Protein AF-0000000081167376 (afdb_homodimer)

Secondary structure (DSSP, 8-state):
-HHHHHHHHHHHHHHHHHHHHHHHT-SEE--EETTEE-HHHHHHHHHHHHTS---TTTHHHHHHHHHHHHH--EES----HHHHHHHHHHHHHHHHHHHHHHHHTT----TTTTTS-EEEEEEEEEETTEEEEEEEEE-TT--EEEEEEEEES--SHHHHHHHHHHHHHHHHHHH-SS-HHHHHHHHHHTEEEEEE---THHHHHHHHHHHHHHHHHHHH-TTGGGS-HHHHHHHH--EEEE-THHHHHHHHHHHHHHHHHHHHHHEE---TT-S--SS-HHHHHHHHHHHHHSTTS-TTT--HHHHHHHHHHTT---------S--THHHHHHHHHHHHTHHHHHHHHHT-SS--HHHHHHHHHHT-HHHHHHHHHHHHHIIIIIHHHHHHHHH-SSGGGGHHHHHHHHHHHHHHHH--HHHHTT--SSTT------HHHHHHHS--S-HHHHHHHHHHHHHHHHHHHHHHHHHTGGGSTTSTTTS--HHHHHHHTT--S--HHHHHHHHHHHHHHHH-TT--HHHHHHHHHHHHHTHHHHHHHS-HHHHHHHHHHHHHTHHHHHHHHHHHHHHHHHHHHHHHHHHHHHHHHHHHHHHHHHHHHHHHHHHTTS---SHHHHHHHHHHS-HHHHHHHHHHHHHHHHHTS---S-GGGG-SEETTEEPPHHHHHHHHHHHHHHHHHTTS---SS-EEPPHHHHHHHHHHHHHHHHHHHHHHHHHHHHHHHGGGHHHHHH-GGGGTT-EEEEEEE-TT---EEEEEEEEEEEEE--GGG-EEEEEETTEEEEEEEE-HHHHHHHT-EEE--/-HHHHHHHHHHHHHHHHHHHHHHHT-SEE--EETTEE-HHHHHHHHHHHHTS---TTTHHHHHHHHHHHHH--EES-PPPHHHHHHHHHHHHHHHHHHHHHHHHTT----TTTTTS-EEEEEEEEEETTEEEEEEEEE-TT--EEEEEEEEES--SHHHHHHHHHHHHHHHHHHH-SS-HHHHHHHHHHTEEEEEE---THHHHHHHHHHHHHHHHHHHH-TTGGGS-HHHHHHHH--EEEE-TTHHHHHHHHHHHHHHHHHHHHHEE---TT-S--SS-HHHHHHHHHHHHHSTTS-TTT--HHHHHHHHHHTT--------SS--THHHHHHHHHHHHTHHHHHHHHHT-SS--HHHHHHHHHHT-HHHHHHHHHHHHHIIIIIHHHHHHHHH-SSGGGGHHHHHHHHHHHHHHHH--HHHHTT--SSTT------HHHHHHHSPPS-HHHHHHHHHHHHHHHHHHHHHHHHHTGGGSTTSTTTS--HHHHHHHTT--S--HHHHHHHHHHHHHHHH-TT--HHHHHHHHHHHHHTHHHHHHHS-HHHHHHHHHHHHHTHHHHHHHHHHHHHHHHHHHHHHHHHHHHHHHHHHHHHHHHHHHHHHHHHHTTS---SHHHHHHHHHHS-HHHHHHHHHHHHHHHHHTS---S-GGGG-SEETTEEPPHHHHHHHHHHHHHHHHHTTS---SS-EEPPHHHHHHHHHHHHHHHHHHHHHHHHHHHHHHHGGGHHHHHH-GGGGTT-EEEEEEE-TT---EEEEEEEEEEEEE--GGG-EEEEEESS-TT-EEEE-HHHHHHHT-EEE--

Organism: Pinctada imbricata (NCBI:txid66713)

InterPro domains:
  IPR022894 Oligoribonuclease [PTHR11046] (51-700)
  IPR042567 Spindlin/spermiogenesis-specific domain superfamily [G3DSA:2.80.10.70] (687-809)

Solvent-accessible surface area (backbone atoms only — not comparable to full-atom values): 84792 Å² total; per-residue (Å²): 118,69,66,58,49,52,37,50,50,40,50,49,49,36,49,48,39,46,46,49,33,45,60,72,55,43,52,56,48,84,34,60,55,95,93,36,68,39,69,46,54,53,51,42,53,44,43,37,44,28,68,50,59,36,48,80,88,36,46,66,56,53,52,49,48,51,41,31,54,74,68,68,28,44,72,64,62,76,81,51,74,70,53,52,55,49,45,38,56,23,42,31,43,48,38,31,28,51,50,44,52,56,61,49,57,86,65,51,72,47,76,85,59,44,48,57,33,25,25,39,32,47,47,71,50,72,57,71,64,39,36,36,40,37,37,31,37,23,27,72,87,63,47,65,33,53,69,46,50,44,79,43,79,59,84,46,35,66,54,49,51,53,51,49,52,52,51,43,49,52,25,19,50,50,73,33,84,83,57,40,69,61,42,36,33,50,59,52,56,33,44,24,26,34,35,24,60,85,51,83,39,44,63,55,32,52,51,50,50,33,53,51,29,51,70,33,44,60,78,63,27,88,65,50,87,75,48,52,72,68,54,52,50,60,64,38,46,55,51,78,47,60,29,55,63,57,54,51,42,53,28,46,59,40,29,40,53,35,47,35,52,45,44,61,41,38,32,45,62,43,68,75,52,56,89,67,82,86,56,20,65,31,57,44,38,35,49,48,39,16,31,30,44,9,58,72,26,42,67,87,76,27,48,12,42,61,46,41,53,57,32,48,75,72,73,40,81,79,70,52,48,50,77,67,72,85,56,43,71,43,55,27,48,36,14,21,30,46,52,53,39,41,68,56,52,49,56,53,54,74,44,48,59,85,64,53,58,66,51,48,28,34,50,54,40,70,71,31,65,67,27,45,24,40,19,39,33,33,20,47,40,22,63,42,43,56,48,52,50,50,53,50,52,69,66,42,75,22,45,69,69,41,29,64,58,53,47,51,49,51,55,48,26,58,48,23,36,76,53,27,60,53,57,69,72,64,52,70,71,53,86,86,58,84,71,79,81,47,73,44,48,52,52,68,62,46,86,80,92,42,68,67,55,53,49,50,20,38,54,41,36,14,42,31,26,42,37,37,41,44,44,46,54,67,73,42,39,43,39,28,91,80,22,80,53,45,75,57,51,72,67,52,50,49,36,36,57,40,29,58,38,56,50,57,68,51,53,49,51,50,53,52,47,55,52,45,49,70,76,39,68,86,59,55,64,65,54,51,31,22,30,51,26,31,44,61,49,40,38,66,61,54,49,66,71,45,55,72,65,58,39,53,50,51,54,48,50,24,60,72,44,37,64,60,50,52,52,52,52,52,50,51,52,52,49,45,53,52,48,44,52,50,52,51,52,51,42,35,50,49,31,53,50,49,52,48,49,49,48,50,48,48,52,52,44,50,52,53,32,55,75,65,76,46,86,73,85,48,72,65,48,50,53,54,44,56,72,70,37,56,70,68,57,37,41,52,46,46,48,48,53,31,43,36,34,50,72,69,65,56,56,64,64,67,70,74,54,49,47,62,42,64,96,85,36,62,58,52,63,66,53,44,51,49,30,48,52,50,38,53,47,45,58,64,44,64,77,60,80,79,51,64,61,75,48,72,52,57,67,70,57,21,50,52,47,46,51,51,52,46,51,54,50,51,51,51,40,51,54,48,49,50,54,49,48,27,61,55,48,52,76,50,51,64,59,41,39,75,41,57,70,71,54,42,71,24,34,30,37,38,56,42,65,47,96,91,37,86,56,68,44,76,38,53,28,35,26,73,34,77,74,41,90,49,58,52,62,21,30,27,35,32,31,32,71,92,42,72,89,49,76,42,77,44,41,53,52,47,32,37,74,72,54,36,34,40,83,74,90,117,70,65,56,50,51,35,48,51,40,49,48,48,33,46,49,39,46,45,50,33,44,60,70,56,44,51,57,50,85,34,61,56,96,93,36,69,38,69,46,55,52,52,43,52,42,44,37,44,30,67,50,58,36,48,82,89,38,46,66,57,53,52,50,47,51,41,30,54,74,69,68,29,44,70,63,63,76,80,52,73,70,53,50,55,51,44,38,54,24,42,31,42,48,37,32,27,50,48,44,50,56,62,50,58,85,65,51,71,46,75,85,58,44,48,58,31,26,25,39,31,48,49,72,51,72,57,73,63,38,37,34,40,38,35,31,37,23,26,72,86,62,47,64,33,52,68,47,50,44,79,43,79,58,84,45,36,66,55,49,51,53,51,51,53,51,52,44,48,52,24,20,51,49,73,34,85,83,57,39,69,62,42,36,36,50,58,53,57,34,43,24,25,36,35,25,61,87,51,82,39,45,62,54,32,52,51,52,50,33,51,50,31,52,70,34,43,60,79,63,28,88,64,51,88,74,49,51,70,68,54,54,51,60,65,40,48,54,52,78,47,61,29,57,64,56,53,49,42,54,30,44,59,41,29,40,54,33,46,36,52,45,45,59,42,39,31,47,62,45,69,74,51,56,89,67,81,87,56,20,64,29,58,44,39,35,47,49,38,15,30,30,45,8,59,72,24,43,67,86,75,26,48,12,42,61,47,43,52,56,32,48,75,72,72,42,82,80,70,52,49,51,68,63,88,58,53,46,71,46,54,27,49,38,14,22,32,47,51,54,40,41,68,57,52,48,56,52,54,72,44,46,57,83,65,52,56,66,51,48,28,33,50,54,40,69,72,32,66,67,30,46,25,40,18,39,33,34,20,47,40,21,60,39,44,56,48,53,50,50,54,48,52,70,67,43,76,21,45,69,70,44,29,64,58,51,46,50,50,51,56,49,26,57,50,22,36,76,52,25,61,53,58,68,72,64,52,68,72,53,88,86,58,84,71,80,79,47,72,46,50,51,53,68,62,46,87,70,97,44,68,68,55,54,50,49,20,37,54,41,37,13,42,30,25,41,36,38,40,45,44,46,55,66,75,40,40,44,38,28,92,80,22,79,52,44,74,55,50,72,68,52,49,47,34,37,56,38,30,60,36,56,51,58,70,50,54,49,52,50,53,52,47,53,53,44,49,69,76,38,68,85,59,54,66,64,53,51,31,20,30,50,26,31,43,63,49,39,40,68,61,55,50,69,71,44,55,73,64,58,39,52,49,51,54,48,50,24,60,72,44,38,65,61,50,53,51,51,52,52,48,51,52,52,51,45,50,52,48,44,53,51,51,53,53,51,41,35,49,49,30,53,51,49,51,49,49,49,48,49,49,48,52,51,44,50,52,52,32,55,76,66,76,45,86,74,84,50,74,66,49,51,53,54,43,56,72,70,36,56,71,67,57,36,40,53,45,46,48,48,52,32,42,36,33,49,73,70,65,56,57,61,63,66,70,75,54,48,48,60,44,64,97,86,36,62,59,52,61,65,54,44,48,48,30,47,52,48,39,54,48,45,59,64,46,64,78,62,82,78,51,65,58,74,48,71,53,56,67,70,58,22,52,53,46,45,50,51,50,46,50,53,48,49,50,51,40,50,52,48,48,50,54,49,48,28,62,56,48,53,76,50,50,64,60,40,38,76,41,58,71,71,53,43,69,25,33,30,38,38,55,42,65,47,95,92,36,87,56,68,44,77,38,55,31,34,27,73,34,77,75,42,90,49,59,52,61,21,31,28,35,33,32,33,72,91,42,73,88,50,75,42,78,44,42,52,50,48,31,37,73,71,53,34,36,41,82,72,92

Foldseek 3Di:
DVVVVVVVVVVVVVVVVVVVVCVVVVLEDEQDDPHDGDLVLLLQLLCCVFAVVDDLVCSVVVVQCCCCVPVVHGYDDDDDSVVSLLSLLLLQLLLLLVVLCQQCVVCDLDLVPLLFFKEKEKDWDDDPNWIKIWIWIQGSVLAIFTQWMDTFQDDALVRVLVVVLVSLLSSLCSNDVPPSLLSSLSNLLRAAEYEYAPDPRVVVNQVVSLVVNLVSSCSSHVCLVVDDPVSSCLSSHYYYDYAPLVLLLQLLVLLQVLLQLLQVLWWDFDAPLDPDDPTHLLLSLLQLCLQAQDPPHDPVQHDNVVLQVLQVVVVHGQQAHHPPDSPSLNSLQSLLSCLLCLVVLLVVLVPDPPHDSSSSSNNQSSPDLSNSLLSLLSPLCSQAPVVQLVVCQVPDQWQLSCLVVLQLLLVVLVVLLVWVVCSLQNPHSDPPDDGDCDSSNCSSNPDPVDPLSSLSNSLSNNSSSLSSSLSSCVRCVQCYPLHDSVDDDPSVCSHGSSHHNRSCLVVVLVVQVVVCCVVPVPDDSSSSGSSSRCNSVVSSVVLVPDDPVVSVVSSVSSVVCSVVSVVVVVVVVVVSVVVNVVVVVVVVVVVVVVVVVLVVVLVVLQVLQVVQPHADQDPVSLVVSVVVDDQVSSLVNLLSNLCCCVRPVVQDDDPVLSDQADPPQGDHSVSSVVSNNVSSVCRVCVVDDSDNHMGTDDSVSSVVSSVVVSVVSVVVSVVSVLQSQLVSCLVCLQVCLVPVQVQAQFKKWFFDQDPPHSDTDTFIKHFHDFPANDRQQTWTWIATPVHRPDTDIGSVSVCSNVSRMGTDD/DVVVVVVVVVVVVVVVVVVVVCVVVVLEDEQDDPHGGDLVLLLQLLCCVFAVVDDLVCSVVVVQCCCCVPVVHGYDDDDDSVVSLLSLLLLQLLLLLVVLCQQCVVCDLDLVPLLFFKEKEKDWDDDPNWIKIWIWIQGSVLAIFTQWMDTFQDDALVRVLVVVLVSLLSSLCSNDVPPSLLSSLSNLLRAAEYEYAPDPRVVVNQVVSLVVNLVSSCSSHVCLVVDDPVSSCLSSHYYYDYAPLVLLVQLLVLLQVLLQLLQVLWWDFDAPLDPDDPTHLLLSLLQLCLQAQDPPHDPVQHDNVVLQVLQVVVVHHQQAHHCPVNPSLVSLVSLLSCLLCLVVLLVVLVPDPPHDSSSSSNNQSSPDLSNSLLSLLSPLCCQAPSVVLVVCQVPDQWQLSCLVVLQLLLVVLVVLLVWVVCSLQNPHSDPPDDGDCDSSNCSSNPDDPDVLSSLSNSLSNNSSSLSSSLSSCVRCVQCYPLHDSVDDDPSVCSSGNSHHNRSCLVVVLVVQVVVCCVVPVPDDSSSSGSSSRCNSVVSSVVLVPDDPVVSVVSSVSSVVCSVVSVVVVVVVVVVSVVVNVVVVVVVVVVVVVVVVVLVVVLVVLQVLQVVQPHADQDPVSLVVSCVVDDQVSSLVNLLSNLCCCVRPVVQDDDPVLSDQDDPPQGDHSVSSVVSNNVSSVCSVPVPDDSDNHMGTDDSVSSVVSSVVVSVVSVVVSVVSVLQSQLVSCLVCLQVCLVPVQVQAQFKKWFFDQDPPHSDTDTWIKHFHDFDARDRQQTWTWIATPVHRPDTDIGSVSVCSNVSRMGTDD

Sequence (1618 aa):
MHLKKEIDEKQQRIRELEHVNAMLEDPIIQTYYDGKYTNEIRHTIMALVSECGVSQSKVNKVLEIVVKNLTGKSLDRLPSTGVKCRLVAEAKRIAQNQVAQEMLLGYETDPTKIIAGNCLHQDGTTKFHRHFQSFQITTPSQQTLSLGLAEVSSGDAETLLQEFKSQVSDLAESISNNDKDEKIAKLVTSITSTMSDQGSTNPVFNKQLSELKQTLMPEVIESWDELSDETRVQVSTISSYFCKMHIFVNMASEVDKCLSLFENNIACGRNPFAFNLSESGATRLTRTTCKGLSLGGCEKSGVGGHFSTFLQEKGKKNYLLTFRGHRFNHLFYAAGAVYHHASDVSSFLSNWVNPNDLLKSVHFDISEKSFLSGIRALGIIDKLITGPLWRHIESANNILDLNPILLTLKTKLEEFSKNAHPLLSGTPVFSEMIIHKDDIYESLFKDTAEPSFDAYTQMALELISGGMLLILERQAKDQLPGGKFFEPSFDETVRASNVPTTNTCSERDFAQLDVLMRCKPSAGTTAFESIIMWTNNKTSNWLSSLSEQEREDILDDARKNAPSMQMSIREKKENLFLEKVKLLKLRGEKKEAQEQKLYTQKVTLTRKLNEIGGLWMNDGDILAQKTHLPSQAFKEALITQLQFRKSVLHCTGPREKFQQSLKGRPFTVEELEDNLKSIILLNLEAEMEDEPHIVYHDISDAKDKVETSKLSLIKKINEGRNKITVQQQARLLPSFIQDPSKLVGKQIKHRCREENSPEVSWYHAIVQGLVKEKGKRSIYRVVYEENEDDAWEFPLLVDFGKGDLIILDMHLKKEIDEKQQRIRELEHVNAMLEDPIIQTYYDGKYTNEIRHTIMALVSECGVSQSKVNKVLEIVVKNLTGKSLDRLPSTGVKCRLVAEAKRIAQNQVAQEMLLGYETDPTKIIAGNCLHQDGTTKFHRHFQSFQITTPSQQTLSLGLAEVSSGDAETLLQEFKSQVSDLAESISNNDKDEKIAKLVTSITSTMSDQGSTNPVFNKQLSELKQTLMPEVIESWDELSDETRVQVSTISSYFCKMHIFVNMASEVDKCLSLFENNIACGRNPFAFNLSESGATRLTRTTCKGLSLGGCEKSGVGGHFSTFLQEKGKKNYLLTFRGHRFNHLFYAAGAVYHHASDVSSFLSNWVNPNDLLKSVHFDISEKSFLSGIRALGIIDKLITGPLWRHIESANNILDLNPILLTLKTKLEEFSKNAHPLLSGTPVFSEMIIHKDDIYESLFKDTAEPSFDAYTQMALELISGGMLLILERQAKDQLPGGKFFEPSFDETVRASNVPTTNTCSERDFAQLDVLMRCKPSAGTTAFESIIMWTNNKTSNWLSSLSEQEREDILDDARKNAPSMQMSIREKKENLFLEKVKLLKLRGEKKEAQEQKLYTQKVTLTRKLNEIGGLWMNDGDILAQKTHLPSQAFKEALITQLQFRKSVLHCTGPREKFQQSLKGRPFTVEELEDNLKSIILLNLEAEMEDEPHIVYHDISDAKDKVETSKLSLIKKINEGRNKITVQQQARLLPSFIQDPSKLVGKQIKHRCREENSPEVSWYHAIVQGLVKEKGKRSIYRVVYEENEDDAWEFPLLVDFGKGDLIILD

Nearest PDB structures (foldseek):
  8bns-assembly1_B  TM=6.374E-01  e=5.858E+00  Sulfurihydrogenibium sp. YO3AOP1
  5ux0-assembly2_D  TM=5.020E-01  e=1.952E+00  Marinitoga piezophila
  5i4a-assembly2_C  TM=4.898E-01  e=1.580E+00  Marinitoga piezophila KA3
  8k20-assembly1_E  TM=2.747E-01  e=4.084E-01  Arabidopsis thaliana
  5ux0-assembly2_D  TM=5.016E-01  e=1.517E+00  Marinitoga piezophila

Structure (mmCIF, N/CA/C/O backbone):
data_AF-0000000081167376-model_v1
#
loop_
_entity.id
_entity.type
_entity.pdbx_description
1 polymer 'Uncharacterized protein'
#
loop_
_atom_site.group_PDB
_atom_site.id
_atom_site.type_symbol
_atom_site.label_atom_id
_atom_site.label_alt_id
_atom_site.label_comp_id
_atom_site.label_asym_id
_atom_site.label_entity_id
_atom_site.label_seq_id
_atom_site.pdbx_PDB_ins_code
_atom_site.Cartn_x
_atom_site.Cartn_y
_atom_site.Cartn_z
_atom_site.occupancy
_atom_site.B_iso_or_equiv
_atom_site.auth_seq_id
_atom_site.auth_comp_id
_atom_site.auth_asym_id
_atom_site.auth_atom_id
_atom_site.pdbx_PDB_model_num
ATOM 1 N N . MET A 1 1 ? 75.812 13.945 -37.312 1 59.28 1 MET A N 1
ATOM 2 C CA . MET A 1 1 ? 74.625 13.539 -38 1 59.28 1 MET A CA 1
ATOM 3 C C . MET A 1 1 ? 73.812 12.555 -37.188 1 59.28 1 MET A C 1
ATOM 5 O O . MET A 1 1 ? 72.562 12.625 -37.156 1 59.28 1 MET A O 1
ATOM 9 N N . HIS A 1 2 ? 74.375 11.719 -36.375 1 70.31 2 HIS A N 1
ATOM 10 C CA . HIS A 1 2 ? 73.75 10.68 -35.594 1 70.31 2 HIS A CA 1
ATOM 11 C C . HIS A 1 2 ? 73.062 11.281 -34.344 1 70.31 2 HIS A C 1
ATOM 13 O O . HIS A 1 2 ? 71.938 10.891 -34 1 70.31 2 HIS A O 1
ATOM 19 N N . LEU A 1 3 ? 73.562 12.203 -33.719 1 70.44 3 LEU A N 1
ATOM 20 C CA . LEU A 1 3 ? 73 12.797 -32.5 1 70.44 3 LEU A CA 1
ATOM 21 C C . LEU A 1 3 ? 71.812 13.648 -32.844 1 70.44 3 LEU A C 1
ATOM 23 O O . LEU A 1 3 ? 70.812 13.688 -32.062 1 70.44 3 LEU A O 1
ATOM 27 N N . LYS A 1 4 ? 71.625 14.273 -33.875 1 70.12 4 LYS A N 1
ATOM 28 C CA . LYS A 1 4 ? 70.5 15.055 -34.312 1 70.12 4 LYS A CA 1
ATOM 29 C C . LYS A 1 4 ? 69.312 14.148 -34.656 1 70.12 4 LYS A C 1
ATOM 31 O O . LYS A 1 4 ? 68.125 14.484 -34.375 1 70.12 4 LYS A O 1
ATOM 36 N N . LYS A 1 5 ? 69.625 13.117 -35.25 1 67.38 5 LYS A N 1
ATOM 37 C CA . LYS A 1 5 ? 68.562 12.156 -35.531 1 67.38 5 LYS A CA 1
ATOM 38 C C . LYS A 1 5 ? 67.938 11.594 -34.25 1 67.38 5 LYS A C 1
ATOM 40 O O . LYS A 1 5 ? 66.75 11.414 -34.125 1 67.38 5 LYS A O 1
ATOM 45 N N . GLU A 1 6 ? 68.812 11.352 -33.344 1 71.69 6 GLU A N 1
ATOM 46 C CA . GLU A 1 6 ? 68.312 10.875 -32.031 1 71.69 6 GLU A CA 1
ATOM 47 C C . GLU A 1 6 ? 67.5 11.938 -31.328 1 71.69 6 GLU A C 1
ATOM 49 O O . GLU A 1 6 ? 66.5 11.625 -30.688 1 71.69 6 GLU A O 1
ATOM 54 N N . ILE A 1 7 ? 67.875 13.148 -31.5 1 72.06 7 ILE A N 1
ATOM 55 C CA . ILE A 1 7 ? 67.125 14.258 -30.938 1 72.06 7 ILE A CA 1
ATOM 56 C C . ILE A 1 7 ? 65.75 14.352 -31.656 1 72.06 7 ILE A C 1
ATOM 58 O O . ILE A 1 7 ? 64.688 14.539 -31 1 72.06 7 ILE A O 1
ATOM 62 N N . ASP A 1 8 ? 65.812 14.156 -32.906 1 71.69 8 ASP A N 1
ATOM 63 C CA . ASP A 1 8 ? 64.625 14.227 -33.656 1 71.69 8 ASP A CA 1
ATOM 64 C C . ASP A 1 8 ? 63.688 13.055 -33.312 1 71.69 8 ASP A C 1
ATOM 66 O O . ASP A 1 8 ? 62.469 13.227 -33.219 1 71.69 8 ASP A O 1
ATOM 70 N N . GLU A 1 9 ? 64.188 11.891 -33.156 1 71.25 9 GLU A N 1
ATOM 71 C CA . GLU A 1 9 ? 63.406 10.727 -32.75 1 71.25 9 GLU A CA 1
ATOM 72 C C . GLU A 1 9 ? 62.844 10.914 -31.328 1 71.25 9 GLU A C 1
ATOM 74 O O . GLU A 1 9 ? 61.688 10.578 -31.078 1 71.25 9 GLU A O 1
ATOM 79 N N . LYS A 1 10 ? 63.594 11.438 -30.469 1 71.94 10 LYS A N 1
ATOM 80 C CA . LYS A 1 10 ? 63.094 11.664 -29.109 1 71.94 10 LYS A CA 1
ATOM 81 C C . LYS A 1 10 ? 62.062 12.805 -29.078 1 71.94 10 LYS A C 1
ATOM 83 O O . LYS A 1 10 ? 61.094 12.75 -28.344 1 71.94 10 LYS A O 1
ATOM 88 N N . GLN A 1 11 ? 62.25 13.734 -29.969 1 72.5 11 GLN A N 1
ATOM 89 C CA . GLN A 1 11 ? 61.281 14.797 -30.094 1 72.5 11 GLN A CA 1
ATOM 90 C C . GLN A 1 11 ? 59.969 14.266 -30.672 1 72.5 11 GLN A C 1
ATOM 92 O O . GLN A 1 11 ? 58.875 14.648 -30.25 1 72.5 11 GLN A O 1
ATOM 97 N N . GLN A 1 12 ? 60.125 13.406 -31.609 1 69.38 12 GLN A N 1
ATOM 98 C CA . GLN A 1 12 ? 58.938 12.766 -32.125 1 69.38 12 GLN A CA 1
ATOM 99 C C . GLN A 1 12 ? 58.281 11.891 -31.078 1 69.38 12 GLN A C 1
ATOM 101 O O . GLN A 1 12 ? 57.031 11.875 -30.953 1 69.38 12 GLN A O 1
ATOM 106 N N . ARG A 1 13 ? 59 11.188 -30.328 1 69.94 13 ARG A N 1
ATOM 107 C CA . ARG A 1 13 ? 58.469 10.383 -29.25 1 69.94 13 ARG A CA 1
ATOM 108 C C . ARG A 1 13 ? 57.844 11.266 -28.172 1 69.94 13 ARG A C 1
ATOM 110 O O . ARG A 1 13 ? 56.781 10.922 -27.609 1 69.94 13 ARG A O 1
ATOM 117 N N . ILE A 1 14 ? 58.438 12.367 -27.906 1 66.19 14 ILE A N 1
ATOM 118 C CA . ILE A 1 14 ? 57.844 13.32 -26.969 1 66.19 14 ILE A CA 1
ATOM 119 C C . ILE A 1 14 ? 56.531 13.852 -27.531 1 66.19 14 ILE A C 1
ATOM 121 O O . ILE A 1 14 ? 55.531 13.953 -26.812 1 66.19 14 ILE A O 1
ATOM 125 N N . ARG A 1 15 ? 56.469 14.109 -28.781 1 64.5 15 ARG A N 1
ATOM 126 C CA . ARG A 1 15 ? 55.219 14.562 -29.406 1 64.5 15 ARG A CA 1
ATOM 127 C C . ARG A 1 15 ? 54.156 13.469 -29.344 1 64.5 15 ARG A C 1
ATOM 129 O O . ARG A 1 15 ? 53 13.758 -29.078 1 64.5 15 ARG A O 1
ATOM 136 N N . GLU A 1 16 ? 54.625 12.336 -29.656 1 61.06 16 GLU A N 1
ATOM 137 C CA . GLU A 1 16 ? 53.688 11.219 -29.578 1 61.06 16 GLU A CA 1
ATOM 138 C C . GLU A 1 16 ? 53.219 11.008 -28.141 1 61.06 16 GLU A C 1
ATOM 140 O O . GLU A 1 16 ? 52.031 10.781 -27.922 1 61.06 16 GLU A O 1
ATOM 145 N N . LEU A 1 17 ? 54.125 11.031 -27.297 1 62.44 17 LEU A N 1
ATOM 146 C CA . LEU A 1 17 ? 53.75 10.852 -25.906 1 62.44 17 LEU A CA 1
ATOM 147 C C . LEU A 1 17 ? 52.938 12.039 -25.406 1 62.44 17 LEU A C 1
ATOM 149 O O . LEU A 1 17 ? 52 11.867 -24.625 1 62.44 17 LEU A O 1
ATOM 153 N N . GLU A 1 18 ? 53.281 13.188 -25.844 1 60.09 18 GLU A N 1
ATOM 154 C CA . GLU A 1 18 ? 52.469 14.359 -25.531 1 60.09 18 GLU A CA 1
ATOM 155 C C . GLU A 1 18 ? 51.094 14.266 -26.156 1 60.09 18 GLU A C 1
ATOM 157 O O . GLU A 1 18 ? 50.094 14.641 -25.547 1 60.09 18 GLU A O 1
ATOM 162 N N . HIS A 1 19 ? 51.094 13.781 -27.391 1 55.53 19 HIS A N 1
ATOM 163 C CA . HIS A 1 19 ? 49.812 13.539 -28.031 1 55.53 19 HIS A CA 1
ATOM 164 C C . HIS A 1 19 ? 49 12.484 -27.266 1 55.53 19 HIS A C 1
ATOM 166 O O . HIS A 1 19 ? 47.812 12.641 -27.062 1 55.53 19 HIS A O 1
ATOM 172 N N . VAL A 1 20 ? 49.719 11.414 -27.047 1 53.97 20 VAL A N 1
ATOM 173 C CA . VAL A 1 20 ? 49.062 10.383 -26.234 1 53.97 20 VAL A CA 1
ATOM 174 C C . VAL A 1 20 ? 48.688 10.953 -24.875 1 53.97 20 VAL A C 1
ATOM 176 O O . VAL A 1 20 ? 47.594 10.68 -24.359 1 53.97 20 VAL A O 1
ATOM 179 N N . ASN A 1 21 ? 49.594 11.688 -24.312 1 53.03 21 ASN A N 1
ATOM 180 C CA . ASN A 1 21 ? 49.281 12.375 -23.062 1 53.03 21 ASN A CA 1
ATOM 181 C C . ASN A 1 21 ? 48.156 13.367 -23.234 1 53.03 21 ASN A C 1
ATOM 183 O O . ASN A 1 21 ? 47.281 13.492 -22.359 1 53.03 21 ASN A O 1
ATOM 187 N N . ALA A 1 22 ? 48.188 14.062 -24.25 1 54.06 22 ALA A N 1
ATOM 188 C CA . ALA A 1 22 ? 47.125 15.008 -24.562 1 54.06 22 ALA A CA 1
ATOM 189 C C . ALA A 1 22 ? 45.781 14.281 -24.75 1 54.06 22 ALA A C 1
ATOM 191 O O . ALA A 1 22 ? 44.75 14.758 -24.297 1 54.06 22 ALA A O 1
ATOM 192 N N . MET A 1 23 ? 45.844 13.258 -25.516 1 50.94 23 MET A N 1
ATOM 193 C CA . MET A 1 23 ? 44.656 12.422 -25.703 1 50.94 23 MET A CA 1
ATOM 194 C C . MET A 1 23 ? 44.219 11.805 -24.391 1 50.94 23 MET A C 1
ATOM 196 O O . MET A 1 23 ? 43 11.703 -24.125 1 50.94 23 MET A O 1
ATOM 200 N N . LEU A 1 24 ? 45.219 11.258 -23.781 1 53.84 24 LEU A N 1
ATOM 201 C CA . LEU A 1 24 ? 44.906 10.695 -22.469 1 53.84 24 LEU A CA 1
ATOM 202 C C . LEU A 1 24 ? 44.5 11.789 -21.5 1 53.84 24 LEU A C 1
ATOM 204 O O . LEU A 1 24 ? 43.719 11.531 -20.562 1 53.84 24 LEU A O 1
ATOM 208 N N . GLU A 1 25 ? 45 12.938 -21.734 1 57.09 25 GLU A N 1
ATOM 209 C CA . GLU A 1 25 ? 44.688 14.117 -20.938 1 57.09 25 GLU A CA 1
ATOM 210 C C . GLU A 1 25 ? 43.438 14.805 -21.406 1 57.09 25 GLU A C 1
ATOM 212 O O . GLU A 1 25 ? 43 15.82 -20.844 1 57.09 25 GLU A O 1
ATOM 217 N N . ASP A 1 26 ? 42.906 14.289 -22.516 1 62.25 26 ASP A N 1
ATOM 218 C CA . ASP A 1 26 ? 41.719 14.969 -23.016 1 62.25 26 ASP A CA 1
ATOM 219 C C . ASP A 1 26 ? 40.656 15.055 -21.938 1 62.25 26 ASP A C 1
ATOM 221 O O . ASP A 1 26 ? 40.188 14.031 -21.406 1 62.25 26 ASP A O 1
ATOM 225 N N . PRO A 1 27 ? 40.375 16.172 -21.516 1 79.19 27 PRO A N 1
ATOM 226 C CA . PRO A 1 27 ? 39.469 16.422 -20.391 1 79.19 27 PRO A CA 1
ATOM 227 C C . PRO A 1 27 ? 38.031 16 -20.672 1 79.19 27 PRO A C 1
ATOM 229 O O . PRO A 1 27 ? 37.219 15.883 -19.75 1 79.19 27 PRO A O 1
ATOM 232 N N . ILE A 1 28 ? 37.812 15.594 -22.062 1 86.19 28 ILE A N 1
ATOM 233 C CA . ILE A 1 28 ? 36.438 15.297 -22.391 1 86.19 28 ILE A CA 1
ATOM 234 C C . ILE A 1 28 ? 36.312 13.891 -22.953 1 86.19 28 ILE A C 1
ATOM 236 O O . ILE A 1 28 ? 37.062 13.531 -23.891 1 86.19 28 ILE A O 1
ATOM 240 N N . ILE A 1 29 ? 35.656 12.977 -22.453 1 87.88 29 ILE A N 1
ATOM 241 C CA . ILE A 1 29 ? 35.344 11.641 -22.953 1 87.88 29 ILE A CA 1
ATOM 242 C C . ILE A 1 29 ? 34.312 11.727 -24.062 1 87.88 29 ILE A C 1
ATOM 244 O O . ILE A 1 29 ? 33.219 12.273 -23.844 1 87.88 29 ILE A O 1
ATOM 248 N N . GLN A 1 30 ? 34.656 11.164 -25.188 1 88.06 30 GLN A N 1
ATOM 249 C CA . GLN A 1 30 ? 33.719 11.211 -26.328 1 88.06 30 GLN A CA 1
ATOM 250 C C . GLN A 1 30 ? 32.656 10.141 -26.188 1 88.06 30 GLN A C 1
ATOM 252 O O . GLN A 1 30 ? 32.938 8.945 -26.188 1 88.06 30 GLN A O 1
ATOM 257 N N . THR A 1 31 ? 31.422 10.57 -26.062 1 90.69 31 THR A N 1
ATOM 258 C CA . THR A 1 31 ? 30.312 9.648 -25.891 1 90.69 31 THR A CA 1
ATOM 259 C C . THR A 1 31 ? 29.469 9.578 -27.172 1 90.69 31 THR A C 1
ATOM 261 O O . THR A 1 31 ? 28.656 8.672 -27.328 1 90.69 31 THR A O 1
ATOM 264 N N . TYR A 1 32 ? 29.594 10.508 -28.094 1 90.38 32 TYR A N 1
ATOM 265 C CA . TYR A 1 32 ? 28.859 10.602 -29.344 1 90.38 32 TYR A CA 1
ATOM 266 C C . TYR A 1 32 ? 29.797 10.805 -30.516 1 90.38 32 TYR A C 1
ATOM 268 O O . TYR A 1 32 ? 30.641 11.719 -30.516 1 90.38 32 TYR A O 1
ATOM 276 N N . TYR A 1 33 ? 29.75 9.805 -31.438 1 86.38 33 TYR A N 1
ATOM 277 C CA . TYR A 1 33 ? 30.641 9.867 -32.594 1 86.38 33 TYR A CA 1
ATOM 278 C C . TYR A 1 33 ? 29.938 9.359 -33.844 1 86.38 33 TYR A C 1
ATOM 280 O O . TYR A 1 33 ? 29.234 8.352 -33.812 1 86.38 33 TYR A O 1
ATOM 288 N N . ASP A 1 34 ? 30.031 10.023 -34.938 1 84.81 34 ASP A N 1
ATOM 289 C CA . ASP A 1 34 ? 29.5 9.633 -36.25 1 84.81 34 ASP A CA 1
ATOM 290 C C . ASP A 1 34 ? 27.984 9.469 -36.219 1 84.81 34 ASP A C 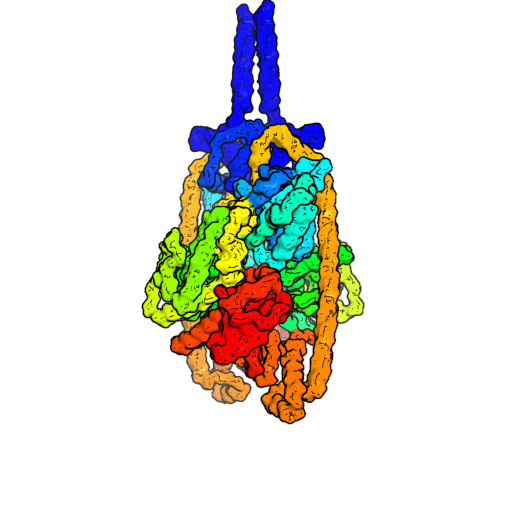1
ATOM 292 O O . ASP A 1 34 ? 27.453 8.469 -36.688 1 84.81 34 ASP A O 1
ATOM 296 N N . GLY A 1 35 ? 27.266 10.266 -35.438 1 85 35 GLY A N 1
ATOM 297 C CA . GLY A 1 35 ? 25.812 10.328 -35.406 1 85 35 GLY A CA 1
ATOM 298 C C . GLY A 1 35 ? 25.188 9.328 -34.469 1 85 35 GLY A C 1
ATOM 299 O O . GLY A 1 35 ? 23.969 9.141 -34.438 1 85 35 GLY A O 1
ATOM 300 N N . LYS A 1 36 ? 26.047 8.664 -33.844 1 90.12 36 LYS A N 1
ATOM 301 C CA . LYS A 1 36 ? 25.516 7.688 -32.906 1 90.12 36 LYS A CA 1
ATOM 302 C C . LYS A 1 36 ? 26.281 7.711 -31.594 1 90.12 36 LYS A C 1
ATOM 304 O O . LYS A 1 36 ? 27.453 8.125 -31.562 1 90.12 36 LYS A O 1
ATOM 309 N N . TYR A 1 37 ? 25.609 7.32 -30.547 1 93.69 37 TYR A N 1
ATOM 310 C CA . TYR A 1 37 ? 26.281 7.152 -29.266 1 93.69 37 TYR A CA 1
ATOM 311 C C . TYR A 1 37 ? 27.156 5.906 -29.281 1 93.69 37 TYR A C 1
ATOM 313 O O . TYR A 1 37 ? 26.812 4.895 -29.891 1 93.69 37 TYR A O 1
ATOM 321 N N . THR A 1 38 ? 28.281 5.961 -28.625 1 92.06 38 THR A N 1
ATOM 322 C CA . THR A 1 38 ? 29.219 4.844 -28.609 1 92.06 38 THR A CA 1
ATOM 323 C C . THR A 1 38 ? 28.625 3.654 -27.859 1 92.06 38 THR A C 1
ATOM 325 O O . THR A 1 38 ? 27.719 3.822 -27.031 1 92.06 38 THR A O 1
ATOM 328 N N . ASN A 1 39 ? 29.047 2.414 -28.172 1 93 39 ASN A N 1
ATOM 329 C CA . ASN A 1 39 ? 28.547 1.199 -27.547 1 93 39 ASN A CA 1
ATOM 330 C C . ASN A 1 39 ? 28.875 1.16 -26.062 1 93 39 ASN A C 1
ATOM 332 O O . ASN A 1 39 ? 28.141 0.553 -25.266 1 93 39 ASN A O 1
ATOM 336 N N . GLU A 1 40 ? 29.938 1.919 -25.672 1 91.75 40 GLU A N 1
ATOM 337 C CA . GLU A 1 40 ? 30.312 1.966 -24.25 1 91.75 40 GLU A CA 1
ATOM 338 C C . GLU A 1 40 ? 29.266 2.695 -23.422 1 91.75 40 GLU A C 1
ATOM 340 O O . GLU A 1 40 ? 28.859 2.223 -22.359 1 91.75 40 GLU A O 1
ATOM 345 N N . ILE A 1 41 ? 28.812 3.795 -23.969 1 93.69 41 ILE A N 1
ATOM 346 C CA . ILE A 1 41 ? 27.812 4.574 -23.266 1 93.69 41 ILE A CA 1
ATOM 347 C C . ILE A 1 41 ? 26.469 3.836 -23.281 1 93.69 41 ILE A C 1
ATOM 349 O O . ILE A 1 41 ? 25.734 3.852 -22.297 1 93.69 41 ILE A O 1
ATOM 353 N N . ARG A 1 42 ? 26.156 3.193 -24.406 1 94.38 42 ARG A N 1
ATOM 354 C CA . ARG A 1 42 ? 24.906 2.449 -24.531 1 94.38 42 ARG A CA 1
ATOM 355 C C . ARG A 1 42 ? 24.844 1.303 -23.516 1 94.38 42 ARG A C 1
ATOM 357 O O . ARG A 1 42 ? 23.875 1.171 -22.766 1 94.38 42 ARG A O 1
ATOM 364 N N . HIS A 1 43 ? 25.922 0.581 -23.5 1 94.44 43 HIS A N 1
ATOM 365 C CA . HIS A 1 43 ? 26.016 -0.542 -22.578 1 94.44 43 HIS A CA 1
ATOM 366 C C . HIS A 1 43 ? 25.969 -0.07 -21.125 1 94.44 43 HIS A C 1
ATOM 368 O O . HIS A 1 43 ? 25.312 -0.702 -20.297 1 94.44 43 HIS A O 1
ATOM 374 N N . THR A 1 44 ? 26.625 1.041 -20.828 1 95.19 44 THR A N 1
ATOM 375 C CA . THR A 1 44 ? 26.656 1.574 -19.469 1 95.19 44 THR A CA 1
ATOM 376 C C . THR A 1 44 ? 25.266 1.973 -19.016 1 95.19 44 THR A C 1
ATOM 378 O O . THR A 1 44 ? 24.859 1.636 -17.906 1 95.19 44 THR A O 1
ATOM 381 N N . ILE A 1 45 ? 24.547 2.645 -19.859 1 95.75 45 ILE A N 1
ATOM 382 C CA . ILE A 1 45 ? 23.203 3.127 -19.5 1 95.75 45 ILE A CA 1
ATOM 383 C C . ILE A 1 45 ? 22.266 1.941 -19.312 1 95.75 45 ILE A C 1
ATOM 385 O O . ILE A 1 45 ? 21.469 1.919 -18.375 1 95.75 45 ILE A O 1
ATOM 389 N N . MET A 1 46 ? 22.375 0.909 -20.141 1 95 46 MET A N 1
ATOM 390 C CA . MET A 1 46 ? 21.531 -0.283 -20.016 1 95 46 MET A CA 1
ATOM 391 C C . MET A 1 46 ? 21.781 -0.983 -18.688 1 95 46 MET A C 1
ATOM 393 O O . MET A 1 46 ? 20.828 -1.396 -18.016 1 95 46 MET A O 1
ATOM 397 N N . ALA A 1 47 ? 23 -1.048 -18.312 1 94.94 47 ALA A N 1
ATOM 398 C CA . ALA A 1 47 ? 23.375 -1.721 -17.078 1 94.94 47 ALA A CA 1
ATOM 399 C C . ALA A 1 47 ? 22.906 -0.92 -15.859 1 94.94 47 ALA A C 1
ATOM 401 O O . ALA A 1 47 ? 22.438 -1.493 -14.867 1 94.94 47 ALA A O 1
ATOM 402 N N . LEU A 1 48 ? 23.031 0.411 -15.906 1 95.38 48 LEU A N 1
ATOM 403 C CA . LEU A 1 48 ? 22.656 1.27 -14.789 1 95.38 48 LEU A CA 1
ATOM 404 C C . LEU A 1 48 ? 21.156 1.22 -14.547 1 95.38 48 LEU A C 1
ATOM 406 O O . LEU A 1 48 ? 20.703 1.131 -13.406 1 95.38 48 LEU A O 1
ATOM 410 N N . VAL A 1 49 ? 20.375 1.23 -15.602 1 92.62 49 VAL A N 1
ATOM 411 C CA . VAL A 1 49 ? 18.922 1.288 -15.492 1 92.62 49 VAL A CA 1
ATOM 412 C C . VAL A 1 49 ? 18.375 -0.078 -15.078 1 92.62 49 VAL A C 1
ATOM 414 O O . VAL A 1 49 ? 17.422 -0.164 -14.305 1 92.62 49 VAL A O 1
ATOM 417 N N . SER A 1 50 ? 18.938 -1.14 -15.484 1 91.25 50 SER A N 1
ATOM 418 C CA . SER A 1 50 ? 18.391 -2.475 -15.266 1 91.25 50 SER A CA 1
ATOM 419 C C . SER A 1 50 ? 18.984 -3.121 -14.016 1 91.25 50 SER A C 1
ATOM 421 O O . SER A 1 50 ? 18.297 -3.264 -13 1 91.25 50 SER A O 1
ATOM 423 N N . GLU A 1 51 ? 20.266 -3.328 -13.984 1 89.56 51 GLU A N 1
ATOM 424 C CA . GLU A 1 51 ? 20.922 -4.094 -12.93 1 89.56 51 GLU A CA 1
ATOM 425 C C . GLU A 1 51 ? 21.125 -3.24 -11.68 1 89.56 51 GLU A C 1
ATOM 427 O O . GLU A 1 51 ? 21.094 -3.758 -10.555 1 89.56 51 GLU A O 1
ATOM 432 N N . CYS A 1 52 ? 21.391 -1.962 -11.914 1 92 52 CYS A N 1
ATOM 433 C CA . CYS A 1 52 ? 21.688 -1.121 -10.766 1 92 52 CYS A CA 1
ATOM 434 C C . CYS A 1 52 ? 20.453 -0.392 -10.273 1 92 52 CYS A C 1
ATOM 436 O O . CYS A 1 52 ? 20.453 0.209 -9.195 1 92 52 CYS A O 1
ATOM 438 N N . GLY A 1 53 ? 19.422 -0.363 -11.023 1 88.5 53 GLY A N 1
ATOM 439 C CA . GLY A 1 53 ? 18.156 0.214 -10.594 1 88.5 53 GLY A CA 1
ATOM 440 C C . GLY A 1 53 ? 18.156 1.731 -10.586 1 88.5 53 GLY A C 1
ATOM 441 O O . GLY A 1 53 ? 17.422 2.359 -9.836 1 88.5 53 GLY A O 1
ATOM 442 N N . VAL A 1 54 ? 19.031 2.383 -11.375 1 92.25 54 VAL A N 1
ATOM 443 C CA . VAL A 1 54 ? 19.094 3.838 -11.461 1 92.25 54 VAL A CA 1
ATOM 444 C C . VAL A 1 54 ? 17.938 4.348 -12.328 1 92.25 54 VAL A C 1
ATOM 446 O O . VAL A 1 54 ? 17.656 3.795 -13.391 1 92.25 54 VAL A O 1
ATOM 449 N N . SER A 1 55 ? 17.25 5.344 -11.82 1 89.62 55 SER A N 1
ATOM 450 C CA . SER A 1 55 ? 16.156 5.922 -12.586 1 89.62 55 SER A CA 1
ATOM 451 C C . SER A 1 55 ? 16.656 6.578 -13.867 1 89.62 55 SER A C 1
ATOM 453 O O . SER A 1 55 ? 17.734 7.168 -13.883 1 89.62 55 SER A O 1
ATOM 455 N N . GLN A 1 56 ? 15.852 6.555 -14.914 1 90.25 56 GLN A N 1
ATOM 456 C CA . GLN A 1 56 ? 16.234 7.117 -16.203 1 90.25 56 GLN A CA 1
ATOM 457 C C . GLN A 1 56 ? 16.516 8.609 -16.094 1 90.25 56 GLN A C 1
ATOM 459 O O . GLN A 1 56 ? 17.391 9.133 -16.781 1 90.25 56 GLN A O 1
ATOM 464 N N . SER A 1 57 ? 15.797 9.242 -15.227 1 89.25 57 SER A N 1
ATOM 465 C CA . SER A 1 57 ? 15.945 10.68 -15.086 1 89.25 57 SER A CA 1
ATOM 466 C C . SER A 1 57 ? 17.25 11.039 -14.383 1 89.25 57 SER A C 1
ATOM 468 O O . SER A 1 57 ? 17.75 12.148 -14.523 1 89.25 57 SER A O 1
ATOM 470 N N . LYS A 1 58 ? 17.875 10.086 -13.672 1 92.75 58 LYS A N 1
ATOM 471 C CA . LYS A 1 58 ? 19.062 10.383 -12.859 1 92.75 58 LYS A CA 1
ATOM 472 C C . LYS A 1 58 ? 20.312 9.789 -13.477 1 92.75 58 LYS A C 1
ATOM 474 O O . LYS A 1 58 ? 21.422 10.039 -13.008 1 92.75 58 LYS A O 1
ATOM 479 N N . VAL A 1 59 ? 20.172 9.031 -14.539 1 95.31 59 VAL A N 1
ATOM 480 C CA . VAL A 1 59 ? 21.297 8.312 -15.133 1 95.31 59 VAL A CA 1
ATOM 481 C C . VAL A 1 59 ? 22.359 9.305 -15.57 1 95.31 59 VAL A C 1
ATOM 483 O O . VAL A 1 59 ? 23.562 9.094 -15.32 1 95.31 59 VAL A O 1
ATOM 486 N N . ASN A 1 60 ? 21.984 10.414 -16.266 1 94.81 60 ASN A N 1
ATOM 487 C CA . ASN A 1 60 ? 22.953 11.406 -16.734 1 94.81 60 ASN A CA 1
ATOM 488 C C . ASN A 1 60 ? 23.703 12.031 -15.562 1 94.81 60 ASN A C 1
ATOM 490 O O . ASN A 1 60 ? 24.922 12.234 -15.641 1 94.81 60 ASN A O 1
ATOM 494 N N . LYS A 1 61 ? 23.016 12.273 -14.516 1 93.88 61 LYS A N 1
ATOM 495 C CA . LYS A 1 61 ? 23.641 12.867 -13.336 1 93.88 61 LYS A CA 1
ATOM 496 C C . LYS A 1 61 ? 24.625 11.906 -12.695 1 93.88 61 LYS A C 1
ATOM 498 O O . LYS A 1 61 ? 25.703 12.32 -12.258 1 93.88 61 LYS A O 1
ATOM 503 N N . VAL A 1 62 ? 24.266 10.625 -12.625 1 95.88 62 VAL A N 1
ATOM 504 C CA . VAL A 1 62 ? 25.156 9.602 -12.078 1 95.88 62 VAL A CA 1
ATOM 505 C C . VAL A 1 62 ? 26.453 9.547 -12.891 1 95.88 62 VAL A C 1
ATOM 507 O O . VAL A 1 62 ? 27.547 9.539 -12.32 1 95.88 62 VAL A O 1
ATOM 510 N N . LEU A 1 63 ? 26.297 9.586 -14.211 1 95.94 63 LEU A N 1
ATOM 511 C CA . LEU A 1 63 ? 27.453 9.508 -15.094 1 95.94 63 LEU A CA 1
ATOM 512 C C . LEU A 1 63 ? 28.359 10.727 -14.914 1 95.94 63 LEU A C 1
ATOM 514 O O . LEU A 1 63 ? 29.578 10.594 -14.812 1 95.94 63 LEU A O 1
ATOM 518 N N . GLU A 1 64 ? 27.797 11.883 -14.812 1 93.5 64 GLU A N 1
ATOM 519 C CA . GLU A 1 64 ? 28.547 13.117 -14.672 1 93.5 64 GLU A CA 1
ATOM 520 C C . GLU A 1 64 ? 29.297 13.164 -13.344 1 93.5 64 GLU A C 1
ATOM 522 O O . GLU A 1 64 ? 30.484 13.516 -13.297 1 93.5 64 GLU A O 1
ATOM 527 N N . ILE A 1 65 ? 28.625 12.781 -12.258 1 93.44 65 ILE A N 1
ATOM 528 C CA . ILE A 1 65 ? 29.203 12.859 -10.914 1 93.44 65 ILE A CA 1
ATOM 529 C C . ILE A 1 65 ? 30.375 11.883 -10.797 1 93.44 65 ILE A C 1
ATOM 531 O O . ILE A 1 65 ? 31.438 12.242 -10.297 1 93.44 65 ILE A O 1
ATOM 535 N N . VAL A 1 66 ? 30.172 10.648 -11.297 1 94.44 66 VAL A N 1
ATOM 536 C CA . VAL A 1 66 ? 31.188 9.609 -11.141 1 94.44 66 VAL A CA 1
ATOM 537 C C . VAL A 1 66 ? 32.406 9.961 -11.977 1 94.44 66 VAL A C 1
ATOM 539 O O . VAL A 1 66 ? 33.531 9.906 -11.492 1 94.44 66 VAL A O 1
ATOM 542 N N . VAL A 1 67 ? 32.219 10.367 -13.25 1 93.25 67 VAL A N 1
ATOM 543 C CA . VAL A 1 67 ? 33.344 10.641 -14.156 1 93.25 67 VAL A CA 1
ATOM 544 C C . VAL A 1 67 ? 34.062 11.906 -13.719 1 93.25 67 VAL A C 1
ATOM 546 O O . VAL A 1 67 ? 35.281 11.938 -13.664 1 93.25 67 VAL A O 1
ATOM 549 N N . LYS A 1 68 ? 33.281 12.898 -13.305 1 89.69 68 LYS A N 1
ATOM 550 C CA . LYS A 1 68 ? 33.906 14.164 -12.898 1 89.69 68 LYS A CA 1
ATOM 551 C C . LYS A 1 68 ? 34.688 14 -11.602 1 89.69 68 LYS A C 1
ATOM 553 O O . LYS A 1 68 ? 35.844 14.422 -11.516 1 89.69 68 LYS A O 1
ATOM 558 N N . ASN A 1 69 ? 34.125 13.406 -10.609 1 89.5 69 ASN A N 1
ATOM 559 C CA . ASN A 1 69 ? 34.75 13.32 -9.289 1 89.5 69 ASN A CA 1
ATOM 560 C C . ASN A 1 69 ? 35.938 12.367 -9.289 1 89.5 69 ASN A C 1
ATOM 562 O O . ASN A 1 69 ? 36.938 12.617 -8.609 1 89.5 69 ASN A O 1
ATOM 566 N N . LEU A 1 70 ? 35.844 11.258 -10.055 1 89.88 70 LEU A N 1
ATOM 567 C CA . LEU A 1 70 ? 36.875 10.234 -9.914 1 89.88 70 LEU A CA 1
ATOM 568 C C . LEU A 1 70 ? 37.969 10.398 -10.977 1 89.88 70 LEU A C 1
ATOM 570 O O . LEU A 1 70 ? 39.094 9.961 -10.781 1 89.88 70 LEU A O 1
ATOM 574 N N . THR A 1 71 ? 37.656 11.047 -12.156 1 87.56 71 THR A N 1
ATOM 575 C CA . THR A 1 71 ? 38.625 11.133 -13.227 1 87.56 71 THR A CA 1
ATOM 576 C C . THR A 1 71 ? 38.938 12.594 -13.555 1 87.56 71 THR A C 1
ATOM 578 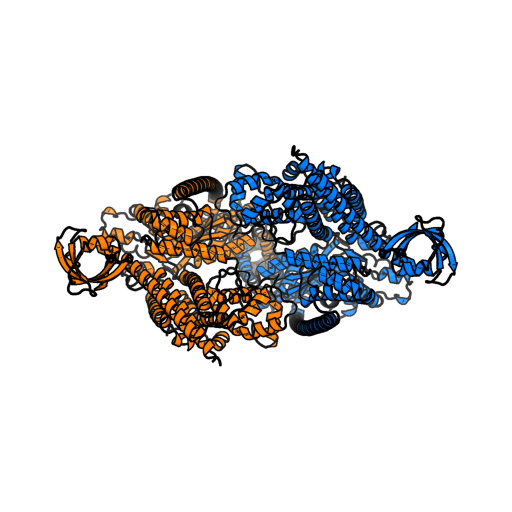O O . THR A 1 71 ? 39.938 12.891 -14.203 1 87.56 71 THR A O 1
ATOM 581 N N . GLY A 1 72 ? 38.094 13.57 -13.031 1 85.25 72 GLY A N 1
ATOM 582 C CA . GLY A 1 72 ? 38.281 14.977 -13.359 1 85.25 72 GLY A CA 1
ATOM 583 C C . GLY A 1 72 ? 37.875 15.312 -14.781 1 85.25 72 GLY A C 1
ATOM 584 O O . GLY A 1 72 ? 38.031 16.453 -15.219 1 85.25 72 GLY A O 1
ATOM 585 N N . LYS A 1 73 ? 37.375 14.25 -15.508 1 88.62 73 LYS A N 1
ATOM 586 C CA . LYS A 1 73 ? 37 14.453 -16.906 1 88.62 73 LYS A CA 1
ATOM 587 C C . LYS A 1 73 ? 35.531 14.789 -17.031 1 88.62 73 LYS A C 1
ATOM 589 O O . LYS A 1 73 ? 34.781 14.688 -16.062 1 88.62 73 LYS A O 1
ATOM 594 N N . SER A 1 74 ? 35.188 15.328 -18.141 1 89.94 74 SER A N 1
ATOM 595 C CA . SER A 1 74 ? 33.781 15.641 -18.422 1 89.94 74 SER A CA 1
ATOM 596 C C . SER A 1 74 ? 33.281 14.852 -19.625 1 89.94 74 SER A C 1
ATOM 598 O O . SER A 1 74 ? 34.062 14.336 -20.406 1 89.94 74 SER A O 1
ATOM 600 N N . LEU A 1 75 ? 32 14.703 -19.688 1 91.44 75 LEU A N 1
ATOM 601 C CA . LEU A 1 75 ? 31.359 13.984 -20.797 1 91.44 75 LEU A CA 1
ATOM 602 C C . LEU A 1 75 ? 30.828 14.953 -21.844 1 91.44 75 LEU A C 1
ATOM 604 O O . LEU A 1 75 ? 30.375 16.047 -21.5 1 91.44 75 LEU A O 1
ATOM 608 N N . ASP A 1 76 ? 30.984 14.57 -22.969 1 88.31 76 ASP A N 1
ATOM 609 C CA . ASP A 1 76 ? 30.578 15.461 -24.062 1 88.31 76 ASP A CA 1
ATOM 610 C C . ASP A 1 76 ? 29.062 15.578 -24.141 1 88.31 76 ASP A C 1
ATOM 612 O O . ASP A 1 76 ? 28.438 16.281 -23.344 1 88.31 76 ASP A O 1
ATOM 616 N N . ARG A 1 77 ? 28.422 14.648 -24.875 1 91.38 77 ARG A N 1
ATOM 617 C CA . ARG A 1 77 ? 26.969 14.664 -25.062 1 91.38 77 ARG A CA 1
ATOM 618 C C . ARG A 1 77 ? 26.312 13.445 -24.422 1 91.38 77 ARG A C 1
ATOM 620 O O . ARG A 1 77 ? 26.781 12.32 -24.609 1 91.38 77 ARG A O 1
ATOM 627 N N . LEU A 1 78 ? 25.344 13.781 -23.578 1 93.88 78 LEU A N 1
ATOM 628 C CA . LEU A 1 78 ? 24.609 12.703 -22.938 1 93.88 78 LEU A CA 1
ATOM 629 C C . LEU A 1 78 ? 23.219 12.531 -23.562 1 93.88 78 LEU A C 1
ATOM 631 O O . LEU A 1 78 ? 22.656 13.484 -24.078 1 93.88 78 LEU A O 1
ATOM 635 N N . PRO A 1 79 ? 22.688 11.312 -23.578 1 93.69 79 PRO A N 1
ATOM 636 C CA . PRO A 1 79 ? 21.422 11.016 -24.266 1 93.69 79 PRO A CA 1
ATOM 637 C C . PRO A 1 79 ? 20.219 11.688 -23.609 1 93.69 79 PRO A C 1
ATOM 639 O O . PRO A 1 79 ? 20.203 11.867 -22.391 1 93.69 79 PRO A O 1
ATOM 642 N N . SER A 1 80 ? 19.234 12.031 -24.422 1 92.81 80 SER A N 1
ATOM 643 C CA . SER A 1 80 ? 17.969 12.586 -23.953 1 92.81 80 SER A CA 1
ATOM 644 C C . SER A 1 80 ? 17.047 11.508 -23.391 1 92.81 80 SER A C 1
ATOM 646 O O . SER A 1 80 ? 17.375 10.32 -23.469 1 92.81 80 SER A O 1
ATOM 648 N N . THR A 1 81 ? 15.992 11.906 -22.797 1 90.69 81 THR A N 1
ATOM 649 C CA . THR A 1 81 ? 15.031 10.977 -22.219 1 90.69 81 THR A CA 1
ATOM 650 C C . THR A 1 81 ? 14.477 10.039 -23.297 1 90.69 81 THR A C 1
ATOM 652 O O . THR A 1 81 ? 14.281 8.852 -23.047 1 90.69 81 THR A O 1
ATOM 655 N N . GLY A 1 82 ? 14.227 10.555 -24.484 1 88.19 82 GLY A N 1
ATOM 656 C CA . GLY A 1 82 ? 13.727 9.742 -25.578 1 88.19 82 GLY A CA 1
ATOM 657 C C . GLY A 1 82 ? 14.695 8.664 -26 1 88.19 82 GLY A C 1
ATOM 658 O O . GLY A 1 82 ? 14.297 7.527 -26.266 1 88.19 82 GLY A O 1
ATOM 659 N N . VAL A 1 83 ? 15.938 9.055 -26.094 1 90.94 83 VAL A N 1
ATOM 660 C CA . VAL A 1 83 ? 16.969 8.102 -26.5 1 90.94 83 VAL A CA 1
ATOM 661 C C . VAL A 1 83 ? 17.125 7.035 -25.422 1 90.94 83 VAL A C 1
ATOM 663 O O . VAL A 1 83 ? 17.344 5.859 -25.719 1 90.94 83 VAL A O 1
ATOM 666 N N . LYS A 1 84 ? 17.125 7.387 -24.188 1 92.12 84 LYS A N 1
ATOM 667 C CA . LYS A 1 84 ? 17.25 6.422 -23.094 1 92.12 84 LYS A CA 1
ATOM 668 C C . LYS A 1 84 ? 16.109 5.402 -23.125 1 92.12 84 LYS A C 1
ATOM 670 O O . LYS A 1 84 ? 16.312 4.23 -22.797 1 92.12 84 LYS A O 1
ATOM 675 N N . CYS A 1 85 ? 14.906 5.828 -23.516 1 89.81 85 CYS A N 1
ATOM 676 C CA . CYS A 1 85 ? 13.789 4.906 -23.672 1 89.81 85 CYS A CA 1
ATOM 677 C C . CYS A 1 85 ? 14.078 3.887 -24.766 1 89.81 85 CYS A C 1
ATOM 679 O O . CYS A 1 85 ? 13.75 2.707 -24.625 1 89.81 85 CYS A O 1
ATOM 681 N N . ARG A 1 86 ? 14.656 4.387 -25.797 1 90.94 86 ARG A N 1
ATOM 682 C CA . ARG A 1 86 ? 15.031 3.496 -26.891 1 90.94 86 ARG A CA 1
ATOM 683 C C . ARG A 1 86 ? 16.109 2.508 -26.453 1 90.94 86 ARG A C 1
ATOM 685 O O . ARG A 1 86 ? 16.125 1.357 -26.891 1 90.94 86 ARG A O 1
ATOM 692 N N . LEU A 1 87 ? 17 2.969 -25.625 1 93.81 87 LEU A N 1
ATOM 693 C CA . LEU A 1 87 ? 18.062 2.105 -25.141 1 93.81 87 LEU A CA 1
ATOM 694 C C . LEU A 1 87 ? 17.5 0.964 -24.297 1 93.81 87 LEU A C 1
ATOM 696 O O . LEU A 1 87 ? 18.047 -0.142 -24.312 1 93.81 87 LEU A O 1
ATOM 700 N N . VAL A 1 88 ? 16.438 1.191 -23.641 1 91.25 88 VAL A N 1
ATOM 701 C CA . VAL A 1 88 ? 15.797 0.15 -22.859 1 91.25 88 VAL A CA 1
ATOM 702 C C . VAL A 1 88 ? 15.203 -0.909 -23.781 1 91.25 88 VAL A C 1
ATOM 704 O O . VAL A 1 88 ? 15.242 -2.104 -23.469 1 91.25 88 VAL A O 1
ATOM 707 N N . ALA A 1 89 ? 14.648 -0.48 -24.875 1 91.31 89 ALA A N 1
ATOM 708 C CA . ALA A 1 89 ? 14.141 -1.422 -25.859 1 91.31 89 ALA A CA 1
ATOM 709 C C . ALA A 1 89 ? 15.273 -2.248 -26.469 1 91.31 89 ALA A C 1
ATOM 711 O O . ALA A 1 89 ? 15.109 -3.441 -26.734 1 91.31 89 ALA A O 1
ATOM 712 N N . GLU A 1 90 ? 16.391 -1.57 -26.703 1 95.06 90 GLU A N 1
ATOM 713 C CA . GLU A 1 90 ? 17.562 -2.285 -27.188 1 95.06 90 GLU A CA 1
ATOM 714 C C . GLU A 1 90 ? 18.016 -3.334 -26.172 1 95.06 90 GLU A C 1
ATOM 716 O O . GLU A 1 90 ? 18.422 -4.438 -26.562 1 95.06 90 GLU A O 1
ATOM 721 N N . ALA A 1 91 ? 17.953 -2.926 -24.938 1 95.88 91 ALA A N 1
ATOM 722 C CA . ALA A 1 91 ? 18.359 -3.84 -23.875 1 95.88 91 ALA A CA 1
ATOM 723 C C . ALA A 1 91 ? 17.484 -5.098 -23.875 1 95.88 91 ALA A C 1
ATOM 725 O O . ALA A 1 91 ? 17.969 -6.191 -23.578 1 95.88 91 ALA A O 1
ATOM 726 N N . LYS A 1 92 ? 16.25 -4.969 -24.172 1 94.88 92 LYS A N 1
ATOM 727 C CA . LYS A 1 92 ? 15.352 -6.117 -24.266 1 94.88 92 LYS A CA 1
ATOM 728 C C . LYS A 1 92 ? 15.812 -7.098 -25.344 1 94.88 92 LYS A C 1
ATOM 730 O O . LYS A 1 92 ? 15.859 -8.305 -25.109 1 94.88 92 LYS A O 1
ATOM 735 N N . ARG A 1 93 ? 16.141 -6.57 -26.469 1 95.31 93 ARG A N 1
ATOM 736 C CA . ARG A 1 93 ? 16.578 -7.414 -27.578 1 95.31 93 ARG A CA 1
ATOM 737 C C . ARG A 1 93 ? 17.859 -8.164 -27.219 1 95.31 93 ARG A C 1
ATOM 739 O O . ARG A 1 93 ? 18.016 -9.32 -27.594 1 95.31 93 ARG A O 1
ATOM 746 N N . ILE A 1 94 ? 18.719 -7.461 -26.547 1 96.81 94 ILE A N 1
ATOM 747 C CA . ILE A 1 94 ? 19.969 -8.086 -26.141 1 96.81 94 ILE A CA 1
ATOM 748 C C . ILE A 1 94 ? 19.672 -9.234 -25.172 1 96.81 94 ILE A C 1
ATOM 750 O O . ILE A 1 94 ? 20.25 -10.32 -25.297 1 96.81 94 ILE A O 1
ATOM 754 N N . ALA A 1 95 ? 18.844 -9.008 -24.203 1 97.12 95 ALA A N 1
ATOM 755 C CA . ALA A 1 95 ? 18.469 -10.047 -23.25 1 97.12 95 ALA A CA 1
ATOM 756 C C . ALA A 1 95 ? 17.797 -11.227 -23.969 1 97.12 95 ALA A C 1
ATOM 758 O O . ALA A 1 95 ? 18 -12.383 -23.594 1 97.12 95 ALA A O 1
ATOM 759 N N . GLN A 1 96 ? 16.984 -10.922 -24.938 1 96.69 96 GLN A N 1
ATOM 760 C CA . GLN A 1 96 ? 16.328 -11.969 -25.719 1 96.69 96 GLN A CA 1
ATOM 761 C C . GLN A 1 96 ? 17.344 -12.805 -26.469 1 96.69 96 GLN A C 1
ATOM 763 O O . GLN A 1 96 ? 17.203 -14.023 -26.578 1 96.69 96 GLN A O 1
ATOM 768 N N . ASN A 1 97 ? 18.312 -12.125 -27.047 1 97 97 ASN A N 1
ATOM 769 C CA . ASN A 1 97 ? 19.391 -12.844 -27.719 1 97 97 ASN A CA 1
ATOM 770 C C . ASN A 1 97 ? 20.094 -13.812 -26.781 1 97 97 ASN A C 1
ATOM 772 O O . ASN A 1 97 ? 20.391 -14.945 -27.156 1 97 97 ASN A O 1
ATOM 776 N N . GLN A 1 98 ? 20.359 -13.352 -25.594 1 97.06 98 GLN A N 1
ATOM 777 C CA . GLN A 1 98 ? 20.984 -14.203 -24.578 1 97.06 98 GLN A CA 1
ATOM 778 C C . GLN A 1 98 ? 20.141 -15.453 -24.328 1 97.06 98 GLN A C 1
ATOM 780 O O . GLN A 1 98 ? 20.656 -16.562 -24.312 1 97.06 98 GLN A O 1
ATOM 785 N N . VAL A 1 99 ? 18.844 -15.32 -24.109 1 97.75 99 VAL A N 1
ATOM 786 C CA . VAL A 1 99 ? 17.938 -16.422 -23.797 1 97.75 99 VAL A CA 1
ATOM 787 C C . VAL A 1 99 ? 17.906 -17.422 -24.953 1 97.75 99 VAL A C 1
ATOM 789 O O . VAL A 1 99 ? 18 -18.641 -24.734 1 97.75 99 VAL A O 1
ATOM 792 N N . ALA A 1 100 ? 17.812 -16.906 -26.156 1 96.88 100 ALA A N 1
ATOM 793 C CA . ALA A 1 100 ? 17.75 -17.766 -27.328 1 96.88 100 ALA A CA 1
ATOM 794 C C . ALA A 1 100 ? 19.031 -18.594 -27.453 1 96.88 100 ALA A C 1
ATOM 796 O O . ALA A 1 100 ? 18.984 -19.797 -27.734 1 96.88 100 ALA A O 1
ATOM 797 N N . GLN A 1 101 ? 20.141 -17.953 -27.25 1 95.25 101 GLN A N 1
ATOM 798 C CA . GLN A 1 101 ? 21.406 -18.641 -27.359 1 95.25 101 GLN A CA 1
ATOM 799 C C . GLN A 1 101 ? 21.547 -19.703 -26.266 1 95.25 101 GLN A C 1
ATOM 801 O O . GLN A 1 101 ? 22.016 -20.812 -26.531 1 95.25 101 GLN A O 1
ATOM 806 N N . GLU A 1 102 ? 21.141 -19.359 -25.094 1 95.38 102 GLU A N 1
ATOM 807 C CA . GLU A 1 102 ? 21.25 -20.297 -23.984 1 95.38 102 GLU A CA 1
ATOM 808 C C . GLU A 1 102 ? 20.297 -21.484 -24.156 1 95.38 102 GLU A C 1
ATOM 810 O O . GLU A 1 102 ? 20.625 -22.609 -23.766 1 95.38 102 GLU A O 1
ATOM 815 N N . MET A 1 103 ? 19.156 -21.297 -24.703 1 95.38 103 MET A N 1
ATOM 816 C CA . MET A 1 103 ? 18.188 -22.359 -24.953 1 95.38 103 MET A CA 1
ATOM 817 C C . MET A 1 103 ? 18.734 -23.359 -25.969 1 95.38 103 MET A C 1
ATOM 819 O O . MET A 1 103 ? 18.453 -24.547 -25.891 1 95.38 103 MET A O 1
ATOM 823 N N . LEU A 1 104 ? 19.484 -22.828 -26.906 1 93.88 104 LEU A N 1
ATOM 824 C CA . LEU A 1 104 ? 19.922 -23.672 -28 1 93.88 104 LEU A CA 1
ATOM 825 C C . LEU A 1 104 ? 21.312 -24.234 -27.734 1 93.88 104 LEU A C 1
ATOM 827 O O . LEU A 1 104 ? 21.828 -25.031 -28.516 1 93.88 104 LEU A O 1
ATOM 831 N N . LEU A 1 105 ? 21.797 -23.766 -26.594 1 90.19 105 LEU A N 1
ATOM 832 C CA . LEU A 1 105 ? 23.125 -24.297 -26.25 1 90.19 105 LEU A CA 1
ATOM 833 C C . LEU A 1 105 ? 23.062 -25.812 -26.031 1 90.19 105 LEU A C 1
ATOM 835 O O . LEU A 1 105 ? 22.312 -26.281 -25.172 1 90.19 105 LEU A O 1
ATOM 839 N N . GLY A 1 106 ? 23.734 -26.609 -26.828 1 78.81 106 GLY A N 1
ATOM 840 C CA . GLY A 1 106 ? 23.812 -28.062 -26.688 1 78.81 106 GLY A CA 1
ATOM 841 C C . GLY A 1 106 ? 22.641 -28.797 -27.297 1 78.81 106 GLY A C 1
ATOM 842 O O . GLY A 1 106 ? 22.453 -29.984 -27.078 1 78.81 106 GLY A O 1
ATOM 843 N N . TYR A 1 107 ? 21.766 -27.953 -27.922 1 85.69 107 TYR A N 1
ATOM 844 C CA . TYR A 1 107 ? 20.609 -28.578 -28.562 1 85.69 107 TYR A CA 1
ATOM 845 C C . TYR A 1 107 ? 21.047 -29.391 -29.781 1 85.69 107 TYR A C 1
ATOM 847 O O . TYR A 1 107 ? 21.734 -28.859 -30.656 1 85.69 107 TYR A O 1
ATOM 855 N N . GLU A 1 108 ? 20.859 -30.719 -29.594 1 78.56 108 GLU A N 1
ATOM 856 C CA . GLU A 1 108 ? 21.188 -31.625 -30.688 1 78.56 108 GLU A CA 1
ATOM 857 C C . GLU A 1 108 ? 19.938 -32.188 -31.344 1 78.56 108 GLU A C 1
ATOM 859 O O . GLU A 1 108 ? 18.922 -32.406 -30.672 1 78.56 108 GLU A O 1
ATOM 864 N N . THR A 1 109 ? 20.062 -32.344 -32.625 1 77.69 109 THR A N 1
ATOM 865 C CA . THR A 1 109 ? 18.906 -32.812 -33.375 1 77.69 109 THR A CA 1
ATOM 866 C C . THR A 1 109 ? 18.844 -34.312 -33.438 1 77.69 109 THR A C 1
ATOM 868 O O . THR A 1 109 ? 17.953 -34.906 -34.031 1 77.69 109 THR A O 1
ATOM 871 N N . ASP A 1 110 ? 19.734 -34.906 -32.656 1 78.06 110 ASP A N 1
ATOM 872 C CA . ASP A 1 110 ? 19.703 -36.375 -32.531 1 78.06 110 ASP A CA 1
ATOM 873 C C . ASP A 1 110 ? 18.562 -36.812 -31.609 1 78.06 110 ASP A C 1
ATOM 875 O O . ASP A 1 110 ? 18.453 -36.375 -30.469 1 78.06 110 ASP A O 1
ATOM 879 N N . PRO A 1 111 ? 17.734 -37.688 -32.188 1 77.25 111 PRO A N 1
ATOM 880 C CA . PRO A 1 111 ? 16.547 -38.125 -31.438 1 77.25 111 PRO A CA 1
ATOM 881 C C . PRO A 1 111 ? 16.906 -38.75 -30.078 1 77.25 111 PRO A C 1
ATOM 883 O O . PRO A 1 111 ? 16.094 -38.688 -29.156 1 77.25 111 PRO A O 1
ATOM 886 N N . THR A 1 112 ? 18.094 -39.312 -29.891 1 70.38 112 THR A N 1
ATOM 887 C CA . THR A 1 112 ? 18.469 -39.969 -28.641 1 70.38 112 THR A CA 1
ATOM 888 C C . THR A 1 112 ? 18.906 -38.938 -27.609 1 70.38 112 THR A C 1
ATOM 890 O O . THR A 1 112 ? 18.875 -39.219 -26.406 1 70.38 112 THR A O 1
ATOM 893 N N . LYS A 1 113 ? 19.281 -37.812 -27.984 1 73.75 113 LYS A N 1
ATOM 894 C CA . LYS A 1 113 ? 19.828 -36.812 -27.078 1 73.75 113 LYS A CA 1
ATOM 895 C C . LYS A 1 113 ? 18.797 -35.719 -26.812 1 73.75 113 LYS A C 1
ATOM 897 O O . LYS A 1 113 ? 18.969 -34.906 -25.891 1 73.75 113 LYS A O 1
ATOM 902 N N . ILE A 1 114 ? 17.75 -35.75 -27.516 1 74.69 114 ILE A N 1
ATOM 903 C CA . ILE A 1 114 ? 16.766 -34.656 -27.469 1 74.69 114 ILE A CA 1
ATOM 904 C C . ILE A 1 114 ? 15.906 -34.812 -26.219 1 74.69 114 ILE A C 1
ATOM 906 O O . ILE A 1 114 ? 15.211 -33.875 -25.828 1 74.69 114 ILE A O 1
ATOM 910 N N . ILE A 1 115 ? 16.141 -35.844 -25.469 1 78.19 115 ILE A N 1
ATOM 911 C CA . ILE A 1 115 ? 15.289 -36.125 -24.312 1 78.19 115 ILE A CA 1
ATOM 912 C C . ILE A 1 115 ? 15.594 -35.125 -23.203 1 78.19 115 ILE A C 1
ATOM 914 O O . ILE A 1 115 ? 14.688 -34.688 -22.5 1 78.19 115 ILE A O 1
ATOM 918 N N . ALA A 1 116 ? 16.906 -34.719 -23.125 1 84.19 116 ALA A N 1
ATOM 919 C CA . ALA A 1 116 ? 17.266 -33.688 -22.141 1 84.19 116 ALA A CA 1
ATOM 920 C C . ALA A 1 116 ? 17.125 -32.312 -22.734 1 84.19 116 ALA A C 1
ATOM 922 O O . ALA A 1 116 ? 17.703 -32 -23.797 1 84.19 116 ALA A O 1
ATOM 923 N N . GLY A 1 117 ? 16.188 -31.516 -22.266 1 91.81 117 GLY A N 1
ATOM 924 C CA . GLY A 1 117 ? 15.969 -30.188 -22.828 1 91.81 117 GLY A CA 1
ATOM 925 C C . GLY A 1 117 ? 15.578 -29.156 -21.781 1 91.81 117 GLY A C 1
ATOM 926 O O . GLY A 1 117 ? 15.969 -29.266 -20.625 1 91.81 117 GLY A O 1
ATOM 927 N N . ASN A 1 118 ? 14.969 -28.094 -22.266 1 95.81 118 ASN A N 1
ATOM 928 C CA . ASN A 1 118 ? 14.633 -26.969 -21.422 1 95.81 118 ASN A CA 1
ATOM 929 C C . ASN A 1 118 ? 13.297 -27.172 -20.703 1 95.81 118 ASN A C 1
ATOM 931 O O . ASN A 1 118 ? 12.438 -27.891 -21.203 1 95.81 118 ASN A O 1
ATOM 935 N N . CYS A 1 119 ? 13.148 -26.609 -19.562 1 97.19 119 CYS A N 1
ATOM 936 C CA . CYS A 1 119 ? 11.891 -26.594 -18.828 1 97.19 119 CYS A CA 1
ATOM 937 C C . CYS A 1 119 ? 11.219 -25.234 -18.906 1 97.19 119 CYS A C 1
ATOM 939 O O . CYS A 1 119 ? 11.797 -24.219 -18.5 1 97.19 119 CYS A O 1
ATOM 941 N N . LEU A 1 120 ? 10.031 -25.188 -19.391 1 97.75 120 LEU A N 1
ATOM 942 C CA . LEU A 1 120 ? 9.289 -23.938 -19.547 1 97.75 120 LEU A CA 1
ATOM 943 C C . LEU A 1 120 ? 8.453 -23.656 -18.312 1 97.75 120 LEU A C 1
ATOM 945 O O . LEU A 1 120 ? 7.707 -24.516 -17.844 1 97.75 120 LEU A O 1
ATOM 949 N N . HIS A 1 121 ? 8.648 -22.484 -17.797 1 97.56 121 HIS A N 1
ATOM 950 C CA . HIS A 1 121 ? 7.844 -22 -16.688 1 97.56 121 HIS A CA 1
ATOM 951 C C . HIS A 1 121 ? 6.844 -20.938 -17.141 1 97.56 121 HIS A C 1
ATOM 953 O O . HIS A 1 121 ? 7.133 -20.172 -18.062 1 97.56 121 HIS A O 1
ATOM 959 N N . GLN A 1 122 ? 5.703 -20.906 -16.531 1 94.75 122 GLN A N 1
ATOM 960 C CA . GLN A 1 122 ? 4.766 -19.828 -16.844 1 94.75 122 GLN A CA 1
ATOM 961 C C . GLN A 1 122 ? 3.848 -19.547 -15.656 1 94.75 122 GLN A C 1
ATOM 963 O O . GLN A 1 122 ? 3.617 -20.406 -14.82 1 94.75 122 GLN A O 1
ATOM 968 N N . ASP A 1 123 ? 3.451 -18.359 -15.539 1 94.12 123 ASP A N 1
ATOM 969 C CA . ASP A 1 123 ? 2.484 -17.906 -14.539 1 94.12 123 ASP A CA 1
ATOM 970 C C . ASP A 1 123 ? 1.873 -16.562 -14.922 1 94.12 123 ASP A C 1
ATOM 972 O O . ASP A 1 123 ? 2.371 -15.883 -15.82 1 94.12 123 ASP A O 1
ATOM 976 N N . GLY A 1 124 ? 0.672 -16.312 -14.406 1 92.75 124 GLY A N 1
ATOM 977 C CA . GLY A 1 124 ? -0.012 -15.055 -14.664 1 92.75 124 GLY A CA 1
ATOM 978 C C . GLY A 1 124 ? -0.457 -14.352 -13.398 1 92.75 124 GLY A C 1
ATOM 979 O O . GLY A 1 124 ? -0.604 -14.984 -12.344 1 92.75 124 GLY A O 1
ATOM 980 N N . THR A 1 125 ? -0.512 -13.07 -13.469 1 90.62 125 THR A N 1
ATOM 981 C CA . THR A 1 125 ? -0.993 -12.289 -12.336 1 90.62 125 THR A CA 1
ATOM 982 C C . THR A 1 125 ? -1.712 -11.023 -12.812 1 90.62 125 THR A C 1
ATOM 984 O O . THR A 1 125 ? -1.616 -10.656 -13.984 1 90.62 125 THR A O 1
ATOM 987 N N . THR A 1 126 ? -2.52 -10.555 -12.039 1 88.56 126 THR A N 1
ATOM 988 C CA . THR A 1 126 ? -3.188 -9.289 -12.305 1 88.56 126 THR A CA 1
ATOM 989 C C . THR A 1 126 ? -2.752 -8.227 -11.305 1 88.56 126 THR A C 1
ATOM 991 O O . THR A 1 126 ? -2.859 -8.43 -10.094 1 88.56 126 THR A O 1
ATOM 994 N N . LYS A 1 127 ? -2.152 -7.18 -11.805 1 88.19 127 LYS A N 1
ATOM 995 C CA . LYS A 1 127 ? -1.708 -6.059 -10.977 1 88.19 127 LYS A CA 1
ATOM 996 C C . LYS A 1 127 ? -2.23 -4.73 -11.523 1 88.19 127 LYS A C 1
ATOM 998 O O . LYS A 1 127 ? -2.166 -4.484 -12.727 1 88.19 127 LYS A O 1
ATOM 1003 N N . PHE A 1 128 ? -2.797 -3.854 -10.719 1 83.25 128 PHE A N 1
ATOM 1004 C CA . PHE A 1 128 ? -3.297 -2.535 -11.086 1 83.25 128 PHE A CA 1
ATOM 1005 C C . PHE A 1 128 ? -4.262 -2.633 -12.266 1 83.25 128 PHE A C 1
ATOM 1007 O O . PHE A 1 128 ? -4.141 -1.884 -13.234 1 83.25 128 PHE A O 1
ATOM 1014 N N . HIS A 1 129 ? -5.09 -3.727 -12.305 1 85.44 129 HIS A N 1
ATOM 1015 C CA . HIS A 1 129 ? -6.176 -3.949 -13.25 1 85.44 129 HIS A CA 1
ATOM 1016 C C . HIS A 1 129 ? -5.641 -4.371 -14.609 1 85.44 129 HIS A C 1
ATOM 1018 O O . HIS A 1 129 ? -6.352 -4.289 -15.617 1 85.44 129 HIS A O 1
ATOM 1024 N N . ARG A 1 130 ? -4.363 -4.742 -14.688 1 87.5 130 ARG A N 1
ATOM 1025 C CA . ARG A 1 130 ? -3.73 -5.277 -15.891 1 87.5 130 ARG A CA 1
ATOM 1026 C C . ARG A 1 130 ? -3.277 -6.719 -15.672 1 87.5 130 ARG A C 1
ATOM 1028 O O . ARG A 1 130 ? -2.729 -7.051 -14.625 1 87.5 130 ARG A O 1
ATOM 1035 N N . HIS A 1 131 ? -3.582 -7.477 -16.578 1 92.19 131 HIS A N 1
ATOM 1036 C CA . HIS A 1 131 ? -3.197 -8.883 -16.484 1 92.19 131 HIS A CA 1
ATOM 1037 C C . HIS A 1 131 ? -1.857 -9.133 -17.172 1 92.19 131 HIS A C 1
ATOM 1039 O O . HIS A 1 131 ? -1.649 -8.703 -18.312 1 92.19 131 HIS A O 1
ATOM 1045 N N . PHE A 1 132 ? -0.951 -9.766 -16.406 1 95.38 132 PHE A N 1
ATOM 1046 C CA . PHE A 1 132 ? 0.385 -10.008 -16.938 1 95.38 132 PHE A CA 1
ATOM 1047 C C . PHE A 1 132 ? 0.67 -11.5 -17.016 1 95.38 132 PHE A C 1
ATOM 1049 O O . PHE A 1 132 ? 0.219 -12.273 -16.172 1 95.38 132 PHE A O 1
ATOM 1056 N N . GLN A 1 133 ? 1.332 -11.891 -18.062 1 95.94 133 GLN A N 1
ATOM 1057 C CA . GLN A 1 133 ? 1.829 -13.25 -18.25 1 95.94 133 GLN A CA 1
ATOM 1058 C C . GLN A 1 133 ? 3.352 -13.273 -18.359 1 95.94 133 GLN A C 1
ATOM 1060 O O . GLN A 1 133 ? 3.941 -12.43 -19.047 1 95.94 133 GLN A O 1
ATOM 1065 N N . SER A 1 134 ? 3.957 -14.117 -17.609 1 96 134 SER A N 1
ATOM 1066 C CA . SER A 1 134 ? 5.41 -14.242 -17.641 1 96 134 SER A CA 1
ATOM 1067 C C . SER A 1 134 ? 5.836 -15.656 -18 1 96 134 SER A C 1
ATOM 1069 O O . SER A 1 134 ? 5.145 -16.625 -17.688 1 96 134 SER A O 1
ATOM 1071 N N . PHE A 1 135 ? 6.938 -15.797 -18.734 1 97.81 135 PHE A N 1
ATOM 1072 C CA . PHE A 1 135 ? 7.559 -17.062 -19.094 1 97.81 135 PHE A CA 1
ATOM 1073 C C . PHE A 1 135 ? 9.023 -17.094 -18.672 1 97.81 135 PHE A C 1
ATOM 1075 O O . PHE A 1 135 ? 9.711 -16.062 -18.75 1 97.81 135 PHE A O 1
ATOM 1082 N N . GLN A 1 136 ? 9.484 -18.188 -18.188 1 97.88 136 GLN A N 1
ATOM 1083 C CA . GLN A 1 136 ? 10.883 -18.438 -17.875 1 97.88 136 GLN A CA 1
ATOM 1084 C C . GLN A 1 136 ? 11.336 -19.797 -18.406 1 97.88 136 GLN A C 1
ATOM 1086 O O . GLN A 1 136 ? 10.5 -20.641 -18.75 1 97.88 136 GLN A O 1
ATOM 1091 N N . ILE A 1 137 ? 12.609 -19.969 -18.5 1 97.38 137 ILE A N 1
ATOM 1092 C CA . ILE A 1 137 ? 13.18 -21.234 -18.953 1 97.38 137 ILE A CA 1
ATOM 1093 C C . ILE A 1 137 ? 14.305 -21.656 -18.016 1 97.38 137 ILE A C 1
ATOM 1095 O O . ILE A 1 137 ? 15.055 -20.828 -17.516 1 97.38 137 ILE A O 1
ATOM 1099 N N . THR A 1 138 ? 14.266 -22.844 -17.641 1 96.94 138 THR A N 1
ATOM 1100 C CA . THR A 1 138 ? 15.406 -23.469 -16.969 1 96.94 138 THR A CA 1
ATOM 1101 C C . THR A 1 138 ? 16.156 -24.391 -17.938 1 96.94 138 THR A C 1
ATOM 1103 O O . THR A 1 138 ? 15.578 -25.312 -18.484 1 96.94 138 THR A O 1
ATOM 1106 N N . THR A 1 139 ? 17.438 -24.141 -18.125 1 95.12 139 THR A N 1
ATOM 1107 C CA . THR A 1 139 ? 18.25 -24.859 -19.094 1 95.12 139 THR A CA 1
ATOM 1108 C C . THR A 1 139 ? 18.844 -26.125 -18.484 1 95.12 139 THR A C 1
ATOM 1110 O O . THR A 1 139 ? 18.75 -26.328 -17.266 1 95.12 139 THR A O 1
ATOM 1113 N N . PRO A 1 140 ? 19.391 -27.016 -19.312 1 91.81 140 PRO A N 1
ATOM 1114 C CA . PRO A 1 140 ? 20 -28.234 -18.797 1 91.81 140 PRO A CA 1
ATOM 1115 C C . PRO A 1 140 ? 21.156 -27.969 -17.844 1 91.81 140 PRO A C 1
ATOM 1117 O O . PRO A 1 140 ? 21.5 -28.812 -17.016 1 91.81 140 PRO A O 1
ATOM 1120 N N . SER A 1 141 ? 21.75 -26.75 -17.906 1 89.25 141 SER A N 1
ATOM 1121 C CA . SER A 1 141 ? 22.797 -26.359 -16.984 1 89.25 141 SER A CA 1
ATOM 1122 C C . SER A 1 141 ? 22.219 -25.812 -15.68 1 89.25 141 SER A C 1
ATOM 1124 O O . SER A 1 141 ? 22.953 -25.281 -14.844 1 89.25 141 SER A O 1
ATOM 1126 N N . GLN A 1 142 ? 20.906 -25.844 -15.531 1 90.25 142 GLN A N 1
ATOM 1127 C CA . GLN A 1 142 ? 20.172 -25.484 -14.32 1 90.25 142 GLN A CA 1
ATOM 1128 C C . GLN A 1 142 ? 20.188 -23.984 -14.102 1 90.25 142 GLN A C 1
ATOM 1130 O O . GLN A 1 142 ? 20.172 -23.516 -12.953 1 90.25 142 GLN A O 1
ATOM 1135 N N . GLN A 1 143 ? 20.281 -23.25 -15.18 1 92.81 143 GLN A N 1
ATOM 1136 C CA . GLN A 1 143 ? 20.141 -21.812 -15.133 1 92.81 143 GLN A CA 1
ATOM 1137 C C . GLN A 1 143 ? 18.734 -21.375 -15.516 1 92.81 143 GLN A C 1
ATOM 1139 O O . GLN A 1 143 ? 18.203 -21.812 -16.547 1 92.81 143 GLN A O 1
ATOM 1144 N N . THR A 1 144 ? 18.172 -20.641 -14.625 1 96.5 144 THR A N 1
ATOM 1145 C CA . THR A 1 144 ? 16.828 -20.172 -14.914 1 96.5 144 THR A CA 1
ATOM 1146 C C . THR A 1 144 ? 16.859 -18.75 -15.461 1 96.5 144 THR A C 1
ATOM 1148 O O . THR A 1 144 ? 17.438 -17.844 -14.844 1 96.5 144 THR A O 1
ATOM 1151 N N . LEU A 1 145 ? 16.281 -18.531 -16.609 1 97.75 145 LEU A N 1
ATOM 1152 C CA . LEU A 1 145 ? 16.25 -17.234 -17.281 1 97.75 145 LEU A CA 1
ATOM 1153 C C . LEU A 1 145 ? 14.828 -16.75 -17.484 1 97.75 145 LEU A C 1
ATOM 1155 O O . LEU A 1 145 ? 13.93 -17.562 -17.734 1 97.75 145 LEU A O 1
ATOM 1159 N N . SER A 1 146 ? 14.656 -15.461 -17.344 1 97.5 146 SER A N 1
ATOM 1160 C CA . SER A 1 146 ? 13.375 -14.875 -17.719 1 97.5 146 SER A CA 1
ATOM 1161 C C . SER A 1 146 ? 13.258 -14.734 -19.234 1 97.5 146 SER A C 1
ATOM 1163 O O . SER A 1 146 ? 14.133 -14.156 -19.875 1 97.5 146 SER A O 1
ATOM 1165 N N . LEU A 1 147 ? 12.211 -15.281 -19.75 1 96.5 147 LEU A N 1
ATOM 1166 C CA . LEU A 1 147 ? 11.977 -15.289 -21.203 1 96.5 147 LEU A CA 1
ATOM 1167 C C . LEU A 1 147 ? 11.25 -14.023 -21.641 1 96.5 147 LEU A C 1
ATOM 1169 O O . LEU A 1 147 ? 11.555 -13.469 -22.703 1 96.5 147 LEU A O 1
ATOM 1173 N N . GLY A 1 148 ? 10.266 -13.664 -20.766 1 94.19 148 GLY A N 1
ATOM 1174 C CA . GLY A 1 148 ? 9.508 -12.477 -21.109 1 94.19 148 GLY A CA 1
ATOM 1175 C C . GLY A 1 148 ? 8.344 -12.219 -20.172 1 94.19 148 GLY A C 1
ATOM 1176 O O . GLY A 1 148 ? 7.926 -13.109 -19.438 1 94.19 148 GLY A O 1
ATOM 1177 N N . LEU A 1 149 ? 7.891 -11.008 -20.172 1 95.62 149 LEU A N 1
ATOM 1178 C CA . LEU A 1 149 ? 6.73 -10.539 -19.422 1 95.62 149 LEU A CA 1
ATOM 1179 C C . LEU A 1 149 ? 5.852 -9.633 -20.281 1 95.62 149 LEU A C 1
ATOM 1181 O O . LEU A 1 149 ? 6.336 -8.656 -20.859 1 95.62 149 LEU A O 1
ATOM 1185 N N . ALA A 1 150 ? 4.621 -10.016 -20.438 1 94.81 150 ALA A N 1
ATOM 1186 C CA . ALA A 1 150 ? 3.742 -9.234 -21.312 1 94.81 150 ALA A CA 1
ATOM 1187 C C . ALA A 1 150 ? 2.387 -9 -20.656 1 94.81 150 ALA A C 1
ATOM 1189 O O . ALA A 1 150 ? 1.944 -9.797 -19.812 1 94.81 150 ALA A O 1
ATOM 1190 N N . GLU A 1 151 ? 1.839 -7.891 -20.969 1 94.56 151 GLU A N 1
ATOM 1191 C CA . GLU A 1 151 ? 0.446 -7.645 -20.609 1 94.56 151 GLU A CA 1
ATOM 1192 C C . GLU A 1 151 ? -0.506 -8.352 -21.578 1 94.56 151 GLU A C 1
ATOM 1194 O O . GLU A 1 151 ? -0.316 -8.297 -22.797 1 94.56 151 GLU A O 1
ATOM 1199 N N . VAL A 1 152 ? -1.407 -9.078 -21.031 1 95.12 152 VAL A N 1
ATOM 1200 C CA . VAL A 1 152 ? -2.326 -9.844 -21.859 1 95.12 152 VAL A CA 1
ATOM 1201 C C . VAL A 1 152 ? -3.766 -9.453 -21.531 1 95.12 152 VAL A C 1
ATOM 1203 O O . VAL A 1 152 ? -4.023 -8.789 -20.531 1 95.12 152 VAL A O 1
ATOM 1206 N N . SER A 1 153 ? -4.668 -9.828 -22.438 1 90.12 153 SER A N 1
ATOM 1207 C CA . SER A 1 153 ? -6.07 -9.461 -22.297 1 90.12 153 SER A CA 1
ATOM 1208 C C . SER A 1 153 ? -6.789 -10.383 -21.312 1 90.12 153 SER A C 1
ATOM 1210 O O . SER A 1 153 ? -7.738 -9.969 -20.641 1 90.12 153 SER A O 1
ATOM 1212 N N . SER A 1 154 ? -6.359 -11.648 -21.359 1 88.75 154 SER A N 1
ATOM 1213 C CA . SER A 1 154 ? -7.02 -12.617 -20.5 1 88.75 154 SER A CA 1
ATOM 1214 C C . SER A 1 154 ? -6.055 -13.719 -20.062 1 88.75 154 SER A C 1
ATOM 1216 O O . SER A 1 154 ? -4.953 -13.828 -20.594 1 88.75 154 SER A O 1
ATOM 1218 N N . GLY A 1 155 ? -6.551 -14.547 -19.078 1 88.25 155 GLY A N 1
ATOM 1219 C CA . GLY A 1 155 ? -5.73 -15.633 -18.562 1 88.25 155 GLY A CA 1
ATOM 1220 C C . GLY A 1 155 ? -6.117 -16.984 -19.125 1 88.25 155 GLY A C 1
ATOM 1221 O O . GLY A 1 155 ? -5.863 -18.016 -18.484 1 88.25 155 GLY A O 1
ATOM 1222 N N . ASP A 1 156 ? -6.719 -17.031 -20.312 1 90.38 156 ASP A N 1
ATOM 1223 C CA . ASP A 1 156 ? -7.133 -18.312 -20.875 1 90.38 156 ASP A CA 1
ATOM 1224 C C . ASP A 1 156 ? -5.984 -18.969 -21.641 1 90.38 156 ASP A C 1
ATOM 1226 O O . ASP A 1 156 ? -5 -18.312 -21.984 1 90.38 156 ASP A O 1
ATOM 1230 N N . ALA A 1 157 ? -6.152 -20.234 -21.906 1 94 157 ALA A N 1
ATOM 1231 C CA . ALA A 1 157 ? -5.086 -21.047 -22.484 1 94 157 ALA A CA 1
ATOM 1232 C C . ALA A 1 157 ? -4.754 -20.562 -23.906 1 94 157 ALA A C 1
ATOM 1234 O O . ALA A 1 157 ? -3.59 -20.578 -24.312 1 94 157 ALA A O 1
ATOM 1235 N N . GLU A 1 158 ? -5.75 -20.125 -24.641 1 92.62 158 GLU A N 1
ATOM 1236 C CA . GLU A 1 158 ? -5.52 -19.672 -26 1 92.62 158 GLU A CA 1
ATOM 1237 C C . GLU A 1 158 ? -4.668 -18.406 -26.031 1 92.62 158 GLU A C 1
ATOM 1239 O O . GLU A 1 158 ? -3.746 -18.281 -26.844 1 92.62 158 GLU A O 1
ATOM 1244 N N . THR A 1 159 ? -5.012 -17.469 -25.156 1 93.62 159 THR A N 1
ATOM 1245 C CA . THR A 1 159 ? -4.238 -16.234 -25.047 1 93.62 159 THR A CA 1
ATOM 1246 C C . THR A 1 159 ? -2.805 -16.531 -24.625 1 93.62 159 THR A C 1
ATOM 1248 O O . THR A 1 159 ? -1.863 -15.898 -25.109 1 93.62 159 THR A O 1
ATOM 1251 N N . LEU A 1 160 ? -2.678 -17.516 -23.766 1 95.38 160 LEU A N 1
ATOM 1252 C CA . LEU A 1 160 ? -1.351 -17.906 -23.297 1 95.38 160 LEU A CA 1
ATOM 1253 C C . LEU A 1 160 ? -0.508 -18.469 -24.438 1 95.38 160 LEU A C 1
ATOM 1255 O O . LEU A 1 160 ? 0.674 -18.141 -24.562 1 95.38 160 LEU A O 1
ATOM 1259 N N . LEU A 1 161 ? -1.099 -19.312 -25.219 1 96.69 161 LEU A N 1
ATOM 1260 C CA . LEU A 1 161 ? -0.367 -19.922 -26.328 1 96.69 161 LEU A CA 1
ATOM 1261 C C . LEU A 1 161 ? 0.024 -18.859 -27.359 1 96.69 161 LEU A C 1
ATOM 1263 O O . LEU A 1 161 ? 1.136 -18.891 -27.891 1 96.69 161 LEU A O 1
ATOM 1267 N N . GLN A 1 162 ? -0.847 -17.953 -27.641 1 94.81 162 GLN A N 1
ATOM 1268 C CA . GLN A 1 162 ? -0.552 -16.891 -28.594 1 94.81 162 GLN A CA 1
ATOM 1269 C C . GLN A 1 162 ? 0.607 -16.031 -28.109 1 94.81 162 GLN A C 1
ATOM 1271 O O . GLN A 1 162 ? 1.469 -15.641 -28.906 1 94.81 162 GLN A O 1
ATOM 1276 N N . GLU A 1 163 ? 0.553 -15.711 -26.875 1 94.94 163 GLU A N 1
ATOM 1277 C CA . GLU A 1 163 ? 1.635 -14.898 -26.312 1 94.94 163 GLU A CA 1
ATOM 1278 C C . GLU A 1 163 ? 2.957 -15.664 -26.328 1 94.94 163 GLU A C 1
ATOM 1280 O O . GLU A 1 163 ? 4.016 -15.078 -26.578 1 94.94 163 GLU A O 1
ATOM 1285 N N . PHE A 1 164 ? 2.936 -16.969 -26 1 97.06 164 PHE A N 1
ATOM 1286 C CA . PHE A 1 164 ? 4.137 -17.797 -26.062 1 97.06 164 PHE A CA 1
ATOM 1287 C C . PHE A 1 164 ? 4.73 -17.781 -27.469 1 97.06 164 PHE A C 1
ATOM 1289 O O . PHE A 1 164 ? 5.938 -17.594 -27.641 1 97.06 164 PHE A O 1
ATOM 1296 N N . LYS A 1 165 ? 3.893 -17.938 -28.438 1 96.62 165 LYS A N 1
ATOM 1297 C CA . LYS A 1 165 ? 4.344 -17.922 -29.828 1 96.62 165 LYS A CA 1
ATOM 1298 C C . LYS A 1 165 ? 4.973 -16.578 -30.188 1 96.62 165 LYS A C 1
ATOM 1300 O O . LYS A 1 165 ? 5.984 -16.531 -30.891 1 96.62 165 LYS A O 1
ATOM 1305 N N . SER A 1 166 ? 4.348 -15.562 -29.688 1 94.5 166 SER A N 1
ATOM 1306 C CA . SER A 1 166 ? 4.855 -14.219 -29.953 1 94.5 166 SER A CA 1
ATOM 1307 C C . SER A 1 166 ? 6.246 -14.023 -29.359 1 94.5 166 SER A C 1
ATOM 1309 O O . SER A 1 166 ? 7.141 -13.484 -30 1 94.5 166 SER A O 1
ATOM 1311 N N . GLN A 1 167 ? 6.473 -14.5 -28.156 1 95.31 167 GLN A N 1
ATOM 1312 C CA . GLN A 1 167 ? 7.758 -14.352 -27.469 1 95.31 167 GLN A CA 1
ATOM 1313 C C . GLN A 1 167 ? 8.836 -15.203 -28.141 1 95.31 167 GLN A C 1
ATOM 1315 O O . GLN A 1 167 ? 9.984 -14.773 -28.266 1 95.31 167 GLN A O 1
ATOM 1320 N N . VAL A 1 168 ? 8.422 -16.359 -28.531 1 97 168 VAL A N 1
ATOM 1321 C CA . VAL A 1 168 ? 9.375 -17.234 -29.219 1 97 168 VAL A CA 1
ATOM 1322 C C . VAL A 1 168 ? 9.766 -16.625 -30.562 1 97 168 VAL A C 1
ATOM 1324 O O . VAL A 1 168 ? 10.922 -16.734 -30.969 1 97 168 VAL A O 1
ATOM 1327 N N . SER A 1 169 ? 8.82 -16.031 -31.219 1 94.5 169 SER A N 1
ATOM 1328 C CA . SER A 1 169 ? 9.125 -15.352 -32.469 1 94.5 169 SER A CA 1
ATOM 1329 C C . SER A 1 169 ? 10.117 -14.219 -32.25 1 94.5 169 SER A C 1
ATOM 1331 O O . SER A 1 169 ? 11.039 -14.039 -33.062 1 94.5 169 SER A O 1
ATOM 1333 N N . ASP A 1 170 ? 9.93 -13.453 -31.188 1 93.19 170 ASP A N 1
ATOM 1334 C CA . ASP A 1 170 ? 10.859 -12.383 -30.859 1 93.19 170 ASP A CA 1
ATOM 1335 C C . ASP A 1 170 ? 12.258 -12.938 -30.578 1 93.19 170 ASP A C 1
ATOM 1337 O O . ASP A 1 170 ? 13.258 -12.336 -30.984 1 93.19 170 ASP A O 1
ATOM 1341 N N . LEU A 1 171 ? 12.312 -14.07 -29.875 1 96.12 171 LEU A N 1
ATOM 1342 C CA . LEU A 1 171 ? 13.594 -14.711 -29.578 1 96.12 171 LEU A CA 1
ATOM 1343 C C . LEU A 1 171 ? 14.297 -15.133 -30.875 1 96.12 171 LEU A C 1
ATOM 1345 O O . LEU A 1 171 ? 15.5 -14.914 -31.031 1 96.12 171 LEU A O 1
ATOM 1349 N N . ALA A 1 172 ? 13.5 -15.719 -31.75 1 95.56 172 ALA A N 1
ATOM 1350 C CA . ALA A 1 172 ? 14.055 -16.188 -33 1 95.56 172 ALA A CA 1
ATOM 1351 C C . ALA A 1 172 ? 14.617 -15.039 -33.844 1 95.56 172 ALA A C 1
ATOM 1353 O O . ALA A 1 172 ? 15.68 -15.156 -34.438 1 95.56 172 ALA A O 1
ATOM 1354 N N . GLU A 1 173 ? 13.969 -13.914 -33.812 1 92.19 173 GLU A N 1
ATOM 1355 C CA . GLU A 1 173 ? 14.383 -12.734 -34.562 1 92.19 173 GLU A CA 1
ATOM 1356 C C . GLU A 1 173 ? 15.664 -12.133 -34 1 92.19 173 GLU A C 1
ATOM 1358 O O . GLU A 1 173 ? 16.438 -11.492 -34.719 1 92.19 173 GLU A O 1
ATOM 1363 N N . SER A 1 174 ? 15.898 -12.312 -32.75 1 93.12 174 SER A N 1
ATOM 1364 C CA . SER A 1 174 ? 17.062 -11.727 -32.094 1 93.12 174 SER A CA 1
ATOM 1365 C C . SER A 1 174 ? 18.344 -12.469 -32.5 1 93.12 174 SER A C 1
ATOM 1367 O O . SER A 1 174 ? 19.438 -11.906 -32.406 1 93.12 174 SER A O 1
ATOM 1369 N N . ILE A 1 175 ? 18.297 -13.695 -32.875 1 90.69 175 ILE A N 1
ATOM 1370 C CA . ILE A 1 175 ? 19.453 -14.484 -33.25 1 90.69 175 ILE A CA 1
ATOM 1371 C C . ILE A 1 175 ? 19.703 -14.359 -34.75 1 90.69 175 ILE A C 1
ATOM 1373 O O . ILE A 1 175 ? 20.844 -14.258 -35.219 1 90.69 175 ILE A O 1
ATOM 1377 N N . SER A 1 176 ? 18.672 -14.578 -35.5 1 84.06 176 SER A N 1
ATOM 1378 C CA . SER A 1 176 ? 18.859 -14.508 -36.969 1 84.06 176 SER A CA 1
ATOM 1379 C C . SER A 1 176 ? 17.656 -13.867 -37.656 1 84.06 176 SER A C 1
ATOM 1381 O O . SER A 1 176 ? 16.516 -14.203 -37.344 1 84.06 176 SER A O 1
ATOM 1383 N N . ASN A 1 177 ? 18.047 -12.992 -38.531 1 75.81 177 ASN A N 1
ATOM 1384 C CA . ASN A 1 177 ? 17 -12.336 -39.312 1 75.81 177 ASN A CA 1
ATOM 1385 C C . ASN A 1 177 ? 16.594 -13.164 -40.531 1 75.81 177 ASN A C 1
ATOM 1387 O O . ASN A 1 177 ? 15.516 -12.953 -41.094 1 75.81 177 ASN A O 1
ATOM 1391 N N . ASN A 1 178 ? 17.297 -14.203 -41 1 77 178 ASN A N 1
ATOM 1392 C CA . ASN A 1 178 ? 17.062 -14.898 -42.25 1 77 178 ASN A CA 1
ATOM 1393 C C . ASN A 1 178 ? 16.328 -16.219 -42.031 1 77 178 ASN A C 1
ATOM 1395 O O . ASN A 1 178 ? 15.477 -16.594 -42.844 1 77 178 ASN A O 1
ATOM 1399 N N . ASP A 1 179 ? 16.625 -17.062 -41.062 1 84.25 179 ASP A N 1
ATOM 1400 C CA . ASP A 1 179 ? 16.047 -18.375 -40.812 1 84.25 179 ASP A CA 1
ATOM 1401 C C . ASP A 1 179 ? 15.18 -18.359 -39.562 1 84.25 179 ASP A C 1
ATOM 1403 O O . ASP A 1 179 ? 15.359 -19.172 -38.656 1 84.25 179 ASP A O 1
ATOM 1407 N N . LYS A 1 180 ? 14.102 -17.578 -39.688 1 89.62 180 LYS A N 1
ATOM 1408 C CA . LYS A 1 180 ? 13.258 -17.359 -38.5 1 89.62 180 LYS A CA 1
ATOM 1409 C C . LYS A 1 180 ? 12.453 -18.609 -38.156 1 89.62 180 LYS A C 1
ATOM 1411 O O . LYS A 1 180 ? 12.391 -19.016 -37 1 89.62 180 LYS A O 1
ATOM 1416 N N . ASP A 1 181 ? 11.906 -19.328 -39.156 1 90.19 181 ASP A N 1
ATOM 1417 C CA . ASP A 1 181 ? 11.008 -20.469 -38.938 1 90.19 181 ASP A CA 1
ATOM 1418 C C . ASP A 1 181 ? 11.781 -21.672 -38.375 1 90.19 181 ASP A C 1
ATOM 1420 O O . ASP A 1 181 ? 11.273 -22.391 -37.5 1 90.19 181 ASP A O 1
ATOM 1424 N N . GLU A 1 182 ? 12.914 -21.828 -38.875 1 91.56 182 GLU A N 1
ATOM 1425 C CA . GLU A 1 182 ? 13.742 -22.906 -38.375 1 91.56 182 GLU A CA 1
ATOM 1426 C C . GLU A 1 182 ? 14.133 -22.672 -36.906 1 91.56 182 GLU A C 1
ATOM 1428 O O . GLU A 1 182 ? 14.133 -23.609 -36.094 1 91.56 182 GLU A O 1
ATOM 1433 N N . LYS A 1 183 ? 14.492 -21.406 -36.594 1 93.88 183 LYS A N 1
ATOM 1434 C CA . LYS A 1 183 ? 14.875 -21.094 -35.219 1 93.88 183 LYS A CA 1
ATOM 1435 C C . LYS A 1 183 ? 13.695 -21.219 -34.281 1 93.88 183 LYS A C 1
ATOM 1437 O O . LYS A 1 183 ? 13.859 -21.625 -33.125 1 93.88 183 LYS A O 1
ATOM 1442 N N . ILE A 1 184 ? 12.516 -20.859 -34.781 1 95.88 184 ILE A N 1
ATOM 1443 C CA . ILE A 1 184 ? 11.305 -21 -33.969 1 95.88 184 ILE A CA 1
ATOM 1444 C C . ILE A 1 184 ? 11.086 -22.484 -33.625 1 95.88 184 ILE A C 1
ATOM 1446 O O . ILE A 1 184 ? 10.812 -22.828 -32.5 1 95.88 184 ILE A O 1
ATOM 1450 N N . ALA A 1 185 ? 11.234 -23.344 -34.656 1 94.75 185 ALA A N 1
ATOM 1451 C CA . ALA A 1 185 ? 11.039 -24.766 -34.469 1 94.75 185 ALA A CA 1
ATOM 1452 C C . ALA A 1 185 ? 12.055 -25.328 -33.469 1 94.75 185 ALA A C 1
ATOM 1454 O O . ALA A 1 185 ? 11.703 -26.125 -32.594 1 94.75 185 ALA A O 1
ATOM 1455 N N . LYS A 1 186 ? 13.273 -24.891 -33.562 1 93.94 186 LYS A N 1
ATOM 1456 C CA . LYS A 1 186 ? 14.32 -25.375 -32.656 1 93.94 186 LYS A CA 1
ATOM 1457 C C . LYS A 1 186 ? 14.055 -24.938 -31.234 1 93.94 186 LYS A C 1
ATOM 1459 O O . LYS A 1 186 ? 14.266 -25.703 -30.297 1 93.94 186 LYS A O 1
ATOM 1464 N N . LEU A 1 187 ? 13.609 -23.703 -31.078 1 96.12 187 LEU A N 1
ATOM 1465 C CA . LEU A 1 187 ? 13.344 -23.172 -29.75 1 96.12 187 LEU A CA 1
ATOM 1466 C C . LEU A 1 187 ? 12.195 -23.922 -29.078 1 96.12 187 LEU A C 1
ATOM 1468 O O . LEU A 1 187 ? 12.289 -24.312 -27.922 1 96.12 187 LEU A O 1
ATOM 1472 N N . VAL A 1 188 ? 11.133 -24.188 -29.828 1 96.44 188 VAL A N 1
ATOM 1473 C CA . VAL A 1 188 ? 9.953 -24.844 -29.281 1 96.44 188 VAL A CA 1
ATOM 1474 C C . VAL A 1 188 ? 10.266 -26.312 -28.984 1 96.44 188 VAL A C 1
ATOM 1476 O O . VAL A 1 188 ? 9.898 -26.844 -27.922 1 96.44 188 VAL A O 1
ATOM 1479 N N . THR A 1 189 ? 10.992 -26.984 -29.875 1 94.38 189 THR A N 1
ATOM 1480 C CA . THR A 1 189 ? 11.258 -28.406 -29.734 1 94.38 189 THR A CA 1
ATOM 1481 C C . THR A 1 189 ? 12.32 -28.641 -28.656 1 94.38 189 THR A C 1
ATOM 1483 O O . THR A 1 189 ? 12.453 -29.766 -28.156 1 94.38 189 THR A O 1
ATOM 1486 N N . SER A 1 190 ? 13.023 -27.625 -28.266 1 94.31 190 SER A N 1
ATOM 1487 C CA . SER A 1 190 ? 14.008 -27.75 -27.188 1 94.31 190 SER A CA 1
ATOM 1488 C C . SER A 1 190 ? 13.336 -27.875 -25.828 1 94.31 190 SER A C 1
ATOM 1490 O O . SER A 1 190 ? 13.969 -28.266 -24.859 1 94.31 190 SER A O 1
ATOM 1492 N N . ILE A 1 191 ? 12.055 -27.594 -25.75 1 95.69 191 ILE A N 1
ATOM 1493 C CA . ILE A 1 191 ? 11.312 -27.672 -24.5 1 95.69 191 ILE A CA 1
ATOM 1494 C C . ILE A 1 191 ? 10.844 -29.109 -24.266 1 95.69 191 ILE A C 1
ATOM 1496 O O . ILE A 1 191 ? 10.141 -29.688 -25.109 1 95.69 191 ILE A O 1
ATOM 1500 N N . THR A 1 192 ? 11.211 -29.656 -23.141 1 94.81 192 THR A N 1
ATOM 1501 C CA . THR A 1 192 ? 10.883 -31.062 -22.891 1 94.81 192 THR A CA 1
ATOM 1502 C C . THR A 1 192 ? 10.016 -31.203 -21.641 1 94.81 192 THR A C 1
ATOM 1504 O O . THR A 1 192 ? 9.438 -32.25 -21.391 1 94.81 192 THR A O 1
ATOM 1507 N N . SER A 1 193 ? 9.93 -30.188 -20.875 1 96.12 193 SER A N 1
ATOM 1508 C CA . SER A 1 193 ? 9.125 -30.219 -19.672 1 96.12 193 SER A CA 1
ATOM 1509 C C . SER A 1 193 ? 8.531 -28.844 -19.359 1 96.12 193 SER A C 1
ATOM 1511 O O . SER A 1 193 ? 8.984 -27.828 -19.891 1 96.12 193 SER A O 1
ATOM 1513 N N . THR A 1 194 ? 7.492 -28.812 -18.547 1 96.56 194 THR A N 1
ATOM 1514 C CA . THR A 1 194 ? 6.875 -27.562 -18.109 1 96.56 194 THR A CA 1
ATOM 1515 C C . THR A 1 194 ? 6.688 -27.547 -16.594 1 96.56 194 THR A C 1
ATOM 1517 O O . THR A 1 194 ? 6.629 -28.609 -15.961 1 96.56 194 THR A O 1
ATOM 1520 N N . MET A 1 195 ? 6.746 -26.422 -15.992 1 96.12 195 MET A N 1
ATOM 1521 C CA . MET A 1 195 ? 6.516 -26.219 -14.57 1 96.12 195 MET A CA 1
ATOM 1522 C C . MET A 1 195 ? 5.598 -25.016 -14.344 1 96.12 195 MET A C 1
ATOM 1524 O O . MET A 1 195 ? 5.895 -23.906 -14.789 1 96.12 195 MET A O 1
ATOM 1528 N N . SER A 1 196 ? 4.41 -25.188 -13.789 1 94.19 196 SER A N 1
ATOM 1529 C CA . SER A 1 196 ? 3.447 -24.125 -13.492 1 94.19 196 SER A CA 1
ATOM 1530 C C . SER A 1 196 ? 2.572 -24.5 -12.297 1 94.19 196 SER A C 1
ATOM 1532 O O . SER A 1 196 ? 2.857 -25.469 -11.586 1 94.19 196 SER A O 1
ATOM 1534 N N . ASP A 1 197 ? 1.656 -23.766 -12.031 1 90.31 197 ASP A N 1
ATOM 1535 C CA . ASP A 1 197 ? 0.683 -24.125 -11.008 1 90.31 197 ASP A CA 1
ATOM 1536 C C . ASP A 1 197 ? -0.401 -25.031 -11.586 1 90.31 197 ASP A C 1
ATOM 1538 O O . ASP A 1 197 ? -0.431 -25.297 -12.789 1 90.31 197 ASP A O 1
ATOM 1542 N N . GLN A 1 198 ? -1.231 -25.562 -10.766 1 88.31 198 GLN A N 1
ATOM 1543 C CA . GLN A 1 198 ? -2.238 -26.531 -11.203 1 88.31 198 GLN A CA 1
ATOM 1544 C C . GLN A 1 198 ? -3.557 -25.828 -11.531 1 88.31 198 GLN A C 1
ATOM 1546 O O . GLN A 1 198 ? -4.625 -26.438 -11.422 1 88.31 198 GLN A O 1
ATOM 1551 N N . GLY A 1 199 ? -3.439 -24.609 -11.883 1 85.81 199 GLY A N 1
ATOM 1552 C CA . GLY A 1 199 ? -4.648 -23.922 -12.305 1 85.81 199 GLY A CA 1
ATOM 1553 C C . GLY A 1 199 ? -5.289 -24.547 -13.531 1 85.81 199 GLY A C 1
ATOM 1554 O O . GLY A 1 199 ? -4.617 -25.219 -14.32 1 85.81 199 GLY A O 1
ATOM 1555 N N . SER A 1 200 ? -6.523 -24.406 -13.781 1 87.06 200 SER A N 1
ATOM 1556 C CA . SER A 1 200 ? -7.297 -25.047 -14.828 1 87.06 200 SER A CA 1
ATOM 1557 C C . SER A 1 200 ? -6.762 -24.688 -16.219 1 87.06 200 SER A C 1
ATOM 1559 O O . SER A 1 200 ? -6.887 -25.484 -17.156 1 87.06 200 SER A O 1
ATOM 1561 N N . THR A 1 201 ? -6.094 -23.578 -16.328 1 91.81 201 THR A N 1
ATOM 1562 C CA . THR A 1 201 ? -5.605 -23.094 -17.609 1 91.81 201 THR A CA 1
ATOM 1563 C C . THR A 1 201 ? -4.324 -23.812 -18.016 1 91.81 201 THR A C 1
ATOM 1565 O O . THR A 1 201 ? -4.07 -24.031 -19.203 1 91.81 201 THR A O 1
ATOM 1568 N N . ASN A 1 202 ? -3.549 -24.234 -17.094 1 93.19 202 ASN A N 1
ATOM 1569 C CA . ASN A 1 202 ? -2.197 -24.703 -17.344 1 93.19 202 ASN A CA 1
ATOM 1570 C C . ASN A 1 202 ? -2.213 -26.094 -18 1 93.19 202 ASN A C 1
ATOM 1572 O O . ASN A 1 202 ? -1.47 -26.344 -18.953 1 93.19 202 ASN A O 1
ATOM 1576 N N . PRO A 1 203 ? -3.117 -27.016 -17.578 1 91.25 203 PRO A N 1
ATOM 1577 C CA . PRO A 1 203 ? -3.17 -28.312 -18.266 1 91.25 203 PRO A CA 1
ATOM 1578 C C . PRO A 1 203 ? -3.598 -28.188 -19.719 1 91.25 203 PRO A C 1
ATOM 1580 O O . PRO A 1 203 ? -3.088 -28.906 -20.578 1 91.25 203 PRO A O 1
ATOM 1583 N N . VAL A 1 204 ? -4.461 -27.281 -20 1 93.75 204 VAL A N 1
ATOM 1584 C CA . VAL A 1 204 ? -4.91 -27.062 -21.375 1 93.75 204 VAL A CA 1
ATOM 1585 C C . VAL A 1 204 ? -3.77 -26.469 -22.203 1 93.75 204 VAL A C 1
ATOM 1587 O O . VAL A 1 204 ? -3.525 -26.891 -23.328 1 93.75 204 VAL A O 1
ATOM 1590 N N . PHE A 1 205 ? -3.104 -25.578 -21.656 1 95.81 205 PHE A N 1
ATOM 1591 C CA . PHE A 1 205 ? -1.952 -24.969 -22.312 1 95.81 205 PHE A CA 1
ATOM 1592 C C . PHE A 1 205 ? -0.884 -26.016 -22.609 1 95.81 205 PHE A C 1
ATOM 1594 O O . PHE A 1 205 ? -0.308 -26.016 -23.703 1 95.81 205 PHE A O 1
ATOM 1601 N N . ASN A 1 206 ? -0.59 -26.859 -21.625 1 95.06 206 ASN A N 1
ATOM 1602 C CA . ASN A 1 206 ? 0.427 -27.891 -21.797 1 95.06 206 ASN A CA 1
ATOM 1603 C C . ASN A 1 206 ? 0.07 -28.844 -22.938 1 95.06 206 ASN A C 1
ATOM 1605 O O . ASN A 1 206 ? 0.947 -29.281 -23.688 1 95.06 206 ASN A O 1
ATOM 1609 N N . LYS A 1 207 ? -1.212 -29.109 -23.047 1 93.56 207 LYS A N 1
ATOM 1610 C CA . LYS A 1 207 ? -1.657 -29.953 -24.141 1 93.56 207 LYS A CA 1
ATOM 1611 C C . LYS A 1 207 ? -1.457 -29.266 -25.484 1 93.56 207 LYS A C 1
ATOM 1613 O O . LYS A 1 207 ? -0.975 -29.891 -26.438 1 93.56 207 LYS A O 1
ATOM 1618 N N . GLN A 1 208 ? -1.754 -28.047 -25.516 1 95.75 208 GLN A N 1
ATOM 1619 C CA . GLN A 1 208 ? -1.587 -27.266 -26.734 1 95.75 208 GLN A CA 1
ATOM 1620 C C . GLN A 1 208 ? -0.112 -27.125 -27.094 1 95.75 208 GLN A C 1
ATOM 1622 O O . GLN A 1 208 ? 0.251 -27.172 -28.281 1 95.75 208 GLN A O 1
ATOM 1627 N N . LEU A 1 209 ? 0.677 -26.891 -26.125 1 96.31 209 LEU A N 1
ATOM 1628 C CA . LEU A 1 209 ? 2.115 -26.781 -26.344 1 96.31 209 LEU A CA 1
ATOM 1629 C C . LEU A 1 209 ? 2.695 -28.078 -26.875 1 96.31 209 LEU A C 1
ATOM 1631 O O . LEU A 1 209 ? 3.555 -28.062 -27.766 1 96.31 209 LEU A O 1
ATOM 1635 N N . SER A 1 210 ? 2.213 -29.203 -26.312 1 94.81 210 SER A N 1
ATOM 1636 C CA . SER A 1 210 ? 2.652 -30.516 -26.797 1 94.81 210 SER A CA 1
ATOM 1637 C C . SER A 1 210 ? 2.248 -30.734 -28.25 1 94.81 210 SER A C 1
ATOM 1639 O O . SER A 1 210 ? 3.014 -31.297 -29.031 1 94.81 210 SER A O 1
ATOM 1641 N N . GLU A 1 211 ? 1.064 -30.328 -28.625 1 94.81 211 GLU A N 1
ATOM 1642 C CA . GLU A 1 211 ? 0.602 -30.422 -30 1 94.81 211 GLU A CA 1
ATOM 1643 C C . GLU A 1 211 ? 1.443 -29.547 -30.922 1 94.81 211 GLU A C 1
ATOM 1645 O O . GLU A 1 211 ? 1.773 -29.953 -32.031 1 94.81 211 GLU A O 1
ATOM 1650 N N . LEU A 1 212 ? 1.766 -28.422 -30.438 1 95.62 212 LEU A N 1
ATOM 1651 C CA . LEU A 1 212 ? 2.602 -27.516 -31.219 1 95.62 212 LEU A CA 1
ATOM 1652 C C . LEU A 1 212 ? 3.98 -28.125 -31.453 1 95.62 212 LEU A C 1
ATOM 1654 O O . LEU A 1 212 ? 4.508 -28.047 -32.562 1 95.62 212 LEU A O 1
ATOM 1658 N N . LYS A 1 213 ? 4.562 -28.656 -30.438 1 95.12 213 LYS A N 1
ATOM 1659 C CA . LYS A 1 213 ? 5.867 -29.297 -30.578 1 95.12 213 LYS A CA 1
ATOM 1660 C C . LYS A 1 213 ? 5.816 -30.438 -31.594 1 95.12 213 LYS A C 1
ATOM 1662 O O . LYS A 1 213 ? 6.715 -30.578 -32.438 1 95.12 213 LYS A O 1
ATOM 1667 N N . GLN A 1 214 ? 4.793 -31.266 -31.578 1 92.25 214 GLN A N 1
ATOM 1668 C CA . GLN A 1 214 ? 4.637 -32.375 -32.5 1 92.25 214 GLN A CA 1
ATOM 1669 C C . GLN A 1 214 ? 4.562 -31.922 -33.938 1 92.25 214 GLN A C 1
ATOM 1671 O O . GLN A 1 214 ? 5.117 -32.562 -34.844 1 92.25 214 GLN A O 1
ATOM 1676 N N . THR A 1 215 ? 3.943 -30.812 -34.125 1 93.56 215 THR A N 1
ATOM 1677 C CA . THR A 1 215 ? 3.773 -30.266 -35.469 1 93.56 215 THR A CA 1
ATOM 1678 C C . THR A 1 215 ? 5.094 -29.734 -36 1 93.56 215 THR A C 1
ATOM 1680 O O . THR A 1 215 ? 5.328 -29.734 -37.219 1 93.56 215 THR A O 1
ATOM 1683 N N . LEU A 1 216 ? 6.004 -29.344 -35.094 1 94.06 216 LEU A N 1
ATOM 1684 C CA . LEU A 1 216 ? 7.227 -28.672 -35.531 1 94.06 216 LEU A CA 1
ATOM 1685 C C . LEU A 1 216 ? 8.398 -29.656 -35.562 1 94.06 216 LEU A C 1
ATOM 1687 O O . LEU A 1 216 ? 9.453 -29.344 -36.125 1 94.06 216 LEU A O 1
ATOM 1691 N N . MET A 1 217 ? 8.242 -30.875 -35.125 1 91.88 217 MET A N 1
ATOM 1692 C CA . MET A 1 217 ? 9.328 -31.844 -34.969 1 91.88 217 MET A CA 1
ATOM 1693 C C . MET A 1 217 ? 9.883 -32.219 -36.344 1 91.88 217 MET A C 1
ATOM 1695 O O . MET A 1 217 ? 11.102 -32.375 -36.5 1 91.88 217 MET A O 1
ATOM 1699 N N . PRO A 1 218 ? 9.023 -32.312 -37.375 1 90.19 218 PRO A N 1
ATOM 1700 C CA . PRO A 1 218 ? 9.547 -32.719 -38.688 1 90.19 218 PRO A CA 1
ATOM 1701 C C . PRO A 1 218 ? 10.453 -31.656 -39.312 1 90.19 218 PRO A C 1
ATOM 1703 O O . PRO A 1 218 ? 11.273 -31.953 -40.188 1 90.19 218 PRO A O 1
ATOM 1706 N N . GLU A 1 219 ? 10.352 -30.469 -38.812 1 89.62 219 GLU A N 1
ATOM 1707 C CA . GLU A 1 219 ? 11.172 -29.391 -39.344 1 89.62 219 GLU A CA 1
ATOM 1708 C C . GLU A 1 219 ? 12.586 -29.438 -38.781 1 89.62 219 GLU A C 1
ATOM 1710 O O . GLU A 1 219 ? 13.523 -28.922 -39.406 1 89.62 219 GLU A O 1
ATOM 1715 N N . VAL A 1 220 ? 12.773 -30.062 -37.688 1 89.19 220 VAL A N 1
ATOM 1716 C CA . VAL A 1 220 ? 14.062 -30.047 -37 1 89.19 220 VAL A CA 1
ATOM 1717 C C . VAL A 1 220 ? 14.797 -31.359 -37.25 1 89.19 220 VAL A C 1
ATOM 1719 O O . VAL A 1 220 ? 16.016 -31.375 -37.375 1 89.19 220 VAL A O 1
ATOM 1722 N N . ILE A 1 221 ? 13.977 -32.438 -37.281 1 87.62 221 ILE A N 1
ATOM 1723 C CA . ILE A 1 221 ? 14.578 -33.75 -37.469 1 87.62 221 ILE A CA 1
ATOM 1724 C C . ILE A 1 221 ? 14.422 -34.188 -38.938 1 87.62 221 ILE A C 1
ATOM 1726 O O . ILE A 1 221 ? 13.305 -34.375 -39.438 1 87.62 221 ILE A O 1
ATOM 1730 N N . GLU A 1 222 ? 15.477 -34.375 -39.656 1 80.81 222 GLU A N 1
ATOM 1731 C CA . GLU A 1 222 ? 15.484 -34.688 -41.094 1 80.81 222 GLU A CA 1
ATOM 1732 C C . GLU A 1 222 ? 14.852 -36.062 -41.344 1 80.81 222 GLU A C 1
ATOM 1734 O O . GLU A 1 222 ? 14.078 -36.219 -42.281 1 80.81 222 GLU A O 1
ATOM 1739 N N . SER A 1 223 ? 15.117 -37.156 -40.594 1 83.5 223 SER A N 1
ATOM 1740 C CA . SER A 1 223 ? 14.602 -38.531 -40.781 1 83.5 223 SER A CA 1
ATOM 1741 C C . SER A 1 223 ? 13.414 -38.781 -39.875 1 83.5 223 SER A C 1
ATOM 1743 O O . SER A 1 223 ? 13.312 -39.875 -39.281 1 83.5 223 SER A O 1
ATOM 1745 N N . TRP A 1 224 ? 12.484 -37.812 -39.844 1 87.25 224 TRP A N 1
ATOM 1746 C CA . TRP A 1 224 ? 11.359 -37.906 -38.906 1 87.25 224 TRP A CA 1
ATOM 1747 C C . TRP A 1 224 ? 10.445 -39.062 -39.312 1 87.25 224 TRP A C 1
ATOM 1749 O O . TRP A 1 224 ? 10 -39.844 -38.469 1 87.25 224 TRP A O 1
ATOM 1759 N N . ASP A 1 225 ? 10.258 -39.312 -40.656 1 85.06 225 ASP A N 1
ATOM 1760 C CA . ASP A 1 225 ? 9.312 -40.312 -41.156 1 85.06 225 ASP A CA 1
ATOM 1761 C C . ASP A 1 225 ? 9.875 -41.719 -41.031 1 85.06 225 ASP A C 1
ATOM 1763 O O . ASP A 1 225 ? 9.133 -42.688 -41.062 1 85.06 225 ASP A O 1
ATOM 1767 N N . GLU A 1 226 ? 11.203 -41.781 -40.781 1 87.69 226 GLU A N 1
ATOM 1768 C CA . GLU A 1 226 ? 11.844 -43.094 -40.688 1 87.69 226 GLU A CA 1
ATOM 1769 C C . GLU A 1 226 ? 11.898 -43.562 -39.25 1 87.69 226 GLU A C 1
ATOM 1771 O O . GLU A 1 226 ? 12.18 -44.75 -39 1 87.69 226 GLU A O 1
ATOM 1776 N N . LEU A 1 227 ? 11.555 -42.719 -38.344 1 88.12 227 LEU A N 1
ATOM 1777 C CA . LEU A 1 227 ? 11.633 -43.094 -36.938 1 88.12 227 LEU A CA 1
ATOM 1778 C C . LEU A 1 227 ? 10.461 -43.969 -36.562 1 88.12 227 LEU A C 1
ATOM 1780 O O . LEU A 1 227 ? 9.391 -43.906 -37.156 1 88.12 227 LEU A O 1
ATOM 1784 N N . SER A 1 228 ? 10.68 -44.875 -35.625 1 87.69 228 SER A N 1
ATOM 1785 C CA . SER A 1 228 ? 9.617 -45.719 -35.094 1 87.69 228 SER A CA 1
ATOM 1786 C C . SER A 1 228 ? 8.562 -44.906 -34.375 1 87.69 228 SER A C 1
ATOM 1788 O O . SER A 1 228 ? 8.836 -43.781 -33.906 1 87.69 228 SER A O 1
ATOM 1790 N N . ASP A 1 229 ? 7.371 -45.375 -34.281 1 85.69 229 ASP A N 1
ATOM 1791 C CA . ASP A 1 229 ? 6.273 -44.688 -33.594 1 85.69 229 ASP A CA 1
ATOM 1792 C C . ASP A 1 229 ? 6.598 -44.438 -32.125 1 85.69 229 ASP A C 1
ATOM 1794 O O . ASP A 1 229 ? 6.25 -43.406 -31.578 1 85.69 229 ASP A O 1
ATOM 1798 N N . GLU A 1 230 ? 7.242 -45.344 -31.594 1 83.75 230 GLU A N 1
ATOM 1799 C CA . GLU A 1 230 ? 7.605 -45.25 -30.172 1 83.75 230 GLU A CA 1
ATOM 1800 C C . GLU A 1 230 ? 8.609 -44.125 -29.953 1 83.75 230 GLU A C 1
ATOM 1802 O O . GLU A 1 230 ? 8.492 -43.344 -29 1 83.75 230 GLU A O 1
ATOM 1807 N N . THR A 1 231 ? 9.461 -44.031 -30.859 1 85.56 231 THR A N 1
ATOM 1808 C CA . THR A 1 231 ? 10.484 -43 -30.75 1 85.56 231 THR A CA 1
ATOM 1809 C C . THR A 1 231 ? 9.906 -41.625 -31.016 1 85.56 231 THR A C 1
ATOM 1811 O O . THR A 1 231 ? 10.289 -40.656 -30.375 1 85.56 231 THR A O 1
ATOM 1814 N N . ARG A 1 232 ? 9 -41.562 -31.953 1 87.81 232 ARG A N 1
ATOM 1815 C CA . ARG A 1 232 ? 8.359 -40.281 -32.281 1 87.81 232 ARG A CA 1
ATOM 1816 C C . ARG A 1 232 ? 7.582 -39.75 -31.078 1 87.81 232 ARG A C 1
ATOM 1818 O O . ARG A 1 232 ? 7.621 -38.562 -30.781 1 87.81 232 ARG A O 1
ATOM 1825 N N . VAL A 1 233 ? 6.93 -40.656 -30.391 1 85.5 233 VAL A N 1
ATOM 1826 C CA . VAL A 1 233 ? 6.148 -40.281 -29.219 1 85.5 233 VAL A CA 1
ATOM 1827 C C . VAL A 1 233 ? 7.086 -39.812 -28.094 1 85.5 233 VAL A C 1
ATOM 1829 O O . VAL A 1 233 ? 6.828 -38.812 -27.422 1 85.5 233 VAL A O 1
ATOM 1832 N N . GLN A 1 234 ? 8.102 -40.469 -27.969 1 84.38 234 GLN A N 1
ATOM 1833 C CA . GLN A 1 234 ? 9.047 -40.188 -26.906 1 84.38 234 GLN A CA 1
ATOM 1834 C C . GLN A 1 234 ? 9.688 -38.812 -27.094 1 84.38 234 GLN A C 1
ATOM 1836 O O . GLN A 1 234 ? 9.812 -38.031 -26.141 1 84.38 234 GLN A O 1
ATOM 1841 N N . VAL A 1 235 ? 9.992 -38.562 -28.281 1 85.19 235 VAL A N 1
ATOM 1842 C CA . VAL A 1 235 ? 10.703 -37.312 -28.562 1 85.19 235 VAL A CA 1
ATOM 1843 C C . VAL A 1 235 ? 9.727 -36.156 -28.547 1 85.19 235 VAL A C 1
ATOM 1845 O O . VAL A 1 235 ? 10.109 -35 -28.25 1 85.19 235 VAL A O 1
ATOM 1848 N N . SER A 1 236 ? 8.5 -36.375 -28.766 1 87.56 236 SER A N 1
ATOM 1849 C CA . SER A 1 236 ? 7.508 -35.312 -28.859 1 87.56 236 SER A CA 1
ATOM 1850 C C . SER A 1 236 ? 6.828 -35.062 -27.516 1 87.56 236 SER A C 1
ATOM 1852 O O . SER A 1 236 ? 6.125 -34.062 -27.359 1 87.56 236 SER A O 1
ATOM 1854 N N . THR A 1 237 ? 7.129 -35.875 -26.578 1 89.38 237 THR A N 1
ATOM 1855 C CA . THR A 1 237 ? 6.441 -35.781 -25.297 1 89.38 237 THR A CA 1
ATOM 1856 C C . THR A 1 237 ? 6.992 -34.656 -24.453 1 89.38 237 THR A C 1
ATOM 1858 O O . THR A 1 237 ? 8.203 -34.406 -24.422 1 89.38 237 THR A O 1
ATOM 1861 N N . ILE A 1 238 ? 6.098 -33.844 -23.875 1 94 238 ILE A N 1
ATOM 1862 C CA . ILE A 1 238 ? 6.441 -32.812 -22.891 1 94 238 ILE A CA 1
ATOM 1863 C C . ILE A 1 238 ? 5.891 -33.219 -21.531 1 94 238 ILE A C 1
ATOM 1865 O O . ILE A 1 238 ? 4.684 -33.406 -21.359 1 94 238 ILE A O 1
ATOM 1869 N N . SER A 1 239 ? 6.738 -33.438 -20.578 1 94.31 239 SER A N 1
ATOM 1870 C CA . SER A 1 239 ? 6.297 -33.781 -19.234 1 94.31 239 SER A CA 1
ATOM 1871 C C . SER A 1 239 ? 5.898 -32.531 -18.453 1 94.31 239 SER A C 1
ATOM 1873 O O . SER A 1 239 ? 6.68 -31.594 -18.328 1 94.31 239 SER A O 1
ATOM 1875 N N . SER A 1 240 ? 4.695 -32.531 -17.969 1 94.75 240 SER A N 1
ATOM 1876 C CA . SER A 1 240 ? 4.18 -31.391 -17.25 1 94.75 240 SER A CA 1
ATOM 1877 C C . SER A 1 240 ? 4.246 -31.594 -15.75 1 94.75 240 SER A C 1
ATOM 1879 O O . SER A 1 240 ? 3.609 -32.5 -15.211 1 94.75 240 SER A O 1
ATOM 1881 N N . TYR A 1 241 ? 5.016 -30.797 -15.07 1 95.31 241 TYR A N 1
ATOM 1882 C CA . TYR A 1 241 ? 5.129 -30.828 -13.617 1 95.31 241 TYR A CA 1
ATOM 1883 C C . TYR A 1 241 ? 4.477 -29.609 -12.992 1 95.31 241 TYR A C 1
ATOM 1885 O O . TYR A 1 241 ? 4.23 -28.609 -13.68 1 95.31 241 TYR A O 1
ATOM 1893 N N . PHE A 1 242 ? 4.168 -29.734 -11.734 1 93.88 242 PHE A N 1
ATOM 1894 C CA . PHE A 1 242 ? 3.498 -28.625 -11.055 1 93.88 242 PHE A CA 1
ATOM 1895 C C . PHE A 1 242 ? 4.242 -28.25 -9.781 1 93.88 242 PHE A C 1
ATOM 1897 O O . PHE A 1 242 ? 4.777 -29.109 -9.086 1 93.88 242 PHE A O 1
ATOM 1904 N N . CYS A 1 243 ? 4.199 -27 -9.5 1 93.81 243 CYS A N 1
ATOM 1905 C CA . CYS A 1 243 ? 4.938 -26.391 -8.406 1 93.81 243 CYS A CA 1
ATOM 1906 C C . CYS A 1 243 ? 4.496 -26.969 -7.062 1 93.81 243 CYS A C 1
ATOM 1908 O O . CYS A 1 243 ? 3.301 -27.031 -6.77 1 93.81 243 CYS A O 1
ATOM 1910 N N . LYS A 1 244 ? 5.422 -27.297 -6.285 1 92.88 244 LYS A N 1
ATOM 1911 C CA . LYS A 1 244 ? 5.113 -27.938 -5.012 1 92.88 244 LYS A CA 1
ATOM 1912 C C . LYS A 1 244 ? 4.898 -26.906 -3.91 1 92.88 244 LYS A C 1
ATOM 1914 O O . LYS A 1 244 ? 4.375 -27.219 -2.84 1 92.88 244 LYS A O 1
ATOM 1919 N N . MET A 1 245 ? 5.18 -25.672 -4.199 1 88.62 245 MET A N 1
ATOM 1920 C CA . MET A 1 245 ? 4.891 -24.625 -3.227 1 88.62 245 MET A CA 1
ATOM 1921 C C . MET A 1 245 ? 3.389 -24.375 -3.121 1 88.62 245 MET A C 1
ATOM 1923 O O . MET A 1 245 ? 2.896 -23.953 -2.074 1 88.62 245 MET A O 1
ATOM 1927 N N . HIS A 1 246 ? 2.656 -24.641 -4.129 1 89.06 246 HIS A N 1
ATOM 1928 C CA . HIS A 1 246 ? 1.222 -24.391 -4.16 1 89.06 246 HIS A CA 1
ATOM 1929 C C . HIS A 1 246 ? 0.465 -25.375 -3.281 1 89.06 246 HIS A C 1
ATOM 1931 O O . HIS A 1 246 ? -0.686 -25.125 -2.912 1 89.06 246 HIS A O 1
ATOM 1937 N N . ILE A 1 247 ? 1.132 -26.438 -2.938 1 90.62 247 ILE A N 1
ATOM 1938 C CA . ILE A 1 247 ? 0.527 -27.375 -2.006 1 90.62 247 ILE A CA 1
ATOM 1939 C C . ILE A 1 247 ? 0.289 -26.703 -0.661 1 90.62 247 ILE A C 1
ATOM 1941 O O . ILE A 1 247 ? -0.746 -26.906 -0.025 1 90.62 247 ILE A O 1
ATOM 1945 N N . PHE A 1 248 ? 1.195 -25.844 -0.286 1 88.12 248 PHE A N 1
ATOM 1946 C CA . PHE A 1 248 ? 1.089 -25.141 0.987 1 88.12 248 PHE A CA 1
ATOM 1947 C C . PHE A 1 248 ? -0.113 -24.203 0.99 1 88.12 248 PHE A C 1
ATOM 1949 O O . PHE A 1 248 ? -0.851 -24.125 1.976 1 88.12 248 PHE A O 1
ATOM 1956 N N . VAL A 1 249 ? -0.299 -23.547 -0.078 1 87 249 VAL A N 1
ATOM 1957 C CA . VAL A 1 249 ? -1.376 -22.562 -0.186 1 87 249 VAL A CA 1
ATOM 1958 C C . VAL A 1 249 ? -2.727 -23.266 -0.081 1 87 249 VAL A C 1
ATOM 1960 O O . VAL A 1 249 ? -3.613 -22.812 0.648 1 87 249 VAL A O 1
ATOM 1963 N N . ASN A 1 250 ? -2.822 -24.328 -0.772 1 88.62 250 ASN A N 1
ATOM 1964 C CA . ASN A 1 250 ? -4.082 -25.062 -0.765 1 88.62 250 ASN A CA 1
ATOM 1965 C C . ASN A 1 250 ? -4.316 -25.766 0.57 1 88.62 250 ASN A C 1
ATOM 1967 O O . ASN A 1 250 ? -5.457 -25.891 1.016 1 88.62 250 ASN A O 1
ATOM 1971 N N . MET A 1 251 ? -3.25 -26.172 1.133 1 92.56 251 MET A N 1
ATOM 1972 C CA . MET A 1 251 ? -3.367 -26.75 2.465 1 92.56 251 MET A CA 1
ATOM 1973 C C . MET A 1 251 ? -3.891 -25.734 3.467 1 92.56 251 MET A C 1
ATOM 1975 O O . MET A 1 251 ? -4.738 -26.047 4.301 1 92.56 251 MET A O 1
ATOM 1979 N N . ALA A 1 252 ? -3.393 -24.562 3.393 1 91.12 252 ALA A N 1
ATOM 1980 C CA . ALA A 1 252 ? -3.807 -23.516 4.332 1 91.12 252 ALA A CA 1
ATOM 1981 C C . ALA A 1 252 ? -5.305 -23.25 4.23 1 91.12 252 ALA A C 1
ATOM 1983 O O . ALA A 1 252 ? -5.98 -23.078 5.246 1 91.12 252 ALA A O 1
ATOM 1984 N N . SER A 1 253 ? -5.812 -23.219 3.037 1 89.81 253 SER A N 1
ATOM 1985 C CA . SER A 1 253 ? -7.238 -22.984 2.832 1 89.81 253 SER A CA 1
ATOM 1986 C C . SER A 1 253 ? -8.07 -24.125 3.41 1 89.81 253 SER A C 1
ATOM 1988 O O . SER A 1 253 ? -9.125 -23.891 4.012 1 89.81 253 SER A O 1
ATOM 1990 N N . GLU A 1 254 ? -7.652 -25.328 3.168 1 92.38 254 GLU A N 1
ATOM 1991 C CA . GLU A 1 254 ? -8.375 -26.484 3.684 1 92.38 254 GLU A CA 1
ATOM 1992 C C . GLU A 1 254 ? -8.266 -26.578 5.203 1 92.38 254 GLU A C 1
ATOM 1994 O O . GLU A 1 254 ? -9.227 -26.969 5.879 1 92.38 254 GLU A O 1
ATOM 1999 N N . VAL A 1 255 ? -7.172 -26.234 5.688 1 94.69 255 VAL A N 1
ATOM 2000 C CA . VAL A 1 255 ? -6.945 -26.25 7.129 1 94.69 255 VAL A CA 1
ATOM 2001 C C . VAL A 1 255 ? -7.879 -25.266 7.812 1 94.69 255 VAL A C 1
ATOM 2003 O O . VAL A 1 255 ? -8.398 -25.531 8.898 1 94.69 255 VAL A O 1
ATOM 2006 N N . ASP A 1 256 ? -8.047 -24.156 7.23 1 93.12 256 ASP A N 1
ATOM 2007 C CA . ASP A 1 256 ? -8.969 -23.156 7.793 1 93.12 256 ASP A CA 1
ATOM 2008 C C . ASP A 1 256 ? -10.383 -23.719 7.906 1 93.12 256 ASP A C 1
ATOM 2010 O O . ASP A 1 256 ? -11.07 -23.484 8.898 1 93.12 256 ASP A O 1
ATOM 2014 N N . LYS A 1 257 ? -10.797 -24.484 6.926 1 91.62 257 LYS A N 1
ATOM 2015 C CA . LYS A 1 257 ? -12.102 -25.141 6.973 1 91.62 257 LYS A CA 1
ATOM 2016 C C . LYS A 1 257 ? -12.164 -26.172 8.102 1 91.62 257 LYS A C 1
ATOM 2018 O O . LYS A 1 257 ? -13.172 -26.25 8.812 1 91.62 257 LYS A O 1
ATOM 2023 N N . CYS A 1 258 ? -11.109 -26.906 8.219 1 95 258 CYS A N 1
ATOM 2024 C CA . CYS A 1 258 ? -11.039 -27.922 9.266 1 95 258 CYS A CA 1
ATOM 2025 C C . CYS A 1 258 ? -11.078 -27.281 10.641 1 95 258 CYS A C 1
ATOM 2027 O O . CYS A 1 258 ? -11.711 -27.812 11.562 1 95 258 CYS A O 1
ATOM 2029 N N . LEU A 1 259 ? -10.445 -26.172 10.773 1 95.56 259 LEU A N 1
ATOM 2030 C CA . LEU A 1 259 ? -10.438 -25.453 12.047 1 95.56 259 LEU A CA 1
ATOM 2031 C C . LEU A 1 259 ? -11.828 -24.922 12.375 1 95.56 259 LEU A C 1
ATOM 2033 O O . LEU A 1 259 ? -12.234 -24.922 13.539 1 95.56 259 LEU A O 1
ATOM 2037 N N . SER A 1 260 ? -12.492 -24.438 11.344 1 92.25 260 SER A N 1
ATOM 2038 C CA . SER A 1 260 ? -13.859 -23.984 11.555 1 92.25 260 SER A CA 1
ATOM 2039 C C . SER A 1 260 ? -14.75 -25.125 12.055 1 92.25 260 SER A C 1
ATOM 2041 O O . SER A 1 260 ? -15.562 -24.938 12.961 1 92.25 260 SER A O 1
ATOM 2043 N N . LEU A 1 261 ? -14.539 -26.25 11.422 1 90.31 261 LEU A N 1
ATOM 2044 C CA . LEU A 1 261 ? -15.281 -27.438 11.844 1 90.31 261 LEU A CA 1
ATOM 2045 C C . LEU A 1 261 ? -14.938 -27.812 13.281 1 90.31 261 LEU A C 1
ATOM 2047 O O . LEU A 1 261 ? -15.828 -28.125 14.078 1 90.31 261 LEU A O 1
ATOM 2051 N N . PHE A 1 262 ? -13.781 -27.797 13.688 1 95.06 262 PHE A N 1
ATOM 2052 C CA . PHE A 1 262 ? -13.305 -28.062 15.039 1 95.06 262 PHE A CA 1
ATOM 2053 C C . PHE A 1 262 ? -13.93 -27.109 16.047 1 95.06 262 PHE A C 1
ATOM 2055 O O . PHE A 1 262 ? -14.477 -27.531 17.062 1 95.06 262 PHE A O 1
ATOM 2062 N N . GLU A 1 263 ? -13.812 -25.859 15.703 1 93.12 263 GLU A N 1
ATOM 2063 C CA . GLU A 1 263 ? -14.32 -24.828 16.594 1 93.12 263 GLU A CA 1
ATOM 2064 C C . GLU A 1 263 ? -15.828 -24.984 16.812 1 93.12 263 GLU A C 1
ATOM 2066 O O . GLU A 1 263 ? -16.328 -24.812 17.938 1 93.12 263 GLU A O 1
ATOM 2071 N N . ASN A 1 264 ? -16.531 -25.328 15.766 1 87 264 ASN A N 1
ATOM 2072 C CA . ASN A 1 264 ? -17.984 -25.5 15.852 1 87 264 ASN A CA 1
ATOM 2073 C C . ASN A 1 264 ? -18.344 -26.734 16.672 1 87 264 ASN A C 1
ATOM 2075 O O . ASN A 1 264 ? -19.438 -26.797 17.25 1 87 264 ASN A O 1
ATOM 2079 N N . ASN A 1 265 ? -17.453 -27.703 16.703 1 88.19 265 ASN A N 1
ATOM 2080 C CA . ASN A 1 265 ? -17.703 -28.953 17.422 1 88.19 265 ASN A CA 1
ATOM 2081 C C . ASN A 1 265 ? -17.438 -28.812 18.906 1 88.19 265 ASN A C 1
ATOM 2083 O O . ASN A 1 265 ? -17.984 -29.562 19.719 1 88.19 265 ASN A O 1
ATOM 2087 N N . ILE A 1 266 ? -16.609 -27.875 19.281 1 90.75 266 ILE A N 1
ATOM 2088 C CA . ILE A 1 266 ? -16.203 -27.812 20.688 1 90.75 266 ILE A CA 1
ATOM 2089 C C . ILE A 1 266 ? -16.984 -26.703 21.391 1 90.75 266 ILE A C 1
ATOM 2091 O O . ILE A 1 266 ? -17.125 -26.734 22.625 1 90.75 266 ILE A O 1
ATOM 2095 N N . ALA A 1 267 ? -17.359 -25.672 20.625 1 87.06 267 ALA A N 1
ATOM 2096 C CA . ALA A 1 267 ? -18.016 -24.531 21.281 1 87.06 267 ALA A CA 1
ATOM 2097 C C . ALA A 1 267 ? -19.047 -23.891 20.344 1 87.06 267 ALA A C 1
ATOM 2099 O O . ALA A 1 267 ? -19.047 -24.172 19.141 1 87.06 267 ALA A O 1
ATOM 2100 N N . CYS A 1 268 ? -19.984 -23.141 21 1 82 268 CYS A N 1
ATOM 2101 C CA . CYS A 1 268 ? -20.953 -22.328 20.281 1 82 268 CYS A CA 1
ATOM 2102 C C . CYS A 1 268 ? -20.797 -20.859 20.609 1 82 268 CYS A C 1
ATOM 2104 O O . CYS A 1 268 ? -20.203 -20.516 21.641 1 82 268 CYS A O 1
ATOM 2106 N N . GLY A 1 269 ? -21.031 -20 19.625 1 77.5 269 GLY A N 1
ATOM 2107 C CA . GLY A 1 269 ? -20.906 -18.578 19.844 1 77.5 269 GLY A CA 1
ATOM 2108 C C . GLY A 1 269 ? -19.922 -17.922 18.891 1 77.5 269 GLY A C 1
ATOM 2109 O O . GLY A 1 269 ? -19.266 -18.594 18.094 1 77.5 269 GLY A O 1
ATOM 2110 N N . ARG A 1 270 ? -19.969 -16.578 18.938 1 81.56 270 ARG A N 1
ATOM 2111 C CA . ARG A 1 270 ? -19.078 -15.844 18.047 1 81.56 270 ARG A CA 1
ATOM 2112 C C . ARG A 1 270 ? -18.5 -14.617 18.734 1 81.56 270 ARG A C 1
ATOM 2114 O O . ARG A 1 270 ? -19.031 -14.148 19.734 1 81.56 270 ARG A O 1
ATOM 2121 N N . ASN A 1 271 ? -17.297 -14.211 18.312 1 86.69 271 ASN A N 1
ATOM 2122 C CA . ASN A 1 271 ? -16.719 -12.945 18.719 1 86.69 271 ASN A CA 1
ATOM 2123 C C . ASN A 1 271 ? -17.562 -11.758 18.25 1 86.69 271 ASN A C 1
ATOM 2125 O O . ASN A 1 271 ? -17.703 -11.523 17.047 1 86.69 271 ASN A O 1
ATOM 2129 N N . PRO A 1 272 ? -18.188 -11.047 19.172 1 82.38 272 PRO A N 1
ATOM 2130 C CA . PRO A 1 272 ? -19.062 -9.945 18.797 1 82.38 272 PRO A CA 1
ATOM 2131 C C . PRO A 1 272 ? -18.312 -8.805 18.094 1 82.38 272 PRO A C 1
ATOM 2133 O O . PRO A 1 272 ? -18.938 -7.996 17.406 1 82.38 272 PRO A O 1
ATOM 2136 N N . PHE A 1 273 ? -16.984 -8.789 18.25 1 85.19 273 PHE A N 1
ATOM 2137 C CA . PHE A 1 273 ? -16.219 -7.695 17.688 1 85.19 273 PHE A CA 1
ATOM 2138 C C . PHE A 1 273 ? -15.594 -8.102 16.359 1 85.19 273 PHE A C 1
ATOM 2140 O O . PHE A 1 273 ? -14.859 -7.316 15.742 1 85.19 273 PHE A O 1
ATOM 2147 N N . ALA A 1 274 ? -15.867 -9.297 15.867 1 85.25 274 ALA A N 1
ATOM 2148 C CA . ALA A 1 274 ? -15.219 -9.805 14.656 1 85.25 274 ALA A CA 1
ATOM 2149 C C . ALA A 1 274 ? -15.773 -9.117 13.414 1 85.25 274 ALA A C 1
ATOM 2151 O O . ALA A 1 274 ? -16.984 -8.914 13.289 1 85.25 274 ALA A O 1
ATOM 2152 N N . PHE A 1 275 ? -14.836 -8.711 12.492 1 76.38 275 PHE A N 1
ATOM 2153 C CA . PHE A 1 275 ? -15.227 -8.055 11.25 1 76.38 275 PHE A CA 1
ATOM 2154 C C . PHE A 1 275 ? -15.547 -9.086 10.172 1 76.38 275 PHE A C 1
ATOM 2156 O O . PHE A 1 275 ? -16.328 -8.812 9.258 1 76.38 275 PHE A O 1
ATOM 2163 N N . ASN A 1 276 ? -14.727 -10.164 10.141 1 71.38 276 ASN A N 1
ATOM 2164 C CA . ASN A 1 276 ? -14.891 -11.219 9.148 1 71.38 276 ASN A CA 1
ATOM 2165 C C . ASN A 1 276 ? -15.336 -12.531 9.789 1 71.38 276 ASN A C 1
ATOM 2167 O O . ASN A 1 276 ? -14.703 -13.008 10.734 1 71.38 276 ASN A O 1
ATOM 2171 N N . LEU A 1 277 ? -16.422 -13.008 9.195 1 70 277 LEU A N 1
ATOM 2172 C CA . LEU A 1 277 ? -16.953 -14.227 9.797 1 70 277 LEU A CA 1
ATOM 2173 C C . LEU A 1 277 ? -16.719 -15.43 8.891 1 70 277 LEU A C 1
ATOM 2175 O O . LEU A 1 277 ? -17.062 -16.562 9.242 1 70 277 LEU A O 1
ATOM 2179 N N . SER A 1 278 ? -15.961 -15.227 7.844 1 79.5 278 SER A N 1
ATOM 2180 C CA . SER A 1 278 ? -15.789 -16.312 6.891 1 79.5 278 SER A CA 1
ATOM 2181 C C . SER A 1 278 ? -14.594 -17.188 7.254 1 79.5 278 SER A C 1
ATOM 2183 O O . SER A 1 278 ? -14.5 -18.344 6.824 1 79.5 278 SER A O 1
ATOM 2185 N N . GLU A 1 279 ? -13.742 -16.75 8.078 1 88.88 279 GLU A N 1
ATOM 2186 C CA . GLU A 1 279 ? -12.555 -17.5 8.477 1 88.88 279 GLU A CA 1
ATOM 2187 C C . GLU A 1 279 ? -12.727 -18.109 9.867 1 88.88 279 GLU A C 1
ATOM 2189 O O . GLU A 1 279 ? -13.602 -17.688 10.633 1 88.88 279 GLU A O 1
ATOM 2194 N N . SER A 1 280 ? -12.016 -19.125 10.172 1 92.56 280 SER A N 1
ATOM 2195 C CA . SER A 1 280 ? -12.031 -19.703 11.516 1 92.56 280 SER A CA 1
ATOM 2196 C C . SER A 1 280 ? -11.547 -18.703 12.555 1 92.56 280 SER A C 1
ATOM 2198 O O . SER A 1 280 ? -10.867 -17.734 12.219 1 92.56 280 SER A O 1
ATOM 2200 N N . GLY A 1 281 ? -11.992 -18.922 13.758 1 93.5 281 GLY A N 1
ATOM 2201 C CA . GLY A 1 281 ? -11.555 -18.062 14.844 1 93.5 281 GLY A CA 1
ATOM 2202 C C . GLY A 1 281 ? -10.047 -18.047 15.023 1 93.5 281 GLY A C 1
ATOM 2203 O O . GLY A 1 281 ? -9.461 -17.016 15.336 1 93.5 281 GLY A O 1
ATOM 2204 N N . ALA A 1 282 ? -9.406 -19.219 14.812 1 95.44 282 ALA A N 1
ATOM 2205 C CA . ALA A 1 282 ? -7.953 -19.328 14.938 1 95.44 282 ALA A CA 1
ATOM 2206 C C . ALA A 1 282 ? -7.242 -18.516 13.859 1 95.44 282 ALA A C 1
ATOM 2208 O O . ALA A 1 282 ? -6.273 -17.812 14.148 1 95.44 282 ALA A O 1
ATOM 2209 N N . THR A 1 283 ? -7.715 -18.656 12.648 1 93.5 283 THR A N 1
ATOM 2210 C CA . THR A 1 283 ? -7.125 -17.906 11.547 1 93.5 283 THR A CA 1
ATOM 2211 C C . THR A 1 283 ? -7.367 -16.406 11.719 1 93.5 283 THR A C 1
ATOM 2213 O O . THR A 1 283 ? -6.477 -15.594 11.453 1 93.5 283 THR A O 1
ATOM 2216 N N . ARG A 1 284 ? -8.547 -16.094 12.148 1 93.31 284 ARG A N 1
ATOM 2217 C CA . ARG A 1 284 ? -8.875 -14.695 12.406 1 93.31 284 ARG A CA 1
ATOM 2218 C C . ARG A 1 284 ? -7.98 -14.109 13.492 1 93.31 284 ARG A C 1
ATOM 2220 O O . ARG A 1 284 ? -7.469 -13 13.344 1 93.31 284 ARG A O 1
ATOM 2227 N N . LEU A 1 285 ? -7.867 -14.898 14.586 1 95.5 285 LEU A N 1
ATOM 2228 C CA . LEU A 1 285 ? -7.004 -14.461 15.68 1 95.5 285 LEU A CA 1
ATOM 2229 C C . LEU A 1 285 ? -5.594 -14.18 15.172 1 95.5 285 LEU A C 1
ATOM 2231 O O . LEU A 1 285 ? -4.996 -13.164 15.531 1 95.5 285 LEU A O 1
ATOM 2235 N N . THR A 1 286 ? -5.082 -15.039 14.336 1 94.38 286 THR A N 1
ATOM 2236 C CA . THR A 1 286 ? -3.736 -14.891 13.797 1 94.38 286 THR A CA 1
ATOM 2237 C C . THR A 1 286 ? -3.637 -13.641 12.922 1 94.38 286 THR A C 1
ATOM 2239 O O . THR A 1 286 ? -2.736 -12.82 13.102 1 94.38 286 THR A O 1
ATOM 2242 N N . ARG A 1 287 ? -4.512 -13.508 12.023 1 91.69 287 ARG A N 1
ATOM 2243 C CA . ARG A 1 287 ? -4.492 -12.414 11.062 1 91.69 287 ARG A CA 1
ATOM 2244 C C . ARG A 1 287 ? -4.672 -11.07 11.766 1 91.69 287 ARG A C 1
ATOM 2246 O O . ARG A 1 287 ? -3.939 -10.117 11.484 1 91.69 287 ARG A O 1
ATOM 2253 N N . THR A 1 288 ? -5.688 -10.977 12.688 1 93.62 288 THR A N 1
ATOM 2254 C CA . THR A 1 288 ? -6.008 -9.711 13.336 1 93.62 288 THR A CA 1
ATOM 2255 C C . THR A 1 288 ? -4.91 -9.312 14.312 1 93.62 288 THR A C 1
ATOM 2257 O O . THR A 1 288 ? -4.633 -8.125 14.492 1 93.62 288 THR A O 1
ATOM 2260 N N . THR A 1 289 ? -4.359 -10.312 14.961 1 95.62 289 THR A N 1
ATOM 2261 C CA . THR A 1 289 ? -3.256 -10.008 15.867 1 95.62 289 THR A CA 1
ATOM 2262 C C . THR A 1 289 ? -2.07 -9.43 15.102 1 95.62 289 THR A C 1
ATOM 2264 O O . THR A 1 289 ? -1.473 -8.438 15.523 1 95.62 289 THR A O 1
ATOM 2267 N N . CYS A 1 290 ? -1.771 -10.07 14.031 1 93.06 290 CYS A N 1
ATOM 2268 C CA . CYS A 1 290 ? -0.665 -9.594 13.211 1 93.06 290 CYS A CA 1
ATOM 2269 C C . CYS A 1 290 ? -0.974 -8.219 12.633 1 93.06 290 CYS A C 1
ATOM 2271 O O . CYS A 1 290 ? -0.083 -7.371 12.508 1 93.06 290 CYS A O 1
ATOM 2273 N N . LYS A 1 291 ? -2.197 -7.992 12.266 1 91.44 291 LYS A N 1
ATOM 2274 C CA . LYS A 1 291 ? -2.629 -6.699 11.742 1 91.44 291 LYS A CA 1
ATOM 2275 C C . LYS A 1 291 ? -2.533 -5.613 12.812 1 91.44 291 LYS A C 1
ATOM 2277 O O . LYS A 1 291 ? -2.164 -4.477 12.523 1 91.44 291 LYS A O 1
ATOM 2282 N N . GLY A 1 292 ? -2.805 -5.938 14.062 1 93.69 292 GLY A N 1
ATOM 2283 C CA . GLY A 1 292 ? -2.902 -4.949 15.125 1 93.69 292 GLY A CA 1
ATOM 2284 C C . GLY A 1 292 ? -1.594 -4.73 15.859 1 93.69 292 GLY A C 1
ATOM 2285 O O . GLY A 1 292 ? -1.354 -3.648 16.406 1 93.69 292 GLY A O 1
ATOM 2286 N N . LEU A 1 293 ? -0.734 -5.793 15.867 1 95.44 293 LEU A N 1
ATOM 2287 C CA . LEU A 1 293 ? 0.341 -5.707 16.844 1 95.44 293 LEU A CA 1
ATOM 2288 C C . LEU A 1 293 ? 1.701 -5.887 16.188 1 95.44 293 LEU A C 1
ATOM 2290 O O . LEU A 1 293 ? 2.736 -5.832 16.859 1 95.44 293 LEU A O 1
ATOM 2294 N N . SER A 1 294 ? 1.713 -6.082 14.891 1 92 294 SER A N 1
ATOM 2295 C CA . SER A 1 294 ? 2.996 -6.152 14.203 1 92 294 SER A CA 1
ATOM 2296 C C . SER A 1 294 ? 3.469 -4.766 13.773 1 92 294 SER A C 1
ATOM 2298 O O . SER A 1 294 ? 2.67 -3.832 13.68 1 92 294 SER A O 1
ATOM 2300 N N . LEU A 1 295 ? 4.73 -4.559 13.477 1 85.25 295 LEU A N 1
ATOM 2301 C CA . LEU A 1 295 ? 5.309 -3.271 13.109 1 85.25 295 LEU A CA 1
ATOM 2302 C C . LEU A 1 295 ? 4.867 -2.865 11.703 1 85.25 295 LEU A C 1
ATOM 2304 O O . LEU A 1 295 ? 4.828 -1.675 11.383 1 85.25 295 LEU A O 1
ATOM 2308 N N . GLY A 1 296 ? 4.555 -3.744 10.906 1 80.44 296 GLY A N 1
ATOM 2309 C CA . GLY A 1 296 ? 4.074 -3.441 9.57 1 80.44 296 GLY A CA 1
ATOM 2310 C C . GLY A 1 296 ? 2.57 -3.561 9.438 1 80.44 296 GLY A C 1
ATOM 2311 O O . GLY A 1 296 ? 2.039 -3.553 8.32 1 80.44 296 GLY A O 1
ATOM 2312 N N . GLY A 1 297 ? 1.935 -3.623 10.602 1 80.75 297 GLY A N 1
ATOM 2313 C CA . GLY A 1 297 ? 0.492 -3.807 10.594 1 80.75 297 GLY A CA 1
ATOM 2314 C C . GLY A 1 297 ? -0.269 -2.533 10.273 1 80.75 297 GLY A C 1
ATOM 2315 O O . GLY A 1 297 ? 0.305 -1.574 9.75 1 80.75 297 GLY A O 1
ATOM 2316 N N . CYS A 1 298 ? -1.521 -2.494 10.523 1 84.69 298 CYS A N 1
ATOM 2317 C CA . CYS A 1 298 ? -2.414 -1.388 10.195 1 84.69 298 CYS A CA 1
ATOM 2318 C C . CYS A 1 298 ? -2.045 -0.14 10.992 1 84.69 298 CYS A C 1
ATOM 2320 O O . CYS A 1 298 ? -2.035 -0.162 12.219 1 84.69 298 CYS A O 1
ATOM 2322 N N . GLU A 1 299 ? -1.81 0.902 10.312 1 80.88 299 GLU A N 1
ATOM 2323 C CA . GLU A 1 299 ? -1.389 2.139 10.969 1 80.88 299 GLU A CA 1
ATOM 2324 C C . GLU A 1 299 ? -2.562 2.824 11.664 1 80.88 299 GLU A C 1
ATOM 2326 O O . GLU A 1 299 ? -2.383 3.496 12.68 1 80.88 299 GLU A O 1
ATOM 2331 N N . LYS A 1 300 ? -3.705 2.605 11.133 1 81.62 300 LYS A N 1
ATOM 2332 C CA . LYS A 1 300 ? -4.871 3.322 11.641 1 81.62 300 LYS A CA 1
ATOM 2333 C C . LYS A 1 300 ? -5.387 2.693 12.938 1 81.62 300 LYS A C 1
ATOM 2335 O O . LYS A 1 300 ? -5.691 3.4 13.898 1 81.62 300 LYS A O 1
ATOM 2340 N N . SER A 1 301 ? -5.371 1.369 12.93 1 87.62 301 SER A N 1
ATOM 2341 C CA . SER A 1 301 ? -6.02 0.693 14.047 1 87.62 301 SER A CA 1
ATOM 2342 C C . SER A 1 301 ? -5.016 -0.109 14.867 1 87.62 301 SER A C 1
ATOM 2344 O O . SER A 1 301 ? -5.332 -0.577 15.961 1 87.62 301 SER A O 1
ATOM 2346 N N . GLY A 1 302 ? -3.828 -0.22 14.336 1 90.75 302 GLY A N 1
ATOM 2347 C CA . GLY A 1 302 ? -2.85 -1.053 15.023 1 90.75 302 GLY A CA 1
ATOM 2348 C C . GLY A 1 302 ? -1.99 -0.281 16 1 90.75 302 GLY A C 1
ATOM 2349 O O . GLY A 1 302 ? -1.967 0.952 15.984 1 90.75 302 GLY A O 1
ATOM 2350 N N . VAL A 1 303 ? -1.396 -1.034 16.938 1 93.06 303 VAL A N 1
ATOM 2351 C CA . VAL A 1 303 ? -0.528 -0.457 17.953 1 93.06 303 VAL A CA 1
ATOM 2352 C C . VAL A 1 303 ? 0.771 -1.254 18.031 1 93.06 303 VAL A C 1
ATOM 2354 O O . VAL A 1 303 ? 1.285 -1.5 19.125 1 93.06 303 VAL A O 1
ATOM 2357 N N . GLY A 1 304 ? 1.278 -1.676 16.906 1 91.5 304 GLY A N 1
ATOM 2358 C CA . GLY A 1 304 ? 2.449 -2.535 16.828 1 91.5 304 GLY A CA 1
ATOM 2359 C C . GLY A 1 304 ? 3.682 -1.915 17.469 1 91.5 304 GLY A C 1
ATOM 2360 O O . GLY A 1 304 ? 4.488 -2.613 18.078 1 91.5 304 GLY A O 1
ATOM 2361 N N . GLY A 1 305 ? 3.863 -0.657 17.328 1 89.25 305 GLY A N 1
ATOM 2362 C CA . GLY A 1 305 ? 4.996 0.023 17.938 1 89.25 305 GLY A CA 1
ATOM 2363 C C . GLY A 1 305 ? 4.988 -0.039 19.453 1 89.25 305 GLY A C 1
ATOM 2364 O O . GLY A 1 305 ? 6.027 -0.287 20.078 1 89.25 305 GLY A O 1
ATOM 2365 N N . HIS A 1 306 ? 3.852 0.182 20.047 1 90.12 306 HIS A N 1
ATOM 2366 C CA . HIS A 1 306 ? 3.703 0.117 21.5 1 90.12 306 HIS A CA 1
ATOM 2367 C C . HIS A 1 306 ? 3.902 -1.306 22.016 1 90.12 306 HIS A C 1
ATOM 2369 O O . HIS A 1 306 ? 4.508 -1.513 23.062 1 90.12 306 HIS A O 1
ATOM 2375 N N . PHE A 1 307 ? 3.402 -2.256 21.281 1 94.75 307 PHE A N 1
ATOM 2376 C CA . PHE A 1 307 ? 3.529 -3.654 21.672 1 94.75 307 PHE A CA 1
ATOM 2377 C C . PHE A 1 307 ? 4.988 -4.098 21.625 1 94.75 307 PHE A C 1
ATOM 2379 O O . PHE A 1 307 ? 5.449 -4.82 22.516 1 94.75 307 PHE A O 1
ATOM 2386 N N . SER A 1 308 ? 5.691 -3.645 20.609 1 93 308 SER A N 1
ATOM 2387 C CA . SER A 1 308 ? 7.109 -3.971 20.516 1 93 308 SER A CA 1
ATOM 2388 C C . SER A 1 308 ? 7.898 -3.381 21.672 1 93 308 SER A C 1
ATOM 2390 O O . SER A 1 308 ? 8.82 -4.02 22.188 1 93 308 SER A O 1
ATOM 2392 N N . THR A 1 309 ? 7.602 -2.18 22.016 1 91.5 309 THR A N 1
ATOM 2393 C CA . THR A 1 309 ? 8.242 -1.55 23.172 1 91.5 309 THR A CA 1
ATOM 2394 C C . THR A 1 309 ? 7.945 -2.326 24.438 1 91.5 309 THR A C 1
ATOM 2396 O O . THR A 1 309 ? 8.828 -2.523 25.281 1 91.5 309 THR A O 1
ATOM 2399 N N . PHE A 1 310 ? 6.73 -2.805 24.641 1 93.94 310 PHE A N 1
ATOM 2400 C CA . PHE A 1 310 ? 6.285 -3.604 25.766 1 93.94 310 PHE A CA 1
ATOM 2401 C C . PHE A 1 310 ? 7.078 -4.898 25.859 1 93.94 310 PHE A C 1
ATOM 2403 O O . PHE A 1 310 ? 7.527 -5.281 26.953 1 93.94 310 PHE A O 1
ATOM 2410 N N . LEU A 1 311 ? 7.246 -5.512 24.719 1 96 311 LEU A N 1
ATOM 2411 C CA . LEU A 1 311 ? 7.984 -6.77 24.688 1 96 311 LEU A CA 1
ATOM 2412 C C . LEU A 1 311 ? 9.461 -6.543 25 1 96 311 LEU A C 1
ATOM 2414 O O . LEU A 1 311 ? 10.07 -7.328 25.734 1 96 311 LEU A O 1
ATOM 2418 N N . GLN A 1 312 ? 10.039 -5.504 24.438 1 92.06 312 GLN A N 1
ATOM 2419 C CA . GLN A 1 312 ? 11.453 -5.199 24.656 1 92.06 312 GLN A CA 1
ATOM 2420 C C . GLN A 1 312 ? 11.75 -4.945 26.125 1 92.06 312 GLN A C 1
ATOM 2422 O O . GLN A 1 312 ? 12.82 -5.297 26.625 1 92.06 312 GLN A O 1
ATOM 2427 N N . GLU A 1 313 ? 10.836 -4.289 26.797 1 91.31 313 GLU A N 1
ATOM 2428 C CA . GLU A 1 313 ? 10.977 -4.062 28.234 1 91.31 313 GLU A CA 1
ATOM 2429 C C . GLU A 1 313 ? 11.07 -5.383 28.984 1 91.31 313 GLU A C 1
ATOM 2431 O O . GLU A 1 313 ? 11.789 -5.477 29.984 1 91.31 313 GLU A O 1
ATOM 2436 N N . LYS A 1 314 ? 10.383 -6.414 28.516 1 92.56 314 LYS A N 1
ATOM 2437 C CA . LYS A 1 314 ? 10.383 -7.734 29.141 1 92.56 314 LYS A CA 1
ATOM 2438 C C . LYS A 1 314 ? 11.523 -8.594 28.609 1 92.56 314 LYS A C 1
ATOM 2440 O O . LYS A 1 314 ? 11.648 -9.766 28.984 1 92.56 314 LYS A O 1
ATOM 2445 N N . GLY A 1 315 ? 12.289 -8.062 27.719 1 91.62 315 GLY A N 1
ATOM 2446 C CA . GLY A 1 315 ? 13.406 -8.789 27.156 1 91.62 315 GLY A CA 1
ATOM 2447 C C . GLY A 1 315 ? 12.992 -9.789 26.094 1 91.62 315 GLY A C 1
ATOM 2448 O O . GLY A 1 315 ? 13.688 -10.773 25.844 1 91.62 315 GLY A O 1
ATOM 2449 N N . LYS A 1 316 ? 11.844 -9.609 25.5 1 94.5 316 LYS A N 1
ATOM 2450 C CA . LYS A 1 316 ? 11.344 -10.516 24.469 1 94.5 316 LYS A CA 1
ATOM 2451 C C . LYS A 1 316 ? 11.359 -9.844 23.094 1 94.5 316 LYS A C 1
ATOM 2453 O O . LYS A 1 316 ? 11.195 -8.625 22.984 1 94.5 316 LYS A O 1
ATOM 2458 N N . LYS A 1 317 ? 11.547 -10.57 22.109 1 93.81 317 LYS A N 1
ATOM 2459 C CA . LYS A 1 317 ? 11.5 -10.086 20.734 1 93.81 317 LYS A CA 1
ATOM 2460 C C . LYS A 1 317 ? 10.102 -10.258 20.141 1 93.81 317 LYS A C 1
ATOM 2462 O O . LYS A 1 317 ? 9.391 -11.203 20.484 1 93.81 317 LYS A O 1
ATOM 2467 N N . ASN A 1 318 ? 9.672 -9.289 19.297 1 93.81 318 ASN A N 1
ATOM 2468 C CA . ASN A 1 318 ? 8.391 -9.391 18.594 1 93.81 318 ASN A CA 1
ATOM 2469 C C . ASN A 1 318 ? 8.5 -10.297 17.375 1 93.81 318 ASN A C 1
ATOM 2471 O O . ASN A 1 318 ? 9.086 -9.906 16.359 1 93.81 318 ASN A O 1
ATOM 2475 N N . TYR A 1 319 ? 7.887 -11.461 17.422 1 93.81 319 TYR A N 1
ATOM 2476 C CA . TYR A 1 319 ? 8 -12.438 16.344 1 93.81 319 TYR A CA 1
ATOM 2477 C C . TYR A 1 319 ? 6.828 -12.32 15.375 1 93.81 319 TYR A C 1
ATOM 2479 O O . TYR A 1 319 ? 6.723 -13.086 14.422 1 93.81 319 TYR A O 1
ATOM 2487 N N . LEU A 1 320 ? 5.898 -11.352 15.586 1 93.38 320 LEU A N 1
ATOM 2488 C CA . LEU A 1 320 ? 4.711 -11.219 14.742 1 93.38 320 LEU A CA 1
ATOM 2489 C C . LEU A 1 320 ? 5.074 -10.664 13.375 1 93.38 320 LEU A C 1
ATOM 2491 O O . LEU A 1 320 ? 5.914 -9.766 13.266 1 93.38 320 LEU A O 1
ATOM 2495 N N . LEU A 1 321 ? 4.508 -11.242 12.352 1 87.31 321 LEU A N 1
ATOM 2496 C CA . LEU A 1 321 ? 4.773 -10.812 10.984 1 87.31 321 LEU A CA 1
ATOM 2497 C C . LEU A 1 321 ? 3.537 -10.164 10.367 1 87.31 321 LEU A C 1
ATOM 2499 O O . LEU A 1 321 ? 2.408 -10.531 10.703 1 87.31 321 LEU A O 1
ATOM 2503 N N . THR A 1 322 ? 3.773 -9.219 9.508 1 82.31 322 THR A N 1
ATOM 2504 C CA . THR A 1 322 ? 2.66 -8.586 8.805 1 82.31 322 THR A CA 1
ATOM 2505 C C . THR A 1 322 ? 2.027 -9.547 7.812 1 82.31 322 THR A C 1
ATOM 2507 O O . THR A 1 322 ? 2.732 -10.266 7.094 1 82.31 322 THR A O 1
ATOM 2510 N N . PHE A 1 323 ? 0.724 -9.641 7.941 1 72.75 323 PHE A N 1
ATOM 2511 C CA . PHE A 1 323 ? -0.019 -10.539 7.066 1 72.75 323 PHE A CA 1
ATOM 2512 C C . PHE A 1 323 ? -0.25 -9.898 5.703 1 72.75 323 PHE A C 1
ATOM 2514 O O . PHE A 1 323 ? -1.315 -9.336 5.449 1 72.75 323 PHE A O 1
ATOM 2521 N N . ARG A 1 324 ? 0.755 -9.32 5.148 1 64.19 324 ARG A N 1
ATOM 2522 C CA . ARG A 1 324 ? 0.617 -8.711 3.83 1 64.19 324 ARG A CA 1
ATOM 2523 C C . ARG A 1 324 ? 1 -9.695 2.73 1 64.19 324 ARG A C 1
ATOM 2525 O O . ARG A 1 324 ? 1.998 -10.414 2.848 1 64.19 324 ARG A O 1
ATOM 2532 N N . GLY A 1 325 ? 0.149 -9.836 1.693 1 55.62 325 GLY A N 1
ATOM 2533 C CA . GLY A 1 325 ? 0.399 -10.711 0.56 1 55.62 325 GLY A CA 1
ATOM 2534 C C . GLY A 1 325 ? 0.149 -12.172 0.869 1 55.62 325 GLY A C 1
ATOM 2535 O O . GLY A 1 325 ? -0.146 -12.531 2.012 1 55.62 325 GLY A O 1
ATOM 2536 N N . HIS A 1 326 ? -0.307 -12.977 0.148 1 51.25 326 HIS A N 1
ATOM 2537 C CA . HIS A 1 326 ? -0.739 -14.367 0.236 1 51.25 326 HIS A CA 1
ATOM 2538 C C . HIS A 1 326 ? 0.405 -15.273 0.682 1 51.25 326 HIS A C 1
ATOM 2540 O O . HIS A 1 326 ? 0.618 -16.344 0.104 1 51.25 326 HIS A O 1
ATOM 2546 N N . ARG A 1 327 ? 1.216 -14.656 1.604 1 54.62 327 ARG A N 1
ATOM 2547 C CA . ARG A 1 327 ? 2.191 -15.719 1.828 1 54.62 327 ARG A CA 1
ATOM 2548 C C . ARG A 1 327 ? 1.628 -16.797 2.75 1 54.62 327 ARG A C 1
ATOM 2550 O O . ARG A 1 327 ? 1.308 -16.516 3.908 1 54.62 327 ARG A O 1
ATOM 2557 N N . PHE A 1 328 ? 0.874 -17.891 2.174 1 57.47 328 PHE A N 1
ATOM 2558 C CA . PHE A 1 328 ? 0.299 -19.094 2.744 1 57.47 328 PHE A CA 1
ATOM 2559 C C . PHE A 1 328 ? 1.124 -19.578 3.93 1 57.47 328 PHE A C 1
ATOM 2561 O O . PHE A 1 328 ? 0.572 -20.078 4.918 1 57.47 328 PHE A O 1
ATOM 2568 N N . ASN A 1 329 ? 2.434 -19.438 3.746 1 60.34 329 ASN A N 1
ATOM 2569 C CA . ASN A 1 329 ? 3.307 -19.984 4.777 1 60.34 329 ASN A CA 1
ATOM 2570 C C . ASN A 1 329 ? 3.314 -19.109 6.031 1 60.34 329 ASN A C 1
ATOM 2572 O O . ASN A 1 329 ? 3.625 -19.594 7.121 1 60.34 329 ASN A O 1
ATOM 2576 N N . HIS A 1 330 ? 2.545 -18.062 5.816 1 75.94 330 HIS A N 1
ATOM 2577 C CA . HIS A 1 330 ? 2.652 -17.141 6.945 1 75.94 330 HIS A CA 1
ATOM 2578 C C . HIS A 1 330 ? 1.614 -17.453 8.016 1 75.94 330 HIS A C 1
ATOM 2580 O O . HIS A 1 330 ? 1.819 -17.156 9.195 1 75.94 330 HIS A O 1
ATOM 2586 N N . LEU A 1 331 ? 0.666 -18.25 7.531 1 89.31 331 LEU A N 1
ATOM 2587 C CA . LEU A 1 331 ? -0.375 -18.516 8.523 1 89.31 331 LEU A CA 1
ATOM 2588 C C . LEU A 1 331 ? 0.151 -19.406 9.641 1 89.31 331 LEU A C 1
ATOM 2590 O O . LEU A 1 331 ? -0.044 -19.109 10.82 1 89.31 331 LEU A O 1
ATOM 2594 N N . PHE A 1 332 ? 0.915 -20.5 9.281 1 94.12 332 PHE A N 1
ATOM 2595 C CA . PHE A 1 332 ? 1.385 -21.469 10.266 1 94.12 332 PHE A CA 1
ATOM 2596 C C . PHE A 1 332 ? 2.432 -20.844 11.18 1 94.12 332 PHE A C 1
ATOM 2598 O O . PHE A 1 332 ? 2.34 -20.969 12.406 1 94.12 332 PHE A O 1
ATOM 2605 N N . TYR A 1 333 ? 3.293 -20.172 10.57 1 92.94 333 TYR A N 1
ATOM 2606 C CA . TYR A 1 333 ? 4.312 -19.516 11.375 1 92.94 333 TYR A CA 1
ATOM 2607 C C . TYR A 1 333 ? 3.695 -18.422 12.25 1 92.94 333 TYR A C 1
ATOM 2609 O O . TYR A 1 333 ? 4.008 -18.328 13.438 1 92.94 333 TYR A O 1
ATOM 2617 N N . ALA A 1 334 ? 2.904 -17.609 11.609 1 94 334 ALA A N 1
ATOM 2618 C CA . ALA A 1 334 ? 2.293 -16.5 12.336 1 94 334 ALA A CA 1
ATOM 2619 C C . ALA A 1 334 ? 1.48 -17 13.523 1 94 334 ALA A C 1
ATOM 2621 O O . ALA A 1 334 ? 1.473 -16.375 14.586 1 94 334 ALA A O 1
ATOM 2622 N N . ALA A 1 335 ? 0.824 -18.078 13.289 1 96.25 335 ALA A N 1
ATOM 2623 C CA . ALA A 1 335 ? 0.037 -18.656 14.375 1 96.25 335 ALA A CA 1
ATOM 2624 C C . ALA A 1 335 ? 0.935 -19.094 15.531 1 96.25 335 ALA A C 1
ATOM 2626 O O . ALA A 1 335 ? 0.597 -18.891 16.703 1 96.25 335 ALA A O 1
ATOM 2627 N N . GLY A 1 336 ? 2.053 -19.734 15.203 1 96.25 336 GLY A N 1
ATOM 2628 C CA . GLY A 1 336 ? 3.01 -20.094 16.234 1 96.25 336 GLY A CA 1
ATOM 2629 C C . GLY A 1 336 ? 3.541 -18.891 17 1 96.25 336 GLY A C 1
ATOM 2630 O O . GLY A 1 336 ? 3.695 -18.953 18.219 1 96.25 336 GLY A O 1
ATOM 2631 N N . ALA A 1 337 ? 3.781 -17.828 16.281 1 96.31 337 ALA A N 1
ATOM 2632 C CA . ALA A 1 337 ? 4.27 -16.609 16.906 1 96.31 337 ALA A CA 1
ATOM 2633 C C . ALA A 1 337 ? 3.217 -16.016 17.844 1 96.31 337 ALA A C 1
ATOM 2635 O O . ALA A 1 337 ? 3.537 -15.531 18.938 1 96.31 337 ALA A O 1
ATOM 2636 N N . VAL A 1 338 ? 1.975 -16.016 17.359 1 97.5 338 VAL A N 1
ATOM 2637 C CA . VAL A 1 338 ? 0.888 -15.477 18.172 1 97.5 338 VAL A CA 1
ATOM 2638 C C . VAL A 1 338 ? 0.745 -16.297 19.453 1 97.5 338 VAL A C 1
ATOM 2640 O O . VAL A 1 338 ? 0.54 -15.75 20.531 1 97.5 338 VAL A O 1
ATOM 2643 N N . TYR A 1 339 ? 0.855 -17.609 19.344 1 98 339 TYR A N 1
ATOM 2644 C CA . TYR A 1 339 ? 0.757 -18.484 20.516 1 98 339 TYR A CA 1
ATOM 2645 C C . TYR A 1 339 ? 1.868 -18.172 21.5 1 98 339 TYR A C 1
ATOM 2647 O O . TYR A 1 339 ? 1.627 -18.109 22.719 1 98 339 TYR A O 1
ATOM 2655 N N . HIS A 1 340 ? 3.047 -18.016 20.984 1 97.5 340 HIS A N 1
ATOM 2656 C CA . HIS A 1 340 ? 4.188 -17.688 21.828 1 97.5 340 HIS A CA 1
ATOM 2657 C C . HIS A 1 340 ? 3.939 -16.406 22.625 1 97.5 340 HIS A C 1
ATOM 2659 O O . HIS A 1 340 ? 4.312 -16.297 23.797 1 97.5 340 HIS A O 1
ATOM 2665 N N . HIS A 1 341 ? 3.293 -15.43 21.984 1 97.75 341 HIS A N 1
ATOM 2666 C CA . HIS A 1 341 ? 3.078 -14.125 22.609 1 97.75 341 HIS A CA 1
ATOM 2667 C C . HIS A 1 341 ? 1.688 -14.031 23.219 1 97.75 341 HIS A C 1
ATOM 2669 O O . HIS A 1 341 ? 1.235 -12.945 23.578 1 97.75 341 HIS A O 1
ATOM 2675 N N . ALA A 1 342 ? 0.953 -15.078 23.344 1 97.31 342 ALA A N 1
ATOM 2676 C CA . ALA A 1 342 ? -0.446 -15.039 23.766 1 97.31 342 ALA A CA 1
ATOM 2677 C C . ALA A 1 342 ? -0.594 -14.352 25.125 1 97.31 342 ALA A C 1
ATOM 2679 O O . ALA A 1 342 ? -1.44 -13.469 25.297 1 97.31 342 ALA A O 1
ATOM 2680 N N . SER A 1 343 ? 0.214 -14.734 26.062 1 95 343 SER A N 1
ATOM 2681 C CA . SER A 1 343 ? 0.139 -14.141 27.406 1 95 343 SER A CA 1
ATOM 2682 C C . SER A 1 343 ? 0.526 -12.664 27.375 1 95 343 SER A C 1
ATOM 2684 O O . SER A 1 343 ? -0.072 -11.852 28.078 1 95 343 SER A O 1
ATOM 2686 N N . ASP A 1 344 ? 1.499 -12.367 26.562 1 96.88 344 ASP A N 1
ATOM 2687 C CA . ASP A 1 344 ? 1.947 -10.984 26.438 1 96.88 344 ASP A CA 1
ATOM 2688 C C . ASP A 1 344 ? 0.86 -10.109 25.812 1 96.88 344 ASP A C 1
ATOM 2690 O O . ASP A 1 344 ? 0.647 -8.977 26.25 1 96.88 344 ASP A O 1
ATOM 2694 N N . VAL A 1 345 ? 0.206 -10.648 24.734 1 97.69 345 VAL A N 1
ATOM 2695 C CA . VAL A 1 345 ? -0.848 -9.922 24.047 1 97.69 345 VAL A CA 1
ATOM 2696 C C . VAL A 1 345 ? -2.008 -9.656 25 1 97.69 345 VAL A C 1
ATOM 2698 O O . VAL A 1 345 ? -2.537 -8.539 25.062 1 97.69 345 VAL A O 1
ATOM 2701 N N . SER A 1 346 ? -2.393 -10.656 25.781 1 95.06 346 SER A N 1
ATOM 2702 C CA . SER A 1 346 ? -3.482 -10.516 26.734 1 95.06 346 SER A CA 1
ATOM 2703 C C . SER A 1 346 ? -3.154 -9.469 27.797 1 95.06 346 SER A C 1
ATOM 2705 O O . SER A 1 346 ? -3.98 -8.602 28.094 1 95.06 346 SER A O 1
ATOM 2707 N N . SER A 1 347 ? -1.934 -9.531 28.266 1 92.88 347 SER A N 1
ATOM 2708 C CA . SER A 1 347 ? -1.502 -8.578 29.297 1 92.88 347 SER A CA 1
ATOM 2709 C C . SER A 1 347 ? -1.441 -7.16 28.734 1 92.88 347 SER A C 1
ATOM 2711 O O . SER A 1 347 ? -1.873 -6.207 29.391 1 92.88 347 SER A O 1
ATOM 2713 N N . PHE A 1 348 ? -0.94 -7 27.531 1 93.94 348 PHE A N 1
ATOM 2714 C CA . PHE A 1 348 ? -0.792 -5.695 26.906 1 93.94 348 PHE A CA 1
ATOM 2715 C C . PHE A 1 348 ? -2.154 -5.066 26.625 1 93.94 348 PHE A C 1
ATOM 2717 O O . PHE A 1 348 ? -2.375 -3.896 26.953 1 93.94 348 PHE A O 1
ATOM 2724 N N . LEU A 1 349 ? -3.117 -5.871 26.156 1 93.62 349 LEU A N 1
ATOM 2725 C CA . LEU A 1 349 ? -4.41 -5.344 25.734 1 93.62 349 LEU A CA 1
ATOM 2726 C C . LEU A 1 349 ? -5.312 -5.098 26.938 1 93.62 349 LEU A C 1
ATOM 2728 O O . LEU A 1 349 ? -6.215 -4.254 26.875 1 93.62 349 LEU A O 1
ATOM 2732 N N . SER A 1 350 ? -5.074 -5.82 28.016 1 86.81 350 SER A N 1
ATOM 2733 C CA . SER A 1 350 ? -5.832 -5.578 29.234 1 86.81 350 SER A CA 1
ATOM 2734 C C . SER A 1 350 ? -5.512 -4.207 29.828 1 86.81 350 SER A C 1
ATOM 2736 O O . SER A 1 350 ? -6.359 -3.594 30.484 1 86.81 350 SER A O 1
ATOM 2738 N N . ASN A 1 351 ? -4.328 -3.723 29.484 1 85.19 351 ASN A N 1
ATOM 2739 C CA . ASN A 1 351 ? -3.889 -2.445 30.031 1 85.19 351 ASN A CA 1
ATOM 2740 C C . ASN A 1 351 ? -4.035 -1.318 29.016 1 85.19 351 ASN A C 1
ATOM 2742 O O . ASN A 1 351 ? -3.68 -0.172 29.281 1 85.19 351 ASN A O 1
ATOM 2746 N N . TRP A 1 352 ? -4.598 -1.663 27.844 1 88.31 352 TRP A N 1
ATOM 2747 C CA . TRP A 1 352 ? -4.723 -0.655 26.797 1 88.31 352 TRP A CA 1
ATOM 2748 C C . TRP A 1 352 ? -6 0.162 26.969 1 88.31 352 TRP A C 1
ATOM 2750 O O . TRP A 1 352 ? -7.086 -0.398 27.125 1 88.31 352 TRP A O 1
ATOM 2760 N N . VAL A 1 353 ? -5.801 1.506 26.922 1 83.88 353 VAL A N 1
ATOM 2761 C CA . VAL A 1 353 ? -6.906 2.42 27.188 1 83.88 353 VAL A CA 1
ATOM 2762 C C . VAL A 1 353 ? -7.762 2.572 25.938 1 83.88 353 VAL A C 1
ATOM 2764 O O . VAL A 1 353 ? -7.238 2.807 24.844 1 83.88 353 VAL A O 1
ATOM 2767 N N . ASN A 1 354 ? -9.039 2.41 26.031 1 80.88 354 ASN A N 1
ATOM 2768 C CA . ASN A 1 354 ? -10.031 2.635 24.984 1 80.88 354 ASN A CA 1
ATOM 2769 C C . ASN A 1 354 ? -9.656 1.924 23.688 1 80.88 354 ASN A C 1
ATOM 2771 O O . ASN A 1 354 ? -9.461 2.568 22.656 1 80.88 354 ASN A O 1
ATOM 2775 N N . PRO A 1 355 ? -9.562 0.625 23.734 1 88.25 355 PRO A N 1
ATOM 2776 C CA . PRO A 1 355 ? -9.195 -0.121 22.531 1 88.25 355 PRO A CA 1
ATOM 2777 C C . PRO A 1 355 ? -10.227 0.009 21.422 1 88.25 355 PRO A C 1
ATOM 2779 O O . PRO A 1 355 ? -11.422 0.135 21.688 1 88.25 355 PRO A O 1
ATOM 2782 N N . ASN A 1 356 ? -9.719 0.076 20.188 1 90.06 356 ASN A N 1
ATOM 2783 C CA . ASN A 1 356 ? -10.625 0.06 19.047 1 90.06 356 ASN A CA 1
ATOM 2784 C C . ASN A 1 356 ? -11.203 -1.334 18.797 1 90.06 356 ASN A C 1
ATOM 2786 O O . ASN A 1 356 ? -10.898 -2.271 19.547 1 90.06 356 ASN A O 1
ATOM 2790 N N . ASP A 1 357 ? -12.016 -1.5 17.875 1 89.19 357 ASP A N 1
ATOM 2791 C CA . ASP A 1 357 ? -12.727 -2.754 17.656 1 89.19 357 ASP A CA 1
ATOM 2792 C C . ASP A 1 357 ? -11.766 -3.869 17.25 1 89.19 357 ASP A C 1
ATOM 2794 O O . ASP A 1 357 ? -11.977 -5.035 17.594 1 89.19 357 ASP A O 1
ATOM 2798 N N . LEU A 1 358 ? -10.727 -3.523 16.516 1 93.25 358 LEU A N 1
ATOM 2799 C CA . LEU A 1 358 ? -9.727 -4.516 16.141 1 93.25 358 LEU A CA 1
ATOM 2800 C C . LEU A 1 358 ? -9.055 -5.105 17.375 1 93.25 358 LEU A C 1
ATOM 2802 O O . LEU A 1 358 ? -8.938 -6.324 17.5 1 93.25 358 LEU A O 1
ATOM 2806 N N . LEU A 1 359 ? -8.68 -4.219 18.297 1 95.25 359 LEU A N 1
ATOM 2807 C CA . LEU A 1 359 ? -7.977 -4.652 19.5 1 95.25 359 LEU A CA 1
ATOM 2808 C C . LEU A 1 359 ? -8.914 -5.41 20.438 1 95.25 359 LEU A C 1
ATOM 2810 O O . LEU A 1 359 ? -8.508 -6.367 21.094 1 95.25 359 LEU A O 1
ATOM 2814 N N . LYS A 1 360 ? -10.164 -4.969 20.453 1 93.06 360 LYS A N 1
ATOM 2815 C CA . LYS A 1 360 ? -11.148 -5.703 21.234 1 93.06 360 LYS A CA 1
ATOM 2816 C C . LYS A 1 360 ? -11.336 -7.121 20.703 1 93.06 360 LYS A C 1
ATOM 2818 O O . LYS A 1 360 ? -11.445 -8.07 21.484 1 93.06 360 LYS A O 1
ATOM 2823 N N . SER A 1 361 ? -11.383 -7.184 19.375 1 93.69 361 SER A N 1
ATOM 2824 C CA . SER A 1 361 ? -11.547 -8.484 18.734 1 93.69 361 SER A CA 1
ATOM 2825 C C . SER A 1 361 ? -10.375 -9.406 19.062 1 93.69 361 SER A C 1
ATOM 2827 O O . SER A 1 361 ? -10.57 -10.586 19.359 1 93.69 361 SER A O 1
ATOM 2829 N N . VAL A 1 362 ? -9.188 -8.891 19.016 1 96.38 362 VAL A N 1
ATOM 2830 C CA . VAL A 1 362 ? -7.992 -9.68 19.312 1 96.38 362 VAL A CA 1
ATOM 2831 C C . VAL A 1 362 ? -8.023 -10.125 20.766 1 96.38 362 VAL A C 1
ATOM 2833 O O . VAL A 1 362 ? -7.73 -11.289 21.062 1 96.38 362 VAL A O 1
ATOM 2836 N N . HIS A 1 363 ? -8.359 -9.195 21.656 1 94.94 363 HIS A N 1
ATOM 2837 C CA . HIS A 1 363 ? -8.383 -9.508 23.078 1 94.94 363 HIS A CA 1
ATOM 2838 C C . HIS A 1 363 ? -9.406 -10.594 23.391 1 94.94 363 HIS A C 1
ATOM 2840 O O . HIS A 1 363 ? -9.156 -11.477 24.219 1 94.94 363 HIS A O 1
ATOM 2846 N N . PHE A 1 364 ? -10.531 -10.523 22.734 1 93.75 364 PHE A N 1
ATOM 2847 C CA . PHE A 1 364 ? -11.555 -11.539 22.906 1 93.75 364 PHE A CA 1
ATOM 2848 C C . PHE A 1 364 ? -11.07 -12.898 22.422 1 93.75 364 PHE A C 1
ATOM 2850 O O . PHE A 1 364 ? -11.164 -13.898 23.141 1 93.75 364 PHE A O 1
ATOM 2857 N N . ASP A 1 365 ? -10.562 -12.938 21.266 1 95.31 365 ASP A N 1
ATOM 2858 C CA . ASP A 1 365 ? -10.164 -14.195 20.641 1 95.31 365 ASP A CA 1
ATOM 2859 C C . ASP A 1 365 ? -9.016 -14.852 21.391 1 95.31 365 ASP A C 1
ATOM 2861 O O . ASP A 1 365 ? -8.969 -16.078 21.516 1 95.31 365 ASP A O 1
ATOM 2865 N N . ILE A 1 366 ? -8.086 -14.062 21.844 1 96.06 366 ILE A N 1
ATOM 2866 C CA . ILE A 1 366 ? -6.883 -14.609 22.469 1 96.06 366 ILE A CA 1
ATOM 2867 C C . ILE A 1 366 ? -7.242 -15.211 23.828 1 96.06 366 ILE A C 1
ATOM 2869 O O . ILE A 1 366 ? -6.492 -16.031 24.359 1 96.06 366 ILE A O 1
ATOM 2873 N N . SER A 1 367 ? -8.359 -14.828 24.391 1 92.62 367 SER A N 1
ATOM 2874 C CA . SER A 1 367 ? -8.797 -15.312 25.703 1 92.62 367 SER A CA 1
ATOM 2875 C C . SER A 1 367 ? -9.617 -16.594 25.562 1 92.62 367 SER A C 1
ATOM 2877 O O . SER A 1 367 ? -9.977 -17.219 26.578 1 92.62 367 SER A O 1
ATOM 2879 N N . GLU A 1 368 ? -9.852 -17.047 24.375 1 92.94 368 GLU A N 1
ATOM 2880 C CA . GLU A 1 368 ? -10.688 -18.219 24.141 1 92.94 368 GLU A CA 1
ATOM 2881 C C . GLU A 1 368 ? -9.828 -19.469 23.906 1 92.94 368 GLU A C 1
ATOM 2883 O O . GLU A 1 368 ? -8.977 -19.484 23.016 1 92.94 368 GLU A O 1
ATOM 2888 N N . LYS A 1 369 ? -10.133 -20.531 24.625 1 91.56 369 LYS A N 1
ATOM 2889 C CA . LYS A 1 369 ? -9.352 -21.766 24.594 1 91.56 369 LYS A CA 1
ATOM 2890 C C . LYS A 1 369 ? -9.453 -22.438 23.219 1 91.56 369 LYS A C 1
ATOM 2892 O O . LYS A 1 369 ? -8.484 -23.031 22.75 1 91.56 369 LYS A O 1
ATOM 2897 N N . SER A 1 370 ? -10.641 -22.359 22.641 1 93.31 370 SER A N 1
ATOM 2898 C CA . SER A 1 370 ? -10.852 -22.984 21.344 1 93.31 370 SER A CA 1
ATOM 2899 C C . SER A 1 370 ? -9.922 -22.406 20.281 1 93.31 370 SER A C 1
ATOM 2901 O O . SER A 1 370 ? -9.32 -23.156 19.5 1 93.31 370 SER A O 1
ATOM 2903 N N . PHE A 1 371 ? -9.75 -21.094 20.312 1 96.25 371 PHE A N 1
ATOM 2904 C CA . PHE A 1 371 ? -8.914 -20.438 19.328 1 96.25 371 PHE A CA 1
ATOM 2905 C C . PHE A 1 371 ? -7.438 -20.609 19.656 1 96.25 371 PHE A C 1
ATOM 2907 O O . PHE A 1 371 ? -6.613 -20.797 18.75 1 96.25 371 PHE A O 1
ATOM 2914 N N . LEU A 1 372 ? -7.148 -20.641 20.906 1 96.81 372 LEU A N 1
ATOM 2915 C CA . LEU A 1 372 ? -5.766 -20.828 21.328 1 96.81 372 LEU A CA 1
ATOM 2916 C C . LEU A 1 372 ? -5.273 -22.234 20.969 1 96.81 372 LEU A C 1
ATOM 2918 O O . LEU A 1 372 ? -4.113 -22.406 20.578 1 96.81 372 LEU A O 1
ATOM 2922 N N . SER A 1 373 ? -6.133 -23.203 21.156 1 96.88 373 SER A N 1
ATOM 2923 C CA . SER A 1 373 ? -5.762 -24.562 20.781 1 96.88 373 SER A CA 1
ATOM 2924 C C . SER A 1 373 ? -5.547 -24.688 19.281 1 96.88 373 SER A C 1
ATOM 2926 O O . SER A 1 373 ? -4.656 -25.406 18.828 1 96.88 373 SER A O 1
ATOM 2928 N N . GLY A 1 374 ? -6.379 -23.938 18.578 1 97.44 374 GLY A N 1
ATOM 2929 C CA . GLY A 1 374 ? -6.234 -23.938 17.141 1 97.44 374 GLY A CA 1
ATOM 2930 C C . GLY A 1 374 ? -4.914 -23.359 16.672 1 97.44 374 GLY A C 1
ATOM 2931 O O . GLY A 1 374 ? -4.254 -23.906 15.789 1 97.44 374 GLY A O 1
ATOM 2932 N N . ILE A 1 375 ? -4.5 -22.234 17.25 1 97.94 375 ILE A N 1
ATOM 2933 C CA . ILE A 1 375 ? -3.262 -21.609 16.812 1 97.94 375 ILE A CA 1
ATOM 2934 C C . ILE A 1 375 ? -2.066 -22.422 17.312 1 97.94 375 ILE A C 1
ATOM 2936 O O . ILE A 1 375 ? -1.023 -22.469 16.656 1 97.94 375 ILE A O 1
ATOM 2940 N N . ARG A 1 376 ? -2.207 -23.047 18.469 1 98.12 376 ARG A N 1
ATOM 2941 C CA . ARG A 1 376 ? -1.148 -23.953 18.891 1 98.12 376 ARG A CA 1
ATOM 2942 C C . ARG A 1 376 ? -0.945 -25.078 17.891 1 98.12 376 ARG A C 1
ATOM 2944 O O . ARG A 1 376 ? 0.19 -25.406 17.547 1 98.12 376 ARG A O 1
ATOM 2951 N N . ALA A 1 377 ? -2.061 -25.625 17.438 1 98.12 377 ALA A N 1
ATOM 2952 C CA . ALA A 1 377 ? -1.998 -26.688 16.438 1 98.12 377 ALA A CA 1
ATOM 2953 C C . ALA A 1 377 ? -1.29 -26.203 15.172 1 98.12 377 ALA A C 1
ATOM 2955 O O . ALA A 1 377 ? -0.432 -26.906 14.625 1 98.12 377 ALA A O 1
ATOM 2956 N N . LEU A 1 378 ? -1.634 -25.031 14.727 1 97.25 378 LEU A N 1
ATOM 2957 C CA . LEU A 1 378 ? -1.015 -24.469 13.531 1 97.25 378 LEU A CA 1
ATOM 2958 C C . LEU A 1 378 ? 0.484 -24.266 13.734 1 97.25 378 LEU A C 1
ATOM 2960 O O . LEU A 1 378 ? 1.277 -24.531 12.828 1 97.25 378 LEU A O 1
ATOM 2964 N N . GLY A 1 379 ? 0.835 -23.797 14.898 1 96.69 379 GLY A N 1
ATOM 2965 C CA . GLY A 1 379 ? 2.246 -23.641 15.211 1 96.69 379 GLY A CA 1
ATOM 2966 C C . GLY A 1 379 ? 3.021 -24.938 15.188 1 96.69 379 GLY A C 1
ATOM 2967 O O . GLY A 1 379 ? 4.148 -24.984 14.695 1 96.69 379 GLY A O 1
ATOM 2968 N N . ILE A 1 380 ? 2.414 -25.938 15.734 1 97.31 380 ILE A N 1
ATOM 2969 C CA . ILE A 1 380 ? 3.037 -27.25 15.758 1 97.31 380 ILE A CA 1
ATOM 2970 C C . ILE A 1 380 ? 3.24 -27.75 14.328 1 97.31 380 ILE A C 1
ATOM 2972 O O . ILE A 1 380 ? 4.301 -28.281 14 1 97.31 380 ILE A O 1
ATOM 2976 N N . ILE A 1 381 ? 2.223 -27.531 13.531 1 96.19 381 ILE A N 1
ATOM 2977 C CA . ILE A 1 381 ? 2.295 -27.953 12.133 1 96.19 381 ILE A CA 1
ATOM 2978 C C . ILE A 1 381 ? 3.428 -27.203 11.438 1 96.19 381 ILE A C 1
ATOM 2980 O O . ILE A 1 381 ? 4.117 -27.766 10.586 1 96.19 381 ILE A O 1
ATOM 2984 N N . ASP A 1 382 ? 3.645 -25.969 11.734 1 94.12 382 ASP A N 1
ATOM 2985 C CA . ASP A 1 382 ? 4.73 -25.188 11.141 1 94.12 382 ASP A CA 1
ATOM 2986 C C . ASP A 1 382 ? 6.086 -25.812 11.461 1 94.12 382 ASP A C 1
ATOM 2988 O O . ASP A 1 382 ? 6.926 -25.969 10.57 1 94.12 382 ASP A O 1
ATOM 2992 N N . LYS A 1 383 ? 6.266 -26.203 12.68 1 95 383 LYS A N 1
ATOM 2993 C CA . LYS A 1 383 ? 7.57 -26.672 13.141 1 95 383 LYS A CA 1
ATOM 2994 C C . LYS A 1 383 ? 7.844 -28.094 12.672 1 95 383 LYS A C 1
ATOM 2996 O O . LYS A 1 383 ? 8.992 -28.453 12.406 1 95 383 LYS A O 1
ATOM 3001 N N . LEU A 1 384 ? 6.781 -28.859 12.508 1 95.5 384 LEU A N 1
ATOM 3002 C CA . LEU A 1 384 ? 7.023 -30.281 12.312 1 95.5 384 LEU A CA 1
ATOM 3003 C C . LEU A 1 384 ? 6.703 -30.688 10.875 1 95.5 384 LEU A C 1
ATOM 3005 O O . LEU A 1 384 ? 7.184 -31.719 10.406 1 95.5 384 LEU A O 1
ATOM 3009 N N . ILE A 1 385 ? 5.891 -29.969 10.18 1 94.56 385 ILE A N 1
ATOM 3010 C CA . ILE A 1 385 ? 5.461 -30.438 8.867 1 94.56 385 ILE A CA 1
ATOM 3011 C C . ILE A 1 385 ? 5.812 -29.406 7.801 1 94.56 385 ILE A C 1
ATOM 3013 O O . ILE A 1 385 ? 6.734 -29.609 7.008 1 94.56 385 ILE A O 1
ATOM 3017 N N . THR A 1 386 ? 5.184 -28.188 7.859 1 92.69 386 THR A N 1
ATOM 3018 C CA . THR A 1 386 ? 5.309 -27.234 6.762 1 92.69 386 THR A CA 1
ATOM 3019 C C . THR A 1 386 ? 6.719 -26.656 6.707 1 92.69 386 THR A C 1
ATOM 3021 O O . THR A 1 386 ? 7.281 -26.469 5.625 1 92.69 386 THR A O 1
ATOM 3024 N N . GLY A 1 387 ? 7.332 -26.328 7.863 1 91.19 387 GLY A N 1
ATOM 3025 C CA . GLY A 1 387 ? 8.703 -25.828 7.879 1 91.19 387 GLY A CA 1
ATOM 3026 C C . GLY A 1 387 ? 9.695 -26.797 7.27 1 91.19 387 GLY A C 1
ATOM 3027 O O . GLY A 1 387 ? 10.375 -26.469 6.297 1 91.19 387 GLY A O 1
ATOM 3028 N N . PRO A 1 388 ? 9.734 -27.969 7.812 1 92.75 388 PRO A N 1
ATOM 3029 C CA . PRO A 1 388 ? 10.641 -29 7.281 1 92.75 388 PRO A CA 1
ATOM 3030 C C . PRO A 1 388 ? 10.359 -29.328 5.816 1 92.75 388 PRO A C 1
ATOM 3032 O O . PRO A 1 388 ? 11.297 -29.516 5.031 1 92.75 388 PRO A O 1
ATOM 3035 N N . LEU A 1 389 ? 9.094 -29.484 5.453 1 92.44 389 LEU A N 1
ATOM 3036 C CA . LEU A 1 389 ? 8.75 -29.781 4.066 1 92.44 389 LEU A CA 1
ATOM 3037 C C . LEU A 1 389 ? 9.258 -28.672 3.135 1 92.44 389 LEU A C 1
ATOM 3039 O O . LEU A 1 389 ? 9.75 -28.969 2.041 1 92.44 389 LEU A O 1
ATOM 3043 N N . TRP A 1 390 ? 9.148 -27.5 3.551 1 91.38 390 TRP A N 1
ATOM 3044 C CA . TRP A 1 390 ? 9.648 -26.375 2.779 1 91.38 390 TRP A CA 1
ATOM 3045 C C . TRP A 1 390 ? 11.148 -26.484 2.549 1 91.38 390 TRP A C 1
ATOM 3047 O O . TRP A 1 390 ? 11.633 -26.25 1.442 1 91.38 390 TRP A O 1
ATOM 3057 N N . ARG A 1 391 ? 11.977 -26.906 3.463 1 90.56 391 ARG A N 1
ATOM 3058 C CA . ARG A 1 391 ? 13.422 -27.078 3.357 1 90.56 391 ARG A CA 1
ATOM 3059 C C . ARG A 1 391 ? 13.773 -28.203 2.402 1 90.56 391 ARG A C 1
ATOM 3061 O O . ARG A 1 391 ? 14.773 -28.141 1.686 1 90.56 391 ARG A O 1
ATOM 3068 N N . HIS A 1 392 ? 12.898 -29.188 2.479 1 93.38 392 HIS A N 1
ATOM 3069 C CA . HIS A 1 392 ? 13.109 -30.281 1.544 1 93.38 392 HIS A CA 1
ATOM 3070 C C . HIS A 1 392 ? 12.875 -29.844 0.105 1 93.38 392 HIS A C 1
ATOM 3072 O O . HIS A 1 392 ? 13.633 -30.203 -0.796 1 93.38 392 HIS A O 1
ATOM 3078 N N . ILE A 1 393 ? 11.883 -29.109 -0.101 1 93.06 393 ILE A N 1
ATOM 3079 C CA . ILE A 1 393 ? 11.539 -28.625 -1.437 1 93.06 393 ILE A CA 1
ATOM 3080 C C . ILE A 1 393 ? 12.648 -27.719 -1.96 1 93.06 393 ILE A C 1
ATOM 3082 O O . ILE A 1 393 ? 13.016 -27.781 -3.137 1 93.06 393 ILE A O 1
ATOM 3086 N N . GLU A 1 394 ? 13.211 -26.906 -1.094 1 90.25 394 GLU A N 1
ATOM 3087 C CA . GLU A 1 394 ? 14.242 -25.969 -1.501 1 90.25 394 GLU A CA 1
ATOM 3088 C C . GLU A 1 394 ? 15.578 -26.672 -1.713 1 90.25 394 GLU A C 1
ATOM 3090 O O . GLU A 1 394 ? 16.391 -26.234 -2.527 1 90.25 394 GLU A O 1
ATOM 3095 N N . SER A 1 395 ? 15.82 -27.719 -1.021 1 90.31 395 SER A N 1
ATOM 3096 C CA . SER A 1 395 ? 17.125 -28.375 -1.05 1 90.31 395 SER A CA 1
ATOM 3097 C C . SER A 1 395 ? 17.172 -29.453 -2.131 1 90.31 395 SER A C 1
ATOM 3099 O O . SER A 1 395 ? 18.266 -29.859 -2.553 1 90.31 395 SER A O 1
ATOM 3101 N N . ALA A 1 396 ? 16.031 -29.859 -2.611 1 92.69 396 ALA A N 1
ATOM 3102 C CA . ALA A 1 396 ? 15.992 -30.922 -3.615 1 92.69 396 ALA A CA 1
ATOM 3103 C C . ALA A 1 396 ? 16.562 -30.422 -4.945 1 92.69 396 ALA A C 1
ATOM 3105 O O . ALA A 1 396 ? 16.375 -29.266 -5.316 1 92.69 396 ALA A O 1
ATOM 3106 N N . ASN A 1 397 ? 17.234 -31.312 -5.629 1 90.19 397 ASN A N 1
ATOM 3107 C CA . ASN A 1 397 ? 17.891 -30.969 -6.887 1 90.19 397 ASN A CA 1
ATOM 3108 C C . ASN A 1 397 ? 16.891 -30.906 -8.039 1 90.19 397 ASN A C 1
ATOM 3110 O O . ASN A 1 397 ? 17.047 -30.094 -8.953 1 90.19 397 ASN A O 1
ATOM 3114 N N . ASN A 1 398 ? 16.031 -31.906 -8.055 1 93.31 398 ASN A N 1
ATOM 3115 C CA . ASN A 1 398 ? 15.008 -31.922 -9.086 1 93.31 398 ASN A CA 1
ATOM 3116 C C . ASN A 1 398 ? 13.648 -32.312 -8.523 1 93.31 398 ASN A C 1
ATOM 3118 O O . ASN A 1 398 ? 13.555 -32.719 -7.359 1 93.31 398 ASN A O 1
ATOM 3122 N N . ILE A 1 399 ? 12.641 -32.281 -9.25 1 95.88 399 ILE A N 1
ATOM 3123 C CA . ILE A 1 399 ? 11.258 -32.406 -8.812 1 95.88 399 ILE A CA 1
ATOM 3124 C C . ILE A 1 399 ? 10.992 -33.875 -8.414 1 95.88 399 ILE A C 1
ATOM 3126 O O . ILE A 1 399 ? 10.18 -34.125 -7.523 1 95.88 399 ILE A O 1
ATOM 3130 N N . LEU A 1 400 ? 11.648 -34.812 -9.055 1 96 400 LEU A N 1
ATOM 3131 C CA . LEU A 1 400 ? 11.383 -36.219 -8.805 1 96 400 LEU A CA 1
ATOM 3132 C C . LEU A 1 400 ? 12.07 -36.688 -7.531 1 96 400 LEU A C 1
ATOM 3134 O O . LEU A 1 400 ? 11.711 -37.719 -6.969 1 96 400 LEU A O 1
ATOM 3138 N N . ASP A 1 401 ? 13.008 -35.906 -7.047 1 94.69 401 ASP A N 1
ATOM 3139 C CA . ASP A 1 401 ? 13.688 -36.219 -5.789 1 94.69 401 ASP A CA 1
ATOM 3140 C C . ASP A 1 401 ? 12.742 -36.094 -4.605 1 94.69 401 ASP A C 1
ATOM 3142 O O . ASP A 1 401 ? 13.031 -36.562 -3.508 1 94.69 401 ASP A O 1
ATOM 3146 N N . LEU A 1 402 ? 11.609 -35.5 -4.805 1 95.94 402 LEU A N 1
ATOM 3147 C CA . LEU A 1 402 ? 10.672 -35.25 -3.721 1 95.94 402 LEU A CA 1
ATOM 3148 C C . LEU A 1 402 ? 9.734 -36.438 -3.52 1 95.94 402 LEU A C 1
ATOM 3150 O O . LEU A 1 402 ? 8.992 -36.5 -2.537 1 95.94 402 LEU A O 1
ATOM 3154 N N . ASN A 1 403 ? 9.742 -37.375 -4.434 1 96.12 403 ASN A N 1
ATOM 3155 C CA . ASN A 1 403 ? 8.781 -38.469 -4.398 1 96.12 403 ASN A CA 1
ATOM 3156 C C . ASN A 1 403 ? 8.828 -39.219 -3.062 1 96.12 403 ASN A C 1
ATOM 3158 O O . ASN A 1 403 ? 7.793 -39.406 -2.42 1 96.12 403 ASN A O 1
ATOM 3162 N N . PRO A 1 404 ? 10.008 -39.5 -2.562 1 94.81 404 PRO A N 1
ATOM 3163 C CA . PRO A 1 404 ? 10.039 -40.188 -1.269 1 94.81 404 PRO A CA 1
ATOM 3164 C C . PRO A 1 404 ? 9.555 -39.312 -0.12 1 94.81 404 PRO A C 1
ATOM 3166 O O . PRO A 1 404 ? 8.945 -39.812 0.833 1 94.81 404 PRO A O 1
ATOM 3169 N N . ILE A 1 405 ? 9.836 -38.094 -0.184 1 95.56 405 ILE A N 1
ATOM 3170 C CA . ILE A 1 405 ? 9.43 -37.156 0.857 1 95.56 405 ILE A CA 1
ATOM 3171 C C . ILE A 1 405 ? 7.91 -37.031 0.876 1 95.56 405 ILE A C 1
ATOM 3173 O O . ILE A 1 405 ? 7.293 -37.031 1.944 1 95.56 405 ILE A O 1
ATOM 3177 N N . LEU A 1 406 ? 7.352 -37 -0.331 1 97.12 406 LEU A N 1
ATOM 3178 C CA . LEU A 1 406 ? 5.902 -36.875 -0.449 1 97.12 406 LEU A CA 1
ATOM 3179 C C . LEU A 1 406 ? 5.223 -38.156 0.056 1 97.12 406 LEU A C 1
ATOM 3181 O O . LEU A 1 406 ? 4.168 -38.094 0.689 1 97.12 406 LEU A O 1
ATOM 3185 N N . LEU A 1 407 ? 5.805 -39.219 -0.204 1 96.81 407 LEU A N 1
ATOM 3186 C CA . LEU A 1 407 ? 5.27 -40.5 0.272 1 96.81 407 LEU A CA 1
ATOM 3187 C C . LEU A 1 407 ? 5.332 -40.562 1.793 1 96.81 407 LEU A C 1
ATOM 3189 O O . LEU A 1 407 ? 4.383 -41.031 2.436 1 96.81 407 LEU A O 1
ATOM 3193 N N . THR A 1 408 ? 6.422 -40.156 2.338 1 96.38 408 THR A N 1
ATOM 3194 C CA . THR A 1 408 ? 6.555 -40.125 3.791 1 96.38 408 THR A CA 1
ATOM 3195 C C . THR A 1 408 ? 5.488 -39.25 4.414 1 96.38 408 THR A C 1
ATOM 3197 O O . THR A 1 408 ? 4.871 -39.594 5.418 1 96.38 408 THR A O 1
ATOM 3200 N N . LEU A 1 409 ? 5.328 -38.062 3.848 1 97.12 409 LEU A N 1
ATOM 3201 C CA . LEU A 1 409 ? 4.324 -37.156 4.352 1 97.12 409 LEU A CA 1
ATOM 3202 C C . LEU A 1 409 ? 2.93 -37.75 4.277 1 97.12 409 LEU A C 1
ATOM 3204 O O . LEU A 1 409 ? 2.135 -37.625 5.211 1 97.12 409 LEU A O 1
ATOM 3208 N N . LYS A 1 410 ? 2.619 -38.438 3.141 1 96.81 410 LYS A N 1
ATOM 3209 C CA . LYS A 1 410 ? 1.321 -39.062 2.979 1 96.81 410 LYS A CA 1
ATOM 3210 C C . LYS A 1 410 ? 1.082 -40.094 4.078 1 96.81 410 LYS A C 1
ATOM 3212 O O . LYS A 1 410 ? 0.028 -40.094 4.719 1 96.81 410 LYS A O 1
ATOM 3217 N N . THR A 1 411 ? 2.049 -40.906 4.375 1 96.88 411 THR A N 1
ATOM 3218 C CA . THR A 1 411 ? 1.932 -41.969 5.367 1 96.88 411 THR A CA 1
ATOM 3219 C C . THR A 1 411 ? 1.776 -41.375 6.77 1 96.88 411 THR A C 1
ATOM 3221 O O . THR A 1 411 ? 0.939 -41.844 7.551 1 96.88 411 THR A O 1
ATOM 3224 N N . LYS A 1 412 ? 2.492 -40.438 7.043 1 96.81 412 LYS A N 1
ATOM 3225 C CA . LYS A 1 412 ? 2.447 -39.812 8.367 1 96.81 412 LYS A CA 1
ATOM 3226 C C . LYS A 1 412 ? 1.14 -39.062 8.586 1 96.81 412 LYS A C 1
ATOM 3228 O O . LYS A 1 412 ? 0.559 -39.125 9.672 1 96.81 412 LYS A O 1
ATOM 3233 N N . LEU A 1 413 ? 0.718 -38.312 7.562 1 97.5 413 LEU A N 1
ATOM 3234 C CA . LEU A 1 413 ? -0.545 -37.594 7.684 1 97.5 413 LEU A CA 1
ATOM 3235 C C . LEU A 1 413 ? -1.706 -38.562 7.887 1 97.5 413 LEU A C 1
ATOM 3237 O O . LEU A 1 413 ? -2.668 -38.25 8.594 1 97.5 413 LEU A O 1
ATOM 3241 N N . GLU A 1 414 ? -1.623 -39.719 7.258 1 95.81 414 GLU A N 1
ATOM 3242 C CA . GLU A 1 414 ? -2.637 -40.75 7.461 1 95.81 414 GLU A CA 1
ATOM 3243 C C . GLU A 1 414 ? -2.635 -41.25 8.906 1 95.81 414 GLU A C 1
ATOM 3245 O O . GLU A 1 414 ? -3.695 -41.438 9.5 1 95.81 414 GLU A O 1
ATOM 3250 N N . GLU A 1 415 ? -1.504 -41.406 9.43 1 96 415 GLU A N 1
ATOM 3251 C CA . GLU A 1 415 ? -1.374 -41.812 10.828 1 96 415 GLU A CA 1
ATOM 3252 C C . GLU A 1 415 ? -1.896 -40.75 11.766 1 96 415 GLU A C 1
ATOM 3254 O O . GLU A 1 415 ? -2.637 -41.031 12.711 1 96 415 GLU A O 1
ATOM 3259 N N . PHE A 1 416 ? -1.548 -39.5 11.492 1 96.75 416 PHE A N 1
ATOM 3260 C CA . PHE A 1 416 ? -1.89 -38.375 12.359 1 96.75 416 PHE A CA 1
ATOM 3261 C C . PHE A 1 416 ? -3.383 -38.094 12.297 1 96.75 416 PHE A C 1
ATOM 3263 O O . PHE A 1 416 ? -3.959 -37.562 13.258 1 96.75 416 PHE A O 1
ATOM 3270 N N . SER A 1 417 ? -4.004 -38.344 11.133 1 95.44 417 SER A N 1
ATOM 3271 C CA . SER A 1 417 ? -5.441 -38.094 11 1 95.44 417 SER A CA 1
ATOM 3272 C C . SER A 1 417 ? -6.23 -39 11.945 1 95.44 417 SER A C 1
ATOM 3274 O O . SER A 1 417 ? -7.348 -38.656 12.344 1 95.44 417 SER A O 1
ATOM 3276 N N . LYS A 1 418 ? -5.637 -40.125 12.359 1 92.94 418 LYS A N 1
ATOM 3277 C CA . LYS A 1 418 ? -6.266 -41.031 13.297 1 92.94 418 LYS A CA 1
ATOM 3278 C C . LYS A 1 418 ? -5.859 -40.719 14.734 1 92.94 418 LYS A C 1
ATOM 3280 O O . LYS A 1 418 ? -6.707 -40.688 15.625 1 92.94 418 LYS A O 1
ATOM 3285 N N . ASN A 1 419 ? -4.586 -40.562 14.93 1 94.81 419 ASN A N 1
ATOM 3286 C CA . ASN A 1 419 ? -4.035 -40.219 16.234 1 94.81 419 ASN A CA 1
ATOM 3287 C C . ASN A 1 419 ? -2.871 -39.219 16.109 1 94.81 419 ASN A C 1
ATOM 3289 O O . ASN A 1 419 ? -1.778 -39.594 15.688 1 94.81 419 ASN A O 1
ATOM 3293 N N . ALA A 1 420 ? -3.115 -38.031 16.656 1 95.94 420 ALA A N 1
ATOM 3294 C CA . ALA A 1 420 ? -2.121 -37 16.453 1 95.94 420 ALA A CA 1
ATOM 3295 C C . ALA A 1 420 ? -1.256 -36.812 17.703 1 95.94 420 ALA A C 1
ATOM 3297 O O . ALA A 1 420 ? -0.534 -35.812 17.812 1 95.94 420 ALA A O 1
ATOM 3298 N N . HIS A 1 421 ? -1.253 -37.688 18.609 1 95 421 HIS A N 1
ATOM 3299 C CA . HIS A 1 421 ? -0.488 -37.562 19.844 1 95 421 HIS A CA 1
ATOM 3300 C C . HIS A 1 421 ? 1.001 -37.406 19.562 1 95 421 HIS A C 1
ATOM 3302 O O . HIS A 1 421 ? 1.687 -36.625 20.234 1 95 421 HIS A O 1
ATOM 3308 N N . PRO A 1 422 ? 1.502 -38.062 18.594 1 95.56 422 PRO A N 1
ATOM 3309 C CA . PRO A 1 422 ? 2.926 -37.906 18.297 1 95.56 422 PRO A CA 1
ATOM 3310 C C . PRO A 1 422 ? 3.277 -36.469 17.891 1 95.56 422 PRO A C 1
ATOM 3312 O O . PRO A 1 422 ? 4.375 -36 18.203 1 95.56 422 PRO A O 1
ATOM 3315 N N . LEU A 1 423 ? 2.404 -35.781 17.234 1 96.25 423 LEU A N 1
ATOM 3316 C CA . LEU A 1 423 ? 2.635 -34.375 16.891 1 96.25 423 LEU A CA 1
ATOM 3317 C C . LEU A 1 423 ? 2.662 -33.5 18.125 1 96.25 423 LEU A C 1
ATOM 3319 O O . LEU A 1 423 ? 3.498 -32.594 18.25 1 96.25 423 LEU A O 1
ATOM 3323 N N . LEU A 1 424 ? 1.727 -33.781 18.984 1 94.62 424 LEU A N 1
ATOM 3324 C CA . LEU A 1 424 ? 1.61 -33 20.219 1 94.62 424 LEU A CA 1
ATOM 3325 C C . LEU A 1 424 ? 2.855 -33.188 21.094 1 94.62 424 LEU A C 1
ATOM 3327 O O . LEU A 1 424 ? 3.246 -32.25 21.797 1 94.62 424 LEU A O 1
ATOM 3331 N N . SER A 1 425 ? 3.496 -34.344 20.938 1 92.56 425 SER A N 1
ATOM 3332 C CA . SER A 1 425 ? 4.676 -34.656 21.734 1 92.56 425 SER A CA 1
ATOM 3333 C C . SER A 1 425 ? 5.945 -34.125 21.062 1 92.56 425 SER A C 1
ATOM 3335 O O . SER A 1 425 ? 7.031 -34.219 21.641 1 92.56 425 SER A O 1
ATOM 3337 N N . GLY A 1 426 ? 5.895 -33.688 19.844 1 92.19 426 GLY A N 1
ATOM 3338 C CA . GLY A 1 426 ? 7.035 -33.094 19.156 1 92.19 426 GLY A CA 1
ATOM 3339 C C . GLY A 1 426 ? 7.848 -34.094 18.359 1 92.19 426 GLY A C 1
ATOM 3340 O O . GLY A 1 426 ? 9.016 -33.844 18.047 1 92.19 426 GLY A O 1
ATOM 3341 N N . THR A 1 427 ? 7.25 -35.156 17.984 1 91.62 427 THR A N 1
ATOM 3342 C CA . THR A 1 427 ? 7.938 -36.156 17.188 1 91.62 427 THR A CA 1
ATOM 3343 C C . THR A 1 427 ? 8.125 -35.656 15.75 1 91.62 427 THR A C 1
ATOM 3345 O O . THR A 1 427 ? 7.16 -35.25 15.102 1 91.62 427 THR A O 1
ATOM 3348 N N . PRO A 1 428 ? 9.336 -35.688 15.297 1 92.75 428 PRO A N 1
ATOM 3349 C CA . PRO A 1 428 ? 9.578 -35.188 13.945 1 92.75 428 PRO A CA 1
ATOM 3350 C C . PRO A 1 428 ? 8.906 -36.062 12.875 1 92.75 428 PRO A C 1
ATOM 3352 O O . PRO A 1 428 ? 8.859 -37.281 13 1 92.75 428 PRO A O 1
ATOM 3355 N N . VAL A 1 429 ? 8.469 -35.469 11.891 1 94.31 429 VAL A N 1
ATOM 3356 C CA . VAL A 1 429 ? 7.789 -36.125 10.789 1 94.31 429 VAL A CA 1
ATOM 3357 C C . VAL A 1 429 ? 8.82 -36.688 9.797 1 94.31 429 VAL A C 1
ATOM 3359 O O . VAL A 1 429 ? 8.688 -37.812 9.305 1 94.31 429 VAL A O 1
ATOM 3362 N N . PHE A 1 430 ? 9.797 -35.781 9.508 1 93.56 430 PHE A N 1
ATOM 3363 C CA . PHE A 1 430 ? 10.875 -36.188 8.602 1 93.56 430 PHE A CA 1
ATOM 3364 C C . PHE A 1 430 ? 12.141 -36.5 9.383 1 93.56 430 PHE A C 1
ATOM 3366 O O . PHE A 1 430 ? 12.734 -35.656 10.016 1 93.56 430 PHE A O 1
ATOM 3373 N N . SER A 1 431 ? 12.625 -37.688 9.406 1 83.25 431 SER A N 1
ATOM 3374 C CA . SER A 1 431 ? 13.719 -38.156 10.234 1 83.25 431 SER A CA 1
ATOM 3375 C C . SER A 1 431 ? 15.023 -37.438 9.914 1 83.25 431 SER A C 1
ATOM 3377 O O . SER A 1 431 ? 15.867 -37.25 10.797 1 83.25 431 SER A O 1
ATOM 3379 N N . GLU A 1 432 ? 15.164 -36.969 8.797 1 80.12 432 GLU A N 1
ATOM 3380 C CA . GLU A 1 432 ? 16.453 -36.438 8.359 1 80.12 432 GLU A CA 1
ATOM 3381 C C . GLU A 1 432 ? 16.547 -34.938 8.672 1 80.12 432 GLU A C 1
ATOM 3383 O O . GLU A 1 432 ? 17.641 -34.344 8.578 1 80.12 432 GLU A O 1
ATOM 3388 N N . MET A 1 433 ? 15.508 -34.375 9.102 1 77.38 433 MET A N 1
ATOM 3389 C CA . MET A 1 433 ? 15.578 -32.938 9.203 1 77.38 433 MET A CA 1
ATOM 3390 C C . MET A 1 433 ? 15.703 -32.5 10.656 1 77.38 433 MET A C 1
ATOM 3392 O O . MET A 1 433 ? 15.031 -33.031 11.539 1 77.38 433 MET A O 1
ATOM 3396 N N . ILE A 1 434 ? 16.625 -31.562 10.828 1 80.62 434 ILE A N 1
ATOM 3397 C CA . ILE A 1 434 ? 16.875 -30.984 12.148 1 80.62 434 ILE A CA 1
ATOM 3398 C C . ILE A 1 434 ? 15.844 -29.891 12.422 1 80.62 434 ILE A C 1
ATOM 3400 O O . ILE A 1 434 ? 15.656 -28.984 11.609 1 80.62 434 ILE A O 1
ATOM 3404 N N . ILE A 1 435 ? 15.125 -30.109 13.492 1 85.31 435 ILE A N 1
ATOM 3405 C CA . ILE A 1 435 ? 14.125 -29.125 13.906 1 85.31 435 ILE A CA 1
ATOM 3406 C C . ILE A 1 435 ? 14.789 -28.016 14.711 1 85.31 435 ILE A C 1
ATOM 3408 O O . ILE A 1 435 ? 15.547 -28.281 15.648 1 85.31 435 ILE A O 1
ATOM 3412 N N . HIS A 1 436 ? 14.648 -26.812 14.297 1 83.38 436 HIS A N 1
ATOM 3413 C CA . HIS A 1 436 ? 15.156 -25.656 15.023 1 83.38 436 HIS A CA 1
ATOM 3414 C C . HIS A 1 436 ? 14.32 -25.375 16.266 1 83.38 436 HIS A C 1
ATOM 3416 O O . HIS A 1 436 ? 13.141 -25.047 16.172 1 83.38 436 HIS A O 1
ATOM 3422 N N . LYS A 1 437 ? 14.883 -25.516 17.391 1 90.56 437 LYS A N 1
ATOM 3423 C CA . LYS A 1 437 ? 14.18 -25.297 18.641 1 90.56 437 LYS A CA 1
ATOM 3424 C C . LYS A 1 437 ? 14.367 -23.859 19.141 1 90.56 437 LYS A C 1
ATOM 3426 O O . LYS A 1 437 ? 15.195 -23.609 20.016 1 90.56 437 LYS A O 1
ATOM 3431 N N . ASP A 1 438 ? 13.609 -23.016 18.641 1 93.25 438 ASP A N 1
ATOM 3432 C CA . ASP A 1 438 ? 13.641 -21.609 19.031 1 93.25 438 ASP A CA 1
ATOM 3433 C C . ASP A 1 438 ? 12.633 -21.312 20.141 1 93.25 438 ASP A C 1
ATOM 3435 O O . ASP A 1 438 ? 12.062 -22.25 20.719 1 93.25 438 ASP A O 1
ATOM 3439 N N . ASP A 1 439 ? 12.383 -20.109 20.453 1 94.31 439 ASP A N 1
ATOM 3440 C CA . ASP A 1 439 ? 11.484 -19.703 21.531 1 94.31 439 ASP A CA 1
ATOM 3441 C C . ASP A 1 439 ? 10.055 -20.125 21.234 1 94.31 439 ASP A C 1
ATOM 3443 O O . ASP A 1 439 ? 9.312 -20.516 22.156 1 94.31 439 ASP A O 1
ATOM 3447 N N . ILE A 1 440 ? 9.703 -20.078 20.016 1 95.62 440 ILE A N 1
ATOM 3448 C CA . ILE A 1 440 ? 8.352 -20.438 19.609 1 95.62 440 ILE A CA 1
ATOM 3449 C C . ILE A 1 440 ? 8.141 -21.938 19.812 1 95.62 440 ILE A C 1
ATOM 3451 O O . ILE A 1 440 ? 7.102 -22.375 20.328 1 95.62 440 ILE A O 1
ATOM 3455 N N . TYR A 1 441 ? 9.172 -22.719 19.438 1 96.25 441 TYR A N 1
ATOM 3456 C CA . TYR A 1 441 ? 9.109 -24.172 19.609 1 96.25 441 TYR A CA 1
ATOM 3457 C C . TYR A 1 441 ? 8.93 -24.531 21.078 1 96.25 441 TYR A C 1
ATOM 3459 O O . TYR A 1 441 ? 8.094 -25.375 21.422 1 96.25 441 TYR A O 1
ATOM 3467 N N . GLU A 1 442 ? 9.664 -23.859 21.938 1 95.62 442 GLU A N 1
ATOM 3468 C CA . GLU A 1 442 ? 9.594 -24.141 23.375 1 95.62 442 GLU A CA 1
ATOM 3469 C C . GLU A 1 442 ? 8.211 -23.844 23.938 1 95.62 442 GLU A C 1
ATOM 3471 O O . GLU A 1 442 ? 7.699 -24.578 24.781 1 95.62 442 GLU A O 1
ATOM 3476 N N . SER A 1 443 ? 7.637 -22.812 23.406 1 95.94 443 SER A N 1
ATOM 3477 C CA . SER A 1 443 ? 6.312 -22.422 23.875 1 95.94 443 SER A CA 1
ATOM 3478 C C . SER A 1 443 ? 5.246 -23.406 23.406 1 95.94 443 SER A C 1
ATOM 3480 O O . SER A 1 443 ? 4.293 -23.688 24.141 1 95.94 443 SER A O 1
ATOM 3482 N N . LEU A 1 444 ? 5.363 -23.938 22.25 1 97.06 444 LEU A N 1
ATOM 3483 C CA . LEU A 1 444 ? 4.367 -24.828 21.656 1 97.06 444 LEU A CA 1
ATOM 3484 C C . LEU A 1 444 ? 4.34 -26.172 22.359 1 97.06 444 LEU A C 1
ATOM 3486 O O . LEU A 1 444 ? 3.281 -26.797 22.469 1 97.06 444 LEU A O 1
ATOM 3490 N N . PHE A 1 445 ? 5.488 -26.609 22.891 1 95.81 445 PHE A N 1
ATOM 3491 C CA . PHE A 1 445 ? 5.578 -27.969 23.391 1 95.81 445 PHE A CA 1
ATOM 3492 C C . PHE A 1 445 ? 5.754 -27.969 24.906 1 95.81 445 PHE A C 1
ATOM 3494 O O . PHE A 1 445 ? 5.949 -29.031 25.516 1 95.81 445 PHE A O 1
ATOM 3501 N N . LYS A 1 446 ? 5.629 -26.781 25.422 1 92.56 446 LYS A N 1
ATOM 3502 C CA . LYS A 1 446 ? 5.668 -26.688 26.891 1 92.56 446 LYS A CA 1
ATOM 3503 C C . LYS A 1 446 ? 4.445 -27.344 27.516 1 92.56 446 LYS A C 1
ATOM 3505 O O . LYS A 1 446 ? 3.346 -27.281 26.953 1 92.56 446 LYS A O 1
ATOM 3510 N N . ASP A 1 447 ? 4.617 -27.859 28.641 1 88.06 447 ASP A N 1
ATOM 3511 C CA . ASP A 1 447 ? 3.527 -28.516 29.344 1 88.06 447 ASP A CA 1
ATOM 3512 C C . ASP A 1 447 ? 2.484 -27.516 29.812 1 88.06 447 ASP A C 1
ATOM 3514 O O . ASP A 1 447 ? 2.822 -26.516 30.453 1 88.06 447 ASP A O 1
ATOM 3518 N N . THR A 1 448 ? 1.146 -27.562 29.453 1 83.69 448 THR A N 1
ATOM 3519 C CA . THR A 1 448 ? 0.107 -26.578 29.734 1 83.69 448 THR A CA 1
ATOM 3520 C C . THR A 1 448 ? -0.609 -26.906 31.047 1 83.69 448 THR A C 1
ATOM 3522 O O . THR A 1 448 ? -1.271 -26.031 31.625 1 83.69 448 THR A O 1
ATOM 3525 N N . ALA A 1 449 ? -0.412 -27.938 31.719 1 82.62 449 ALA A N 1
ATOM 3526 C CA . ALA A 1 449 ? -1.03 -28.359 32.969 1 82.62 449 ALA A CA 1
ATOM 3527 C C . ALA A 1 449 ? -2.549 -28.438 32.844 1 82.62 449 ALA A C 1
ATOM 3529 O O . ALA A 1 449 ? -3.262 -28.578 33.844 1 82.62 449 ALA A O 1
ATOM 3530 N N . GLU A 1 450 ? -3.182 -28.25 31.672 1 88.88 450 GLU A N 1
ATOM 3531 C CA . GLU A 1 450 ? -4.617 -28.344 31.406 1 88.88 450 GLU A CA 1
ATOM 3532 C C . GLU A 1 450 ? -4.922 -29.438 30.406 1 88.88 450 GLU A C 1
ATOM 3534 O O . GLU A 1 450 ? -4.906 -29.219 29.188 1 88.88 450 GLU A O 1
ATOM 3539 N N . PRO A 1 451 ? -5.379 -30.469 30.859 1 87.69 451 PRO A N 1
ATOM 3540 C CA . PRO A 1 451 ? -5.629 -31.625 29.984 1 87.69 451 PRO A CA 1
ATOM 3541 C C . PRO A 1 451 ? -6.688 -31.344 28.922 1 87.69 451 PRO A C 1
ATOM 3543 O O . PRO A 1 451 ? -6.605 -31.875 27.812 1 87.69 451 PRO A O 1
ATOM 3546 N N . SER A 1 452 ? -7.633 -30.562 29.281 1 87.5 452 SER A N 1
ATOM 3547 C CA . SER A 1 452 ? -8.664 -30.219 28.312 1 87.5 452 SER A CA 1
ATOM 3548 C C . SER A 1 452 ? -8.078 -29.453 27.125 1 87.5 452 SER A C 1
ATOM 3550 O O . SER A 1 452 ? -8.469 -29.672 25.984 1 87.5 452 SER A O 1
ATOM 3552 N N . PHE A 1 453 ? -7.16 -28.641 27.453 1 92.81 453 PHE A N 1
ATOM 3553 C CA . PHE A 1 453 ? -6.504 -27.828 26.438 1 92.81 453 PHE A CA 1
ATOM 3554 C C . PHE A 1 453 ? -5.68 -28.719 25.5 1 92.81 453 PHE A C 1
ATOM 3556 O O . PHE A 1 453 ? -5.695 -28.516 24.281 1 92.81 453 PHE A O 1
ATOM 3563 N N . ASP A 1 454 ? -5.062 -29.672 25.969 1 93.31 454 ASP A N 1
ATOM 3564 C CA . ASP A 1 454 ? -4.273 -30.609 25.188 1 93.31 454 ASP A CA 1
ATOM 3565 C C . ASP A 1 454 ? -5.176 -31.484 24.328 1 93.31 454 ASP A C 1
ATOM 3567 O O . ASP A 1 454 ? -4.84 -31.797 23.172 1 93.31 454 ASP A O 1
ATOM 3571 N N . ALA A 1 455 ? -6.297 -31.828 24.938 1 92.06 455 ALA A N 1
ATOM 3572 C CA . ALA A 1 455 ? -7.254 -32.625 24.172 1 92.06 455 ALA A CA 1
ATOM 3573 C C . ALA A 1 455 ? -7.805 -31.859 22.984 1 92.06 455 ALA A C 1
ATOM 3575 O O . ALA A 1 455 ? -7.949 -32.406 21.891 1 92.06 455 ALA A O 1
ATOM 3576 N N . TYR A 1 456 ? -8.109 -30.625 23.234 1 95.12 456 TYR A N 1
ATOM 3577 C CA . TYR A 1 456 ? -8.602 -29.781 22.156 1 95.12 456 TYR A CA 1
ATOM 3578 C C . TYR A 1 456 ? -7.547 -29.641 21.062 1 95.12 456 TYR A C 1
ATOM 3580 O O . TYR A 1 456 ? -7.867 -29.703 19.859 1 95.12 456 TYR A O 1
ATOM 3588 N N . THR A 1 457 ? -6.301 -29.438 21.438 1 96.88 457 THR A N 1
ATOM 3589 C CA . THR A 1 457 ? -5.219 -29.297 20.469 1 96.88 457 THR A CA 1
ATOM 3590 C C . THR A 1 457 ? -5.051 -30.562 19.641 1 96.88 457 THR A C 1
ATOM 3592 O O . THR A 1 457 ? -4.852 -30.5 18.422 1 96.88 457 THR A O 1
ATOM 3595 N N . GLN A 1 458 ? -5.148 -31.641 20.297 1 95.62 458 GLN A N 1
ATOM 3596 C CA . GLN A 1 458 ? -5.031 -32.906 19.594 1 95.62 458 GLN A CA 1
ATOM 3597 C C . GLN A 1 458 ? -6.16 -33.094 18.594 1 95.62 458 GLN A C 1
ATOM 3599 O O . GLN A 1 458 ? -5.934 -33.562 17.469 1 95.62 458 GLN A O 1
ATOM 3604 N N . MET A 1 459 ? -7.391 -32.781 19.031 1 94.81 459 MET A N 1
ATOM 3605 C CA . MET A 1 459 ? -8.539 -32.875 18.141 1 94.81 459 MET A CA 1
ATOM 3606 C C . MET A 1 459 ? -8.336 -32.031 16.891 1 94.81 459 MET A C 1
ATOM 3608 O O . MET A 1 459 ? -8.633 -32.438 15.781 1 94.81 459 MET A O 1
ATOM 3612 N N . ALA A 1 460 ? -7.84 -30.812 17.109 1 97.19 460 ALA A N 1
ATOM 3613 C CA . ALA A 1 460 ? -7.574 -29.906 15.992 1 97.19 460 ALA A CA 1
ATOM 3614 C C . ALA A 1 460 ? -6.52 -30.484 15.055 1 97.19 460 ALA A C 1
ATOM 3616 O O . ALA A 1 460 ? -6.68 -30.438 13.828 1 97.19 460 ALA A O 1
ATOM 3617 N N . LEU A 1 461 ? -5.488 -31.031 15.602 1 98 461 LEU A N 1
ATOM 3618 C CA . LEU A 1 461 ? -4.398 -31.609 14.812 1 98 461 LEU A CA 1
ATOM 3619 C C . LEU A 1 461 ? -4.895 -32.781 13.953 1 98 461 LEU A C 1
ATOM 3621 O O . LEU A 1 461 ? -4.473 -32.906 12.805 1 98 461 LEU A O 1
ATOM 3625 N N . GLU A 1 462 ? -5.707 -33.562 14.523 1 96.81 462 GLU A N 1
ATOM 3626 C CA . GLU A 1 462 ? -6.227 -34.719 13.797 1 96.81 462 GLU A CA 1
ATOM 3627 C C . GLU A 1 462 ? -7.062 -34.281 12.602 1 96.81 462 GLU A C 1
ATOM 3629 O O . GLU A 1 462 ? -6.906 -34.812 11.5 1 96.81 462 GLU A O 1
ATOM 3634 N N . LEU A 1 463 ? -7.898 -33.312 12.773 1 95.69 463 LEU A N 1
ATOM 3635 C CA . LEU A 1 463 ? -8.727 -32.812 11.68 1 95.69 463 LEU A CA 1
ATOM 3636 C C . LEU A 1 463 ? -7.871 -32.125 10.625 1 95.69 463 LEU A C 1
ATOM 3638 O O . LEU A 1 463 ? -8.078 -32.344 9.422 1 95.69 463 LEU A O 1
ATOM 3642 N N . ILE A 1 464 ? -6.926 -31.344 11.07 1 97.06 464 ILE A N 1
ATOM 3643 C CA . ILE A 1 464 ? -6.027 -30.625 10.172 1 97.06 464 ILE A CA 1
ATOM 3644 C C . ILE A 1 464 ? -5.223 -31.609 9.344 1 97.06 464 ILE A C 1
ATOM 3646 O O . ILE A 1 464 ? -5.051 -31.438 8.133 1 97.06 464 ILE A O 1
ATOM 3650 N N . SER A 1 465 ? -4.734 -32.656 10.008 1 97.19 465 SER A N 1
ATOM 3651 C CA . SER A 1 465 ? -3.947 -33.656 9.305 1 97.19 465 SER A CA 1
ATOM 3652 C C . SER A 1 465 ? -4.77 -34.344 8.211 1 97.19 465 SER A C 1
ATOM 3654 O O . SER A 1 465 ? -4.262 -34.625 7.129 1 97.19 465 SER A O 1
ATOM 3656 N N . GLY A 1 466 ? -5.996 -34.594 8.555 1 95.38 466 GLY A N 1
ATOM 3657 C CA . GLY A 1 466 ? -6.879 -35.156 7.539 1 95.38 466 GLY A CA 1
ATOM 3658 C C . GLY A 1 466 ? -7.078 -34.219 6.355 1 95.38 466 GLY A C 1
ATOM 3659 O O . GLY A 1 466 ? -7.07 -34.656 5.207 1 95.38 466 GLY A O 1
ATOM 3660 N N . GLY A 1 467 ? -7.305 -32.969 6.664 1 94.94 467 GLY A N 1
ATOM 3661 C CA . GLY A 1 467 ? -7.438 -31.984 5.598 1 94.94 467 GLY A CA 1
ATOM 3662 C C . GLY A 1 467 ? -6.195 -31.859 4.738 1 94.94 467 GLY A C 1
ATOM 3663 O O . GLY A 1 467 ? -6.289 -31.766 3.514 1 94.94 467 GLY A O 1
ATOM 3664 N N . MET A 1 468 ? -5.039 -31.844 5.355 1 96.69 468 MET A N 1
ATOM 3665 C CA . MET A 1 468 ? -3.77 -31.766 4.637 1 96.69 468 MET A CA 1
ATOM 3666 C C . MET A 1 468 ? -3.561 -32.969 3.748 1 96.69 468 MET A C 1
ATOM 3668 O O . MET A 1 468 ? -3.047 -32.875 2.635 1 96.69 468 MET A O 1
ATOM 3672 N N . LEU A 1 469 ? -3.928 -34.156 4.285 1 96.44 469 LEU A N 1
ATOM 3673 C CA . LEU A 1 469 ? -3.816 -35.375 3.523 1 96.44 469 LEU A CA 1
ATOM 3674 C C . LEU A 1 469 ? -4.66 -35.312 2.254 1 96.44 469 LEU A C 1
ATOM 3676 O O . LEU A 1 469 ? -4.207 -35.75 1.183 1 96.44 469 LEU A O 1
ATOM 3680 N N . LEU A 1 470 ? -5.848 -34.812 2.383 1 94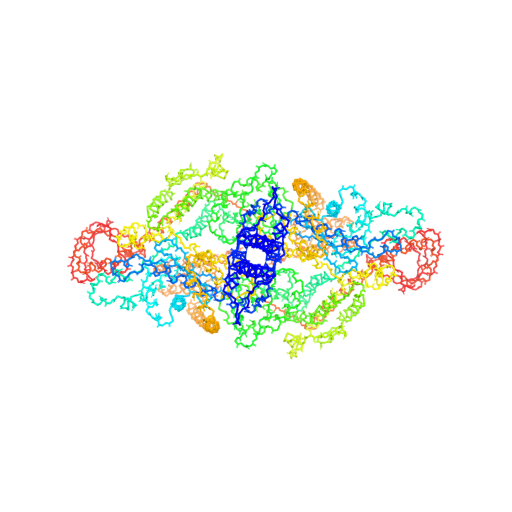 470 LEU A N 1
ATOM 3681 C CA . LEU A 1 470 ? -6.746 -34.656 1.243 1 94 470 LEU A CA 1
ATOM 3682 C C . LEU A 1 470 ? -6.086 -33.812 0.143 1 94 470 LEU A C 1
ATOM 3684 O O . LEU A 1 470 ? -6.109 -34.219 -1.027 1 94 470 LEU A O 1
ATOM 3688 N N . ILE A 1 471 ? -5.477 -32.719 0.489 1 93.94 471 ILE A N 1
ATOM 3689 C CA . ILE A 1 471 ? -4.863 -31.812 -0.475 1 93.94 471 ILE A CA 1
ATOM 3690 C C . ILE A 1 471 ? -3.611 -32.469 -1.067 1 93.94 471 ILE A C 1
ATOM 3692 O O . ILE A 1 471 ? -3.357 -32.344 -2.27 1 93.94 471 ILE A O 1
ATOM 3696 N N . LEU A 1 472 ? -2.844 -33.094 -0.215 1 95.81 472 LEU A N 1
ATOM 3697 C CA . LEU A 1 472 ? -1.621 -33.75 -0.683 1 95.81 472 LEU A CA 1
ATOM 3698 C C . LEU A 1 472 ? -1.931 -34.781 -1.758 1 95.81 472 LEU A C 1
ATOM 3700 O O . LEU A 1 472 ? -1.292 -34.781 -2.812 1 95.81 472 LEU A O 1
ATOM 3704 N N . GLU A 1 473 ? -2.891 -35.625 -1.531 1 94.31 473 GLU A N 1
ATOM 3705 C CA . GLU A 1 473 ? -3.242 -36.688 -2.461 1 94.31 473 GLU A CA 1
ATOM 3706 C C . GLU A 1 473 ? -3.801 -36.125 -3.766 1 94.31 473 GLU A C 1
ATOM 3708 O O . GLU A 1 473 ? -3.598 -36.719 -4.836 1 94.31 473 GLU A O 1
ATOM 3713 N N . ARG A 1 474 ? -4.465 -35.031 -3.65 1 91.31 474 ARG A N 1
ATOM 3714 C CA . ARG A 1 474 ? -5.039 -34.406 -4.84 1 91.31 474 ARG A CA 1
ATOM 3715 C C . ARG A 1 474 ? -3.965 -33.688 -5.656 1 91.31 474 ARG A C 1
ATOM 3717 O O . ARG A 1 474 ? -3.936 -33.812 -6.887 1 91.31 474 ARG A O 1
ATOM 3724 N N . GLN A 1 475 ? -3.094 -33.062 -5.031 1 92.5 475 GLN A N 1
ATOM 3725 C CA . GLN A 1 475 ? -2.172 -32.156 -5.727 1 92.5 475 GLN A CA 1
ATOM 3726 C C . GLN A 1 475 ? -0.881 -32.875 -6.098 1 92.5 475 GLN A C 1
ATOM 3728 O O . GLN A 1 475 ? -0.163 -32.469 -7.004 1 92.5 475 GLN A O 1
ATOM 3733 N N . ALA A 1 476 ? -0.542 -33.938 -5.395 1 94.81 476 ALA A N 1
ATOM 3734 C CA . ALA A 1 476 ? 0.667 -34.719 -5.699 1 94.81 476 ALA A CA 1
ATOM 3735 C C . ALA A 1 476 ? 0.322 -36.094 -6.223 1 94.81 476 ALA A C 1
ATOM 3737 O O . ALA A 1 476 ? 1.097 -37.062 -6.055 1 94.81 476 ALA A O 1
ATOM 3738 N N . LYS A 1 477 ? -0.791 -36.25 -6.863 1 92.44 477 LYS A N 1
ATOM 3739 C CA . LYS A 1 477 ? -1.283 -37.562 -7.309 1 92.44 477 LYS A CA 1
ATOM 3740 C C . LYS A 1 477 ? -0.297 -38.219 -8.266 1 92.44 477 LYS A C 1
ATOM 3742 O O . LYS A 1 477 ? -0.136 -39.438 -8.25 1 92.44 477 LYS A O 1
ATOM 3747 N N . ASP A 1 478 ? 0.414 -37.438 -9.094 1 92.56 478 ASP A N 1
ATOM 3748 C CA . ASP A 1 478 ? 1.294 -37.969 -10.125 1 92.56 478 ASP A CA 1
ATOM 3749 C C . ASP A 1 478 ? 2.607 -38.469 -9.523 1 92.56 478 ASP A C 1
ATOM 3751 O O . ASP A 1 478 ? 3.303 -39.281 -10.117 1 92.56 478 ASP A O 1
ATOM 3755 N N . GLN A 1 479 ? 2.965 -37.969 -8.328 1 95.12 479 GLN A N 1
ATOM 3756 C CA . GLN A 1 479 ? 4.242 -38.312 -7.711 1 95.12 479 GLN A CA 1
ATOM 3757 C C . GLN A 1 479 ? 4.039 -39.219 -6.496 1 95.12 479 GLN A C 1
ATOM 3759 O O . GLN A 1 479 ? 4.957 -39.406 -5.695 1 95.12 479 GLN A O 1
ATOM 3764 N N . LEU A 1 480 ? 2.857 -39.656 -6.328 1 94.94 480 LEU A N 1
ATOM 3765 C CA . LEU A 1 480 ? 2.512 -40.656 -5.312 1 94.94 480 LEU A CA 1
ATOM 3766 C C . LEU A 1 480 ? 2.221 -42 -5.945 1 94.94 480 LEU A C 1
ATOM 3768 O O . LEU A 1 480 ? 2.113 -42.094 -7.168 1 94.94 480 LEU A O 1
ATOM 3772 N N . PRO A 1 481 ? 2.16 -43.094 -5.133 1 91.19 481 PRO A N 1
ATOM 3773 C CA . PRO A 1 481 ? 1.969 -44.406 -5.711 1 91.19 481 PRO A CA 1
ATOM 3774 C C . PRO A 1 481 ? 0.767 -44.5 -6.652 1 91.19 481 PRO A C 1
ATOM 3776 O O . PRO A 1 481 ? -0.321 -44.031 -6.301 1 91.19 481 PRO A O 1
ATOM 3779 N N . GLY A 1 482 ? 1.006 -45.062 -7.855 1 85.94 482 GLY A N 1
ATOM 3780 C CA . GLY A 1 482 ? -0.026 -45.125 -8.875 1 85.94 482 GLY A CA 1
ATOM 3781 C C . GLY A 1 482 ? 0.051 -44 -9.883 1 85.94 482 GLY A C 1
ATOM 3782 O O . GLY A 1 482 ? -0.591 -44.062 -10.938 1 85.94 482 GLY A O 1
ATOM 3783 N N . GLY A 1 483 ? 0.896 -42.969 -9.594 1 89.38 483 GLY A N 1
ATOM 3784 C CA . GLY A 1 483 ? 1.027 -41.812 -10.469 1 89.38 483 GLY A CA 1
ATOM 3785 C C . GLY A 1 483 ? 2.031 -42.031 -11.586 1 89.38 483 GLY A C 1
ATOM 3786 O O . GLY A 1 483 ? 2.879 -42.938 -11.508 1 89.38 483 GLY A O 1
ATOM 3787 N N . LYS A 1 484 ? 1.934 -41.188 -12.562 1 88 484 LYS A N 1
ATOM 3788 C CA . LYS A 1 484 ? 2.752 -41.312 -13.766 1 88 484 LYS A CA 1
ATOM 3789 C C . LYS A 1 484 ? 4.223 -41.031 -13.461 1 88 484 LYS A C 1
ATOM 3791 O O . LYS A 1 484 ? 5.109 -41.531 -14.156 1 88 484 LYS A O 1
ATOM 3796 N N . PHE A 1 485 ? 4.52 -40.281 -12.406 1 93.88 485 PHE A N 1
ATOM 3797 C CA . PHE A 1 485 ? 5.895 -39.844 -12.148 1 93.88 485 PHE A CA 1
ATOM 3798 C C . PHE A 1 485 ? 6.43 -40.5 -10.875 1 93.88 485 PHE A C 1
ATOM 3800 O O . PHE A 1 485 ? 7.496 -40.125 -10.383 1 93.88 485 PHE A O 1
ATOM 3807 N N . PHE A 1 486 ? 5.676 -41.375 -10.234 1 93.44 486 PHE A N 1
ATOM 3808 C CA . PHE A 1 486 ? 6.094 -41.969 -8.977 1 93.44 486 PHE A CA 1
ATOM 3809 C C . PHE A 1 486 ? 7.266 -42.938 -9.195 1 93.44 486 PHE A C 1
ATOM 3811 O O . PHE A 1 486 ? 8.266 -42.875 -8.477 1 93.44 486 PHE A O 1
ATOM 3818 N N . GLU A 1 487 ? 7.156 -43.812 -10.18 1 92.19 487 GLU A N 1
ATOM 3819 C CA . GLU A 1 487 ? 8.234 -44.688 -10.656 1 92.19 487 GLU A CA 1
ATOM 3820 C C . GLU A 1 487 ? 8.594 -44.375 -12.109 1 92.19 487 GLU A C 1
ATOM 3822 O O . GLU A 1 487 ? 8.234 -45.094 -13.023 1 92.19 487 GLU A O 1
ATOM 3827 N N . PRO A 1 488 ? 9.422 -43.406 -12.203 1 91.25 488 PRO A N 1
ATOM 3828 C CA . PRO A 1 488 ? 9.68 -42.906 -13.555 1 91.25 488 PRO A CA 1
ATOM 3829 C C . PRO A 1 488 ? 10.578 -43.812 -14.367 1 91.25 488 PRO A C 1
ATOM 3831 O O . PRO A 1 488 ? 11.461 -44.469 -13.812 1 91.25 488 PRO A O 1
ATOM 3834 N N . SER A 1 489 ? 10.297 -43.812 -15.656 1 88.25 489 SER A N 1
ATOM 3835 C CA . SER A 1 489 ? 11.18 -44.5 -16.594 1 88.25 489 SER A CA 1
ATOM 3836 C C . SER A 1 489 ? 12.508 -43.75 -16.734 1 88.25 489 SER A C 1
ATOM 3838 O O . SER A 1 489 ? 12.664 -42.656 -16.219 1 88.25 489 SER A O 1
ATOM 3840 N N . PHE A 1 490 ? 13.438 -44.406 -17.359 1 87.94 490 PHE A N 1
ATOM 3841 C CA . PHE A 1 490 ? 14.742 -43.781 -17.562 1 87.94 490 PHE A CA 1
ATOM 3842 C C . PHE A 1 490 ? 14.609 -42.469 -18.328 1 87.94 490 PHE A C 1
ATOM 3844 O O . PHE A 1 490 ? 15.219 -41.469 -17.969 1 87.94 490 PHE A O 1
ATOM 3851 N N . ASP A 1 491 ? 13.773 -42.531 -19.312 1 87.19 491 ASP A N 1
ATOM 3852 C CA . ASP A 1 491 ? 13.57 -41.344 -20.141 1 87.19 491 ASP A CA 1
ATOM 3853 C C . ASP A 1 491 ? 12.953 -40.219 -19.344 1 87.19 491 ASP A C 1
ATOM 3855 O O . ASP A 1 491 ? 13.328 -39.062 -19.5 1 87.19 491 ASP A O 1
ATOM 3859 N N . GLU A 1 492 ? 12.086 -40.625 -18.5 1 90.81 492 GLU A N 1
ATOM 3860 C CA . GLU A 1 492 ? 11.43 -39.594 -17.672 1 90.81 492 GLU A CA 1
ATOM 3861 C C . GLU A 1 492 ? 12.398 -39 -16.656 1 90.81 492 GLU A C 1
ATOM 3863 O O . GLU A 1 492 ? 12.312 -37.812 -16.328 1 90.81 492 GLU A O 1
ATOM 3868 N N . THR A 1 493 ? 13.289 -39.75 -16.188 1 92.25 493 THR A N 1
ATOM 3869 C CA . THR A 1 493 ? 14.281 -39.281 -15.234 1 92.25 493 THR A CA 1
ATOM 3870 C C . THR A 1 493 ? 15.234 -38.281 -15.891 1 92.25 493 THR A C 1
ATOM 3872 O O . THR A 1 493 ? 15.633 -37.312 -15.273 1 92.25 493 THR A O 1
ATOM 3875 N N . VAL A 1 494 ? 15.508 -38.594 -17.109 1 89.62 494 VAL A N 1
ATOM 3876 C CA . VAL A 1 494 ? 16.391 -37.688 -17.844 1 89.62 494 VAL A CA 1
ATOM 3877 C C . VAL A 1 494 ? 15.672 -36.375 -18.141 1 89.62 494 VAL A C 1
ATOM 3879 O O . VAL A 1 494 ? 16.25 -35.312 -18.016 1 89.62 494 VAL A O 1
ATOM 3882 N N . ARG A 1 495 ? 14.453 -36.438 -18.469 1 90.38 495 ARG A N 1
ATOM 3883 C CA . ARG A 1 495 ? 13.656 -35.25 -18.766 1 90.38 495 ARG A CA 1
ATOM 3884 C C . ARG A 1 495 ? 13.5 -34.375 -17.531 1 90.38 495 ARG A C 1
ATOM 3886 O O . ARG A 1 495 ? 13.461 -33.156 -17.641 1 90.38 495 ARG A O 1
ATOM 3893 N N . ALA A 1 496 ? 13.438 -35.031 -16.406 1 93.12 496 ALA A N 1
ATOM 3894 C CA . ALA A 1 496 ? 13.133 -34.312 -15.164 1 93.12 496 ALA A CA 1
ATOM 3895 C C . ALA A 1 496 ? 14.406 -33.844 -14.484 1 93.12 496 ALA A C 1
ATOM 3897 O O . ALA A 1 496 ? 14.352 -33.094 -13.492 1 93.12 496 ALA A O 1
ATOM 3898 N N . SER A 1 497 ? 15.555 -34.094 -15.008 1 90.94 497 SER A N 1
ATOM 3899 C CA . SER A 1 497 ? 16.828 -33.844 -14.336 1 90.94 497 SER A CA 1
ATOM 3900 C C . SER A 1 497 ? 17.031 -32.344 -14.094 1 90.94 497 SER A C 1
ATOM 3902 O O . SER A 1 497 ? 17.609 -31.953 -13.086 1 90.94 497 SER A O 1
ATOM 3904 N N . ASN A 1 498 ? 16.516 -31.516 -14.961 1 90.88 498 ASN A N 1
ATOM 3905 C CA . ASN A 1 498 ? 16.734 -30.078 -14.812 1 90.88 498 ASN A CA 1
ATOM 3906 C C . ASN A 1 498 ? 15.461 -29.359 -14.391 1 90.88 498 ASN A C 1
ATOM 3908 O O . ASN A 1 498 ? 15.391 -28.141 -14.43 1 90.88 498 ASN A O 1
ATOM 3912 N N . VAL A 1 499 ? 14.453 -30.141 -13.992 1 95.56 499 VAL A N 1
ATOM 3913 C CA . VAL A 1 499 ? 13.188 -29.531 -13.594 1 95.56 499 VAL A CA 1
ATOM 3914 C C . VAL A 1 499 ? 13.242 -29.156 -12.117 1 95.56 499 VAL A C 1
ATOM 3916 O O . VAL A 1 499 ? 13.414 -30.016 -11.25 1 95.56 499 VAL A O 1
ATOM 3919 N N . PRO A 1 500 ? 13.133 -27.844 -11.852 1 95.31 500 PRO A N 1
ATOM 3920 C CA . PRO A 1 500 ? 13.156 -27.438 -10.445 1 95.31 500 PRO A CA 1
ATOM 3921 C C . PRO A 1 500 ? 11.922 -27.906 -9.672 1 95.31 500 PRO A C 1
ATOM 3923 O O . PRO A 1 500 ? 10.984 -28.438 -10.273 1 95.31 500 PRO A O 1
ATOM 3926 N N . THR A 1 501 ? 11.945 -27.656 -8.43 1 94.88 501 THR A N 1
ATOM 3927 C CA . THR A 1 501 ? 10.875 -28.141 -7.57 1 94.88 501 THR A CA 1
ATOM 3928 C C . THR A 1 501 ? 9.758 -27.109 -7.469 1 94.88 501 THR A C 1
ATOM 3930 O O . THR A 1 501 ? 8.641 -27.438 -7.062 1 94.88 501 THR A O 1
ATOM 3933 N N . THR A 1 502 ? 10.156 -25.875 -7.812 1 92.81 502 THR A N 1
ATOM 3934 C CA . THR A 1 502 ? 9.188 -24.797 -7.621 1 92.81 502 THR A CA 1
ATOM 3935 C C . THR A 1 502 ? 9.133 -23.891 -8.852 1 92.81 502 THR A C 1
ATOM 3937 O O . THR A 1 502 ? 10 -23.969 -9.727 1 92.81 502 THR A O 1
ATOM 3940 N N . ASN A 1 503 ? 8.062 -23.156 -8.961 1 93.56 503 ASN A N 1
ATOM 3941 C CA . ASN A 1 503 ? 7.879 -22.109 -9.977 1 93.56 503 ASN A CA 1
ATOM 3942 C C . ASN A 1 503 ? 8.078 -20.719 -9.398 1 93.56 503 ASN A C 1
ATOM 3944 O O . ASN A 1 503 ? 7.398 -19.766 -9.805 1 93.56 503 ASN A O 1
ATOM 3948 N N . THR A 1 504 ? 8.992 -20.547 -8.453 1 91 504 THR A N 1
ATOM 3949 C CA . THR A 1 504 ? 9.211 -19.281 -7.734 1 91 504 THR A CA 1
ATOM 3950 C C . THR A 1 504 ? 9.836 -18.234 -8.656 1 91 504 THR A C 1
ATOM 3952 O O . THR A 1 504 ? 9.797 -17.047 -8.352 1 91 504 THR A O 1
ATOM 3955 N N . CYS A 1 505 ? 10.422 -18.719 -9.781 1 93.44 505 CYS A N 1
ATOM 3956 C CA . CYS A 1 505 ? 11.023 -17.781 -10.719 1 93.44 505 CYS A CA 1
ATOM 3957 C C . CYS A 1 505 ? 9.984 -16.797 -11.25 1 93.44 505 CYS A C 1
ATOM 3959 O O . CYS A 1 505 ? 10.266 -15.609 -11.391 1 93.44 505 CYS A O 1
ATOM 3961 N N . SER A 1 506 ? 8.789 -17.297 -11.5 1 93 506 SER A N 1
ATOM 3962 C CA . SER A 1 506 ? 7.727 -16.406 -11.969 1 93 506 SER A CA 1
ATOM 3963 C C . SER A 1 506 ? 7.277 -15.453 -10.867 1 93 506 SER A C 1
ATOM 3965 O O . SER A 1 506 ? 6.969 -14.289 -11.141 1 93 506 SER A O 1
ATOM 3967 N N . GLU A 1 507 ? 7.176 -15.953 -9.719 1 89.06 507 GLU A N 1
ATOM 3968 C CA . GLU A 1 507 ? 6.805 -15.109 -8.586 1 89.06 507 GLU A CA 1
ATOM 3969 C C . GLU A 1 507 ? 7.824 -13.992 -8.383 1 89.06 507 GLU A C 1
ATOM 3971 O O . GLU A 1 507 ? 7.461 -12.883 -7.98 1 89.06 507 GLU A O 1
ATOM 3976 N N . ARG A 1 508 ? 9.016 -14.328 -8.57 1 91.25 508 ARG A N 1
ATOM 3977 C CA . ARG A 1 508 ? 10.07 -13.328 -8.477 1 91.25 508 ARG A CA 1
ATOM 3978 C C . ARG A 1 508 ? 9.867 -12.219 -9.508 1 91.25 508 ARG A C 1
ATOM 3980 O O . ARG A 1 508 ? 10.016 -11.039 -9.195 1 91.25 508 ARG A O 1
ATOM 3987 N N . ASP A 1 509 ? 9.555 -12.633 -10.695 1 94.94 509 ASP A N 1
ATOM 3988 C CA . ASP A 1 509 ? 9.273 -11.656 -11.742 1 94.94 509 ASP A CA 1
ATOM 3989 C C . ASP A 1 509 ? 8.141 -10.719 -11.328 1 94.94 509 ASP A C 1
ATOM 3991 O O . ASP A 1 509 ? 8.227 -9.508 -11.531 1 94.94 509 ASP A O 1
ATOM 3995 N N . PHE A 1 510 ? 7.141 -11.281 -10.75 1 93.38 510 PHE A N 1
ATOM 3996 C CA . PHE A 1 510 ? 5.977 -10.484 -10.383 1 93.38 510 PHE A CA 1
ATOM 3997 C C . PHE A 1 510 ? 6.293 -9.586 -9.195 1 93.38 510 PHE A C 1
ATOM 3999 O O . PHE A 1 510 ? 5.77 -8.469 -9.094 1 93.38 510 PHE A O 1
ATOM 4006 N N . ALA A 1 511 ? 7.102 -10.102 -8.305 1 90.88 511 ALA A N 1
ATOM 4007 C CA . ALA A 1 511 ? 7.539 -9.258 -7.195 1 90.88 511 ALA A CA 1
ATOM 4008 C C . ALA A 1 511 ? 8.305 -8.039 -7.703 1 90.88 511 ALA A C 1
ATOM 4010 O O . ALA A 1 511 ? 8.109 -6.922 -7.211 1 90.88 511 ALA A O 1
ATOM 4011 N N . GLN A 1 512 ? 9.164 -8.258 -8.641 1 92.81 512 GLN A N 1
ATOM 4012 C CA . GLN A 1 512 ? 9.906 -7.16 -9.242 1 92.81 512 GLN A CA 1
ATOM 4013 C C . GLN A 1 512 ? 8.977 -6.203 -9.984 1 92.81 512 GLN A C 1
ATOM 4015 O O . GLN A 1 512 ? 9.156 -4.984 -9.93 1 92.81 512 GLN A O 1
ATOM 4020 N N . LEU A 1 513 ? 8.023 -6.824 -10.664 1 94.62 513 LEU A N 1
ATOM 4021 C CA . LEU A 1 513 ? 7.039 -6.016 -11.375 1 94.62 513 LEU A CA 1
ATOM 4022 C C . LEU A 1 513 ? 6.293 -5.094 -10.422 1 94.62 513 LEU A C 1
ATOM 4024 O O . LEU A 1 513 ? 6.094 -3.914 -10.711 1 94.62 513 LEU A O 1
ATOM 4028 N N . ASP A 1 514 ? 5.902 -5.598 -9.344 1 89.69 514 ASP A N 1
ATOM 4029 C CA . ASP A 1 514 ? 5.176 -4.82 -8.336 1 89.69 514 ASP A CA 1
ATOM 4030 C C . ASP A 1 514 ? 6 -3.623 -7.871 1 89.69 514 ASP A C 1
ATOM 4032 O O . ASP A 1 514 ? 5.48 -2.51 -7.762 1 89.69 514 ASP A O 1
ATOM 4036 N N . VAL A 1 515 ? 7.234 -3.84 -7.613 1 88.25 515 VAL A N 1
ATOM 4037 C CA . VAL A 1 515 ? 8.133 -2.781 -7.164 1 88.25 515 VAL A CA 1
ATOM 4038 C C . VAL A 1 515 ? 8.305 -1.743 -8.273 1 88.25 515 VAL A C 1
ATOM 4040 O O . VAL A 1 515 ? 8.258 -0.539 -8.016 1 88.25 515 VAL A O 1
ATOM 4043 N N . LEU A 1 516 ? 8.484 -2.232 -9.445 1 91.56 516 LEU A N 1
ATOM 4044 C CA . LEU A 1 516 ? 8.711 -1.342 -10.578 1 91.56 516 LEU A CA 1
ATOM 4045 C C . LEU A 1 516 ? 7.48 -0.485 -10.859 1 91.56 516 LEU A C 1
ATOM 4047 O O . LEU A 1 516 ? 7.602 0.715 -11.117 1 91.56 516 LEU A O 1
ATOM 4051 N N . MET A 1 517 ? 6.352 -1.06 -10.789 1 89.44 517 MET A N 1
ATOM 4052 C CA . MET A 1 517 ? 5.113 -0.331 -11.055 1 89.44 517 MET A CA 1
ATOM 4053 C C . MET A 1 517 ? 4.879 0.75 -10.008 1 89.44 517 MET A C 1
ATOM 4055 O O . MET A 1 517 ? 4.312 1.801 -10.305 1 89.44 517 MET A O 1
ATOM 4059 N N . ARG A 1 518 ? 5.289 0.547 -8.867 1 82 518 ARG A N 1
ATOM 4060 C CA . ARG A 1 518 ? 5.129 1.514 -7.785 1 82 518 ARG A CA 1
ATOM 4061 C C . ARG A 1 518 ? 6.16 2.631 -7.891 1 82 518 ARG A C 1
ATOM 4063 O O . ARG A 1 518 ? 5.844 3.799 -7.656 1 82 518 ARG A O 1
ATOM 4070 N N . CYS A 1 519 ? 7.363 2.229 -8.211 1 81.44 519 CYS A N 1
ATOM 4071 C CA . CYS A 1 519 ? 8.469 3.184 -8.234 1 81.44 519 CYS A CA 1
ATOM 4072 C C . CYS A 1 519 ? 8.461 3.982 -9.539 1 81.44 519 CYS A C 1
ATOM 4074 O O . CYS A 1 519 ? 8.93 5.121 -9.57 1 81.44 519 CYS A O 1
ATOM 4076 N N . LYS A 1 520 ? 8.023 3.318 -10.578 1 86.88 520 LYS A N 1
ATOM 4077 C CA . LYS A 1 520 ? 8.008 3.947 -11.898 1 86.88 520 LYS A CA 1
ATOM 4078 C C . LYS A 1 520 ? 6.625 3.848 -12.539 1 86.88 520 LYS A C 1
ATOM 4080 O O . LYS A 1 520 ? 6.469 3.229 -13.594 1 86.88 520 LYS A O 1
ATOM 4085 N N . PRO A 1 521 ? 5.719 4.562 -12.07 1 80.88 521 PRO A N 1
ATOM 4086 C CA . PRO A 1 521 ? 4.34 4.406 -12.539 1 80.88 521 PRO A CA 1
ATOM 4087 C C . PRO A 1 521 ? 4.152 4.852 -13.984 1 80.88 521 PRO A C 1
ATOM 4089 O O . PRO A 1 521 ? 3.209 4.422 -14.656 1 80.88 521 PRO A O 1
ATOM 4092 N N . SER A 1 522 ? 5.051 5.676 -14.5 1 83.25 522 SER A N 1
ATOM 4093 C CA . SER A 1 522 ? 4.898 6.203 -15.852 1 83.25 522 SER A CA 1
ATOM 4094 C C . SER A 1 522 ? 5.586 5.309 -16.875 1 83.25 522 SER A C 1
ATOM 4096 O O . SER A 1 522 ? 5.441 5.512 -18.078 1 83.25 522 SER A O 1
ATOM 4098 N N . ALA A 1 523 ? 6.281 4.312 -16.344 1 88.12 523 ALA A N 1
ATOM 4099 C CA . ALA A 1 523 ? 7.004 3.426 -17.25 1 88.12 523 ALA A CA 1
ATOM 4100 C C . ALA A 1 523 ? 6.051 2.455 -17.938 1 88.12 523 ALA A C 1
ATOM 4102 O O . ALA A 1 523 ? 4.992 2.123 -17.406 1 88.12 523 ALA A O 1
ATOM 4103 N N . GLY A 1 524 ? 6.445 2.057 -19.172 1 89.06 524 GLY A N 1
ATOM 4104 C CA . GLY A 1 524 ? 5.645 1.105 -19.922 1 89.06 524 GLY A CA 1
ATOM 4105 C C . GLY A 1 524 ? 5.996 -0.34 -19.625 1 89.06 524 GLY A C 1
ATOM 4106 O O . GLY A 1 524 ? 6.984 -0.614 -18.938 1 89.06 524 GLY A O 1
ATOM 4107 N N . THR A 1 525 ? 5.211 -1.28 -20.125 1 92 525 THR A N 1
ATOM 4108 C CA . THR A 1 525 ? 5.383 -2.709 -19.891 1 92 525 THR A CA 1
ATOM 4109 C C . THR A 1 525 ? 6.699 -3.201 -20.484 1 92 525 THR A C 1
ATOM 4111 O O . THR A 1 525 ? 7.355 -4.074 -19.906 1 92 525 THR A O 1
ATOM 4114 N N . THR A 1 526 ? 7.047 -2.59 -21.609 1 92 526 THR A N 1
ATOM 4115 C CA . THR A 1 526 ? 8.289 -2.984 -22.25 1 92 526 THR A CA 1
ATOM 4116 C C . THR A 1 526 ? 9.492 -2.658 -21.375 1 92 526 THR A C 1
ATOM 4118 O O . THR A 1 526 ? 10.453 -3.424 -21.312 1 92 526 THR A O 1
ATOM 4121 N N . ALA A 1 527 ? 9.438 -1.538 -20.75 1 93.12 527 ALA A N 1
ATOM 4122 C CA . ALA A 1 527 ? 10.516 -1.161 -19.828 1 93.12 527 ALA A CA 1
ATOM 4123 C C . ALA A 1 527 ? 10.602 -2.133 -18.656 1 93.12 527 ALA A C 1
ATOM 4125 O O . ALA A 1 527 ? 11.688 -2.549 -18.266 1 93.12 527 ALA A O 1
ATOM 4126 N N . PHE A 1 528 ? 9.469 -2.555 -18.125 1 95.5 528 PHE A N 1
ATOM 4127 C CA . PHE A 1 528 ? 9.445 -3.514 -17.031 1 95.5 528 PHE A CA 1
ATOM 4128 C C . PHE A 1 528 ? 10.039 -4.848 -17.453 1 95.5 528 PHE A C 1
ATOM 4130 O O . PHE A 1 528 ? 10.859 -5.426 -16.75 1 95.5 528 PHE A O 1
ATOM 4137 N N . GLU A 1 529 ? 9.547 -5.254 -18.594 1 95.94 529 GLU A N 1
ATOM 4138 C CA . GLU A 1 529 ? 10.023 -6.52 -19.141 1 95.94 529 GLU A CA 1
ATOM 4139 C C . GLU A 1 529 ? 11.539 -6.508 -19.328 1 95.94 529 GLU A C 1
ATOM 4141 O O . GLU A 1 529 ? 12.227 -7.457 -18.938 1 95.94 529 GLU A O 1
ATOM 4146 N N . SER A 1 530 ? 12.031 -5.43 -19.906 1 95.19 530 SER A N 1
ATOM 4147 C CA . SER A 1 530 ? 13.461 -5.297 -20.172 1 95.19 530 SER A CA 1
ATOM 4148 C C . SER A 1 530 ? 14.266 -5.324 -18.875 1 95.19 530 SER A C 1
ATOM 4150 O O . SER A 1 530 ? 15.266 -6.043 -18.766 1 95.19 530 SER A O 1
ATOM 4152 N N . ILE A 1 531 ? 13.859 -4.602 -17.875 1 95.88 531 ILE A N 1
ATOM 4153 C CA . ILE A 1 531 ? 14.57 -4.5 -16.609 1 95.88 531 ILE A CA 1
ATOM 4154 C C . ILE A 1 531 ? 14.57 -5.859 -15.914 1 95.88 531 ILE A C 1
ATOM 4156 O O . ILE A 1 531 ? 15.602 -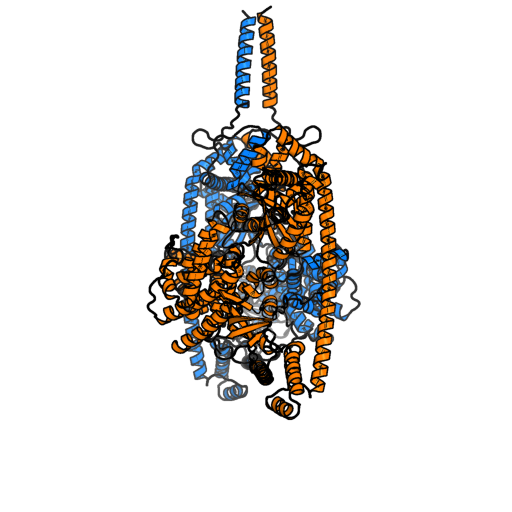6.305 -15.406 1 95.88 531 ILE A O 1
ATOM 4160 N N . ILE A 1 532 ? 13.484 -6.531 -15.93 1 96.69 532 ILE A N 1
ATOM 4161 C CA . ILE A 1 532 ? 13.344 -7.82 -15.258 1 96.69 532 ILE A CA 1
ATOM 4162 C C . ILE A 1 532 ? 14.227 -8.859 -15.945 1 96.69 532 ILE A C 1
ATOM 4164 O O . ILE A 1 532 ? 14.969 -9.594 -15.281 1 96.69 532 ILE A O 1
ATOM 4168 N N . MET A 1 533 ? 14.203 -8.914 -17.25 1 97.19 533 MET A N 1
ATOM 4169 C CA . MET A 1 533 ? 15.031 -9.859 -17.984 1 97.19 533 MET A CA 1
ATOM 4170 C C . MET A 1 533 ? 16.516 -9.609 -17.734 1 97.19 533 MET A C 1
ATOM 4172 O O . MET A 1 533 ? 17.266 -10.539 -17.438 1 97.19 533 MET A O 1
ATOM 4176 N N . TRP A 1 534 ? 16.891 -8.359 -17.812 1 96.12 534 TRP A N 1
ATOM 4177 C CA . TRP A 1 534 ? 18.297 -8 -17.672 1 96.12 534 TRP A CA 1
ATOM 4178 C C . TRP A 1 534 ? 18.812 -8.328 -16.266 1 96.12 534 TRP A C 1
ATOM 4180 O O . TRP A 1 534 ? 19.922 -8.836 -16.109 1 96.12 534 TRP A O 1
ATOM 4190 N N . THR A 1 535 ? 18 -8.031 -15.32 1 94.19 535 THR A N 1
ATOM 4191 C CA . THR A 1 535 ? 18.391 -8.25 -13.93 1 94.19 535 THR A CA 1
ATOM 4192 C C . THR A 1 535 ? 18.453 -9.734 -13.609 1 94.19 535 THR A C 1
ATOM 4194 O O . THR A 1 535 ? 19.438 -10.219 -13.055 1 94.19 535 THR A O 1
ATOM 4197 N N . ASN A 1 536 ? 17.453 -10.445 -13.992 1 95.69 536 ASN A N 1
ATOM 4198 C CA . ASN A 1 536 ? 17.344 -11.859 -13.633 1 95.69 536 ASN A CA 1
ATOM 4199 C C . ASN A 1 536 ? 18.328 -12.711 -14.43 1 95.69 536 ASN A C 1
ATOM 4201 O O . ASN A 1 536 ? 18.859 -13.695 -13.914 1 95.69 536 ASN A O 1
ATOM 4205 N N . ASN A 1 537 ? 18.531 -12.352 -15.742 1 96.81 537 ASN A N 1
ATOM 4206 C CA . ASN A 1 537 ? 19.375 -13.156 -16.625 1 96.81 537 ASN A CA 1
ATOM 4207 C C . ASN A 1 537 ? 20.859 -12.789 -16.469 1 96.81 537 ASN A C 1
ATOM 4209 O O . ASN A 1 537 ? 21.734 -13.461 -17.031 1 96.81 537 ASN A O 1
ATOM 4213 N N . LYS A 1 538 ? 21.141 -11.703 -15.727 1 94.06 538 LYS A N 1
ATOM 4214 C CA . LYS A 1 538 ? 22.516 -11.211 -15.586 1 94.06 538 LYS A CA 1
ATOM 4215 C C . LYS A 1 538 ? 23.156 -10.984 -16.953 1 94.06 538 LYS A C 1
ATOM 4217 O O . LYS A 1 538 ? 24.234 -11.492 -17.219 1 94.06 538 LYS A O 1
ATOM 4222 N N . THR A 1 539 ? 22.453 -10.211 -17.719 1 95.94 539 THR A N 1
ATOM 4223 C CA . THR A 1 539 ? 22.812 -10 -19.125 1 95.94 539 THR A CA 1
ATOM 4224 C C . THR A 1 539 ? 24.141 -9.258 -19.234 1 95.94 539 THR A C 1
ATOM 4226 O O . THR A 1 539 ? 24.922 -9.508 -20.156 1 95.94 539 THR A O 1
ATOM 4229 N N . SER A 1 540 ? 24.469 -8.359 -18.312 1 91.69 540 SER A N 1
ATOM 4230 C CA . SER A 1 540 ? 25.734 -7.637 -18.344 1 91.69 540 SER A CA 1
ATOM 4231 C C . SER A 1 540 ? 26.922 -8.586 -18.188 1 91.69 540 SER A C 1
ATOM 4233 O O 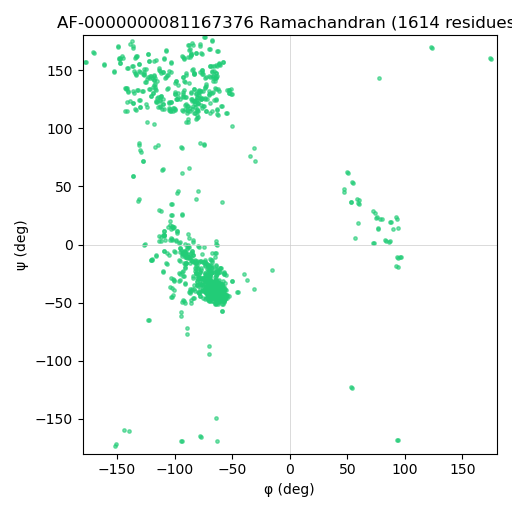. SER A 1 540 ? 27.938 -8.438 -18.875 1 91.69 540 SER A O 1
ATOM 4235 N N . ASN A 1 541 ? 26.797 -9.508 -17.281 1 90.94 541 ASN A N 1
ATOM 4236 C CA . ASN A 1 541 ? 27.844 -10.516 -17.094 1 90.94 541 ASN A CA 1
ATOM 4237 C C . ASN A 1 541 ? 28.016 -11.375 -18.344 1 90.94 541 ASN A C 1
ATOM 4239 O O . ASN A 1 541 ? 29.141 -11.711 -18.719 1 90.94 541 ASN A O 1
ATOM 4243 N N . TRP A 1 542 ? 26.891 -11.758 -18.922 1 94.69 542 TRP A N 1
ATOM 4244 C CA . TRP A 1 542 ? 26.922 -12.547 -20.156 1 94.69 542 TRP A CA 1
ATOM 4245 C C . TRP A 1 542 ? 27.609 -11.781 -21.281 1 94.69 542 TRP A C 1
ATOM 4247 O O . TRP A 1 542 ? 28.469 -12.32 -21.969 1 94.69 542 TRP A O 1
ATOM 4257 N N . LEU A 1 543 ? 27.312 -10.484 -21.469 1 93.38 543 LEU A N 1
ATOM 4258 C CA . LEU A 1 543 ? 27.906 -9.648 -22.484 1 93.38 543 LEU A CA 1
ATOM 4259 C C . LEU A 1 543 ? 29.422 -9.531 -22.281 1 93.38 543 LEU A C 1
ATOM 4261 O O . LEU A 1 543 ? 30.188 -9.539 -23.234 1 93.38 543 LEU A O 1
ATOM 4265 N N . SER A 1 544 ? 29.797 -9.391 -21.031 1 87.94 544 SER A N 1
ATOM 4266 C CA . SER A 1 544 ? 31.203 -9.219 -20.703 1 87.94 544 SER A CA 1
ATOM 4267 C C . SER A 1 544 ? 32 -10.508 -20.938 1 87.94 544 SER A C 1
ATOM 4269 O O . SER A 1 544 ? 33.219 -10.469 -21.125 1 87.94 544 SER A O 1
ATOM 4271 N N . SER A 1 545 ? 31.297 -11.648 -20.922 1 91.75 545 SER A N 1
ATOM 4272 C CA . SER A 1 545 ? 31.953 -12.938 -21.109 1 91.75 545 SER A CA 1
ATOM 4273 C C . SER A 1 545 ? 32.188 -13.219 -22.594 1 91.75 545 SER A C 1
ATOM 4275 O O . SER A 1 545 ? 33 -14.07 -22.938 1 91.75 545 SER A O 1
ATOM 4277 N N . LEU A 1 546 ? 31.547 -12.508 -23.438 1 93.62 546 LEU A N 1
ATOM 4278 C CA . LEU A 1 546 ? 31.688 -12.703 -24.875 1 93.62 546 LEU A CA 1
ATOM 4279 C C . LEU A 1 546 ? 32.938 -12.016 -25.406 1 93.62 546 LEU A C 1
ATOM 4281 O O . LEU A 1 546 ? 33.531 -11.164 -24.719 1 93.62 546 LEU A O 1
ATOM 4285 N N . SER A 1 547 ? 33.344 -12.383 -26.641 1 93.12 547 SER A N 1
ATOM 4286 C CA . SER A 1 547 ? 34.438 -11.703 -27.297 1 93.12 547 SER A CA 1
ATOM 4287 C C . SER A 1 547 ? 34.062 -10.273 -27.688 1 93.12 547 SER A C 1
ATOM 4289 O O . SER A 1 547 ? 32.875 -9.953 -27.812 1 93.12 547 SER A O 1
ATOM 4291 N N . GLU A 1 548 ? 35.031 -9.328 -27.812 1 90.12 548 GLU A N 1
ATOM 4292 C CA . GLU A 1 548 ? 34.781 -7.926 -28.141 1 90.12 548 GLU A CA 1
ATOM 4293 C C . GLU A 1 548 ? 34 -7.789 -29.438 1 90.12 548 GLU A C 1
ATOM 4295 O O . GLU A 1 548 ? 33.094 -6.973 -29.531 1 90.12 548 GLU A O 1
ATOM 4300 N N . GLN A 1 549 ? 34.312 -8.586 -30.375 1 91.75 549 GLN A N 1
ATOM 4301 C CA . GLN A 1 549 ? 33.625 -8.516 -31.656 1 91.75 549 GLN A CA 1
ATOM 4302 C C . GLN A 1 549 ? 32.188 -8.961 -31.547 1 91.75 549 GLN A C 1
ATOM 4304 O O . GLN A 1 549 ? 31.281 -8.312 -32.094 1 91.75 549 GLN A O 1
ATOM 4309 N N . GLU A 1 550 ? 32 -10.055 -30.844 1 93.12 550 GLU A N 1
ATOM 4310 C CA . GLU A 1 550 ? 30.656 -10.555 -30.656 1 93.12 550 GLU A CA 1
ATOM 4311 C C . GLU A 1 550 ? 29.797 -9.547 -29.906 1 93.12 550 GLU A C 1
ATOM 4313 O O . GLU A 1 550 ? 28.625 -9.359 -30.234 1 93.12 550 GLU A O 1
ATOM 4318 N N . ARG A 1 551 ? 30.406 -8.953 -28.938 1 93.75 551 ARG A N 1
ATOM 4319 C CA . ARG A 1 551 ? 29.703 -7.957 -28.141 1 93.75 551 ARG A CA 1
ATOM 4320 C C . ARG A 1 551 ? 29.297 -6.762 -28.984 1 93.75 551 ARG A C 1
ATOM 4322 O O . ARG A 1 551 ? 28.156 -6.293 -28.906 1 93.75 551 ARG A O 1
ATOM 4329 N N . GLU A 1 552 ? 30.156 -6.312 -29.812 1 93.31 552 GLU A N 1
ATOM 4330 C CA . GLU A 1 552 ? 29.859 -5.176 -30.688 1 93.31 552 GLU A CA 1
ATOM 4331 C C . GLU A 1 552 ? 28.781 -5.52 -31.703 1 93.31 552 GLU A C 1
ATOM 4333 O O . GLU A 1 552 ? 27.938 -4.688 -32.031 1 93.31 552 GLU A O 1
ATOM 4338 N N . ASP A 1 553 ? 28.812 -6.762 -32.125 1 93 553 ASP A N 1
ATOM 4339 C CA . ASP A 1 553 ? 27.828 -7.191 -33.094 1 93 553 ASP A CA 1
ATOM 4340 C C . ASP A 1 553 ? 26.422 -7.223 -32.5 1 93 553 ASP A C 1
ATOM 4342 O O . ASP A 1 553 ? 25.453 -6.816 -33.156 1 93 553 ASP A O 1
ATOM 4346 N N . ILE A 1 554 ? 26.344 -7.738 -31.312 1 94.81 554 ILE A N 1
ATOM 4347 C CA . ILE A 1 554 ? 25.062 -7.859 -30.641 1 94.81 554 ILE A CA 1
ATOM 4348 C C . ILE A 1 554 ? 24.5 -6.473 -30.344 1 94.81 554 ILE A C 1
ATOM 4350 O O . ILE A 1 554 ? 23.312 -6.219 -30.547 1 94.81 554 ILE A O 1
ATOM 4354 N N . LEU A 1 555 ? 25.359 -5.52 -29.906 1 95.12 555 LEU A N 1
ATOM 4355 C CA . LEU A 1 555 ? 24.938 -4.16 -29.578 1 95.12 555 LEU A CA 1
ATOM 4356 C C . LEU A 1 555 ? 24.531 -3.4 -30.828 1 95.12 555 LEU A C 1
ATOM 4358 O O . LEU A 1 555 ? 23.547 -2.654 -30.828 1 95.12 555 LEU A O 1
ATOM 4362 N N . ASP A 1 556 ? 25.25 -3.654 -31.891 1 93.5 556 ASP A N 1
ATOM 4363 C CA . ASP A 1 556 ? 24.922 -2.994 -33.156 1 93.5 556 ASP A CA 1
ATOM 4364 C C . ASP A 1 556 ? 23.609 -3.527 -33.719 1 93.5 556 ASP A C 1
ATOM 4366 O O . ASP A 1 556 ? 22.828 -2.771 -34.312 1 93.5 556 ASP A O 1
ATOM 4370 N N . ASP A 1 557 ? 23.453 -4.828 -33.562 1 93.44 557 ASP A N 1
ATOM 4371 C CA . ASP A 1 557 ? 22.219 -5.426 -34.031 1 93.44 557 ASP A CA 1
ATOM 4372 C C . ASP A 1 557 ? 21.016 -4.844 -33.312 1 93.44 557 ASP A C 1
ATOM 4374 O O . ASP A 1 557 ? 19.984 -4.551 -33.938 1 93.44 557 ASP A O 1
ATOM 4378 N N . ALA A 1 558 ? 21.141 -4.719 -32 1 94 558 ALA A N 1
ATOM 4379 C CA . ALA A 1 558 ? 20.062 -4.16 -31.203 1 94 558 ALA A CA 1
ATOM 4380 C C . ALA A 1 558 ? 19.75 -2.729 -31.625 1 94 558 ALA A C 1
ATOM 4382 O O . ALA A 1 558 ? 18.578 -2.34 -31.688 1 94 558 ALA A O 1
ATOM 4383 N N . ARG A 1 559 ? 20.781 -1.942 -31.922 1 92.62 559 ARG A N 1
ATOM 4384 C CA . ARG A 1 559 ? 20.594 -0.556 -32.344 1 92.62 559 ARG A CA 1
ATOM 4385 C C . ARG A 1 559 ? 19.906 -0.479 -33.688 1 92.62 559 ARG A C 1
ATOM 4387 O O . ARG A 1 559 ? 18.969 0.293 -33.875 1 92.62 559 ARG A O 1
ATOM 4394 N N . LYS A 1 560 ? 20.297 -1.328 -34.594 1 91.38 560 LYS A N 1
ATOM 4395 C CA . LYS A 1 560 ? 19.797 -1.296 -35.969 1 91.38 560 LYS A CA 1
ATOM 4396 C C . LYS A 1 560 ? 18.328 -1.696 -36.031 1 91.38 560 LYS A C 1
ATOM 4398 O O . LYS A 1 560 ? 17.578 -1.185 -36.875 1 91.38 560 LYS A O 1
ATOM 4403 N N . ASN A 1 561 ? 17.922 -2.525 -35.156 1 91.19 561 ASN A N 1
ATOM 4404 C CA . ASN A 1 561 ? 16.578 -3.066 -35.219 1 91.19 561 ASN A CA 1
ATOM 4405 C C . ASN A 1 561 ? 15.656 -2.4 -34.219 1 91.19 561 ASN A C 1
ATOM 4407 O O . ASN A 1 561 ? 14.5 -2.801 -34.031 1 91.19 561 ASN A O 1
ATOM 4411 N N . ALA A 1 562 ? 16.141 -1.403 -33.531 1 88.56 562 ALA A N 1
ATOM 4412 C CA . ALA A 1 562 ? 15.375 -0.711 -32.469 1 88.56 562 ALA A CA 1
ATOM 4413 C C . ALA A 1 562 ? 14.109 -0.089 -33.062 1 88.56 562 ALA A C 1
ATOM 4415 O O . ALA A 1 562 ? 13.031 -0.189 -32.469 1 88.56 562 ALA A O 1
ATOM 4416 N N . PRO A 1 563 ? 14.117 0.511 -34.219 1 87.31 563 PRO A N 1
ATOM 4417 C CA . PRO A 1 563 ? 12.891 1.104 -34.781 1 87.31 563 PRO A CA 1
ATOM 4418 C C . PRO A 1 563 ? 11.828 0.062 -35.094 1 87.31 563 PRO A C 1
ATOM 4420 O O . PRO A 1 563 ? 10.641 0.281 -34.844 1 87.31 563 PRO A O 1
ATOM 4423 N N . SER A 1 564 ? 12.312 -1.031 -35.656 1 88.25 564 SER A N 1
ATOM 4424 C CA . SER A 1 564 ? 11.367 -2.102 -35.969 1 88.25 564 SER A CA 1
ATOM 4425 C C . SER A 1 564 ? 10.742 -2.672 -34.719 1 88.25 564 SER A C 1
ATOM 4427 O O . SER A 1 564 ? 9.562 -3.037 -34.719 1 88.25 564 SER A O 1
ATOM 4429 N N . MET A 1 565 ? 11.461 -2.73 -33.75 1 88.69 565 MET A N 1
ATOM 4430 C CA . MET A 1 565 ? 10.961 -3.227 -32.469 1 88.69 565 MET A CA 1
ATOM 4431 C C . MET A 1 565 ? 9.922 -2.275 -31.875 1 88.69 565 MET A C 1
ATOM 4433 O O . MET A 1 565 ? 8.914 -2.717 -31.312 1 88.69 565 MET A O 1
ATOM 4437 N N . GLN A 1 566 ? 10.156 -1.006 -32 1 88.81 566 GLN A N 1
ATOM 4438 C CA . GLN A 1 566 ? 9.227 -0.005 -31.516 1 88.81 566 GLN A CA 1
ATOM 4439 C C . GLN A 1 566 ? 7.891 -0.083 -32.25 1 88.81 566 GLN A C 1
ATOM 4441 O O . GLN A 1 566 ? 6.828 0.08 -31.641 1 88.81 566 GLN A O 1
ATOM 4446 N N . MET A 1 567 ? 7.988 -0.353 -33.469 1 90.75 567 MET A N 1
ATOM 4447 C CA . MET A 1 567 ? 6.77 -0.496 -34.281 1 90.75 567 MET A CA 1
ATOM 4448 C C . MET A 1 567 ? 5.984 -1.733 -33.844 1 90.75 567 MET A C 1
ATOM 4450 O O . MET A 1 567 ? 4.758 -1.69 -33.75 1 90.75 567 MET A O 1
ATOM 4454 N N . SER A 1 568 ? 6.688 -2.781 -33.625 1 89.75 568 SER A N 1
ATOM 4455 C CA . SER A 1 568 ? 6.047 -4.016 -33.188 1 89.75 568 SER A CA 1
ATOM 4456 C C . SER A 1 568 ? 5.383 -3.828 -31.812 1 89.75 568 SER A C 1
ATOM 4458 O O . SER A 1 568 ? 4.301 -4.363 -31.578 1 89.75 568 SER A O 1
ATOM 4460 N N . ILE A 1 569 ? 6.012 -3.072 -30.984 1 88.88 569 ILE A N 1
ATOM 4461 C CA . ILE A 1 569 ? 5.48 -2.809 -29.656 1 88.88 569 ILE A CA 1
ATOM 4462 C C . ILE A 1 569 ? 4.188 -1.999 -29.766 1 88.88 569 ILE A C 1
ATOM 4464 O O . ILE A 1 569 ? 3.223 -2.262 -29.047 1 88.88 569 ILE A O 1
ATOM 4468 N N . ARG A 1 570 ? 4.109 -1.048 -30.641 1 89.5 570 ARG A N 1
ATOM 4469 C CA . ARG A 1 570 ? 2.922 -0.224 -30.844 1 89.5 570 ARG A CA 1
ATOM 4470 C C . ARG A 1 570 ? 1.766 -1.058 -31.391 1 89.5 570 ARG A C 1
ATOM 4472 O O . ARG A 1 570 ? 0.616 -0.875 -30.984 1 89.5 570 ARG A O 1
ATOM 4479 N N . GLU A 1 571 ? 2.125 -1.927 -32.219 1 91.81 571 GLU A N 1
ATOM 4480 C CA . GLU A 1 571 ? 1.107 -2.801 -32.812 1 91.81 571 GLU A CA 1
ATOM 4481 C C . GLU A 1 571 ? 0.524 -3.738 -31.75 1 91.81 571 GLU A C 1
ATOM 4483 O O . GLU A 1 571 ? -0.684 -3.982 -31.719 1 91.81 571 GLU A O 1
ATOM 4488 N N . LYS A 1 572 ? 1.36 -4.242 -31 1 90.44 572 LYS A N 1
ATOM 4489 C CA . LYS A 1 572 ? 0.907 -5.125 -29.922 1 90.44 572 LYS A CA 1
ATOM 4490 C C . LYS A 1 572 ? -0.007 -4.387 -28.953 1 90.44 572 LYS A C 1
ATOM 4492 O O . LYS A 1 572 ? -0.968 -4.965 -28.438 1 90.44 572 LYS A O 1
ATOM 4497 N N . LYS A 1 573 ? 0.288 -3.16 -28.688 1 90.44 573 LYS A N 1
ATOM 4498 C CA . LYS A 1 573 ? -0.536 -2.35 -27.797 1 90.44 573 LYS A CA 1
ATOM 4499 C C . LYS A 1 573 ? -1.913 -2.094 -28.406 1 90.44 573 LYS A C 1
ATOM 4501 O O . LYS A 1 573 ? -2.924 -2.129 -27.703 1 90.44 573 LYS A O 1
ATOM 4506 N N . GLU A 1 574 ? -1.942 -1.851 -29.656 1 92.19 574 GLU A N 1
ATOM 4507 C CA . GLU A 1 574 ? -3.205 -1.619 -30.344 1 92.19 574 GLU A CA 1
ATOM 4508 C C . GLU A 1 574 ? -4.059 -2.883 -30.375 1 92.19 574 GLU A C 1
ATOM 4510 O O . GLU A 1 574 ? -5.273 -2.824 -30.172 1 92.19 574 GLU A O 1
ATOM 4515 N N . ASN A 1 575 ? -3.381 -3.992 -30.594 1 92 575 ASN A N 1
ATOM 4516 C CA . ASN A 1 575 ? -4.102 -5.262 -30.609 1 92 575 ASN A CA 1
ATOM 4517 C C . ASN A 1 575 ? -4.652 -5.605 -29.219 1 92 575 ASN A C 1
ATOM 4519 O O . ASN A 1 575 ? -5.746 -6.156 -29.109 1 92 575 ASN A O 1
ATOM 4523 N N . LEU A 1 576 ? -3.889 -5.352 -28.266 1 91.75 576 LEU A N 1
ATOM 4524 C CA . LEU A 1 576 ? -4.336 -5.586 -26.891 1 91.75 576 LEU A CA 1
ATOM 4525 C C . LEU A 1 576 ? -5.582 -4.766 -26.578 1 91.75 576 LEU A C 1
ATOM 4527 O O . LEU A 1 576 ? -6.516 -5.262 -25.953 1 91.75 576 LEU A O 1
ATOM 4531 N N . PHE A 1 577 ? -5.594 -3.516 -27.031 1 91.12 577 PHE A N 1
ATOM 4532 C CA . PHE A 1 577 ? -6.746 -2.646 -26.828 1 91.12 577 PHE A CA 1
ATOM 4533 C C . PHE A 1 577 ? -7.984 -3.211 -27.516 1 91.12 577 PHE A C 1
ATOM 4535 O O . PHE A 1 577 ? -9.062 -3.266 -26.906 1 91.12 577 PHE A O 1
ATOM 4542 N N . LEU A 1 578 ? -7.781 -3.688 -28.703 1 91.75 578 LEU A N 1
ATOM 4543 C CA . LEU A 1 578 ? -8.898 -4.227 -29.453 1 91.75 578 LEU A CA 1
ATOM 4544 C C . LEU A 1 578 ? -9.438 -5.5 -28.812 1 91.75 578 LEU A C 1
ATOM 4546 O O . LEU A 1 578 ? -10.648 -5.723 -28.781 1 91.75 578 LEU A O 1
ATOM 4550 N N . GLU A 1 579 ? -8.555 -6.266 -28.312 1 91.56 579 GLU A N 1
ATOM 4551 C CA . GLU A 1 579 ? -8.969 -7.488 -27.625 1 91.56 579 GLU A CA 1
ATOM 4552 C C . GLU A 1 579 ? -9.734 -7.168 -26.344 1 91.56 579 GLU A C 1
ATOM 4554 O O . GLU A 1 579 ? -10.695 -7.859 -26 1 91.56 579 GLU A O 1
ATOM 4559 N N . LYS A 1 580 ? -9.328 -6.203 -25.656 1 90 580 LYS A N 1
ATOM 4560 C CA . LYS A 1 580 ? -10.008 -5.801 -24.422 1 90 580 LYS A CA 1
ATOM 4561 C C . LYS A 1 580 ? -11.414 -5.285 -24.734 1 90 580 LYS A C 1
ATOM 4563 O O . LYS A 1 580 ? -12.352 -5.531 -23.969 1 90 580 LYS A O 1
ATOM 4568 N N . VAL A 1 581 ? -11.578 -4.574 -25.844 1 90.75 581 VAL A N 1
ATOM 4569 C CA . VAL A 1 581 ? -12.875 -4.066 -26.25 1 90.75 581 VAL A CA 1
ATOM 4570 C C . VAL A 1 581 ? -13.805 -5.23 -26.594 1 90.75 581 VAL A C 1
ATOM 4572 O O . VAL A 1 581 ? -14.984 -5.223 -26.219 1 90.75 581 VAL A O 1
ATOM 4575 N N . LYS A 1 582 ? -13.203 -6.172 -27.281 1 89.94 582 LYS A N 1
ATOM 4576 C CA . LYS A 1 582 ? -13.984 -7.352 -27.641 1 89.94 582 LYS A CA 1
ATOM 4577 C C . LYS A 1 582 ? -14.453 -8.102 -26.406 1 89.94 582 LYS A C 1
ATOM 4579 O O . LYS A 1 582 ? -15.594 -8.555 -26.328 1 89.94 582 LYS A O 1
ATOM 4584 N N . LEU A 1 583 ? -13.633 -8.258 -25.438 1 87.12 583 LEU A N 1
ATOM 4585 C CA . LEU A 1 583 ? -13.969 -8.953 -24.203 1 87.12 583 LEU A CA 1
ATOM 4586 C C . LEU A 1 583 ? -15.062 -8.211 -23.438 1 87.12 583 LEU A C 1
ATOM 4588 O O . LEU A 1 583 ? -15.914 -8.836 -22.797 1 87.12 583 LEU A O 1
ATOM 4592 N N . LEU A 1 584 ? -14.992 -6.918 -23.484 1 86.31 584 LEU A N 1
ATOM 4593 C CA . LEU A 1 584 ? -16.016 -6.113 -22.828 1 86.31 584 LEU A CA 1
ATOM 4594 C C . LEU A 1 584 ? -17.375 -6.309 -23.484 1 86.31 584 LEU A C 1
ATOM 4596 O O . LEU A 1 584 ? -18.391 -6.391 -22.797 1 86.31 584 LEU A O 1
ATOM 4600 N N . LYS A 1 585 ? -17.359 -6.359 -24.766 1 84.75 585 LYS A N 1
ATOM 4601 C CA . LYS A 1 585 ? -18.609 -6.574 -25.484 1 84.75 585 LYS A CA 1
ATOM 4602 C C . LYS A 1 585 ? -19.188 -7.957 -25.203 1 84.75 585 LYS A C 1
ATOM 4604 O O . LYS A 1 585 ? -20.391 -8.109 -25.031 1 84.75 585 LYS A O 1
ATOM 4609 N N . LEU A 1 586 ? -18.281 -8.945 -25.156 1 86.12 586 LEU A N 1
ATOM 4610 C CA . LEU A 1 586 ? -18.703 -10.312 -24.844 1 86.12 586 LEU A CA 1
ATOM 4611 C C . LEU A 1 586 ? -19.297 -10.398 -23.438 1 86.12 586 LEU A C 1
ATOM 4613 O O . LEU A 1 586 ? -20.25 -11.141 -23.203 1 86.12 586 LEU A O 1
ATOM 4617 N N . ARG A 1 587 ? -18.766 -9.703 -22.547 1 82.25 587 ARG A N 1
ATOM 4618 C CA . ARG A 1 587 ? -19.281 -9.672 -21.188 1 82.25 587 ARG A CA 1
ATOM 4619 C C . ARG A 1 587 ? -20.688 -9.062 -21.156 1 82.25 587 ARG A C 1
ATOM 4621 O O . ARG A 1 587 ? -21.547 -9.5 -20.391 1 82.25 587 ARG A O 1
ATOM 4628 N N . GLY A 1 588 ? -20.875 -8.055 -21.938 1 80.12 588 GLY A N 1
ATOM 4629 C CA . GLY A 1 588 ? -22.188 -7.461 -22.047 1 80.12 588 GLY A CA 1
ATOM 4630 C C . GLY A 1 588 ? -23.234 -8.414 -22.594 1 80.12 588 GLY A C 1
ATOM 4631 O O . GLY A 1 588 ? -24.359 -8.477 -22.094 1 80.12 588 GLY A O 1
ATOM 4632 N N . GLU A 1 589 ? -22.797 -9.125 -23.516 1 82.31 589 GLU A N 1
ATOM 4633 C CA . GLU A 1 589 ? -23.688 -10.109 -24.109 1 82.31 589 GLU A CA 1
ATOM 4634 C C . GLU A 1 589 ? -24 -11.242 -23.141 1 82.31 589 GLU A C 1
ATOM 4636 O O . GLU A 1 589 ? -25.141 -11.719 -23.062 1 82.31 589 GLU A O 1
ATOM 4641 N N . LYS A 1 590 ? -23.031 -11.648 -22.438 1 81.75 590 LYS A N 1
ATOM 4642 C CA . LYS A 1 590 ? -23.219 -12.703 -21.453 1 81.75 590 LYS A CA 1
ATOM 4643 C C . LYS A 1 590 ? -24.188 -12.25 -20.344 1 81.75 590 LYS A C 1
ATOM 4645 O O . LYS A 1 590 ? -25 -13.039 -19.859 1 81.75 590 LYS A O 1
ATOM 4650 N N . LYS A 1 591 ? -24.047 -11.039 -19.969 1 80.56 591 LYS A N 1
ATOM 4651 C CA . LYS A 1 591 ? -24.969 -10.5 -18.969 1 80.56 591 LYS A CA 1
ATOM 4652 C C . LYS A 1 591 ? -26.406 -10.539 -19.469 1 80.56 591 LYS A C 1
ATOM 4654 O O . LYS A 1 591 ? -27.312 -10.984 -18.75 1 80.56 591 LYS A O 1
ATOM 4659 N N . GLU A 1 592 ? -26.594 -10.07 -20.656 1 76.56 592 GLU A N 1
ATOM 4660 C CA . GLU A 1 592 ? -27.938 -10.062 -21.25 1 76.56 592 GLU A CA 1
ATOM 4661 C C . GLU A 1 592 ? -28.5 -11.477 -21.344 1 76.56 592 GLU A C 1
ATOM 4663 O O . GLU A 1 592 ? -29.672 -11.695 -21.047 1 76.56 592 GLU A O 1
ATOM 4668 N N . ALA A 1 593 ? -27.625 -12.383 -21.703 1 82.75 593 ALA A N 1
ATOM 4669 C CA . ALA A 1 593 ? -28.062 -13.781 -21.812 1 82.75 593 ALA A CA 1
ATOM 4670 C C . ALA A 1 593 ? -28.391 -14.367 -20.453 1 82.75 593 ALA A C 1
ATOM 4672 O O . ALA A 1 593 ? -29.375 -15.086 -20.297 1 82.75 593 ALA A O 1
ATOM 4673 N N . GLN A 1 594 ? -27.609 -14.078 -19.5 1 79.5 594 GLN A N 1
ATOM 4674 C CA . GLN A 1 594 ? -27.844 -14.578 -18.156 1 79.5 594 GLN A CA 1
ATOM 4675 C C . GLN A 1 594 ? -29.109 -13.984 -17.562 1 79.5 594 GLN A C 1
ATOM 4677 O O . GLN A 1 594 ? -29.875 -14.688 -16.891 1 79.5 594 GLN A O 1
ATOM 4682 N N . GLU A 1 595 ? -29.25 -12.711 -17.734 1 76.31 595 GLU A N 1
ATOM 4683 C CA . GLU A 1 595 ? -30.453 -12.055 -17.234 1 76.31 595 GLU A CA 1
ATOM 4684 C C . GLU A 1 595 ? -31.703 -12.617 -17.906 1 76.31 595 GLU A C 1
ATOM 4686 O O . GLU A 1 595 ? -32.719 -12.82 -17.25 1 76.31 595 GLU A O 1
ATOM 4691 N N . GLN A 1 596 ? -31.594 -12.836 -19.156 1 73.81 596 GLN A N 1
ATOM 4692 C CA . GLN A 1 596 ? -32.719 -13.422 -19.875 1 73.81 596 GLN A CA 1
ATOM 4693 C C . GLN A 1 596 ? -33 -14.844 -19.391 1 73.81 596 GLN A C 1
ATOM 4695 O O . GLN A 1 596 ? -34.156 -15.234 -19.234 1 73.81 596 GLN A O 1
ATOM 4700 N N . LYS A 1 597 ? -31.938 -15.594 -19.203 1 80.19 597 LYS A N 1
ATOM 4701 C CA . LYS A 1 597 ? -32.062 -16.953 -18.688 1 80.19 597 LYS A CA 1
ATOM 4702 C C . LYS A 1 597 ? -32.688 -16.953 -17.297 1 80.19 597 LYS A C 1
ATOM 4704 O O . LYS A 1 597 ? -33.594 -17.766 -17 1 80.19 597 LYS A O 1
ATOM 4709 N N . LEU A 1 598 ? -32.188 -16.109 -16.469 1 75.88 598 LEU A N 1
ATOM 4710 C CA . LEU A 1 598 ? -32.719 -16 -15.117 1 75.88 598 LEU A CA 1
ATOM 4711 C C . LEU A 1 598 ? -34.188 -15.57 -15.148 1 75.88 598 LEU A C 1
ATOM 4713 O O . LEU A 1 598 ? -35.031 -16.094 -14.391 1 75.88 598 LEU A O 1
ATOM 4717 N N . TYR A 1 599 ? -34.469 -14.617 -15.953 1 68.44 599 TYR A N 1
ATOM 4718 C CA . TYR A 1 599 ? -35.844 -14.156 -16.094 1 68.44 599 TYR A CA 1
ATOM 4719 C C . TYR A 1 599 ? -36.75 -15.289 -16.562 1 68.44 599 TYR A C 1
ATOM 4721 O O . TYR A 1 599 ? -37.812 -15.5 -15.992 1 68.44 599 TYR A O 1
ATOM 4729 N N . THR A 1 600 ? -36.281 -15.977 -17.562 1 74.19 600 THR A N 1
ATOM 4730 C CA . THR A 1 600 ? -37.062 -17.094 -18.078 1 74.19 600 THR A CA 1
ATOM 4731 C C . THR A 1 600 ? -37.25 -18.172 -17 1 74.19 600 THR A C 1
ATOM 4733 O O . THR A 1 600 ? -38.312 -18.766 -16.891 1 74.19 600 THR A O 1
ATOM 4736 N N . GLN A 1 601 ? -36.188 -18.391 -16.297 1 79.06 601 GLN A N 1
ATOM 4737 C CA . GLN A 1 601 ? -36.281 -19.375 -15.219 1 79.06 601 GLN A CA 1
ATOM 4738 C C . GLN A 1 601 ? -37.25 -18.922 -14.141 1 79.06 601 GLN A C 1
ATOM 4740 O O . GLN A 1 601 ? -38.031 -19.734 -13.625 1 79.06 601 GLN A O 1
ATOM 4745 N N . LYS A 1 602 ? -37.219 -17.672 -13.797 1 74.19 602 LYS A N 1
ATOM 4746 C CA . LYS A 1 602 ? -38.125 -17.156 -12.781 1 74.19 602 LYS A CA 1
ATOM 4747 C C . LYS A 1 602 ? -39.594 -17.25 -13.258 1 74.19 602 LYS A C 1
ATOM 4749 O O . LYS A 1 602 ? -40.469 -17.641 -12.492 1 74.19 602 LYS A O 1
ATOM 4754 N N . VAL A 1 603 ? -39.781 -16.922 -14.484 1 72.75 603 VAL A N 1
ATOM 4755 C CA . VAL A 1 603 ? -41.125 -16.969 -15.055 1 72.75 603 VAL A CA 1
ATOM 4756 C C . VAL A 1 603 ? -41.625 -18.422 -15.078 1 72.75 603 VAL A C 1
ATOM 4758 O O . VAL A 1 603 ? -42.75 -18.703 -14.695 1 72.75 603 VAL A O 1
ATOM 4761 N N . THR A 1 604 ? -40.719 -19.281 -15.508 1 79.81 604 THR A N 1
ATOM 4762 C CA . THR A 1 604 ? -41.094 -20.703 -15.586 1 79.81 604 THR A CA 1
ATOM 4763 C C . THR A 1 604 ? -41.375 -21.266 -14.195 1 79.81 604 THR A C 1
ATOM 4765 O O . THR A 1 604 ? -42.344 -22 -14 1 79.81 604 THR A O 1
ATOM 4768 N N . LEU A 1 605 ? -40.594 -20.891 -13.25 1 80.69 605 LEU A N 1
ATOM 4769 C CA . LEU A 1 605 ? -40.781 -21.375 -11.883 1 80.69 605 LEU A CA 1
ATOM 4770 C C . LEU A 1 605 ? -42.062 -20.797 -11.273 1 80.69 605 LEU A C 1
ATOM 4772 O O . LEU A 1 605 ? -42.781 -21.484 -10.531 1 80.69 605 LEU A O 1
ATOM 4776 N N . THR A 1 606 ? -42.312 -19.562 -11.5 1 74.38 606 THR A N 1
ATOM 4777 C CA . THR A 1 606 ? -43.5 -18.938 -10.984 1 74.38 606 THR A CA 1
ATOM 4778 C C . THR A 1 606 ? -44.75 -19.562 -11.586 1 74.38 606 THR A C 1
ATOM 4780 O O . THR A 1 606 ? -45.75 -19.797 -10.891 1 74.38 606 THR A O 1
ATOM 4783 N N . ARG A 1 607 ? -44.656 -19.812 -12.828 1 75.62 607 ARG A N 1
ATOM 4784 C CA . ARG A 1 607 ? -45.75 -20.5 -13.492 1 75.62 607 ARG A CA 1
ATOM 4785 C C . ARG A 1 607 ? -45.969 -21.875 -12.891 1 75.62 607 ARG A C 1
ATOM 4787 O O . ARG A 1 607 ? -47.125 -22.266 -12.625 1 75.62 607 ARG A O 1
ATOM 4794 N N . LYS A 1 608 ? -44.906 -22.625 -12.672 1 81.12 608 LYS A N 1
ATOM 4795 C CA . LYS A 1 608 ? -45 -23.953 -12.086 1 81.12 608 LYS A CA 1
ATOM 4796 C C . LYS A 1 608 ? -45.531 -23.891 -10.664 1 81.12 608 LYS A C 1
ATOM 4798 O O . LYS A 1 608 ? -46.281 -24.766 -10.242 1 81.12 608 LYS A O 1
ATOM 4803 N N . LEU A 1 609 ? -45.094 -22.891 -9.992 1 81.94 609 LEU A N 1
ATOM 4804 C CA . LEU A 1 609 ? -45.562 -22.719 -8.617 1 81.94 609 LEU A CA 1
ATOM 4805 C C . LEU A 1 609 ? -47.062 -22.469 -8.57 1 81.94 609 LEU A C 1
ATOM 4807 O O . LEU A 1 609 ? -47.75 -23 -7.707 1 81.94 609 LEU A O 1
ATOM 4811 N N . ASN A 1 610 ? -47.469 -21.672 -9.516 1 73.62 610 ASN A N 1
ATOM 4812 C CA . ASN A 1 610 ? -48.906 -21.375 -9.586 1 73.62 610 ASN A CA 1
ATOM 4813 C C . ASN A 1 610 ? -49.719 -22.625 -9.898 1 73.62 610 ASN A C 1
ATOM 4815 O O . ASN A 1 610 ? -50.844 -22.812 -9.383 1 73.62 610 ASN A O 1
ATOM 4819 N N . GLU A 1 611 ? -49.188 -23.484 -10.68 1 78.25 611 GLU A N 1
ATOM 4820 C CA . GLU A 1 611 ? -49.875 -24.719 -11.062 1 78.25 611 GLU A CA 1
ATOM 4821 C C . GLU A 1 611 ? -50 -25.672 -9.875 1 78.25 611 GLU A C 1
ATOM 4823 O O . GLU A 1 611 ? -50.938 -26.469 -9.82 1 78.25 611 GLU A O 1
ATOM 4828 N N . ILE A 1 612 ? -49.062 -25.453 -8.852 1 79.19 612 ILE A N 1
ATOM 4829 C CA . ILE A 1 612 ? -49.062 -26.391 -7.73 1 79.19 612 ILE A CA 1
ATOM 4830 C C . ILE A 1 612 ? -49.719 -25.75 -6.516 1 79.19 612 ILE A C 1
ATOM 4832 O O . ILE A 1 612 ? -49.594 -26.234 -5.395 1 79.19 612 ILE A O 1
ATOM 4836 N N . GLY A 1 613 ? -50.5 -24.75 -6.574 1 71.31 613 GLY A N 1
ATOM 4837 C CA . GLY A 1 613 ? -51.25 -24.156 -5.488 1 71.31 613 GLY A CA 1
ATOM 4838 C C . GLY A 1 613 ? -50.5 -23.062 -4.758 1 71.31 613 GLY A C 1
ATOM 4839 O O . GLY A 1 613 ? -50.812 -22.719 -3.619 1 71.31 613 GLY A O 1
ATOM 4840 N N . GLY A 1 614 ? -49.406 -22.562 -5.309 1 77.19 614 GLY A N 1
ATOM 4841 C CA . GLY A 1 614 ? -48.719 -21.422 -4.73 1 77.19 614 GLY A CA 1
ATOM 4842 C C . GLY A 1 614 ? -47.594 -21.828 -3.799 1 77.19 614 GLY A C 1
ATOM 4843 O O . GLY A 1 614 ? -47.125 -22.969 -3.834 1 77.19 614 GLY A O 1
ATOM 4844 N N . LEU A 1 615 ? -47.031 -20.844 -3.008 1 79.81 615 LEU A N 1
ATOM 4845 C CA . LEU A 1 615 ? -45.906 -21.031 -2.09 1 79.81 615 LEU A CA 1
ATOM 4846 C C . LEU A 1 615 ? -46.375 -21.656 -0.78 1 79.81 615 LEU A C 1
ATOM 4848 O O . LEU A 1 615 ? -47.344 -21.188 -0.178 1 79.81 615 LEU A O 1
ATOM 4852 N N . TRP A 1 616 ? -45.812 -22.812 -0.443 1 81.56 616 TRP A N 1
ATOM 4853 C CA . TRP A 1 616 ? -46.125 -23.5 0.805 1 81.56 616 TRP A CA 1
ATOM 4854 C C . TRP A 1 616 ? -45.438 -22.828 1.988 1 81.56 616 TRP A C 1
ATOM 4856 O O . TRP A 1 616 ? -44.219 -22.75 2.025 1 81.56 616 TRP A O 1
ATOM 4866 N N . MET A 1 617 ? -46.062 -22.281 2.984 1 73.25 617 MET A N 1
ATOM 4867 C CA . MET A 1 617 ? -45.469 -21.453 4.027 1 73.25 617 MET A CA 1
ATOM 4868 C C . MET A 1 617 ? -45.25 -22.25 5.301 1 73.25 617 MET A C 1
ATOM 4870 O O . MET A 1 617 ? -44.406 -21.859 6.137 1 73.25 617 MET A O 1
ATOM 4874 N N . ASN A 1 618 ? -46.094 -23.25 5.551 1 76.25 618 ASN A N 1
ATOM 4875 C CA . ASN A 1 618 ? -45.969 -24 6.801 1 76.25 618 ASN A CA 1
ATOM 4876 C C . ASN A 1 618 ? -46.094 -25.5 6.574 1 76.25 618 ASN A C 1
ATOM 4878 O O . ASN A 1 618 ? -46.375 -25.938 5.457 1 76.25 618 ASN A O 1
ATOM 4882 N N . ASP A 1 619 ? -45.781 -26.297 7.684 1 79.62 619 ASP A N 1
ATOM 4883 C CA . ASP A 1 619 ? -45.844 -27.75 7.652 1 79.62 619 ASP A CA 1
ATOM 4884 C C . ASP A 1 619 ? -47.25 -28.219 7.273 1 79.62 619 ASP A C 1
ATOM 4886 O O . ASP A 1 619 ? -47.406 -29.25 6.605 1 79.62 619 ASP A O 1
ATOM 4890 N N . GLY A 1 620 ? -48.188 -27.484 7.641 1 77.56 620 GLY A N 1
ATOM 4891 C CA . GLY A 1 620 ? -49.562 -27.828 7.305 1 77.56 620 GLY A CA 1
ATOM 4892 C C . GLY A 1 620 ? -49.844 -27.812 5.812 1 77.56 620 GLY A C 1
ATOM 4893 O O . GLY A 1 620 ? -50.531 -28.688 5.289 1 77.56 620 GLY A O 1
ATOM 4894 N N . ASP A 1 621 ? -49.25 -26.891 5.129 1 81.62 621 ASP A N 1
ATOM 4895 C CA . ASP A 1 621 ? -49.438 -26.781 3.686 1 81.62 621 ASP A CA 1
ATOM 4896 C C . ASP A 1 621 ? -48.781 -27.969 2.969 1 81.62 621 ASP A C 1
ATOM 4898 O O . ASP A 1 621 ? -49.375 -28.5 2.006 1 81.62 621 ASP A O 1
ATOM 4902 N N . ILE A 1 622 ? -47.688 -28.344 3.496 1 86.06 622 ILE A N 1
ATOM 4903 C CA . ILE A 1 622 ? -46.938 -29.453 2.887 1 86.06 622 ILE A CA 1
ATOM 4904 C C . ILE A 1 622 ? -47.75 -30.75 3.027 1 86.06 622 ILE A C 1
ATOM 4906 O O . ILE A 1 622 ? -47.875 -31.5 2.062 1 86.06 622 ILE A O 1
ATOM 4910 N N . LEU A 1 623 ? -48.312 -30.891 4.25 1 84.25 623 LEU A N 1
ATOM 4911 C CA . LEU A 1 623 ? -49.094 -32.094 4.516 1 84.25 623 LEU A CA 1
ATOM 4912 C C . LEU A 1 623 ? -50.375 -32.125 3.682 1 84.25 623 LEU A C 1
ATOM 4914 O O . LEU A 1 623 ? -50.781 -33.188 3.193 1 84.25 623 LEU A O 1
ATOM 4918 N N . ALA A 1 624 ? -50.969 -31.047 3.557 1 83.81 624 ALA A N 1
ATOM 4919 C CA . ALA A 1 624 ? -52.188 -30.953 2.781 1 83.81 624 ALA A CA 1
ATOM 4920 C C . ALA A 1 624 ? -51.938 -31.328 1.32 1 83.81 624 ALA A C 1
ATOM 4922 O O . ALA A 1 624 ? -52.75 -32.062 0.719 1 83.81 624 ALA A O 1
ATOM 4923 N N . GLN A 1 625 ? -50.844 -30.859 0.807 1 85 625 GLN A N 1
ATOM 4924 C CA . GLN A 1 625 ? -50.562 -31.109 -0.603 1 85 625 GLN A CA 1
ATOM 4925 C C . GLN A 1 625 ? -50.031 -32.531 -0.811 1 85 625 GLN A C 1
ATOM 4927 O O . GLN A 1 625 ? -50.219 -33.125 -1.876 1 85 625 GLN A O 1
ATOM 4932 N N . LYS A 1 626 ? -49.375 -33.031 0.222 1 86.5 626 LYS A N 1
ATOM 4933 C CA . LYS A 1 626 ? -48.906 -34.406 0.172 1 86.5 626 LYS A CA 1
ATOM 4934 C C . LYS A 1 626 ? -50.031 -35.375 -0.022 1 86.5 626 LYS A C 1
ATOM 4936 O O . LYS A 1 626 ? -49.906 -36.375 -0.747 1 86.5 626 LYS A O 1
ATOM 4941 N N . THR A 1 627 ? -51.156 -35.031 0.573 1 81.19 627 THR A N 1
ATOM 4942 C CA . THR A 1 627 ? -52.312 -35.875 0.499 1 81.19 627 THR A CA 1
ATOM 4943 C C . THR A 1 627 ? -53.031 -35.719 -0.83 1 81.19 627 THR A C 1
ATOM 4945 O O . THR A 1 627 ? -53.656 -36.656 -1.349 1 81.19 627 THR A O 1
ATOM 4948 N N . HIS A 1 628 ? -52.906 -34.562 -1.38 1 80.56 628 HIS A N 1
ATOM 4949 C CA . HIS A 1 628 ? -53.719 -34.219 -2.551 1 80.56 628 HIS A CA 1
ATOM 4950 C C . HIS A 1 628 ? -52.969 -34.594 -3.84 1 80.56 628 HIS A C 1
ATOM 4952 O O . HIS A 1 628 ? -53.625 -34.906 -4.848 1 80.56 628 HIS A O 1
ATOM 4958 N N . LEU A 1 629 ? -51.656 -34.531 -3.922 1 81.62 629 LEU A N 1
ATOM 4959 C CA . LEU A 1 629 ? -50.906 -34.688 -5.145 1 81.62 629 LEU A CA 1
ATOM 4960 C C . LEU A 1 629 ? -50.344 -36.125 -5.23 1 81.62 629 LEU A C 1
ATOM 4962 O O . LEU A 1 629 ? -50 -36.719 -4.211 1 81.62 629 LEU A O 1
ATOM 4966 N N . PRO A 1 630 ? -50.469 -36.594 -6.508 1 81.19 630 PRO A N 1
ATOM 4967 C CA . PRO A 1 630 ? -49.812 -37.875 -6.688 1 81.19 630 PRO A CA 1
ATOM 4968 C C . PRO A 1 630 ? -48.312 -37.844 -6.352 1 81.19 630 PRO A C 1
ATOM 4970 O O . PRO A 1 630 ? -47.719 -36.75 -6.316 1 81.19 630 PRO A O 1
ATOM 4973 N N . SER A 1 631 ? -47.75 -38.875 -6.051 1 80.12 631 SER A N 1
ATOM 4974 C CA . SER A 1 631 ? -46.406 -39 -5.523 1 80.12 631 SER A CA 1
ATOM 4975 C C . SER A 1 631 ? -45.406 -38.312 -6.438 1 80.12 631 SER A C 1
ATOM 4977 O O . SER A 1 631 ? -44.531 -37.562 -5.965 1 80.12 631 SER A O 1
ATOM 4979 N N . GLN A 1 632 ? -45.562 -38.531 -7.703 1 81.69 632 GLN A N 1
ATOM 4980 C CA . GLN A 1 632 ? -44.594 -37.938 -8.633 1 81.69 632 GLN A CA 1
ATOM 4981 C C . GLN A 1 632 ? -44.812 -36.438 -8.742 1 81.69 632 GLN A C 1
ATOM 4983 O O . GLN A 1 632 ? -43.844 -35.656 -8.797 1 81.69 632 GLN A O 1
ATOM 4988 N N . ALA A 1 633 ? -46.031 -36.094 -8.797 1 83.81 633 ALA A N 1
ATOM 4989 C CA . ALA A 1 633 ? -46.344 -34.656 -8.859 1 83.81 633 ALA A CA 1
ATOM 4990 C C . ALA A 1 633 ? -45.906 -33.938 -7.586 1 83.81 633 ALA A C 1
ATOM 4992 O O . ALA A 1 633 ? -45.469 -32.781 -7.633 1 83.81 633 ALA A O 1
ATOM 4993 N N . PHE A 1 634 ? -46.031 -34.625 -6.559 1 88.25 634 PHE A N 1
ATOM 4994 C CA . PHE A 1 634 ? -45.625 -34.062 -5.281 1 88.25 634 PHE A CA 1
ATOM 4995 C C . PHE A 1 634 ? -44.094 -33.844 -5.25 1 88.25 634 PHE A C 1
ATOM 4997 O O . PHE A 1 634 ? -43.625 -32.812 -4.75 1 88.25 634 PHE A O 1
ATOM 5004 N N . LYS A 1 635 ? -43.438 -34.75 -5.777 1 87.75 635 LYS A N 1
ATOM 5005 C CA . LYS A 1 635 ? -41.969 -34.594 -5.859 1 87.75 635 LYS A CA 1
ATOM 5006 C C . LYS A 1 635 ? -41.594 -33.406 -6.695 1 87.75 635 LYS A C 1
ATOM 5008 O O . LYS A 1 635 ? -40.719 -32.594 -6.301 1 87.75 635 LYS A O 1
ATOM 5013 N N . GLU A 1 636 ? -42.25 -33.312 -7.805 1 86.31 636 GLU A N 1
ATOM 5014 C CA . GLU A 1 636 ? -41.969 -32.188 -8.672 1 86.31 636 GLU A CA 1
ATOM 5015 C C . GLU A 1 636 ? -42.344 -30.875 -7.996 1 86.31 636 GLU A C 1
ATOM 5017 O O . GLU A 1 636 ? -41.656 -29.859 -8.172 1 86.31 636 GLU A O 1
ATOM 5022 N N . ALA A 1 637 ? -43.344 -30.938 -7.309 1 87.38 637 ALA A N 1
ATOM 5023 C CA . ALA A 1 637 ? -43.781 -29.75 -6.582 1 87.38 637 ALA A CA 1
ATOM 5024 C C . ALA A 1 637 ? -42.75 -29.344 -5.527 1 87.38 637 ALA A C 1
ATOM 5026 O O . ALA A 1 637 ? -42.5 -28.156 -5.34 1 87.38 637 ALA A O 1
ATOM 5027 N N . LEU A 1 638 ? -42.25 -30.344 -4.906 1 89.06 638 LEU A N 1
ATOM 5028 C CA . LEU A 1 638 ? -41.219 -30.078 -3.896 1 89.06 638 LEU A CA 1
ATOM 5029 C C . LEU A 1 638 ? -40 -29.422 -4.523 1 89.06 638 LEU A C 1
ATOM 5031 O O . LEU A 1 638 ? -39.469 -28.453 -3.98 1 89.06 638 LEU A O 1
ATOM 5035 N N . ILE A 1 639 ? -39.625 -29.922 -5.602 1 88.25 639 ILE A N 1
ATOM 5036 C CA . ILE A 1 639 ? -38.469 -29.391 -6.309 1 88.25 639 ILE A CA 1
ATOM 5037 C C . ILE A 1 639 ? -38.75 -27.938 -6.73 1 88.25 639 ILE A C 1
ATOM 5039 O O . ILE A 1 639 ? -37.875 -27.078 -6.59 1 88.25 639 ILE A O 1
ATOM 5043 N N . THR A 1 640 ? -39.906 -27.75 -7.176 1 85.19 640 THR A N 1
ATOM 5044 C CA . THR A 1 640 ? -40.281 -26.406 -7.602 1 85.19 640 THR A CA 1
ATOM 5045 C C . THR A 1 640 ? -40.281 -25.438 -6.422 1 85.19 640 THR A C 1
ATOM 5047 O O . THR A 1 640 ? -39.844 -24.297 -6.562 1 85.19 640 THR A O 1
ATOM 5050 N N . GLN A 1 641 ? -40.75 -25.922 -5.348 1 86.25 641 GLN A N 1
ATOM 5051 C CA . GLN A 1 641 ? -40.75 -25.094 -4.145 1 86.25 641 GLN A CA 1
ATOM 5052 C C . GLN A 1 641 ? -39.344 -24.719 -3.736 1 86.25 641 GLN A C 1
ATOM 5054 O O . GLN A 1 641 ? -39.062 -23.562 -3.385 1 86.25 641 GLN A O 1
ATOM 5059 N N . LEU A 1 642 ? -38.469 -25.594 -3.807 1 86.56 642 LEU A N 1
ATOM 5060 C CA . LEU A 1 642 ? -37.094 -25.375 -3.398 1 86.56 642 LEU A CA 1
ATOM 5061 C C . LEU A 1 642 ? -36.375 -24.453 -4.383 1 86.56 642 LEU A C 1
ATOM 5063 O O . LEU A 1 642 ? -35.688 -23.531 -3.977 1 86.56 642 LEU A O 1
ATOM 5067 N N . GLN A 1 643 ? -36.625 -24.719 -5.605 1 83.06 643 GLN A N 1
ATOM 5068 C CA . GLN A 1 643 ? -35.969 -23.906 -6.625 1 83.06 643 GLN A CA 1
ATOM 5069 C C . GLN A 1 643 ? -36.5 -22.469 -6.613 1 83.06 643 GLN A C 1
ATOM 5071 O O . GLN A 1 643 ? -35.75 -21.516 -6.852 1 83.06 643 GLN A O 1
ATOM 5076 N N . PHE A 1 644 ? -37.75 -22.438 -6.371 1 79.56 644 PHE A N 1
ATOM 5077 C CA . PHE A 1 644 ? -38.344 -21.125 -6.273 1 79.56 644 PHE A CA 1
ATOM 5078 C C . PHE A 1 644 ? -37.781 -20.344 -5.094 1 79.56 644 PHE A C 1
ATOM 5080 O O . PHE A 1 644 ? -37.469 -19.156 -5.223 1 79.56 644 PHE A O 1
ATOM 5087 N N . ARG A 1 645 ? -37.594 -20.953 -4.035 1 79.81 645 ARG A N 1
ATOM 5088 C CA . ARG A 1 645 ? -37.031 -20.312 -2.842 1 79.81 645 ARG A CA 1
ATOM 5089 C C . ARG A 1 645 ? -35.562 -19.938 -3.035 1 79.81 645 ARG A C 1
ATOM 5091 O O . ARG A 1 645 ? -35.094 -18.938 -2.5 1 79.81 645 ARG A O 1
ATOM 5098 N N . LYS A 1 646 ? -34.938 -20.719 -3.713 1 79.62 646 LYS A N 1
ATOM 5099 C CA . LYS A 1 646 ? -33.531 -20.453 -3.969 1 79.62 646 LYS A CA 1
ATOM 5100 C C . LYS A 1 646 ? -33.344 -19.312 -4.969 1 79.62 646 LYS A C 1
ATOM 5102 O O . LYS A 1 646 ? -32.625 -18.359 -4.703 1 79.62 646 LYS A O 1
ATOM 5107 N N . SER A 1 647 ? -34.094 -19.375 -6.043 1 77.94 647 SER A N 1
ATOM 5108 C CA . SER A 1 647 ? -33.812 -18.516 -7.191 1 77.94 647 SER A CA 1
ATOM 5109 C C . SER A 1 647 ? -34.656 -17.25 -7.168 1 77.94 647 SER A C 1
ATOM 5111 O O . SER A 1 647 ? -34.25 -16.234 -7.723 1 77.94 647 SER A O 1
ATOM 5113 N N . VAL A 1 648 ? -35.875 -17.359 -6.59 1 71.75 648 VAL A N 1
ATOM 5114 C CA . VAL A 1 648 ? -36.781 -16.219 -6.66 1 71.75 648 VAL A CA 1
ATOM 5115 C C . VAL A 1 648 ? -36.781 -15.492 -5.32 1 71.75 648 VAL A C 1
ATOM 5117 O O . VAL A 1 648 ? -36.594 -14.281 -5.262 1 71.75 648 VAL A O 1
ATOM 5120 N N . LEU A 1 649 ? -36.875 -16.297 -4.227 1 68.06 649 LEU A N 1
ATOM 5121 C CA . LEU A 1 649 ? -37 -15.672 -2.916 1 68.06 649 LEU A CA 1
ATOM 5122 C C . LEU A 1 649 ? -35.625 -15.43 -2.303 1 68.06 649 LEU A C 1
ATOM 5124 O O . LEU A 1 649 ? -35.469 -14.641 -1.365 1 68.06 649 LEU A O 1
ATOM 5128 N N . HIS A 1 650 ? -34.594 -15.992 -2.953 1 67.25 650 HIS A N 1
ATOM 5129 C CA . HIS A 1 650 ? -33.25 -15.906 -2.457 1 67.25 650 HIS A CA 1
ATOM 5130 C C . HIS A 1 650 ? -33.156 -16.234 -0.968 1 67.25 650 HIS A C 1
ATOM 5132 O O . HIS A 1 650 ? -32.562 -15.477 -0.194 1 67.25 650 HIS A O 1
ATOM 5138 N N . CYS A 1 651 ? -33.844 -17.344 -0.539 1 65.88 651 CYS A N 1
ATOM 5139 C CA . CYS A 1 651 ? -33.812 -17.812 0.843 1 65.88 651 CYS A CA 1
ATOM 5140 C C . CYS A 1 651 ? -32.406 -18.281 1.241 1 65.88 651 CYS A C 1
ATOM 5142 O O . CYS A 1 651 ? -31.641 -18.734 0.397 1 65.88 651 CYS A O 1
ATOM 5144 N N . THR A 1 652 ? -32.062 -17.953 2.467 1 68.5 652 THR A N 1
ATOM 5145 C CA . THR A 1 652 ? -30.75 -18.344 2.982 1 68.5 652 THR A CA 1
ATOM 5146 C C . THR A 1 652 ? -30.781 -19.797 3.447 1 68.5 652 THR A C 1
ATOM 5148 O O . THR A 1 652 ? -31.781 -20.281 3.977 1 68.5 652 THR A O 1
ATOM 5151 N N . GLY A 1 653 ? -29.906 -20.703 3.004 1 63.28 653 GLY A N 1
ATOM 5152 C CA . GLY A 1 653 ? -29.75 -22.094 3.404 1 63.28 653 GLY A CA 1
ATOM 5153 C C . GLY A 1 653 ? -28.594 -22.781 2.719 1 63.28 653 GLY A C 1
ATOM 5154 O O . GLY A 1 653 ? -27.969 -22.219 1.812 1 63.28 653 GLY A O 1
ATOM 5155 N N . PRO A 1 654 ? -28.125 -23.828 3.346 1 69.5 654 PRO A N 1
ATOM 5156 C CA . PRO A 1 654 ? -27.047 -24.578 2.695 1 69.5 654 PRO A CA 1
ATOM 5157 C C . PRO A 1 654 ? -27.375 -24.938 1.249 1 69.5 654 PRO A C 1
ATOM 5159 O O . PRO A 1 654 ? -28.5 -25.344 0.952 1 69.5 654 PRO A O 1
ATOM 5162 N N . ARG A 1 655 ? -26.562 -24.672 0.403 1 73.94 655 ARG A N 1
ATOM 5163 C CA . ARG A 1 655 ? -26.75 -24.859 -1.031 1 73.94 655 ARG A CA 1
ATOM 5164 C C . ARG A 1 655 ? -27.25 -26.266 -1.337 1 73.94 655 ARG A C 1
ATOM 5166 O O . ARG A 1 655 ? -28.016 -26.469 -2.287 1 73.94 655 ARG A O 1
ATOM 5173 N N . GLU A 1 656 ? -26.875 -27.266 -0.554 1 76.69 656 GLU A N 1
ATOM 5174 C CA . GLU A 1 656 ? -27.203 -28.672 -0.794 1 76.69 656 GLU A CA 1
ATOM 5175 C C . GLU A 1 656 ? -28.688 -28.938 -0.597 1 76.69 656 GLU A C 1
ATOM 5177 O O . GLU A 1 656 ? -29.25 -29.844 -1.209 1 76.69 656 GLU A O 1
ATOM 5182 N N . LYS A 1 657 ? -29.297 -28.109 0.167 1 80.81 657 LYS A N 1
ATOM 5183 C CA . LYS A 1 657 ? -30.703 -28.359 0.492 1 80.81 657 LYS A CA 1
ATOM 5184 C C . LYS A 1 657 ? -31.625 -27.844 -0.614 1 80.81 657 LYS A C 1
ATOM 5186 O O . LYS A 1 657 ? -32.781 -28.234 -0.679 1 80.81 657 LYS A O 1
ATOM 5191 N N . PHE A 1 658 ? -31.047 -27 -1.495 1 79.56 658 PHE A N 1
ATOM 5192 C CA . PHE A 1 658 ? -31.875 -26.469 -2.578 1 79.56 658 PHE A CA 1
ATOM 5193 C C . PHE A 1 658 ? -31.781 -27.375 -3.805 1 79.56 658 PHE A C 1
ATOM 5195 O O . PHE A 1 658 ? -32.531 -27.188 -4.77 1 79.56 658 PHE A O 1
ATOM 5202 N N . GLN A 1 659 ? -30.859 -28.281 -3.77 1 78.38 659 GLN A N 1
ATOM 5203 C CA . GLN A 1 659 ? -30.562 -29.078 -4.949 1 78.38 659 GLN A CA 1
ATOM 5204 C C . GLN A 1 659 ? -31.531 -30.25 -5.07 1 78.38 659 GLN A C 1
ATOM 5206 O O . GLN A 1 659 ? -32.219 -30.625 -4.102 1 78.38 659 GLN A O 1
ATOM 5211 N N . GLN A 1 660 ? -31.797 -30.562 -6.418 1 77.81 660 GLN A N 1
ATOM 5212 C CA . GLN A 1 660 ? -32.656 -31.703 -6.703 1 77.81 660 GLN A CA 1
ATOM 5213 C C . GLN A 1 660 ? -31.906 -33.031 -6.516 1 77.81 660 GLN A C 1
ATOM 5215 O O . GLN A 1 660 ? -32.531 -34.062 -6.316 1 77.81 660 GLN A O 1
ATOM 5220 N N . SER A 1 661 ? -30.688 -32.812 -6.879 1 70.62 661 SER A N 1
ATOM 5221 C CA . SER A 1 661 ? -29.844 -34 -6.793 1 70.62 661 SER A CA 1
ATOM 5222 C C . SER A 1 661 ? -28.484 -33.656 -6.172 1 70.62 661 SER A C 1
ATOM 5224 O O . SER A 1 661 ? -28.078 -32.5 -6.148 1 70.62 661 SER A O 1
ATOM 5226 N N . LEU A 1 662 ? -28.094 -34.312 -5.34 1 63.88 662 LEU A N 1
ATOM 5227 C CA . LEU A 1 662 ? -26.75 -34.156 -4.777 1 63.88 662 LEU A CA 1
ATOM 5228 C C . LEU A 1 662 ? -25.828 -35.25 -5.277 1 63.88 662 LEU A C 1
ATOM 5230 O O . LEU A 1 662 ? -26.078 -36.438 -5.07 1 63.88 662 LEU A O 1
ATOM 5234 N N . LYS A 1 663 ? -24.734 -34.875 -6.055 1 54.41 663 LYS A N 1
ATOM 5235 C CA . LYS A 1 663 ? -23.734 -35.75 -6.617 1 54.41 663 LYS A CA 1
ATOM 5236 C C . LYS A 1 663 ? -24.375 -36.781 -7.535 1 54.41 663 LYS A C 1
ATOM 5238 O O . LYS A 1 663 ? -24.094 -38 -7.434 1 54.41 663 LYS A O 1
ATOM 5243 N N . GLY A 1 664 ? -25.453 -36.438 -8.406 1 60.69 664 GLY A N 1
ATOM 5244 C CA . GLY A 1 664 ? -26.094 -37.25 -9.422 1 60.69 664 GLY A CA 1
ATOM 5245 C C . GLY A 1 664 ? -27.328 -37.969 -8.914 1 60.69 664 GLY A C 1
ATOM 5246 O O . GLY A 1 664 ? -28.062 -38.562 -9.695 1 60.69 664 GLY A O 1
ATOM 5247 N N . ARG A 1 665 ? -27.578 -38.188 -7.609 1 62 665 ARG A N 1
ATOM 5248 C CA . ARG A 1 665 ? -28.734 -38.844 -7.035 1 62 665 ARG A CA 1
ATOM 5249 C C . ARG A 1 665 ? -29.859 -37.844 -6.762 1 62 665 ARG A C 1
ATOM 5251 O O . ARG A 1 665 ? -29.672 -36.875 -6.016 1 62 665 ARG A O 1
ATOM 5258 N N . PRO A 1 666 ? -30.844 -38.094 -7.363 1 78 666 PRO A N 1
ATOM 5259 C CA . PRO A 1 666 ? -31.984 -37.219 -7.066 1 78 666 PRO A CA 1
ATOM 5260 C C . PRO A 1 666 ? -32.5 -37.375 -5.637 1 78 666 PRO A C 1
ATOM 5262 O O . PRO A 1 666 ? -32.5 -38.469 -5.102 1 78 666 PRO A O 1
ATOM 5265 N N . PHE A 1 667 ? -32.719 -36.5 -4.898 1 80.62 667 PHE A N 1
ATOM 5266 C CA . PHE A 1 667 ? -33.281 -36.531 -3.555 1 80.62 667 PHE A CA 1
ATOM 5267 C C . PHE A 1 667 ? -34.625 -37.25 -3.545 1 80.62 667 PHE A C 1
ATOM 5269 O O . PHE A 1 667 ? -35.375 -37.156 -4.516 1 80.62 667 PHE A O 1
ATOM 5276 N N . THR A 1 668 ? -34.781 -38.219 -2.504 1 80.38 668 THR A N 1
ATOM 5277 C CA . THR A 1 668 ? -36.094 -38.812 -2.309 1 80.38 668 THR A CA 1
ATOM 5278 C C . THR A 1 668 ? -37.125 -37.75 -1.903 1 80.38 668 THR A C 1
ATOM 5280 O O . THR A 1 668 ? -36.75 -36.594 -1.596 1 80.38 668 THR A O 1
ATOM 5283 N N . VAL A 1 669 ? -38.406 -38.094 -1.956 1 87 669 VAL A N 1
ATOM 5284 C CA . VAL A 1 669 ? -39.5 -37.188 -1.608 1 87 669 VAL A CA 1
ATOM 5285 C C . VAL A 1 669 ? -39.344 -36.75 -0.149 1 87 669 VAL A C 1
ATOM 5287 O O . VAL A 1 669 ? -39.562 -35.594 0.182 1 87 669 VAL A O 1
ATOM 5290 N N . GLU A 1 670 ? -38.906 -37.719 0.663 1 81.38 670 GLU A N 1
ATOM 5291 C CA . GLU A 1 670 ? -38.781 -37.406 2.084 1 81.38 670 GLU A CA 1
ATOM 5292 C C . GLU A 1 670 ? -37.656 -36.438 2.34 1 81.38 670 GLU A C 1
ATOM 5294 O O . GLU A 1 670 ? -37.781 -35.531 3.143 1 81.38 670 GLU A O 1
ATOM 5299 N N . GLU A 1 671 ? -36.594 -36.625 1.652 1 84.19 671 GLU A N 1
ATOM 5300 C CA . GLU A 1 671 ? -35.469 -35.719 1.801 1 84.19 671 GLU A CA 1
ATOM 5301 C C . GLU A 1 671 ? -35.781 -34.312 1.325 1 84.19 671 GLU A C 1
ATOM 5303 O O . GLU A 1 671 ? -35.406 -33.344 1.963 1 84.19 671 GLU A O 1
ATOM 5308 N N . LEU A 1 672 ? -36.469 -34.344 0.234 1 89.12 672 LEU A N 1
ATOM 5309 C CA . LEU A 1 672 ? -36.844 -33.062 -0.314 1 89.12 672 LEU A CA 1
ATOM 5310 C C . LEU A 1 672 ? -37.812 -32.344 0.627 1 89.12 672 LEU A C 1
ATOM 5312 O O . LEU A 1 672 ? -37.75 -31.125 0.779 1 89.12 672 LEU A O 1
ATOM 5316 N N . GLU A 1 673 ? -38.688 -33.156 1.194 1 86.94 673 GLU A N 1
ATOM 5317 C CA . GLU A 1 673 ? -39.625 -32.594 2.162 1 86.94 673 GLU A CA 1
ATOM 5318 C C . GLU A 1 673 ? -38.875 -32.031 3.379 1 86.94 673 GLU A C 1
ATOM 5320 O O . GLU A 1 673 ? -39.188 -30.938 3.842 1 86.94 673 GLU A O 1
ATOM 5325 N N . ASP A 1 674 ? -37.938 -32.75 3.811 1 85.44 674 ASP A N 1
ATOM 5326 C CA . ASP A 1 674 ? -37.156 -32.312 4.957 1 85.44 674 ASP A CA 1
ATOM 5327 C C . ASP A 1 674 ? -36.344 -31.062 4.617 1 85.44 674 ASP A C 1
ATOM 5329 O O . ASP A 1 674 ? -36.188 -30.156 5.441 1 85.44 674 ASP A O 1
ATOM 5333 N N . ASN A 1 675 ? -35.781 -31.094 3.467 1 85.75 675 ASN A N 1
ATOM 5334 C CA . ASN A 1 675 ? -35.031 -29.922 3.023 1 85.75 675 ASN A CA 1
ATOM 5335 C C . ASN A 1 675 ? -35.906 -28.672 2.973 1 85.75 675 ASN A C 1
ATOM 5337 O O . ASN A 1 675 ? -35.5 -27.594 3.41 1 85.75 675 ASN A O 1
ATOM 5341 N N . LEU A 1 676 ? -37.062 -28.891 2.486 1 87.62 676 LEU A N 1
ATOM 5342 C CA . LEU A 1 676 ? -37.969 -27.75 2.375 1 87.62 676 LEU A CA 1
ATOM 5343 C C . LEU A 1 676 ? -38.375 -27.25 3.754 1 87.62 676 LEU A C 1
ATOM 5345 O O . LEU A 1 676 ? -38.375 -26.031 3.994 1 87.62 676 LEU A O 1
ATOM 5349 N N . LYS A 1 677 ? -38.594 -28.156 4.621 1 83 677 LYS A N 1
ATOM 5350 C CA . LYS A 1 677 ? -38.969 -27.781 5.98 1 83 677 LYS A CA 1
ATOM 5351 C C . LYS A 1 677 ? -37.844 -27.031 6.672 1 83 677 LYS A C 1
ATOM 5353 O O . LYS A 1 677 ? -38.062 -26.031 7.352 1 83 677 LYS A O 1
ATOM 5358 N N . SER A 1 678 ? -36.719 -27.547 6.465 1 81.38 678 SER A N 1
ATOM 5359 C CA . SER A 1 678 ? -35.531 -26.938 7.07 1 81.38 678 SER A CA 1
ATOM 5360 C C . SER A 1 678 ? -35.312 -25.531 6.547 1 81.38 678 SER A C 1
ATOM 5362 O O . SER A 1 678 ? -34.969 -24.625 7.312 1 81.38 678 SER A O 1
ATOM 5364 N N . ILE A 1 679 ? -35.469 -25.328 5.32 1 79.38 679 ILE A N 1
ATOM 5365 C CA . ILE A 1 679 ? -35.25 -24.016 4.703 1 79.38 679 ILE A CA 1
ATOM 5366 C C . ILE A 1 679 ? -36.312 -23.031 5.188 1 79.38 679 ILE A C 1
ATOM 5368 O O . ILE A 1 679 ? -36 -21.859 5.453 1 79.38 679 ILE A O 1
ATOM 5372 N N . ILE A 1 680 ? -37.469 -23.516 5.316 1 76.12 680 ILE A N 1
ATOM 5373 C CA . ILE A 1 680 ? -38.562 -22.656 5.789 1 76.12 680 ILE A CA 1
ATOM 5374 C C . ILE A 1 680 ? -38.281 -22.234 7.23 1 76.12 680 ILE A C 1
ATOM 5376 O O . ILE A 1 680 ? -38.406 -21.047 7.566 1 76.12 680 ILE A O 1
ATOM 5380 N N . LEU A 1 681 ? -37.75 -23.188 7.965 1 68.69 681 LEU A N 1
ATOM 5381 C CA . LEU A 1 681 ? -37.469 -22.891 9.367 1 68.69 681 LEU A CA 1
ATOM 5382 C C . LEU A 1 681 ? -36.312 -21.953 9.508 1 68.69 681 LEU A C 1
ATOM 5384 O O . LEU A 1 681 ? -36.312 -21.031 10.344 1 68.69 681 LEU A O 1
ATOM 5388 N N . LEU A 1 682 ? -35.281 -22.234 8.766 1 64.06 682 LEU A N 1
ATOM 5389 C CA . LEU A 1 682 ? -34.062 -21.422 8.812 1 64.06 682 LEU A CA 1
ATOM 5390 C C . LEU A 1 682 ? -34.375 -19.969 8.461 1 64.06 682 LEU A C 1
ATOM 5392 O O . LEU A 1 682 ? -33.781 -19.062 9.039 1 64.06 682 LEU A O 1
ATOM 5396 N N . ASN A 1 683 ? -35.125 -19.797 7.559 1 57.25 683 ASN A N 1
ATOM 5397 C CA . ASN A 1 683 ? -35.406 -18.453 7.102 1 57.25 683 ASN A CA 1
ATOM 5398 C C . ASN A 1 683 ? -36.469 -17.766 7.961 1 57.25 683 ASN A C 1
ATOM 5400 O O . ASN A 1 683 ? -36.625 -16.547 7.91 1 57.25 683 ASN A O 1
ATOM 5404 N N . LEU A 1 684 ? -37.094 -18.562 8.703 1 53.59 684 LEU A N 1
ATOM 5405 C CA . LEU A 1 684 ? -38 -18 9.727 1 53.59 684 LEU A CA 1
ATOM 5406 C C . LEU A 1 684 ? -37.188 -17.609 10.961 1 53.59 684 LEU A C 1
ATOM 5408 O O . LEU A 1 684 ? -37.5 -16.594 11.594 1 53.59 684 LEU A O 1
ATOM 5412 N N . GLU A 1 685 ? -36.219 -18.453 11.297 1 46.25 685 GLU A N 1
ATOM 5413 C CA . GLU A 1 685 ? -35.469 -18.234 12.516 1 46.25 685 GLU A CA 1
ATOM 5414 C C . GLU A 1 685 ? -34.312 -17.234 12.281 1 46.25 685 GLU A C 1
ATOM 5416 O O . GLU A 1 685 ? -33.719 -16.719 13.227 1 46.25 685 GLU A O 1
ATOM 5421 N N . ALA A 1 686 ? -33.844 -17.172 11.133 1 46.12 686 ALA A N 1
ATOM 5422 C CA . ALA A 1 686 ? -32.625 -16.375 10.945 1 46.12 686 ALA A CA 1
ATOM 5423 C C . ALA A 1 686 ? -32.688 -15.102 11.789 1 46.12 686 ALA A C 1
ATOM 5425 O O . ALA A 1 686 ? -31.703 -14.359 11.875 1 46.12 686 ALA A O 1
ATOM 5426 N N . GLU A 1 687 ? -33.812 -14.641 12.094 1 39 687 GLU A N 1
ATOM 5427 C CA . GLU A 1 687 ? -33.719 -13.445 12.922 1 39 687 GLU A CA 1
ATOM 5428 C C . GLU A 1 687 ? -33 -13.742 14.242 1 39 687 GLU A C 1
ATOM 5430 O O . GLU A 1 687 ? -32.875 -12.859 15.094 1 39 687 GLU A O 1
ATOM 5435 N N . MET A 1 688 ? -32.969 -15.039 14.602 1 36.66 688 MET A N 1
ATOM 5436 C CA . MET A 1 688 ? -32.656 -15.133 16.016 1 36.66 688 MET A CA 1
ATOM 5437 C C . MET A 1 688 ? -31.266 -14.578 16.312 1 36.66 688 MET A C 1
ATOM 5439 O O . MET A 1 688 ? -30.438 -14.453 15.398 1 36.66 688 MET A O 1
ATOM 5443 N N . GLU A 1 689 ? -30.75 -14.898 17.75 1 39.88 689 GLU A N 1
ATOM 5444 C CA . GLU A 1 689 ? -29.969 -14.25 18.797 1 39.88 689 GLU A CA 1
ATOM 5445 C C . GLU A 1 689 ? -28.469 -14.5 18.609 1 39.88 689 GLU A C 1
ATOM 5447 O O . GLU A 1 689 ? -28.016 -15.641 18.656 1 39.88 689 GLU A O 1
ATOM 5452 N N . ASP A 1 690 ? -27.828 -14.117 17.75 1 44.97 690 ASP A N 1
ATOM 5453 C CA . ASP A 1 690 ? -26.375 -14.109 17.812 1 44.97 690 ASP A CA 1
ATOM 5454 C C . ASP A 1 690 ? -25.875 -13.914 19.25 1 44.97 690 ASP A C 1
ATOM 5456 O O . ASP A 1 690 ? -26.109 -12.867 19.859 1 44.97 690 ASP A O 1
ATOM 5460 N N . GLU A 1 691 ? -25.828 -14.961 19.969 1 47.75 691 GLU A N 1
ATOM 5461 C CA . GLU A 1 691 ? -25.312 -14.859 21.328 1 47.75 691 GLU A CA 1
ATOM 5462 C C . GLU A 1 691 ? -23.875 -14.328 21.344 1 47.75 691 GLU A C 1
ATOM 5464 O O . GLU A 1 691 ? -23.016 -14.852 20.641 1 47.75 691 GLU A O 1
ATOM 5469 N N . PRO A 1 692 ? -23.578 -13.211 21.953 1 59.72 692 PRO A N 1
ATOM 5470 C CA . PRO A 1 692 ? -22.328 -12.453 22 1 59.72 692 PRO A CA 1
ATOM 5471 C C . PRO A 1 692 ? -21.203 -13.203 22.703 1 59.72 692 PRO A C 1
ATOM 5473 O O . PRO A 1 692 ? -20.047 -12.789 22.656 1 59.72 692 PRO A O 1
ATOM 5476 N N . HIS A 1 693 ? -21.469 -14.539 23.531 1 70.44 693 HIS A N 1
ATOM 5477 C CA . HIS A 1 693 ? -20.375 -15.125 24.297 1 70.44 693 HIS A CA 1
ATOM 5478 C C . HIS A 1 693 ? -20.125 -16.578 23.859 1 70.44 693 HIS A C 1
ATOM 5480 O O . HIS A 1 693 ? -21.062 -17.281 23.484 1 70.44 693 HIS A O 1
ATOM 5486 N N . ILE A 1 694 ? -18.938 -17.125 23.797 1 78.69 694 ILE A N 1
ATOM 5487 C CA . ILE A 1 694 ? -18.531 -18.469 23.422 1 78.69 694 ILE A CA 1
ATOM 5488 C C . ILE A 1 694 ? -18.844 -19.438 24.562 1 78.69 694 ILE A C 1
ATOM 5490 O O . ILE A 1 694 ? -18.438 -19.203 25.719 1 78.69 694 ILE A O 1
ATOM 5494 N N . VAL A 1 695 ? -19.688 -20.453 24.344 1 80.19 695 VAL A N 1
ATOM 5495 C CA . VAL A 1 695 ? -20.031 -21.469 25.312 1 80.19 695 VAL A CA 1
ATOM 5496 C C . VAL A 1 695 ? -19.469 -22.828 24.875 1 80.19 695 VAL A C 1
ATOM 5498 O O . VAL A 1 695 ? -19.719 -23.266 23.75 1 80.19 695 VAL A O 1
ATOM 5501 N N . TYR A 1 696 ? -18.719 -23.562 25.734 1 88.25 696 TYR A N 1
ATOM 5502 C CA . TYR A 1 696 ? -18.031 -24.812 25.406 1 88.25 696 TYR A CA 1
ATOM 5503 C C . TYR A 1 696 ? -18.922 -26 25.688 1 88.25 696 TYR A C 1
ATOM 5505 O O . TYR A 1 696 ? -19.641 -26.031 26.688 1 88.25 696 TYR A O 1
ATOM 5513 N N . HIS A 1 697 ? -18.891 -26.953 24.844 1 84.69 697 HIS A N 1
ATOM 5514 C CA . HIS A 1 697 ? -19.562 -28.219 25.062 1 84.69 697 HIS A CA 1
ATOM 5515 C C . HIS A 1 697 ? -18.797 -29.094 26.047 1 84.69 697 HIS A C 1
ATOM 5517 O O . HIS A 1 697 ? -17.609 -28.859 26.297 1 84.69 697 HIS A O 1
ATOM 5523 N N . ASP A 1 698 ? -19.531 -30.094 26.531 1 84.19 698 ASP A N 1
ATOM 5524 C CA . ASP A 1 698 ? -18.828 -31.078 27.344 1 84.19 698 ASP A CA 1
ATOM 5525 C C . ASP A 1 698 ? -17.766 -31.812 26.516 1 84.19 698 ASP A C 1
ATOM 5527 O O . ASP A 1 698 ? -18 -32.125 25.344 1 84.19 698 ASP A O 1
ATOM 5531 N N . ILE A 1 699 ? -16.734 -32.125 27.109 1 86.19 699 ILE A N 1
ATOM 5532 C CA . ILE A 1 699 ? -15.57 -32.688 26.422 1 86.19 699 ILE A CA 1
ATOM 5533 C C . ILE A 1 699 ? -15.945 -34 25.734 1 86.19 699 ILE A C 1
ATOM 5535 O O . ILE A 1 699 ? -15.438 -34.312 24.656 1 86.19 699 ILE A O 1
ATOM 5539 N N . SER A 1 700 ? -16.781 -34.781 26.406 1 85.88 700 SER A N 1
ATOM 5540 C CA . SER A 1 700 ? -17.203 -36.062 25.828 1 85.88 700 SER A CA 1
ATOM 5541 C C . SER A 1 700 ? -18.031 -35.844 24.562 1 85.88 700 SER A C 1
ATOM 5543 O O . SER A 1 700 ? -17.859 -36.562 23.562 1 85.88 700 SER A O 1
ATOM 5545 N N . ASP A 1 701 ? -18.828 -34.875 24.672 1 84.31 701 ASP A N 1
ATOM 5546 C CA . ASP A 1 701 ? -19.641 -34.531 23.5 1 84.31 701 ASP A CA 1
ATOM 5547 C C . ASP A 1 701 ? -18.781 -33.969 22.375 1 84.31 701 ASP A C 1
ATOM 5549 O O . ASP A 1 701 ? -19 -34.281 21.203 1 84.31 701 ASP A O 1
ATOM 5553 N N . ALA A 1 702 ? -17.875 -33.219 22.766 1 87.38 702 ALA A N 1
ATOM 5554 C CA . ALA A 1 702 ? -16.953 -32.625 21.797 1 87.38 702 ALA A CA 1
ATOM 5555 C C . ALA A 1 702 ? -16.156 -33.719 21.078 1 87.38 702 ALA A C 1
ATOM 5557 O O . ALA A 1 702 ? -15.953 -33.656 19.875 1 87.38 702 ALA A O 1
ATOM 5558 N N . LYS A 1 703 ? -15.734 -34.75 21.75 1 88.81 703 LYS A N 1
ATOM 5559 C CA . LYS A 1 703 ? -14.984 -35.844 21.188 1 88.81 703 LYS A CA 1
ATOM 5560 C C . LYS A 1 703 ? -15.836 -36.656 20.188 1 88.81 703 LYS A C 1
ATOM 5562 O O . LYS A 1 703 ? -15.352 -37.031 19.141 1 88.81 703 LYS A O 1
ATOM 5567 N N . ASP A 1 704 ? -17.047 -36.781 20.531 1 88.19 704 ASP A N 1
ATOM 5568 C CA . ASP A 1 704 ? -17.953 -37.531 19.641 1 88.19 704 ASP A CA 1
ATOM 5569 C C . ASP A 1 704 ? -18.203 -36.75 18.359 1 88.19 704 ASP A C 1
ATOM 5571 O O . ASP A 1 704 ? -18.234 -37.312 17.266 1 88.19 704 ASP A O 1
ATOM 5575 N N . LYS A 1 705 ? -18.406 -35.531 18.531 1 85.81 705 LYS A N 1
ATOM 5576 C CA . LYS A 1 705 ? -18.641 -34.688 17.375 1 85.81 705 LYS A CA 1
ATOM 5577 C C . LYS A 1 705 ? -17.422 -34.625 16.453 1 85.81 705 LYS A C 1
ATOM 5579 O O . LYS A 1 705 ? -17.547 -34.656 15.234 1 85.81 705 LYS A O 1
ATOM 5584 N N . VAL A 1 706 ? -16.281 -34.562 17.047 1 87.5 706 VAL A N 1
ATOM 5585 C CA . VAL A 1 706 ? -15.031 -34.5 16.281 1 87.5 706 VAL A CA 1
ATOM 5586 C C . VAL A 1 706 ? -14.805 -35.844 15.594 1 87.5 706 VAL A C 1
ATOM 5588 O O . VAL A 1 706 ? -14.336 -35.906 14.453 1 87.5 706 VAL A O 1
ATOM 5591 N N . GLU A 1 707 ? -15.109 -36.906 16.281 1 90.19 707 GLU A N 1
ATOM 5592 C CA . GLU A 1 707 ? -14.977 -38.219 15.672 1 90.19 707 GLU A CA 1
ATOM 5593 C C . GLU A 1 707 ? -15.891 -38.375 14.461 1 90.19 707 GLU A C 1
ATOM 5595 O O . GLU A 1 707 ? -15.5 -38.969 13.453 1 90.19 707 GLU A O 1
ATOM 5600 N N . THR A 1 708 ? -17.031 -37.812 14.555 1 85.81 708 THR A N 1
ATOM 5601 C CA . THR A 1 708 ? -17.953 -37.812 13.43 1 85.81 708 THR A CA 1
ATOM 5602 C C . THR A 1 708 ? -17.391 -37 12.258 1 85.81 708 THR A C 1
ATOM 5604 O O . THR A 1 708 ? -17.516 -37.438 11.102 1 85.81 708 THR A O 1
ATOM 5607 N N . SER A 1 709 ? -16.875 -35.938 12.609 1 86.5 709 SER A N 1
ATOM 5608 C CA . SER A 1 709 ? -16.266 -35.094 11.586 1 86.5 709 SER A CA 1
ATOM 5609 C C . SER A 1 709 ? -15.062 -35.781 10.953 1 86.5 709 SER A C 1
ATOM 5611 O O . SER A 1 709 ? -14.828 -35.656 9.75 1 86.5 709 SER A O 1
ATOM 5613 N N . LYS A 1 710 ? -14.336 -36.5 11.742 1 89.06 710 LYS A N 1
ATOM 5614 C CA . LYS A 1 710 ? -13.195 -37.25 11.227 1 89.06 710 LYS A CA 1
ATOM 5615 C C . LYS A 1 710 ? -13.648 -38.312 10.242 1 89.06 710 LYS A C 1
ATOM 5617 O O . LYS A 1 710 ? -13.023 -38.5 9.195 1 89.06 710 LYS A O 1
ATOM 5622 N N . LEU A 1 711 ? -14.68 -38.906 10.578 1 87.69 711 LEU A N 1
ATOM 5623 C CA . LEU A 1 711 ? -15.203 -39.938 9.719 1 87.69 711 LEU A CA 1
ATOM 5624 C C . LEU A 1 711 ? -15.695 -39.375 8.391 1 87.69 711 LEU A C 1
ATOM 5626 O O . LEU A 1 711 ? -15.508 -40 7.336 1 87.69 711 LEU A O 1
ATOM 5630 N N . SER A 1 712 ? -16.281 -38.281 8.492 1 85.44 712 SER A N 1
ATOM 5631 C CA . SER A 1 712 ? -16.719 -37.625 7.277 1 85.44 712 SER A CA 1
ATOM 5632 C C . SER A 1 712 ? -15.547 -37.25 6.391 1 85.44 712 SER A C 1
ATOM 5634 O O . SER A 1 712 ? -15.617 -37.344 5.168 1 85.44 712 SER A O 1
ATOM 5636 N N . LEU A 1 713 ? -14.508 -36.781 7 1 85.12 713 LEU A N 1
ATOM 5637 C CA . LEU A 1 713 ? -13.305 -36.406 6.266 1 85.12 713 LEU A CA 1
ATOM 5638 C C . LEU A 1 713 ? -12.648 -37.656 5.645 1 85.12 713 LEU A C 1
ATOM 5640 O O . LEU A 1 713 ? -12.172 -37.594 4.508 1 85.12 713 LEU A O 1
ATOM 5644 N N . ILE A 1 714 ? -12.625 -38.688 6.359 1 86.88 714 ILE A N 1
ATOM 5645 C CA . ILE A 1 714 ? -12.062 -39.938 5.859 1 86.88 714 ILE A CA 1
ATOM 5646 C C . ILE A 1 714 ? -12.859 -40.406 4.652 1 86.88 714 ILE A C 1
ATOM 5648 O O . ILE A 1 714 ? -12.289 -40.906 3.676 1 86.88 714 ILE A O 1
ATOM 5652 N N . LYS A 1 715 ? -14.117 -40.25 4.734 1 85.69 715 LYS A N 1
ATOM 5653 C CA . LYS A 1 715 ? -14.969 -40.594 3.6 1 85.69 715 LYS A CA 1
ATOM 5654 C C . LYS A 1 715 ? -14.641 -39.75 2.379 1 85.69 715 LYS A C 1
ATOM 5656 O O . LYS A 1 715 ? -14.562 -40.25 1.259 1 85.69 715 LYS A O 1
ATOM 5661 N N . LYS A 1 716 ? -14.438 -38.562 2.611 1 85.5 716 LYS A N 1
ATOM 5662 C CA . LYS A 1 716 ? -14.07 -37.656 1.525 1 85.5 716 LYS A CA 1
ATOM 5663 C C . LYS A 1 716 ? -12.719 -38.031 0.927 1 85.5 716 LYS A C 1
ATOM 5665 O O . LYS A 1 716 ? -12.539 -37.969 -0.291 1 85.5 716 LYS A O 1
ATOM 5670 N N . ILE A 1 717 ? -11.812 -38.375 1.752 1 84.06 717 ILE A N 1
ATOM 5671 C CA . ILE A 1 717 ? -10.477 -38.75 1.32 1 84.06 717 ILE A CA 1
ATOM 5672 C C . ILE A 1 717 ? -10.555 -40.031 0.484 1 84.06 717 ILE A C 1
ATOM 5674 O O . ILE A 1 717 ? -9.945 -40.125 -0.584 1 84.06 717 ILE A O 1
ATOM 5678 N N . ASN A 1 718 ? -11.336 -40.938 0.937 1 87.06 718 ASN A N 1
ATOM 5679 C CA . ASN A 1 718 ? -11.492 -42.188 0.216 1 87.06 718 ASN A CA 1
ATOM 5680 C C . ASN A 1 718 ? -12.164 -41.969 -1.136 1 87.06 718 ASN A C 1
ATOM 5682 O O . ASN A 1 718 ? -11.789 -42.594 -2.127 1 87.06 718 ASN A O 1
ATOM 5686 N N . GLU A 1 719 ? -13.125 -41.156 -1.12 1 84.19 719 GLU A N 1
ATOM 5687 C CA . GLU A 1 719 ? -13.766 -40.812 -2.389 1 84.19 719 GLU A CA 1
ATOM 5688 C C . GLU A 1 719 ? -12.773 -40.156 -3.344 1 84.19 719 GLU A C 1
ATOM 5690 O O . GLU A 1 719 ? -12.773 -40.438 -4.543 1 84.19 719 GLU A O 1
ATOM 5695 N N . GLY A 1 720 ? -11.969 -39.375 -2.793 1 86.06 720 GLY A N 1
ATOM 5696 C CA . GLY A 1 720 ? -10.938 -38.75 -3.605 1 86.06 720 GLY A CA 1
ATOM 5697 C C . GLY A 1 720 ? -9.93 -39.75 -4.156 1 86.06 720 GLY A C 1
ATOM 5698 O O . GLY A 1 720 ? -9.539 -39.656 -5.32 1 86.06 720 GLY A O 1
ATOM 5699 N N . ARG A 1 721 ? -9.586 -40.625 -3.346 1 87.88 721 ARG A N 1
ATOM 5700 C CA . ARG A 1 721 ? -8.648 -41.688 -3.748 1 87.88 721 ARG A CA 1
ATOM 5701 C C . ARG A 1 721 ? -9.219 -42.5 -4.891 1 87.88 721 ARG A C 1
ATOM 5703 O O . ARG A 1 721 ? -8.5 -42.844 -5.84 1 87.88 721 ARG A O 1
ATOM 5710 N N . ASN A 1 722 ? -10.438 -42.812 -4.754 1 86.19 722 ASN A N 1
ATOM 5711 C CA . ASN A 1 722 ? -11.078 -43.594 -5.812 1 86.19 722 ASN A CA 1
ATOM 5712 C C . ASN A 1 722 ? -11.094 -42.812 -7.133 1 86.19 722 ASN A C 1
ATOM 5714 O O . ASN A 1 722 ? -10.828 -43.406 -8.188 1 86.19 722 ASN A O 1
ATOM 5718 N N . LYS A 1 723 ? -11.367 -41.625 -7.027 1 84.62 723 LYS A N 1
ATOM 5719 C CA . LYS A 1 723 ? -11.383 -40.812 -8.234 1 84.62 723 LYS A CA 1
ATOM 5720 C C . LYS A 1 723 ? -10 -40.75 -8.875 1 84.62 723 LYS A C 1
ATOM 5722 O O . LYS A 1 723 ? -9.867 -40.812 -10.102 1 84.62 723 LYS A O 1
ATOM 5727 N N . ILE A 1 724 ? -9.047 -40.656 -8.094 1 86.75 724 ILE A N 1
ATOM 5728 C CA . ILE A 1 724 ? -7.672 -40.594 -8.578 1 86.75 724 ILE A CA 1
ATOM 5729 C C . ILE A 1 724 ? -7.273 -41.906 -9.219 1 86.75 724 ILE A C 1
ATOM 5731 O O . ILE A 1 724 ? -6.684 -41.938 -10.305 1 86.75 724 ILE A O 1
ATOM 5735 N N . THR A 1 725 ? -7.625 -42.938 -8.555 1 86.62 725 THR A N 1
ATOM 5736 C CA . THR A 1 725 ? -7.281 -44.281 -9.055 1 86.62 725 THR A CA 1
ATOM 5737 C C . THR A 1 725 ? -7.98 -44.562 -10.383 1 86.62 725 THR A C 1
ATOM 5739 O O . THR A 1 725 ? -7.391 -45.156 -11.289 1 86.62 725 THR A O 1
ATOM 5742 N N . VAL A 1 726 ? -9.188 -44.156 -10.445 1 85.75 726 VAL A N 1
ATOM 5743 C CA . VAL A 1 726 ? -9.945 -44.312 -11.68 1 85.75 726 VAL A CA 1
ATOM 5744 C C . VAL A 1 726 ? -9.234 -43.594 -12.82 1 85.75 726 VAL A C 1
ATOM 5746 O O . VAL A 1 726 ? -9.086 -44.156 -13.914 1 85.75 726 VAL A O 1
ATOM 5749 N N . GLN A 1 727 ? -8.766 -42.438 -12.555 1 82.88 727 GLN A N 1
ATOM 5750 C CA . GLN A 1 727 ? -8.086 -41.656 -13.57 1 82.88 727 GLN A CA 1
ATOM 5751 C C . GLN A 1 727 ? -6.746 -42.281 -13.945 1 82.88 727 GLN A C 1
ATOM 5753 O O . GLN A 1 727 ? -6.359 -42.281 -15.117 1 82.88 727 GLN A O 1
ATOM 5758 N N . GLN A 1 728 ? -6.094 -42.812 -13 1 81.94 728 GLN A N 1
ATOM 5759 C CA . GLN A 1 728 ? -4.789 -43.406 -13.219 1 81.94 728 GLN A CA 1
ATOM 5760 C C . GLN A 1 728 ? -4.914 -44.688 -14.055 1 81.94 728 GLN A C 1
ATOM 5762 O O . GLN A 1 728 ? -4.051 -44.969 -14.891 1 81.94 728 GLN A O 1
ATOM 5767 N N . GLN A 1 729 ? -6.051 -45.406 -13.867 1 85.12 729 GLN A N 1
ATOM 5768 C CA . GLN A 1 729 ? -6.215 -46.719 -14.508 1 85.12 729 GLN A CA 1
ATOM 5769 C C . GLN A 1 729 ? -6.93 -46.562 -15.852 1 85.12 729 GLN A C 1
ATOM 5771 O O . GLN A 1 729 ? -7.012 -47.531 -16.625 1 85.12 729 GLN A O 1
ATOM 5776 N N . ALA A 1 730 ? -7.359 -45.438 -16.078 1 82.19 730 ALA A N 1
ATOM 5777 C CA . ALA A 1 730 ? -8.078 -45.219 -17.328 1 82.19 730 ALA A CA 1
ATOM 5778 C C . ALA A 1 730 ? -7.219 -45.594 -18.531 1 82.19 730 ALA A C 1
ATOM 5780 O O . ALA A 1 730 ? -7.742 -46.031 -19.562 1 82.19 730 ALA A O 1
ATOM 5781 N N . ARG A 1 731 ? -5.969 -45.562 -18.422 1 77.56 731 ARG A N 1
ATOM 5782 C CA . ARG A 1 731 ? -5.051 -45.844 -19.5 1 77.56 731 ARG A CA 1
ATOM 5783 C C . ARG A 1 731 ? -5.012 -47.344 -19.797 1 77.56 731 ARG A C 1
ATOM 5785 O O . ARG A 1 731 ? -4.605 -47.781 -20.875 1 77.56 731 ARG A O 1
ATOM 5792 N N . LEU A 1 732 ? -5.52 -48.188 -18.859 1 82.38 732 LEU A N 1
ATOM 5793 C CA . LEU A 1 732 ? -5.438 -49.625 -19 1 82.38 732 LEU A CA 1
ATOM 5794 C C . LEU A 1 732 ? -6.637 -50.188 -19.766 1 82.38 732 LEU A C 1
ATOM 5796 O O . LEU A 1 732 ? -6.645 -51.344 -20.172 1 82.38 732 LEU A O 1
ATOM 5800 N N . LEU A 1 733 ? -7.633 -49.375 -19.984 1 86.44 733 LEU A N 1
ATOM 5801 C CA . LEU A 1 733 ? -8.898 -49.844 -20.562 1 86.44 733 LEU A CA 1
ATOM 5802 C C . LEU A 1 733 ? -8.688 -50.5 -21.922 1 86.44 733 LEU A C 1
ATOM 5804 O O . LEU A 1 733 ? -9.227 -51.562 -22.188 1 86.44 733 LEU A O 1
ATOM 5808 N N . PRO A 1 734 ? -7.793 -49.906 -22.812 1 82.94 734 PRO A N 1
ATOM 5809 C CA . PRO A 1 734 ? -7.609 -50.562 -24.125 1 82.94 734 PRO A CA 1
ATOM 5810 C C . PRO A 1 734 ? -7.02 -51.969 -24.016 1 82.94 734 PRO A C 1
ATOM 5812 O O . PRO A 1 734 ? -7.379 -52.844 -24.797 1 82.94 734 PRO A O 1
ATOM 5815 N N . SER A 1 735 ? -6.199 -52.156 -23.047 1 87.56 735 SER A N 1
ATOM 5816 C CA . SER A 1 735 ? -5.594 -53.469 -22.875 1 87.56 735 SER A CA 1
ATOM 5817 C C . SER A 1 735 ? -6.637 -54.5 -22.469 1 87.56 735 SER A C 1
ATOM 5819 O O . SER A 1 735 ? -6.574 -55.656 -22.906 1 87.56 735 SER A O 1
ATOM 5821 N N . PHE A 1 736 ? -7.617 -54.125 -21.719 1 89.62 736 PHE A N 1
ATOM 5822 C CA . PHE A 1 736 ? -8.648 -55.062 -21.266 1 89.62 736 PHE A CA 1
ATOM 5823 C C . PHE A 1 736 ? -9.695 -55.281 -22.344 1 89.62 736 PHE A C 1
ATOM 5825 O O . PHE A 1 736 ? -10.328 -56.344 -22.391 1 89.62 736 PHE A O 1
ATOM 5832 N N . ILE A 1 737 ? -9.82 -54.344 -23.203 1 89.25 737 ILE A N 1
ATOM 5833 C CA . ILE A 1 737 ? -10.742 -54.5 -24.312 1 89.25 737 ILE A CA 1
ATOM 5834 C C . ILE A 1 737 ? -10.164 -55.5 -25.312 1 89.25 737 ILE A C 1
ATOM 5836 O O . ILE A 1 737 ? -10.898 -56.312 -25.875 1 89.25 737 ILE A O 1
ATOM 5840 N N . GLN A 1 738 ? -8.852 -55.438 -25.484 1 88.75 738 GLN A N 1
ATOM 5841 C CA . GLN A 1 738 ? -8.172 -56.344 -26.406 1 88.75 738 GLN A CA 1
ATOM 5842 C C . GLN A 1 738 ? -8.195 -57.781 -25.875 1 88.75 738 GLN A C 1
ATOM 5844 O O . GLN A 1 738 ? -8.367 -58.719 -26.641 1 88.75 738 GLN A O 1
ATOM 5849 N N . ASP A 1 739 ? -7.934 -57.938 -24.531 1 91.06 739 ASP A N 1
ATOM 5850 C CA . ASP A 1 739 ? -7.961 -59.25 -23.906 1 91.06 739 ASP A CA 1
ATOM 5851 C C . ASP A 1 739 ? -8.797 -59.25 -22.641 1 91.06 739 ASP A C 1
ATOM 5853 O O . ASP A 1 739 ? -8.266 -59.125 -21.531 1 91.06 739 ASP A O 1
ATOM 5857 N N . PRO A 1 740 ? -10.055 -59.438 -22.75 1 92.06 740 PRO A N 1
ATOM 5858 C CA . PRO A 1 740 ? -10.977 -59.375 -21.609 1 92.06 740 PRO A CA 1
ATOM 5859 C C . PRO A 1 740 ? -10.695 -60.438 -20.562 1 92.06 740 PRO A C 1
ATOM 5861 O O . PRO A 1 740 ? -11.094 -60.281 -19.406 1 92.06 740 PRO A O 1
ATOM 5864 N N . SER A 1 741 ? -10.031 -61.5 -20.922 1 90.19 741 SER A N 1
ATOM 5865 C CA . SER A 1 741 ? -9.773 -62.594 -19.984 1 90.19 741 SER A CA 1
ATOM 5866 C C . SER A 1 741 ? -8.828 -62.156 -18.875 1 90.19 741 SER A C 1
ATOM 5868 O O . SER A 1 741 ? -8.773 -62.781 -17.812 1 90.19 741 SER A O 1
ATOM 5870 N N . LYS A 1 742 ? -8.172 -61 -19.125 1 91.44 742 LYS A N 1
ATOM 5871 C CA . LYS A 1 742 ? -7.203 -60.5 -18.141 1 91.44 742 LYS A CA 1
ATOM 5872 C C . LYS A 1 742 ? -7.891 -60.031 -16.875 1 91.44 742 LYS A C 1
ATOM 5874 O O . LYS A 1 742 ? -7.27 -59.969 -15.805 1 91.44 742 LYS A O 1
ATOM 5879 N N . LEU A 1 743 ? -9.109 -59.688 -17 1 92.25 743 LEU A N 1
ATOM 5880 C CA . LEU A 1 743 ? -9.844 -59.188 -15.844 1 92.25 743 LEU A CA 1
ATOM 5881 C C . LEU A 1 743 ? -10.344 -60.312 -14.953 1 92.25 743 LEU A C 1
ATOM 5883 O O . LEU A 1 743 ? -10.648 -60.094 -13.781 1 92.25 743 LEU A O 1
ATOM 5887 N N . VAL A 1 744 ? -10.359 -61.531 -15.531 1 91.44 744 VAL A N 1
ATOM 5888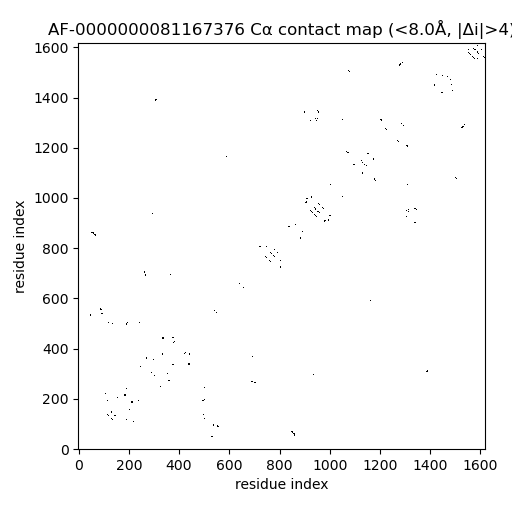 C CA . VAL A 1 744 ? -10.891 -62.656 -14.797 1 91.44 744 VAL A CA 1
ATOM 5889 C C . VAL A 1 744 ? -9.945 -63.031 -13.656 1 91.44 744 VAL A C 1
ATOM 5891 O O . VAL A 1 744 ? -8.734 -63.125 -13.852 1 91.44 744 VAL A O 1
ATOM 5894 N N . GLY A 1 745 ? -10.422 -63.219 -12.484 1 89.88 745 GLY A N 1
ATOM 5895 C CA . GLY A 1 745 ? -9.641 -63.594 -11.312 1 89.88 745 GLY A CA 1
ATOM 5896 C C . GLY A 1 745 ? -9.195 -62.375 -10.5 1 89.88 745 GLY A C 1
ATOM 5897 O O . GLY A 1 745 ? -8.672 -62.531 -9.398 1 89.88 745 GLY A O 1
ATOM 5898 N N . LYS A 1 746 ? -9.367 -61.188 -11.062 1 92.06 746 LYS A N 1
ATOM 5899 C CA . LYS A 1 746 ? -8.891 -60 -10.391 1 92.06 746 LYS A CA 1
ATOM 5900 C C . LYS A 1 746 ? -9.906 -59.5 -9.352 1 92.06 746 LYS A C 1
ATOM 5902 O O . LYS A 1 746 ? -11.109 -59.719 -9.5 1 92.06 746 LYS A O 1
ATOM 5907 N N . GLN A 1 747 ? -9.375 -58.938 -8.312 1 92.62 747 GLN A N 1
ATOM 5908 C CA . GLN A 1 747 ? -10.211 -58.25 -7.332 1 92.62 747 GLN A CA 1
ATOM 5909 C C . GLN A 1 747 ? -10.516 -56.812 -7.785 1 92.62 747 GLN A C 1
ATOM 5911 O O . GLN A 1 747 ? -9.648 -56.125 -8.328 1 92.62 747 GLN A O 1
ATOM 5916 N N . ILE A 1 748 ? -11.742 -56.5 -7.66 1 92.62 748 ILE A N 1
ATOM 5917 C CA . ILE A 1 748 ? -12.133 -55.188 -8.164 1 92.62 748 ILE A CA 1
ATOM 5918 C C . ILE A 1 748 ? -12.953 -54.469 -7.102 1 92.62 748 ILE A C 1
ATOM 5920 O O . ILE A 1 748 ? -13.414 -55.062 -6.129 1 92.62 748 ILE A O 1
ATOM 5924 N N . LYS A 1 749 ? -12.953 -53.219 -7.164 1 92.19 749 LYS A N 1
ATOM 5925 C CA . LYS A 1 749 ? -13.914 -52.344 -6.492 1 92.19 749 LYS A CA 1
ATOM 5926 C C . LYS A 1 749 ? -14.93 -51.781 -7.484 1 92.19 749 LYS A C 1
ATOM 5928 O O . LYS A 1 749 ? -14.547 -51.094 -8.438 1 92.19 749 LYS A O 1
ATOM 5933 N N . HIS A 1 750 ? -16.188 -52.125 -7.32 1 91.25 750 HIS A N 1
ATOM 5934 C CA . HIS A 1 750 ? -17.25 -51.781 -8.273 1 91.25 750 HIS A CA 1
ATOM 5935 C C . HIS A 1 750 ? -18.281 -50.844 -7.652 1 91.25 750 HIS A C 1
ATOM 5937 O O . HIS A 1 750 ? -18.797 -51.125 -6.57 1 91.25 750 HIS A O 1
ATOM 5943 N N . ARG A 1 751 ? -18.438 -49.688 -8.305 1 88.88 751 ARG A N 1
ATOM 5944 C CA . ARG A 1 751 ? -19.422 -48.719 -7.84 1 88.88 751 ARG A CA 1
ATOM 5945 C C . ARG A 1 751 ? -20.812 -49.062 -8.312 1 88.88 751 ARG A C 1
ATOM 5947 O O . ARG A 1 751 ? -21.078 -49.094 -9.516 1 88.88 751 ARG A O 1
ATOM 5954 N N . CYS A 1 752 ? -21.594 -49.5 -7.375 1 81 752 CYS A N 1
ATOM 5955 C CA . CYS A 1 752 ? -22.922 -49.969 -7.715 1 81 752 CYS A CA 1
ATOM 5956 C C . CYS A 1 752 ? -24 -49.281 -6.883 1 81 752 CYS A C 1
ATOM 5958 O O . CYS A 1 752 ? -23.688 -48.719 -5.828 1 81 752 CYS A O 1
ATOM 5960 N N . ARG A 1 753 ? -25.156 -49.125 -7.48 1 75.94 753 ARG A N 1
ATOM 5961 C CA . ARG A 1 753 ? -26.328 -48.625 -6.777 1 75.94 753 ARG A CA 1
ATOM 5962 C C . ARG A 1 753 ? -27.125 -49.781 -6.18 1 75.94 753 ARG A C 1
ATOM 5964 O O . ARG A 1 753 ? -27.359 -50.781 -6.844 1 75.94 753 ARG A O 1
ATOM 5971 N N . GLU A 1 754 ? -27.281 -49.75 -4.844 1 63.09 754 GLU A N 1
ATOM 5972 C CA . GLU A 1 754 ? -28.141 -50.75 -4.242 1 63.09 754 GLU A CA 1
ATOM 5973 C C . GLU A 1 754 ? -29.594 -50.594 -4.691 1 63.09 754 GLU A C 1
ATOM 5975 O O . GLU A 1 754 ? -30.031 -49.469 -4.969 1 63.09 754 GLU A O 1
ATOM 5980 N N . GLU A 1 755 ? -30.25 -51.719 -5.051 1 56.44 755 GLU A N 1
ATOM 5981 C CA . GLU A 1 755 ? -31.609 -51.719 -5.57 1 56.44 755 GLU A CA 1
ATOM 5982 C C . GLU A 1 755 ? -32.531 -50.812 -4.734 1 56.44 755 GLU A C 1
ATOM 5984 O O . GLU A 1 755 ? -33.375 -50.094 -5.281 1 56.44 755 GLU A O 1
ATOM 5989 N N . ASN A 1 756 ? -32.375 -50.844 -3.385 1 54.5 756 ASN A N 1
ATOM 5990 C CA . ASN A 1 756 ? -33.344 -50.156 -2.535 1 54.5 756 ASN A CA 1
ATOM 5991 C C . ASN A 1 756 ? -32.719 -48.906 -1.917 1 54.5 756 ASN A C 1
ATOM 5993 O O . ASN A 1 756 ? -33.25 -48.344 -0.962 1 54.5 756 ASN A O 1
ATOM 5997 N N . SER A 1 757 ? -31.438 -48.688 -2.371 1 56.91 757 SER A N 1
ATOM 5998 C CA . SER A 1 757 ? -30.828 -47.5 -1.78 1 56.91 757 SER A CA 1
ATOM 5999 C C . SER A 1 757 ? -30.203 -46.594 -2.85 1 56.91 757 SER A C 1
ATOM 6001 O O . SER A 1 757 ? -29.609 -47.094 -3.805 1 56.91 757 SER A O 1
ATOM 6003 N N . PRO A 1 758 ? -30.609 -45.375 -2.861 1 55.84 758 PRO A N 1
ATOM 6004 C CA . PRO A 1 758 ? -30.062 -44.438 -3.838 1 55.84 758 PRO A CA 1
ATOM 6005 C C . PRO A 1 758 ? -28.562 -44.219 -3.656 1 55.84 758 PRO A C 1
ATOM 6007 O O . PRO A 1 758 ? -27.922 -43.531 -4.484 1 55.84 758 PRO A O 1
ATOM 6010 N N . GLU A 1 759 ? -28.016 -44.875 -2.686 1 62.53 759 GLU A N 1
ATOM 6011 C CA . GLU A 1 759 ? -26.625 -44.594 -2.377 1 62.53 759 GLU A CA 1
ATOM 6012 C C . GLU A 1 759 ? -25.688 -45.438 -3.232 1 62.53 759 GLU A C 1
ATOM 6014 O O . GLU A 1 759 ? -25.922 -46.625 -3.439 1 62.53 759 GLU A O 1
ATOM 6019 N N . VAL A 1 760 ? -24.953 -44.781 -4.055 1 72 760 VAL A N 1
ATOM 6020 C CA . VAL A 1 760 ? -23.906 -45.469 -4.812 1 72 760 VAL A CA 1
ATOM 6021 C C . VAL A 1 760 ? -22.672 -45.656 -3.93 1 72 760 VAL A C 1
ATOM 6023 O O . VAL A 1 760 ? -22.219 -44.719 -3.27 1 72 760 VAL A O 1
ATOM 6026 N N . SER A 1 761 ? -22.406 -46.875 -3.689 1 81.19 761 SER A N 1
ATOM 6027 C CA . SER A 1 761 ? -21.25 -47.188 -2.867 1 81.19 761 SER A CA 1
ATOM 6028 C C . SER A 1 761 ? -20.266 -48.094 -3.602 1 81.19 761 SER A C 1
ATOM 6030 O O . SER A 1 761 ? -20.641 -48.719 -4.605 1 81.19 761 SER A O 1
ATOM 6032 N N . TRP A 1 762 ? -19.078 -48.094 -3.205 1 87.5 762 TRP A N 1
ATOM 6033 C CA . TRP A 1 762 ? -18.047 -48.969 -3.75 1 87.5 762 TRP A CA 1
ATOM 6034 C C . TRP A 1 762 ? -18.062 -50.312 -3.049 1 87.5 762 TRP A C 1
ATOM 6036 O O . TRP A 1 762 ? -18.094 -50.375 -1.817 1 87.5 762 TRP A O 1
ATOM 6046 N N . TYR A 1 763 ? -18.172 -51.344 -3.85 1 86.75 763 TYR A N 1
ATOM 6047 C CA . TYR A 1 763 ? -18.188 -52.719 -3.293 1 86.75 763 TYR A CA 1
ATOM 6048 C C . TYR A 1 763 ? -17 -53.531 -3.799 1 86.75 763 TYR A C 1
ATOM 6050 O O . TYR A 1 763 ? -16.625 -53.406 -4.969 1 86.75 763 TYR A O 1
ATOM 6058 N N . HIS A 1 764 ? -16.438 -54.25 -2.844 1 91.19 764 HIS A N 1
ATOM 6059 C CA . HIS A 1 764 ? -15.352 -55.156 -3.232 1 91.19 764 HIS A CA 1
ATOM 6060 C C . HIS A 1 764 ? -15.906 -56.438 -3.863 1 91.19 764 HIS A C 1
ATOM 6062 O O . HIS A 1 764 ? -16.922 -56.969 -3.404 1 91.19 764 HIS A O 1
ATOM 6068 N N . ALA A 1 765 ? -15.344 -56.781 -4.996 1 91 765 ALA A N 1
ATOM 6069 C CA . ALA A 1 765 ? -15.82 -57.969 -5.703 1 91 765 ALA A CA 1
ATOM 6070 C C . ALA A 1 765 ? -14.672 -58.688 -6.406 1 91 765 ALA A C 1
ATOM 6072 O O . ALA A 1 765 ? -13.547 -58.188 -6.461 1 91 765 ALA A O 1
ATOM 6073 N N . ILE A 1 766 ? -14.875 -59.906 -6.73 1 93.62 766 ILE A N 1
ATOM 6074 C CA . ILE A 1 766 ? -13.93 -60.688 -7.504 1 93.62 766 ILE A CA 1
ATOM 6075 C C . ILE A 1 766 ? -14.562 -61.094 -8.828 1 93.62 766 ILE A C 1
ATOM 6077 O O . ILE A 1 766 ? -15.734 -61.5 -8.875 1 93.62 766 ILE A O 1
ATOM 6081 N N . VAL A 1 767 ? -13.844 -60.969 -9.867 1 94.5 767 VAL A N 1
ATOM 6082 C CA . VAL A 1 767 ? -14.32 -61.375 -11.18 1 94.5 767 VAL A CA 1
ATOM 6083 C C . VAL A 1 767 ? -14.109 -62.875 -11.359 1 94.5 767 VAL A C 1
ATOM 6085 O O . VAL A 1 767 ? -12.969 -63.344 -11.461 1 94.5 767 VAL A O 1
ATOM 6088 N N . GLN A 1 768 ? -15.102 -63.594 -11.438 1 91.44 768 GLN A N 1
ATOM 6089 C CA . GLN A 1 768 ? -15.023 -65.062 -11.445 1 91.44 768 GLN A CA 1
ATOM 6090 C C . GLN A 1 768 ? -14.805 -65.562 -12.859 1 91.44 768 GLN A C 1
ATOM 6092 O O . GLN A 1 768 ? -14.148 -66.625 -13.047 1 91.44 768 GLN A O 1
ATOM 6097 N N . GLY A 1 769 ? -15.477 -64.938 -13.82 1 91.5 769 GLY A N 1
ATOM 6098 C CA . GLY A 1 769 ? -15.328 -65.438 -15.172 1 91.5 769 GLY A CA 1
ATOM 6099 C C . GLY A 1 769 ? -15.914 -64.562 -16.234 1 91.5 769 GLY A C 1
ATOM 6100 O O . GLY A 1 769 ? -16.578 -63.531 -15.914 1 91.5 769 GLY A O 1
ATOM 6101 N N . LEU A 1 770 ? -15.508 -64.875 -17.359 1 93.62 770 LEU A N 1
ATOM 6102 C CA . LEU A 1 770 ? -16.031 -64.188 -18.547 1 93.62 770 LEU A CA 1
ATOM 6103 C C . LEU A 1 770 ? -17.219 -64.938 -19.125 1 93.62 770 LEU A C 1
ATOM 6105 O O . LEU A 1 770 ? -17.078 -66.125 -19.516 1 93.62 770 LEU A O 1
ATOM 6109 N N . VAL A 1 771 ? -18.375 -64.375 -19.109 1 91.5 771 VAL A N 1
ATOM 6110 C CA . VAL A 1 771 ? -19.609 -65.062 -19.562 1 91.5 771 VAL A CA 1
ATOM 6111 C C . VAL A 1 771 ? -19.734 -64.875 -21.078 1 91.5 771 VAL A C 1
ATOM 6113 O O . VAL A 1 771 ? -20.062 -65.875 -21.766 1 91.5 771 VAL A O 1
ATOM 6116 N N . LYS A 1 772 ? -19.562 -63.688 -21.516 1 90.5 772 LYS A N 1
ATOM 6117 C CA . LYS A 1 772 ? -19.688 -63.375 -22.938 1 90.5 772 LYS A CA 1
ATOM 6118 C C . LYS A 1 772 ? -18.625 -62.344 -23.359 1 90.5 772 LYS A C 1
ATOM 6120 O O . LYS A 1 772 ? -18.484 -61.312 -22.734 1 90.5 772 LYS A O 1
ATOM 6125 N N . GLU A 1 773 ? -17.859 -62.75 -24.328 1 88.81 773 GLU A N 1
ATOM 6126 C CA . GLU A 1 773 ? -16.828 -61.844 -24.828 1 88.81 773 GLU A CA 1
ATOM 6127 C C . GLU A 1 773 ? -17.375 -60.938 -25.953 1 88.81 773 GLU A C 1
ATOM 6129 O O . GLU A 1 773 ? -17.75 -61.438 -27.016 1 88.81 773 GLU A O 1
ATOM 6134 N N . LYS A 1 774 ? -17.594 -59.75 -25.656 1 88.94 774 LYS A N 1
ATOM 6135 C CA . LYS A 1 774 ? -18.109 -58.781 -26.625 1 88.94 774 LYS A CA 1
ATOM 6136 C C . LYS A 1 774 ? -17.359 -57.469 -26.516 1 88.94 774 LYS A C 1
ATOM 6138 O O . LYS A 1 774 ? -17.969 -56.406 -26.328 1 88.94 774 LYS A O 1
ATOM 6143 N N . GLY A 1 775 ? -16.031 -57.531 -26.719 1 86.06 775 GLY A N 1
ATOM 6144 C CA . GLY A 1 775 ? -15.234 -56.312 -26.672 1 86.06 775 GLY A CA 1
ATOM 6145 C C . GLY A 1 775 ? -15.438 -55.5 -25.391 1 86.06 775 GLY A C 1
ATOM 6146 O O . GLY A 1 775 ? -15.328 -56.031 -24.297 1 86.06 775 GLY A O 1
ATOM 6147 N N . LYS A 1 776 ? -15.852 -54.219 -25.469 1 87.12 776 LYS A N 1
ATOM 6148 C CA . LYS A 1 776 ? -16.078 -53.344 -24.328 1 87.12 776 LYS A CA 1
ATOM 6149 C C . LYS A 1 776 ? -17.328 -53.75 -23.547 1 87.12 776 LYS A C 1
ATOM 6151 O O . LYS A 1 776 ? -17.438 -53.469 -22.359 1 87.12 776 LYS A O 1
ATOM 6156 N N . ARG A 1 777 ? -18.281 -54.469 -24.078 1 88.5 777 ARG A N 1
ATOM 6157 C CA . ARG A 1 777 ? -19.531 -54.875 -23.453 1 88.5 777 ARG A CA 1
ATOM 6158 C C . ARG A 1 777 ? -19.469 -56.312 -22.969 1 88.5 777 ARG A C 1
ATOM 6160 O O . ARG A 1 777 ? -20.5 -56.969 -22.766 1 88.5 777 ARG A O 1
ATOM 6167 N N . SER A 1 778 ? -18.219 -56.812 -22.906 1 90.56 778 SER A N 1
ATOM 6168 C CA . SER A 1 778 ? -18.047 -58.156 -22.359 1 90.56 778 SER A CA 1
ATOM 6169 C C . SER A 1 778 ? -18.703 -58.281 -21 1 90.56 778 SER A C 1
ATOM 6171 O O . SER A 1 778 ? -18.641 -57.344 -20.188 1 90.56 778 SER A O 1
ATOM 6173 N N . ILE A 1 779 ? -19.438 -59.312 -20.828 1 93.75 779 ILE A N 1
ATOM 6174 C CA . ILE A 1 779 ? -20.172 -59.531 -19.578 1 93.75 779 ILE A CA 1
ATOM 6175 C C . ILE A 1 779 ? -19.359 -60.469 -18.672 1 93.75 779 ILE A C 1
ATOM 6177 O O . ILE A 1 779 ? -18.922 -61.562 -19.109 1 93.75 779 ILE A O 1
ATOM 6181 N N . TYR A 1 780 ? -19.203 -60.062 -17.438 1 94.75 780 TYR A N 1
ATOM 6182 C CA . TYR A 1 780 ? -18.438 -60.812 -16.469 1 94.75 780 TYR A CA 1
ATOM 6183 C C . TYR A 1 780 ? -19.312 -61.312 -15.32 1 94.75 780 TYR A C 1
ATOM 6185 O O . TYR A 1 780 ? -20.312 -60.656 -14.992 1 94.75 780 TYR A O 1
ATOM 6193 N N . ARG A 1 781 ? -19.062 -62.5 -14.867 1 92.75 781 ARG A N 1
ATOM 6194 C CA . ARG A 1 781 ? -19.656 -62.969 -13.617 1 92.75 781 ARG A CA 1
ATOM 6195 C C . ARG A 1 781 ? -18.875 -62.469 -12.414 1 92.75 781 ARG A C 1
ATOM 6197 O O . ARG A 1 781 ? -17.656 -62.688 -12.32 1 92.75 781 ARG A O 1
ATOM 6204 N N . VAL A 1 782 ? -19.516 -61.656 -11.508 1 93.19 782 VAL A N 1
ATOM 6205 C CA . VAL A 1 782 ? -18.844 -61 -10.383 1 93.19 782 VAL A CA 1
ATOM 6206 C C . VAL A 1 782 ? -19.5 -61.438 -9.07 1 93.19 782 VAL A C 1
ATOM 6208 O O . VAL A 1 782 ? -20.719 -61.594 -8.992 1 93.19 782 VAL A O 1
ATOM 6211 N N . VAL A 1 783 ? -18.672 -61.781 -8.109 1 92.56 783 VAL A N 1
ATOM 6212 C CA . VAL A 1 783 ? -19.141 -62.094 -6.766 1 92.56 783 VAL A CA 1
ATOM 6213 C C . VAL A 1 783 ? -18.656 -61.031 -5.777 1 92.56 783 VAL A C 1
ATOM 6215 O O . VAL A 1 783 ? -17.453 -60.781 -5.68 1 92.56 783 VAL A O 1
ATOM 6218 N N . TYR A 1 784 ? -19.531 -60.469 -5.105 1 90.88 784 TYR A N 1
ATOM 6219 C CA . TYR A 1 784 ? -19.219 -59.406 -4.156 1 90.88 784 TYR A CA 1
ATOM 6220 C C . TYR A 1 784 ? -18.938 -59.969 -2.771 1 90.88 784 TYR A C 1
ATOM 6222 O O . TYR A 1 784 ? -19.5 -61 -2.395 1 90.88 784 TYR A O 1
ATOM 6230 N N . GLU A 1 785 ? -18.062 -59.375 -2.025 1 86.44 785 GLU A N 1
ATOM 6231 C CA . GLU A 1 785 ? -17.656 -59.812 -0.699 1 86.44 785 GLU A CA 1
ATOM 6232 C C . GLU A 1 785 ? -18.844 -59.812 0.269 1 86.44 785 GLU A C 1
ATOM 6234 O O . GLU A 1 785 ? -18.922 -60.656 1.16 1 86.44 785 GLU A O 1
ATOM 6239 N N . GLU A 1 786 ? -19.688 -58.875 0.178 1 79.25 786 GLU A N 1
ATOM 6240 C CA . GLU A 1 786 ? -20.828 -58.75 1.083 1 79.25 786 GLU A CA 1
ATOM 6241 C C . GLU A 1 786 ? -21.859 -59.844 0.801 1 79.25 786 GLU A C 1
ATOM 6243 O O . GLU A 1 786 ? -22.656 -60.188 1.679 1 79.25 786 GLU A O 1
ATOM 6248 N N . ASN A 1 787 ? -21.938 -60.344 -0.426 1 77.88 787 ASN A N 1
ATOM 6249 C CA . ASN A 1 787 ? -22.875 -61.375 -0.81 1 77.88 787 ASN A CA 1
ATOM 6250 C C . ASN A 1 787 ? -22.172 -62.5 -1.551 1 77.88 787 ASN A C 1
ATOM 6252 O O . ASN A 1 787 ? -22.219 -62.594 -2.781 1 77.88 787 ASN A O 1
ATOM 6256 N N . GLU A 1 788 ? -21.562 -63.406 -0.866 1 74.31 788 GLU A N 1
ATOM 6257 C CA . GLU A 1 788 ? -20.719 -64.438 -1.454 1 74.31 788 GLU A CA 1
ATOM 6258 C C . GLU A 1 788 ? -21.547 -65.438 -2.232 1 74.31 788 GLU A C 1
ATOM 6260 O O . GLU A 1 788 ? -21.047 -66.125 -3.141 1 74.31 788 GLU A O 1
ATOM 6265 N N . ASP A 1 789 ? -22.812 -65.625 -1.88 1 75.69 789 ASP A N 1
ATOM 6266 C CA . ASP A 1 789 ? -23.609 -66.75 -2.43 1 75.69 789 ASP A CA 1
ATOM 6267 C C . ASP A 1 789 ? -24.219 -66.312 -3.777 1 75.69 789 ASP A C 1
ATOM 6269 O O . ASP A 1 789 ? -24.672 -67.188 -4.531 1 75.69 789 ASP A O 1
ATOM 6273 N N . ASP A 1 790 ? -24.188 -64.938 -4.109 1 81.06 790 ASP A N 1
ATOM 6274 C CA . ASP A 1 790 ? -24.859 -64.562 -5.332 1 81.06 790 ASP A CA 1
ATOM 6275 C C . ASP A 1 790 ? -23.859 -64 -6.355 1 81.06 790 ASP A C 1
ATOM 6277 O O . ASP A 1 790 ? -23.016 -63.188 -6.027 1 81.06 790 ASP A O 1
ATOM 6281 N N . ALA A 1 791 ? -23.875 -64.625 -7.449 1 88.69 791 ALA A N 1
ATOM 6282 C CA . ALA A 1 791 ? -23.062 -64.188 -8.562 1 88.69 791 ALA A CA 1
ATOM 6283 C C . ALA A 1 791 ? -23.875 -63.25 -9.469 1 88.69 791 ALA A C 1
ATOM 6285 O O . ALA A 1 791 ? -25.047 -63.5 -9.727 1 88.69 791 ALA A O 1
ATOM 6286 N N . TRP A 1 792 ? -23.281 -62.062 -9.797 1 89.94 792 TRP A N 1
ATOM 6287 C CA . TRP A 1 792 ? -23.938 -61.094 -10.656 1 89.94 792 TRP A CA 1
ATOM 6288 C C . TRP A 1 792 ? -23.203 -60.938 -11.977 1 89.94 792 TRP A C 1
ATOM 6290 O O . TRP A 1 792 ? -22.016 -61.281 -12.078 1 89.94 792 TRP A O 1
ATOM 6300 N N . GLU A 1 793 ? -23.969 -60.594 -12.961 1 90.88 793 GLU A N 1
ATOM 6301 C CA . GLU A 1 793 ? -23.375 -60.375 -14.273 1 90.88 793 GLU A CA 1
ATOM 6302 C C . GLU A 1 793 ? -23.406 -58.906 -14.648 1 90.88 793 GLU A C 1
ATOM 6304 O O . GLU A 1 793 ? -24.453 -58.281 -14.617 1 90.88 793 GLU A O 1
ATOM 6309 N N . PHE A 1 794 ? -22.219 -58.281 -14.906 1 91.81 794 PHE A N 1
ATOM 6310 C CA . PHE A 1 794 ? -22.109 -56.875 -15.266 1 91.81 794 PHE A CA 1
ATOM 6311 C C . PHE A 1 794 ? -21.172 -56.688 -16.453 1 91.81 794 PHE A C 1
ATOM 6313 O O . PHE A 1 794 ? -20.234 -57.469 -16.641 1 91.81 794 PHE A O 1
ATOM 6320 N N . PRO A 1 795 ? -21.438 -55.719 -17.328 1 91.75 795 PRO A N 1
ATOM 6321 C CA . PRO A 1 795 ? -20.422 -55.281 -18.281 1 91.75 795 PRO A CA 1
ATOM 6322 C C . PRO A 1 795 ? -19.328 -54.438 -17.641 1 91.75 795 PRO A C 1
ATOM 6324 O O . PRO A 1 795 ? -19.328 -53.219 -17.781 1 91.75 795 PRO A O 1
ATOM 6327 N N . LEU A 1 796 ? -18.359 -55.031 -17.125 1 91.94 796 LEU A N 1
ATOM 6328 C CA . LEU A 1 796 ? -17.375 -54.375 -16.25 1 91.94 796 LEU A CA 1
ATOM 6329 C C . LEU A 1 796 ? -16.516 -53.375 -17.047 1 91.94 796 LEU A C 1
ATOM 6331 O O . LEU A 1 796 ? -16.047 -52.375 -16.516 1 91.94 796 LEU A O 1
ATOM 6335 N N . LEU A 1 797 ? -16.25 -53.656 -18.266 1 92.06 797 LEU A N 1
ATOM 6336 C CA . LEU A 1 797 ? -15.414 -52.781 -19.062 1 92.06 797 LEU A CA 1
ATOM 6337 C C . LEU A 1 797 ? -16.141 -51.469 -19.375 1 92.06 797 LEU A C 1
ATOM 6339 O O . LEU A 1 797 ? -15.508 -50.438 -19.531 1 92.06 797 LEU A O 1
ATOM 6343 N N . VAL A 1 798 ? -17.453 -51.594 -19.516 1 89.56 798 VAL A N 1
ATOM 6344 C CA . VAL A 1 798 ? -18.25 -50.375 -19.656 1 89.56 798 VAL A CA 1
ATOM 6345 C C . VAL A 1 798 ? -18.141 -49.531 -18.391 1 89.56 798 VAL A C 1
ATOM 6347 O O . VAL A 1 798 ? -17.953 -48.312 -18.438 1 89.56 798 VAL A O 1
ATOM 6350 N N . ASP A 1 799 ? -18.234 -50.25 -17.375 1 90.25 799 ASP A N 1
ATOM 6351 C CA . ASP A 1 799 ? -18.125 -49.562 -16.094 1 90.25 799 ASP A CA 1
ATOM 6352 C C . ASP A 1 799 ? -16.719 -49 -15.883 1 90.25 799 ASP A C 1
ATOM 6354 O O . ASP A 1 799 ? -16.547 -47.938 -15.273 1 90.25 799 ASP A O 1
ATOM 6358 N N . PHE A 1 800 ? -15.766 -49.719 -16.297 1 90.19 800 PHE A N 1
ATOM 6359 C CA . PHE A 1 800 ? -14.383 -49.281 -16.25 1 90.19 800 PHE A CA 1
ATOM 6360 C C . PHE A 1 800 ? -14.211 -48 -17.047 1 90.19 800 PHE A C 1
ATOM 6362 O O . PHE A 1 800 ? -13.555 -47.062 -16.594 1 90.19 800 PHE A O 1
ATOM 6369 N N . GLY A 1 801 ? -14.844 -47.906 -18.109 1 86.31 801 GLY A N 1
ATOM 6370 C CA . GLY A 1 801 ? -14.781 -46.75 -18.969 1 86.31 801 GLY A CA 1
ATOM 6371 C C . GLY A 1 801 ? -15.469 -45.531 -18.359 1 86.31 801 GLY A C 1
ATOM 6372 O O . GLY A 1 801 ? -15.062 -44.375 -18.609 1 86.31 801 GLY A O 1
ATOM 6373 N N . LYS A 1 802 ? -16.516 -45.875 -17.578 1 86.06 802 LYS A N 1
ATOM 6374 C CA . LYS A 1 802 ? -17.281 -44.781 -16.953 1 86.06 802 LYS A CA 1
ATOM 6375 C C . LYS A 1 802 ? -16.641 -44.344 -15.641 1 86.06 802 LYS A C 1
ATOM 6377 O O . LYS A 1 802 ? -17.094 -43.375 -15.016 1 86.06 802 LYS A O 1
ATOM 6382 N N . GLY A 1 803 ? -15.648 -45.062 -15.195 1 86.88 803 GLY A N 1
ATOM 6383 C CA . GLY A 1 803 ? -14.984 -44.75 -13.938 1 86.88 803 GLY A CA 1
ATOM 6384 C C . GLY A 1 803 ? -15.648 -45.406 -12.734 1 86.88 803 GLY A C 1
ATOM 6385 O O . GLY A 1 803 ? -15.43 -45 -11.594 1 86.88 803 GLY A O 1
ATOM 6386 N N . ASP A 1 804 ? -16.422 -46.438 -12.992 1 89 804 ASP A N 1
ATOM 6387 C CA . ASP A 1 804 ? -17.172 -47.062 -11.914 1 89 804 ASP A CA 1
ATOM 6388 C C . ASP A 1 804 ? -16.531 -48.406 -11.523 1 89 804 ASP A C 1
ATOM 6390 O O . ASP A 1 804 ? -17.156 -49.219 -10.867 1 89 804 ASP A O 1
ATOM 6394 N N . LEU A 1 805 ? -15.336 -48.594 -11.961 1 90.94 805 LEU A N 1
ATOM 6395 C CA . LEU A 1 805 ? -14.617 -49.812 -11.656 1 90.94 805 LEU A CA 1
ATOM 6396 C C . LEU A 1 805 ? -13.148 -49.531 -11.367 1 90.94 805 LEU A C 1
ATOM 6398 O O . LEU A 1 805 ? -12.516 -48.75 -12.055 1 90.94 805 LEU A O 1
ATOM 6402 N N . ILE A 1 806 ? -12.609 -50.094 -10.25 1 92 806 ILE A N 1
ATOM 6403 C CA . ILE A 1 806 ? -11.195 -50.031 -9.906 1 92 806 ILE A CA 1
ATOM 6404 C C . ILE A 1 806 ? -10.633 -51.438 -9.805 1 92 806 ILE A C 1
ATOM 6406 O O . ILE A 1 806 ? -11.211 -52.312 -9.133 1 92 806 ILE A O 1
ATOM 6410 N N . ILE A 1 807 ? -9.602 -51.688 -10.477 1 91.12 807 ILE A N 1
ATOM 6411 C CA . ILE A 1 807 ? -8.961 -53 -10.43 1 91.12 807 ILE A CA 1
ATOM 6412 C C . ILE A 1 807 ? -7.918 -53.031 -9.312 1 91.12 807 ILE A C 1
ATOM 6414 O O . ILE A 1 807 ? -7.004 -52.219 -9.289 1 91.12 807 ILE A O 1
ATOM 6418 N N . LEU A 1 808 ? -7.969 -53.781 -8.266 1 86.69 808 LEU A N 1
ATOM 6419 C CA . LEU A 1 808 ? -7.09 -53.812 -7.102 1 86.69 808 LEU A CA 1
ATOM 6420 C C . LEU A 1 808 ? -5.926 -54.781 -7.328 1 86.69 808 LEU A C 1
ATOM 6422 O O . LEU A 1 808 ? -4.773 -54.438 -7.047 1 86.69 808 LEU A O 1
ATOM 6426 N N . ASP A 1 809 ? -5.918 -56.094 -7.367 1 72.5 809 ASP A N 1
ATOM 6427 C CA . ASP A 1 809 ? -4.922 -57.125 -7.625 1 72.5 809 ASP A CA 1
ATOM 6428 C C . ASP A 1 809 ? -5.422 -58.125 -8.672 1 72.5 809 ASP A C 1
ATOM 6430 O O . ASP A 1 809 ? -6.625 -58.344 -8.789 1 72.5 809 ASP A O 1
ATOM 6434 N N . MET B 1 1 ? 78.875 18.688 -27.234 1 59.41 1 MET B N 1
ATOM 6435 C CA . MET B 1 1 ? 78.438 18.781 -25.844 1 59.41 1 MET B CA 1
ATOM 6436 C C . MET B 1 1 ? 77 19.312 -25.766 1 59.41 1 MET B C 1
ATOM 6438 O O . MET B 1 1 ? 76.188 18.859 -24.938 1 59.41 1 MET B O 1
ATOM 6442 N N . HIS B 1 2 ? 76.562 20.188 -26.625 1 70.69 2 HIS B N 1
ATOM 6443 C CA . HIS B 1 2 ? 75.25 20.812 -26.641 1 70.69 2 HIS B CA 1
ATOM 6444 C C . HIS B 1 2 ? 74.188 19.859 -27.141 1 70.69 2 HIS B C 1
ATOM 6446 O O . HIS B 1 2 ? 73.125 19.812 -26.578 1 70.69 2 HIS B O 1
ATOM 6452 N N . LEU B 1 3 ? 74.438 19.078 -28.078 1 69.31 3 LEU B N 1
ATOM 6453 C CA . LEU B 1 3 ? 73.438 18.156 -28.641 1 69.31 3 LEU B CA 1
ATOM 6454 C C . LEU B 1 3 ? 73.188 17 -27.688 1 69.31 3 LEU B C 1
ATOM 6456 O O . LEU B 1 3 ? 72.062 16.516 -27.594 1 69.31 3 LEU B O 1
ATOM 6460 N N . LYS B 1 4 ? 74 16.531 -26.859 1 72.31 4 LYS B N 1
ATOM 6461 C CA . LYS B 1 4 ? 73.812 15.469 -25.859 1 72.31 4 LYS B CA 1
ATOM 6462 C C . LYS B 1 4 ? 72.938 15.961 -24.703 1 72.31 4 LYS B C 1
ATOM 6464 O O . LYS B 1 4 ? 72.125 15.219 -24.172 1 72.31 4 LYS B O 1
ATOM 6469 N N . LYS B 1 5 ? 73.188 17.078 -24.375 1 66.12 5 LYS B N 1
ATOM 6470 C CA . LYS B 1 5 ? 72.375 17.656 -23.312 1 66.12 5 LYS B CA 1
ATOM 6471 C C . LYS B 1 5 ? 70.938 17.781 -23.766 1 66.12 5 LYS B C 1
ATOM 6473 O O . LYS B 1 5 ? 70 17.531 -22.984 1 66.12 5 LYS B O 1
ATOM 6478 N N . GLU B 1 6 ? 70.812 18.188 -24.953 1 71.62 6 GLU B N 1
ATOM 6479 C CA . GLU B 1 6 ? 69.438 18.281 -25.5 1 71.62 6 GLU B CA 1
ATOM 6480 C C . GLU B 1 6 ? 68.812 16.906 -25.609 1 71.62 6 GLU B C 1
ATOM 6482 O O . GLU B 1 6 ? 67.625 16.766 -25.344 1 71.62 6 GLU B O 1
ATOM 6487 N N . ILE B 1 7 ? 69.562 15.93 -25.906 1 72.06 7 ILE B N 1
ATOM 6488 C CA . ILE B 1 7 ? 69.062 14.562 -25.938 1 72.06 7 ILE B CA 1
ATOM 6489 C C . ILE B 1 7 ? 68.688 14.109 -24.531 1 72.06 7 ILE B C 1
ATOM 6491 O O . ILE B 1 7 ? 67.688 13.484 -24.312 1 72.06 7 ILE B O 1
ATOM 6495 N N . ASP B 1 8 ? 69.562 14.5 -23.672 1 71.5 8 ASP B N 1
ATOM 6496 C CA . ASP B 1 8 ? 69.312 14.117 -22.281 1 71.5 8 ASP B CA 1
ATOM 6497 C C . ASP B 1 8 ? 68.062 14.836 -21.75 1 71.5 8 ASP B C 1
ATOM 6499 O O . ASP B 1 8 ? 67.25 14.242 -21.016 1 71.5 8 ASP B O 1
ATOM 6503 N N . GLU B 1 9 ? 67.875 16.047 -22.047 1 70.75 9 GLU B N 1
ATOM 6504 C CA . GLU B 1 9 ? 66.688 16.812 -21.656 1 70.75 9 GLU B CA 1
ATOM 6505 C C . GLU B 1 9 ? 65.438 16.234 -22.297 1 70.75 9 GLU B C 1
ATOM 6507 O O . GLU B 1 9 ? 64.375 16.125 -21.656 1 70.75 9 GLU B O 1
ATOM 6512 N N . LYS B 1 10 ? 65.5 15.906 -23.516 1 71.56 10 LYS B N 1
ATOM 6513 C CA . LYS B 1 10 ? 64.375 15.328 -24.188 1 71.56 10 LYS B CA 1
ATOM 6514 C C . LYS B 1 10 ? 64.062 13.914 -23.688 1 71.56 10 LYS B C 1
ATOM 6516 O O . LYS B 1 10 ? 62.906 13.523 -23.547 1 71.56 10 LYS B O 1
ATOM 6521 N N . GLN B 1 11 ? 65.125 13.234 -23.312 1 72 11 GLN B N 1
ATOM 6522 C CA . GLN B 1 11 ? 64.938 11.922 -22.688 1 72 11 GLN B CA 1
ATOM 6523 C C . GLN B 1 11 ? 64.312 12.055 -21.312 1 72 11 GLN B C 1
ATOM 6525 O O . GLN B 1 11 ? 63.406 11.266 -20.938 1 72 11 GLN B O 1
ATOM 6530 N N . GLN B 1 12 ? 64.75 13.047 -20.641 1 69 12 GLN B N 1
ATOM 6531 C CA . GLN B 1 12 ? 64.125 13.305 -19.359 1 69 12 GLN B CA 1
ATOM 6532 C C . GLN B 1 12 ? 62.656 13.734 -19.547 1 69 12 GLN B C 1
ATOM 6534 O O . GLN B 1 12 ? 61.781 13.305 -18.797 1 69 12 GLN B O 1
ATOM 6539 N N . ARG B 1 13 ? 62.375 14.539 -20.469 1 69 13 ARG B N 1
ATOM 6540 C CA . ARG B 1 13 ? 61.031 14.938 -20.781 1 69 13 ARG B CA 1
ATOM 6541 C C . ARG B 1 13 ? 60.188 13.75 -21.25 1 69 13 ARG B C 1
ATOM 6543 O O . ARG B 1 13 ? 59 13.625 -20.891 1 69 13 ARG B O 1
ATOM 6550 N N . ILE B 1 14 ? 60.781 12.898 -22 1 65.88 14 ILE B N 1
ATOM 6551 C CA . ILE B 1 14 ? 60.094 11.672 -22.391 1 65.88 14 ILE B CA 1
ATOM 6552 C C . ILE B 1 14 ? 59.812 10.812 -21.172 1 65.88 14 ILE B C 1
ATOM 6554 O O . ILE B 1 14 ? 58.719 10.266 -21.031 1 65.88 14 ILE B O 1
ATOM 6558 N N . ARG B 1 15 ? 60.719 10.734 -20.297 1 63.75 15 ARG B N 1
ATOM 6559 C CA . ARG B 1 15 ? 60.5 9.984 -19.062 1 63.75 15 ARG B CA 1
ATOM 6560 C C . ARG B 1 15 ? 59.375 10.617 -18.219 1 63.75 15 ARG B C 1
ATOM 6562 O O . ARG B 1 15 ? 58.531 9.914 -17.656 1 63.75 15 ARG B O 1
ATOM 6569 N N . GLU B 1 16 ? 59.5 11.883 -18.156 1 60.88 16 GLU B N 1
ATOM 6570 C CA . GLU B 1 16 ? 58.438 12.594 -17.422 1 60.88 16 GLU B CA 1
ATOM 6571 C C . GLU B 1 16 ? 57.094 12.422 -18.094 1 60.88 16 GLU B C 1
ATOM 6573 O O . GLU B 1 16 ? 56.094 12.18 -17.422 1 60.88 16 GLU B O 1
ATOM 6578 N N . LEU B 1 17 ? 57.125 12.586 -19.328 1 62.19 17 LEU B N 1
ATOM 6579 C CA . LEU B 1 17 ? 55.875 12.422 -20.047 1 62.19 17 LEU B CA 1
ATOM 6580 C C . LEU B 1 17 ? 55.406 10.961 -20.031 1 62.19 17 LEU B C 1
ATOM 6582 O O . LEU B 1 17 ? 54.219 10.68 -19.938 1 62.19 17 LEU B O 1
ATOM 6586 N N . GLU B 1 18 ? 56.344 10.086 -20.109 1 59.72 18 GLU B N 1
ATOM 6587 C CA . GLU B 1 18 ? 56 8.672 -19.953 1 59.72 18 GLU B CA 1
ATOM 6588 C C . GLU B 1 18 ? 55.5 8.375 -18.547 1 59.72 18 GLU B C 1
ATOM 6590 O O . GLU B 1 18 ? 54.562 7.586 -18.375 1 59.72 18 GLU B O 1
ATOM 6595 N N . HIS B 1 19 ? 56.188 9.008 -17.609 1 55.25 19 HIS B N 1
ATOM 6596 C CA . HIS B 1 19 ? 55.688 8.875 -16.25 1 55.25 19 HIS B CA 1
ATOM 6597 C C . HIS B 1 19 ? 54.281 9.469 -16.094 1 55.25 19 HIS B C 1
ATOM 6599 O O . HIS B 1 19 ? 53.438 8.875 -15.453 1 55.25 19 HIS B O 1
ATOM 6605 N N . VAL B 1 20 ? 54.219 10.664 -16.594 1 53.56 20 VAL B N 1
ATOM 6606 C CA . VAL B 1 20 ? 52.906 11.281 -16.578 1 53.56 20 VAL B CA 1
ATOM 6607 C C . VAL B 1 20 ? 51.938 10.422 -17.391 1 53.56 20 VAL B C 1
ATOM 6609 O O . VAL B 1 20 ? 50.781 10.219 -16.984 1 53.56 20 VAL B O 1
ATOM 6612 N N . ASN B 1 21 ? 52.406 9.984 -18.5 1 53.28 21 ASN B N 1
ATOM 6613 C CA . ASN B 1 21 ? 51.594 9.07 -19.297 1 53.28 21 ASN B CA 1
ATOM 6614 C C . ASN B 1 21 ? 51.312 7.77 -18.547 1 53.28 21 ASN B C 1
ATOM 6616 O O . ASN B 1 21 ? 50.219 7.223 -18.625 1 53.28 21 ASN B O 1
ATOM 6620 N N . ALA B 1 22 ? 52.281 7.289 -17.938 1 54.28 22 ALA B N 1
ATOM 6621 C CA . ALA B 1 22 ? 52.125 6.09 -17.125 1 54.28 22 ALA B CA 1
ATOM 6622 C C . ALA B 1 22 ? 51.156 6.324 -15.977 1 54.28 22 ALA B C 1
ATOM 6624 O O . ALA B 1 22 ? 50.344 5.453 -15.664 1 54.28 22 ALA B O 1
ATOM 6625 N N . MET B 1 23 ? 51.344 7.402 -15.328 1 51 23 MET B N 1
ATOM 6626 C CA . MET B 1 23 ? 50.406 7.793 -14.273 1 51 23 MET B CA 1
ATOM 6627 C C . MET B 1 23 ? 49 8.008 -14.836 1 51 23 MET B C 1
ATOM 6629 O O . MET B 1 23 ? 48.031 7.652 -14.195 1 51 23 MET B O 1
ATOM 6633 N N . LEU B 1 24 ? 49.062 8.773 -15.859 1 53.97 24 LEU B N 1
ATOM 6634 C CA . LEU B 1 24 ? 47.781 9 -16.531 1 53.97 24 LEU B CA 1
ATOM 6635 C C . LEU B 1 24 ? 47.25 7.699 -17.109 1 53.97 24 LEU B C 1
ATOM 6637 O O . LEU B 1 24 ? 46.031 7.535 -17.219 1 53.97 24 LEU B O 1
ATOM 6641 N N . GLU B 1 25 ? 48.125 6.844 -17.453 1 57.38 25 GLU B N 1
ATOM 6642 C CA . GLU B 1 25 ? 47.812 5.527 -18 1 57.38 25 GLU B CA 1
ATOM 6643 C C . GLU B 1 25 ? 47.562 4.516 -16.891 1 57.38 25 GLU B C 1
ATOM 6645 O O . GLU B 1 25 ? 47.281 3.346 -17.156 1 57.38 25 GLU B O 1
ATOM 6650 N N . ASP B 1 26 ? 47.781 4.973 -15.656 1 62.62 26 ASP B N 1
ATOM 6651 C CA . ASP B 1 26 ? 47.594 3.992 -14.594 1 62.62 26 ASP B CA 1
ATOM 6652 C C . ASP B 1 26 ? 46.188 3.373 -14.656 1 62.62 26 ASP B C 1
ATOM 6654 O O . ASP B 1 26 ? 45.188 4.082 -14.578 1 62.62 26 ASP B O 1
ATOM 6658 N N . PRO B 1 27 ? 46.125 2.197 -14.945 1 79.31 27 PRO B N 1
ATOM 6659 C CA . PRO B 1 27 ? 44.875 1.481 -15.172 1 79.31 27 PRO B CA 1
ATOM 6660 C C . PRO B 1 27 ? 44 1.4 -13.922 1 79.31 27 PRO B C 1
ATOM 6662 O O . PRO B 1 27 ? 42.812 1.096 -14.008 1 79.31 27 PRO B O 1
ATOM 6665 N N . ILE B 1 28 ? 44.688 1.908 -12.727 1 86.31 28 ILE B N 1
ATOM 6666 C CA . ILE B 1 28 ? 43.906 1.739 -11.492 1 86.31 28 ILE B CA 1
ATOM 6667 C C . ILE B 1 28 ? 43.75 3.092 -10.805 1 86.31 28 ILE B C 1
ATOM 6669 O O . ILE B 1 28 ? 44.719 3.818 -10.602 1 86.31 28 ILE B O 1
ATOM 6673 N N . ILE B 1 29 ? 42.625 3.619 -10.562 1 88 29 ILE B N 1
ATOM 6674 C CA . ILE B 1 29 ? 42.312 4.828 -9.805 1 88 29 ILE B CA 1
ATOM 6675 C C . ILE B 1 29 ? 42.438 4.547 -8.312 1 88 29 ILE B C 1
ATOM 6677 O O . ILE B 1 29 ? 41.781 3.627 -7.793 1 88 29 ILE B O 1
ATOM 6681 N N . GLN B 1 30 ? 43.219 5.352 -7.668 1 88.06 30 GLN B N 1
ATOM 6682 C CA . GLN B 1 30 ? 43.438 5.16 -6.234 1 88.06 30 GLN B CA 1
ATOM 6683 C C . GLN B 1 30 ? 42.281 5.746 -5.43 1 88.06 30 GLN B C 1
ATOM 6685 O O . GLN B 1 30 ? 42.031 6.953 -5.469 1 88.06 30 GLN B O 1
ATOM 6690 N N . THR B 1 31 ? 41.562 4.902 -4.746 1 91.12 31 THR B N 1
ATOM 6691 C CA . THR B 1 31 ? 40.406 5.332 -3.961 1 91.12 31 THR B CA 1
ATOM 6692 C C . THR B 1 31 ? 40.719 5.293 -2.469 1 91.12 31 THR B C 1
ATOM 6694 O O . THR B 1 31 ? 40 5.875 -1.658 1 91.12 31 THR B O 1
ATOM 6697 N N . TYR B 1 32 ? 41.781 4.605 -2.029 1 90.38 32 TYR B N 1
ATOM 6698 C CA . TYR B 1 32 ? 42.188 4.445 -0.643 1 90.38 32 TYR B CA 1
ATOM 6699 C C . TYR B 1 32 ? 43.688 4.77 -0.488 1 90.38 32 TYR B C 1
ATOM 6701 O O . TYR B 1 32 ? 44.531 4.207 -1.194 1 90.38 32 TYR B O 1
ATOM 6709 N N . TYR B 1 33 ? 43.906 5.809 0.328 1 86.5 33 TYR B N 1
ATOM 6710 C CA . TYR B 1 33 ? 45.281 6.238 0.525 1 86.5 33 TYR B CA 1
ATOM 6711 C C . TYR B 1 33 ? 45.531 6.648 1.973 1 86.5 33 TYR B C 1
ATOM 6713 O O . TYR B 1 33 ? 44.719 7.328 2.58 1 86.5 33 TYR B O 1
ATOM 6721 N N . ASP B 1 34 ? 46.625 6.23 2.596 1 84.62 34 ASP B N 1
ATOM 6722 C CA . ASP B 1 34 ? 47.031 6.605 3.941 1 84.62 34 ASP B CA 1
ATOM 6723 C C . ASP B 1 34 ? 45.969 6.211 4.977 1 84.62 34 ASP B C 1
ATOM 6725 O O . ASP B 1 34 ? 45.625 7.016 5.84 1 84.62 34 ASP B O 1
ATOM 6729 N N . GLY B 1 35 ? 45.281 5.098 4.816 1 85.19 35 GLY B N 1
ATOM 6730 C CA . GLY B 1 35 ? 44.375 4.527 5.785 1 85.19 35 GLY B CA 1
ATOM 6731 C C . GLY B 1 35 ? 42.969 5.102 5.68 1 85.19 35 GLY B C 1
ATOM 6732 O O . GLY B 1 35 ? 42.125 4.848 6.543 1 85.19 35 GLY B O 1
ATOM 6733 N N . LYS B 1 36 ? 42.844 5.922 4.766 1 89.81 36 LYS B N 1
ATOM 6734 C CA . LYS B 1 36 ? 41.5 6.504 4.613 1 89.81 36 LYS B CA 1
ATOM 6735 C C . LYS B 1 36 ? 41.094 6.562 3.143 1 89.81 36 LYS B C 1
ATOM 6737 O O . LYS B 1 36 ? 41.969 6.57 2.256 1 89.81 36 LYS B O 1
ATOM 6742 N N . TYR B 1 37 ? 39.812 6.535 2.928 1 93.69 37 TYR B N 1
ATOM 6743 C CA . TYR B 1 37 ? 39.312 6.742 1.579 1 93.69 37 TYR B CA 1
ATOM 6744 C C . TYR B 1 37 ? 39.438 8.203 1.165 1 93.69 37 TYR B C 1
ATOM 6746 O O . TYR B 1 37 ? 39.281 9.109 1.988 1 93.69 37 TYR B O 1
ATOM 6754 N N . THR B 1 38 ? 39.75 8.461 -0.068 1 92.19 38 THR B N 1
ATOM 6755 C CA . THR B 1 38 ? 39.938 9.82 -0.57 1 92.19 38 THR B CA 1
ATOM 6756 C C . THR B 1 38 ? 38.625 10.594 -0.52 1 92.19 38 THR B C 1
ATOM 6758 O O . THR B 1 38 ? 37.531 10 -0.504 1 92.19 38 THR B O 1
ATOM 6761 N N . ASN B 1 39 ? 38.656 11.945 -0.406 1 93.06 39 ASN B N 1
ATOM 6762 C CA . ASN B 1 39 ? 37.5 12.797 -0.334 1 93.06 39 ASN B CA 1
ATOM 6763 C C . ASN B 1 39 ? 36.656 12.719 -1.615 1 93.06 39 ASN B C 1
ATOM 6765 O O . ASN B 1 39 ? 35.438 12.891 -1.585 1 93.06 39 ASN B O 1
ATOM 6769 N N . GLU B 1 40 ? 37.344 12.328 -2.73 1 91.75 40 GLU B N 1
ATOM 6770 C CA . GLU B 1 40 ? 36.625 12.211 -4.004 1 91.75 40 GLU B CA 1
ATOM 6771 C C . GLU B 1 40 ? 35.656 11.047 -3.98 1 91.75 40 GLU B C 1
ATOM 6773 O O . GLU B 1 40 ? 34.5 11.188 -4.395 1 91.75 40 GLU B O 1
ATOM 6778 N N . ILE B 1 41 ? 36.125 9.945 -3.453 1 93.81 41 ILE B N 1
ATOM 6779 C CA . ILE B 1 41 ? 35.281 8.773 -3.398 1 93.81 41 ILE B CA 1
ATOM 6780 C C . ILE B 1 41 ? 34.188 8.977 -2.352 1 93.81 41 ILE B C 1
ATOM 6782 O O . ILE B 1 41 ? 33.031 8.562 -2.551 1 93.81 41 ILE B O 1
ATOM 6786 N N . ARG B 1 42 ? 34.5 9.609 -1.226 1 94.62 42 ARG B N 1
ATOM 6787 C CA . ARG B 1 42 ? 33.531 9.859 -0.169 1 94.62 42 ARG B CA 1
ATOM 6788 C C . ARG B 1 42 ? 32.406 10.766 -0.667 1 94.62 42 ARG B C 1
ATOM 6790 O O . ARG B 1 42 ? 31.234 10.445 -0.512 1 94.62 42 ARG B O 1
ATOM 6797 N N . HIS B 1 43 ? 32.844 11.82 -1.306 1 94.62 43 HIS B N 1
ATOM 6798 C CA . HIS B 1 43 ? 31.875 12.766 -1.86 1 94.62 43 HIS B CA 1
ATOM 6799 C C . HIS B 1 43 ? 31 12.102 -2.926 1 94.62 43 HIS B C 1
ATOM 6801 O O . HIS B 1 43 ? 29.797 12.344 -2.984 1 94.62 43 HIS B O 1
ATOM 6807 N N . THR B 1 44 ? 31.609 11.273 -3.766 1 95.31 44 THR B N 1
ATOM 6808 C CA . THR B 1 44 ? 30.891 10.594 -4.836 1 95.31 44 THR B CA 1
ATOM 6809 C C . THR B 1 44 ? 29.812 9.672 -4.266 1 95.31 44 THR B C 1
ATOM 6811 O O . THR B 1 44 ? 28.672 9.68 -4.727 1 95.31 44 THR B O 1
ATOM 6814 N N . ILE B 1 45 ? 30.172 8.922 -3.266 1 95.88 45 ILE B N 1
ATOM 6815 C CA . ILE B 1 45 ? 29.25 7.961 -2.674 1 95.88 45 ILE B CA 1
ATOM 6816 C C . ILE B 1 45 ? 28.094 8.703 -1.986 1 95.88 45 ILE B C 1
ATOM 6818 O O . ILE B 1 45 ? 26.938 8.312 -2.105 1 95.88 45 ILE B O 1
ATOM 6822 N N . MET B 1 46 ? 28.375 9.82 -1.304 1 95.19 46 MET B N 1
ATOM 6823 C CA . MET B 1 46 ? 27.344 10.617 -0.646 1 95.19 46 MET B CA 1
ATOM 6824 C C . MET B 1 46 ? 26.344 11.156 -1.663 1 95.19 46 MET B C 1
ATOM 6826 O O . MET B 1 46 ? 25.125 11.117 -1.434 1 95.19 46 MET B O 1
ATOM 6830 N N . ALA B 1 47 ? 26.844 11.586 -2.764 1 95.12 47 ALA B N 1
ATOM 6831 C CA . ALA B 1 47 ? 26 12.156 -3.805 1 95.12 47 ALA B CA 1
ATOM 6832 C C . ALA B 1 47 ? 25.156 11.086 -4.473 1 95.12 47 ALA B C 1
ATOM 6834 O O . ALA B 1 47 ? 23.969 11.305 -4.77 1 95.12 47 ALA B O 1
ATOM 6835 N N . LEU B 1 48 ? 25.719 9.898 -4.723 1 95.44 48 LEU B N 1
ATOM 6836 C CA . LEU B 1 48 ? 25.016 8.812 -5.387 1 95.44 48 LEU B CA 1
ATOM 6837 C C . LEU B 1 48 ? 23.859 8.305 -4.52 1 95.44 48 LEU B C 1
ATOM 6839 O O . LEU B 1 48 ? 22.766 8.07 -5.016 1 95.44 48 LEU B O 1
ATOM 6843 N N . VAL B 1 49 ? 24.094 8.172 -3.24 1 93.06 49 VAL B N 1
ATOM 6844 C CA . VAL B 1 49 ? 23.109 7.602 -2.33 1 93.06 49 VAL B CA 1
ATOM 6845 C C . VAL B 1 49 ? 22.016 8.625 -2.055 1 93.06 49 VAL B C 1
ATOM 6847 O O . VAL B 1 49 ? 20.828 8.266 -1.952 1 93.06 49 VAL B O 1
ATOM 6850 N N . SER B 1 50 ? 22.297 9.867 -1.977 1 91.25 50 SER B N 1
ATOM 6851 C CA . SER B 1 50 ? 21.344 10.883 -1.547 1 91.25 50 SER B CA 1
ATOM 6852 C C . SER B 1 50 ? 20.641 11.516 -2.74 1 91.25 50 SER B C 1
ATOM 6854 O O . SER B 1 50 ? 19.422 11.383 -2.893 1 91.25 50 SER B O 1
ATOM 6856 N N . GLU B 1 51 ? 21.359 12.086 -3.645 1 89.94 51 GLU B N 1
ATOM 6857 C CA . GLU B 1 51 ? 20.781 12.867 -4.738 1 89.94 51 GLU B CA 1
ATOM 6858 C C . GLU B 1 51 ? 20.328 11.961 -5.883 1 89.94 51 GLU B C 1
ATOM 6860 O O . GLU B 1 51 ? 19.375 12.273 -6.59 1 89.94 51 GLU B O 1
ATOM 6865 N N . CYS B 1 52 ? 21.094 10.898 -6.066 1 92.25 52 CYS B N 1
ATOM 6866 C CA . CYS B 1 52 ? 20.781 10.062 -7.219 1 92.25 52 CYS B CA 1
ATOM 6867 C C . CYS B 1 52 ? 19.906 8.875 -6.816 1 92.25 52 CYS B C 1
ATOM 6869 O O . CYS B 1 52 ? 19.391 8.164 -7.676 1 92.25 52 CYS B O 1
ATOM 6871 N N . GLY B 1 53 ? 19.781 8.609 -5.57 1 88.56 53 GLY B N 1
ATOM 6872 C CA . GLY B 1 53 ? 18.891 7.57 -5.09 1 88.56 53 GLY B CA 1
ATOM 6873 C C . GLY B 1 53 ? 19.422 6.168 -5.312 1 88.56 53 GLY B C 1
ATOM 6874 O O . GLY B 1 53 ? 18.656 5.211 -5.418 1 88.56 53 GLY B O 1
ATOM 6875 N N . VAL B 1 54 ? 20.75 5.992 -5.461 1 92.38 54 VAL B N 1
ATOM 6876 C CA . VAL B 1 54 ? 21.359 4.68 -5.648 1 92.38 54 VAL B CA 1
ATOM 6877 C C . VAL B 1 54 ? 21.391 3.928 -4.32 1 92.38 54 VAL B C 1
ATOM 6879 O O . VAL B 1 54 ? 21.75 4.5 -3.287 1 92.38 54 VAL B O 1
ATOM 6882 N N . SER B 1 55 ? 20.953 2.688 -4.359 1 89.75 55 SER B N 1
ATOM 6883 C CA . SER B 1 55 ? 20.984 1.88 -3.146 1 89.75 55 SER B CA 1
ATOM 6884 C C . SER B 1 55 ? 22.422 1.638 -2.678 1 89.75 55 SER B C 1
ATOM 6886 O O . SER B 1 55 ? 23.328 1.468 -3.496 1 89.75 55 SER B O 1
ATOM 6888 N N . GLN B 1 56 ? 22.609 1.541 -1.375 1 90.31 56 GLN B N 1
ATOM 6889 C CA . GLN B 1 56 ? 23.938 1.346 -0.8 1 90.31 56 GLN B CA 1
ATOM 6890 C C . GLN B 1 56 ? 24.562 0.042 -1.288 1 90.31 56 GLN B C 1
ATOM 6892 O O . GLN B 1 56 ? 25.781 -0.041 -1.465 1 90.31 56 GLN B O 1
ATOM 6897 N N . SER B 1 57 ? 23.734 -0.923 -1.495 1 89.31 57 SER B N 1
ATOM 6898 C CA . SER B 1 57 ? 24.234 -2.229 -1.91 1 89.31 57 SER B CA 1
ATOM 6899 C C . SER B 1 57 ? 24.688 -2.205 -3.361 1 89.31 57 SER B C 1
ATOM 6901 O O . SER B 1 57 ? 25.5 -3.045 -3.773 1 89.31 57 SER B O 1
ATOM 6903 N N . LYS B 1 58 ? 24.281 -1.219 -4.16 1 92.75 58 LYS B N 1
ATOM 6904 C CA . LYS B 1 58 ? 24.578 -1.205 -5.59 1 92.75 58 LYS B CA 1
ATOM 6905 C C . LYS B 1 58 ? 25.594 -0.122 -5.934 1 92.75 58 LYS B C 1
ATOM 6907 O O . LYS B 1 58 ? 26.047 -0.035 -7.074 1 92.75 58 LYS B O 1
ATOM 6912 N N . VAL B 1 59 ? 25.953 0.695 -4.969 1 95.38 59 VAL B N 1
ATOM 6913 C CA . VAL B 1 59 ? 26.828 1.837 -5.219 1 95.38 59 VAL B CA 1
ATOM 6914 C C . VAL B 1 59 ? 28.156 1.355 -5.793 1 95.38 59 VAL B C 1
ATOM 6916 O O . VAL B 1 59 ? 28.672 1.93 -6.758 1 95.38 59 VAL B O 1
ATOM 6919 N N . ASN B 1 60 ? 28.781 0.301 -5.195 1 94.88 60 ASN B N 1
ATOM 6920 C CA . ASN B 1 60 ? 30.062 -0.208 -5.68 1 94.88 60 ASN B CA 1
ATOM 6921 C C . ASN B 1 60 ? 29.969 -0.699 -7.121 1 94.88 60 ASN B C 1
ATOM 6923 O O . ASN B 1 60 ? 30.859 -0.447 -7.93 1 94.88 60 ASN B O 1
ATOM 6927 N N . LYS B 1 61 ? 28.875 -1.327 -7.426 1 93.75 61 LYS B N 1
ATOM 6928 C CA . LYS B 1 61 ? 28.672 -1.831 -8.781 1 93.75 61 LYS B CA 1
ATOM 6929 C C . LYS B 1 61 ? 28.531 -0.684 -9.781 1 93.75 61 LYS B C 1
ATOM 6931 O O . LYS B 1 61 ? 29.062 -0.754 -10.891 1 93.75 61 LYS B O 1
ATOM 6936 N N . VAL B 1 62 ? 27.812 0.361 -9.391 1 95.75 62 VAL B N 1
ATOM 6937 C CA . VAL B 1 62 ? 27.641 1.535 -10.242 1 95.75 62 VAL B CA 1
ATOM 6938 C C . VAL B 1 62 ? 29 2.156 -10.547 1 95.75 62 VAL B C 1
ATOM 6940 O O . VAL B 1 62 ? 29.297 2.469 -11.703 1 95.75 62 VAL B O 1
ATOM 6943 N N . LEU B 1 63 ? 29.828 2.271 -9.508 1 95.88 63 LEU B N 1
ATOM 6944 C CA . LEU B 1 63 ? 31.141 2.875 -9.664 1 95.88 63 LEU B CA 1
ATOM 6945 C C . LEU B 1 63 ? 32.031 2.037 -10.586 1 95.88 63 LEU B C 1
ATOM 6947 O O . LEU B 1 63 ? 32.688 2.574 -11.484 1 95.88 63 LEU B O 1
ATOM 6951 N N . GLU B 1 64 ? 32 0.764 -10.453 1 93.44 64 GLU B N 1
ATOM 6952 C CA . GLU B 1 64 ? 32.812 -0.14 -11.258 1 93.44 64 GLU B CA 1
ATOM 6953 C C . GLU B 1 64 ? 32.406 -0.116 -12.719 1 93.44 64 GLU B C 1
ATOM 6955 O O . GLU B 1 64 ? 33.25 -0.038 -13.617 1 93.44 64 GLU B O 1
ATOM 6960 N N . ILE B 1 65 ? 31.094 -0.152 -12.969 1 93.25 65 ILE B N 1
ATOM 6961 C CA . ILE B 1 65 ? 30.562 -0.217 -14.328 1 93.25 65 ILE B CA 1
ATOM 6962 C C . ILE B 1 65 ? 30.875 1.078 -15.07 1 93.25 65 ILE B C 1
ATOM 6964 O O . ILE B 1 65 ? 31.344 1.048 -16.219 1 93.25 65 ILE B O 1
ATOM 6968 N N . VAL B 1 66 ? 30.656 2.223 -14.398 1 94.31 66 VAL B N 1
ATOM 6969 C CA . VAL B 1 66 ? 30.828 3.512 -15.055 1 94.31 66 VAL B CA 1
ATOM 6970 C C . VAL B 1 66 ? 32.312 3.746 -15.352 1 94.31 66 VAL B C 1
ATOM 6972 O O . VAL B 1 66 ? 32.688 4.125 -16.469 1 94.31 66 VAL B O 1
ATOM 6975 N N . VAL B 1 67 ? 33.219 3.486 -14.383 1 93.25 67 VAL B N 1
ATOM 6976 C CA . VAL B 1 67 ? 34.625 3.76 -14.547 1 93.25 67 VAL B CA 1
ATOM 6977 C C . VAL B 1 67 ? 35.25 2.775 -15.539 1 93.25 67 VAL B C 1
ATOM 6979 O O . VAL B 1 67 ? 36 3.17 -16.422 1 93.25 67 VAL B O 1
ATOM 6982 N N . LYS B 1 68 ? 34.812 1.528 -15.453 1 89.75 68 LYS B N 1
ATOM 6983 C CA . LYS B 1 68 ? 35.375 0.513 -16.344 1 89.75 68 LYS B CA 1
ATOM 6984 C C . LYS B 1 68 ? 34.906 0.744 -17.781 1 89.75 68 LYS B C 1
ATOM 6986 O O . LYS B 1 68 ? 35.75 0.744 -18.703 1 89.75 68 LYS B O 1
ATOM 6991 N N . ASN B 1 69 ? 33.688 0.955 -18.031 1 89.62 69 ASN B N 1
ATOM 6992 C CA . ASN B 1 69 ? 33.125 1.056 -19.375 1 89.62 69 ASN B CA 1
ATOM 6993 C C . ASN B 1 69 ? 33.562 2.354 -20.062 1 89.62 69 ASN B C 1
ATOM 6995 O O . ASN B 1 69 ? 33.812 2.371 -21.266 1 89.62 69 ASN B O 1
ATOM 6999 N N . LEU B 1 70 ? 33.625 3.463 -19.281 1 89.88 70 LEU B N 1
ATOM 7000 C CA . LEU B 1 70 ? 33.812 4.754 -19.938 1 89.88 70 LEU B CA 1
ATOM 7001 C C . LEU B 1 70 ? 35.281 5.133 -19.953 1 89.88 70 LEU B C 1
ATOM 7003 O O . LEU B 1 70 ? 35.719 5.906 -20.812 1 89.88 70 LEU B O 1
ATOM 7007 N N . THR B 1 71 ? 36.125 4.609 -18.984 1 87.56 71 THR B N 1
ATOM 7008 C CA . THR B 1 71 ? 37.531 5.031 -18.922 1 87.56 71 THR B CA 1
ATOM 7009 C C . THR B 1 71 ? 38.469 3.842 -19.125 1 87.56 71 THR B C 1
ATOM 7011 O O . THR B 1 71 ? 39.656 4.02 -19.406 1 87.56 71 THR B O 1
ATOM 7014 N N . GLY B 1 72 ? 37.906 2.572 -19.047 1 85.25 72 GLY B N 1
ATOM 7015 C CA . GLY B 1 72 ? 38.75 1.386 -19.156 1 85.25 72 GLY B CA 1
ATOM 7016 C C . GLY B 1 72 ? 39.594 1.141 -17.922 1 85.25 72 GLY B C 1
ATOM 7017 O O . GLY B 1 72 ? 40.406 0.208 -17.891 1 85.25 72 GLY B O 1
ATOM 7018 N N . LYS B 1 73 ? 39.406 2.053 -16.906 1 88.62 73 LYS B N 1
ATOM 7019 C CA . LYS B 1 73 ? 40.188 1.934 -15.68 1 88.62 73 LYS B CA 1
ATOM 7020 C C . LYS B 1 73 ? 39.469 1.121 -14.625 1 88.62 73 LYS B C 1
ATOM 7022 O O . LYS B 1 73 ? 38.281 0.818 -14.781 1 88.62 73 LYS B O 1
ATOM 7027 N N . SER B 1 74 ? 40.188 0.646 -13.688 1 90.06 74 SER B N 1
ATOM 7028 C CA . SER B 1 74 ? 39.594 -0.092 -12.57 1 90.06 74 SER B CA 1
ATOM 7029 C C . SER B 1 74 ? 39.812 0.637 -11.25 1 90.06 74 SER B C 1
ATOM 7031 O O . SER B 1 74 ? 40.688 1.514 -11.148 1 90.06 74 SER B O 1
ATOM 7033 N N . LEU B 1 75 ? 39.031 0.345 -10.297 1 91.38 75 LEU B N 1
ATOM 7034 C CA . LEU B 1 75 ? 39.094 0.953 -8.977 1 91.38 75 LEU B CA 1
ATOM 7035 C C . LEU B 1 75 ? 39.844 0.029 -8 1 91.38 75 LEU B C 1
ATOM 7037 O O . LEU B 1 75 ? 39.719 -1.194 -8.086 1 91.38 75 LEU B O 1
ATOM 7041 N N . ASP B 1 76 ? 40.562 0.611 -7.25 1 88.25 76 ASP B N 1
ATOM 7042 C CA . ASP B 1 76 ? 41.344 -0.177 -6.305 1 88.25 76 ASP B CA 1
ATOM 7043 C C . ASP B 1 76 ? 40.438 -0.804 -5.238 1 88.25 76 ASP B C 1
ATOM 7045 O O . ASP B 1 76 ? 39.625 -1.67 -5.539 1 88.25 76 ASP B O 1
ATOM 7049 N N . ARG B 1 77 ? 40.281 -0.126 -4.09 1 91.31 77 ARG B N 1
ATOM 7050 C CA . ARG B 1 77 ? 39.5 -0.625 -2.969 1 91.31 77 ARG B CA 1
ATOM 7051 C C . ARG B 1 77 ? 38.219 0.184 -2.797 1 91.31 77 ARG B C 1
ATOM 7053 O O . ARG B 1 77 ? 38.25 1.415 -2.758 1 91.31 77 ARG B O 1
ATOM 7060 N N . LEU B 1 78 ? 37.125 -0.568 -2.799 1 93.94 78 LEU B N 1
ATOM 7061 C CA . LEU B 1 78 ? 35.812 0.085 -2.6 1 93.94 78 LEU B CA 1
ATOM 7062 C C . LEU B 1 78 ? 35.312 -0.148 -1.183 1 93.94 78 LEU B C 1
ATOM 7064 O O . LEU B 1 78 ? 35.625 -1.157 -0.556 1 93.94 78 LEU B O 1
ATOM 7068 N N . PRO B 1 79 ? 34.562 0.804 -0.613 1 93.75 79 PRO B N 1
ATOM 7069 C CA . PRO B 1 79 ? 34.125 0.739 0.784 1 93.75 79 PRO B CA 1
ATOM 7070 C C . PRO B 1 79 ? 33.156 -0.403 1.043 1 93.75 79 PRO B C 1
ATOM 7072 O O . PRO B 1 79 ? 32.344 -0.757 0.162 1 93.75 79 PRO B O 1
ATOM 7075 N N . SER B 1 80 ? 33.188 -0.941 2.256 1 92.94 80 SER B N 1
ATOM 7076 C CA . SER B 1 80 ? 32.25 -1.969 2.711 1 92.94 80 SER B CA 1
ATOM 7077 C C . SER B 1 80 ? 30.906 -1.365 3.09 1 92.94 80 SER B C 1
ATOM 7079 O O . SER B 1 80 ? 30.75 -0.142 3.098 1 92.94 80 SER B O 1
ATOM 7081 N N . THR B 1 81 ? 29.969 -2.209 3.354 1 90.75 81 THR B N 1
ATOM 7082 C CA . THR B 1 81 ? 28.641 -1.762 3.738 1 90.75 81 THR B CA 1
ATOM 7083 C C . THR B 1 81 ? 28.688 -0.935 5.02 1 90.75 81 THR B C 1
ATOM 7085 O O . THR B 1 81 ? 27.969 0.061 5.156 1 90.75 81 THR B O 1
ATOM 7088 N N . GLY B 1 82 ? 29.516 -1.325 5.949 1 88.25 82 GLY B N 1
ATOM 7089 C CA . GLY B 1 82 ? 29.656 -0.584 7.191 1 88.25 82 GLY B CA 1
ATOM 7090 C C . GLY B 1 82 ? 30.203 0.818 6.992 1 88.25 82 GLY B C 1
ATOM 7091 O O . GLY B 1 82 ? 29.734 1.768 7.621 1 88.25 82 GLY B O 1
ATOM 7092 N N . VAL B 1 83 ? 31.188 0.899 6.145 1 91 83 VAL B N 1
ATOM 7093 C CA . VAL B 1 83 ? 31.781 2.199 5.859 1 91 83 VAL B CA 1
ATOM 7094 C C . VAL B 1 83 ? 30.766 3.084 5.133 1 91 83 VAL B C 1
ATOM 7096 O O . VAL B 1 83 ? 30.703 4.289 5.379 1 91 83 VAL B O 1
ATOM 7099 N N . LYS B 1 84 ? 30.031 2.576 4.211 1 92.12 84 LYS B N 1
ATOM 7100 C CA . LYS B 1 84 ? 29.031 3.352 3.492 1 92.12 84 LYS B CA 1
ATOM 7101 C C . LYS B 1 84 ? 27.969 3.902 4.445 1 92.12 84 LYS B C 1
ATOM 7103 O O . LYS B 1 84 ? 27.469 5.008 4.246 1 92.12 84 LYS B O 1
ATOM 7108 N N . CYS B 1 85 ? 27.625 3.143 5.484 1 89.88 85 CYS B N 1
ATOM 7109 C CA . CYS B 1 85 ? 26.703 3.627 6.5 1 89.88 85 CYS B CA 1
ATOM 7110 C C . CYS B 1 85 ? 27.266 4.836 7.23 1 89.88 85 CYS B C 1
ATOM 7112 O O . CYS B 1 85 ? 26.547 5.793 7.52 1 89.88 85 CYS B O 1
ATOM 7114 N N . ARG B 1 86 ? 28.516 4.734 7.5 1 91.12 86 ARG B N 1
ATOM 7115 C CA . ARG B 1 86 ? 29.188 5.852 8.148 1 91.12 86 ARG B CA 1
ATOM 7116 C C . ARG B 1 86 ? 29.234 7.074 7.238 1 91.12 86 ARG B C 1
ATOM 7118 O O . ARG B 1 86 ? 29.141 8.211 7.711 1 91.12 86 ARG B O 1
ATOM 7125 N N . LEU B 1 87 ? 29.406 6.836 5.973 1 93.94 87 LEU B N 1
ATOM 7126 C CA . LEU B 1 87 ? 29.453 7.934 5.016 1 93.94 87 LEU B CA 1
ATOM 7127 C C . LEU B 1 87 ? 28.109 8.672 4.965 1 93.94 87 LEU B C 1
ATOM 7129 O O . LEU B 1 87 ? 28.078 9.883 4.754 1 93.94 87 LEU B O 1
ATOM 7133 N N . VAL B 1 88 ? 27.062 7.992 5.191 1 91.31 88 VAL B N 1
ATOM 7134 C CA . VAL B 1 88 ? 25.75 8.617 5.215 1 91.31 88 VAL B CA 1
ATOM 7135 C C . VAL B 1 88 ? 25.625 9.523 6.438 1 91.31 88 VAL B C 1
ATOM 7137 O O . VAL B 1 88 ? 25.031 10.602 6.359 1 91.31 88 VAL B O 1
ATOM 7140 N N . ALA B 1 89 ? 26.172 9.109 7.527 1 91.31 89 ALA B N 1
ATOM 7141 C CA . ALA B 1 89 ? 26.203 9.945 8.719 1 91.31 89 ALA B CA 1
ATOM 7142 C C . ALA B 1 89 ? 27.047 11.195 8.492 1 91.31 89 ALA B C 1
ATOM 7144 O O . ALA B 1 89 ? 26.719 12.281 8.977 1 91.31 89 ALA B O 1
ATOM 7145 N N . GLU B 1 90 ? 28.156 10.977 7.805 1 95.19 90 GLU B N 1
ATOM 7146 C CA . GLU B 1 90 ? 29 12.125 7.441 1 95.19 90 GLU B CA 1
ATOM 7147 C C . GLU B 1 90 ? 28.234 13.109 6.562 1 95.19 90 GLU B C 1
ATOM 7149 O O . GLU B 1 90 ? 28.359 14.32 6.727 1 95.19 90 GLU B O 1
ATOM 7154 N N . ALA B 1 91 ? 27.484 12.523 5.664 1 95.88 91 ALA B N 1
ATOM 7155 C CA . ALA B 1 91 ? 26.688 13.352 4.762 1 95.88 91 ALA B CA 1
ATOM 7156 C C . ALA B 1 91 ? 25.703 14.211 5.543 1 95.88 91 ALA B C 1
ATOM 7158 O O . ALA B 1 91 ? 25.422 15.352 5.16 1 95.88 91 ALA B O 1
ATOM 7159 N N . LYS B 1 92 ? 25.141 13.703 6.594 1 94.88 92 LYS B N 1
ATOM 7160 C CA . LYS B 1 92 ? 24.234 14.461 7.438 1 94.88 92 LYS B CA 1
ATOM 7161 C C . LYS B 1 92 ? 24.922 15.68 8.039 1 94.88 92 LYS B C 1
ATOM 7163 O O . LYS B 1 92 ? 24.375 16.781 8.023 1 94.88 92 LYS B O 1
ATOM 7168 N N . ARG B 1 93 ? 26.078 15.469 8.555 1 95.31 93 ARG B N 1
ATOM 7169 C CA . ARG B 1 93 ? 26.828 16.547 9.18 1 95.31 93 ARG B CA 1
ATOM 7170 C C . ARG B 1 93 ? 27.141 17.641 8.164 1 95.31 93 ARG B C 1
ATOM 7172 O O . ARG B 1 93 ? 27.109 18.828 8.492 1 95.31 93 ARG B O 1
ATOM 7179 N N . ILE B 1 94 ? 27.484 17.203 6.98 1 96.88 94 ILE B N 1
ATOM 7180 C CA . ILE B 1 94 ? 27.781 18.172 5.926 1 96.88 94 ILE B CA 1
ATOM 7181 C C . ILE B 1 94 ? 26.531 18.984 5.609 1 96.88 94 ILE B C 1
ATOM 7183 O O . ILE B 1 94 ? 26.609 20.219 5.465 1 96.88 94 ILE B O 1
ATOM 7187 N N . ALA B 1 95 ? 25.422 18.344 5.461 1 97.12 95 ALA B N 1
ATOM 7188 C CA . ALA B 1 95 ? 24.156 19.047 5.195 1 97.12 95 ALA B CA 1
ATOM 7189 C C . ALA B 1 95 ? 23.812 20 6.332 1 97.12 95 ALA B C 1
ATOM 7191 O O . ALA B 1 95 ? 23.281 21.078 6.098 1 97.12 95 ALA B O 1
ATOM 7192 N N . GLN B 1 96 ? 24.062 19.562 7.543 1 96.75 96 GLN B N 1
ATOM 7193 C CA . GLN B 1 96 ? 23.812 20.406 8.711 1 96.75 96 GLN B CA 1
ATOM 7194 C C . GLN B 1 96 ? 24.703 21.656 8.68 1 96.75 96 GLN B C 1
ATOM 7196 O O . GLN B 1 96 ? 24.25 22.75 9.039 1 96.75 96 GLN B O 1
ATOM 7201 N N . ASN B 1 97 ? 25.953 21.453 8.312 1 97.06 97 ASN B N 1
ATOM 7202 C CA . ASN B 1 97 ? 26.859 22.594 8.172 1 97.06 97 ASN B CA 1
ATOM 7203 C C . ASN B 1 97 ? 26.328 23.609 7.16 1 97.06 97 ASN B C 1
ATOM 7205 O O . ASN B 1 97 ? 26.375 24.812 7.402 1 97.06 97 ASN B O 1
ATOM 7209 N N . GLN B 1 98 ? 25.828 23.109 6.066 1 97.19 98 GLN B N 1
ATOM 7210 C CA . GLN B 1 98 ? 25.234 23.969 5.051 1 97.19 98 GLN B CA 1
ATOM 7211 C C . GLN B 1 98 ? 24.078 24.781 5.629 1 97.19 98 GLN B C 1
ATOM 7213 O O . GLN B 1 98 ? 24.016 26 5.43 1 97.19 98 GLN B O 1
ATOM 7218 N N . VAL B 1 99 ? 23.156 24.172 6.355 1 97.81 99 VAL B N 1
ATOM 7219 C CA . VAL B 1 99 ? 21.984 24.828 6.914 1 97.81 99 VAL B CA 1
ATOM 7220 C C . VAL B 1 99 ? 22.406 25.906 7.906 1 97.81 99 VAL B C 1
ATOM 7222 O O . VAL B 1 99 ? 21.891 27.016 7.879 1 97.81 99 VAL B O 1
ATOM 7225 N N . ALA B 1 100 ? 23.344 25.562 8.75 1 96.94 100 ALA B N 1
ATOM 7226 C CA . ALA B 1 100 ? 23.812 26.516 9.758 1 96.94 100 ALA B CA 1
ATOM 7227 C C . ALA B 1 100 ? 24.438 27.75 9.102 1 96.94 100 ALA B C 1
ATOM 7229 O O . ALA B 1 100 ? 24.172 28.875 9.516 1 96.94 100 ALA B O 1
ATOM 7230 N N . GLN B 1 101 ? 25.219 27.516 8.102 1 95.19 101 GLN B N 1
ATOM 7231 C CA . GLN B 1 101 ? 25.859 28.625 7.402 1 95.19 101 GLN B CA 1
ATOM 7232 C C . GLN B 1 101 ? 24.828 29.5 6.688 1 95.19 101 GLN B C 1
ATOM 7234 O O . GLN B 1 101 ? 24.922 30.719 6.727 1 95.19 101 GLN B O 1
ATOM 7239 N N . GLU B 1 102 ? 23.891 28.859 6.086 1 95.38 102 GLU B N 1
ATOM 7240 C CA . GLU B 1 102 ? 22.859 29.594 5.359 1 95.38 102 GLU B CA 1
ATOM 7241 C C . GLU B 1 102 ? 21.969 30.391 6.316 1 95.38 102 GLU B C 1
ATOM 7243 O O . GLU B 1 102 ? 21.516 31.484 5.984 1 95.38 102 GLU B O 1
ATOM 7248 N N . MET B 1 103 ? 21.688 29.891 7.457 1 95.44 103 MET B N 1
ATOM 7249 C CA . MET B 1 103 ? 20.859 30.562 8.461 1 95.44 103 MET B CA 1
ATOM 7250 C C . MET B 1 103 ? 21.562 31.828 8.961 1 95.44 103 MET B C 1
ATOM 7252 O O . MET B 1 103 ? 20.906 32.812 9.281 1 95.44 103 MET B O 1
ATOM 7256 N N . LEU B 1 104 ? 22.859 31.734 9.031 1 93.94 104 LEU B N 1
ATOM 7257 C CA . LEU B 1 104 ? 23.609 32.844 9.633 1 93.94 104 LEU B CA 1
ATOM 7258 C C . LEU B 1 104 ? 24.109 33.812 8.57 1 93.94 104 LEU B C 1
ATOM 7260 O O . LEU B 1 104 ? 24.703 34.844 8.891 1 93.94 104 LEU B O 1
ATOM 7264 N N . LEU B 1 105 ? 23.797 33.375 7.344 1 90.31 105 LEU B N 1
ATOM 7265 C CA . LEU B 1 105 ? 24.203 34.25 6.273 1 90.31 105 LEU B CA 1
ATOM 7266 C C . LEU B 1 105 ? 23.484 35.594 6.383 1 90.31 105 LEU B C 1
ATOM 7268 O O . LEU B 1 105 ? 22.25 35.656 6.359 1 90.31 105 LEU B O 1
ATOM 7272 N N . GLY B 1 106 ? 24.172 36.719 6.609 1 79.12 106 GLY B N 1
ATOM 7273 C CA . GLY B 1 106 ? 23.625 38.062 6.672 1 79.12 106 GLY B CA 1
ATOM 7274 C C . GLY B 1 106 ? 23.031 38.406 8.023 1 79.12 106 GLY B C 1
ATOM 7275 O O . GLY B 1 106 ? 22.328 39.406 8.172 1 79.12 106 GLY B O 1
ATOM 7276 N N . TYR B 1 107 ? 23.203 37.406 8.938 1 85.88 107 TYR B N 1
ATOM 7277 C CA . TYR B 1 107 ? 22.703 37.688 10.281 1 85.88 107 TYR B CA 1
ATOM 7278 C C . TYR B 1 107 ? 23.516 38.781 10.953 1 85.88 107 TYR B C 1
ATOM 7280 O O . TYR B 1 107 ? 24.75 38.719 10.992 1 85.88 107 TYR B O 1
ATOM 7288 N N . GLU B 1 108 ? 22.766 39.906 11.18 1 78.81 108 GLU B N 1
ATOM 7289 C CA . GLU B 1 108 ? 23.406 41.031 11.844 1 78.81 108 GLU B CA 1
ATOM 7290 C C . GLU B 1 108 ? 22.891 41.188 13.281 1 78.81 108 GLU B C 1
ATOM 7292 O O . GLU B 1 108 ? 21.734 40.906 13.562 1 78.81 108 GLU B O 1
ATOM 7297 N N . THR B 1 109 ? 23.812 41.562 14.109 1 78 109 THR B N 1
ATOM 7298 C CA . THR B 1 109 ? 23.469 41.688 15.523 1 78 109 THR B CA 1
ATOM 7299 C C . THR B 1 109 ? 22.922 43.062 15.828 1 78 109 THR B C 1
ATOM 7301 O O . THR B 1 109 ? 22.531 43.344 16.969 1 78 109 THR B O 1
ATOM 7304 N N . ASP B 1 110 ? 22.75 43.812 14.758 1 78.25 110 ASP B N 1
ATOM 7305 C CA . ASP B 1 110 ? 22.156 45.125 14.93 1 78.25 110 ASP B CA 1
ATOM 7306 C C . ASP B 1 110 ? 20.641 45 15.133 1 78.25 110 ASP B C 1
ATOM 7308 O O . ASP B 1 110 ? 19.938 44.406 14.312 1 78.25 110 ASP B O 1
ATOM 7312 N N . PRO B 1 111 ? 20.203 45.594 16.25 1 77.12 111 PRO B N 1
ATOM 7313 C CA . PRO B 1 111 ? 18.797 45.5 16.594 1 77.12 111 PRO B CA 1
ATOM 7314 C C . PRO B 1 111 ? 17.875 46 15.492 1 77.12 111 PRO B C 1
ATOM 7316 O O . PRO B 1 111 ? 16.734 45.562 15.375 1 77.12 111 PRO B O 1
ATOM 7319 N N . THR B 1 112 ? 18.312 46.906 14.633 1 70.06 112 THR B N 1
ATOM 7320 C CA . THR B 1 112 ? 17.453 47.5 13.602 1 70.06 112 THR B CA 1
ATOM 7321 C C . THR B 1 112 ? 17.359 46.562 12.391 1 70.06 112 THR B C 1
ATOM 7323 O O . THR B 1 112 ? 16.422 46.656 11.602 1 70.06 112 THR B O 1
ATOM 7326 N N . LYS B 1 113 ? 18.234 45.688 12.211 1 74 113 LYS B N 1
ATOM 7327 C CA . LYS B 1 113 ? 18.297 44.844 11.031 1 74 113 LYS B CA 1
ATOM 7328 C C . LYS B 1 113 ? 17.859 43.406 11.359 1 74 113 LYS B C 1
ATOM 7330 O O . LYS B 1 113 ? 17.609 42.625 10.461 1 74 113 LYS B O 1
ATOM 7335 N N . ILE B 1 114 ? 17.656 43.156 12.578 1 75.81 114 ILE B N 1
ATOM 7336 C CA . ILE B 1 114 ? 17.406 41.812 13.031 1 75.81 114 ILE B CA 1
ATOM 7337 C C . ILE B 1 114 ? 15.945 41.438 12.758 1 75.81 114 ILE B C 1
ATOM 7339 O O . ILE B 1 114 ? 15.57 40.25 12.805 1 75.81 114 ILE B O 1
ATOM 7343 N N . ILE B 1 115 ? 15.188 42.344 12.219 1 79.25 115 ILE B N 1
ATOM 7344 C CA . ILE B 1 115 ? 13.758 42.125 12.039 1 79.25 115 ILE B CA 1
ATOM 7345 C C . ILE B 1 115 ? 13.523 41.188 10.867 1 79.25 115 ILE B C 1
ATOM 7347 O O . ILE B 1 115 ? 12.625 40.344 10.914 1 79.25 115 ILE B O 1
ATOM 7351 N N . ALA B 1 116 ? 14.43 41.281 9.852 1 84.62 116 ALA B N 1
ATOM 7352 C CA . ALA B 1 116 ? 14.352 40.312 8.742 1 84.62 116 ALA B CA 1
ATOM 7353 C C . ALA B 1 116 ? 15.156 39.062 9.023 1 84.62 116 ALA B C 1
ATOM 7355 O O . ALA B 1 116 ? 16.359 39.125 9.266 1 84.62 116 ALA B O 1
ATOM 7356 N N . GLY B 1 117 ? 14.508 37.938 9.297 1 91.81 117 GLY B N 1
ATOM 7357 C CA . GLY B 1 117 ? 15.227 36.719 9.641 1 91.81 117 GLY B CA 1
ATOM 7358 C C . GLY B 1 117 ? 14.625 35.5 9.016 1 91.81 117 GLY B C 1
ATOM 7359 O O . GLY B 1 117 ? 14.023 35.562 7.945 1 91.81 117 GLY B O 1
ATOM 7360 N N . ASN B 1 118 ? 14.961 34.344 9.609 1 95.81 118 ASN B N 1
ATOM 7361 C CA . ASN B 1 118 ? 14.555 33.062 9.062 1 95.81 118 ASN B CA 1
ATOM 7362 C C . ASN B 1 118 ? 13.141 32.688 9.508 1 95.81 118 ASN B C 1
ATOM 7364 O O . ASN B 1 118 ? 12.68 33.125 10.562 1 95.81 118 ASN B O 1
ATOM 7368 N N . CYS B 1 119 ? 12.461 31.953 8.703 1 97.25 119 CYS B N 1
ATOM 7369 C CA . CYS B 1 119 ? 11.156 31.391 9.039 1 97.25 119 CYS B CA 1
ATOM 7370 C C . CYS B 1 119 ? 11.266 29.891 9.352 1 97.25 119 CYS B C 1
ATOM 7372 O O . CYS B 1 119 ? 11.703 29.109 8.508 1 97.25 119 CYS B O 1
ATOM 7374 N N . LEU B 1 120 ? 10.867 29.516 10.516 1 97.81 120 LEU B N 1
ATOM 7375 C CA . LEU B 1 120 ? 10.938 28.125 10.938 1 97.81 120 LEU B CA 1
ATOM 7376 C C . LEU B 1 120 ? 9.648 27.375 10.586 1 97.81 120 LEU B C 1
ATOM 7378 O O . LEU B 1 120 ? 8.555 27.844 10.898 1 97.81 120 LEU B O 1
ATOM 7382 N N . HIS B 1 121 ? 9.836 26.297 9.922 1 97.62 121 HIS B N 1
ATOM 7383 C CA . HIS B 1 121 ? 8.727 25.406 9.602 1 97.62 121 HIS B CA 1
ATOM 7384 C C . HIS B 1 121 ? 8.781 24.141 10.453 1 97.62 121 HIS B C 1
ATOM 7386 O O . HIS B 1 121 ? 9.867 23.656 10.789 1 97.62 121 HIS B O 1
ATOM 7392 N N . GLN B 1 122 ? 7.645 23.625 10.797 1 94.88 122 GLN B N 1
ATOM 7393 C CA . GLN B 1 122 ? 7.633 22.344 11.5 1 94.88 122 GLN B CA 1
ATOM 7394 C C . GLN B 1 122 ? 6.332 21.578 11.25 1 94.88 122 GLN B C 1
ATOM 7396 O O . GLN B 1 122 ? 5.305 22.188 10.953 1 94.88 122 GLN B O 1
ATOM 7401 N N . ASP B 1 123 ? 6.414 20.328 11.25 1 94.25 123 ASP B N 1
ATOM 7402 C CA . ASP B 1 123 ? 5.262 19.438 11.141 1 94.25 123 ASP B CA 1
ATOM 7403 C C . ASP B 1 123 ? 5.609 18.031 11.633 1 94.25 123 ASP B C 1
ATOM 7405 O O . ASP B 1 123 ? 6.781 17.703 11.812 1 94.25 123 ASP B O 1
ATOM 7409 N N . GLY B 1 124 ? 4.578 17.328 12.078 1 92.94 124 GLY B N 1
ATOM 7410 C CA . GLY B 1 124 ? 4.754 15.961 12.539 1 92.94 124 GLY B CA 1
ATOM 7411 C C . GLY B 1 124 ? 3.85 14.969 11.828 1 92.94 124 GLY B C 1
ATOM 7412 O O . GLY B 1 124 ? 2.814 15.344 11.273 1 92.94 124 GLY B O 1
ATOM 7413 N N . THR B 1 125 ? 4.309 13.75 11.719 1 90.69 125 THR B N 1
ATOM 7414 C CA . THR B 1 125 ? 3.494 12.703 11.117 1 90.69 125 THR B CA 1
ATOM 7415 C C . THR B 1 125 ? 3.801 11.352 11.758 1 90.69 125 THR B C 1
ATOM 7417 O O . THR B 1 125 ? 4.797 11.203 12.469 1 90.69 125 THR B O 1
ATOM 7420 N N . THR B 1 126 ? 2.924 10.523 11.688 1 88.62 126 THR B N 1
ATOM 7421 C CA . THR B 1 126 ? 3.121 9.148 12.133 1 88.62 126 THR B CA 1
ATOM 7422 C C . THR B 1 126 ? 3.082 8.188 10.953 1 88.62 126 THR B C 1
ATOM 7424 O O . THR B 1 126 ? 2.111 8.164 10.195 1 88.62 126 THR B O 1
ATOM 7427 N N . LYS B 1 127 ? 4.172 7.496 10.742 1 88.12 127 LYS B N 1
ATOM 7428 C CA . LYS B 1 127 ? 4.281 6.504 9.68 1 88.12 127 LYS B CA 1
ATOM 7429 C C . LYS B 1 127 ? 4.793 5.172 10.219 1 88.12 127 LYS B C 1
ATOM 7431 O O . LYS B 1 127 ? 5.754 5.137 10.984 1 88.12 127 LYS B O 1
ATOM 7436 N N . PHE B 1 128 ? 4.188 4.051 9.898 1 83.31 128 PHE B N 1
ATOM 7437 C CA . PHE B 1 128 ? 4.59 2.707 10.289 1 83.31 128 PHE B CA 1
ATOM 7438 C C . PHE B 1 128 ? 4.754 2.615 11.805 1 83.31 128 PHE B C 1
ATOM 7440 O O . PHE B 1 128 ? 5.766 2.107 12.297 1 83.31 128 PHE B O 1
ATOM 7447 N N . HIS B 1 129 ? 3.873 3.322 12.57 1 85.5 129 HIS B N 1
ATOM 7448 C CA . HIS B 1 129 ? 3.754 3.268 14.023 1 85.5 129 HIS B CA 1
ATOM 7449 C C . HIS B 1 129 ? 4.879 4.047 14.695 1 85.5 129 HIS B C 1
ATOM 7451 O O . HIS B 1 129 ? 5.145 3.855 15.891 1 85.5 129 HIS B O 1
ATOM 7457 N N . ARG B 1 130 ? 5.598 4.867 13.93 1 87.5 130 ARG B N 1
ATOM 7458 C CA . ARG B 1 130 ? 6.637 5.758 14.445 1 87.5 130 ARG B CA 1
ATOM 7459 C C . ARG B 1 130 ? 6.273 7.219 14.203 1 87.5 130 ARG B C 1
ATOM 7461 O O . ARG B 1 130 ? 5.773 7.57 13.133 1 87.5 130 ARG B O 1
ATOM 7468 N N . HIS B 1 131 ? 6.445 7.945 15.172 1 92.25 131 HIS B N 1
ATOM 7469 C CA . HIS B 1 131 ? 6.137 9.367 15.062 1 92.25 131 HIS B CA 1
ATOM 7470 C C . HIS B 1 131 ? 7.375 10.172 14.664 1 92.25 131 HIS B C 1
ATOM 7472 O O . HIS B 1 131 ? 8.438 10.016 15.273 1 92.25 131 HIS B O 1
ATOM 7478 N N . PHE B 1 132 ? 7.203 10.961 13.602 1 95.5 132 PHE B N 1
ATOM 7479 C CA . PHE B 1 132 ? 8.336 11.734 13.094 1 95.5 132 PHE B CA 1
ATOM 7480 C C . PHE B 1 132 ? 8.047 13.227 13.18 1 95.5 132 PHE B C 1
ATOM 7482 O O . PHE B 1 132 ? 6.902 13.656 13.016 1 95.5 132 PHE B O 1
ATOM 7489 N N . GLN B 1 133 ? 9.055 13.969 13.523 1 96 133 GLN B N 1
ATOM 7490 C CA . GLN B 1 133 ? 9.023 15.43 13.523 1 96 133 GLN B CA 1
ATOM 7491 C C . GLN B 1 133 ? 10.062 16 12.562 1 96 133 GLN B C 1
ATOM 7493 O O . GLN B 1 133 ? 11.195 15.531 12.516 1 96 133 GLN B O 1
ATOM 7498 N N . SER B 1 134 ? 9.633 16.891 11.734 1 96.06 134 SER B N 1
ATOM 7499 C CA . SER B 1 134 ? 10.539 17.531 10.773 1 96.06 134 SER B CA 1
ATOM 7500 C C . SER B 1 134 ? 10.578 19.047 10.961 1 96.06 134 SER B C 1
ATOM 7502 O O . SER B 1 134 ? 9.578 19.641 11.359 1 96.06 134 SER B O 1
ATOM 7504 N N . PHE B 1 135 ? 11.719 19.656 10.75 1 97.88 135 PHE B N 1
ATOM 7505 C CA . PHE B 1 135 ? 11.914 21.109 10.773 1 97.88 135 PHE B CA 1
ATOM 7506 C C . PHE B 1 135 ? 12.555 21.578 9.477 1 97.88 135 PHE B C 1
ATOM 7508 O O . PHE B 1 135 ? 13.398 20.891 8.906 1 97.88 135 PHE B O 1
ATOM 7515 N N . GLN B 1 136 ? 12.125 22.672 8.977 1 97.94 136 GLN B N 1
ATOM 7516 C CA . GLN B 1 136 ? 12.711 23.359 7.828 1 97.94 136 GLN B CA 1
ATOM 7517 C C . GLN B 1 136 ? 12.891 24.844 8.109 1 97.94 136 GLN B C 1
ATOM 7519 O O . GLN B 1 136 ? 12.305 25.391 9.055 1 97.94 136 GLN B O 1
ATOM 7524 N N . ILE B 1 137 ? 13.719 25.484 7.328 1 97.38 137 ILE B N 1
ATOM 7525 C CA . ILE B 1 137 ? 13.953 26.922 7.449 1 97.38 137 ILE B CA 1
ATOM 7526 C C . ILE B 1 137 ? 13.867 27.578 6.074 1 97.38 137 ILE B C 1
ATOM 7528 O O . ILE B 1 137 ? 14.297 27 5.074 1 97.38 137 ILE B O 1
ATOM 7532 N N . THR B 1 138 ? 13.172 28.609 6.004 1 97 138 THR B N 1
ATOM 7533 C CA . THR B 1 138 ? 13.234 29.484 4.84 1 97 138 THR B CA 1
ATOM 7534 C C . THR B 1 138 ? 14.047 30.734 5.148 1 97 138 THR B C 1
ATOM 7536 O O . THR B 1 138 ? 13.727 31.469 6.082 1 97 138 THR B O 1
ATOM 7539 N N . THR B 1 139 ? 15.086 30.984 4.379 1 95.12 139 THR B N 1
ATOM 7540 C CA . THR B 1 139 ? 16.016 32.094 4.625 1 95.12 139 THR B CA 1
ATOM 7541 C C . THR B 1 139 ? 15.516 33.375 3.973 1 95.12 139 THR B C 1
ATOM 7543 O O . THR B 1 139 ? 14.555 33.344 3.201 1 95.12 139 THR B O 1
ATOM 7546 N N . PRO B 1 140 ? 16.141 34.5 4.316 1 91.88 140 PRO B N 1
ATOM 7547 C CA . PRO B 1 140 ? 15.75 35.781 3.713 1 91.88 140 PRO B CA 1
ATOM 7548 C C . PRO B 1 140 ? 15.93 35.781 2.197 1 91.88 140 PRO B C 1
ATOM 7550 O O . PRO B 1 140 ? 15.281 36.562 1.502 1 91.88 140 PRO B O 1
ATOM 7553 N N . SER B 1 141 ? 16.766 34.875 1.673 1 89.19 141 SER B N 1
ATOM 7554 C CA . SER B 1 141 ? 16.953 34.75 0.23 1 89.19 141 SER B CA 1
ATOM 7555 C C . SER B 1 141 ? 15.867 33.875 -0.383 1 89.19 141 SER B C 1
ATOM 7557 O O . SER B 1 141 ? 15.945 33.531 -1.562 1 89.19 141 SER B O 1
ATOM 7559 N N . GLN B 1 142 ? 14.922 33.406 0.414 1 90.25 142 GLN B N 1
ATOM 7560 C CA . GLN B 1 142 ? 13.742 32.656 0.005 1 90.25 142 GLN B CA 1
ATOM 7561 C C . GLN B 1 142 ? 14.125 31.219 -0.391 1 90.25 142 GLN B C 1
ATOM 7563 O O . GLN B 1 142 ? 13.492 30.625 -1.266 1 90.25 142 GLN B O 1
ATOM 7568 N N . GLN B 1 143 ? 15.188 30.75 0.187 1 92.81 143 GLN B N 1
ATOM 7569 C CA . GLN B 1 143 ? 15.562 29.344 0.035 1 92.81 143 GLN B CA 1
ATOM 7570 C C . GLN B 1 143 ? 15.07 28.516 1.213 1 92.81 143 GLN B C 1
ATOM 7572 O O . GLN B 1 143 ? 15.273 28.891 2.371 1 92.81 143 GLN B O 1
ATOM 7577 N N . THR B 1 144 ? 14.383 27.5 0.853 1 96.56 144 THR B N 1
ATOM 7578 C CA . THR B 1 144 ? 13.883 26.625 1.908 1 96.56 144 THR B CA 1
ATOM 7579 C C . THR B 1 144 ? 14.773 25.406 2.061 1 96.56 144 THR B C 1
ATOM 7581 O O . THR B 1 144 ? 15.039 24.688 1.087 1 96.56 144 THR B O 1
ATOM 7584 N N . LEU B 1 145 ? 15.258 25.156 3.242 1 97.81 145 LEU B N 1
ATOM 7585 C CA . LEU B 1 145 ? 16.156 24.047 3.539 1 97.81 145 LEU B CA 1
ATOM 7586 C C . LEU B 1 145 ? 15.555 23.141 4.598 1 97.81 145 LEU B C 1
ATOM 7588 O O . LEU B 1 145 ? 14.867 23.594 5.512 1 97.81 145 LEU B O 1
ATOM 7592 N N . SER B 1 146 ? 15.805 21.859 4.414 1 97.62 146 SER B N 1
ATOM 7593 C CA . SER B 1 146 ? 15.453 20.922 5.473 1 97.62 146 SER B CA 1
ATOM 7594 C C . SER B 1 146 ? 16.453 20.969 6.613 1 97.62 146 SER B C 1
ATOM 7596 O O . SER B 1 146 ? 17.672 20.828 6.395 1 97.62 146 SER B O 1
ATOM 7598 N N . LEU B 1 147 ? 15.953 21.188 7.789 1 96.69 147 LEU B N 1
ATOM 7599 C CA . LEU B 1 147 ? 16.781 21.328 8.977 1 96.69 147 LEU B CA 1
ATOM 7600 C C . LEU B 1 147 ? 17.078 19.969 9.609 1 96.69 147 LEU B C 1
ATOM 7602 O O . LEU B 1 147 ? 18.188 19.719 10.07 1 96.69 147 LEU B O 1
ATOM 7606 N N . GLY B 1 148 ? 15.969 19.156 9.609 1 94.38 148 GLY B N 1
ATOM 7607 C CA . GLY B 1 148 ? 16.141 17.844 10.195 1 94.38 148 GLY B CA 1
ATOM 7608 C C . GLY B 1 148 ? 14.844 17.047 10.281 1 94.38 148 GLY B C 1
ATOM 7609 O O . GLY B 1 148 ? 13.758 17.625 10.172 1 94.38 148 GLY B O 1
ATOM 7610 N N . LEU B 1 149 ? 14.977 15.773 10.398 1 95.69 149 LEU B N 1
ATOM 7611 C CA . LEU B 1 149 ? 13.891 14.82 10.586 1 95.69 149 LEU B CA 1
ATOM 7612 C C . LEU B 1 149 ? 14.242 13.797 11.656 1 95.69 149 LEU B C 1
ATOM 7614 O O . LEU B 1 149 ? 15.289 13.164 11.594 1 95.69 149 LEU B O 1
ATOM 7618 N N . ALA B 1 150 ? 13.422 13.734 12.672 1 94.81 150 ALA B N 1
ATOM 7619 C CA . ALA B 1 150 ? 13.742 12.82 13.773 1 94.81 150 ALA B CA 1
ATOM 7620 C C . ALA B 1 150 ? 12.508 12.039 14.203 1 94.81 150 ALA B C 1
ATOM 7622 O O . ALA B 1 150 ? 11.375 12.508 14.047 1 94.81 150 ALA B O 1
ATOM 7623 N N . GLU B 1 151 ? 12.766 10.867 14.648 1 94.62 151 GLU B N 1
ATOM 7624 C CA . GLU B 1 151 ? 11.719 10.102 15.312 1 94.62 151 GLU B CA 1
ATOM 7625 C C . GLU B 1 151 ? 11.539 10.562 16.766 1 94.62 151 GLU B C 1
ATOM 7627 O O . GLU B 1 151 ? 12.516 10.766 17.484 1 94.62 151 GLU B O 1
ATOM 7632 N N . VAL B 1 152 ? 10.328 10.844 17.109 1 95.19 152 VAL B N 1
ATOM 7633 C CA . VAL B 1 152 ? 10.055 11.344 18.438 1 95.19 152 VAL B CA 1
ATOM 7634 C C . VAL B 1 152 ? 9.047 10.438 19.141 1 95.19 152 VAL B C 1
ATOM 7636 O O . VAL B 1 152 ? 8.422 9.586 18.5 1 95.19 152 VAL B O 1
ATOM 7639 N N . SER B 1 153 ? 8.969 10.586 20.453 1 90.19 153 SER B N 1
ATOM 7640 C CA . SER B 1 153 ? 8.109 9.727 21.25 1 90.19 153 SER B CA 1
ATOM 7641 C C . SER B 1 153 ? 6.656 10.188 21.188 1 90.19 153 SER B C 1
ATOM 7643 O O . SER B 1 153 ? 5.734 9.375 21.297 1 90.19 153 SER B O 1
ATOM 7645 N N . SER B 1 154 ? 6.512 11.531 21.109 1 88.81 154 SER B N 1
ATOM 7646 C CA . SER B 1 154 ? 5.156 12.07 21.094 1 88.81 154 SER B CA 1
ATOM 7647 C C . SER B 1 154 ? 5.082 13.359 20.281 1 88.81 154 SER B C 1
ATOM 7649 O O . SER B 1 154 ? 6.117 13.93 19.922 1 88.81 154 SER B O 1
ATOM 7651 N N . GLY B 1 155 ? 3.809 13.805 20.062 1 88.25 155 GLY B N 1
ATOM 7652 C CA . GLY B 1 155 ? 3.6 15.023 19.297 1 88.25 155 GLY B CA 1
ATOM 7653 C C . GLY B 1 155 ? 3.26 16.219 20.156 1 88.25 155 GLY B C 1
ATOM 7654 O O . GLY B 1 155 ? 2.637 17.172 19.688 1 88.25 155 GLY B O 1
ATOM 7655 N N . ASP B 1 156 ? 3.682 16.219 21.422 1 90.31 156 ASP B N 1
ATOM 7656 C CA . ASP B 1 156 ? 3.365 17.328 22.312 1 90.31 156 ASP B CA 1
ATOM 7657 C C . ASP B 1 156 ? 4.391 18.453 22.172 1 90.31 156 ASP B C 1
ATOM 7659 O O . ASP B 1 156 ? 5.48 18.25 21.625 1 90.31 156 ASP B O 1
ATOM 7663 N N . ALA B 1 157 ? 4.027 19.594 22.672 1 93.94 157 ALA B N 1
ATOM 7664 C CA . ALA B 1 157 ? 4.828 20.797 22.484 1 93.94 157 ALA B CA 1
ATOM 7665 C C . ALA B 1 157 ? 6.18 20.688 23.172 1 93.94 157 ALA B C 1
ATOM 7667 O O . ALA B 1 157 ? 7.195 21.172 22.672 1 93.94 157 ALA B O 1
ATOM 7668 N N . GLU B 1 158 ? 6.211 20.016 24.312 1 92.62 158 GLU B N 1
ATOM 7669 C CA . GLU B 1 158 ? 7.457 19.875 25.062 1 92.62 158 GLU B CA 1
ATOM 7670 C C . GLU B 1 158 ? 8.461 19 24.297 1 92.62 158 GLU B C 1
ATOM 7672 O O . GLU B 1 158 ? 9.641 19.328 24.219 1 92.62 158 GLU B O 1
ATOM 7677 N N . THR B 1 159 ? 7.957 17.891 23.781 1 93.75 159 THR B N 1
ATOM 7678 C CA . THR B 1 159 ? 8.805 17.016 22.984 1 93.75 159 THR B CA 1
ATOM 7679 C C . THR B 1 159 ? 9.312 17.734 21.734 1 93.75 159 THR B C 1
ATOM 7681 O O . THR B 1 159 ? 10.461 17.547 21.344 1 93.75 159 THR B O 1
ATOM 7684 N N . LEU B 1 160 ? 8.453 18.562 21.203 1 95.38 160 LEU B N 1
ATOM 7685 C CA . LEU B 1 160 ? 8.836 19.328 20 1 95.38 160 LEU B CA 1
ATOM 7686 C C . LEU B 1 160 ? 9.961 20.297 20.328 1 95.38 160 LEU B C 1
ATOM 7688 O O . LEU B 1 160 ? 10.914 20.438 19.547 1 95.38 160 LEU B O 1
ATOM 7692 N N . LEU B 1 161 ? 9.836 21 21.422 1 96.62 161 LEU B N 1
ATOM 7693 C CA . LEU B 1 161 ? 10.852 21.969 21.797 1 96.62 161 LEU B CA 1
ATOM 7694 C C . LEU B 1 161 ? 12.18 21.281 22.094 1 96.62 161 LEU B C 1
ATOM 7696 O O . LEU B 1 161 ? 13.242 21.781 21.719 1 96.62 161 LEU B O 1
ATOM 7700 N N . GLN B 1 162 ? 12.133 20.172 22.75 1 94.88 162 GLN B N 1
ATOM 7701 C CA . GLN B 1 162 ? 13.352 19.438 23.062 1 94.88 162 GLN B CA 1
ATOM 7702 C C . GLN B 1 162 ? 14.062 18.969 21.797 1 94.88 162 GLN B C 1
ATOM 7704 O O . GLN B 1 162 ? 15.289 19.031 21.703 1 94.88 162 GLN B O 1
ATOM 7709 N N . GLU B 1 163 ? 13.281 18.484 20.906 1 95 163 GLU B N 1
ATOM 7710 C CA . GLU B 1 163 ? 13.875 18.031 19.641 1 95 163 GLU B CA 1
ATOM 7711 C C . GLU B 1 163 ? 14.453 19.203 18.859 1 95 163 GLU B C 1
ATOM 7713 O O . GLU B 1 163 ? 15.5 19.078 18.219 1 95 163 GLU B O 1
ATOM 7718 N N . PHE B 1 164 ? 13.758 20.359 18.859 1 97.12 164 PHE B N 1
ATOM 7719 C CA . PHE B 1 164 ? 14.273 21.562 18.203 1 97.12 164 PHE B CA 1
ATOM 7720 C C . PHE B 1 164 ? 15.617 21.953 18.781 1 97.12 164 PHE B C 1
ATOM 7722 O O . PHE B 1 164 ? 16.562 22.234 18.047 1 97.12 164 PHE B O 1
ATOM 7729 N N . LYS B 1 165 ? 15.695 21.953 20.078 1 96.75 165 LYS B N 1
ATOM 7730 C CA . LYS B 1 165 ? 16.953 22.297 20.75 1 96.75 165 LYS B CA 1
ATOM 7731 C C . LYS B 1 165 ? 18.062 21.328 20.375 1 96.75 165 LYS B C 1
ATOM 7733 O O . LYS B 1 165 ? 19.203 21.734 20.172 1 96.75 165 LYS B O 1
ATOM 7738 N N . SER B 1 166 ? 17.672 20.094 20.281 1 94.56 166 SER B N 1
ATOM 7739 C CA . SER B 1 166 ? 18.656 19.062 19.922 1 94.56 166 SER B CA 1
ATOM 7740 C C . SER B 1 166 ? 19.188 19.281 18.516 1 94.56 166 SER B C 1
ATOM 7742 O O . SER B 1 166 ? 20.391 19.188 18.281 1 94.56 166 SER B O 1
ATOM 7744 N N . GLN B 1 167 ? 18.344 19.625 17.578 1 95.44 167 GLN B N 1
ATOM 7745 C CA . GLN B 1 167 ? 18.75 19.859 16.188 1 95.44 167 GLN B CA 1
ATOM 7746 C C . GLN B 1 167 ? 19.594 21.109 16.062 1 95.44 167 GLN B C 1
ATOM 7748 O O . GLN B 1 167 ? 20.562 21.141 15.289 1 95.44 167 GLN B O 1
ATOM 7753 N N . VAL B 1 168 ? 19.188 22.109 16.797 1 97 168 VAL B N 1
ATOM 7754 C CA . VAL B 1 168 ? 19.953 23.344 16.766 1 97 168 VAL B CA 1
ATOM 7755 C C . VAL B 1 168 ? 21.344 23.109 17.359 1 97 168 VAL B C 1
ATOM 7757 O O . VAL B 1 168 ? 22.328 23.672 16.875 1 97 168 VAL B O 1
ATOM 7760 N N . SER B 1 169 ? 21.406 22.312 18.391 1 94.56 169 SER B N 1
ATOM 7761 C CA . SER B 1 169 ? 22.703 21.969 18.969 1 94.56 169 SER B CA 1
ATOM 7762 C C . SER B 1 169 ? 23.594 21.234 17.969 1 94.56 169 SER B C 1
ATOM 7764 O O . SER B 1 169 ? 24.781 21.5 17.891 1 94.56 169 SER B O 1
ATOM 7766 N N . ASP B 1 170 ? 22.984 20.312 17.219 1 93.25 170 ASP B N 1
ATOM 7767 C CA . ASP B 1 170 ? 23.734 19.609 16.172 1 93.25 170 ASP B CA 1
ATOM 7768 C C . ASP B 1 170 ? 24.234 20.578 15.109 1 93.25 170 ASP B C 1
ATOM 7770 O O . ASP B 1 170 ? 25.359 20.422 14.617 1 93.25 170 ASP B O 1
ATOM 7774 N N . LEU B 1 171 ? 23.391 21.531 14.742 1 96.19 171 LEU B N 1
ATOM 7775 C CA . LEU B 1 171 ? 23.781 22.531 13.75 1 96.19 171 LEU B CA 1
ATOM 7776 C C . LEU B 1 171 ? 24.969 23.359 14.25 1 96.19 171 LEU B C 1
ATOM 7778 O O . LEU B 1 171 ? 25.922 23.609 13.508 1 96.19 171 LEU B O 1
ATOM 7782 N N . ALA B 1 172 ? 24.859 23.75 15.508 1 95.69 172 ALA B N 1
ATOM 7783 C CA . ALA B 1 172 ? 25.922 24.562 16.109 1 95.69 172 ALA B CA 1
ATOM 7784 C C . ALA B 1 172 ? 27.234 23.812 16.141 1 95.69 172 ALA B C 1
ATOM 7786 O O . ALA B 1 172 ? 28.297 24.375 15.859 1 95.69 172 ALA B O 1
ATOM 7787 N N . GLU B 1 173 ? 27.203 22.531 16.391 1 92.31 173 GLU B N 1
ATOM 7788 C CA . GLU B 1 173 ? 28.406 21.688 16.469 1 92.31 173 GLU B CA 1
ATOM 7789 C C . GLU B 1 173 ? 29.031 21.516 15.086 1 92.31 173 GLU B C 1
ATOM 7791 O O . GLU B 1 173 ? 30.25 21.312 14.977 1 92.31 173 GLU B O 1
ATOM 7796 N N . SER B 1 174 ? 28.266 21.578 14.055 1 93.12 174 SER B N 1
ATOM 7797 C CA . SER B 1 174 ? 28.766 21.359 12.703 1 93.12 174 SER B CA 1
ATOM 7798 C C . SER B 1 174 ? 29.594 22.562 12.227 1 93.12 174 SER B C 1
ATOM 7800 O O . SER B 1 174 ? 30.422 22.422 11.328 1 93.12 174 SER B O 1
ATOM 7802 N N . ILE B 1 175 ? 29.406 23.734 12.742 1 90.94 175 ILE B N 1
ATOM 7803 C CA . ILE B 1 175 ? 30.125 24.938 12.328 1 90.94 175 ILE B CA 1
ATOM 7804 C C . ILE B 1 175 ? 31.359 25.141 13.227 1 90.94 175 ILE B C 1
ATOM 7806 O O . ILE B 1 175 ? 32.406 25.531 12.75 1 90.94 175 ILE B O 1
ATOM 7810 N N . SER B 1 176 ? 31.125 25.062 14.5 1 84.31 176 SER B N 1
ATOM 7811 C CA . SER B 1 176 ? 32.25 25.281 15.391 1 84.31 176 SER B CA 1
ATOM 7812 C C . SER B 1 176 ? 32.188 24.359 16.609 1 84.31 176 SER B C 1
ATOM 7814 O O . SER B 1 176 ? 31.156 24.219 17.234 1 84.31 176 SER B O 1
ATOM 7816 N N . ASN B 1 177 ? 33.375 23.828 16.844 1 75.88 177 ASN B N 1
ATOM 7817 C CA . ASN B 1 177 ? 33.469 22.938 18 1 75.88 177 ASN B CA 1
ATOM 7818 C C . ASN B 1 177 ? 33.75 23.734 19.281 1 75.88 177 ASN B C 1
ATOM 7820 O O . ASN B 1 177 ? 33.531 23.219 20.375 1 75.88 177 ASN B O 1
ATOM 7824 N N . ASN B 1 178 ? 34.188 25 19.297 1 77.06 178 ASN B N 1
ATOM 7825 C CA . ASN B 1 178 ? 34.625 25.734 20.469 1 77.06 178 ASN B CA 1
ATOM 7826 C C . ASN B 1 178 ? 33.562 26.688 21 1 77.06 178 ASN B C 1
ATOM 7828 O O . ASN B 1 178 ? 33.438 26.859 22.219 1 77.06 178 ASN B O 1
ATOM 7832 N N . ASP B 1 179 ? 32.781 27.406 20.219 1 84.56 179 ASP B N 1
ATOM 7833 C CA . ASP B 1 179 ? 31.781 28.391 20.625 1 84.56 179 ASP B CA 1
ATOM 7834 C C . ASP B 1 179 ? 30.359 27.891 20.328 1 84.56 179 ASP B C 1
ATOM 7836 O O . ASP B 1 179 ? 29.578 28.578 19.672 1 84.56 179 ASP B O 1
ATOM 7840 N N . LYS B 1 180 ? 30.031 26.812 21.016 1 90 180 LYS B N 1
ATOM 7841 C CA . LYS B 1 180 ? 28.766 26.141 20.734 1 90 180 LYS B CA 1
ATOM 7842 C C . LYS B 1 180 ? 27.578 26.969 21.219 1 90 180 LYS B C 1
ATOM 7844 O O . LYS B 1 180 ? 26.594 27.141 20.5 1 90 180 LYS B O 1
ATOM 7849 N N . ASP B 1 181 ? 27.656 27.578 22.422 1 90.81 181 ASP B N 1
ATOM 7850 C CA . ASP B 1 181 ? 26.547 28.297 23.047 1 90.81 181 ASP B CA 1
ATOM 7851 C C . ASP B 1 181 ? 26.234 29.594 22.312 1 90.81 181 ASP B C 1
ATOM 7853 O O . ASP B 1 181 ? 25.062 29.953 22.141 1 90.81 181 ASP B O 1
ATOM 7857 N N . GLU B 1 182 ? 27.25 30.219 21.891 1 91.69 182 GLU B N 1
ATOM 7858 C CA . GLU B 1 182 ? 27.047 31.438 21.125 1 91.69 182 GLU B CA 1
ATOM 7859 C C . GLU B 1 182 ? 26.375 31.156 19.781 1 91.69 182 GLU B C 1
ATOM 7861 O O . GLU B 1 182 ? 25.5 31.906 19.344 1 91.69 182 GLU B O 1
ATOM 7866 N N . LYS B 1 183 ? 26.844 30.047 19.125 1 94.06 183 LYS B N 1
ATOM 7867 C CA . LYS B 1 183 ? 26.25 29.688 17.844 1 94.06 183 LYS B CA 1
ATOM 7868 C C . LYS B 1 183 ? 24.797 29.266 17.984 1 94.06 183 LYS B C 1
ATOM 7870 O O . LYS B 1 183 ? 23.969 29.547 17.125 1 94.06 183 LYS B O 1
ATOM 7875 N N . ILE B 1 184 ? 24.516 28.594 19.094 1 95.94 184 ILE B N 1
ATOM 7876 C CA . ILE B 1 184 ? 23.141 28.188 19.375 1 95.94 184 ILE B CA 1
ATOM 7877 C C . ILE B 1 184 ? 22.25 29.422 19.516 1 95.94 184 ILE B C 1
ATOM 7879 O O . ILE B 1 184 ? 21.172 29.484 18.938 1 95.94 184 ILE B O 1
ATOM 7883 N N . ALA B 1 185 ? 22.75 30.422 20.266 1 94.81 185 ALA B N 1
ATOM 7884 C CA . ALA B 1 185 ? 22 31.656 20.484 1 94.81 185 ALA B CA 1
ATOM 7885 C C . ALA B 1 185 ? 21.766 32.375 19.156 1 94.81 185 ALA B C 1
ATOM 7887 O O . ALA B 1 185 ? 20.672 32.875 18.891 1 94.81 185 ALA B O 1
ATOM 7888 N N . LYS B 1 186 ? 22.766 32.406 18.328 1 94.06 186 LYS B N 1
ATOM 7889 C CA . LYS B 1 186 ? 22.656 33.094 17.047 1 94.06 186 LYS B CA 1
ATOM 7890 C C . LYS B 1 186 ? 21.641 32.406 16.141 1 94.06 186 LYS B C 1
ATOM 7892 O O . LYS B 1 186 ? 20.859 33.062 15.438 1 94.06 186 LYS B O 1
ATOM 7897 N N . LEU B 1 187 ? 21.688 31.062 16.141 1 96.19 187 LEU B N 1
ATOM 7898 C CA . LEU B 1 187 ? 20.797 30.297 15.297 1 96.19 187 LEU B CA 1
ATOM 7899 C C . LEU B 1 187 ? 19.344 30.484 15.727 1 96.19 187 LEU B C 1
ATOM 7901 O O . LEU B 1 187 ? 18.469 30.719 14.891 1 96.19 187 LEU B O 1
ATOM 7905 N N . VAL B 1 188 ? 19.062 30.484 17.031 1 96.5 188 VAL B N 1
ATOM 7906 C CA . VAL B 1 188 ? 17.703 30.594 17.547 1 96.5 188 VAL B CA 1
ATOM 7907 C C . VAL B 1 188 ? 17.203 32.031 17.344 1 96.5 188 VAL B C 1
ATOM 7909 O O . VAL B 1 188 ? 16.047 32.219 16.922 1 96.5 188 VAL B O 1
ATOM 7912 N N . THR B 1 189 ? 18.047 33.031 17.594 1 94.38 189 THR B N 1
ATOM 7913 C CA . THR B 1 189 ? 17.625 34.406 17.516 1 94.38 189 THR B CA 1
ATOM 7914 C C . THR B 1 189 ? 17.484 34.844 16.062 1 94.38 189 THR B C 1
ATOM 7916 O O . THR B 1 189 ? 16.844 35.875 15.781 1 94.38 189 THR B O 1
ATOM 7919 N N . SER B 1 190 ? 18.016 34.094 15.141 1 94.38 190 SER B N 1
ATOM 7920 C CA . SER B 1 190 ? 17.875 34.406 13.719 1 94.38 190 SER B CA 1
ATOM 7921 C C . SER B 1 190 ? 16.453 34.094 13.234 1 94.38 190 SER B C 1
ATOM 7923 O O . SER B 1 190 ? 16.047 34.531 12.156 1 94.38 190 SER B O 1
ATOM 7925 N N . ILE B 1 191 ? 15.672 33.344 14.008 1 95.81 191 ILE B N 1
ATOM 7926 C CA . ILE B 1 191 ? 14.312 33 13.641 1 95.81 191 ILE B CA 1
ATOM 7927 C C . ILE B 1 191 ? 13.359 34.125 14.016 1 95.81 191 ILE B C 1
ATOM 7929 O O . ILE B 1 191 ? 13.281 34.531 15.18 1 95.81 191 ILE B O 1
ATOM 7933 N N . THR B 1 192 ? 12.625 34.625 13.047 1 94.94 192 THR B N 1
ATOM 7934 C CA . THR B 1 192 ? 11.758 35.75 13.305 1 94.94 192 THR B CA 1
ATOM 7935 C C . THR B 1 192 ? 10.297 35.406 13.031 1 94.94 192 THR B C 1
ATOM 7937 O O . THR B 1 192 ? 9.391 36.156 13.398 1 94.94 192 THR B O 1
ATOM 7940 N N . SER B 1 193 ? 10.078 34.312 12.398 1 96.19 193 SER B N 1
ATOM 7941 C CA . SER B 1 193 ? 8.711 33.875 12.094 1 96.19 193 SER B CA 1
ATOM 7942 C C . SER B 1 193 ? 8.602 32.344 12.07 1 96.19 193 SER B C 1
ATOM 7944 O O . SER B 1 193 ? 9.617 31.656 11.984 1 96.19 193 SER B O 1
ATOM 7946 N N . THR B 1 194 ? 7.398 31.844 12.219 1 96.62 194 THR B N 1
ATOM 7947 C CA . THR B 1 194 ? 7.141 30.406 12.141 1 96.62 194 THR B CA 1
ATOM 7948 C C . THR B 1 194 ? 5.98 30.109 11.188 1 96.62 194 THR B C 1
ATOM 7950 O O . THR B 1 194 ? 5.137 30.984 10.953 1 96.62 194 THR B O 1
ATOM 7953 N N . MET B 1 195 ? 6.008 29.016 10.555 1 96.19 195 MET B N 1
ATOM 7954 C CA . MET B 1 195 ? 4.957 28.531 9.664 1 96.19 195 MET B CA 1
ATOM 7955 C C . MET B 1 195 ? 4.633 27.062 9.945 1 96.19 195 MET B C 1
ATOM 7957 O O . MET B 1 195 ? 5.52 26.203 9.883 1 96.19 195 MET B O 1
ATOM 7961 N N . SER B 1 196 ? 3.441 26.719 10.383 1 94.12 196 SER B N 1
ATOM 7962 C CA . SER B 1 196 ? 2.99 25.359 10.672 1 94.12 196 SER B CA 1
ATOM 7963 C C . SER B 1 196 ? 1.485 25.234 10.469 1 94.12 196 SER B C 1
ATOM 7965 O O . SER B 1 196 ? 0.849 26.109 9.891 1 94.12 196 SER B O 1
ATOM 7967 N N . ASP B 1 197 ? 0.965 24.188 10.828 1 90.38 197 ASP B N 1
ATOM 7968 C CA . ASP B 1 197 ? -0.487 24.047 10.812 1 90.38 197 ASP B CA 1
ATOM 7969 C C . ASP B 1 197 ? -1.105 24.594 12.094 1 90.38 197 ASP B C 1
ATOM 7971 O O . ASP B 1 197 ? -0.389 25.031 13 1 90.38 197 ASP B O 1
ATOM 7975 N N . GLN B 1 198 ? -2.391 24.656 12.172 1 88.19 198 GLN B N 1
ATOM 7976 C CA . GLN B 1 198 ? -3.066 25.266 13.312 1 88.19 198 GLN B CA 1
ATOM 7977 C C . GLN B 1 198 ? -3.424 24.219 14.359 1 88.19 198 GLN B C 1
ATOM 7979 O O . GLN B 1 198 ? -4.391 24.375 15.102 1 88.19 198 GLN B O 1
ATOM 7984 N N . GLY B 1 199 ? -2.674 23.172 14.344 1 85.94 199 GLY B N 1
ATOM 7985 C CA . GLY B 1 199 ? -2.904 22.188 15.383 1 85.94 199 GLY B CA 1
ATOM 7986 C C . GLY B 1 199 ? -2.682 22.719 16.781 1 85.94 199 GLY B C 1
ATOM 7987 O O . GLY B 1 199 ? -1.943 23.688 16.969 1 85.94 199 GLY B O 1
ATOM 7988 N N . SER B 1 200 ? -3.248 22.188 17.781 1 87.31 200 SER B N 1
ATOM 7989 C CA . SER B 1 200 ? -3.24 22.672 19.156 1 87.31 200 SER B CA 1
ATOM 7990 C C . SER B 1 200 ? -1.824 22.719 19.719 1 87.31 200 SER B C 1
ATOM 7992 O O . SER B 1 200 ? -1.524 23.547 20.594 1 87.31 200 SER B O 1
ATOM 7994 N N . THR B 1 201 ? -0.945 21.938 19.172 1 92 201 THR B N 1
ATOM 7995 C CA . THR B 1 201 ? 0.42 21.844 19.688 1 92 201 THR B CA 1
ATOM 7996 C C . THR B 1 201 ? 1.26 23.016 19.188 1 92 201 THR B C 1
ATOM 7998 O O . THR B 1 201 ? 2.17 23.469 19.891 1 92 201 THR B O 1
ATOM 8001 N N . ASN B 1 202 ? 0.973 23.547 18.078 1 93.25 202 ASN B N 1
ATOM 8002 C CA . ASN B 1 202 ? 1.844 24.516 17.422 1 93.25 202 ASN B CA 1
ATOM 8003 C C . ASN B 1 202 ? 1.798 25.875 18.109 1 93.25 202 ASN B C 1
ATOM 8005 O O . ASN B 1 202 ? 2.834 26.516 18.297 1 93.25 202 ASN B O 1
ATOM 8009 N N . PRO B 1 203 ? 0.612 26.344 18.562 1 91.19 203 PRO B N 1
ATOM 8010 C CA . PRO B 1 203 ? 0.603 27.625 19.297 1 91.19 203 PRO B CA 1
ATOM 8011 C C . PRO B 1 203 ? 1.387 27.562 20.609 1 91.19 203 PRO B C 1
ATOM 8013 O O . PRO B 1 203 ? 2.051 28.531 20.969 1 91.19 203 PRO B O 1
ATOM 8016 N N . VAL B 1 204 ? 1.344 26.469 21.25 1 93.62 204 VAL B N 1
ATOM 8017 C CA . VAL B 1 204 ? 2.088 26.297 22.5 1 93.62 204 VAL B CA 1
ATOM 8018 C C . VAL B 1 204 ? 3.586 26.266 22.203 1 93.62 204 VAL B C 1
ATOM 8020 O O . VAL B 1 204 ? 4.379 26.891 22.906 1 93.62 204 VAL B O 1
ATOM 8023 N N . PHE B 1 205 ? 3.926 25.609 21.234 1 95.94 205 PHE B N 1
ATOM 8024 C CA . PHE B 1 205 ? 5.32 25.547 20.812 1 95.94 205 PHE B CA 1
ATOM 8025 C C . PHE B 1 205 ? 5.84 26.938 20.453 1 95.94 205 PHE B C 1
ATOM 8027 O O . PHE B 1 205 ? 6.957 27.297 20.828 1 95.94 205 PHE B O 1
ATOM 8034 N N . ASN B 1 206 ? 5.062 27.656 19.672 1 94.94 206 ASN B N 1
ATOM 8035 C CA . ASN B 1 206 ? 5.469 29 19.25 1 94.94 206 ASN B CA 1
ATOM 8036 C C . ASN B 1 206 ? 5.699 29.906 20.453 1 94.94 206 ASN B C 1
ATOM 8038 O O . ASN B 1 206 ? 6.617 30.734 20.438 1 94.94 206 ASN B O 1
ATOM 8042 N N . LYS B 1 207 ? 4.859 29.719 21.453 1 93.62 207 LYS B N 1
ATOM 8043 C CA . LYS B 1 207 ? 5.039 30.5 22.672 1 93.62 207 LYS B CA 1
ATOM 8044 C C . LYS B 1 207 ? 6.336 30.125 23.375 1 93.62 207 LYS B C 1
ATOM 8046 O O . LYS B 1 207 ? 7.09 31 23.812 1 93.62 207 LYS B O 1
ATOM 8051 N N . GLN B 1 208 ? 6.574 28.891 23.406 1 95.75 208 GLN B N 1
ATOM 8052 C CA . GLN B 1 208 ? 7.797 28.406 24.047 1 95.75 208 GLN B CA 1
ATOM 8053 C C . GLN B 1 208 ? 9.031 28.844 23.266 1 95.75 208 GLN B C 1
ATOM 8055 O O . GLN B 1 208 ? 10.062 29.172 23.859 1 95.75 208 GLN B O 1
ATOM 8060 N N . LEU B 1 209 ? 8.938 28.766 22 1 96.31 209 LEU B N 1
ATOM 8061 C CA . LEU B 1 209 ? 10.039 29.203 21.141 1 96.31 209 LEU B CA 1
ATOM 8062 C C . LEU B 1 209 ? 10.328 30.688 21.328 1 96.31 209 LEU B C 1
ATOM 8064 O O . LEU B 1 209 ? 11.492 31.094 21.359 1 96.31 209 LEU B O 1
ATOM 8068 N N . SER B 1 210 ? 9.242 31.484 21.422 1 94.94 210 SER B N 1
ATOM 8069 C CA . SER B 1 210 ? 9.391 32.906 21.656 1 94.94 210 SER B CA 1
ATOM 8070 C C . SER B 1 210 ? 10.055 33.188 23 1 94.94 210 SER B C 1
ATOM 8072 O O . SER B 1 210 ? 10.891 34.094 23.109 1 94.94 210 SER B O 1
ATOM 8074 N N . GLU B 1 211 ? 9.719 32.438 24.016 1 94.94 211 GLU B N 1
ATOM 8075 C CA . GLU B 1 211 ? 10.344 32.562 25.328 1 94.94 211 GLU B CA 1
ATOM 8076 C C . GLU B 1 211 ? 11.82 32.188 25.281 1 94.94 211 GLU B C 1
ATOM 8078 O O . GLU B 1 211 ? 12.656 32.844 25.906 1 94.94 211 GLU B O 1
ATOM 8083 N N . LEU B 1 212 ? 12.07 31.188 24.547 1 95.69 212 LEU B N 1
ATOM 8084 C CA . LEU B 1 212 ? 13.453 30.75 24.391 1 95.69 212 LEU B CA 1
ATOM 8085 C C . LEU B 1 212 ? 14.281 31.828 23.703 1 95.69 212 LEU B C 1
ATOM 8087 O O . LEU B 1 212 ? 15.414 32.094 24.109 1 95.69 212 LEU B O 1
ATOM 8091 N N . LYS B 1 213 ? 13.773 32.406 22.656 1 95.12 213 LYS B N 1
ATOM 8092 C CA . LYS B 1 213 ? 14.469 33.469 21.953 1 95.12 213 LYS B CA 1
ATOM 8093 C C . LYS B 1 213 ? 14.734 34.656 22.875 1 95.12 213 LYS B C 1
ATOM 8095 O O . LYS B 1 213 ? 15.836 35.219 22.891 1 95.12 213 LYS B O 1
ATOM 8100 N N . GLN B 1 214 ? 13.789 35.031 23.703 1 92.5 214 GLN B N 1
ATOM 8101 C CA . GLN B 1 214 ? 13.922 36.156 24.625 1 92.5 214 GLN B CA 1
ATOM 8102 C C . GLN B 1 214 ? 15.039 35.906 25.641 1 92.5 214 GLN B C 1
ATOM 8104 O O . GLN B 1 214 ? 15.789 36.812 25.984 1 92.5 214 GLN B O 1
ATOM 8109 N N . THR B 1 215 ? 15.141 34.688 26.016 1 93.69 215 THR B N 1
ATOM 8110 C CA . THR B 1 215 ? 16.141 34.344 27.016 1 93.69 215 THR B CA 1
ATOM 8111 C C . THR B 1 215 ? 17.547 34.375 26.406 1 93.69 215 THR B C 1
ATOM 8113 O O . THR B 1 215 ? 18.531 34.625 27.109 1 93.69 215 THR B O 1
ATOM 8116 N N . LEU B 1 216 ? 17.641 34.188 25.078 1 94.12 216 LEU B N 1
ATOM 8117 C CA . LEU B 1 216 ? 18.953 34.062 24.453 1 94.12 216 LEU B CA 1
ATOM 8118 C C . LEU B 1 216 ? 19.375 35.375 23.828 1 94.12 216 LEU B C 1
ATOM 8120 O O . LEU B 1 216 ? 20.547 35.562 23.453 1 94.12 216 LEU B O 1
ATOM 8124 N N . MET B 1 217 ? 18.547 36.406 23.781 1 91.88 217 MET B N 1
ATOM 8125 C CA . MET B 1 217 ? 18.812 37.656 23.078 1 91.88 217 MET B CA 1
ATOM 8126 C C . MET B 1 217 ? 19.969 38.406 23.734 1 91.88 217 MET B C 1
ATOM 8128 O O . MET B 1 217 ? 20.812 38.969 23.047 1 91.88 217 MET B O 1
ATOM 8132 N N . PRO B 1 218 ? 20.109 38.344 25.078 1 90.25 218 PRO B N 1
ATOM 8133 C CA . PRO B 1 218 ? 21.203 39.062 25.719 1 90.25 218 PRO B CA 1
ATOM 8134 C C . PRO B 1 218 ? 22.578 38.5 25.375 1 90.25 218 PRO B C 1
ATOM 8136 O O . PRO B 1 218 ? 23.578 39.188 25.469 1 90.25 218 PRO B O 1
ATOM 8139 N N . GLU B 1 219 ? 22.578 37.281 24.922 1 89.75 219 GLU B N 1
ATOM 8140 C CA . GLU B 1 219 ? 23.844 36.656 24.578 1 89.75 219 GLU B CA 1
ATOM 8141 C C . GLU B 1 219 ? 24.344 37.125 23.203 1 89.75 219 GLU B C 1
ATOM 8143 O O . GLU B 1 219 ? 25.531 37.062 22.906 1 89.75 219 GLU B O 1
ATOM 8148 N N . VAL B 1 220 ? 23.484 37.625 22.391 1 89.19 220 VAL B N 1
ATOM 8149 C CA . VAL B 1 220 ? 23.828 37.938 21.016 1 89.19 220 VAL B CA 1
ATOM 8150 C C . VAL B 1 220 ? 24 39.469 20.875 1 89.19 220 VAL B C 1
ATOM 8152 O O . VAL B 1 220 ? 24.859 39.938 20.125 1 89.19 220 VAL B O 1
ATOM 8155 N N . ILE B 1 221 ? 23.125 40.188 21.641 1 87.56 221 ILE B N 1
ATOM 8156 C CA . ILE B 1 221 ? 23.188 41.625 21.562 1 87.56 221 ILE B CA 1
ATOM 8157 C C . ILE B 1 221 ? 23.938 42.188 22.781 1 87.56 221 ILE B C 1
ATOM 8159 O O . ILE B 1 221 ? 23.484 42.031 23.922 1 87.56 221 ILE B O 1
ATOM 8163 N N . GLU B 1 222 ? 25.047 42.844 22.594 1 80.81 222 GLU B N 1
ATOM 8164 C CA . GLU B 1 222 ? 25.906 43.344 23.656 1 80.81 222 GLU B CA 1
ATOM 8165 C C . GLU B 1 222 ? 25.203 44.406 24.484 1 80.81 222 GLU B C 1
ATOM 8167 O O . GLU B 1 222 ? 25.297 44.438 25.703 1 80.81 222 GLU B O 1
ATOM 8172 N N . SER B 1 223 ? 24.469 45.406 23.922 1 83.69 223 SER B N 1
ATOM 8173 C CA . SER B 1 223 ? 23.812 46.531 24.625 1 83.69 223 SER B CA 1
ATOM 8174 C C . SER B 1 223 ? 22.328 46.219 24.844 1 83.69 223 SER B C 1
ATOM 8176 O O . SER B 1 223 ? 21.484 47.094 24.672 1 83.69 223 SER B O 1
ATOM 8178 N N . TRP B 1 224 ? 22.047 44.969 25.281 1 87.38 224 TRP B N 1
ATOM 8179 C CA . TRP B 1 224 ? 20.656 44.531 25.422 1 87.38 224 TRP B CA 1
ATOM 8180 C C . TRP B 1 224 ? 19.938 45.344 26.5 1 87.38 224 TRP B C 1
ATOM 8182 O O . TRP B 1 224 ? 18.797 45.75 26.312 1 87.38 224 TRP B O 1
ATOM 8192 N N . ASP B 1 225 ? 20.656 45.688 27.625 1 85.38 225 ASP B N 1
ATOM 8193 C CA . ASP B 1 225 ? 20.062 46.344 28.781 1 85.38 225 ASP B CA 1
ATOM 8194 C C . ASP B 1 225 ? 19.844 47.844 28.516 1 85.38 225 ASP B C 1
ATOM 8196 O O . ASP B 1 225 ? 19.031 48.469 29.188 1 85.38 225 ASP B O 1
ATOM 8200 N N . GLU B 1 226 ? 20.484 48.344 27.453 1 87.94 226 GLU B N 1
ATOM 8201 C CA . GLU B 1 226 ? 20.375 49.75 27.156 1 87.94 226 GLU B CA 1
ATOM 8202 C C . GLU B 1 226 ? 19.25 50 26.156 1 87.94 226 GLU B C 1
ATOM 8204 O O . GLU B 1 226 ? 18.844 51.156 25.953 1 87.94 226 GLU B O 1
ATOM 8209 N N . LEU B 1 227 ? 18.734 48.969 25.609 1 88.19 227 LEU B N 1
ATOM 8210 C CA . LEU B 1 227 ? 17.672 49.156 24.609 1 88.19 227 LEU B CA 1
ATOM 8211 C C . LEU B 1 227 ? 16.359 49.5 25.266 1 88.19 227 LEU B C 1
ATOM 8213 O O . LEU B 1 227 ? 16.109 49.156 26.422 1 88.19 227 LEU B O 1
ATOM 8217 N N . SER B 1 228 ? 15.555 50.281 24.594 1 87.88 228 SER B N 1
ATOM 8218 C CA . SER B 1 228 ? 14.219 50.594 25.062 1 87.88 228 SER B CA 1
ATOM 8219 C C . SER B 1 228 ? 13.328 49.375 25.141 1 87.88 228 SER B C 1
ATOM 8221 O O . SER B 1 228 ? 13.578 48.375 24.469 1 87.88 228 SER B O 1
ATOM 8223 N N . ASP B 1 229 ? 12.359 49.375 25.969 1 86 229 ASP B N 1
ATOM 8224 C CA . ASP B 1 229 ? 11.43 48.25 26.125 1 86 229 ASP B CA 1
ATOM 8225 C C . ASP B 1 229 ? 10.711 47.938 24.812 1 86 229 ASP B C 1
ATOM 8227 O O . ASP B 1 229 ? 10.469 46.781 24.484 1 86 229 ASP B O 1
ATOM 8231 N N . GLU B 1 230 ? 10.414 48.938 24.125 1 83.88 230 GLU B N 1
ATOM 8232 C CA . GLU B 1 230 ? 9.727 48.75 22.844 1 83.88 230 GLU B CA 1
ATOM 8233 C C . GLU B 1 230 ? 10.617 48.031 21.844 1 83.88 230 GLU B C 1
ATOM 8235 O O . GLU B 1 230 ? 10.156 47.156 21.125 1 83.88 230 GLU B O 1
ATOM 8240 N N . THR B 1 231 ? 11.805 48.375 21.891 1 85.75 231 THR B N 1
ATOM 8241 C CA . THR B 1 231 ? 12.75 47.781 20.953 1 85.75 231 THR B CA 1
ATOM 8242 C C . THR B 1 231 ? 13.047 46.344 21.344 1 85.75 231 THR B C 1
ATOM 8244 O O . THR B 1 231 ? 13.195 45.469 20.484 1 85.75 231 THR B O 1
ATOM 8247 N N . ARG B 1 232 ? 13.125 46.094 22.625 1 88 232 ARG B N 1
ATOM 8248 C CA . ARG B 1 232 ? 13.375 44.75 23.109 1 88 232 ARG B CA 1
ATOM 8249 C C . ARG B 1 232 ? 12.242 43.812 22.703 1 88 232 ARG B C 1
ATOM 8251 O O . ARG B 1 232 ? 12.492 42.656 22.281 1 88 232 ARG B O 1
ATOM 8258 N N . VAL B 1 233 ? 11.039 44.312 22.781 1 85.62 233 VAL B N 1
ATOM 8259 C CA . VAL B 1 233 ? 9.883 43.5 22.422 1 85.62 233 VAL B CA 1
ATOM 8260 C C . VAL B 1 233 ? 9.867 43.281 20.922 1 85.62 233 VAL B C 1
ATOM 8262 O O . VAL B 1 233 ? 9.594 42.156 20.469 1 85.62 233 VAL B O 1
ATOM 8265 N N . GLN B 1 234 ? 10.195 44.219 20.234 1 84.69 234 GLN B N 1
ATOM 8266 C CA . GLN B 1 234 ? 10.164 44.125 18.781 1 84.69 234 GLN B CA 1
ATOM 8267 C C . GLN B 1 234 ? 11.188 43.125 18.266 1 84.69 234 GLN B C 1
ATOM 8269 O O . GLN B 1 234 ? 10.891 42.312 17.391 1 84.69 234 GLN B O 1
ATOM 8274 N N . VAL B 1 235 ? 12.289 43.156 18.859 1 85.38 235 VAL B N 1
ATOM 8275 C CA . VAL B 1 235 ? 13.375 42.281 18.391 1 85.38 235 VAL B CA 1
ATOM 8276 C C . VAL B 1 235 ? 13.148 40.875 18.875 1 85.38 235 VAL B C 1
ATOM 8278 O O . VAL B 1 235 ? 13.586 39.906 18.219 1 85.38 235 VAL B O 1
ATOM 8281 N N . SER B 1 236 ? 12.43 40.688 19.906 1 87.81 236 SER B N 1
ATOM 8282 C CA . SER B 1 236 ? 12.242 39.375 20.484 1 87.81 236 SER B CA 1
ATOM 8283 C C . SER B 1 236 ? 10.969 38.688 19.969 1 87.81 236 SER B C 1
ATOM 8285 O O . SER B 1 236 ? 10.75 37.5 20.188 1 87.81 236 SER B O 1
ATOM 8287 N N . THR B 1 237 ? 10.234 39.406 19.203 1 89.5 237 THR B N 1
ATOM 8288 C CA . THR B 1 237 ? 8.938 38.906 18.75 1 89.5 237 THR B CA 1
ATOM 8289 C C . THR B 1 237 ? 9.117 37.906 17.609 1 89.5 237 THR B C 1
ATOM 8291 O O . THR B 1 237 ? 9.938 38.125 16.719 1 89.5 237 THR B O 1
ATOM 8294 N N . ILE B 1 238 ? 8.445 36.75 17.703 1 94.19 238 ILE B N 1
ATOM 8295 C CA . ILE B 1 238 ? 8.336 35.781 16.609 1 94.19 238 ILE B CA 1
ATOM 8296 C C . ILE B 1 238 ? 6.902 35.781 16.078 1 94.19 238 ILE B C 1
ATOM 8298 O O . ILE B 1 238 ? 5.965 35.469 16.828 1 94.19 238 ILE B O 1
ATOM 8302 N N . SER B 1 239 ? 6.703 36.156 14.859 1 94.56 239 SER B N 1
ATOM 8303 C CA . SER B 1 239 ? 5.371 36.125 14.266 1 94.56 239 SER B CA 1
ATOM 8304 C C . SER B 1 239 ? 5.016 34.719 13.797 1 94.56 239 SER B C 1
ATOM 8306 O O . SER B 1 239 ? 5.773 34.094 13.047 1 94.56 239 SER B O 1
ATOM 8308 N N . SER B 1 240 ? 3.92 34.219 14.273 1 94.75 240 SER B N 1
ATOM 8309 C CA . SER B 1 240 ? 3.496 32.875 13.938 1 94.75 240 SER B CA 1
ATOM 8310 C C . SER B 1 240 ? 2.436 32.875 12.844 1 94.75 240 SER B C 1
ATOM 8312 O O . SER B 1 240 ? 1.347 33.438 13.031 1 94.75 240 SER B O 1
ATOM 8314 N N . TYR B 1 241 ? 2.746 32.312 11.734 1 95.31 241 TYR B N 1
ATOM 8315 C CA . TYR B 1 241 ? 1.812 32.188 10.617 1 95.31 241 TYR B CA 1
ATOM 8316 C C . TYR B 1 241 ? 1.391 30.734 10.438 1 95.31 241 TYR B C 1
ATOM 8318 O O . TYR B 1 241 ? 2.049 29.828 10.945 1 95.31 241 TYR B O 1
ATOM 8326 N N . PHE B 1 242 ? 0.283 30.562 9.773 1 93.94 242 PHE B N 1
ATOM 8327 C CA . PHE B 1 242 ? -0.226 29.219 9.578 1 93.94 242 PHE B CA 1
ATOM 8328 C C . PHE B 1 242 ? -0.488 28.938 8.102 1 93.94 242 PHE B C 1
ATOM 8330 O O . PHE B 1 242 ? -0.925 29.828 7.367 1 93.94 242 PHE B O 1
ATOM 8337 N N . CYS B 1 243 ? -0.27 27.734 7.742 1 93.75 243 CYS B N 1
ATOM 8338 C CA . CYS B 1 243 ? -0.34 27.266 6.363 1 93.75 243 CYS B CA 1
ATOM 8339 C C . CYS B 1 243 ? -1.741 27.453 5.793 1 93.75 243 CYS B C 1
ATOM 8341 O O . CYS B 1 243 ? -2.725 27.031 6.406 1 93.75 243 CYS B O 1
ATOM 8343 N N . LYS B 1 244 ? -1.797 27.984 4.652 1 92.75 244 LYS B N 1
ATOM 8344 C CA . LYS B 1 244 ? -3.096 28.281 4.055 1 92.75 244 LYS B CA 1
ATOM 8345 C C . LYS B 1 244 ? -3.627 27.078 3.266 1 92.75 244 LYS B C 1
ATOM 8347 O O . LYS B 1 244 ? -4.809 27.047 2.914 1 92.75 244 LYS B O 1
ATOM 8352 N N . MET B 1 245 ? -2.816 26.078 3.098 1 88.19 245 MET B N 1
ATOM 8353 C CA . MET B 1 245 ? -3.303 24.875 2.447 1 88.19 245 MET B CA 1
ATOM 8354 C C . MET B 1 245 ? -4.246 24.094 3.365 1 88.19 245 MET B C 1
ATOM 8356 O O . MET B 1 245 ? -5.117 23.375 2.895 1 88.19 245 MET B O 1
ATOM 8360 N N . HIS B 1 246 ? -4.109 24.234 4.621 1 88.81 246 HIS B N 1
ATOM 8361 C CA . HIS B 1 246 ? -4.91 23.5 5.59 1 88.81 246 HIS B CA 1
ATOM 8362 C C . HIS B 1 246 ? -6.344 24.016 5.625 1 88.81 246 HIS B C 1
ATOM 8364 O O . HIS B 1 246 ? -7.246 23.328 6.113 1 88.81 246 HIS B O 1
ATOM 8370 N N . ILE B 1 247 ? -6.531 25.188 5.086 1 90.12 247 ILE B N 1
ATOM 8371 C CA . ILE B 1 247 ? -7.891 25.703 4.973 1 90.12 247 ILE B CA 1
ATOM 8372 C C . ILE B 1 247 ? -8.727 24.797 4.082 1 90.12 247 ILE B C 1
ATOM 8374 O O . ILE B 1 247 ? -9.891 24.531 4.371 1 90.12 247 ILE B O 1
ATOM 8378 N N . PHE B 1 248 ? -8.094 24.234 3.066 1 87.56 248 PHE B N 1
ATOM 8379 C CA . PHE B 1 248 ? -8.789 23.359 2.129 1 87.56 248 PHE B CA 1
ATOM 8380 C C . PHE B 1 248 ? -9.227 22.078 2.814 1 87.56 248 PHE B C 1
ATOM 8382 O O . PHE B 1 248 ? -10.352 21.609 2.605 1 87.56 248 PHE B O 1
ATOM 8389 N N . VAL B 1 249 ? -8.383 21.578 3.598 1 86.5 249 VAL B N 1
ATOM 8390 C CA . VAL B 1 249 ? -8.656 20.312 4.27 1 86.5 249 VAL B CA 1
ATOM 8391 C C . VAL B 1 249 ? -9.836 20.484 5.227 1 86.5 249 VAL B C 1
ATOM 8393 O O . VAL B 1 249 ? -10.742 19.641 5.254 1 86.5 249 VAL B O 1
ATOM 8396 N N . ASN B 1 250 ? -9.789 21.531 5.938 1 88.31 250 ASN B N 1
ATOM 8397 C CA . ASN B 1 250 ? -10.859 21.766 6.906 1 88.31 250 ASN B CA 1
ATOM 8398 C C . ASN B 1 250 ? -12.164 22.141 6.219 1 88.31 250 ASN B C 1
ATOM 8400 O O . ASN B 1 250 ? -13.25 21.797 6.703 1 88.31 250 ASN B O 1
ATOM 8404 N N . MET B 1 251 ? -12.023 22.797 5.148 1 92.31 251 MET B N 1
ATOM 8405 C CA . MET B 1 251 ? -13.219 23.109 4.367 1 92.31 251 MET B CA 1
ATOM 8406 C C . MET B 1 251 ? -13.883 21.828 3.865 1 92.31 251 MET B C 1
ATOM 8408 O O . MET B 1 251 ? -15.109 21.719 3.896 1 92.31 251 MET B O 1
ATOM 8412 N N . ALA B 1 252 ? -13.109 20.922 3.408 1 91.06 252 ALA B N 1
ATOM 8413 C CA . ALA B 1 252 ? -13.656 19.688 2.869 1 91.06 252 ALA B CA 1
ATOM 8414 C C . ALA B 1 252 ? -14.453 18.938 3.932 1 91.06 252 ALA B C 1
ATOM 8416 O O . ALA B 1 252 ? -15.516 18.391 3.645 1 91.06 252 ALA B O 1
ATOM 8417 N N . SER B 1 253 ? -13.938 18.891 5.121 1 89.69 253 SER B N 1
ATOM 8418 C CA . SER B 1 253 ? -14.625 18.219 6.215 1 89.69 253 SER B CA 1
ATOM 8419 C C . SER B 1 253 ? -15.953 18.906 6.539 1 89.69 253 SER B C 1
ATOM 8421 O O . SER B 1 253 ? -16.953 18.234 6.805 1 89.69 253 SER B O 1
ATOM 8423 N N . GLU B 1 254 ? -15.93 20.203 6.605 1 92.38 254 GLU B N 1
ATOM 8424 C CA . GLU B 1 254 ? -17.156 20.953 6.902 1 92.38 254 GLU B CA 1
ATOM 8425 C C . GLU B 1 254 ? -18.156 20.844 5.758 1 92.38 254 GLU B C 1
ATOM 8427 O O . GLU B 1 254 ? -19.359 20.781 5.988 1 92.38 254 GLU B O 1
ATOM 8432 N N . VAL B 1 255 ? -17.672 20.828 4.609 1 94.75 255 VAL B N 1
ATOM 8433 C CA . VAL B 1 255 ? -18.531 20.719 3.43 1 94.75 255 VAL B CA 1
ATOM 8434 C C . VAL B 1 255 ? -19.25 19.375 3.436 1 94.75 255 VAL B C 1
ATOM 8436 O O . VAL B 1 255 ? -20.422 19.297 3.061 1 94.75 255 VAL B O 1
ATOM 8439 N N . ASP B 1 256 ? -18.562 18.375 3.807 1 93.19 256 ASP B N 1
ATOM 8440 C CA . ASP B 1 256 ? -19.203 17.062 3.889 1 93.19 256 ASP B CA 1
ATOM 8441 C C . ASP B 1 256 ? -20.375 17.078 4.863 1 93.19 256 ASP B C 1
ATOM 8443 O O . ASP B 1 256 ? -21.406 16.469 4.598 1 93.19 256 ASP B O 1
ATOM 8447 N N . LYS B 1 257 ? -20.219 17.781 5.957 1 91.75 257 LYS B N 1
ATOM 8448 C CA . LYS B 1 257 ? -21.312 17.922 6.914 1 91.75 257 LYS B CA 1
ATOM 8449 C C . LYS B 1 257 ? -22.484 18.688 6.305 1 91.75 257 LYS B C 1
ATOM 8451 O O . LYS B 1 257 ? -23.641 18.312 6.5 1 91.75 257 LYS B O 1
ATOM 8456 N N . CYS B 1 258 ? -22.156 19.719 5.605 1 95.19 258 CYS B N 1
ATOM 8457 C CA . CYS B 1 258 ? -23.172 20.531 4.957 1 95.19 258 CYS B CA 1
ATOM 8458 C C . CYS B 1 258 ? -23.938 19.719 3.91 1 95.19 258 CYS B C 1
ATOM 8460 O O . CYS B 1 258 ? -25.141 19.875 3.766 1 95.19 258 CYS B O 1
ATOM 8462 N N . LEU B 1 259 ? -23.219 18.906 3.225 1 95.69 259 LEU B N 1
ATOM 8463 C CA . LEU B 1 259 ? -23.844 18.062 2.211 1 95.69 259 LEU B CA 1
ATOM 8464 C C . LEU B 1 259 ? -24.781 17.031 2.854 1 95.69 259 LEU B C 1
ATOM 8466 O O . LEU B 1 259 ? -25.828 16.719 2.307 1 95.69 259 LEU B O 1
ATOM 8470 N N . SER B 1 260 ? -24.328 16.484 3.965 1 92.38 260 SER B N 1
ATOM 8471 C CA . SER B 1 260 ? -25.188 15.562 4.691 1 92.38 260 SER B CA 1
ATOM 8472 C C . SER B 1 260 ? -26.484 16.234 5.109 1 92.38 260 SER B C 1
ATOM 8474 O O . SER B 1 260 ? -27.562 15.648 4.996 1 92.38 260 SER B O 1
ATOM 8476 N N . LEU B 1 261 ? -26.328 17.453 5.586 1 90.38 261 LEU B N 1
ATOM 8477 C CA . LEU B 1 261 ? -27.5 18.234 5.965 1 90.38 261 LEU B CA 1
ATOM 8478 C C . LEU B 1 261 ? -28.391 18.484 4.762 1 90.38 261 LEU B C 1
ATOM 8480 O O . LEU B 1 261 ? -29.609 18.344 4.852 1 90.38 261 LEU B O 1
ATOM 8484 N N . PHE B 1 262 ? -27.922 18.812 3.672 1 94.94 262 PHE B N 1
ATOM 8485 C CA . PHE B 1 262 ? -28.641 19.031 2.422 1 94.94 262 PHE B CA 1
ATOM 8486 C C . PHE B 1 262 ? -29.406 17.781 2.004 1 94.94 262 PHE B C 1
ATOM 8488 O O . PHE B 1 262 ? -30.594 17.828 1.71 1 94.94 262 PHE B O 1
ATOM 8495 N N . GLU B 1 263 ? -28.656 16.703 1.988 1 93.12 263 GLU B N 1
ATOM 8496 C CA . GLU B 1 263 ? -29.234 15.445 1.547 1 93.12 263 GLU B CA 1
ATOM 8497 C C . GLU B 1 263 ? -30.391 15.023 2.453 1 93.12 263 GLU B C 1
ATOM 8499 O O . GLU B 1 263 ? -31.422 14.531 1.975 1 93.12 263 GLU B O 1
ATOM 8504 N N . ASN B 1 264 ? -30.234 15.258 3.73 1 86.94 264 ASN B N 1
ATOM 8505 C CA . ASN B 1 264 ? -31.281 14.898 4.688 1 86.94 264 ASN B CA 1
ATOM 8506 C C . ASN B 1 264 ? -32.5 15.797 4.543 1 86.94 264 ASN B C 1
ATOM 8508 O O . ASN B 1 264 ? -33.625 15.383 4.879 1 86.94 264 ASN B O 1
ATOM 8512 N N . ASN B 1 265 ? -32.312 17 4.051 1 87.88 265 ASN B N 1
ATOM 8513 C CA . ASN B 1 265 ? -33.406 17.953 3.902 1 87.88 265 ASN B CA 1
ATOM 8514 C C . ASN B 1 265 ? -34.188 17.703 2.625 1 87.88 265 ASN B C 1
ATOM 8516 O O . ASN B 1 265 ? -35.375 18.078 2.533 1 87.88 265 ASN B O 1
ATOM 8520 N N . ILE B 1 266 ? -33.594 17.062 1.667 1 90.56 266 ILE B N 1
ATOM 8521 C CA . ILE B 1 266 ? -34.281 16.953 0.379 1 90.56 266 ILE B CA 1
ATOM 8522 C C . ILE B 1 266 ? -34.875 15.555 0.246 1 90.56 266 ILE B C 1
ATOM 8524 O O . ILE B 1 266 ? -35.844 15.359 -0.512 1 90.56 266 ILE B O 1
ATOM 8528 N N . ALA B 1 267 ? -34.219 14.57 0.898 1 87 267 ALA B N 1
ATOM 8529 C CA . ALA B 1 267 ? -34.719 13.195 0.73 1 87 267 ALA B CA 1
ATOM 8530 C C . ALA B 1 267 ? -34.5 12.383 2.004 1 87 267 ALA B C 1
ATOM 8532 O O . ALA B 1 267 ? -33.75 12.797 2.896 1 87 267 ALA B O 1
ATOM 8533 N N . CYS B 1 268 ? -35.312 11.266 2.053 1 81.75 268 CYS B N 1
ATOM 8534 C CA . CYS B 1 268 ? -35.125 10.273 3.113 1 81.75 268 CYS B CA 1
ATOM 8535 C C . CYS B 1 268 ? -34.75 8.922 2.541 1 81.75 268 CYS B C 1
ATOM 8537 O O . CYS B 1 268 ? -34.938 8.656 1.356 1 81.75 268 CYS B O 1
ATOM 8539 N N . GLY B 1 269 ? -33.906 8.195 3.297 1 77.38 269 GLY B N 1
ATOM 8540 C CA . GLY B 1 269 ? -33.469 6.883 2.848 1 77.38 269 GLY B CA 1
ATOM 8541 C C . GLY B 1 269 ? -31.969 6.766 2.742 1 77.38 269 GLY B C 1
ATOM 8542 O O . GLY B 1 269 ? -31.25 7.742 2.959 1 77.38 269 GLY B O 1
ATOM 8543 N N . ARG B 1 270 ? -31.562 5.496 2.543 1 81.31 270 ARG B N 1
ATOM 8544 C CA . ARG B 1 270 ? -30.109 5.266 2.461 1 81.31 270 ARG B CA 1
ATOM 8545 C C . ARG B 1 270 ? -29.781 4.23 1.392 1 81.31 270 ARG B C 1
ATOM 8547 O O . ARG B 1 270 ? -30.656 3.465 0.971 1 81.31 270 ARG B O 1
ATOM 8554 N N . ASN B 1 271 ? -28.594 4.328 0.821 1 86.56 271 ASN B N 1
ATOM 8555 C CA . ASN B 1 271 ? -28.062 3.295 -0.062 1 86.56 271 ASN B CA 1
ATOM 8556 C C . ASN B 1 271 ? -27.875 1.974 0.676 1 86.56 271 ASN B C 1
ATOM 8558 O O . ASN B 1 271 ? -27.047 1.887 1.591 1 86.56 271 ASN B O 1
ATOM 8562 N N . PRO B 1 272 ? -28.656 0.973 0.329 1 82.25 272 PRO B N 1
ATOM 8563 C CA . PRO B 1 272 ? -28.578 -0.304 1.041 1 82.25 272 PRO B CA 1
ATOM 8564 C C . PRO B 1 272 ? -27.219 -0.99 0.859 1 82.25 272 PRO B C 1
ATOM 8566 O O . PRO B 1 272 ? -26.844 -1.855 1.657 1 82.25 272 PRO B O 1
ATOM 8569 N N . PHE B 1 273 ? -26.469 -0.577 -0.17 1 85.25 273 PHE B N 1
ATOM 8570 C CA . PHE B 1 273 ? -25.203 -1.239 -0.465 1 85.25 273 PHE B CA 1
ATOM 8571 C C . PHE B 1 273 ? -24.031 -0.451 0.11 1 85.25 273 PHE B C 1
ATOM 8573 O O . PHE B 1 273 ? -22.875 -0.831 -0.07 1 85.25 273 PHE B O 1
ATOM 8580 N N . ALA B 1 274 ? -24.281 0.628 0.819 1 85.44 274 ALA B N 1
ATOM 8581 C CA . ALA B 1 274 ? -23.219 1.499 1.312 1 85.44 274 ALA B CA 1
ATOM 8582 C C . ALA B 1 274 ? -22.484 0.852 2.479 1 85.44 274 ALA B C 1
ATOM 8584 O O . ALA B 1 274 ? -23.109 0.27 3.371 1 85.44 274 ALA B O 1
ATOM 8585 N N . PHE B 1 275 ? -21.094 0.93 2.42 1 76.56 275 PHE B N 1
ATOM 8586 C CA . PHE B 1 275 ? -20.266 0.37 3.479 1 76.56 275 PHE B CA 1
ATOM 8587 C C . PHE B 1 275 ? -20.094 1.369 4.617 1 76.56 275 PHE B C 1
ATOM 8589 O O . PHE B 1 275 ? -19.859 0.979 5.762 1 76.56 275 PHE B O 1
ATOM 8596 N N . ASN B 1 276 ? -19.953 2.66 4.246 1 72.06 276 ASN B N 1
ATOM 8597 C CA . ASN B 1 276 ? -19.75 3.73 5.215 1 72.06 276 ASN B CA 1
ATOM 8598 C C . ASN B 1 276 ? -20.922 4.695 5.246 1 72.06 276 ASN B C 1
ATOM 8600 O O . ASN B 1 276 ? -21.344 5.219 4.207 1 72.06 276 ASN B O 1
ATOM 8604 N N . LEU B 1 277 ? -21.375 4.836 6.473 1 70.19 277 LEU B N 1
ATOM 8605 C CA . LEU B 1 277 ? -22.562 5.691 6.586 1 70.19 277 LEU B CA 1
ATOM 8606 C C . LEU B 1 277 ? -22.219 7.012 7.262 1 70.19 277 LEU B C 1
ATOM 8608 O O . LEU B 1 277 ? -23.078 7.879 7.422 1 70.19 277 LEU B O 1
ATOM 8612 N N . SER B 1 278 ? -20.938 7.246 7.477 1 79.38 278 SER B N 1
ATOM 8613 C CA . SER B 1 278 ? -20.562 8.453 8.203 1 79.38 278 SER B CA 1
ATOM 8614 C C . SER B 1 278 ? -20.344 9.625 7.254 1 79.38 278 SER B C 1
ATOM 8616 O O . SER B 1 278 ? -20.391 10.789 7.672 1 79.38 278 SER B O 1
ATOM 8618 N N . GLU B 1 279 ? -20.203 9.406 6.016 1 89.06 279 GLU B N 1
ATOM 8619 C CA . GLU B 1 279 ? -19.984 10.461 5.035 1 89.06 279 GLU B CA 1
ATOM 8620 C C . GLU B 1 279 ? -21.25 10.758 4.242 1 89.06 279 GLU B C 1
ATOM 8622 O O . GLU B 1 279 ? -22.188 9.945 4.23 1 89.06 279 GLU B O 1
ATOM 8627 N N . SER B 1 280 ? -21.375 11.914 3.693 1 93 280 SER B N 1
ATOM 8628 C CA . SER B 1 280 ? -22.5 12.25 2.834 1 93 280 SER B CA 1
ATOM 8629 C C . SER B 1 280 ? -22.562 11.344 1.609 1 93 280 SER B C 1
ATOM 8631 O O . SER B 1 280 ? -21.547 10.734 1.241 1 93 280 SER B O 1
ATOM 8633 N N . GLY B 1 281 ? -23.75 11.203 1.089 1 93.75 281 GLY B N 1
ATOM 8634 C CA . GLY B 1 281 ? -23.906 10.398 -0.111 1 93.75 281 GLY B CA 1
ATOM 8635 C C . GLY B 1 281 ? -23.078 10.891 -1.277 1 93.75 281 GLY B C 1
ATOM 8636 O O . GLY B 1 281 ? -22.562 10.094 -2.057 1 93.75 281 GLY B O 1
ATOM 8637 N N . ALA B 1 282 ? -22.922 12.227 -1.392 1 95.69 282 ALA B N 1
ATOM 8638 C CA . ALA B 1 282 ? -22.125 12.82 -2.465 1 95.69 282 ALA B CA 1
ATOM 8639 C C . ALA B 1 282 ? -20.656 12.469 -2.305 1 95.69 282 ALA B C 1
ATOM 8641 O O . ALA B 1 282 ? -19.984 12.117 -3.277 1 95.69 282 ALA B O 1
ATOM 8642 N N . THR B 1 283 ? -20.156 12.609 -1.104 1 93.56 283 THR B N 1
ATOM 8643 C CA . THR B 1 283 ? -18.766 12.281 -0.833 1 93.56 283 THR B CA 1
ATOM 8644 C C . THR B 1 283 ? -18.516 10.789 -1.007 1 93.56 283 THR B C 1
ATOM 8646 O O . THR B 1 283 ? -17.484 10.383 -1.551 1 93.56 283 THR B O 1
ATOM 8649 N N . ARG B 1 284 ? -19.453 10.023 -0.554 1 93.81 284 ARG B N 1
ATOM 8650 C CA . ARG B 1 284 ? -19.344 8.578 -0.715 1 93.81 284 ARG B CA 1
ATOM 8651 C C . ARG B 1 284 ? -19.312 8.188 -2.189 1 93.81 284 ARG B C 1
ATOM 8653 O O . ARG B 1 284 ? -18.5 7.363 -2.605 1 93.81 284 ARG B O 1
ATOM 8660 N N . LEU B 1 285 ? -20.281 8.797 -2.932 1 95.69 285 LEU B N 1
ATOM 8661 C CA . LEU B 1 285 ? -20.328 8.531 -4.367 1 95.69 285 LEU B CA 1
ATOM 8662 C C . LEU B 1 285 ? -18.984 8.836 -5.02 1 95.69 285 LEU B C 1
ATOM 8664 O O . LEU B 1 285 ? -18.5 8.055 -5.832 1 95.69 285 LEU B O 1
ATOM 8668 N N . THR B 1 286 ? -18.391 9.938 -4.645 1 94.5 286 THR B N 1
ATOM 8669 C CA . THR B 1 286 ? -17.094 10.344 -5.207 1 94.5 286 THR B CA 1
ATOM 8670 C C . THR B 1 286 ? -16 9.352 -4.836 1 94.5 286 THR B C 1
ATOM 8672 O O . THR B 1 286 ? -15.273 8.875 -5.703 1 94.5 286 THR B O 1
ATOM 8675 N N . ARG B 1 287 ? -15.898 9.055 -3.619 1 92.06 287 ARG B N 1
ATOM 8676 C CA . ARG B 1 287 ? -14.844 8.18 -3.109 1 92.06 287 ARG B CA 1
ATOM 8677 C C . ARG B 1 287 ? -14.977 6.773 -3.682 1 92.06 287 ARG B C 1
ATOM 8679 O O . ARG B 1 287 ? -13.984 6.188 -4.129 1 92.06 287 ARG B O 1
ATOM 8686 N N . THR B 1 288 ? -16.219 6.203 -3.65 1 94.12 288 THR B N 1
ATOM 8687 C CA . THR B 1 288 ? -16.422 4.82 -4.078 1 94.12 288 THR B CA 1
ATOM 8688 C C . THR B 1 288 ? -16.266 4.691 -5.59 1 94.12 288 THR B C 1
ATOM 8690 O O . THR B 1 288 ? -15.789 3.668 -6.082 1 94.12 288 THR B O 1
ATOM 8693 N N . THR B 1 289 ? -16.703 5.719 -6.289 1 96 289 THR B N 1
ATOM 8694 C CA . THR B 1 289 ? -16.516 5.695 -7.734 1 96 289 THR B CA 1
ATOM 8695 C C . THR B 1 289 ? -15.039 5.688 -8.086 1 96 289 THR B C 1
ATOM 8697 O O . THR B 1 289 ? -14.602 4.918 -8.945 1 96 289 THR B O 1
ATOM 8700 N N . CYS B 1 290 ? -14.336 6.539 -7.438 1 93.25 290 CYS B N 1
ATOM 8701 C CA . CYS B 1 290 ? -12.898 6.602 -7.684 1 93.25 290 CYS B CA 1
ATOM 8702 C C . CYS B 1 290 ? -12.219 5.301 -7.266 1 93.25 290 CYS B C 1
ATOM 8704 O O . CYS B 1 290 ? -11.273 4.852 -7.922 1 93.25 290 CYS B O 1
ATOM 8706 N N . LYS B 1 291 ? -12.672 4.707 -6.207 1 91.69 291 LYS B N 1
ATOM 8707 C CA . LYS B 1 291 ? -12.133 3.432 -5.734 1 91.69 291 LYS B CA 1
ATOM 8708 C C . LYS B 1 291 ? -12.43 2.309 -6.723 1 91.69 291 LYS B C 1
ATOM 8710 O O . LYS B 1 291 ? -11.602 1.426 -6.938 1 91.69 291 LYS B O 1
ATOM 8715 N N . GLY B 1 292 ? -13.578 2.336 -7.363 1 93.81 292 GLY B N 1
ATOM 8716 C CA . GLY B 1 292 ? -14.023 1.232 -8.195 1 93.81 292 GLY B CA 1
ATOM 8717 C C . GLY B 1 292 ? -13.617 1.38 -9.648 1 93.81 292 GLY B C 1
ATOM 8718 O O . GLY B 1 292 ? -13.469 0.385 -10.359 1 93.81 292 GLY B O 1
ATOM 8719 N N . LEU B 1 293 ? -13.438 2.662 -10.094 1 95.44 293 LEU B N 1
ATOM 8720 C CA . LEU B 1 293 ? -13.398 2.816 -11.539 1 95.44 293 LEU B CA 1
ATOM 8721 C C . LEU B 1 293 ? -12.141 3.553 -11.977 1 95.44 293 LEU B C 1
ATOM 8723 O O . LEU B 1 293 ? -11.914 3.754 -13.172 1 95.44 293 LEU B O 1
ATOM 8727 N N . SER B 1 294 ? -11.32 3.932 -11.031 1 92.06 294 SER B N 1
ATOM 8728 C CA . SER B 1 294 ? -10.055 4.543 -11.414 1 92.06 294 SER B CA 1
ATOM 8729 C C . SER B 1 294 ? -8.984 3.488 -11.656 1 92.06 294 SER B C 1
ATOM 8731 O O . SER B 1 294 ? -9.102 2.355 -11.188 1 92.06 294 SER B O 1
ATOM 8733 N N . LEU B 1 295 ? -7.895 3.785 -12.352 1 84.94 295 LEU B N 1
ATOM 8734 C CA . LEU B 1 295 ? -6.824 2.85 -12.68 1 84.94 295 LEU B CA 1
ATOM 8735 C C . LEU B 1 295 ? -6.004 2.504 -11.445 1 84.94 295 LEU B C 1
ATOM 8737 O O . LEU B 1 295 ? -5.406 1.429 -11.367 1 84.94 295 LEU B O 1
ATOM 8741 N N . GLY B 1 296 ? -5.953 3.311 -10.531 1 80.25 296 GLY B N 1
ATOM 8742 C CA . GLY B 1 296 ? -5.234 3.043 -9.297 1 80.25 296 GLY B CA 1
ATOM 8743 C C . GLY B 1 296 ? -6.148 2.652 -8.148 1 80.25 296 GLY B C 1
ATOM 8744 O O . GLY B 1 296 ? -5.723 2.625 -6.996 1 80.25 296 GLY B O 1
ATOM 8745 N N . GLY B 1 297 ? -7.375 2.322 -8.523 1 80.75 297 GLY B N 1
ATOM 8746 C CA . GLY B 1 297 ? -8.352 1.99 -7.5 1 80.75 297 GLY B CA 1
ATOM 8747 C C . GLY B 1 297 ? -8.172 0.594 -6.934 1 80.75 297 GLY B C 1
ATOM 8748 O O . GLY B 1 297 ? -7.117 -0.02 -7.109 1 80.75 297 GLY B O 1
ATOM 8749 N N . CYS B 1 298 ? -9.125 0.094 -6.246 1 84.75 298 CYS B N 1
ATOM 8750 C CA . CYS B 1 298 ? -9.078 -1.192 -5.562 1 84.75 298 CYS B CA 1
ATOM 8751 C C . CYS B 1 298 ? -8.945 -2.338 -6.555 1 84.75 298 CYS B C 1
ATOM 8753 O O . CYS B 1 298 ? -9.789 -2.5 -7.441 1 84.75 298 CYS B O 1
ATOM 8755 N N . GLU B 1 299 ? -7.961 -3.121 -6.391 1 81.06 299 GLU B N 1
ATOM 8756 C CA . GLU B 1 299 ? -7.703 -4.219 -7.316 1 81.06 299 GLU B CA 1
ATOM 8757 C C . GLU B 1 299 ? -8.688 -5.367 -7.105 1 81.06 299 GLU B C 1
ATOM 8759 O O . GLU B 1 299 ? -9.031 -6.082 -8.047 1 81.06 299 GLU B O 1
ATOM 8764 N N . LYS B 1 300 ? -9.141 -5.473 -5.914 1 81.56 300 LYS B N 1
ATOM 8765 C CA . LYS B 1 300 ? -9.984 -6.617 -5.574 1 81.56 300 LYS B CA 1
ATOM 8766 C C . LYS B 1 300 ? -11.414 -6.402 -6.051 1 81.56 300 LYS B C 1
ATOM 8768 O O . LYS B 1 300 ? -12.023 -7.305 -6.629 1 81.56 300 LYS B O 1
ATOM 8773 N N . SER B 1 301 ? -11.852 -5.168 -5.863 1 87.88 301 SER B N 1
ATOM 8774 C CA . SER B 1 301 ? -13.266 -4.934 -6.117 1 87.88 301 SER B CA 1
ATOM 8775 C C . SER B 1 301 ? -13.469 -3.961 -7.27 1 87.88 301 SER B C 1
ATOM 8777 O O . SER B 1 301 ? -14.586 -3.797 -7.762 1 87.88 301 SER B O 1
ATOM 8779 N N . GLY B 1 302 ? -12.398 -3.365 -7.703 1 90.62 302 GLY B N 1
ATOM 8780 C CA . GLY B 1 302 ? -12.539 -2.352 -8.734 1 90.62 302 GLY B CA 1
ATOM 8781 C C . GLY B 1 302 ? -12.406 -2.908 -10.141 1 90.62 302 GLY B C 1
ATOM 8782 O O . GLY B 1 302 ? -11.938 -4.035 -10.328 1 90.62 302 GLY B O 1
ATOM 8783 N N . VAL B 1 303 ? -12.922 -2.127 -11.094 1 93.06 303 VAL B N 1
ATOM 8784 C CA . VAL B 1 303 ? -12.883 -2.506 -12.508 1 93.06 303 VAL B CA 1
ATOM 8785 C C . VAL B 1 303 ? -12.383 -1.329 -13.344 1 93.06 303 VAL B C 1
ATOM 8787 O O . VAL B 1 303 ? -12.891 -1.085 -14.438 1 93.06 303 VAL B O 1
ATOM 8790 N N . GLY B 1 304 ? -11.438 -0.596 -12.82 1 91.38 304 GLY B N 1
ATOM 8791 C CA . GLY B 1 304 ? -10.938 0.617 -13.453 1 91.38 304 GLY B CA 1
ATOM 8792 C C . GLY B 1 304 ? -10.375 0.381 -14.836 1 91.38 304 GLY B C 1
ATOM 8793 O O . GLY B 1 304 ? -10.523 1.22 -15.727 1 91.38 304 GLY B O 1
ATOM 8794 N N . GLY B 1 305 ? -9.727 -0.701 -15.055 1 89.06 305 GLY B N 1
ATOM 8795 C CA . GLY B 1 305 ? -9.188 -1.024 -16.375 1 89.06 305 GLY B CA 1
ATOM 8796 C C . GLY B 1 305 ? -10.258 -1.187 -17.438 1 89.06 305 GLY B C 1
ATOM 8797 O O . GLY B 1 305 ? -10.109 -0.688 -18.547 1 89.06 305 GLY B O 1
ATOM 8798 N N . HIS B 1 306 ? -11.312 -1.875 -17.094 1 90 306 HIS B N 1
ATOM 8799 C CA . HIS B 1 306 ? -12.43 -2.076 -18.016 1 90 306 HIS B CA 1
ATOM 8800 C C . HIS B 1 306 ? -13.148 -0.763 -18.312 1 90 306 HIS B C 1
ATOM 8802 O O . HIS B 1 306 ? -13.562 -0.514 -19.438 1 90 306 HIS B O 1
ATOM 8808 N N . PHE B 1 307 ? -13.289 0.041 -17.312 1 94.5 307 PHE B N 1
ATOM 8809 C CA . PHE B 1 307 ? -13.961 1.324 -17.469 1 94.5 307 PHE B CA 1
ATOM 8810 C C . PHE B 1 307 ? -13.156 2.248 -18.375 1 94.5 307 PHE B C 1
ATOM 8812 O O . PHE B 1 307 ? -13.719 2.947 -19.219 1 94.5 307 PHE B O 1
ATOM 8819 N N . SER B 1 308 ? -11.859 2.225 -18.219 1 93 308 SER B N 1
ATOM 8820 C CA . SER B 1 308 ? -10.992 3.031 -19.062 1 93 308 SER B CA 1
ATOM 8821 C C . SER B 1 308 ? -11.086 2.588 -20.516 1 93 308 SER B C 1
ATOM 8823 O O . SER B 1 308 ? -11.078 3.422 -21.438 1 93 308 SER B O 1
ATOM 8825 N N . THR B 1 309 ? -11.102 1.335 -20.734 1 91.56 309 THR B N 1
ATOM 8826 C CA . THR B 1 309 ? -11.266 0.805 -22.078 1 91.56 309 THR B CA 1
ATOM 8827 C C . THR B 1 309 ? -12.602 1.236 -22.672 1 91.56 309 THR B C 1
ATOM 8829 O O . THR B 1 309 ? -12.68 1.604 -23.844 1 91.56 309 THR B O 1
ATOM 8832 N N . PHE B 1 310 ? -13.68 1.217 -21.906 1 93.94 310 PHE B N 1
ATOM 8833 C CA . PHE B 1 310 ? -15.023 1.638 -22.281 1 93.94 310 PHE B CA 1
ATOM 8834 C C . PHE B 1 310 ? -15.031 3.102 -22.719 1 93.94 310 PHE B C 1
ATOM 8836 O O . PHE B 1 310 ? -15.617 3.453 -23.734 1 93.94 310 PHE B O 1
ATOM 8843 N N . LEU B 1 311 ? -14.352 3.889 -21.938 1 96.06 311 LEU B N 1
ATOM 8844 C CA . LEU B 1 311 ? -14.297 5.316 -22.234 1 96.06 311 LEU B CA 1
ATOM 8845 C C . LEU B 1 311 ? -13.492 5.57 -23.5 1 96.06 311 LEU B C 1
ATOM 8847 O O . LEU B 1 311 ? -13.875 6.402 -24.328 1 96.06 311 LEU B O 1
ATOM 8851 N N . GLN B 1 312 ? -12.375 4.898 -23.656 1 92.19 312 GLN B N 1
ATOM 8852 C CA . GLN B 1 312 ? -11.516 5.074 -24.812 1 92.19 312 GLN B CA 1
ATOM 8853 C C . GLN B 1 312 ? -12.25 4.727 -26.109 1 92.19 312 GLN B C 1
ATOM 8855 O O . GLN B 1 312 ? -12.031 5.352 -27.141 1 92.19 312 GLN B O 1
ATOM 8860 N N . GLU B 1 313 ? -13.055 3.711 -26.047 1 91.44 313 GLU B N 1
ATOM 8861 C CA . GLU B 1 313 ? -13.875 3.336 -27.188 1 91.44 313 GLU B CA 1
ATOM 8862 C C . GLU B 1 313 ? -14.797 4.477 -27.609 1 91.44 313 GLU B C 1
ATOM 8864 O O . GLU B 1 313 ? -15.055 4.668 -28.797 1 91.44 313 GLU B O 1
ATOM 8869 N N . LYS B 1 314 ? -15.266 5.258 -26.656 1 92.81 314 LYS B N 1
ATOM 8870 C CA . LYS B 1 314 ? -16.156 6.387 -26.906 1 92.81 314 LYS B CA 1
ATOM 8871 C C . LYS B 1 314 ? -15.367 7.66 -27.203 1 92.81 314 LYS B C 1
ATOM 8873 O O . LYS B 1 314 ? -15.953 8.734 -27.375 1 92.81 314 LYS B O 1
ATOM 8878 N N . GLY B 1 315 ? -14.094 7.574 -27.156 1 91.88 315 GLY B N 1
ATOM 8879 C CA . GLY B 1 315 ? -13.242 8.727 -27.422 1 91.88 315 GLY B CA 1
ATOM 8880 C C . GLY B 1 315 ? -13.125 9.664 -26.234 1 91.88 315 GLY B C 1
ATOM 8881 O O . GLY B 1 315 ? -12.859 10.852 -26.406 1 91.88 315 GLY B O 1
ATOM 8882 N N . LYS B 1 316 ? -13.375 9.172 -25.047 1 94.56 316 LYS B N 1
ATOM 8883 C CA . LYS B 1 316 ? -13.305 10 -23.828 1 94.56 316 LYS B CA 1
ATOM 8884 C C . LYS B 1 316 ? -12.117 9.594 -22.969 1 94.56 316 LYS B C 1
ATOM 8886 O O . LYS B 1 316 ? -11.727 8.422 -22.953 1 94.56 316 LYS B O 1
ATOM 8891 N N . LYS B 1 317 ? -11.578 10.492 -22.297 1 93.75 317 LYS B N 1
ATOM 8892 C CA . LYS B 1 317 ? -10.492 10.242 -21.359 1 93.75 317 LYS B CA 1
ATOM 8893 C C . LYS B 1 317 ? -11.031 10 -19.953 1 93.75 317 LYS B C 1
ATOM 8895 O O . LYS B 1 317 ? -12.055 10.57 -19.562 1 93.75 317 LYS B O 1
ATOM 8900 N N . ASN B 1 318 ? -10.367 9.078 -19.188 1 93.62 318 ASN B N 1
ATOM 8901 C CA . ASN B 1 318 ? -10.734 8.828 -17.797 1 93.62 318 ASN B CA 1
ATOM 8902 C C . ASN B 1 318 ? -10.141 9.883 -16.875 1 93.62 318 ASN B C 1
ATOM 8904 O O . ASN B 1 318 ? -8.93 9.891 -16.625 1 93.62 318 ASN B O 1
ATOM 8908 N N . TYR B 1 319 ? -10.984 10.727 -16.297 1 93.88 319 TYR B N 1
ATOM 8909 C CA . TYR B 1 319 ? -10.516 11.828 -15.461 1 93.88 319 TYR B CA 1
ATOM 8910 C C . TYR B 1 319 ? -10.547 11.445 -13.984 1 93.88 319 TYR B C 1
ATOM 8912 O O . TYR B 1 319 ? -10.211 12.258 -13.125 1 93.88 319 TYR B O 1
ATOM 8920 N N . LEU B 1 320 ? -10.945 10.195 -13.641 1 93.56 320 LEU B N 1
ATOM 8921 C CA . LEU B 1 320 ? -11.078 9.773 -12.25 1 93.56 320 LEU B CA 1
ATOM 8922 C C . LEU B 1 320 ? -9.711 9.586 -11.602 1 93.56 320 LEU B C 1
ATOM 8924 O O . LEU B 1 320 ? -8.781 9.086 -12.242 1 93.56 320 LEU B O 1
ATOM 8928 N N . LEU B 1 321 ? -9.594 10.047 -10.383 1 87.38 321 LEU B N 1
ATOM 8929 C CA . LEU B 1 321 ? -8.336 9.938 -9.648 1 87.38 321 LEU B CA 1
ATOM 8930 C C . LEU B 1 321 ? -8.484 8.984 -8.469 1 87.38 321 LEU B C 1
ATOM 8932 O O . LEU B 1 321 ? -9.57 8.852 -7.898 1 87.38 321 LEU B O 1
ATOM 8936 N N . THR B 1 322 ? -7.391 8.32 -8.133 1 82.19 322 THR B N 1
ATOM 8937 C CA . THR B 1 322 ? -7.398 7.434 -6.977 1 82.19 322 THR B CA 1
ATOM 8938 C C . THR B 1 322 ? -7.488 8.242 -5.684 1 82.19 322 THR B C 1
ATOM 8940 O O . THR B 1 322 ? -6.816 9.258 -5.535 1 82.19 322 THR B O 1
ATOM 8943 N N . PHE B 1 323 ? -8.445 7.816 -4.891 1 71.94 323 PHE B N 1
ATOM 8944 C CA . PHE B 1 323 ? -8.648 8.508 -3.625 1 71.94 323 PHE B CA 1
ATOM 8945 C C . PHE B 1 323 ? -7.652 8.023 -2.576 1 71.94 323 PHE B C 1
ATOM 8947 O O . PHE B 1 323 ? -8 7.23 -1.701 1 71.94 323 PHE B O 1
ATOM 8954 N N . ARG B 1 324 ? -6.414 7.766 -2.922 1 62.84 324 ARG B N 1
ATOM 8955 C CA . ARG B 1 324 ? -5.398 7.312 -1.981 1 62.84 324 ARG B CA 1
ATOM 8956 C C . ARG B 1 324 ? -4.699 8.492 -1.315 1 62.84 324 ARG B C 1
ATOM 8958 O O . ARG B 1 324 ? -4.371 9.484 -1.977 1 62.84 324 ARG B O 1
ATOM 8965 N N . GLY B 1 325 ? -4.445 8.367 0.026 1 55.03 325 GLY B N 1
ATOM 8966 C CA . GLY B 1 325 ? -3.748 9.422 0.748 1 55.03 325 GLY B CA 1
ATOM 8967 C C . GLY B 1 325 ? -4.461 10.758 0.691 1 55.03 325 GLY B C 1
ATOM 8968 O O . GLY B 1 325 ? -3.84 11.812 0.852 1 55.03 325 GLY B O 1
ATOM 8969 N N . HIS B 1 326 ? -5.754 10.766 0.355 1 52.41 326 HIS B N 1
ATOM 8970 C CA . HIS B 1 326 ? -6.746 11.758 -0.054 1 52.41 326 HIS B CA 1
ATOM 8971 C C . HIS B 1 326 ? -6.453 13.117 0.562 1 52.41 326 HIS B C 1
ATOM 8973 O O . HIS B 1 326 ? -6.785 13.367 1.725 1 52.41 326 HIS B O 1
ATOM 8979 N N . ARG B 1 327 ? -5.48 13.555 -0.004 1 53.78 327 ARG B N 1
ATOM 8980 C CA . ARG B 1 327 ? -5.469 15 0.234 1 53.78 327 ARG B CA 1
ATOM 8981 C C . ARG B 1 327 ? -6.824 15.617 -0.089 1 53.78 327 ARG B C 1
ATOM 8983 O O . ARG B 1 327 ? -7.453 15.258 -1.086 1 53.78 327 ARG B O 1
ATOM 8990 N N . PHE B 1 328 ? -7.672 15.945 0.78 1 56.97 328 PHE B N 1
ATOM 8991 C CA . PHE B 1 328 ? -8.906 16.719 0.797 1 56.97 328 PHE B CA 1
ATOM 8992 C C . PHE B 1 328 ? -9.031 17.562 -0.466 1 56.97 328 PHE B C 1
ATOM 8994 O O . PHE B 1 328 ? -10.141 17.859 -0.92 1 56.97 328 PHE B O 1
ATOM 9001 N N . ASN B 1 329 ? -7.816 17.797 -1.09 1 59.97 329 ASN B N 1
ATOM 9002 C CA . ASN B 1 329 ? -7.938 18.672 -2.25 1 59.97 329 ASN B CA 1
ATOM 9003 C C . ASN B 1 329 ? -8.531 17.922 -3.449 1 59.97 329 ASN B C 1
ATOM 9005 O O . ASN B 1 329 ? -9.125 18.547 -4.332 1 59.97 329 ASN B O 1
ATOM 9009 N N . HIS B 1 330 ? -8.625 16.594 -3.156 1 77.5 330 HIS B N 1
ATOM 9010 C CA . HIS B 1 330 ? -9.016 15.852 -4.348 1 77.5 330 HIS B CA 1
ATOM 9011 C C . HIS B 1 330 ? -10.523 15.625 -4.383 1 77.5 330 HIS B C 1
ATOM 9013 O O . HIS B 1 330 ? -11.078 15.258 -5.422 1 77.5 330 HIS B O 1
ATOM 9019 N N . LEU B 1 331 ? -11.109 16.016 -3.277 1 89.69 331 LEU B N 1
ATOM 9020 C CA . LEU B 1 331 ? -12.539 15.719 -3.232 1 89.69 331 LEU B CA 1
ATOM 9021 C C . LEU B 1 331 ? -13.297 16.547 -4.262 1 89.69 331 LEU B C 1
ATOM 9023 O O . LEU B 1 331 ? -14.109 16.016 -5.016 1 89.69 331 LEU B O 1
ATOM 9027 N N . PHE B 1 332 ? -12.969 17.875 -4.352 1 94.19 332 PHE B N 1
ATOM 9028 C CA . PHE B 1 332 ? -13.695 18.781 -5.23 1 94.19 332 PHE B CA 1
ATOM 9029 C C . PHE B 1 332 ? -13.445 18.438 -6.695 1 94.19 332 PHE B C 1
ATOM 9031 O O . PHE B 1 332 ? -14.383 18.344 -7.484 1 94.19 332 PHE B O 1
ATOM 9038 N N . TYR B 1 333 ? -12.234 18.188 -6.957 1 93.12 333 TYR B N 1
ATOM 9039 C CA . TYR B 1 333 ? -11.914 17.812 -8.328 1 93.12 333 TYR B CA 1
ATOM 9040 C C . TYR B 1 333 ? -12.523 16.453 -8.68 1 93.12 333 TYR B C 1
ATOM 9042 O O . TYR B 1 333 ? -13.102 16.297 -9.75 1 93.12 333 TYR B O 1
ATOM 9050 N N . ALA B 1 334 ? -12.305 15.531 -7.797 1 94.25 334 ALA B N 1
ATOM 9051 C CA . ALA B 1 334 ? -12.805 14.18 -8.047 1 94.25 334 ALA B CA 1
ATOM 9052 C C . ALA B 1 334 ? -14.312 14.188 -8.266 1 94.25 334 ALA B C 1
ATOM 9054 O O . ALA B 1 334 ? -14.828 13.445 -9.109 1 94.25 334 ALA B O 1
ATOM 9055 N N . ALA B 1 335 ? -14.953 14.992 -7.496 1 96.44 335 ALA B N 1
ATOM 9056 C CA . ALA B 1 335 ? -16.406 15.086 -7.648 1 96.44 335 ALA B CA 1
ATOM 9057 C C . ALA B 1 335 ? -16.781 15.633 -9.023 1 96.44 335 ALA B C 1
ATOM 9059 O O . ALA B 1 335 ? -17.719 15.156 -9.656 1 96.44 335 ALA B O 1
ATOM 9060 N N . GLY B 1 336 ? -16.062 16.656 -9.469 1 96.44 336 GLY B N 1
ATOM 9061 C CA . GLY B 1 336 ? -16.281 17.172 -10.805 1 96.44 336 GLY B CA 1
ATOM 9062 C C . GLY B 1 336 ? -16.047 16.141 -11.891 1 96.44 336 GLY B C 1
ATOM 9063 O O . GLY B 1 336 ? -16.812 16.062 -12.859 1 96.44 336 GLY B O 1
ATOM 9064 N N . ALA B 1 337 ? -15.031 15.352 -11.711 1 96.69 337 ALA B N 1
ATOM 9065 C CA . ALA B 1 337 ? -14.719 14.297 -12.672 1 96.69 337 ALA B CA 1
ATOM 9066 C C . ALA B 1 337 ? -15.82 13.242 -12.703 1 96.69 337 ALA B C 1
ATOM 9068 O O . ALA B 1 337 ? -16.203 12.75 -13.766 1 96.69 337 ALA B O 1
ATOM 9069 N N . VAL B 1 338 ? -16.281 12.867 -11.5 1 97.62 338 VAL B N 1
ATOM 9070 C CA . VAL B 1 338 ? -17.344 11.875 -11.422 1 97.62 338 VAL B CA 1
ATOM 9071 C C . VAL B 1 338 ? -18.609 12.406 -12.109 1 97.62 338 VAL B C 1
ATOM 9073 O O . VAL B 1 338 ? -19.281 11.672 -12.82 1 97.62 338 VAL B O 1
ATOM 9076 N N . TYR B 1 339 ? -18.922 13.68 -11.898 1 97.94 339 TYR B N 1
ATOM 9077 C CA . TYR B 1 339 ? -20.078 14.266 -12.539 1 97.94 339 TYR B CA 1
ATOM 9078 C C . TYR B 1 339 ? -19.953 14.227 -14.055 1 97.94 339 TYR B C 1
ATOM 9080 O O . TYR B 1 339 ? -20.922 13.914 -14.766 1 97.94 339 TYR B O 1
ATOM 9088 N N . HIS B 1 340 ? -18.797 14.57 -14.531 1 97.5 340 HIS B N 1
ATOM 9089 C CA . HIS B 1 340 ? -18.531 14.539 -15.961 1 97.5 340 HIS B CA 1
ATOM 9090 C C . HIS B 1 340 ? -18.797 13.156 -16.547 1 97.5 340 HIS B C 1
ATOM 9092 O O . HIS B 1 340 ? -19.328 13.023 -17.641 1 97.5 340 HIS B O 1
ATOM 9098 N N . HIS B 1 341 ? -18.438 12.117 -15.789 1 97.81 341 HIS B N 1
ATOM 9099 C CA . HIS B 1 341 ? -18.531 10.742 -16.266 1 97.81 341 HIS B CA 1
ATOM 9100 C C . HIS B 1 341 ? -19.812 10.086 -15.766 1 97.81 341 HIS B C 1
ATOM 9102 O O . HIS B 1 341 ? -19.969 8.867 -15.875 1 97.81 341 HIS B O 1
ATOM 9108 N N . ALA B 1 342 ? -20.734 10.773 -15.195 1 97.31 342 ALA B N 1
ATOM 9109 C CA . ALA B 1 342 ? -21.906 10.188 -14.539 1 97.31 342 ALA B CA 1
ATOM 9110 C C . ALA B 1 342 ? -22.688 9.305 -15.5 1 97.31 342 ALA B C 1
ATOM 9112 O O . ALA B 1 342 ? -23.031 8.172 -15.164 1 97.31 342 ALA B O 1
ATOM 9113 N N . SER B 1 343 ? -22.953 9.805 -16.672 1 94.88 343 SER B N 1
ATOM 9114 C CA . SER B 1 343 ? -23.719 9.039 -17.656 1 94.88 343 SER B CA 1
ATOM 9115 C C . SER B 1 343 ? -22.938 7.812 -18.125 1 94.88 343 SER B C 1
ATOM 9117 O O . SER B 1 343 ? -23.516 6.746 -18.328 1 94.88 343 SER B O 1
ATOM 9119 N N . ASP B 1 344 ? -21.656 7.984 -18.25 1 96.88 344 ASP B N 1
ATOM 9120 C CA . ASP B 1 344 ? -20.797 6.879 -18.672 1 96.88 344 ASP B CA 1
ATOM 9121 C C . ASP B 1 344 ? -20.766 5.781 -17.609 1 96.88 344 ASP B C 1
ATOM 9123 O O . ASP B 1 344 ? -20.797 4.594 -17.938 1 96.88 344 ASP B O 1
ATOM 9127 N N . VAL B 1 345 ? -20.641 6.207 -16.328 1 97.75 345 VAL B N 1
ATOM 9128 C CA . VAL B 1 345 ? -20.578 5.262 -15.227 1 97.75 345 VAL B CA 1
ATOM 9129 C C . VAL B 1 345 ? -21.891 4.473 -15.148 1 97.75 345 VAL B C 1
ATOM 9131 O O . VAL B 1 345 ? -21.875 3.248 -14.984 1 97.75 345 VAL B O 1
ATOM 9134 N N . SER B 1 346 ? -23 5.156 -15.281 1 95.12 346 SER B N 1
ATOM 9135 C CA . SER B 1 346 ? -24.312 4.504 -15.234 1 95.12 346 SER B CA 1
ATOM 9136 C C . SER B 1 346 ? -24.469 3.494 -16.359 1 95.12 346 SER B C 1
ATOM 9138 O O . SER B 1 346 ? -24.891 2.361 -16.141 1 95.12 346 SER B O 1
ATOM 9140 N N . SER B 1 347 ? -24.047 3.904 -17.531 1 92.94 347 SER B N 1
ATOM 9141 C CA . SER B 1 347 ? -24.141 3.027 -18.703 1 92.94 347 SER B CA 1
ATOM 9142 C C . SER B 1 347 ? -23.219 1.816 -18.547 1 92.94 347 SER B C 1
ATOM 9144 O O . SER B 1 347 ? -23.625 0.691 -18.859 1 92.94 347 SER B O 1
ATOM 9146 N N . PHE B 1 348 ? -22.031 2.014 -18.078 1 94 348 PHE B N 1
ATOM 9147 C CA . PHE B 1 348 ? -21.047 0.951 -17.922 1 94 348 PHE B CA 1
ATOM 9148 C C . PHE B 1 348 ? -21.516 -0.069 -16.891 1 94 348 PHE B C 1
ATOM 9150 O O . PHE B 1 348 ? -21.469 -1.275 -17.141 1 94 348 PHE B O 1
ATOM 9157 N N . LEU B 1 349 ? -22.062 0.413 -15.758 1 93.69 349 LEU B N 1
ATOM 9158 C CA . LEU B 1 349 ? -22.406 -0.466 -14.648 1 93.69 349 LEU B CA 1
ATOM 9159 C C . LEU B 1 349 ? -23.734 -1.186 -14.922 1 93.69 349 LEU B C 1
ATOM 9161 O O . LEU B 1 349 ? -23.969 -2.277 -14.406 1 93.69 349 LEU B O 1
ATOM 9165 N N . SER B 1 350 ? -24.562 -0.583 -15.734 1 86.94 350 SER B N 1
ATOM 9166 C CA . SER B 1 350 ? -25.812 -1.246 -16.125 1 86.94 350 SER B CA 1
ATOM 9167 C C . SER B 1 350 ? -25.547 -2.488 -16.969 1 86.94 350 SER B C 1
ATOM 9169 O O . SER B 1 350 ? -26.312 -3.443 -16.938 1 86.94 350 SER B O 1
ATOM 9171 N N . ASN B 1 351 ? -24.375 -2.48 -17.594 1 85.19 351 ASN B N 1
ATOM 9172 C CA . ASN B 1 351 ? -24.031 -3.59 -18.484 1 85.19 351 ASN B CA 1
ATOM 9173 C C . ASN B 1 351 ? -23.031 -4.535 -17.828 1 85.19 351 ASN B C 1
ATOM 9175 O O . ASN B 1 351 ? -22.594 -5.504 -18.453 1 85.19 351 ASN B O 1
ATOM 9179 N N . TRP B 1 352 ? -22.703 -4.25 -16.562 1 88.38 352 TRP B N 1
ATOM 9180 C CA . TRP B 1 352 ? -21.703 -5.078 -15.891 1 88.38 352 TRP B CA 1
ATOM 9181 C C . TRP B 1 352 ? -22.359 -6.305 -15.266 1 88.38 352 TRP B C 1
ATOM 9183 O O . TRP B 1 352 ? -23.344 -6.188 -14.539 1 88.38 352 TRP B O 1
ATOM 9193 N N . VAL B 1 353 ? -21.734 -7.473 -15.562 1 83.88 353 VAL B N 1
ATOM 9194 C CA . VAL B 1 353 ? -22.312 -8.742 -15.125 1 83.88 353 VAL B CA 1
ATOM 9195 C C . VAL B 1 353 ? -21.938 -9 -13.664 1 83.88 353 VAL B C 1
ATOM 9197 O O . VAL B 1 353 ? -20.766 -8.875 -13.289 1 83.88 353 VAL B O 1
ATOM 9200 N N . ASN B 1 354 ? -22.875 -9.328 -12.836 1 80.94 354 ASN B N 1
ATOM 9201 C CA . ASN B 1 354 ? -22.703 -9.727 -11.445 1 80.94 354 ASN B CA 1
ATOM 9202 C C . ASN B 1 354 ? -21.812 -8.75 -10.68 1 80.94 354 ASN B C 1
ATOM 9204 O O . ASN B 1 354 ? -20.75 -9.133 -10.18 1 80.94 354 ASN B O 1
ATOM 9208 N N . PRO B 1 355 ? -22.234 -7.523 -10.57 1 88.19 355 PRO B N 1
ATOM 9209 C CA . PRO B 1 355 ? -21.422 -6.523 -9.867 1 88.19 355 PRO B CA 1
ATOM 9210 C C . PRO B 1 355 ? -21.266 -6.84 -8.383 1 88.19 355 PRO B C 1
ATOM 9212 O O . PRO B 1 355 ? -22.172 -7.422 -7.77 1 88.19 355 PRO B O 1
ATOM 9215 N N . ASN B 1 356 ? -20.078 -6.547 -7.867 1 90 356 ASN B N 1
ATOM 9216 C CA . ASN B 1 356 ? -19.875 -6.68 -6.43 1 90 356 ASN B CA 1
ATOM 9217 C C . ASN B 1 356 ? -20.562 -5.555 -5.66 1 90 356 ASN B C 1
ATOM 9219 O O . ASN B 1 356 ? -21.203 -4.688 -6.258 1 90 356 ASN B O 1
ATOM 9223 N N . ASP B 1 357 ? -20.5 -5.547 -4.414 1 89 357 ASP B N 1
ATOM 9224 C CA . ASP B 1 357 ? -21.234 -4.602 -3.58 1 89 357 ASP B CA 1
ATOM 9225 C C . ASP B 1 357 ? -20.734 -3.176 -3.783 1 89 357 ASP B C 1
ATOM 9227 O O . ASP B 1 357 ? -21.516 -2.221 -3.705 1 89 357 ASP B O 1
ATOM 9231 N N . LEU B 1 358 ? -19.453 -3.027 -4.043 1 93.19 358 LEU B N 1
ATOM 9232 C CA . LEU B 1 358 ? -18.906 -1.704 -4.312 1 93.19 358 LEU B CA 1
ATOM 9233 C C . LEU B 1 358 ? -19.531 -1.102 -5.566 1 93.19 358 LEU B C 1
ATOM 9235 O O . LEU B 1 358 ? -19.953 0.052 -5.559 1 93.19 358 LEU B O 1
ATOM 9239 N N . LEU B 1 359 ? -19.609 -1.913 -6.602 1 95.25 359 LEU B N 1
ATOM 9240 C CA . LEU B 1 359 ? -20.141 -1.438 -7.875 1 95.25 359 LEU B CA 1
ATOM 9241 C C . LEU B 1 359 ? -21.656 -1.198 -7.777 1 95.25 359 LEU B C 1
ATOM 9243 O O . LEU B 1 359 ? -22.172 -0.261 -8.383 1 95.25 359 LEU B O 1
ATOM 9247 N N . LYS B 1 360 ? -22.312 -2.051 -6.996 1 92.94 360 LYS B N 1
ATOM 9248 C CA . LYS B 1 360 ? -23.734 -1.83 -6.766 1 92.94 360 LYS B CA 1
ATOM 9249 C C . LYS B 1 360 ? -23.984 -0.508 -6.043 1 92.94 360 LYS B C 1
ATOM 9251 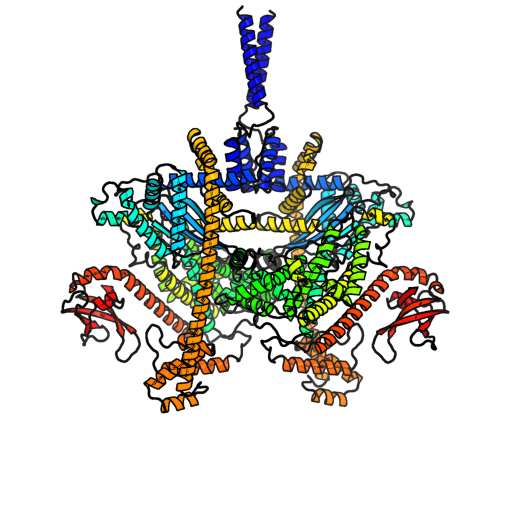O O . LYS B 1 360 ? -24.906 0.226 -6.375 1 92.94 360 LYS B O 1
ATOM 9256 N N . SER B 1 361 ? -23.109 -0.275 -5.059 1 93.75 361 SER B N 1
ATOM 9257 C CA . SER B 1 361 ? -23.234 0.964 -4.297 1 93.75 361 SER B CA 1
ATOM 9258 C C . SER B 1 361 ? -23.031 2.184 -5.191 1 93.75 361 SER B C 1
ATOM 9260 O O . SER B 1 361 ? -23.766 3.162 -5.09 1 93.75 361 SER B O 1
ATOM 9262 N N . VAL B 1 362 ? -22.062 2.129 -6.055 1 96.44 362 VAL B N 1
ATOM 9263 C CA . VAL B 1 362 ? -21.781 3.23 -6.973 1 96.44 362 VAL B CA 1
ATOM 9264 C C . VAL B 1 362 ? -22.969 3.424 -7.922 1 96.44 362 VAL B C 1
ATOM 9266 O O . VAL B 1 362 ? -23.391 4.555 -8.172 1 96.44 362 VAL B O 1
ATOM 9269 N N . HIS B 1 363 ? -23.453 2.318 -8.453 1 95 363 HIS B N 1
ATOM 9270 C CA . HIS B 1 363 ? -24.562 2.387 -9.406 1 95 363 HIS B CA 1
ATOM 9271 C C . HIS B 1 363 ? -25.812 2.992 -8.766 1 95 363 HIS B C 1
ATOM 9273 O O . HIS B 1 363 ? -26.531 3.768 -9.398 1 95 363 HIS B O 1
ATOM 9279 N N . PHE B 1 364 ? -26.047 2.639 -7.539 1 93.81 364 PHE B N 1
ATOM 9280 C CA . PHE B 1 364 ? -27.172 3.195 -6.809 1 93.81 364 PHE B CA 1
ATOM 9281 C C . PHE B 1 364 ? -27 4.695 -6.598 1 93.81 364 PHE B C 1
ATOM 9283 O O . PHE B 1 364 ? -27.906 5.48 -6.895 1 93.81 364 PHE B O 1
ATOM 9290 N N . ASP B 1 365 ? -25.891 5.074 -6.113 1 95.44 365 ASP B N 1
ATOM 9291 C CA . ASP B 1 365 ? -25.641 6.469 -5.754 1 95.44 365 ASP B CA 1
ATOM 9292 C C . ASP B 1 365 ? -25.672 7.363 -6.992 1 95.44 365 ASP B C 1
ATOM 9294 O O . ASP B 1 365 ? -26.141 8.5 -6.93 1 95.44 365 ASP B O 1
ATOM 9298 N N . ILE B 1 366 ? -25.109 6.902 -8.062 1 96.19 366 ILE B N 1
ATOM 9299 C CA . ILE B 1 366 ? -24.969 7.73 -9.25 1 96.19 366 ILE B CA 1
ATOM 9300 C C . ILE B 1 366 ? -26.328 7.965 -9.891 1 96.19 366 ILE B C 1
ATOM 9302 O O . ILE B 1 366 ? -26.516 8.906 -10.664 1 96.19 366 ILE B O 1
ATOM 9306 N N . SER B 1 367 ? -27.312 7.145 -9.57 1 92.69 367 SER B N 1
ATOM 9307 C CA . SER B 1 367 ? -28.656 7.25 -10.133 1 92.69 367 SER B CA 1
ATOM 9308 C C . SER B 1 367 ? -29.531 8.164 -9.297 1 92.69 367 SER B C 1
ATOM 9310 O O . SER B 1 367 ? -30.672 8.461 -9.672 1 92.69 367 SER B O 1
ATOM 9312 N N . GLU B 1 368 ? -29.016 8.672 -8.219 1 92.94 368 GLU B N 1
ATOM 9313 C CA . GLU B 1 368 ? -29.797 9.5 -7.309 1 92.94 368 GLU B CA 1
ATOM 9314 C C . GLU B 1 368 ? -29.531 10.984 -7.547 1 92.94 368 GLU B C 1
ATOM 9316 O O . GLU B 1 368 ? -28.375 11.43 -7.508 1 92.94 368 GLU B O 1
ATOM 9321 N N . LYS B 1 369 ? -30.594 11.758 -7.688 1 91.62 369 LYS B N 1
ATOM 9322 C CA . LYS B 1 369 ? -30.5 13.18 -8.016 1 91.62 369 LYS B CA 1
ATOM 9323 C C . LYS B 1 369 ? -29.844 13.961 -6.879 1 91.62 369 LYS B C 1
ATOM 9325 O O . LYS B 1 369 ? -29.109 14.922 -7.117 1 91.62 369 LYS B O 1
ATOM 9330 N N . SER B 1 370 ? -30.172 13.57 -5.652 1 93.44 370 SER B N 1
ATOM 9331 C CA . SER B 1 370 ? -29.641 14.273 -4.492 1 93.44 370 SER B CA 1
ATOM 9332 C C . SER B 1 370 ? -28.109 14.211 -4.465 1 93.44 370 SER B C 1
ATOM 9334 O O . SER B 1 370 ? -27.453 15.227 -4.227 1 93.44 370 SER B O 1
ATOM 9336 N N . PHE B 1 371 ? -27.578 13.039 -4.801 1 96.31 371 PHE B N 1
ATOM 9337 C CA . PHE B 1 371 ? -26.141 12.867 -4.762 1 96.31 371 PHE B CA 1
ATOM 9338 C C . PHE B 1 371 ? -25.484 13.5 -5.984 1 96.31 371 PHE B C 1
ATOM 9340 O O . PHE B 1 371 ? -24.406 14.086 -5.887 1 96.31 371 PHE B O 1
ATOM 9347 N N . LEU B 1 372 ? -26.172 13.453 -7.062 1 96.69 372 LEU B N 1
ATOM 9348 C CA . LEU B 1 372 ? -25.641 14.047 -8.289 1 96.69 372 LEU B CA 1
ATOM 9349 C C . LEU B 1 372 ? -25.562 15.562 -8.172 1 96.69 372 LEU B C 1
ATOM 9351 O O . LEU B 1 372 ? -24.625 16.188 -8.664 1 96.69 372 LEU B O 1
ATOM 9355 N N . SER B 1 373 ? -26.594 16.141 -7.578 1 96.75 373 SER B N 1
ATOM 9356 C CA . SER B 1 373 ? -26.562 17.578 -7.363 1 96.75 373 SER B CA 1
ATOM 9357 C C . SER B 1 373 ? -25.438 17.984 -6.422 1 96.75 373 SER B C 1
ATOM 9359 O O . SER B 1 373 ? -24.812 19.031 -6.605 1 96.75 373 SER B O 1
ATOM 9361 N N . GLY B 1 374 ? -25.234 17.109 -5.461 1 97.44 374 GLY B N 1
ATOM 9362 C CA . GLY B 1 374 ? -24.156 17.359 -4.531 1 97.44 374 GLY B CA 1
ATOM 9363 C C . GLY B 1 374 ? -22.781 17.359 -5.195 1 97.44 374 GLY B C 1
ATOM 9364 O O . GLY B 1 374 ? -21.953 18.234 -4.938 1 97.44 374 GLY B O 1
ATOM 9365 N N . ILE B 1 375 ? -22.531 16.375 -6.047 1 98 375 ILE B N 1
ATOM 9366 C CA . ILE B 1 375 ? -21.219 16.297 -6.68 1 98 375 ILE B CA 1
ATOM 9367 C C . ILE B 1 375 ? -21.078 17.375 -7.738 1 98 375 ILE B C 1
ATOM 9369 O O . ILE B 1 375 ? -19.984 17.875 -7.984 1 98 375 ILE B O 1
ATOM 9373 N N . ARG B 1 376 ? -22.172 17.75 -8.367 1 98 376 ARG B N 1
ATOM 9374 C CA . ARG B 1 376 ? -22.109 18.891 -9.273 1 98 376 ARG B CA 1
ATOM 9375 C C . ARG B 1 376 ? -21.688 20.156 -8.531 1 98 376 ARG B C 1
ATOM 9377 O O . ARG B 1 376 ? -20.844 20.906 -9.016 1 98 376 ARG B O 1
ATOM 9384 N N . ALA B 1 377 ? -22.281 20.328 -7.363 1 98.12 377 ALA B N 1
ATOM 9385 C CA . ALA B 1 377 ? -21.922 21.484 -6.539 1 98.12 377 ALA B CA 1
ATOM 9386 C C . ALA B 1 377 ? -20.438 21.469 -6.195 1 98.12 377 ALA B C 1
ATOM 9388 O O . ALA B 1 377 ? -19.75 22.5 -6.289 1 98.12 377 ALA B O 1
ATOM 9389 N N . LEU B 1 378 ? -19.938 20.328 -5.816 1 97.31 378 LEU B N 1
ATOM 9390 C CA . LEU B 1 378 ? -18.531 20.203 -5.473 1 97.31 378 LEU B CA 1
ATOM 9391 C C . LEU B 1 378 ? -17.656 20.516 -6.676 1 97.31 378 LEU B C 1
ATOM 9393 O O . LEU B 1 378 ? -16.609 21.172 -6.539 1 97.31 378 LEU B O 1
ATOM 9397 N N . GLY B 1 379 ? -18.062 20.031 -7.816 1 96.69 379 GLY B N 1
ATOM 9398 C CA . GLY B 1 379 ? -17.312 20.328 -9.031 1 96.69 379 GLY B CA 1
ATOM 9399 C C . GLY B 1 379 ? -17.266 21.812 -9.359 1 96.69 379 GLY B C 1
ATOM 9400 O O . GLY B 1 379 ? -16.219 22.312 -9.773 1 96.69 379 GLY B O 1
ATOM 9401 N N . ILE B 1 380 ? -18.359 22.438 -9.188 1 97.12 380 ILE B N 1
ATOM 9402 C CA . ILE B 1 380 ? -18.438 23.875 -9.438 1 97.12 380 ILE B CA 1
ATOM 9403 C C . ILE B 1 380 ? -17.516 24.609 -8.484 1 97.12 380 ILE B C 1
ATOM 9405 O O . ILE B 1 380 ? -16.797 25.531 -8.898 1 97.12 380 ILE B O 1
ATOM 9409 N N . ILE B 1 381 ? -17.531 24.172 -7.25 1 96.12 381 ILE B N 1
ATOM 9410 C CA . ILE B 1 381 ? -16.672 24.781 -6.246 1 96.12 381 ILE B CA 1
ATOM 9411 C C . ILE B 1 381 ? -15.211 24.578 -6.629 1 96.12 381 ILE B C 1
ATOM 9413 O O . ILE B 1 381 ? -14.383 25.469 -6.414 1 96.12 381 ILE B O 1
ATOM 9417 N N . ASP B 1 382 ? -14.844 23.469 -7.168 1 94.12 382 ASP B N 1
ATOM 9418 C CA . ASP B 1 382 ? -13.477 23.219 -7.609 1 94.12 382 ASP B CA 1
ATOM 9419 C C . ASP B 1 382 ? -13.047 24.219 -8.672 1 94.12 382 ASP B C 1
ATOM 9421 O O . ASP B 1 382 ? -11.953 24.781 -8.594 1 94.12 382 ASP B O 1
ATOM 9425 N N . LYS B 1 383 ? -13.906 24.469 -9.617 1 94.56 383 LYS B N 1
ATOM 9426 C CA . LYS B 1 383 ? -13.547 25.297 -10.766 1 94.56 383 LYS B CA 1
ATOM 9427 C C . LYS B 1 383 ? -13.547 26.781 -10.406 1 94.56 383 LYS B C 1
ATOM 9429 O O . LYS B 1 383 ? -12.766 27.547 -10.953 1 94.56 383 LYS B O 1
ATOM 9434 N N . LEU B 1 384 ? -14.375 27.141 -9.438 1 95.25 384 LEU B N 1
ATOM 9435 C CA . LEU B 1 384 ? -14.586 28.578 -9.25 1 95.25 384 LEU B CA 1
ATOM 9436 C C . LEU B 1 384 ? -13.945 29.047 -7.949 1 95.25 384 LEU B C 1
ATOM 9438 O O . LEU B 1 384 ? -13.68 30.25 -7.789 1 95.25 384 LEU B O 1
ATOM 9442 N N . ILE B 1 385 ? -13.742 28.188 -7 1 94.44 385 ILE B N 1
ATOM 9443 C CA . ILE B 1 385 ? -13.281 28.672 -5.699 1 94.44 385 ILE B CA 1
ATOM 9444 C C . ILE B 1 385 ? -11.969 27.984 -5.336 1 94.44 385 ILE B C 1
ATOM 9446 O O . ILE B 1 385 ? -10.906 28.609 -5.367 1 94.44 385 ILE B O 1
ATOM 9450 N N . THR B 1 386 ? -11.977 26.641 -5.129 1 92.56 386 THR B N 1
ATOM 9451 C CA . THR B 1 386 ? -10.805 25.953 -4.57 1 92.56 386 THR B CA 1
ATOM 9452 C C . THR B 1 386 ? -9.664 25.922 -5.582 1 92.56 386 THR B C 1
ATOM 9454 O O . THR B 1 386 ? -8.508 26.125 -5.219 1 92.56 386 THR B O 1
ATOM 9457 N N . GLY B 1 387 ? -9.945 25.656 -6.883 1 91 387 GLY B N 1
ATOM 9458 C CA . GLY B 1 387 ? -8.914 25.672 -7.898 1 91 387 GLY B CA 1
ATOM 9459 C C . GLY B 1 387 ? -8.203 27.016 -8 1 91 387 GLY B C 1
ATOM 9460 O O . GLY B 1 387 ? -6.988 27.094 -7.828 1 91 387 GLY B O 1
ATOM 9461 N N . PRO B 1 388 ? -8.961 28.047 -8.242 1 92.5 388 PRO B N 1
ATOM 9462 C CA . PRO B 1 388 ? -8.367 29.391 -8.328 1 92.5 388 PRO B CA 1
ATOM 9463 C C . PRO B 1 388 ? -7.664 29.812 -7.043 1 92.5 388 PRO B C 1
ATOM 9465 O O . PRO B 1 388 ? -6.602 30.422 -7.098 1 92.5 388 PRO B O 1
ATOM 9468 N N . LEU B 1 389 ? -8.281 29.547 -5.887 1 92.31 389 LEU B N 1
ATOM 9469 C CA . LEU B 1 389 ? -7.652 29.891 -4.617 1 92.31 389 LEU B CA 1
ATOM 9470 C C . LEU B 1 389 ? -6.305 29.203 -4.469 1 92.31 389 LEU B C 1
ATOM 9472 O O . LEU B 1 389 ? -5.344 29.797 -3.982 1 92.31 389 LEU B O 1
ATOM 9476 N N . TRP B 1 390 ? -6.262 28 -4.871 1 91.25 390 TRP B N 1
ATOM 9477 C CA . TRP B 1 390 ? -5.016 27.25 -4.832 1 91.25 390 TRP B CA 1
ATOM 9478 C C . TRP B 1 390 ? -3.943 27.922 -5.68 1 91.25 390 TRP B C 1
ATOM 9480 O O . TRP B 1 390 ? -2.787 28.031 -5.262 1 91.25 390 TRP B O 1
ATOM 9490 N N . ARG B 1 391 ? -4.191 28.469 -6.836 1 90.38 391 ARG B N 1
ATOM 9491 C CA . ARG B 1 391 ? -3.256 29.141 -7.73 1 90.38 391 ARG B CA 1
ATOM 9492 C C . ARG B 1 391 ? -2.775 30.453 -7.125 1 90.38 391 ARG B C 1
ATOM 9494 O O . ARG B 1 391 ? -1.621 30.844 -7.312 1 90.38 391 ARG B O 1
ATOM 9501 N N . HIS B 1 392 ? -3.709 31.047 -6.426 1 93.19 392 HIS B N 1
ATOM 9502 C CA . HIS B 1 392 ? -3.32 32.281 -5.738 1 93.19 392 HIS B CA 1
ATOM 9503 C C . HIS B 1 392 ? -2.328 31.984 -4.617 1 93.19 392 HIS B C 1
ATOM 9505 O O . HIS B 1 392 ? -1.358 32.719 -4.438 1 93.19 392 HIS B O 1
ATOM 9511 N N . ILE B 1 393 ? -2.572 31 -3.893 1 92.94 393 ILE B N 1
ATOM 9512 C CA . ILE B 1 393 ? -1.709 30.625 -2.775 1 92.94 393 ILE B CA 1
ATOM 9513 C C . ILE B 1 393 ? -0.323 30.25 -3.295 1 92.94 393 ILE B C 1
ATOM 9515 O O . ILE B 1 393 ? 0.691 30.625 -2.695 1 92.94 393 ILE B O 1
ATOM 9519 N N . GLU B 1 394 ? -0.269 29.578 -4.414 1 90 394 GLU B N 1
ATOM 9520 C CA . GLU B 1 394 ? 1.004 29.141 -4.973 1 90 394 GLU B CA 1
ATOM 9521 C C . GLU B 1 394 ? 1.752 30.281 -5.641 1 90 394 GLU B C 1
ATOM 9523 O O . GLU B 1 394 ? 2.984 30.281 -5.695 1 90 394 GLU B O 1
ATOM 9528 N N . SER B 1 395 ? 1.054 31.234 -6.148 1 90.12 395 SER B N 1
ATOM 9529 C CA . SER B 1 395 ? 1.677 32.281 -6.926 1 90.12 395 SER B CA 1
ATOM 9530 C C . SER B 1 395 ? 2.072 33.469 -6.039 1 90.12 395 SER B C 1
ATOM 9532 O O . SER B 1 395 ? 2.906 34.281 -6.426 1 90.12 395 SER B O 1
ATOM 9534 N N . ALA B 1 396 ? 1.522 33.5 -4.852 1 92.69 396 ALA B N 1
ATOM 9535 C CA . ALA B 1 396 ? 1.821 34.625 -3.963 1 92.69 396 ALA B CA 1
ATOM 9536 C C . ALA B 1 396 ? 3.268 34.562 -3.479 1 92.69 396 ALA B C 1
ATOM 9538 O O . ALA B 1 396 ? 3.814 33.469 -3.26 1 92.69 396 ALA B O 1
ATOM 9539 N N . ASN B 1 397 ? 3.852 35.719 -3.32 1 90.12 397 ASN B N 1
ATOM 9540 C CA . ASN B 1 397 ? 5.254 35.812 -2.924 1 90.12 397 ASN B CA 1
ATOM 9541 C C . ASN B 1 397 ? 5.43 35.562 -1.428 1 90.12 397 ASN B C 1
ATOM 9543 O O . ASN B 1 397 ? 6.453 35.031 -0.997 1 90.12 397 ASN B O 1
ATOM 9547 N N . ASN B 1 398 ? 4.543 36.188 -0.676 1 93.25 398 ASN B N 1
ATOM 9548 C CA . ASN B 1 398 ? 4.594 36 0.771 1 93.25 398 ASN B CA 1
ATOM 9549 C C . ASN B 1 398 ? 3.197 35.844 1.362 1 93.25 398 ASN B C 1
ATOM 9551 O O . ASN B 1 398 ? 2.195 36 0.665 1 93.25 398 ASN B O 1
ATOM 9555 N N . ILE B 1 399 ? 3.084 35.531 2.574 1 95.88 399 ILE B N 1
ATOM 9556 C CA . ILE B 1 399 ? 1.853 35.125 3.236 1 95.88 399 ILE B CA 1
ATOM 9557 C C . ILE B 1 399 ? 0.902 36.312 3.35 1 95.88 399 ILE B C 1
ATOM 9559 O O . ILE B 1 399 ? -0.319 36.156 3.307 1 95.88 399 ILE B O 1
ATOM 9563 N N . LEU B 1 400 ? 1.435 37.531 3.496 1 96.06 400 LEU B N 1
ATOM 9564 C CA . LEU B 1 400 ? 0.595 38.688 3.709 1 96.06 400 LEU B CA 1
ATOM 9565 C C . LEU B 1 400 ? -0.001 39.188 2.393 1 96.06 400 LEU B C 1
ATOM 9567 O O . LEU B 1 400 ? -0.982 39.938 2.391 1 96.06 400 LEU B O 1
ATOM 9571 N N . ASP B 1 401 ? 0.534 38.719 1.286 1 94.69 401 ASP B N 1
ATOM 9572 C CA . ASP B 1 401 ? 0.001 39.062 -0.032 1 94.69 401 ASP B CA 1
ATOM 9573 C C . ASP B 1 401 ? -1.367 38.406 -0.249 1 94.69 401 ASP B C 1
ATOM 9575 O O . ASP B 1 401 ? -2.104 38.812 -1.158 1 94.69 401 ASP B O 1
ATOM 9579 N N . LEU B 1 402 ? -1.738 37.5 0.581 1 96 402 LEU B N 1
ATOM 9580 C CA . LEU B 1 402 ? -2.992 36.781 0.415 1 96 402 LEU B CA 1
ATOM 9581 C C . LEU B 1 402 ? -4.145 37.531 1.084 1 96 402 LEU B C 1
ATOM 9583 O O . LEU B 1 402 ? -5.312 37.188 0.883 1 96 402 LEU B O 1
ATOM 9587 N N . ASN B 1 403 ? -3.846 38.531 1.878 1 96.19 403 ASN B N 1
ATOM 9588 C CA . ASN B 1 403 ? -4.867 39.219 2.67 1 96.19 403 ASN B CA 1
ATOM 9589 C C . ASN B 1 403 ? -6.016 39.719 1.796 1 96.19 403 ASN B C 1
ATOM 9591 O O . ASN B 1 403 ? -7.18 39.438 2.078 1 96.19 403 ASN B O 1
ATOM 9595 N N . PRO B 1 404 ? -5.707 40.344 0.684 1 94.81 404 PRO B N 1
ATOM 9596 C CA . PRO B 1 404 ? -6.816 40.781 -0.157 1 94.81 404 PRO B CA 1
ATOM 9597 C C . PRO B 1 404 ? -7.605 39.625 -0.773 1 94.81 404 PRO B C 1
ATOM 9599 O O . PRO B 1 404 ? -8.82 39.75 -0.964 1 94.81 404 PRO B O 1
ATOM 9602 N N . ILE B 1 405 ? -6.961 38.625 -1.11 1 95.44 405 ILE B N 1
ATOM 9603 C CA . ILE B 1 405 ? -7.605 37.469 -1.713 1 95.44 405 ILE B CA 1
ATOM 9604 C C . ILE B 1 405 ? -8.547 36.812 -0.701 1 95.44 405 ILE B C 1
ATOM 9606 O O . ILE B 1 405 ? -9.672 36.438 -1.04 1 95.44 405 ILE B O 1
ATOM 9610 N N . LEU B 1 406 ? -8.055 36.75 0.535 1 97.12 406 LEU B N 1
ATOM 9611 C CA . LEU B 1 406 ? -8.867 36.156 1.599 1 97.12 406 LEU B CA 1
ATOM 9612 C C . LEU B 1 406 ? -10.086 37 1.89 1 97.12 406 LEU B C 1
ATOM 9614 O O . LEU B 1 406 ? -11.172 36.5 2.152 1 97.12 406 LEU B O 1
ATOM 9618 N N . LEU B 1 407 ? -9.914 38.25 1.84 1 96.81 407 LEU B N 1
ATOM 9619 C CA . LEU B 1 407 ? -11.031 39.156 2.055 1 96.81 407 LEU B CA 1
ATOM 9620 C C . LEU B 1 407 ? -12.062 39.031 0.936 1 96.81 407 LEU B C 1
ATOM 9622 O O . LEU B 1 407 ? -13.266 39.031 1.193 1 96.81 407 LEU B O 1
ATOM 9626 N N . THR B 1 408 ? -11.594 38.969 -0.265 1 96.38 408 THR B N 1
ATOM 9627 C CA . THR B 1 408 ? -12.492 38.75 -1.397 1 96.38 408 THR B CA 1
ATOM 9628 C C . THR B 1 408 ? -13.281 37.469 -1.245 1 96.38 408 THR B C 1
ATOM 9630 O O . THR B 1 408 ? -14.492 37.438 -1.486 1 96.38 408 THR B O 1
ATOM 9633 N N . LEU B 1 409 ? -12.586 36.438 -0.911 1 97.12 409 LEU B N 1
ATOM 9634 C CA . LEU B 1 409 ? -13.25 35.125 -0.72 1 97.12 409 LEU B CA 1
ATOM 9635 C C . LEU B 1 409 ? -14.297 35.219 0.379 1 97.12 409 LEU B C 1
ATOM 9637 O O . LEU B 1 409 ? -15.398 34.688 0.239 1 97.12 409 LEU B O 1
ATOM 9641 N N . LYS B 1 410 ? -13.953 35.906 1.505 1 96.81 410 LYS B N 1
ATOM 9642 C CA . LYS B 1 410 ? -14.898 36.062 2.605 1 96.81 410 LYS B CA 1
ATOM 9643 C C . LYS B 1 410 ? -16.172 36.781 2.137 1 96.81 410 LYS B C 1
ATOM 9645 O O . LYS B 1 410 ? -17.281 36.312 2.404 1 96.81 410 LYS B O 1
ATOM 9650 N N . THR B 1 411 ? -16.031 37.812 1.382 1 96.88 411 THR B N 1
ATOM 9651 C CA . THR B 1 411 ? -17.156 38.625 0.911 1 96.88 411 THR B CA 1
ATOM 9652 C C . THR B 1 411 ? -18.016 37.812 -0.069 1 96.88 411 THR B C 1
ATOM 9654 O O . THR B 1 411 ? -19.25 37.844 0.014 1 96.88 411 THR B O 1
ATOM 9657 N N . LYS B 1 412 ? -17.406 37.125 -0.896 1 96.75 412 LYS B N 1
ATOM 9658 C CA . LYS B 1 412 ? -18.141 36.375 -1.901 1 96.75 412 LYS B CA 1
ATOM 9659 C C . LYS B 1 412 ? -18.859 35.188 -1.27 1 96.75 412 LYS B C 1
ATOM 9661 O O . LYS B 1 412 ? -19.984 34.875 -1.64 1 96.75 412 LYS B O 1
ATOM 9666 N N . LEU B 1 413 ? -18.156 34.5 -0.363 1 97.56 413 LEU B N 1
ATOM 9667 C CA . LEU B 1 413 ? -18.797 33.375 0.312 1 97.56 413 LEU B CA 1
ATOM 9668 C C . LEU B 1 413 ? -20.016 33.812 1.104 1 97.56 413 LEU B C 1
ATOM 9670 O O . LEU B 1 413 ? -21 33.094 1.213 1 97.56 413 LEU B O 1
ATOM 9674 N N . GLU B 1 414 ? -19.938 35 1.668 1 95.88 414 GLU B N 1
ATOM 9675 C CA . GLU B 1 414 ? -21.078 35.562 2.369 1 95.88 414 GLU B CA 1
ATOM 9676 C C . GLU B 1 414 ? -22.25 35.812 1.414 1 95.88 414 GLU B C 1
ATOM 9678 O O . GLU B 1 414 ? -23.391 35.531 1.74 1 95.88 414 GLU B O 1
ATOM 9683 N N . GLU B 1 415 ? -21.953 36.312 0.278 1 96 415 GLU B N 1
ATOM 9684 C CA . GLU B 1 415 ? -22.969 36.531 -0.747 1 96 415 GLU B CA 1
ATOM 9685 C C . GLU B 1 415 ? -23.578 35.219 -1.216 1 96 415 GLU B C 1
ATOM 9687 O O . GLU B 1 415 ? -24.797 35.094 -1.34 1 96 415 GLU B O 1
ATOM 9692 N N . PHE B 1 416 ? -22.719 34.219 -1.435 1 96.75 416 PHE B N 1
ATOM 9693 C CA . PHE B 1 416 ? -23.156 32.938 -1.984 1 96.75 416 PHE B CA 1
ATOM 9694 C C . PHE B 1 416 ? -23.953 32.156 -0.958 1 96.75 416 PHE B C 1
ATOM 9696 O O . PHE B 1 416 ? -24.812 31.344 -1.32 1 96.75 416 PHE B O 1
ATOM 9703 N N . SER B 1 417 ? -23.641 32.344 0.336 1 95.38 417 SER B N 1
ATOM 9704 C CA . SER B 1 417 ? -24.391 31.641 1.382 1 95.38 417 SER B CA 1
ATOM 9705 C C . SER B 1 417 ? -25.859 32.062 1.382 1 95.38 417 SER B C 1
ATOM 9707 O O . SER B 1 417 ? -26.719 31.297 1.811 1 95.38 417 SER B O 1
ATOM 9709 N N . LYS B 1 418 ? -26.141 33.25 0.85 1 93.19 418 LYS B N 1
ATOM 9710 C CA . LYS B 1 418 ? -27.516 33.75 0.747 1 93.19 418 LYS B CA 1
ATOM 9711 C C . LYS B 1 418 ? -28.125 33.375 -0.6 1 93.19 418 LYS B C 1
ATOM 9713 O O . LYS B 1 418 ? -29.266 32.906 -0.66 1 93.19 418 LYS B O 1
ATOM 9718 N N . ASN B 1 419 ? -27.391 33.625 -1.642 1 94.88 419 ASN B N 1
ATOM 9719 C CA . ASN B 1 419 ? -27.812 33.312 -3.002 1 94.88 419 ASN B CA 1
ATOM 9720 C C . ASN B 1 419 ? -26.641 32.844 -3.859 1 94.88 419 ASN B C 1
ATOM 9722 O O . ASN B 1 419 ? -25.781 33.625 -4.238 1 94.88 419 ASN B O 1
ATOM 9726 N N . ALA B 1 420 ? -26.75 31.578 -4.25 1 95.94 420 ALA B N 1
ATOM 9727 C CA . ALA B 1 420 ? -25.609 30.984 -4.945 1 95.94 420 ALA B CA 1
ATOM 9728 C C . ALA B 1 420 ? -25.844 30.938 -6.449 1 95.94 420 ALA B C 1
ATOM 9730 O O . ALA B 1 420 ? -25.125 30.266 -7.18 1 95.94 420 ALA B O 1
ATOM 9731 N N . HIS B 1 421 ? -26.781 31.625 -6.977 1 94.88 421 HIS B N 1
ATOM 9732 C CA . HIS B 1 421 ? -27.094 31.594 -8.398 1 94.88 421 HIS B CA 1
ATOM 9733 C C . HIS B 1 421 ? -25.891 32 -9.242 1 94.88 421 HIS B C 1
ATOM 9735 O O . HIS B 1 421 ? -25.641 31.422 -10.297 1 94.88 421 HIS B O 1
ATOM 9741 N N . PRO B 1 422 ? -25.141 32.938 -8.797 1 95.44 422 PRO B N 1
ATOM 9742 C CA . PRO B 1 422 ? -23.969 33.312 -9.594 1 95.44 422 PRO B CA 1
ATOM 9743 C C . PRO B 1 422 ? -22.969 32.156 -9.766 1 95.44 422 PRO B C 1
ATOM 9745 O O . PRO B 1 422 ? -22.312 32.062 -10.797 1 95.44 422 PRO B O 1
ATOM 9748 N N . LEU B 1 423 ? -22.844 31.312 -8.797 1 96.19 423 LEU B N 1
ATOM 9749 C CA . LEU B 1 423 ? -21.969 30.156 -8.914 1 96.19 423 LEU B CA 1
ATOM 9750 C C . LEU B 1 423 ? -22.5 29.172 -9.953 1 96.19 423 LEU B C 1
ATOM 9752 O O . LEU B 1 423 ? -21.734 28.609 -10.734 1 96.19 423 LEU B O 1
ATOM 9756 N N . LEU B 1 424 ? -23.781 28.984 -9.875 1 94.38 424 LEU B N 1
ATOM 9757 C CA . LEU B 1 424 ? -24.438 28.062 -10.789 1 94.38 424 LEU B CA 1
ATOM 9758 C C . LEU B 1 424 ? -24.281 28.516 -12.234 1 94.38 424 LEU B C 1
ATOM 9760 O O . LEU B 1 424 ? -24.203 27.703 -13.156 1 94.38 424 LEU B O 1
ATOM 9764 N N . SER B 1 425 ? -24.188 29.859 -12.398 1 92.38 425 SER B N 1
ATOM 9765 C CA . SER B 1 425 ? -24.078 30.438 -13.734 1 92.38 425 SER B CA 1
ATOM 9766 C C . SER B 1 425 ? -22.641 30.484 -14.211 1 92.38 425 SER B C 1
ATOM 9768 O O . SER B 1 425 ? -22.359 30.844 -15.352 1 92.38 425 SER B O 1
ATOM 9770 N N . GLY B 1 426 ? -21.672 30.234 -13.359 1 91.81 426 GLY B N 1
ATOM 9771 C CA . GLY B 1 426 ? -20.281 30.172 -13.75 1 91.81 426 GLY B CA 1
ATOM 9772 C C . GLY B 1 426 ? -19.547 31.5 -13.586 1 91.81 426 GLY B C 1
ATOM 9773 O O . GLY B 1 426 ? -18.516 31.734 -14.211 1 91.81 426 GLY B O 1
ATOM 9774 N N . THR B 1 427 ? -20.047 32.344 -12.758 1 91.5 427 THR B N 1
ATOM 9775 C CA . THR B 1 427 ? -19.406 33.625 -12.5 1 91.5 427 THR B CA 1
ATOM 9776 C C . THR B 1 427 ? -18.125 33.438 -11.68 1 91.5 427 THR B C 1
ATOM 9778 O O . THR B 1 427 ? -18.156 32.812 -10.617 1 91.5 427 THR B O 1
ATOM 9781 N N . PRO B 1 428 ? -17.047 33.938 -12.18 1 92.75 428 PRO B N 1
ATOM 9782 C CA . PRO B 1 428 ? -15.797 33.75 -11.445 1 92.75 428 PRO B CA 1
ATOM 9783 C C . PRO B 1 428 ? -15.789 34.5 -10.102 1 92.75 428 PRO B C 1
ATOM 9785 O O . PRO B 1 428 ? -16.328 35.594 -9.984 1 92.75 428 PRO B O 1
ATOM 9788 N N . VAL B 1 429 ? -15.188 33.938 -9.188 1 94.19 429 VAL B N 1
ATOM 9789 C CA . VAL B 1 429 ? -15.109 34.469 -7.84 1 94.19 429 VAL B CA 1
ATOM 9790 C C . VAL B 1 429 ? -13.961 35.5 -7.766 1 94.19 429 VAL B C 1
ATOM 9792 O O . VAL B 1 429 ? -14.102 36.562 -7.164 1 94.19 429 VAL B O 1
ATOM 9795 N N . PHE B 1 430 ? -12.828 35.031 -8.359 1 93.31 430 PHE B N 1
ATOM 9796 C CA . PHE B 1 430 ? -11.664 35.906 -8.398 1 93.31 430 PHE B CA 1
ATOM 9797 C C . PHE B 1 430 ? -11.508 36.562 -9.773 1 93.31 430 PHE B C 1
ATOM 9799 O O . PHE B 1 430 ? -11.273 35.844 -10.766 1 93.31 430 PHE B O 1
ATOM 9806 N N . SER B 1 431 ? -11.609 37.781 -9.945 1 83.25 431 SER B N 1
ATOM 9807 C CA . SER B 1 431 ? -11.648 38.5 -11.219 1 83.25 431 SER B CA 1
ATOM 9808 C C . SER B 1 431 ? -10.352 38.344 -11.992 1 83.25 431 SER B C 1
ATOM 9810 O O . SER B 1 431 ? -10.352 38.312 -13.227 1 83.25 431 SER B O 1
ATOM 9812 N N . GLU B 1 432 ? -9.32 38.125 -11.383 1 79.62 432 GLU B N 1
ATOM 9813 C CA . GLU B 1 432 ? -8.023 38.125 -12.039 1 79.62 432 GLU B CA 1
ATOM 9814 C C . GLU B 1 432 ? -7.648 36.719 -12.547 1 79.62 432 GLU B C 1
ATOM 9816 O O . GLU B 1 432 ? -6.695 36.562 -13.312 1 79.62 432 GLU B O 1
ATOM 9821 N N . MET B 1 433 ? -8.414 35.781 -12.219 1 76.56 433 MET B N 1
ATOM 9822 C CA . MET B 1 433 ? -7.922 34.469 -12.547 1 76.56 433 MET B CA 1
ATOM 9823 C C . MET B 1 433 ? -8.68 33.875 -13.734 1 76.56 433 MET B C 1
ATOM 9825 O O . MET B 1 433 ? -9.906 34 -13.812 1 76.56 433 MET B O 1
ATOM 9829 N N . ILE B 1 434 ? -7.879 33.344 -14.617 1 79.88 434 ILE B N 1
ATOM 9830 C CA . ILE B 1 434 ? -8.422 32.688 -15.805 1 79.88 434 ILE B CA 1
ATOM 9831 C C . ILE B 1 434 ? -8.891 31.266 -15.453 1 79.88 434 ILE B C 1
ATOM 9833 O O . ILE B 1 434 ? -8.125 30.484 -14.875 1 79.88 434 ILE B O 1
ATOM 9837 N N . ILE B 1 435 ? -10.148 31.062 -15.688 1 84.81 435 ILE B N 1
ATOM 9838 C CA . ILE B 1 435 ? -10.727 29.75 -15.445 1 84.81 435 ILE B CA 1
ATOM 9839 C C . ILE B 1 435 ? -10.469 28.844 -16.641 1 84.81 435 ILE B C 1
ATOM 9841 O O . ILE B 1 435 ? -10.719 29.219 -17.781 1 84.81 435 ILE B O 1
ATOM 9845 N N . HIS B 1 436 ? -9.852 27.734 -16.422 1 82.88 436 HIS B N 1
ATOM 9846 C CA . HIS B 1 436 ? -9.617 26.734 -17.453 1 82.88 436 HIS B CA 1
ATOM 9847 C C . HIS B 1 436 ? -10.906 26.016 -17.812 1 82.88 436 HIS B C 1
ATOM 9849 O O . HIS B 1 436 ? -11.477 25.312 -16.969 1 82.88 436 HIS B O 1
ATOM 9855 N N . LYS B 1 437 ? -11.367 26.156 -18.953 1 90.38 437 LYS B N 1
ATOM 9856 C CA . LYS B 1 437 ? -12.609 25.531 -19.391 1 90.38 437 LYS B CA 1
ATOM 9857 C C . LYS B 1 437 ? -12.32 24.203 -20.094 1 90.38 437 LYS B C 1
ATOM 9859 O O . LYS B 1 437 ? -12.281 24.125 -21.328 1 90.38 437 LYS B O 1
ATOM 9864 N N . ASP B 1 438 ? -12.18 23.219 -19.359 1 93.12 438 ASP B N 1
ATOM 9865 C CA . ASP B 1 438 ? -11.938 21.875 -19.875 1 93.12 438 ASP B CA 1
ATOM 9866 C C . ASP B 1 438 ? -13.25 21.109 -20.016 1 93.12 438 ASP B C 1
ATOM 9868 O O . ASP B 1 438 ? -14.328 21.672 -19.906 1 93.12 438 ASP B O 1
ATOM 9872 N N . ASP B 1 439 ? -13.188 19.844 -20.25 1 94.38 439 ASP B N 1
ATOM 9873 C CA . ASP B 1 439 ? -14.359 19 -20.469 1 94.38 439 ASP B CA 1
ATOM 9874 C C . ASP B 1 439 ? -15.227 18.938 -19.219 1 94.38 439 ASP B C 1
ATOM 9876 O O . ASP B 1 439 ? -16.453 18.891 -19.297 1 94.38 439 ASP B O 1
ATOM 9880 N N . ILE B 1 440 ? -14.586 18.938 -18.109 1 95.44 440 ILE B N 1
ATOM 9881 C CA . ILE B 1 440 ? -15.312 18.859 -16.844 1 95.44 440 ILE B CA 1
ATOM 9882 C C . ILE B 1 440 ? -16.109 20.141 -16.625 1 95.44 440 ILE B C 1
ATOM 9884 O O . ILE B 1 440 ? -17.266 20.094 -16.219 1 95.44 440 ILE B O 1
ATOM 9888 N N . TYR B 1 441 ? -15.453 21.281 -16.922 1 96.12 441 TYR B N 1
ATOM 9889 C CA . TYR B 1 441 ? -16.125 22.578 -16.797 1 96.12 441 TYR B CA 1
ATOM 9890 C C . TYR B 1 441 ? -17.375 22.641 -17.672 1 96.12 441 TYR B C 1
ATOM 9892 O O . TYR B 1 441 ? -18.422 23.078 -17.219 1 96.12 441 TYR B O 1
ATOM 9900 N N . GLU B 1 442 ? -17.266 22.141 -18.891 1 95.56 442 GLU B N 1
ATOM 9901 C CA . GLU B 1 442 ? -18.391 22.172 -19.812 1 95.56 442 GLU B CA 1
ATOM 9902 C C . GLU B 1 442 ? -19.547 21.328 -19.312 1 95.56 442 GLU B C 1
ATOM 9904 O O . GLU B 1 442 ? -20.703 21.703 -19.453 1 95.56 442 GLU B O 1
ATOM 9909 N N . SER B 1 443 ? -19.188 20.25 -18.688 1 95.81 443 SER B N 1
ATOM 9910 C CA . SER B 1 443 ? -20.219 19.359 -18.172 1 95.81 443 SER B CA 1
ATOM 9911 C C . SER B 1 443 ? -20.922 19.969 -16.969 1 95.81 443 SER B C 1
ATOM 9913 O O . SER B 1 443 ? -22.141 19.781 -16.797 1 95.81 443 SER B O 1
ATOM 9915 N N . LEU B 1 444 ? -20.25 20.672 -16.141 1 96.81 444 LEU B N 1
ATOM 9916 C CA . LEU B 1 444 ? -20.781 21.234 -14.906 1 96.81 444 LEU B CA 1
ATOM 9917 C C . LEU B 1 444 ? -21.766 22.359 -15.188 1 96.81 444 LEU B C 1
ATOM 9919 O O . LEU B 1 444 ? -22.719 22.562 -14.445 1 96.81 444 LEU B O 1
ATOM 9923 N N . PHE B 1 445 ? -21.531 23.078 -16.281 1 95.69 445 PHE B N 1
ATOM 9924 C CA . PHE B 1 445 ? -22.297 24.297 -16.516 1 95.69 445 PHE B CA 1
ATOM 9925 C C . PHE B 1 445 ? -23.234 24.141 -17.703 1 95.69 445 PHE B C 1
ATOM 9927 O O . PHE B 1 445 ? -23.875 25.109 -18.125 1 95.69 445 PHE B O 1
ATOM 9934 N N . LYS B 1 446 ? -23.25 22.938 -18.172 1 92.25 446 LYS B N 1
ATOM 9935 C CA . LYS B 1 446 ? -24.188 22.641 -19.25 1 92.25 446 LYS B CA 1
ATOM 9936 C C . LYS B 1 446 ? -25.625 22.734 -18.766 1 92.25 446 LYS B C 1
ATOM 9938 O O . LYS B 1 446 ? -25.938 22.375 -17.625 1 92.25 446 LYS B O 1
ATOM 9943 N N . ASP B 1 447 ? -26.469 23.203 -19.578 1 86.62 447 ASP B N 1
ATOM 9944 C CA . ASP B 1 447 ? -27.891 23.359 -19.234 1 86.62 447 ASP B CA 1
ATOM 9945 C C . ASP B 1 447 ? -28.547 22 -18.969 1 86.62 447 ASP B C 1
ATOM 9947 O O . ASP B 1 447 ? -28.391 21.062 -19.75 1 86.62 447 ASP B O 1
ATOM 9951 N N . THR B 1 448 ? -29.125 22.062 -17.719 1 83 448 THR B N 1
ATOM 9952 C CA . THR B 1 448 ? -29.797 20.812 -17.359 1 83 448 THR B CA 1
ATOM 9953 C C . THR B 1 448 ? -31.281 20.891 -17.688 1 83 448 THR B C 1
ATOM 9955 O O . THR B 1 448 ? -31.891 21.969 -17.625 1 83 448 THR B O 1
ATOM 9958 N N . ALA B 1 449 ? -31.953 20.094 -18.406 1 81.69 449 ALA B N 1
ATOM 9959 C CA . ALA B 1 449 ? -33.344 20.078 -18.812 1 81.69 449 ALA B CA 1
ATOM 9960 C C . ALA B 1 449 ? -34.281 19.906 -17.609 1 81.69 449 ALA B C 1
ATOM 9962 O O . ALA B 1 449 ? -35.5 19.984 -17.734 1 81.69 449 ALA B O 1
ATOM 9963 N N . GLU B 1 450 ? -33.781 19.859 -16.344 1 87.88 450 GLU B N 1
ATOM 9964 C CA . GLU B 1 450 ? -34.594 19.609 -15.156 1 87.88 450 GLU B CA 1
ATOM 9965 C C . GLU B 1 450 ? -34.438 20.719 -14.125 1 87.88 450 GLU B C 1
ATOM 9967 O O . GLU B 1 450 ? -33.5 20.703 -13.328 1 87.88 450 GLU B O 1
ATOM 9972 N N . PRO B 1 451 ? -35.344 21.547 -13.969 1 86.81 451 PRO B N 1
ATOM 9973 C CA . PRO B 1 451 ? -35.281 22.672 -13.039 1 86.81 451 PRO B CA 1
ATOM 9974 C C . PRO B 1 451 ? -35.125 22.234 -11.586 1 86.81 451 PRO B C 1
ATOM 9976 O O . PRO B 1 451 ? -34.469 22.922 -10.797 1 86.81 451 PRO B O 1
ATOM 9979 N N . SER B 1 452 ? -35.719 21.156 -11.266 1 87.06 452 SER B N 1
ATOM 9980 C CA . SER B 1 452 ? -35.562 20.656 -9.906 1 87.06 452 SER B CA 1
ATOM 9981 C C . SER B 1 452 ? -34.125 20.328 -9.578 1 87.06 452 SER B C 1
ATOM 9983 O O . SER B 1 452 ? -33.656 20.578 -8.469 1 87.06 452 SER B O 1
ATOM 9985 N N . PHE B 1 453 ? -33.469 19.875 -10.555 1 92.5 453 PHE B N 1
ATOM 9986 C CA . PHE B 1 453 ? -32.062 19.516 -10.391 1 92.5 453 PHE B CA 1
ATOM 9987 C C . PHE B 1 453 ? -31.203 20.75 -10.164 1 92.5 453 PHE B C 1
ATOM 9989 O O . PHE B 1 453 ? -30.312 20.75 -9.305 1 92.5 453 PHE B O 1
ATOM 9996 N N . ASP B 1 454 ? -31.469 21.781 -10.789 1 93.06 454 ASP B N 1
ATOM 9997 C CA . ASP B 1 454 ? -30.766 23.047 -10.625 1 93.06 454 ASP B CA 1
ATOM 9998 C C . ASP B 1 454 ? -31.047 23.672 -9.266 1 93.06 454 ASP B C 1
ATOM 10000 O O . ASP B 1 454 ? -30.172 24.25 -8.633 1 93.06 454 ASP B O 1
ATOM 10004 N N . ALA B 1 455 ? -32.312 23.5 -8.883 1 91.88 455 ALA B N 1
ATOM 10005 C CA . ALA B 1 455 ? -32.688 24.016 -7.574 1 91.88 455 ALA B CA 1
ATOM 10006 C C . ALA B 1 455 ? -31.938 23.281 -6.461 1 91.88 455 ALA B C 1
ATOM 10008 O O . ALA B 1 455 ? -31.469 23.891 -5.5 1 91.88 455 ALA B O 1
ATOM 10009 N N . TYR B 1 456 ? -31.875 22 -6.613 1 95.12 456 TYR B N 1
ATOM 10010 C CA . TYR B 1 456 ? -31.141 21.203 -5.629 1 95.12 456 TYR B CA 1
ATOM 10011 C C . TYR B 1 456 ? -29.672 21.594 -5.594 1 95.12 456 TYR B C 1
ATOM 10013 O O . TYR B 1 456 ? -29.078 21.719 -4.516 1 95.12 456 TYR B O 1
ATOM 10021 N N . THR B 1 457 ? -29.062 21.797 -6.738 1 96.81 457 THR B N 1
ATOM 10022 C CA . THR B 1 457 ? -27.656 22.188 -6.812 1 96.81 457 THR B CA 1
ATOM 10023 C C . THR B 1 457 ? -27.438 23.531 -6.148 1 96.81 457 THR B C 1
ATOM 10025 O O . THR B 1 457 ? -26.438 23.719 -5.438 1 96.81 457 THR B O 1
ATOM 10028 N N . GLN B 1 458 ? -28.312 24.406 -6.395 1 95.5 458 GLN B N 1
ATOM 10029 C CA . GLN B 1 458 ? -28.203 25.734 -5.793 1 95.5 458 GLN B CA 1
ATOM 10030 C C . GLN B 1 458 ? -28.297 25.656 -4.27 1 95.5 458 GLN B C 1
ATOM 10032 O O . GLN B 1 458 ? -27.547 26.328 -3.561 1 95.5 458 GLN B O 1
ATOM 10037 N N . MET B 1 459 ? -29.281 24.875 -3.781 1 94.88 459 MET B N 1
ATOM 10038 C CA . MET B 1 459 ? -29.438 24.688 -2.342 1 94.88 459 MET B CA 1
ATOM 10039 C C . MET B 1 459 ? -28.156 24.141 -1.727 1 94.88 459 MET B C 1
ATOM 10041 O O . MET B 1 459 ? -27.719 24.594 -0.669 1 94.88 459 MET B O 1
ATOM 10045 N N . ALA B 1 460 ? -27.547 23.156 -2.406 1 97.19 460 ALA B N 1
ATOM 10046 C CA . ALA B 1 460 ? -26.297 22.578 -1.933 1 97.19 460 ALA B CA 1
ATOM 10047 C C . ALA B 1 460 ? -25.188 23.609 -1.898 1 97.19 460 ALA B C 1
ATOM 10049 O O . ALA B 1 460 ? -24.438 23.703 -0.927 1 97.19 460 ALA B O 1
ATOM 10050 N N . LEU B 1 461 ? -25.094 24.406 -2.91 1 98 461 LEU B N 1
ATOM 10051 C CA . LEU B 1 461 ? -24.062 25.438 -3.016 1 98 461 LEU B CA 1
ATOM 10052 C C . LEU B 1 461 ? -24.203 26.453 -1.895 1 98 461 LEU B C 1
ATOM 10054 O O . LEU B 1 461 ? -23.188 26.922 -1.346 1 98 461 LEU B O 1
ATOM 10058 N N . GLU B 1 462 ? -25.391 26.828 -1.618 1 96.88 462 GLU B N 1
ATOM 10059 C CA . GLU B 1 462 ? -25.625 27.828 -0.573 1 96.88 462 GLU B CA 1
ATOM 10060 C C . GLU B 1 462 ? -25.188 27.297 0.792 1 96.88 462 GLU B C 1
ATOM 10062 O O . GLU B 1 462 ? -24.5 28.016 1.545 1 96.88 462 GLU B O 1
ATOM 10067 N N . LEU B 1 463 ? -25.5 26.094 1.092 1 95.75 463 LEU B N 1
ATOM 10068 C CA . LEU B 1 463 ? -25.109 25.5 2.363 1 95.75 463 LEU B CA 1
ATOM 10069 C C . LEU B 1 463 ? -23.594 25.312 2.432 1 95.75 463 LEU B C 1
ATOM 10071 O O . LEU B 1 463 ? -22.969 25.594 3.459 1 95.75 463 LEU B O 1
ATOM 10075 N N . ILE B 1 464 ? -23.016 24.859 1.349 1 97.12 464 ILE B N 1
ATOM 10076 C CA . ILE B 1 464 ? -21.578 24.625 1.268 1 97.12 464 ILE B CA 1
ATOM 10077 C C . ILE B 1 464 ? -20.844 25.953 1.452 1 97.12 464 ILE B C 1
ATOM 10079 O O . ILE B 1 464 ? -19.844 26.016 2.168 1 97.12 464 ILE B O 1
ATOM 10083 N N . SER B 1 465 ? -21.344 26.969 0.796 1 97.19 465 SER B N 1
ATOM 10084 C CA . SER B 1 465 ? -20.719 28.281 0.905 1 97.19 465 SER B CA 1
ATOM 10085 C C . SER B 1 465 ? -20.734 28.797 2.344 1 97.19 465 SER B C 1
ATOM 10087 O O . SER B 1 465 ? -19.766 29.391 2.809 1 97.19 465 SER B O 1
ATOM 10089 N N . GLY B 1 466 ? -21.844 28.562 2.988 1 95.5 466 GLY B N 1
ATOM 10090 C CA . GLY B 1 466 ? -21.891 28.906 4.398 1 95.5 466 GLY B CA 1
ATOM 10091 C C . GLY B 1 466 ? -20.891 28.156 5.246 1 95.5 466 GLY B C 1
ATOM 10092 O O . GLY B 1 466 ? -20.25 28.734 6.129 1 95.5 466 GLY B O 1
ATOM 10093 N N . GLY B 1 467 ? -20.812 26.859 4.988 1 95.06 467 GLY B N 1
ATOM 10094 C CA . GLY B 1 467 ? -19.812 26.062 5.699 1 95.06 467 GLY B CA 1
ATOM 10095 C C . GLY B 1 467 ? -18.391 26.516 5.441 1 95.06 467 GLY B C 1
ATOM 10096 O O . GLY B 1 467 ? -17.578 26.578 6.363 1 95.06 467 GLY B O 1
ATOM 10097 N N . MET B 1 468 ? -18.078 26.812 4.207 1 96.81 468 MET B N 1
ATOM 10098 C CA . MET B 1 468 ? -16.75 27.281 3.836 1 96.81 468 MET B CA 1
ATOM 10099 C C . MET B 1 468 ? -16.422 28.609 4.5 1 96.81 468 MET B C 1
ATOM 10101 O O . MET B 1 468 ? -15.297 28.844 4.926 1 96.81 468 MET B O 1
ATOM 10105 N N . LEU B 1 469 ? -17.438 29.484 4.543 1 96.56 469 LEU B N 1
ATOM 10106 C CA . LEU B 1 469 ? -17.281 30.781 5.184 1 96.56 469 LEU B CA 1
ATOM 10107 C C . LEU B 1 469 ? -16.922 30.625 6.656 1 96.56 469 LEU B C 1
ATOM 10109 O O . LEU B 1 469 ? -16.031 31.328 7.168 1 96.56 469 LEU B O 1
ATOM 10113 N N . LEU B 1 470 ? -17.578 29.719 7.312 1 94 470 LEU B N 1
ATOM 10114 C CA . LEU B 1 470 ? -17.312 29.422 8.719 1 94 470 LEU B CA 1
ATOM 10115 C C . LEU B 1 470 ? -15.852 29.047 8.93 1 94 470 LEU B C 1
ATOM 10117 O O . LEU B 1 470 ? -15.195 29.578 9.828 1 94 470 LEU B O 1
ATOM 10121 N N . ILE B 1 471 ? -15.312 28.188 8.102 1 94 471 ILE B N 1
ATOM 10122 C CA . ILE B 1 471 ? -13.945 27.703 8.234 1 94 471 ILE B CA 1
ATOM 10123 C C . ILE B 1 471 ? -12.969 28.828 7.895 1 94 471 ILE B C 1
ATOM 10125 O O . ILE B 1 471 ? -11.938 28.984 8.562 1 94 471 ILE B O 1
ATOM 10129 N N . LEU B 1 472 ? -13.289 29.562 6.852 1 95.81 472 LEU B N 1
ATOM 10130 C CA . LEU B 1 472 ? -12.406 30.656 6.441 1 95.81 472 LEU B CA 1
ATOM 10131 C C . LEU B 1 472 ? -12.227 31.656 7.57 1 95.81 472 LEU B C 1
ATOM 10133 O O . LEU B 1 472 ? -11.102 32.062 7.887 1 95.81 472 LEU B O 1
ATOM 10137 N N . GLU B 1 473 ? -13.297 32.062 8.195 1 94.31 473 GLU B N 1
ATOM 10138 C CA . GLU B 1 473 ? -13.25 33.094 9.25 1 94.31 473 GLU B CA 1
ATOM 10139 C C . GLU B 1 473 ? -12.516 32.562 10.484 1 94.31 473 GLU B C 1
ATOM 10141 O O . GLU B 1 473 ? -11.844 33.312 11.18 1 94.31 473 GLU B O 1
ATOM 10146 N N . ARG B 1 474 ? -12.641 31.281 10.703 1 91.56 474 ARG B N 1
ATOM 10147 C CA . ARG B 1 474 ? -11.977 30.688 11.852 1 91.56 474 ARG B CA 1
ATOM 10148 C C . ARG B 1 474 ? -10.484 30.516 11.602 1 91.56 474 ARG B C 1
ATOM 10150 O O . ARG B 1 474 ? -9.664 30.797 12.469 1 91.56 474 ARG B O 1
ATOM 10157 N N . GLN B 1 475 ? -10.141 30.141 10.445 1 92.62 475 GLN B N 1
ATOM 10158 C CA . GLN B 1 475 ? -8.766 29.734 10.18 1 92.62 475 GLN B CA 1
ATOM 10159 C C . GLN B 1 475 ? -7.934 30.906 9.672 1 92.62 475 GLN B C 1
ATOM 10161 O O . GLN B 1 475 ? -6.707 30.891 9.758 1 92.62 475 GLN B O 1
ATOM 10166 N N . ALA B 1 476 ? -8.57 31.922 9.102 1 94.88 476 ALA B N 1
ATOM 10167 C CA . ALA B 1 476 ? -7.848 33.094 8.602 1 94.88 476 ALA B CA 1
ATOM 10168 C C . ALA B 1 476 ? -8.195 34.344 9.414 1 94.88 476 ALA B C 1
ATOM 10170 O O . ALA B 1 476 ? -8.141 35.469 8.906 1 94.88 476 ALA B O 1
ATOM 10171 N N . LYS B 1 477 ? -8.516 34.156 10.672 1 92.56 477 LYS B N 1
ATOM 10172 C CA . LYS B 1 477 ? -8.977 35.25 11.516 1 92.56 477 LYS B CA 1
ATOM 10173 C C . LYS B 1 477 ? -7.922 36.375 11.617 1 92.56 477 LYS B C 1
ATOM 10175 O O . LYS B 1 477 ? -8.25 37.531 11.68 1 92.56 477 LYS B O 1
ATOM 10180 N N . ASP B 1 478 ? -6.621 36 11.609 1 92.69 478 ASP B N 1
ATOM 10181 C CA . ASP B 1 478 ? -5.539 36.969 11.812 1 92.69 478 ASP B CA 1
ATOM 10182 C C . ASP B 1 478 ? -5.285 37.781 10.555 1 92.69 478 ASP B C 1
ATOM 10184 O O . ASP B 1 478 ? -4.719 38.875 10.617 1 92.69 478 ASP B O 1
ATOM 10188 N N . GLN B 1 479 ? -5.711 37.281 9.391 1 95.19 479 GLN B N 1
ATOM 10189 C CA . GLN B 1 479 ? -5.441 37.938 8.125 1 95.19 479 GLN B CA 1
ATOM 10190 C C . GLN B 1 479 ? -6.715 38.531 7.527 1 95.19 479 GLN B C 1
ATOM 10192 O O . GLN B 1 479 ? -6.746 38.906 6.352 1 95.19 479 GLN B O 1
ATOM 10197 N N . LEU B 1 480 ? -7.727 38.5 8.281 1 95 480 LEU B N 1
ATOM 10198 C CA . LEU B 1 480 ? -8.992 39.156 7.934 1 95 480 LEU B CA 1
ATOM 10199 C C . LEU B 1 480 ? -9.211 40.406 8.781 1 95 480 LEU B C 1
ATOM 10201 O O . LEU B 1 480 ? -8.477 40.656 9.742 1 95 480 LEU B O 1
ATOM 10205 N N . PRO B 1 481 ? -10.195 41.281 8.414 1 91.44 481 PRO B N 1
ATOM 10206 C CA . PRO B 1 481 ? -10.383 42.531 9.148 1 91.44 481 PRO B CA 1
ATOM 10207 C C . PRO B 1 481 ? -10.523 42.312 10.656 1 91.44 481 PRO B C 1
ATOM 10209 O O . PRO B 1 481 ? -11.289 41.438 11.086 1 91.44 481 PRO B O 1
ATOM 10212 N N . GLY B 1 482 ? -9.742 43.094 11.422 1 86.25 482 GLY B N 1
ATOM 10213 C CA . GLY B 1 482 ? -9.727 42.938 12.867 1 86.25 482 GLY B CA 1
ATOM 10214 C C . GLY B 1 482 ? -8.594 42.062 13.375 1 86.25 482 GLY B C 1
ATOM 10215 O O . GLY B 1 482 ? -8.297 42.062 14.57 1 86.25 482 GLY B O 1
ATOM 10216 N N . GLY B 1 483 ? -7.898 41.375 12.438 1 89.62 483 GLY B N 1
ATOM 10217 C CA . GLY B 1 483 ? -6.816 40.469 12.797 1 89.62 483 GLY B CA 1
ATOM 10218 C C . GLY B 1 483 ? -5.477 41.188 12.938 1 89.62 483 GLY B C 1
ATOM 10219 O O . GLY B 1 483 ? -5.297 42.281 12.43 1 89.62 483 GLY B O 1
ATOM 10220 N N . LYS B 1 484 ? -4.578 40.5 13.578 1 88.38 484 LYS B N 1
ATOM 10221 C CA . LYS B 1 484 ? -3.275 41.094 13.891 1 88.38 484 LYS B CA 1
ATOM 10222 C C . LYS B 1 484 ? -2.455 41.312 12.625 1 88.38 484 LYS B C 1
ATOM 10224 O O . LYS B 1 484 ? -1.584 42.188 12.594 1 88.38 484 LYS B O 1
ATOM 10229 N N . PHE B 1 485 ? -2.729 40.531 11.555 1 94.06 485 PHE B N 1
ATOM 10230 C CA . PHE B 1 485 ? -1.88 40.594 10.375 1 94.06 485 PHE B CA 1
ATOM 10231 C C . PHE B 1 485 ? -2.635 41.219 9.195 1 94.06 485 PHE B C 1
ATOM 10233 O O . PHE B 1 485 ? -2.156 41.188 8.062 1 94.06 485 PHE B O 1
ATOM 10240 N N . PHE B 1 486 ? -3.854 41.656 9.383 1 93.62 486 PHE B N 1
ATOM 10241 C CA . PHE B 1 486 ? -4.66 42.156 8.281 1 93.62 486 PHE B CA 1
ATOM 10242 C C . PHE B 1 486 ? -4.098 43.5 7.781 1 93.62 486 PHE B C 1
ATOM 10244 O O . PHE B 1 486 ? -3.936 43.688 6.574 1 93.62 486 PHE B O 1
ATOM 10251 N N . GLU B 1 487 ? -3.816 44.438 8.695 1 92.38 487 GLU B N 1
ATOM 10252 C CA . GLU B 1 487 ? -3.1 45.656 8.43 1 92.38 487 GLU B CA 1
ATOM 10253 C C . GLU B 1 487 ? -1.762 45.688 9.164 1 92.38 487 GLU B C 1
ATOM 10255 O O . GLU B 1 487 ? -1.621 46.375 10.18 1 92.38 487 GLU B O 1
ATOM 10260 N N . PRO B 1 488 ? -0.83 45.125 8.523 1 91.44 488 PRO B N 1
ATOM 10261 C CA . PRO B 1 488 ? 0.437 44.938 9.234 1 91.44 488 PRO B CA 1
ATOM 10262 C C . PRO B 1 488 ? 1.252 46.219 9.344 1 91.44 488 PRO B C 1
ATOM 10264 O O . PRO B 1 488 ? 1.205 47.062 8.445 1 91.44 488 PRO B O 1
ATOM 10267 N N . SER B 1 489 ? 1.958 46.312 10.469 1 88.5 489 SER B N 1
ATOM 10268 C CA . SER B 1 489 ? 2.93 47.375 10.633 1 88.5 489 SER B CA 1
ATOM 10269 C C . SER B 1 489 ? 4.129 47.188 9.711 1 88.5 489 SER B C 1
ATOM 10271 O O . SER B 1 489 ? 4.273 46.125 9.078 1 88.5 489 SER B O 1
ATOM 10273 N N . PHE B 1 490 ? 4.922 48.188 9.609 1 88.19 490 PHE B N 1
ATOM 10274 C CA . PHE B 1 490 ? 6.113 48.125 8.773 1 88.19 490 PHE B CA 1
ATOM 10275 C C . PHE B 1 490 ? 7.016 46.969 9.227 1 88.19 490 PHE B C 1
ATOM 10277 O O . PHE B 1 490 ? 7.508 46.188 8.398 1 88.19 490 PHE B O 1
ATOM 10284 N N . ASP B 1 491 ? 7.129 46.875 10.516 1 87.5 491 ASP B N 1
ATOM 10285 C CA . ASP B 1 491 ? 7.984 45.812 11.062 1 87.5 491 ASP B CA 1
ATOM 10286 C C . ASP B 1 491 ? 7.43 44.438 10.734 1 87.5 491 ASP B C 1
ATOM 10288 O O . ASP B 1 491 ? 8.188 43.531 10.422 1 87.5 491 ASP B O 1
ATOM 10292 N N . GLU B 1 492 ? 6.152 44.375 10.781 1 91.06 492 GLU B N 1
ATOM 10293 C CA . GLU B 1 492 ? 5.527 43.094 10.492 1 91.06 492 GLU B CA 1
ATOM 10294 C C . GLU B 1 492 ? 5.648 42.75 9.016 1 91.06 492 GLU B C 1
ATOM 10296 O O . GLU B 1 492 ? 5.785 41.562 8.664 1 91.06 492 GLU B O 1
ATOM 10301 N N . THR B 1 493 ? 5.641 43.688 8.188 1 92.56 493 THR B N 1
ATOM 10302 C CA . THR B 1 493 ? 5.785 43.469 6.754 1 92.56 493 THR B CA 1
ATOM 10303 C C . THR B 1 493 ? 7.188 42.969 6.422 1 92.56 493 THR B C 1
ATOM 10305 O O . THR B 1 493 ? 7.355 42.094 5.562 1 92.56 493 THR B O 1
ATOM 10308 N N . VAL B 1 494 ? 8.094 43.531 7.152 1 89.81 494 VAL B N 1
ATOM 10309 C CA . VAL B 1 494 ? 9.477 43.094 6.941 1 89.81 494 VAL B CA 1
ATOM 10310 C C . VAL B 1 494 ? 9.68 41.688 7.453 1 89.81 494 VAL B C 1
ATOM 10312 O O . VAL B 1 494 ? 10.328 40.875 6.793 1 89.81 494 VAL B O 1
ATOM 10315 N N . ARG B 1 495 ? 9.094 41.375 8.516 1 90.75 495 ARG B N 1
ATOM 10316 C CA . ARG B 1 495 ? 9.203 40.031 9.102 1 90.75 495 ARG B CA 1
ATOM 10317 C C . ARG B 1 495 ? 8.562 38.969 8.195 1 90.75 495 ARG B C 1
ATOM 10319 O O . ARG B 1 495 ? 9.047 37.844 8.109 1 90.75 495 ARG B O 1
ATOM 10326 N N . ALA B 1 496 ? 7.52 39.406 7.535 1 93.38 496 ALA B N 1
ATOM 10327 C CA . ALA B 1 496 ? 6.719 38.469 6.754 1 93.38 496 ALA B CA 1
ATOM 10328 C C . ALA B 1 496 ? 7.238 38.344 5.32 1 93.38 496 ALA B C 1
ATOM 10330 O O . ALA B 1 496 ? 6.773 37.531 4.543 1 93.38 496 ALA B O 1
ATOM 10331 N N . SER B 1 497 ? 8.234 39.094 4.949 1 91.06 497 SER B N 1
ATOM 10332 C CA . SER B 1 497 ? 8.68 39.188 3.562 1 91.06 497 SER B CA 1
ATOM 10333 C C . SER B 1 497 ? 9.172 37.844 3.031 1 91.06 497 SER B C 1
ATOM 10335 O O . SER B 1 497 ? 8.992 37.531 1.852 1 91.06 497 SER B O 1
ATOM 10337 N N . ASN B 1 498 ? 9.727 37.031 3.865 1 91 498 ASN B N 1
ATOM 10338 C CA . ASN B 1 498 ? 10.266 35.781 3.398 1 91 498 ASN B CA 1
ATOM 10339 C C . ASN B 1 498 ? 9.414 34.594 3.863 1 91 498 ASN B C 1
ATOM 10341 O O . ASN B 1 498 ? 9.836 33.438 3.76 1 91 498 ASN B O 1
ATOM 10345 N N . VAL B 1 499 ? 8.234 34.906 4.391 1 95.56 499 VAL B N 1
ATOM 10346 C CA . VAL B 1 499 ? 7.367 33.844 4.879 1 95.56 499 VAL B CA 1
ATOM 10347 C C . VAL B 1 499 ? 6.531 33.281 3.729 1 95.56 499 VAL B C 1
ATOM 10349 O O . VAL B 1 499 ? 5.746 34 3.117 1 95.56 499 VAL B O 1
ATOM 10352 N N . PRO B 1 500 ? 6.738 31.984 3.412 1 95.31 500 PRO B N 1
ATOM 10353 C CA . PRO B 1 500 ? 5.926 31.422 2.334 1 95.31 500 PRO B CA 1
ATOM 10354 C C . PRO B 1 500 ? 4.449 31.312 2.699 1 95.31 500 PRO B C 1
ATOM 10356 O O . PRO B 1 500 ? 4.074 31.562 3.846 1 95.31 500 PRO B O 1
ATOM 10359 N N . THR B 1 501 ? 3.703 30.906 1.771 1 94.88 501 THR B N 1
ATOM 10360 C CA . THR B 1 501 ? 2.256 30.844 1.957 1 94.88 501 THR B CA 1
ATOM 10361 C C . THR B 1 501 ? 1.832 29.484 2.5 1 94.88 501 THR B C 1
ATOM 10363 O O . THR B 1 501 ? 0.728 29.344 3.027 1 94.88 501 THR B O 1
ATOM 10366 N N . THR B 1 502 ? 2.76 28.531 2.285 1 92.69 502 THR B N 1
ATOM 10367 C CA . THR B 1 502 ? 2.385 27.172 2.656 1 92.69 502 THR B CA 1
ATOM 10368 C C . THR B 1 502 ? 3.508 26.5 3.438 1 92.69 502 THR B C 1
ATOM 10370 O O . THR B 1 502 ? 4.633 27 3.482 1 92.69 502 THR B O 1
ATOM 10373 N N . ASN B 1 503 ? 3.17 25.453 4.133 1 93.5 503 ASN B N 1
ATOM 10374 C CA . ASN B 1 503 ? 4.105 24.578 4.832 1 93.5 503 ASN B CA 1
ATOM 10375 C C . ASN B 1 503 ? 4.32 23.266 4.074 1 93.5 503 ASN B C 1
ATOM 10377 O O . ASN B 1 503 ? 4.496 22.219 4.688 1 93.5 503 ASN B O 1
ATOM 10381 N N . THR B 1 504 ? 4.312 23.297 2.736 1 91.06 504 THR B N 1
ATOM 10382 C CA . THR B 1 504 ? 4.391 22.109 1.891 1 91.06 504 THR B CA 1
ATOM 10383 C C . THR B 1 504 ? 5.785 21.484 1.957 1 91.06 504 THR B C 1
ATOM 10385 O O . THR B 1 504 ? 5.973 20.328 1.58 1 91.06 504 THR B O 1
ATOM 10388 N N . CYS B 1 505 ? 6.777 22.297 2.438 1 93.56 505 CYS B N 1
ATOM 10389 C CA . CYS B 1 505 ? 8.133 21.766 2.551 1 93.56 505 CYS B CA 1
ATOM 10390 C C . CYS B 1 505 ? 8.18 20.562 3.49 1 93.56 505 CYS B C 1
ATOM 10392 O O . CYS B 1 505 ? 8.875 19.594 3.225 1 93.56 505 CYS B O 1
ATOM 10394 N N . SER B 1 506 ? 7.395 20.641 4.559 1 93.06 506 SER B N 1
ATOM 10395 C CA . SER B 1 506 ? 7.344 19.516 5.484 1 93.06 506 SER B CA 1
ATOM 10396 C C . SER B 1 506 ? 6.645 18.312 4.852 1 93.06 506 SER B C 1
ATOM 10398 O O . SER B 1 506 ? 7.043 17.172 5.078 1 93.06 506 SER B O 1
ATOM 10400 N N . GLU B 1 507 ? 5.621 18.578 4.176 1 89.19 507 GLU B N 1
ATOM 10401 C CA . GLU B 1 507 ? 4.918 17.5 3.484 1 89.19 507 GLU B CA 1
ATOM 10402 C C . GLU B 1 507 ? 5.824 16.797 2.477 1 89.19 507 GLU B C 1
ATOM 10404 O O . GLU B 1 507 ? 5.719 15.586 2.27 1 89.19 507 GLU B O 1
ATOM 10409 N N . ARG B 1 508 ? 6.59 17.578 1.847 1 91.25 508 ARG B N 1
ATOM 10410 C CA . ARG B 1 508 ? 7.559 17.016 0.912 1 91.25 508 ARG B CA 1
ATOM 10411 C C . ARG B 1 508 ? 8.523 16.062 1.623 1 91.25 508 ARG B C 1
ATOM 10413 O O . ARG B 1 508 ? 8.812 14.977 1.121 1 91.25 508 ARG B O 1
ATOM 10420 N N . ASP B 1 509 ? 8.992 16.5 2.754 1 94.94 509 ASP B N 1
ATOM 10421 C CA . ASP B 1 509 ? 9.875 15.648 3.545 1 94.94 509 ASP B CA 1
ATOM 10422 C C . ASP B 1 509 ? 9.195 14.32 3.879 1 94.94 509 ASP B C 1
ATOM 10424 O O . ASP B 1 509 ? 9.812 13.258 3.781 1 94.94 509 ASP B O 1
ATOM 10428 N N . PHE B 1 510 ? 7.953 14.414 4.25 1 93.44 510 PHE B N 1
ATOM 10429 C CA . PHE B 1 510 ? 7.242 13.203 4.66 1 93.44 510 PHE B CA 1
ATOM 10430 C C . PHE B 1 510 ? 6.949 12.312 3.459 1 93.44 510 PHE B C 1
ATOM 10432 O O . PHE B 1 510 ? 6.938 11.086 3.576 1 93.44 510 PHE B O 1
ATOM 10439 N N . ALA B 1 511 ? 6.668 12.953 2.344 1 90.88 511 ALA B N 1
ATOM 10440 C CA . ALA B 1 511 ? 6.484 12.172 1.127 1 90.88 511 ALA B CA 1
ATOM 10441 C C . ALA B 1 511 ? 7.75 11.391 0.785 1 90.88 511 ALA B C 1
ATOM 10443 O O . ALA B 1 511 ? 7.684 10.219 0.4 1 90.88 511 ALA B O 1
ATOM 10444 N N . GLN B 1 512 ? 8.859 12.039 0.894 1 92.94 512 GLN B N 1
ATOM 10445 C CA . GLN B 1 512 ? 10.133 11.367 0.653 1 92.94 512 GLN B CA 1
ATOM 10446 C C . GLN B 1 512 ? 10.375 10.266 1.676 1 92.94 512 GLN B C 1
ATOM 10448 O O . GLN B 1 512 ? 10.883 9.195 1.331 1 92.94 512 GLN B O 1
ATOM 10453 N N . LEU B 1 513 ? 10.023 10.594 2.91 1 94.69 513 LEU B N 1
ATOM 10454 C CA . LEU B 1 513 ? 10.164 9.602 3.969 1 94.69 513 LEU B CA 1
ATOM 10455 C C . LEU B 1 513 ? 9.352 8.352 3.654 1 94.69 513 LEU B C 1
ATOM 10457 O O . LEU B 1 513 ? 9.844 7.227 3.826 1 94.69 513 LEU B O 1
ATOM 10461 N N . ASP B 1 514 ? 8.195 8.523 3.223 1 89.75 514 ASP B N 1
ATOM 10462 C CA . ASP B 1 514 ? 7.316 7.406 2.889 1 89.75 514 ASP B CA 1
ATOM 10463 C C . ASP B 1 514 ? 7.941 6.52 1.813 1 89.75 514 ASP B C 1
ATOM 10465 O O . ASP B 1 514 ? 7.934 5.293 1.93 1 89.75 514 ASP B O 1
ATOM 10469 N N . VAL B 1 515 ? 8.477 7.117 0.812 1 88.19 515 VAL B N 1
ATOM 10470 C CA . VAL B 1 515 ? 9.109 6.387 -0.281 1 88.19 515 VAL B CA 1
ATOM 10471 C C . VAL B 1 515 ? 10.336 5.648 0.237 1 88.19 515 VAL B C 1
ATOM 10473 O O . VAL B 1 515 ? 10.555 4.477 -0.094 1 88.19 515 VAL B O 1
ATOM 10476 N N . LEU B 1 516 ? 11.094 6.336 1.029 1 91.69 516 LEU B N 1
ATOM 10477 C CA . LEU B 1 516 ? 12.328 5.75 1.546 1 91.69 516 LEU B CA 1
ATOM 10478 C C . LEU B 1 516 ? 12.031 4.566 2.455 1 91.69 516 LEU B C 1
ATOM 10480 O O . LEU B 1 516 ? 12.703 3.533 2.377 1 91.69 516 LEU B O 1
ATOM 10484 N N . MET B 1 517 ? 11.062 4.688 3.275 1 89.44 517 MET B N 1
ATOM 10485 C CA . MET B 1 517 ? 10.711 3.617 4.207 1 89.44 517 MET B CA 1
ATOM 10486 C C . MET B 1 517 ? 10.219 2.385 3.457 1 89.44 517 MET B C 1
ATOM 10488 O O . MET B 1 517 ? 10.43 1.256 3.906 1 89.44 517 MET B O 1
ATOM 10492 N N . ARG B 1 518 ? 9.625 2.553 2.387 1 81.94 518 ARG B N 1
ATOM 10493 C CA . ARG B 1 518 ? 9.125 1.444 1.584 1 81.94 518 ARG B CA 1
ATOM 10494 C C . ARG B 1 518 ? 10.242 0.793 0.782 1 81.94 518 ARG B C 1
ATOM 10496 O O . ARG B 1 518 ? 10.297 -0.433 0.66 1 81.94 518 ARG B O 1
ATOM 10503 N N . CYS B 1 519 ? 11.094 1.645 0.238 1 81.69 519 CYS B N 1
ATOM 10504 C CA . CYS B 1 519 ? 12.141 1.154 -0.643 1 81.69 519 CYS B CA 1
ATOM 10505 C C . CYS B 1 519 ? 13.312 0.602 0.161 1 81.69 519 CYS B C 1
ATOM 10507 O O . CYS B 1 519 ? 14.031 -0.284 -0.307 1 81.69 519 CYS B O 1
ATOM 10509 N N . LYS B 1 520 ? 13.508 1.205 1.31 1 86.88 520 LYS B N 1
ATOM 10510 C CA . LYS B 1 520 ? 14.625 0.807 2.162 1 86.88 520 LYS B CA 1
ATOM 10511 C C . LYS B 1 520 ? 14.156 0.498 3.58 1 86.88 520 LYS B C 1
ATOM 10513 O O . LYS B 1 520 ? 14.562 1.162 4.535 1 86.88 520 LYS B O 1
ATOM 10518 N N . PRO B 1 521 ? 13.5 -0.537 3.762 1 81 521 PRO B N 1
ATOM 10519 C CA . PRO B 1 521 ? 12.891 -0.822 5.062 1 81 521 PRO B CA 1
ATOM 10520 C C . PRO B 1 521 ? 13.914 -1.094 6.156 1 81 521 PRO B C 1
ATOM 10522 O O . PRO B 1 521 ? 13.617 -0.94 7.34 1 81 521 PRO B O 1
ATOM 10525 N N . SER B 1 522 ? 15.141 -1.457 5.781 1 83.44 522 SER B N 1
ATOM 10526 C CA . SER B 1 522 ? 16.156 -1.806 6.773 1 83.44 522 SER B CA 1
ATOM 10527 C C . SER B 1 522 ? 16.984 -0.586 7.168 1 83.44 522 SER B C 1
ATOM 10529 O O . SER B 1 522 ? 17.797 -0.654 8.094 1 83.44 522 SER B O 1
ATOM 10531 N N . ALA B 1 523 ? 16.703 0.497 6.465 1 88.31 523 ALA B N 1
ATOM 10532 C CA . ALA B 1 523 ? 17.469 1.701 6.754 1 88.31 523 ALA B CA 1
ATOM 10533 C C . ALA B 1 523 ? 17 2.359 8.047 1 88.31 523 ALA B C 1
ATOM 10535 O O . ALA B 1 523 ? 15.836 2.217 8.438 1 88.31 523 ALA B O 1
ATOM 10536 N N . GLY B 1 524 ? 17.953 3.041 8.711 1 89 524 GLY B N 1
ATOM 10537 C CA . GLY B 1 524 ? 17.625 3.744 9.938 1 89 524 GLY B CA 1
ATOM 10538 C C . GLY B 1 524 ? 17.141 5.16 9.703 1 89 524 GLY B C 1
ATOM 10539 O O . GLY B 1 524 ? 17.203 5.664 8.578 1 89 524 GLY B O 1
ATOM 10540 N N . THR B 1 525 ? 16.656 5.832 10.742 1 92 525 THR B N 1
ATOM 10541 C CA . THR B 1 525 ? 16.094 7.18 10.672 1 92 525 THR B CA 1
ATOM 10542 C C . THR B 1 525 ? 17.172 8.188 10.273 1 92 525 THR B C 1
ATOM 10544 O O . THR B 1 525 ? 16.891 9.148 9.547 1 92 525 THR B O 1
ATOM 10547 N N . THR B 1 526 ? 18.375 7.902 10.75 1 91.88 526 THR B N 1
ATOM 10548 C CA . THR B 1 526 ? 19.484 8.797 10.43 1 91.88 526 THR B CA 1
ATOM 10549 C C . THR B 1 526 ? 19.766 8.789 8.93 1 91.88 526 THR B C 1
ATOM 10551 O O . THR B 1 526 ? 20.078 9.828 8.344 1 91.88 526 THR B O 1
ATOM 10554 N N . ALA B 1 527 ? 19.672 7.633 8.344 1 93.25 527 ALA B N 1
ATOM 10555 C CA . ALA B 1 527 ? 19.859 7.535 6.898 1 93.25 527 ALA B CA 1
ATOM 10556 C C . ALA B 1 527 ? 18.781 8.297 6.148 1 93.25 527 ALA B C 1
ATOM 10558 O O . ALA B 1 527 ? 19.062 9.008 5.184 1 93.25 527 ALA B O 1
ATOM 10559 N N . PHE B 1 528 ? 17.547 8.211 6.598 1 95.56 528 PHE B N 1
ATOM 10560 C CA . PHE B 1 528 ? 16.453 8.93 5.969 1 95.56 528 PHE B CA 1
ATOM 10561 C C . PHE B 1 528 ? 16.656 10.438 6.074 1 95.56 528 PHE B C 1
ATOM 10563 O O . PHE B 1 528 ? 16.5 11.164 5.09 1 95.56 528 PHE B O 1
ATOM 10570 N N . GLU B 1 529 ? 16.969 10.812 7.301 1 96.06 529 GLU B N 1
ATOM 10571 C CA . GLU B 1 529 ? 17.203 12.227 7.555 1 96.06 529 GLU B CA 1
ATOM 10572 C C . GLU B 1 529 ? 18.297 12.773 6.641 1 96.06 529 GLU B C 1
ATOM 10574 O O . GLU B 1 529 ? 18.141 13.836 6.043 1 96.06 529 GLU B O 1
ATOM 10579 N N . SER B 1 530 ? 19.391 12.031 6.551 1 95.31 530 SER B N 1
ATOM 10580 C CA . SER B 1 530 ? 20.531 12.453 5.742 1 95.31 530 SER B CA 1
ATOM 10581 C C . SER B 1 530 ? 20.141 12.578 4.273 1 95.31 530 SER B C 1
ATOM 10583 O O . SER B 1 530 ? 20.469 13.578 3.627 1 95.31 530 SER B O 1
ATOM 10585 N N . ILE B 1 531 ? 19.469 11.609 3.738 1 96.06 531 ILE B N 1
ATOM 10586 C CA . ILE B 1 531 ? 19.094 11.586 2.328 1 96.06 531 ILE B CA 1
ATOM 10587 C C . ILE B 1 531 ? 18.141 12.742 2.031 1 96.06 531 ILE B C 1
ATOM 10589 O O . ILE B 1 531 ? 18.297 13.445 1.031 1 96.06 531 ILE B O 1
ATOM 10593 N N . ILE B 1 532 ? 17.219 12.992 2.889 1 96.81 532 ILE B N 1
ATOM 10594 C CA . ILE B 1 532 ? 16.219 14.039 2.693 1 96.81 532 ILE B CA 1
ATOM 10595 C C . ILE B 1 532 ? 16.891 15.414 2.74 1 96.81 532 ILE B C 1
ATOM 10597 O O . ILE B 1 532 ? 16.656 16.25 1.868 1 96.81 532 ILE B O 1
ATOM 10601 N N . MET B 1 533 ? 17.734 15.633 3.709 1 97.38 533 MET B N 1
ATOM 10602 C CA . MET B 1 533 ? 18.422 16.906 3.824 1 97.38 533 MET B CA 1
ATOM 10603 C C . MET B 1 533 ? 19.312 17.172 2.604 1 97.38 533 MET B C 1
ATOM 10605 O O . MET B 1 533 ? 19.266 18.25 2.016 1 97.38 533 MET B O 1
ATOM 10609 N N . TRP B 1 534 ? 20.031 16.156 2.23 1 96.19 534 TRP B N 1
ATOM 10610 C CA . TRP B 1 534 ? 20.984 16.297 1.126 1 96.19 534 TRP B CA 1
ATOM 10611 C C . TRP B 1 534 ? 20.25 16.578 -0.183 1 96.19 534 TRP B C 1
ATOM 10613 O O . TRP B 1 534 ? 20.672 17.422 -0.977 1 96.19 534 TRP B O 1
ATOM 10623 N N . THR B 1 535 ? 19.188 15.891 -0.378 1 94.25 535 THR B N 1
ATOM 10624 C CA . THR B 1 535 ? 18.422 16.031 -1.615 1 94.25 535 THR B CA 1
ATOM 10625 C C . THR B 1 535 ? 17.719 17.375 -1.674 1 94.25 535 THR B C 1
ATOM 10627 O O . THR B 1 535 ? 17.812 18.094 -2.674 1 94.25 535 THR B O 1
ATOM 10630 N N . ASN B 1 536 ? 17.078 17.734 -0.618 1 95.75 536 ASN B N 1
ATOM 10631 C CA . ASN B 1 536 ? 16.266 18.953 -0.607 1 95.75 536 ASN B CA 1
ATOM 10632 C C . ASN B 1 536 ? 17.125 20.203 -0.583 1 95.75 536 ASN B C 1
ATOM 10634 O O . ASN B 1 536 ? 16.766 21.219 -1.17 1 95.75 536 ASN B O 1
ATOM 10638 N N . ASN B 1 537 ? 18.281 20.125 0.161 1 97 537 ASN B N 1
ATOM 10639 C CA . ASN B 1 537 ? 19.141 21.297 0.329 1 97 537 ASN B CA 1
ATOM 10640 C C . ASN B 1 537 ? 20.094 21.469 -0.84 1 97 537 ASN B C 1
ATOM 10642 O O . ASN B 1 537 ? 20.812 22.469 -0.935 1 97 537 ASN B O 1
ATOM 10646 N N . LYS B 1 538 ? 20.156 20.453 -1.737 1 94.19 538 LYS B N 1
ATOM 10647 C CA . LYS B 1 538 ? 21.094 20.469 -2.85 1 94.19 538 LYS B CA 1
ATOM 10648 C C . LYS B 1 538 ? 22.531 20.672 -2.352 1 94.19 538 LYS B C 1
ATOM 10650 O O . LYS B 1 538 ? 23.234 21.578 -2.824 1 94.19 538 LYS B O 1
ATOM 10655 N N . THR B 1 539 ? 22.875 19.828 -1.445 1 96.12 539 THR B N 1
ATOM 10656 C CA . THR B 1 539 ? 24.141 19.953 -0.723 1 96.12 539 THR B CA 1
ATOM 10657 C C . THR B 1 539 ? 25.328 19.75 -1.662 1 96.12 539 THR B C 1
ATOM 10659 O O . THR B 1 539 ? 26.375 20.391 -1.501 1 96.12 539 THR B O 1
ATOM 10662 N N . SER B 1 540 ? 25.203 18.891 -2.693 1 92 540 SER B N 1
ATOM 10663 C CA . SER B 1 540 ? 26.281 18.688 -3.654 1 92 540 SER B CA 1
ATOM 10664 C C . SER B 1 540 ? 26.594 19.969 -4.422 1 92 540 SER B C 1
ATOM 10666 O O . SER B 1 540 ? 27.75 20.297 -4.652 1 92 540 SER B O 1
ATOM 10668 N N . ASN B 1 541 ? 25.562 20.641 -4.828 1 91.25 541 ASN B N 1
ATOM 10669 C CA . ASN B 1 541 ? 25.75 21.922 -5.523 1 91.25 541 ASN B CA 1
ATOM 10670 C C . ASN B 1 541 ? 26.422 22.953 -4.625 1 91.25 541 ASN B C 1
ATOM 10672 O O . ASN B 1 541 ? 27.266 23.719 -5.082 1 91.25 541 ASN B O 1
ATOM 10676 N N . TRP B 1 542 ? 25.984 23 -3.387 1 94.81 542 TRP B N 1
ATOM 10677 C CA . TRP B 1 542 ? 26.562 23.906 -2.416 1 94.81 542 TRP B CA 1
ATOM 10678 C C . TRP B 1 542 ? 28.047 23.594 -2.201 1 94.81 542 TRP B C 1
ATOM 10680 O O . TRP B 1 542 ? 28.891 24.5 -2.215 1 94.81 542 TRP B O 1
ATOM 10690 N N . LEU B 1 543 ? 28.438 22.312 -2.07 1 93.56 543 LEU B N 1
ATOM 10691 C CA . LEU B 1 543 ? 29.812 21.906 -1.885 1 93.56 543 LEU B CA 1
ATOM 10692 C C . LEU B 1 543 ? 30.672 22.297 -3.09 1 93.56 543 LEU B C 1
ATOM 10694 O O . LEU B 1 543 ? 31.812 22.719 -2.934 1 93.56 543 LEU B O 1
ATOM 10698 N N . SER B 1 544 ? 30.109 22.125 -4.25 1 88.12 544 SER B N 1
ATOM 10699 C CA . SER B 1 544 ? 30.828 22.422 -5.484 1 88.12 544 SER B CA 1
ATOM 10700 C C . SER B 1 544 ? 31.047 23.922 -5.652 1 88.12 544 SER B C 1
ATOM 10702 O O . SER B 1 544 ? 31.953 24.344 -6.363 1 88.12 544 SER B O 1
ATOM 10704 N N . SER B 1 545 ? 30.188 24.734 -5.008 1 91.69 545 SER B N 1
ATOM 10705 C CA . SER B 1 545 ? 30.297 26.188 -5.121 1 91.69 545 SER B CA 1
ATOM 10706 C C . SER B 1 545 ? 31.359 26.734 -4.184 1 91.69 545 SER B C 1
ATOM 10708 O O . SER B 1 545 ? 31.828 27.875 -4.359 1 91.69 545 SER B O 1
ATOM 10710 N N . LEU B 1 546 ? 31.781 25.969 -3.258 1 93.69 546 LEU B N 1
ATOM 10711 C CA . LEU B 1 546 ? 32.781 26.406 -2.297 1 93.69 546 LEU B CA 1
ATOM 10712 C C . LEU B 1 546 ? 34.188 26.281 -2.887 1 93.69 546 LEU B C 1
ATOM 10714 O O . LEU B 1 546 ? 34.375 25.609 -3.896 1 93.69 546 LEU B O 1
ATOM 10718 N N . SER B 1 547 ? 35.156 26.938 -2.227 1 92.94 547 SER B N 1
ATOM 10719 C CA . SER B 1 547 ? 36.562 26.797 -2.615 1 92.94 547 SER B CA 1
ATOM 10720 C C . SER B 1 547 ? 37.094 25.391 -2.289 1 92.94 547 SER B C 1
ATOM 10722 O O . SER B 1 547 ? 36.5 24.703 -1.443 1 92.94 547 SER B O 1
ATOM 10724 N N . GLU B 1 548 ? 38.125 24.875 -3.016 1 90.06 548 GLU B N 1
ATOM 10725 C CA . GLU B 1 548 ? 38.656 23.547 -2.828 1 90.06 548 GLU B CA 1
ATOM 10726 C C . GLU B 1 548 ? 39.125 23.328 -1.383 1 90.06 548 GLU B C 1
ATOM 10728 O O . GLU B 1 548 ? 38.875 22.266 -0.807 1 90.06 548 GLU B O 1
ATOM 10733 N N . GLN B 1 549 ? 39.656 24.312 -0.8 1 91.56 549 GLN B N 1
ATOM 10734 C CA . GLN B 1 549 ? 40.125 24.188 0.573 1 91.56 549 GLN B CA 1
ATOM 10735 C C . GLN B 1 549 ? 38.969 24.078 1.554 1 91.56 549 GLN B C 1
ATOM 10737 O O . GLN B 1 549 ? 39 23.234 2.459 1 91.56 549 GLN B O 1
ATOM 10742 N N . GLU B 1 550 ? 38 24.922 1.323 1 93.06 550 GLU B N 1
ATOM 10743 C CA . GLU B 1 550 ? 36.844 24.875 2.199 1 93.06 550 GLU B CA 1
ATOM 10744 C C . GLU B 1 550 ? 36.125 23.531 2.102 1 93.06 550 GLU B C 1
ATOM 10746 O O . GLU B 1 550 ? 35.688 23 3.111 1 93.06 550 GLU B O 1
ATOM 10751 N N . ARG B 1 551 ? 36.062 23.062 0.903 1 93.81 551 ARG B N 1
ATOM 10752 C CA . ARG B 1 551 ? 35.406 21.781 0.661 1 93.81 551 ARG B CA 1
ATOM 10753 C C . ARG B 1 551 ? 36.156 20.641 1.37 1 93.81 551 ARG B C 1
ATOM 10755 O O . ARG B 1 551 ? 35.531 19.797 2.014 1 93.81 551 ARG B O 1
ATOM 10762 N N . GLU B 1 552 ? 37.438 20.656 1.303 1 93.38 552 GLU B N 1
ATOM 10763 C CA . GLU B 1 552 ? 38.25 19.625 1.948 1 93.38 552 GLU B CA 1
ATOM 10764 C C . GLU B 1 552 ? 38.125 19.703 3.469 1 93.38 552 GLU B C 1
ATOM 10766 O O . GLU B 1 552 ? 38.094 18.672 4.148 1 93.38 552 GLU B O 1
ATOM 10771 N N . ASP B 1 553 ? 38 20.922 3.932 1 93 553 ASP B N 1
ATOM 10772 C CA . ASP B 1 553 ? 37.875 21.109 5.375 1 93 553 ASP B CA 1
ATOM 10773 C C . ASP B 1 553 ? 36.562 20.562 5.91 1 93 553 ASP B C 1
ATOM 10775 O O . ASP B 1 553 ? 36.531 19.938 6.973 1 93 553 ASP B O 1
ATOM 10779 N N . ILE B 1 554 ? 35.531 20.859 5.199 1 94.88 554 ILE B N 1
ATOM 10780 C CA . ILE B 1 554 ? 34.188 20.422 5.617 1 94.88 554 ILE B CA 1
ATOM 10781 C C . ILE B 1 554 ? 34.125 18.891 5.578 1 94.88 554 ILE B C 1
ATOM 10783 O O . ILE B 1 554 ? 33.594 18.266 6.496 1 94.88 554 ILE B O 1
ATOM 10787 N N . LEU B 1 555 ? 34.688 18.234 4.531 1 95.25 555 LEU B N 1
ATOM 10788 C CA . LEU B 1 555 ? 34.688 16.781 4.383 1 95.25 555 LEU B CA 1
ATOM 10789 C C . LEU B 1 555 ? 35.562 16.125 5.445 1 95.25 555 LEU B C 1
ATOM 10791 O O . LEU B 1 555 ? 35.188 15.086 5.996 1 95.25 555 LEU B O 1
ATOM 10795 N N . ASP B 1 556 ? 36.656 16.766 5.742 1 93.44 556 ASP B N 1
ATOM 10796 C CA . ASP B 1 556 ? 37.531 16.219 6.766 1 93.44 556 ASP B CA 1
ATOM 10797 C C . ASP B 1 556 ? 36.906 16.328 8.156 1 93.44 556 ASP B C 1
ATOM 10799 O O . ASP B 1 556 ? 37.094 15.445 8.992 1 93.44 556 ASP B O 1
ATOM 10803 N N . ASP B 1 557 ? 36.25 17.469 8.352 1 93.44 557 ASP B N 1
ATOM 10804 C CA . ASP B 1 557 ? 35.562 17.641 9.633 1 93.44 557 ASP B CA 1
ATOM 10805 C C . ASP B 1 557 ? 34.5 16.578 9.844 1 93.44 557 ASP B C 1
ATOM 10807 O O . ASP B 1 557 ? 34.375 16.031 10.938 1 93.44 557 ASP B O 1
ATOM 10811 N N . ALA B 1 558 ? 33.75 16.312 8.805 1 94.12 558 ALA B N 1
ATOM 10812 C CA . ALA B 1 558 ? 32.688 15.297 8.883 1 94.12 558 ALA B CA 1
ATOM 10813 C C . ALA B 1 558 ? 33.281 13.93 9.188 1 94.12 558 ALA B C 1
ATOM 10815 O O . ALA B 1 558 ? 32.719 13.164 9.977 1 94.12 558 ALA B O 1
ATOM 10816 N N . ARG B 1 559 ? 34.438 13.594 8.586 1 92.88 559 ARG B N 1
ATOM 10817 C CA . ARG B 1 559 ? 35.094 12.312 8.805 1 92.88 559 ARG B CA 1
ATOM 10818 C C . ARG B 1 559 ? 35.625 12.203 10.227 1 92.88 559 ARG B C 1
ATOM 10820 O O . ARG B 1 559 ? 35.406 11.188 10.891 1 92.88 559 ARG B O 1
ATOM 10827 N N . LYS B 1 560 ? 36.188 13.273 10.734 1 91.38 560 LYS B N 1
ATOM 10828 C CA . LYS B 1 560 ? 36.812 13.273 12.055 1 91.38 560 LYS B CA 1
ATOM 10829 C C . LYS B 1 560 ? 35.781 13.125 13.156 1 91.38 560 LYS B C 1
ATOM 10831 O O . LYS B 1 560 ? 36.031 12.508 14.195 1 91.38 560 LYS B O 1
ATOM 10836 N N . ASN B 1 561 ? 34.625 13.625 12.938 1 91.31 561 ASN B N 1
ATOM 10837 C CA . ASN B 1 561 ? 33.625 13.664 13.984 1 91.31 561 ASN B CA 1
ATOM 10838 C C . ASN B 1 561 ? 32.562 12.57 13.789 1 91.31 561 ASN B C 1
ATOM 10840 O O . ASN B 1 561 ? 31.578 12.516 14.523 1 91.31 561 ASN B O 1
ATOM 10844 N N . ALA B 1 562 ? 32.75 11.719 12.82 1 88.56 562 ALA B N 1
ATOM 10845 C CA . ALA B 1 562 ? 31.797 10.656 12.5 1 88.56 562 ALA B CA 1
ATOM 10846 C C . ALA B 1 562 ? 31.609 9.719 13.688 1 88.56 562 ALA B C 1
ATOM 10848 O O . ALA B 1 562 ? 30.469 9.344 14.008 1 88.56 562 ALA B O 1
ATOM 10849 N N . PRO B 1 563 ? 32.625 9.344 14.43 1 87.25 563 PRO B N 1
ATOM 10850 C CA . PRO B 1 563 ? 32.438 8.445 15.57 1 87.25 563 PRO B CA 1
ATOM 10851 C C . PRO B 1 563 ? 31.609 9.086 16.688 1 87.25 563 PRO B C 1
ATOM 10853 O O . PRO B 1 563 ? 30.75 8.422 17.281 1 87.25 563 PRO B O 1
ATOM 10856 N N . SER B 1 564 ? 31.922 10.344 16.922 1 88.25 564 SER B N 1
ATOM 10857 C CA . SER B 1 564 ? 31.156 11.047 17.953 1 88.25 564 SER B CA 1
ATOM 10858 C C . SER B 1 564 ? 29.688 11.164 17.562 1 88.25 564 SER B C 1
ATOM 10860 O O . SER B 1 564 ? 28.797 11.086 18.406 1 88.25 564 SER B O 1
ATOM 10862 N N . MET B 1 565 ? 29.453 11.336 16.375 1 88.69 565 MET B N 1
ATOM 10863 C CA . MET B 1 565 ? 28.078 11.43 15.875 1 88.69 565 MET B CA 1
ATOM 10864 C C . MET B 1 565 ? 27.359 10.094 16.031 1 88.69 565 MET B C 1
ATOM 10866 O O . MET B 1 565 ? 26.172 10.062 16.375 1 88.69 565 MET B O 1
ATOM 10870 N N . GLN B 1 566 ? 28.062 9.023 15.789 1 88.94 566 GLN B N 1
ATOM 10871 C CA . GLN B 1 566 ? 27.469 7.691 15.93 1 88.94 566 GLN B CA 1
ATOM 10872 C C . GLN B 1 566 ? 27.094 7.406 17.375 1 88.94 566 GLN B C 1
ATOM 10874 O O . GLN B 1 566 ? 26.062 6.789 17.656 1 88.94 566 GLN B O 1
ATOM 10879 N N . MET B 1 567 ? 27.906 7.879 18.234 1 90.69 567 MET B N 1
ATOM 10880 C CA . MET B 1 567 ? 27.625 7.707 19.656 1 90.69 567 MET B CA 1
ATOM 10881 C C . MET B 1 567 ? 26.391 8.508 20.062 1 90.69 567 MET B C 1
ATOM 10883 O O . MET B 1 567 ? 25.562 8.023 20.812 1 90.69 567 MET B O 1
ATOM 10887 N N . SER B 1 568 ? 26.328 9.695 19.578 1 89.69 568 SER B N 1
ATOM 10888 C CA . SER B 1 568 ? 25.172 10.547 19.875 1 89.69 568 SER B CA 1
ATOM 10889 C C . SER B 1 568 ? 23.891 9.938 19.328 1 89.69 568 SER B C 1
ATOM 10891 O O . SER B 1 568 ? 22.844 10.016 19.969 1 89.69 568 SER B O 1
ATOM 10893 N N . ILE B 1 569 ? 23.984 9.328 18.203 1 88.88 569 ILE B N 1
ATOM 10894 C CA . ILE B 1 569 ? 22.828 8.703 17.578 1 88.88 569 ILE B CA 1
ATOM 10895 C C . ILE B 1 569 ? 22.375 7.516 18.422 1 88.88 569 ILE B C 1
ATOM 10897 O O . ILE B 1 569 ? 21.172 7.312 18.609 1 88.88 569 ILE B O 1
ATOM 10901 N N . ARG B 1 570 ? 23.266 6.738 18.969 1 89.56 570 ARG B N 1
ATOM 10902 C CA . ARG B 1 570 ? 22.938 5.594 19.812 1 89.56 570 ARG B CA 1
ATOM 10903 C C . ARG B 1 570 ? 22.281 6.039 21.109 1 89.56 570 ARG B C 1
ATOM 10905 O O . ARG B 1 570 ? 21.328 5.406 21.578 1 89.56 570 ARG B O 1
ATOM 10912 N N . GLU B 1 571 ? 22.766 7.09 21.578 1 91.94 571 GLU B N 1
ATOM 10913 C CA . GLU B 1 571 ? 22.203 7.625 22.812 1 91.94 571 GLU B CA 1
ATOM 10914 C C . GLU B 1 571 ? 20.781 8.133 22.594 1 91.94 571 GLU B C 1
ATOM 10916 O O . GLU B 1 571 ? 19.906 7.93 23.438 1 91.94 571 GLU B O 1
ATOM 10921 N N . LYS B 1 572 ? 20.625 8.797 21.562 1 90.44 572 LYS B N 1
ATOM 10922 C CA . LYS B 1 572 ? 19.297 9.297 21.234 1 90.44 572 LYS B CA 1
ATOM 10923 C C . LYS B 1 572 ? 18.312 8.148 21.062 1 90.44 572 LYS B C 1
ATOM 10925 O O . LYS B 1 572 ? 17.141 8.266 21.438 1 90.44 572 LYS B O 1
ATOM 10930 N N . LYS B 1 573 ? 18.75 7.07 20.5 1 90.31 573 LYS B N 1
ATOM 10931 C CA . LYS B 1 573 ? 17.891 5.898 20.312 1 90.31 573 LYS B CA 1
ATOM 10932 C C . LYS B 1 573 ? 17.516 5.27 21.641 1 90.31 573 LYS B C 1
ATOM 10934 O O . LYS B 1 573 ? 16.375 4.844 21.844 1 90.31 573 LYS B O 1
ATOM 10939 N N . GLU B 1 574 ? 18.438 5.23 22.516 1 92 574 GLU B N 1
ATOM 10940 C CA . GLU B 1 574 ? 18.188 4.676 23.844 1 92 574 GLU B CA 1
ATOM 10941 C C . GLU B 1 574 ? 17.219 5.551 24.625 1 92 574 GLU B C 1
ATOM 10943 O O . GLU B 1 574 ? 16.328 5.043 25.312 1 92 574 GLU B O 1
ATOM 10948 N N . ASN B 1 575 ? 17.438 6.848 24.5 1 91.94 575 ASN B N 1
ATOM 10949 C CA . ASN B 1 575 ? 16.547 7.773 25.188 1 91.94 575 ASN B CA 1
ATOM 10950 C C . ASN B 1 575 ? 15.117 7.695 24.625 1 91.94 575 ASN B C 1
ATOM 10952 O O . ASN B 1 575 ? 14.148 7.805 25.375 1 91.94 575 ASN B O 1
ATOM 10956 N N . LEU B 1 576 ? 15.031 7.59 23.375 1 91.62 576 LEU B N 1
ATOM 10957 C CA . LEU B 1 576 ? 13.727 7.449 22.734 1 91.62 576 LEU B CA 1
ATOM 10958 C C . LEU B 1 576 ? 13 6.207 23.25 1 91.62 576 LEU B C 1
ATOM 10960 O O . LEU B 1 576 ? 11.797 6.25 23.516 1 91.62 576 LEU B O 1
ATOM 10964 N N . PHE B 1 577 ? 13.742 5.121 23.406 1 90.88 577 PHE B N 1
ATOM 10965 C CA . PHE B 1 577 ? 13.164 3.883 23.922 1 90.88 577 PHE B CA 1
ATOM 10966 C C . PHE B 1 577 ? 12.648 4.07 25.344 1 90.88 577 PHE B C 1
ATOM 10968 O O . PHE B 1 577 ? 11.539 3.658 25.656 1 90.88 577 PHE B O 1
ATOM 10975 N N . LEU B 1 578 ? 13.43 4.738 26.125 1 91.62 578 LEU B N 1
ATOM 10976 C CA . LEU B 1 578 ? 13.055 4.957 27.516 1 91.62 578 LEU B CA 1
ATOM 10977 C C . LEU B 1 578 ? 11.828 5.855 27.609 1 91.62 578 LEU B C 1
ATOM 10979 O O . LEU B 1 578 ? 10.953 5.629 28.453 1 91.62 578 LEU B O 1
ATOM 10983 N N . GLU B 1 579 ? 11.781 6.801 26.766 1 91.5 579 GLU B N 1
ATOM 10984 C CA . GLU B 1 579 ? 10.625 7.688 26.75 1 91.5 579 GLU B CA 1
ATOM 10985 C C . GLU B 1 579 ? 9.367 6.941 26.312 1 91.5 579 GLU B C 1
ATOM 10987 O O . GLU B 1 579 ? 8.273 7.191 26.828 1 91.5 579 GLU B O 1
ATOM 10992 N N . LYS B 1 580 ? 9.484 6.086 25.391 1 89.94 580 LYS B N 1
ATOM 10993 C CA . LYS B 1 580 ? 8.344 5.297 24.938 1 89.94 580 LYS B CA 1
ATOM 10994 C C . LYS B 1 580 ? 7.836 4.375 26.047 1 89.94 580 LYS B C 1
ATOM 10996 O O . LYS B 1 580 ? 6.629 4.168 26.172 1 89.94 580 LYS B O 1
ATOM 11001 N N . VAL B 1 581 ? 8.75 3.82 26.828 1 90.69 581 VAL B N 1
ATOM 11002 C CA . VAL B 1 581 ? 8.383 2.951 27.938 1 90.69 581 VAL B CA 1
ATOM 11003 C C . VAL B 1 581 ? 7.625 3.756 29 1 90.69 581 VAL B C 1
ATOM 11005 O O . VAL B 1 581 ? 6.625 3.287 29.547 1 90.69 581 VAL B O 1
ATOM 11008 N N . LYS B 1 582 ? 8.164 4.934 29.219 1 89.88 582 LYS B N 1
ATOM 11009 C CA . LYS B 1 582 ? 7.508 5.805 30.188 1 89.88 582 LYS B CA 1
ATOM 11010 C C . LYS B 1 582 ? 6.094 6.164 29.734 1 89.88 582 LYS B C 1
ATOM 11012 O O . LYS B 1 582 ? 5.164 6.164 30.547 1 89.88 582 LYS B O 1
ATOM 11017 N N . LEU B 1 583 ? 5.898 6.453 28.516 1 87.19 583 LEU B N 1
ATOM 11018 C CA . LEU B 1 583 ? 4.59 6.809 27.969 1 87.19 583 LEU B CA 1
ATOM 11019 C C . LEU B 1 583 ? 3.627 5.629 28.062 1 87.19 583 LEU B C 1
ATOM 11021 O O . LEU B 1 583 ? 2.43 5.82 28.281 1 87.19 583 LEU B O 1
ATOM 11025 N N . LEU B 1 584 ? 4.148 4.465 27.859 1 86.38 584 LEU B N 1
ATOM 11026 C CA . LEU B 1 584 ? 3.32 3.268 27.969 1 86.38 584 LEU B CA 1
ATOM 11027 C C . LEU B 1 584 ? 2.838 3.068 29.406 1 86.38 584 LEU B C 1
ATOM 11029 O O . LEU B 1 584 ? 1.686 2.693 29.625 1 86.38 584 LEU B O 1
ATOM 11033 N N . LYS B 1 585 ? 3.701 3.301 30.297 1 84.62 585 LYS B N 1
ATOM 11034 C CA . LYS B 1 585 ? 3.336 3.17 31.719 1 84.62 585 LYS B CA 1
ATOM 11035 C C . LYS B 1 585 ? 2.297 4.211 32.125 1 84.62 585 LYS B C 1
ATOM 11037 O O . LYS B 1 585 ? 1.35 3.904 32.844 1 84.62 585 LYS B O 1
ATOM 11042 N N . LEU B 1 586 ? 2.508 5.438 31.594 1 85.81 586 LEU B N 1
ATOM 11043 C CA . LEU B 1 586 ? 1.558 6.512 31.875 1 85.81 586 LEU B CA 1
ATOM 11044 C C . LEU B 1 586 ? 0.186 6.188 31.297 1 85.81 586 LEU B C 1
ATOM 11046 O O . LEU B 1 586 ? -0.841 6.52 31.891 1 85.81 586 LEU B O 1
ATOM 11050 N N . ARG B 1 587 ? 0.125 5.566 30.219 1 82.44 587 ARG B N 1
ATOM 11051 C CA . ARG B 1 587 ? -1.135 5.16 29.594 1 82.44 587 ARG B CA 1
ATOM 11052 C C . ARG B 1 587 ? -1.837 4.102 30.438 1 82.44 587 ARG B C 1
ATOM 11054 O O . ARG B 1 587 ? -3.064 4.102 30.562 1 82.44 587 ARG B O 1
ATOM 11061 N N . GLY B 1 588 ? -1.06 3.252 30.969 1 80.06 588 GLY B N 1
ATOM 11062 C CA . GLY B 1 588 ? -1.625 2.254 31.859 1 80.06 588 GLY B CA 1
ATOM 11063 C C . GLY B 1 588 ? -2.24 2.854 33.125 1 80.06 588 GLY B C 1
ATOM 11064 O O . GLY B 1 588 ? -3.326 2.449 33.531 1 80.06 588 GLY B O 1
ATOM 11065 N N . GLU B 1 589 ? -1.567 3.799 33.562 1 82.38 589 GLU B N 1
ATOM 11066 C CA . GLU B 1 589 ? -2.066 4.484 34.75 1 82.38 589 GLU B CA 1
ATOM 11067 C C . GLU B 1 589 ? -3.324 5.289 34.438 1 82.38 589 GLU B C 1
ATOM 11069 O O . GLU B 1 589 ? -4.262 5.324 35.25 1 82.38 589 GLU B O 1
ATOM 11074 N N . LYS B 1 590 ? -3.318 5.906 33.344 1 81.69 590 LYS B N 1
ATOM 11075 C CA . LYS B 1 590 ? -4.488 6.672 32.938 1 81.69 590 LYS B CA 1
ATOM 11076 C C . LYS B 1 590 ? -5.703 5.766 32.719 1 81.69 590 LYS B C 1
ATOM 11078 O O . LYS B 1 590 ? -6.828 6.145 33.062 1 81.69 590 LYS B O 1
ATOM 11083 N N . LYS B 1 591 ? -5.477 4.637 32.188 1 80.69 591 LYS B N 1
ATOM 11084 C CA . LYS B 1 591 ? -6.562 3.674 32.031 1 80.69 591 LYS B CA 1
ATOM 11085 C C . LYS B 1 591 ? -7.148 3.275 33.375 1 80.69 591 LYS B C 1
ATOM 11087 O O . LYS B 1 591 ? -8.367 3.27 33.531 1 80.69 591 LYS B O 1
ATOM 11092 N N . GLU B 1 592 ? -6.281 2.949 34.281 1 76.62 592 GLU B N 1
ATOM 11093 C CA . GLU B 1 592 ? -6.727 2.557 35.594 1 76.62 592 GLU B CA 1
ATOM 11094 C C . GLU B 1 592 ? -7.512 3.678 36.281 1 76.62 592 GLU B C 1
ATOM 11096 O O . GLU B 1 592 ? -8.539 3.43 36.906 1 76.62 592 GLU B O 1
ATOM 11101 N N . ALA B 1 593 ? -7.023 4.875 36.094 1 83.12 593 ALA B N 1
ATOM 11102 C CA . ALA B 1 593 ? -7.699 6.031 36.656 1 83.12 593 ALA B CA 1
ATOM 11103 C C . ALA B 1 593 ? -9.062 6.258 36 1 83.12 593 ALA B C 1
ATOM 11105 O O . ALA B 1 593 ? -10.039 6.566 36.688 1 83.12 593 ALA B O 1
ATOM 11106 N N . GLN B 1 594 ? -9.094 6.141 34.75 1 79.38 594 GLN B N 1
ATOM 11107 C CA . GLN B 1 594 ? -10.344 6.332 34.031 1 79.38 594 GLN B CA 1
ATOM 11108 C C . GLN B 1 594 ? -11.359 5.25 34.375 1 79.38 594 GLN B C 1
ATOM 11110 O O . GLN B 1 594 ? -12.547 5.535 34.531 1 79.38 594 GLN B O 1
ATOM 11115 N N . GLU B 1 595 ? -10.891 4.051 34.438 1 76.56 595 GLU B N 1
ATOM 11116 C CA . GLU B 1 595 ? -11.773 2.947 34.781 1 76.56 595 GLU B CA 1
ATOM 11117 C C . GLU B 1 595 ? -12.305 3.119 36.219 1 76.56 595 GLU B C 1
ATOM 11119 O O . GLU B 1 595 ? -13.484 2.848 36.469 1 76.56 595 GLU B O 1
ATOM 11124 N N . GLN B 1 596 ? -11.438 3.535 37.031 1 74.5 596 GLN B N 1
ATOM 11125 C CA . GLN B 1 596 ? -11.867 3.783 38.406 1 74.5 596 GLN B CA 1
ATOM 11126 C C . GLN B 1 596 ? -12.875 4.93 38.469 1 74.5 596 GLN B C 1
ATOM 11128 O O . GLN B 1 596 ? -13.859 4.859 39.219 1 74.5 596 GLN B O 1
ATOM 11133 N N . LYS B 1 597 ? -12.578 5.984 37.719 1 80.44 597 LYS B N 1
ATOM 11134 C CA . LYS B 1 597 ? -13.492 7.117 37.656 1 80.44 597 LYS B CA 1
ATOM 11135 C C . LYS B 1 597 ? -14.852 6.703 37.094 1 80.44 597 LYS B C 1
ATOM 11137 O O . LYS B 1 597 ? -15.891 7.102 37.625 1 80.44 597 LYS B O 1
ATOM 11142 N N . LEU B 1 598 ? -14.797 5.973 36.031 1 75.81 598 LEU B N 1
ATOM 11143 C CA . LEU B 1 598 ? -16.047 5.496 35.438 1 75.81 598 LEU B CA 1
ATOM 11144 C C . LEU B 1 598 ? -16.797 4.586 36.375 1 75.81 598 LEU B C 1
ATOM 11146 O O . LEU B 1 598 ? -18.031 4.66 36.5 1 75.81 598 LEU B O 1
ATOM 11150 N N . TYR B 1 599 ? -16.078 3.729 37 1 69.19 599 TYR B N 1
ATOM 11151 C CA . TYR B 1 599 ? -16.688 2.834 37.969 1 69.19 599 TYR B CA 1
ATOM 11152 C C . TYR B 1 599 ? -17.344 3.623 39.094 1 69.19 599 TYR B C 1
ATOM 11154 O O . TYR B 1 599 ? -18.5 3.357 39.469 1 69.19 599 TYR B O 1
ATOM 11162 N N . THR B 1 600 ? -16.609 4.562 39.594 1 75.69 600 THR B N 1
ATOM 11163 C CA . THR B 1 600 ? -17.141 5.391 40.688 1 75.69 600 THR B CA 1
ATOM 11164 C C . THR B 1 600 ? -18.359 6.172 40.219 1 75.69 600 THR B C 1
ATOM 11166 O O . THR B 1 600 ? -19.328 6.324 40.969 1 75.69 600 THR B O 1
ATOM 11169 N N . GLN B 1 601 ? -18.25 6.656 39.031 1 79.44 601 GLN B N 1
ATOM 11170 C CA . GLN B 1 601 ? -19.391 7.379 38.469 1 79.44 601 GLN B CA 1
ATOM 11171 C C . GLN B 1 601 ? -20.594 6.469 38.281 1 79.44 601 GLN B C 1
ATOM 11173 O O . GLN B 1 601 ? -21.734 6.871 38.594 1 79.44 601 GLN B O 1
ATOM 11178 N N . LYS B 1 602 ? -20.391 5.27 37.844 1 75 602 LYS B N 1
ATOM 11179 C CA . LYS B 1 602 ? -21.5 4.32 37.656 1 75 602 LYS B CA 1
ATOM 11180 C C . LYS B 1 602 ? -22.125 3.959 39 1 75 602 LYS B C 1
ATOM 11182 O O . LYS B 1 602 ? -23.344 3.895 39.125 1 75 602 LYS B O 1
ATOM 11187 N N . VAL B 1 603 ? -21.281 3.76 39.969 1 73.62 603 VAL B N 1
ATOM 11188 C CA . VAL B 1 603 ? -21.766 3.412 41.312 1 73.62 603 VAL B CA 1
ATOM 11189 C C . VAL B 1 603 ? -22.562 4.578 41.875 1 73.62 603 VAL B C 1
ATOM 11191 O O . VAL B 1 603 ? -23.641 4.379 42.438 1 73.62 603 VAL B O 1
ATOM 11194 N N . THR B 1 604 ? -22.016 5.762 41.719 1 80.12 604 THR B N 1
ATOM 11195 C CA . THR B 1 604 ? -22.672 6.949 42.219 1 80.12 604 THR B CA 1
ATOM 11196 C C . THR B 1 604 ? -24.016 7.172 41.531 1 80.12 604 THR B C 1
ATOM 11198 O O . THR B 1 604 ? -25.016 7.484 42.156 1 80.12 604 THR B O 1
ATOM 11201 N N . LEU B 1 605 ? -24.047 6.961 40.281 1 81.06 605 LEU B N 1
ATOM 11202 C CA . LEU B 1 605 ? -25.266 7.145 39.5 1 81.06 605 LEU B CA 1
ATOM 11203 C C . LEU B 1 605 ? -26.297 6.07 39.875 1 81.06 605 LEU B C 1
ATOM 11205 O O . LEU B 1 605 ? -27.5 6.352 39.938 1 81.06 605 LEU B O 1
ATOM 11209 N N . THR B 1 606 ? -25.859 4.875 40 1 75.06 606 THR B N 1
ATOM 11210 C CA . THR B 1 606 ? -26.766 3.789 40.375 1 75.06 606 THR B CA 1
ATOM 11211 C C . THR B 1 606 ? -27.359 4.027 41.75 1 75.06 606 THR B C 1
ATOM 11213 O O . THR B 1 606 ? -28.531 3.781 41.969 1 75.06 606 THR B O 1
ATOM 11216 N N . ARG B 1 607 ? -26.5 4.465 42.625 1 76.5 607 ARG B N 1
ATOM 11217 C CA . ARG B 1 607 ? -26.984 4.797 43.938 1 76.5 607 ARG B CA 1
ATOM 11218 C C . ARG B 1 607 ? -28.031 5.91 43.906 1 76.5 607 ARG B C 1
ATOM 11220 O O . ARG B 1 607 ? -29.062 5.824 44.562 1 76.5 607 ARG B O 1
ATOM 11227 N N . LYS B 1 608 ? -27.75 6.945 43.094 1 81.56 608 LYS B N 1
ATOM 11228 C CA . LYS B 1 608 ? -28.688 8.062 42.969 1 81.56 608 LYS B CA 1
ATOM 11229 C C . LYS B 1 608 ? -29.984 7.609 42.312 1 81.56 608 LYS B C 1
ATOM 11231 O O . LYS B 1 608 ? -31.062 8.086 42.656 1 81.56 608 LYS B O 1
ATOM 11236 N N . LEU B 1 609 ? -29.828 6.738 41.375 1 82.25 609 LEU B N 1
ATOM 11237 C CA . LEU B 1 609 ? -31.016 6.219 40.719 1 82.25 609 LEU B CA 1
ATOM 11238 C C . LEU B 1 609 ? -31.906 5.445 41.656 1 82.25 609 LEU B C 1
ATOM 11240 O O . LEU B 1 609 ? -33.125 5.562 41.625 1 82.25 609 LEU B O 1
ATOM 11244 N N . ASN B 1 610 ? -31.25 4.684 42.5 1 74.5 610 ASN B N 1
ATOM 11245 C CA . ASN B 1 610 ? -32 3.916 43.5 1 74.5 610 ASN B CA 1
ATOM 11246 C C . ASN B 1 610 ? -32.719 4.828 44.469 1 74.5 610 ASN B C 1
ATOM 11248 O O . ASN B 1 610 ? -33.844 4.523 44.906 1 74.5 610 ASN B O 1
ATOM 11252 N N . GLU B 1 611 ? -32.156 5.914 44.781 1 78.94 611 GLU B N 1
ATOM 11253 C CA . GLU B 1 611 ? -32.719 6.867 45.719 1 78.94 611 GLU B CA 1
ATOM 11254 C C . GLU B 1 611 ? -33.969 7.523 45.125 1 78.94 611 GLU B C 1
ATOM 11256 O O . GLU B 1 611 ? -34.875 7.93 45.844 1 78.94 611 GLU B O 1
ATOM 11261 N N . ILE B 1 612 ? -34.031 7.527 43.719 1 79.94 612 ILE B N 1
ATOM 11262 C CA . ILE B 1 612 ? -35.125 8.234 43.094 1 79.94 612 ILE B CA 1
ATOM 11263 C C . ILE B 1 612 ? -36.156 7.227 42.594 1 79.94 612 ILE B C 1
ATOM 11265 O O . ILE B 1 612 ? -37.031 7.566 41.781 1 79.94 612 ILE B O 1
ATOM 11269 N N . GLY B 1 613 ? -36.219 6.023 42.969 1 72.06 613 GLY B N 1
ATOM 11270 C CA . GLY B 1 613 ? -37.25 5.051 42.656 1 72.06 613 GLY B CA 1
ATOM 11271 C C . GLY B 1 613 ? -36.906 4.195 41.438 1 72.06 613 GLY B C 1
ATOM 11272 O O . GLY B 1 613 ? -37.781 3.6 40.812 1 72.06 613 GLY B O 1
ATOM 11273 N N . GLY B 1 614 ? -35.656 4.215 41 1 77.69 614 GLY B N 1
ATOM 11274 C CA . GLY B 1 614 ? -35.219 3.33 39.938 1 77.69 614 GLY B CA 1
ATOM 11275 C C . GLY B 1 614 ? -35.312 3.971 38.562 1 77.69 614 GLY B C 1
ATOM 11276 O O . GLY B 1 614 ? -35.375 5.195 38.438 1 77.69 614 GLY B O 1
ATOM 11277 N N . LEU B 1 615 ? -35.156 3.143 37.438 1 80.19 615 LEU B N 1
ATOM 11278 C CA . LEU B 1 615 ? -35.156 3.584 36.062 1 80.19 615 LEU B CA 1
ATOM 11279 C C . LEU B 1 615 ? -36.562 3.805 35.562 1 80.19 615 LEU B C 1
ATOM 11281 O O . LEU B 1 615 ? -37.438 2.941 35.719 1 80.19 615 LEU B O 1
ATOM 11285 N N . TRP B 1 616 ? -36.875 5.043 35.094 1 82.19 616 TRP B N 1
ATOM 11286 C CA . TRP B 1 616 ? -38.188 5.371 34.562 1 82.19 616 TRP B CA 1
ATOM 11287 C C . TRP B 1 616 ? -38.344 4.832 33.156 1 82.19 616 TRP B C 1
ATOM 11289 O O . TRP B 1 616 ? -37.562 5.184 32.25 1 82.19 616 TRP B O 1
ATOM 11299 N N . MET B 1 617 ? -39.25 3.975 32.781 1 73.75 617 MET B N 1
ATOM 11300 C CA . MET B 1 617 ? -39.312 3.258 31.516 1 73.75 617 MET B CA 1
ATOM 11301 C C . MET B 1 617 ? -40.312 3.91 30.578 1 73.75 617 MET B C 1
ATOM 11303 O O . MET B 1 617 ? -40.25 3.725 29.359 1 73.75 617 MET B O 1
ATOM 11307 N N . ASN B 1 618 ? -41.344 4.492 31.141 1 76.62 618 ASN B N 1
ATOM 11308 C CA . ASN B 1 618 ? -42.406 5.039 30.297 1 76.62 618 ASN B CA 1
ATOM 11309 C C . ASN B 1 618 ? -42.844 6.414 30.781 1 76.62 618 ASN B C 1
ATOM 11311 O O . ASN B 1 618 ? -42.375 6.895 31.812 1 76.62 618 ASN B O 1
ATOM 11315 N N . ASP B 1 619 ? -43.688 7.117 29.906 1 79.88 619 ASP B N 1
ATOM 11316 C CA . ASP B 1 619 ? -44.25 8.438 30.219 1 79.88 619 ASP B CA 1
ATOM 11317 C C . ASP B 1 619 ? -45.031 8.422 31.531 1 79.88 619 ASP B C 1
ATOM 11319 O O . ASP B 1 619 ? -45 9.406 32.281 1 79.88 619 ASP B O 1
ATOM 11323 N N . GLY B 1 620 ? -45.625 7.363 31.797 1 77.81 620 GLY B N 1
ATOM 11324 C CA . GLY B 1 620 ? -46.375 7.238 33.031 1 77.81 620 GLY B CA 1
ATOM 11325 C C . GLY B 1 620 ? -45.5 7.336 34.281 1 77.81 620 GLY B C 1
ATOM 11326 O O . GLY B 1 620 ? -45.844 7.98 35.25 1 77.81 620 GLY B O 1
ATOM 11327 N N . ASP B 1 621 ? -44.312 6.77 34.219 1 82.19 621 ASP B N 1
ATOM 11328 C CA . ASP B 1 621 ? -43.375 6.82 35.344 1 82.19 621 ASP B CA 1
ATOM 11329 C C . ASP B 1 621 ? -42.906 8.25 35.594 1 82.19 621 ASP B C 1
ATOM 11331 O O . ASP B 1 621 ? -42.781 8.672 36.75 1 82.19 621 ASP B O 1
ATOM 11335 N N . ILE B 1 622 ? -42.688 8.922 34.5 1 86.56 622 ILE B N 1
ATOM 11336 C CA . ILE B 1 622 ? -42.188 10.289 34.594 1 86.56 622 ILE B CA 1
ATOM 11337 C C . ILE B 1 622 ? -43.25 11.18 35.25 1 86.56 622 ILE B C 1
ATOM 11339 O O . ILE B 1 622 ? -42.938 11.961 36.125 1 86.56 622 ILE B O 1
ATOM 11343 N N . LEU B 1 623 ? -44.5 10.938 34.812 1 84.69 623 LEU B N 1
ATOM 11344 C CA . LEU B 1 623 ? -45.594 11.742 35.344 1 84.69 623 LEU B CA 1
ATOM 11345 C C . LEU B 1 623 ? -45.844 11.438 36.812 1 84.69 623 LEU B C 1
ATOM 11347 O O . LEU B 1 623 ? -46.125 12.344 37.594 1 84.69 623 LEU B O 1
ATOM 11351 N N . ALA B 1 624 ? -45.75 10.25 37.125 1 84.38 624 ALA B N 1
ATOM 11352 C CA . ALA B 1 624 ? -45.938 9.844 38.531 1 84.38 624 ALA B CA 1
ATOM 11353 C C . ALA B 1 624 ? -44.906 10.484 39.438 1 84.38 624 ALA B C 1
ATOM 11355 O O . ALA B 1 624 ? -45.25 10.961 40.531 1 84.38 624 ALA B O 1
ATOM 11356 N N . GLN B 1 625 ? -43.688 10.508 38.969 1 85.56 625 GLN B N 1
ATOM 11357 C CA . GLN B 1 625 ? -42.625 11.047 39.812 1 85.56 625 GLN B CA 1
ATOM 11358 C C . GLN B 1 625 ? -42.625 12.57 39.812 1 85.56 625 GLN B C 1
ATOM 11360 O O . GLN B 1 625 ? -42.219 13.211 40.781 1 85.56 625 GLN B O 1
ATOM 11365 N N . LYS B 1 626 ? -43.125 13.109 38.688 1 86.81 626 LYS B N 1
ATOM 11366 C CA . LYS B 1 626 ? -43.25 14.562 38.594 1 86.81 626 LYS B CA 1
ATOM 11367 C C . LYS B 1 626 ? -44.188 15.102 39.688 1 86.81 626 LYS B C 1
ATOM 11369 O O . LYS B 1 626 ? -43.938 16.172 40.25 1 86.81 626 LYS B O 1
ATOM 11374 N N . THR B 1 627 ? -45.188 14.297 39.969 1 81.56 627 THR B N 1
ATOM 11375 C CA . THR B 1 627 ? -46.156 14.695 40.969 1 81.56 627 THR B CA 1
ATOM 11376 C C . THR B 1 627 ? -45.625 14.461 42.375 1 81.56 627 THR B C 1
ATOM 11378 O O . THR B 1 627 ? -45.969 15.195 43.312 1 81.56 627 THR B O 1
ATOM 11381 N N . HIS B 1 628 ? -44.781 13.555 42.5 1 80.88 628 HIS B N 1
ATOM 11382 C CA . HIS B 1 628 ? -44.344 13.125 43.812 1 80.88 628 HIS B CA 1
ATOM 11383 C C . HIS B 1 628 ? -43.125 13.898 44.281 1 80.88 628 HIS B C 1
ATOM 11385 O O . HIS B 1 628 ? -42.938 14.117 45.5 1 80.88 628 HIS B O 1
ATOM 11391 N N . LEU B 1 629 ? -42.219 14.297 43.438 1 81.81 629 LEU B N 1
ATOM 11392 C CA . LEU B 1 629 ? -40.938 14.914 43.781 1 81.81 629 LEU B CA 1
ATOM 11393 C C . LEU B 1 629 ? -41.031 16.438 43.688 1 81.81 629 LEU B C 1
ATOM 11395 O O . LEU B 1 629 ? -41.719 16.953 42.812 1 81.81 629 LEU B O 1
ATOM 11399 N N . PRO B 1 630 ? -40.406 17.016 44.75 1 81.31 630 PRO B N 1
ATOM 11400 C CA . PRO B 1 630 ? -40.312 18.469 44.594 1 81.31 630 PRO B CA 1
ATOM 11401 C C . PRO B 1 630 ? -39.594 18.891 43.344 1 81.31 630 PRO B C 1
ATOM 11403 O O . PRO B 1 630 ? -38.844 18.094 42.75 1 81.31 630 PRO B O 1
ATOM 11406 N N . SER B 1 631 ? -39.812 20.016 42.875 1 80.5 631 SER B N 1
ATOM 11407 C CA . SER B 1 631 ? -39.344 20.516 41.594 1 80.5 631 SER B CA 1
ATOM 11408 C C . SER B 1 631 ? -37.844 20.359 41.438 1 80.5 631 SER B C 1
ATOM 11410 O O . SER B 1 631 ? -37.375 19.906 40.406 1 80.5 631 SER B O 1
ATOM 11412 N N . GLN B 1 632 ? -37.156 20.688 42.469 1 82 632 GLN B N 1
ATOM 11413 C CA . GLN B 1 632 ? -35.688 20.609 42.375 1 82 632 GLN B CA 1
ATOM 11414 C C . GLN B 1 632 ? -35.219 19.172 42.375 1 82 632 GLN B C 1
ATOM 11416 O O . GLN B 1 632 ? -34.312 18.812 41.625 1 82 632 GLN B O 1
ATOM 11421 N N . ALA B 1 633 ? -35.844 18.422 43.188 1 84.5 633 ALA B N 1
ATOM 11422 C CA . ALA B 1 633 ? -35.5 17 43.25 1 84.5 633 ALA B CA 1
ATOM 11423 C C . ALA B 1 633 ? -35.844 16.312 41.938 1 84.5 633 ALA B C 1
ATOM 11425 O O . ALA B 1 633 ? -35.156 15.398 41.5 1 84.5 633 ALA B O 1
ATOM 11426 N N . PHE B 1 634 ? -36.875 16.766 41.406 1 88.81 634 PHE B N 1
ATOM 11427 C CA . PHE B 1 634 ? -37.312 16.188 40.125 1 88.81 634 PHE B CA 1
ATOM 11428 C C . PHE B 1 634 ? -36.312 16.516 39.031 1 88.81 634 PHE B C 1
ATOM 11430 O O . PHE B 1 634 ? -36 15.664 38.188 1 88.81 634 PHE B O 1
ATOM 11437 N N . LYS B 1 635 ? -35.844 17.672 39.062 1 88.19 635 LYS B N 1
ATOM 11438 C CA . LYS B 1 635 ? -34.812 18.078 38.094 1 88.19 635 LYS B CA 1
ATOM 11439 C C . LYS B 1 635 ? -33.562 17.203 38.25 1 88.19 635 LYS B C 1
ATOM 11441 O O . LYS B 1 635 ? -33 16.734 37.25 1 88.19 635 LYS B O 1
ATOM 11446 N N . GLU B 1 636 ? -33.188 17.078 39.469 1 86.56 636 GLU B N 1
ATOM 11447 C CA . GLU B 1 636 ? -32 16.234 39.719 1 86.56 636 GLU B CA 1
ATOM 11448 C C . GLU B 1 636 ? -32.25 14.797 39.312 1 86.56 636 GLU B C 1
ATOM 11450 O O . GLU B 1 636 ? -31.344 14.125 38.812 1 86.56 636 GLU B O 1
ATOM 11455 N N . ALA B 1 637 ? -33.375 14.414 39.531 1 87.62 637 ALA B N 1
ATOM 11456 C CA . ALA B 1 637 ? -33.75 13.055 39.125 1 87.62 637 ALA B CA 1
ATOM 11457 C C . ALA B 1 637 ? -33.688 12.891 37.625 1 87.62 637 ALA B C 1
ATOM 11459 O O . ALA B 1 637 ? -33.25 11.859 37.125 1 87.62 637 ALA B O 1
ATOM 11460 N N . LEU B 1 638 ? -34.156 13.898 36.969 1 89.56 638 LEU B N 1
ATOM 11461 C CA . LEU B 1 638 ? -34.125 13.867 35.531 1 89.56 638 LEU B CA 1
ATOM 11462 C C . LEU B 1 638 ? -32.688 13.781 35 1 89.56 638 LEU B C 1
ATOM 11464 O O . LEU B 1 638 ? -32.375 13.008 34.094 1 89.56 638 LEU B O 1
ATOM 11468 N N . ILE B 1 639 ? -31.875 14.531 35.594 1 88.38 639 ILE B N 1
ATOM 11469 C CA . ILE B 1 639 ? -30.469 14.547 35.219 1 88.38 639 ILE B CA 1
ATOM 11470 C C . ILE B 1 639 ? -29.844 13.18 35.469 1 88.38 639 ILE B C 1
ATOM 11472 O O . ILE B 1 639 ? -29.094 12.664 34.656 1 88.38 639 ILE B O 1
ATOM 11476 N N . THR B 1 640 ? -30.203 12.664 36.562 1 85.31 640 THR B N 1
ATOM 11477 C CA . THR B 1 640 ? -29.688 11.352 36.938 1 85.31 640 THR B CA 1
ATOM 11478 C C . THR B 1 640 ? -30.156 10.289 35.938 1 85.31 640 THR B C 1
ATOM 11480 O O . THR B 1 640 ? -29.375 9.406 35.562 1 85.31 640 THR B O 1
ATOM 11483 N N . GLN B 1 641 ? -31.359 10.414 35.562 1 86.56 641 GLN B N 1
ATOM 11484 C CA . GLN B 1 641 ? -31.922 9.477 34.594 1 86.56 641 GLN B CA 1
ATOM 11485 C C . GLN B 1 641 ? -31.172 9.562 33.281 1 86.56 641 GLN B C 1
ATOM 11487 O O . GLN B 1 641 ? -30.844 8.539 32.656 1 86.56 641 GLN B O 1
ATOM 11492 N N . LEU B 1 642 ? -30.891 10.688 32.875 1 86.81 642 LEU B N 1
ATOM 11493 C CA . LEU B 1 642 ? -30.219 10.914 31.594 1 86.81 642 LEU B CA 1
ATOM 11494 C C . LEU B 1 642 ? -28.766 10.453 31.656 1 86.81 642 LEU B C 1
ATOM 11496 O O . LEU B 1 642 ? -28.281 9.789 30.734 1 86.81 642 LEU B O 1
ATOM 11500 N N . GLN B 1 643 ? -28.156 10.797 32.719 1 83.75 643 GLN B N 1
ATOM 11501 C CA . GLN B 1 643 ? -26.75 10.422 32.844 1 83.75 643 GLN B CA 1
ATOM 11502 C C . GLN B 1 643 ? -26.609 8.914 33 1 83.75 643 GLN B C 1
ATOM 11504 O O . GLN B 1 643 ? -25.641 8.328 32.5 1 83.75 643 GLN B O 1
ATOM 11509 N N . PHE B 1 644 ? -27.547 8.406 33.688 1 79.94 644 PHE B N 1
ATOM 11510 C CA . PHE B 1 644 ? -27.547 6.957 33.844 1 79.94 644 PHE B CA 1
ATOM 11511 C C . PHE B 1 644 ? -27.719 6.27 32.469 1 79.94 644 PHE B C 1
ATOM 11513 O O . PHE B 1 644 ? -27.016 5.305 32.188 1 79.94 644 PHE B O 1
ATOM 11520 N N . ARG B 1 645 ? -28.531 6.742 31.703 1 80 645 ARG B N 1
ATOM 11521 C CA . ARG B 1 645 ? -28.797 6.168 30.375 1 80 645 ARG B CA 1
ATOM 11522 C C . ARG B 1 645 ? -27.609 6.379 29.453 1 80 645 ARG B C 1
ATOM 11524 O O . ARG B 1 645 ? -27.344 5.539 28.594 1 80 645 ARG B O 1
ATOM 11531 N N . LYS B 1 646 ? -27 7.406 29.625 1 79.94 646 LYS B N 1
ATOM 11532 C CA . LYS B 1 646 ? -25.844 7.707 28.781 1 79.94 646 LYS B CA 1
ATOM 11533 C C . LYS B 1 646 ? -24.641 6.863 29.188 1 79.94 646 LYS B C 1
ATOM 11535 O O . LYS B 1 646 ? -24.031 6.195 28.344 1 79.94 646 LYS B O 1
ATOM 11540 N N . SER B 1 647 ? -24.391 6.801 30.469 1 78.12 647 SER B N 1
ATOM 11541 C CA . SER B 1 647 ? -23.109 6.285 30.953 1 78.12 647 SER B CA 1
ATOM 11542 C C . SER B 1 647 ? -23.219 4.809 31.312 1 78.12 647 SER B C 1
ATOM 11544 O O . SER B 1 647 ? -22.219 4.086 31.281 1 78.12 647 SER B O 1
ATOM 11546 N N . VAL B 1 648 ? -24.422 4.414 31.766 1 71.88 648 VAL B N 1
ATOM 11547 C CA . VAL B 1 648 ? -24.547 3.049 32.281 1 71.88 648 VAL B CA 1
ATOM 11548 C C . VAL B 1 648 ? -25.234 2.174 31.234 1 71.88 648 VAL B C 1
ATOM 11550 O O . VAL B 1 648 ? -24.719 1.11 30.859 1 71.88 648 VAL B O 1
ATOM 11553 N N . LEU B 1 649 ? -26.344 2.732 30.641 1 68.25 649 LEU B N 1
ATOM 11554 C CA . LEU B 1 649 ? -27.109 1.921 29.703 1 68.25 649 LEU B CA 1
ATOM 11555 C C . LEU B 1 649 ? -26.578 2.098 28.281 1 68.25 649 LEU B C 1
ATOM 11557 O O . LEU B 1 649 ? -26.875 1.285 27.391 1 68.25 649 LEU B O 1
ATOM 11561 N N . HIS B 1 650 ? -25.688 3.064 28.094 1 67.38 650 HIS B N 1
ATOM 11562 C CA . HIS B 1 650 ? -25.141 3.4 26.797 1 67.38 650 HIS B CA 1
ATOM 11563 C C . HIS B 1 650 ? -26.234 3.514 25.75 1 67.38 650 HIS B C 1
ATOM 11565 O O . HIS B 1 650 ? -26.141 2.922 24.672 1 67.38 650 HIS B O 1
ATOM 11571 N N . CYS B 1 651 ? -27.344 4.254 26.078 1 66.06 651 CYS B N 1
ATOM 11572 C CA . CYS B 1 651 ? -28.453 4.5 25.156 1 66.06 651 CYS B CA 1
ATOM 11573 C C . CYS B 1 651 ? -28 5.367 23.984 1 66.06 651 CYS B C 1
ATOM 11575 O O . CYS B 1 651 ? -27.094 6.188 24.125 1 66.06 651 CYS B O 1
ATOM 11577 N N . THR B 1 652 ? -28.516 5.023 22.812 1 68.56 652 THR B N 1
ATOM 11578 C CA . THR B 1 652 ? -28.188 5.785 21.609 1 68.56 652 THR B CA 1
ATOM 11579 C C . THR B 1 652 ? -29.031 7.051 21.531 1 68.56 652 THR B C 1
ATOM 11581 O O . THR B 1 652 ? -30.203 7.051 21.922 1 68.56 652 THR B O 1
ATOM 11584 N N . GLY B 1 653 ? -28.5 8.25 21.375 1 63.47 653 GLY B N 1
ATOM 11585 C CA . GLY B 1 653 ? -29.156 9.539 21.203 1 63.47 653 GLY B CA 1
ATOM 11586 C C . GLY B 1 653 ? -28.188 10.688 21 1 63.47 653 GLY B C 1
ATOM 11587 O O . GLY B 1 653 ? -26.969 10.508 21.109 1 63.47 653 GLY B O 1
ATOM 11588 N N . PRO B 1 654 ? -28.688 11.719 20.391 1 70.12 654 PRO B N 1
ATOM 11589 C CA . PRO B 1 654 ? -27.812 12.891 20.234 1 70.12 654 PRO B CA 1
ATOM 11590 C C . PRO B 1 654 ? -27.156 13.312 21.547 1 70.12 654 PRO B C 1
ATOM 11592 O O . PRO B 1 654 ? -27.797 13.32 22.594 1 70.12 654 PRO B O 1
ATOM 11595 N N . ARG B 1 655 ? -25.953 13.477 21.547 1 74.44 655 ARG B N 1
ATOM 11596 C CA . ARG B 1 655 ? -25.156 13.781 22.719 1 74.44 655 ARG B CA 1
ATOM 11597 C C . ARG B 1 655 ? -25.75 14.945 23.5 1 74.44 655 ARG B C 1
ATOM 11599 O O . ARG B 1 655 ? -25.641 14.992 24.734 1 74.44 655 ARG B O 1
ATOM 11606 N N . GLU B 1 656 ? -26.406 15.914 22.844 1 76.62 656 GLU B N 1
ATOM 11607 C CA . GLU B 1 656 ? -26.938 17.125 23.453 1 76.62 656 GLU B CA 1
ATOM 11608 C C . GLU B 1 656 ? -28.109 16.797 24.391 1 76.62 656 GLU B C 1
ATOM 11610 O O . GLU B 1 656 ? -28.359 17.516 25.344 1 76.62 656 GLU B O 1
ATOM 11615 N N . LYS B 1 657 ? -28.719 15.703 24.125 1 81 657 LYS B N 1
ATOM 11616 C CA . LYS B 1 657 ? -29.922 15.383 24.891 1 81 657 LYS B CA 1
ATOM 11617 C C . LYS B 1 657 ? -29.562 14.742 26.234 1 81 657 LYS B C 1
ATOM 11619 O O . LYS B 1 657 ? -30.391 14.688 27.141 1 81 657 LYS B O 1
ATOM 11624 N N . PHE B 1 658 ? -28.297 14.289 26.328 1 80.06 658 PHE B N 1
ATOM 11625 C CA . PHE B 1 658 ? -27.875 13.672 27.594 1 80.06 658 PHE B CA 1
ATOM 11626 C C . PHE B 1 658 ? -27.297 14.703 28.547 1 80.06 658 PHE B C 1
ATOM 11628 O O . PHE B 1 658 ? -27.031 14.406 29.703 1 80.06 658 PHE B O 1
ATOM 11635 N N . GLN B 1 659 ? -27.062 15.875 28.031 1 79 659 GLN B N 1
ATOM 11636 C CA . GLN B 1 659 ? -26.344 16.891 28.781 1 79 659 GLN B CA 1
ATOM 11637 C C . GLN B 1 659 ? -27.281 17.656 29.719 1 79 659 GLN B C 1
ATOM 11639 O O . GLN B 1 659 ? -28.5 17.609 29.547 1 79 659 GLN B O 1
ATOM 11644 N N . GLN B 1 660 ? -26.625 18.031 30.891 1 78.19 660 GLN B N 1
ATOM 11645 C CA . GLN B 1 660 ? -27.375 18.828 31.859 1 78.19 660 GLN B CA 1
ATOM 11646 C C . GLN B 1 660 ? -27.469 20.281 31.406 1 78.19 660 GLN B C 1
ATOM 11648 O O . GLN B 1 660 ? -28.359 21.016 31.859 1 78.19 660 GLN B O 1
ATOM 11653 N N . SER B 1 661 ? -26.359 20.562 30.812 1 70.62 661 SER B N 1
ATOM 11654 C CA . SER B 1 661 ? -26.281 21.953 30.359 1 70.62 661 SER B CA 1
ATOM 11655 C C . SER B 1 661 ? -25.734 22.047 28.938 1 70.62 661 SER B C 1
ATOM 11657 O O . SER B 1 661 ? -25.094 21.109 28.469 1 70.62 661 SER B O 1
ATOM 11659 N N . LEU B 1 662 ? -26.297 22.672 28.188 1 63.81 662 LEU B N 1
ATOM 11660 C CA . LEU B 1 662 ? -25.781 22.938 26.859 1 63.81 662 LEU B CA 1
ATOM 11661 C C . LEU B 1 662 ? -25.234 24.359 26.75 1 63.81 662 LEU B C 1
ATOM 11663 O O . LEU B 1 662 ? -25.969 25.328 26.984 1 63.81 662 LEU B O 1
ATOM 11667 N N . LYS B 1 663 ? -23.859 24.516 26.516 1 53.72 663 LYS B N 1
ATOM 11668 C CA . LYS B 1 663 ? -23.172 25.797 26.391 1 53.72 663 LYS B CA 1
ATOM 11669 C C . LYS B 1 663 ? -23.312 26.641 27.656 1 53.72 663 LYS B C 1
ATOM 11671 O O . LYS B 1 663 ? -23.641 27.828 27.578 1 53.72 663 LYS B O 1
ATOM 11676 N N . GLY B 1 664 ? -23.266 26 28.922 1 60.06 664 GLY B N 1
ATOM 11677 C CA . GLY B 1 664 ? -23.281 26.656 30.219 1 60.06 664 GLY B CA 1
ATOM 11678 C C . GLY B 1 664 ? -24.656 26.812 30.812 1 60.06 664 GLY B C 1
ATOM 11679 O O . GLY B 1 664 ? -24.812 27.203 31.969 1 60.06 664 GLY B O 1
ATOM 11680 N N . ARG B 1 665 ? -25.766 26.719 30.062 1 61.06 665 ARG B N 1
ATOM 11681 C CA . ARG B 1 665 ? -27.141 26.828 30.547 1 61.06 665 ARG B CA 1
ATOM 11682 C C . ARG B 1 665 ? -27.688 25.469 30.969 1 61.06 665 ARG B C 1
ATOM 11684 O O . ARG B 1 665 ? -27.719 24.547 30.156 1 61.06 665 ARG B O 1
ATOM 11691 N N . PRO B 1 666 ? -28 25.422 32.125 1 78 666 PRO B N 1
ATOM 11692 C CA . PRO B 1 666 ? -28.609 24.156 32.531 1 78 666 PRO B CA 1
ATOM 11693 C C . PRO B 1 666 ? -29.984 23.906 31.906 1 78 666 PRO B C 1
ATOM 11695 O O . PRO B 1 666 ? -30.75 24.859 31.703 1 78 666 PRO B O 1
ATOM 11698 N N . PHE B 1 667 ? -30.312 22.953 31.375 1 80.75 667 PHE B N 1
ATOM 11699 C CA . PHE B 1 667 ? -31.609 22.594 30.812 1 80.75 667 PHE B CA 1
ATOM 11700 C C . PHE B 1 667 ? -32.719 22.766 31.844 1 80.75 667 PHE B C 1
ATOM 11702 O O . PHE B 1 667 ? -32.5 22.562 33.031 1 80.75 667 PHE B O 1
ATOM 11709 N N . THR B 1 668 ? -33.875 23.453 31.359 1 80.69 668 THR B N 1
ATOM 11710 C CA . THR B 1 668 ? -35.062 23.5 32.219 1 80.69 668 THR B CA 1
ATOM 11711 C C . THR B 1 668 ? -35.594 22.109 32.469 1 80.69 668 THR B C 1
ATOM 11713 O O . THR B 1 668 ? -35.188 21.141 31.828 1 80.69 668 THR B O 1
ATOM 11716 N N . VAL B 1 669 ? -36.5 22 33.469 1 87.19 669 VAL B N 1
ATOM 11717 C CA . VAL B 1 669 ? -37.125 20.719 33.812 1 87.19 669 VAL B CA 1
ATOM 11718 C C . VAL B 1 669 ? -37.875 20.156 32.625 1 87.19 669 VAL B C 1
ATOM 11720 O O . VAL B 1 669 ? -37.844 18.953 32.375 1 87.19 669 VAL B O 1
ATOM 11723 N N . GLU B 1 670 ? -38.5 21.094 31.891 1 81.94 670 GLU B N 1
ATOM 11724 C CA . GLU B 1 670 ? -39.312 20.641 30.75 1 81.94 670 GLU B CA 1
ATOM 11725 C C . GLU B 1 670 ? -38.406 20.125 29.625 1 81.94 670 GLU B C 1
ATOM 11727 O O . GLU B 1 670 ? -38.719 19.109 29.016 1 81.94 670 GLU B O 1
ATOM 11732 N N . GLU B 1 671 ? -37.344 20.766 29.438 1 84.81 671 GLU B N 1
ATOM 11733 C CA . GLU B 1 671 ? -36.438 20.328 28.406 1 84.81 671 GLU B CA 1
ATOM 11734 C C . GLU B 1 671 ? -35.812 18.969 28.75 1 84.81 671 GLU B C 1
ATOM 11736 O O . GLU B 1 671 ? -35.688 18.109 27.875 1 84.81 671 GLU B O 1
ATOM 11741 N N . LEU B 1 672 ? -35.469 18.922 29.984 1 89.44 672 LEU B N 1
ATOM 11742 C CA . LEU B 1 672 ? -34.906 17.656 30.438 1 89.44 672 LEU B CA 1
ATOM 11743 C C . LEU B 1 672 ? -35.906 16.516 30.328 1 89.44 672 LEU B C 1
ATOM 11745 O O . LEU B 1 672 ? -35.531 15.398 29.984 1 89.44 672 LEU B O 1
ATOM 11749 N N . GLU B 1 673 ? -37.125 16.891 30.641 1 87.19 673 GLU B N 1
ATOM 11750 C CA . GLU B 1 673 ? -38.188 15.906 30.516 1 87.19 673 GLU B CA 1
ATOM 11751 C C . GLU B 1 673 ? -38.375 15.469 29.062 1 87.19 673 GLU B C 1
ATOM 11753 O O . GLU B 1 673 ? -38.5 14.281 28.781 1 87.19 673 GLU B O 1
ATOM 11758 N N . ASP B 1 674 ? -38.344 16.391 28.219 1 85.56 674 ASP B N 1
ATOM 11759 C CA . ASP B 1 674 ? -38.469 16.094 26.797 1 85.56 674 ASP B CA 1
ATOM 11760 C C . ASP B 1 674 ? -37.281 15.297 26.266 1 85.56 674 ASP B C 1
ATOM 11762 O O . ASP B 1 674 ? -37.469 14.383 25.453 1 85.56 674 ASP B O 1
ATOM 11766 N N . ASN B 1 675 ? -36.156 15.672 26.719 1 86.38 675 ASN B N 1
ATOM 11767 C CA . ASN B 1 675 ? -34.969 14.93 26.328 1 86.38 675 ASN B CA 1
ATOM 11768 C C . ASN B 1 675 ? -35.062 13.469 26.781 1 86.38 675 ASN B C 1
ATOM 11770 O O . ASN B 1 675 ? -34.719 12.562 26.016 1 86.38 675 ASN B O 1
ATOM 11774 N N . LEU B 1 676 ? -35.5 13.344 27.938 1 87.88 676 LEU B N 1
ATOM 11775 C CA . LEU B 1 676 ? -35.594 11.984 28.484 1 87.88 676 LEU B CA 1
ATOM 11776 C C . LEU B 1 676 ? -36.625 11.172 27.703 1 87.88 676 LEU B C 1
ATOM 11778 O O . LEU B 1 676 ? -36.375 10.016 27.359 1 87.88 676 LEU B O 1
ATOM 11782 N N . LYS B 1 677 ? -37.688 11.805 27.391 1 83.88 677 LYS B N 1
ATOM 11783 C CA . LYS B 1 677 ? -38.75 11.125 26.625 1 83.88 677 LYS B CA 1
ATOM 11784 C C . LYS B 1 677 ? -38.25 10.742 25.234 1 83.88 677 LYS B C 1
ATOM 11786 O O . LYS B 1 677 ? -38.5 9.633 24.75 1 83.88 677 LYS B O 1
ATOM 11791 N N . SER B 1 678 ? -37.562 11.648 24.688 1 81.81 678 SER B N 1
ATOM 11792 C CA . SER B 1 678 ? -37.031 11.422 23.344 1 81.81 678 SER B CA 1
ATOM 11793 C C . SER B 1 678 ? -36.031 10.273 23.344 1 81.81 678 SER B C 1
ATOM 11795 O O . SER B 1 678 ? -36.031 9.445 22.438 1 81.81 678 SER B O 1
ATOM 11797 N N . ILE B 1 679 ? -35.219 10.211 24.297 1 79.56 679 ILE B N 1
ATOM 11798 C CA . ILE B 1 679 ? -34.188 9.172 24.375 1 79.56 679 ILE B CA 1
ATOM 11799 C C . ILE B 1 679 ? -34.844 7.816 24.625 1 79.56 679 ILE B C 1
ATOM 11801 O O . ILE B 1 679 ? -34.438 6.809 24.047 1 79.56 679 ILE B O 1
ATOM 11805 N N . ILE B 1 680 ? -35.844 7.812 25.406 1 76 680 ILE B N 1
ATOM 11806 C CA . ILE B 1 680 ? -36.562 6.57 25.688 1 76 680 ILE B CA 1
ATOM 11807 C C . ILE B 1 680 ? -37.219 6.059 24.422 1 76 680 ILE B C 1
ATOM 11809 O O . ILE B 1 680 ? -37.125 4.875 24.078 1 76 680 ILE B O 1
ATOM 11813 N N . LEU B 1 681 ? -37.719 7.012 23.672 1 69.31 681 LEU B N 1
ATOM 11814 C CA . LEU B 1 681 ? -38.438 6.641 22.453 1 69.31 681 LEU B CA 1
ATOM 11815 C C . LEU B 1 681 ? -37.438 6.16 21.391 1 69.31 681 LEU B C 1
ATOM 11817 O O . LEU B 1 681 ? -37.719 5.191 20.672 1 69.31 681 LEU B O 1
ATOM 11821 N N . LEU B 1 682 ? -36.375 6.918 21.25 1 64.44 682 LEU B N 1
ATOM 11822 C CA . LEU B 1 682 ? -35.375 6.59 20.25 1 64.44 682 LEU B CA 1
ATOM 11823 C C . LEU B 1 682 ? -34.812 5.191 20.484 1 64.44 682 LEU B C 1
ATOM 11825 O O . LEU B 1 682 ? -34.5 4.473 19.531 1 64.44 682 LEU B O 1
ATOM 11829 N N . ASN B 1 683 ? -34.594 4.883 21.641 1 57.38 683 ASN B N 1
ATOM 11830 C CA . ASN B 1 683 ? -33.969 3.602 21.953 1 57.38 683 ASN B CA 1
ATOM 11831 C C . ASN B 1 683 ? -35 2.471 21.969 1 57.38 683 ASN B C 1
ATOM 11833 O O . ASN B 1 683 ? -34.625 1.295 21.953 1 57.38 683 ASN B O 1
ATOM 11837 N N . LEU B 1 684 ? -36.188 2.877 21.984 1 54.22 684 LEU B N 1
ATOM 11838 C CA . LEU B 1 684 ? -37.25 1.893 21.797 1 54.22 684 LEU B CA 1
ATOM 11839 C C . LEU B 1 684 ? -37.469 1.612 20.312 1 54.22 684 LEU B C 1
ATOM 11841 O O . LEU B 1 684 ? -37.75 0.473 19.938 1 54.22 684 LEU B O 1
ATOM 11845 N N . GLU B 1 685 ? -37.375 2.668 19.531 1 46.06 685 GLU B N 1
ATOM 11846 C CA . GLU B 1 685 ? -37.656 2.549 18.109 1 46.06 685 GLU B CA 1
ATOM 11847 C C . GLU B 1 685 ? -36.438 2.062 17.344 1 46.06 685 GLU B C 1
ATOM 11849 O O . GLU B 1 685 ? -36.531 1.658 16.188 1 46.06 685 GLU B O 1
ATOM 11854 N N . ALA B 1 686 ? -35.312 2.334 17.797 1 46 686 ALA B N 1
ATOM 11855 C CA . ALA B 1 686 ? -34.125 2.041 16.984 1 46 686 ALA B CA 1
ATOM 11856 C C . ALA B 1 686 ? -34.312 0.732 16.219 1 46 686 ALA B C 1
ATOM 11858 O O . ALA B 1 686 ? -33.469 0.395 15.359 1 46 686 ALA B O 1
ATOM 11859 N N . GLU B 1 687 ? -35 -0.166 16.688 1 39.47 687 GLU B N 1
ATOM 11860 C CA . GLU B 1 687 ? -35.094 -1.362 15.852 1 39.47 687 GLU B CA 1
ATOM 11861 C C . GLU B 1 687 ? -35.625 -1.039 14.469 1 39.47 687 GLU B C 1
ATOM 11863 O O . GLU B 1 687 ? -35.75 -1.926 13.617 1 39.47 687 GLU B O 1
ATOM 11868 N N . MET B 1 688 ? -36.375 0.101 14.383 1 36.44 688 MET B N 1
ATOM 11869 C CA . MET B 1 688 ? -37.219 0.019 13.188 1 36.44 688 MET B CA 1
ATOM 11870 C C . MET B 1 688 ? -36.375 -0.005 11.93 1 36.44 688 MET B C 1
ATOM 11872 O O . MET B 1 688 ? -35.156 0.298 11.977 1 36.44 688 MET B O 1
ATOM 11876 N N . GLU B 1 689 ? -37.062 0.667 10.617 1 39.81 689 GLU B N 1
ATOM 11877 C CA . GLU B 1 689 ? -37.219 0.303 9.219 1 39.81 689 GLU B CA 1
ATOM 11878 C C . GLU B 1 689 ? -36.094 0.891 8.367 1 39.81 689 GLU B C 1
ATOM 11880 O O . GLU B 1 689 ? -36 2.109 8.195 1 39.81 689 GLU B O 1
ATOM 11885 N N . ASP B 1 690 ? -35 0.691 8.438 1 44.88 690 ASP B N 1
ATOM 11886 C CA . ASP B 1 690 ? -34.062 1.031 7.391 1 44.88 690 ASP B CA 1
ATOM 11887 C C . ASP B 1 690 ? -34.656 0.869 6.004 1 44.88 690 ASP B C 1
ATOM 11889 O O . ASP B 1 690 ? -34.938 -0.253 5.562 1 44.88 690 ASP B O 1
ATOM 11893 N N . GLU B 1 691 ? -35.469 1.781 5.598 1 47.03 691 GLU B N 1
ATOM 11894 C CA . GLU B 1 691 ? -36.031 1.679 4.258 1 47.03 691 GLU B CA 1
ATOM 11895 C C . GLU B 1 691 ? -34.938 1.679 3.195 1 47.03 691 GLU B C 1
ATOM 11897 O O . GLU B 1 691 ? -34.062 2.562 3.182 1 47.03 691 GLU B O 1
ATOM 11902 N N . PRO B 1 692 ? -34.781 0.657 2.381 1 59.44 692 PRO B N 1
ATOM 11903 C CA . PRO B 1 692 ? -33.75 0.374 1.374 1 59.44 692 PRO B CA 1
ATOM 11904 C C . PRO B 1 692 ? -33.812 1.345 0.196 1 59.44 692 PRO B C 1
ATOM 11906 O O . PRO B 1 692 ? -32.906 1.346 -0.644 1 59.44 692 PRO B O 1
ATOM 11909 N N . HIS B 1 693 ? -34.969 2.393 0.005 1 70.25 693 HIS B N 1
ATOM 11910 C CA . HIS B 1 693 ? -35.031 3.219 -1.197 1 70.25 693 HIS B CA 1
ATOM 11911 C C . HIS B 1 693 ? -35.062 4.699 -0.846 1 70.25 693 HIS B C 1
ATOM 11913 O O . HIS B 1 693 ? -35.625 5.082 0.176 1 70.25 693 HIS B O 1
ATOM 11919 N N . ILE B 1 694 ? -34.438 5.641 -1.533 1 78 694 ILE B N 1
ATOM 11920 C CA . ILE B 1 694 ? -34.406 7.086 -1.349 1 78 694 ILE B CA 1
ATOM 11921 C C . ILE B 1 694 ? -35.719 7.703 -1.805 1 78 694 ILE B C 1
ATOM 11923 O O . ILE B 1 694 ? -36.188 7.461 -2.928 1 78 694 ILE B O 1
ATOM 11927 N N . VAL B 1 695 ? -36.469 8.383 -0.927 1 79.44 695 VAL B N 1
ATOM 11928 C CA . VAL B 1 695 ? -37.719 9.078 -1.222 1 79.44 695 VAL B CA 1
ATOM 11929 C C . VAL B 1 695 ? -37.531 10.586 -1.095 1 79.44 695 VAL B C 1
ATOM 11931 O O . VAL B 1 695 ? -37.062 11.07 -0.059 1 79.44 695 VAL B O 1
ATOM 11934 N N . TYR B 1 696 ? -37.906 11.391 -2.129 1 88 696 TYR B N 1
ATOM 11935 C CA . TYR B 1 696 ? -37.656 12.828 -2.17 1 88 696 TYR B CA 1
ATOM 11936 C C . TYR B 1 696 ? -38.844 13.594 -1.582 1 88 696 TYR B C 1
ATOM 11938 O O . TYR B 1 696 ? -40 13.227 -1.802 1 88 696 TYR B O 1
ATOM 11946 N N . HIS B 1 697 ? -38.562 14.602 -0.868 1 84.38 697 HIS B N 1
ATOM 11947 C CA . HIS B 1 697 ? -39.594 15.516 -0.373 1 84.38 697 HIS B CA 1
ATOM 11948 C C . HIS B 1 697 ? -40.062 16.438 -1.48 1 84.38 697 HIS B C 1
ATOM 11950 O O . HIS B 1 697 ? -39.406 16.594 -2.508 1 84.38 697 HIS B O 1
ATOM 11956 N N . ASP B 1 698 ? -41.219 17.047 -1.164 1 84.19 698 ASP B N 1
ATOM 11957 C CA . ASP B 1 698 ? -41.688 18.078 -2.082 1 84.19 698 ASP B CA 1
ATOM 11958 C C . ASP B 1 698 ? -40.719 19.25 -2.121 1 84.19 698 ASP B C 1
ATOM 11960 O O . ASP B 1 698 ? -40.156 19.641 -1.09 1 84.19 698 ASP B O 1
ATOM 11964 N N . ILE B 1 699 ? -40.562 19.812 -3.209 1 86.19 699 ILE B N 1
ATOM 11965 C CA . ILE B 1 699 ? -39.562 20.812 -3.445 1 86.19 699 ILE B CA 1
ATOM 11966 C C . ILE B 1 699 ? -39.781 22 -2.514 1 86.19 699 ILE B C 1
ATOM 11968 O O . ILE B 1 699 ? -38.812 22.625 -2.049 1 86.19 699 ILE B O 1
ATOM 11972 N N . SER B 1 700 ? -41.031 22.359 -2.289 1 86.06 700 SER B N 1
ATOM 11973 C CA . SER B 1 700 ? -41.344 23.469 -1.402 1 86.06 700 SER B CA 1
ATOM 11974 C C . SER B 1 700 ? -40.938 23.156 0.035 1 86.06 700 SER B C 1
ATOM 11976 O O . SER B 1 700 ? -40.375 24.016 0.728 1 86.06 700 SER B O 1
ATOM 11978 N N . ASP B 1 701 ? -41.156 21.969 0.374 1 84.12 701 ASP B N 1
ATOM 11979 C CA . ASP B 1 701 ? -40.781 21.531 1.708 1 84.12 701 ASP B CA 1
ATOM 11980 C C . ASP B 1 701 ? -39.25 21.484 1.834 1 84.12 701 ASP B C 1
ATOM 11982 O O . ASP B 1 701 ? -38.688 21.859 2.869 1 84.12 701 ASP B O 1
ATOM 11986 N N . ALA B 1 702 ? -38.688 21.047 0.815 1 87.31 702 ALA B N 1
ATOM 11987 C CA . ALA B 1 702 ? -37.219 20.984 0.796 1 87.31 702 ALA B CA 1
ATOM 11988 C C . ALA B 1 702 ? -36.625 22.375 0.914 1 87.31 702 ALA B C 1
ATOM 11990 O O . ALA B 1 702 ? -35.625 22.562 1.624 1 87.31 702 ALA B O 1
ATOM 11991 N N . LYS B 1 703 ? -37.156 23.359 0.281 1 88.94 703 LYS B N 1
ATOM 11992 C CA . LYS B 1 703 ? -36.656 24.734 0.331 1 88.94 703 LYS B CA 1
ATOM 11993 C C . LYS B 1 703 ? -36.812 25.312 1.735 1 88.94 703 LYS B C 1
ATOM 11995 O O . LYS B 1 703 ? -35.906 26.016 2.217 1 88.94 703 LYS B O 1
ATOM 12000 N N . ASP B 1 704 ? -37.844 24.969 2.365 1 88.5 704 ASP B N 1
ATOM 12001 C CA . ASP B 1 704 ? -38.094 25.469 3.719 1 88.5 704 ASP B CA 1
ATOM 12002 C C . ASP B 1 704 ? -37.094 24.844 4.703 1 88.5 704 ASP B C 1
ATOM 12004 O O . ASP B 1 704 ? -36.562 25.531 5.582 1 88.5 704 ASP B O 1
ATOM 12008 N N . LYS B 1 705 ? -36.906 23.625 4.523 1 86.38 705 LYS B N 1
ATOM 12009 C CA . LYS B 1 705 ? -35.969 22.938 5.398 1 86.38 705 LYS B CA 1
ATOM 12010 C C . LYS B 1 705 ? -34.562 23.438 5.195 1 86.38 705 LYS B C 1
ATOM 12012 O O . LYS B 1 705 ? -33.812 23.609 6.16 1 86.38 705 LYS B O 1
ATOM 12017 N N . VAL B 1 706 ? -34.219 23.688 3.98 1 87.88 706 VAL B N 1
ATOM 12018 C CA . VAL B 1 706 ? -32.875 24.188 3.664 1 87.88 706 VAL B CA 1
ATOM 12019 C C . VAL B 1 706 ? -32.719 25.609 4.203 1 87.88 706 VAL B C 1
ATOM 12021 O O . VAL B 1 706 ? -31.672 25.984 4.699 1 87.88 706 VAL B O 1
ATOM 12024 N N . GLU B 1 707 ? -33.75 26.375 4.078 1 90.75 707 GLU B N 1
ATOM 12025 C CA . GLU B 1 707 ? -33.719 27.734 4.609 1 90.75 707 GLU B CA 1
ATOM 12026 C C . GLU B 1 707 ? -33.5 27.719 6.125 1 90.75 707 GLU B C 1
ATOM 12028 O O . GLU B 1 707 ? -32.781 28.562 6.664 1 90.75 707 GLU B O 1
ATOM 12033 N N . THR B 1 708 ? -34.094 26.797 6.75 1 86.5 708 THR B N 1
ATOM 12034 C CA . THR B 1 708 ? -33.938 26.656 8.195 1 86.5 708 THR B CA 1
ATOM 12035 C C . THR B 1 708 ? -32.469 26.266 8.523 1 86.5 708 THR B C 1
ATOM 12037 O O . THR B 1 708 ? -31.906 26.781 9.484 1 86.5 708 THR B O 1
ATOM 12040 N N . SER B 1 709 ? -32.031 25.422 7.758 1 86.56 709 SER B N 1
ATOM 12041 C CA . SER B 1 709 ? -30.641 25 7.953 1 86.56 709 SER B CA 1
ATOM 12042 C C . SER B 1 709 ? -29.672 26.156 7.676 1 86.56 709 SER B C 1
ATOM 12044 O O . SER B 1 709 ? -28.656 26.297 8.352 1 86.56 709 SER B O 1
ATOM 12046 N N . LYS B 1 710 ? -30 26.938 6.723 1 89.62 710 LYS B N 1
ATOM 12047 C CA . LYS B 1 710 ? -29.188 28.109 6.418 1 89.62 710 LYS B CA 1
ATOM 12048 C C . LYS B 1 710 ? -29.172 29.078 7.586 1 89.62 710 LYS B C 1
ATOM 12050 O O . LYS B 1 710 ? -28.125 29.641 7.93 1 89.62 710 LYS B O 1
ATOM 12055 N N . LEU B 1 711 ? -30.266 29.219 8.141 1 88.06 711 LEU B N 1
ATOM 12056 C CA . LEU B 1 711 ? -30.375 30.141 9.273 1 88.06 711 LEU B CA 1
ATOM 12057 C C . LEU B 1 711 ? -29.578 29.625 10.469 1 88.06 711 LEU B C 1
ATOM 12059 O O . LEU B 1 711 ? -28.953 30.406 11.18 1 88.06 711 LEU B O 1
ATOM 12063 N N . SER B 1 712 ? -29.656 28.406 10.633 1 86.06 712 SER B N 1
ATOM 12064 C CA . SER B 1 712 ? -28.875 27.812 11.711 1 86.06 712 SER B CA 1
ATOM 12065 C C . SER B 1 712 ? -27.375 28 11.469 1 86.06 712 SER B C 1
ATOM 12067 O O . SER B 1 712 ? -26.625 28.25 12.406 1 86.06 712 SER B O 1
ATOM 12069 N N . LEU B 1 713 ? -26.969 27.859 10.258 1 85.25 713 LEU B N 1
ATOM 12070 C CA . LEU B 1 713 ? -25.562 28.047 9.906 1 85.25 713 LEU B CA 1
ATOM 12071 C C . LEU B 1 713 ? -25.156 29.5 10.078 1 85.25 713 LEU B C 1
ATOM 12073 O O . LEU B 1 713 ? -24.047 29.781 10.547 1 85.25 713 LEU B O 1
ATOM 12077 N N . ILE B 1 714 ? -26 30.359 9.719 1 86.88 714 ILE B N 1
ATOM 12078 C CA . ILE B 1 714 ? -25.734 31.781 9.875 1 86.88 714 ILE B CA 1
ATOM 12079 C C . ILE B 1 714 ? -25.578 32.125 11.352 1 86.88 714 ILE B C 1
ATOM 12081 O O . ILE B 1 714 ? -24.719 32.906 11.727 1 86.88 714 ILE B O 1
ATOM 12085 N N . LYS B 1 715 ? -26.375 31.5 12.117 1 85.94 715 LYS B N 1
ATOM 12086 C CA . LYS B 1 715 ? -26.266 31.703 13.562 1 85.94 715 LYS B CA 1
ATOM 12087 C C . LYS B 1 715 ? -24.922 31.203 14.086 1 85.94 715 LYS B C 1
ATOM 12089 O O . LYS B 1 715 ? -24.281 31.859 14.906 1 85.94 715 LYS B O 1
ATOM 12094 N N . LYS B 1 716 ? -24.547 30.141 13.609 1 85.38 716 LYS B N 1
ATOM 12095 C CA . LYS B 1 716 ? -23.25 29.594 14 1 85.38 716 LYS B CA 1
ATOM 12096 C C . LYS B 1 716 ? -22.109 30.5 13.555 1 85.38 716 LYS B C 1
ATOM 12098 O O . LYS B 1 716 ? -21.141 30.688 14.289 1 85.38 716 LYS B O 1
ATOM 12103 N N . ILE B 1 717 ? -22.219 31 12.398 1 83.69 717 ILE B N 1
ATOM 12104 C CA . ILE B 1 717 ? -21.203 31.891 11.844 1 83.69 717 ILE B CA 1
ATOM 12105 C C . ILE B 1 717 ? -21.125 33.156 12.68 1 83.69 717 ILE B C 1
ATOM 12107 O O . ILE B 1 717 ? -20.031 33.625 13.023 1 83.69 717 ILE B O 1
ATOM 12111 N N . ASN B 1 718 ? -22.234 33.656 13.016 1 87.25 718 ASN B N 1
ATOM 12112 C CA . ASN B 1 718 ? -22.281 34.875 13.82 1 87.25 718 ASN B CA 1
ATOM 12113 C C . ASN B 1 718 ? -21.703 34.656 15.219 1 87.25 718 ASN B C 1
ATOM 12115 O O . ASN B 1 718 ? -21 35.5 15.75 1 87.25 718 ASN B O 1
ATOM 12119 N N . GLU B 1 719 ? -22.031 33.531 15.734 1 84.56 719 GLU B N 1
ATOM 12120 C CA . GLU B 1 719 ? -21.453 33.188 17.016 1 84.56 719 GLU B CA 1
ATOM 12121 C C . GLU B 1 719 ? -19.922 33.062 16.922 1 84.56 719 GLU B C 1
ATOM 12123 O O . GLU B 1 719 ? -19.203 33.5 17.828 1 84.56 719 GLU B O 1
ATOM 12128 N N . GLY B 1 720 ? -19.531 32.531 15.875 1 86.38 720 GLY B N 1
ATOM 12129 C CA . GLY B 1 720 ? -18.094 32.438 15.648 1 86.38 720 GLY B CA 1
ATOM 12130 C C . GLY B 1 720 ? -17.422 33.781 15.492 1 86.38 720 GLY B C 1
ATOM 12131 O O . GLY B 1 720 ? -16.328 34 16.031 1 86.38 720 GLY B O 1
ATOM 12132 N N . ARG B 1 721 ? -18.078 34.625 14.812 1 87.94 721 ARG B N 1
ATOM 12133 C CA . ARG B 1 721 ? -17.562 35.969 14.609 1 87.94 721 ARG B CA 1
ATOM 12134 C C . ARG B 1 721 ? -17.438 36.719 15.93 1 87.94 721 ARG B C 1
ATOM 12136 O O . ARG B 1 721 ? -16.438 37.406 16.156 1 87.94 721 ARG B O 1
ATOM 12143 N N . ASN B 1 722 ? -18.406 36.531 16.719 1 86.56 722 ASN B N 1
ATOM 12144 C CA . ASN B 1 722 ? -18.359 37.188 18.016 1 86.56 722 ASN B CA 1
ATOM 12145 C C . ASN B 1 722 ? -17.188 36.688 18.859 1 86.56 722 ASN B C 1
ATOM 12147 O O . ASN B 1 722 ? -16.5 37.469 19.516 1 86.56 722 ASN B O 1
ATOM 12151 N N . LYS B 1 723 ? -17.031 35.469 18.797 1 84.94 723 LYS B N 1
ATOM 12152 C CA . LYS B 1 723 ? -15.922 34.875 19.547 1 84.94 723 LYS B CA 1
ATOM 12153 C C . LYS B 1 723 ? -14.578 35.406 19.031 1 84.94 723 LYS B C 1
ATOM 12155 O O . LYS B 1 723 ? -13.672 35.688 19.828 1 84.94 723 LYS B O 1
ATOM 12160 N N . ILE B 1 724 ? -14.477 35.531 17.797 1 87.12 724 ILE B N 1
ATOM 12161 C CA . ILE B 1 724 ? -13.242 36 17.188 1 87.12 724 ILE B CA 1
ATOM 12162 C C . ILE B 1 724 ? -13.008 37.469 17.562 1 87.12 724 ILE B C 1
ATOM 12164 O O . ILE B 1 724 ? -11.898 37.844 17.938 1 87.12 724 ILE B O 1
ATOM 12168 N N . THR B 1 725 ? -14.039 38.219 17.484 1 87.12 725 THR B N 1
ATOM 12169 C CA . THR B 1 725 ? -13.945 39.625 17.797 1 87.12 725 THR B CA 1
ATOM 12170 C C . THR B 1 725 ? -13.578 39.844 19.266 1 87.12 725 THR B C 1
ATOM 12172 O O . THR B 1 725 ? -12.773 40.719 19.578 1 87.12 725 THR B O 1
ATOM 12175 N N . VAL B 1 726 ? -14.164 39.062 20.078 1 86.25 726 VAL B N 1
ATOM 12176 C CA . VAL B 1 726 ? -13.852 39.125 21.5 1 86.25 726 VAL B CA 1
ATOM 12177 C C . VAL B 1 726 ? -12.367 38.875 21.719 1 86.25 726 VAL B C 1
ATOM 12179 O O . VAL B 1 726 ? -11.711 39.594 22.469 1 86.25 726 VAL B O 1
ATOM 12182 N N . GLN B 1 727 ? -11.852 37.938 21.031 1 83.44 727 GLN B N 1
ATOM 12183 C CA . GLN B 1 727 ? -10.438 37.594 21.188 1 83.44 727 GLN B CA 1
ATOM 12184 C C . GLN B 1 727 ? -9.547 38.688 20.609 1 83.44 727 GLN B C 1
ATOM 12186 O O . GLN B 1 727 ? -8.5 39 21.172 1 83.44 727 GLN B O 1
ATOM 12191 N N . GLN B 1 728 ? -9.969 39.25 19.562 1 82.31 728 GLN B N 1
ATOM 12192 C CA . GLN B 1 728 ? -9.195 40.312 18.906 1 82.31 728 GLN B CA 1
ATOM 12193 C C . GLN B 1 728 ? -9.148 41.562 19.766 1 82.31 728 GLN B C 1
ATOM 12195 O O . GLN B 1 728 ? -8.125 42.25 19.812 1 82.31 728 GLN B O 1
ATOM 12200 N N . GLN B 1 729 ? -10.234 41.812 20.516 1 85.44 729 GLN B N 1
ATOM 12201 C CA . GLN B 1 729 ? -10.352 43.062 21.281 1 85.44 729 GLN B CA 1
ATOM 12202 C C . GLN B 1 729 ? -9.836 42.875 22.703 1 85.44 729 GLN B C 1
ATOM 12204 O O . GLN B 1 729 ? -9.672 43.844 23.438 1 85.44 729 GLN B O 1
ATOM 12209 N N . ALA B 1 730 ? -9.562 41.688 23 1 82.94 730 ALA B N 1
ATOM 12210 C CA . ALA B 1 730 ? -9.07 41.438 24.344 1 82.94 730 ALA B CA 1
ATOM 12211 C C . ALA B 1 730 ? -7.828 42.25 24.656 1 82.94 730 ALA B C 1
ATOM 12213 O O . ALA B 1 730 ? -7.59 42.625 25.797 1 82.94 730 ALA B O 1
ATOM 12214 N N . ARG B 1 731 ? -7.109 42.625 23.688 1 78.06 731 ARG B N 1
ATOM 12215 C CA . ARG B 1 731 ? -5.867 43.375 23.859 1 78.06 731 ARG B CA 1
ATOM 12216 C C . ARG B 1 731 ? -6.152 44.812 24.25 1 78.06 731 ARG B C 1
ATOM 12218 O O . ARG B 1 731 ? -5.285 45.5 24.797 1 78.06 731 ARG B O 1
ATOM 12225 N N . LEU B 1 732 ? -7.402 45.281 24.078 1 82.69 732 LEU B N 1
ATOM 12226 C CA . LEU B 1 732 ? -7.75 46.688 24.328 1 82.69 732 LEU B CA 1
ATOM 12227 C C . LEU B 1 732 ? -8.164 46.906 25.781 1 82.69 732 LEU B C 1
ATOM 12229 O O . LEU B 1 732 ? -8.273 48.031 26.234 1 82.69 732 LEU B O 1
ATOM 12233 N N . LEU B 1 733 ? -8.375 45.875 26.5 1 86.56 733 LEU B N 1
ATOM 12234 C CA . LEU B 1 733 ? -8.938 45.906 27.844 1 86.56 733 LEU B CA 1
ATOM 12235 C C . LEU B 1 733 ? -8.086 46.812 28.75 1 86.56 733 LEU B C 1
ATOM 12237 O O . LEU B 1 733 ? -8.617 47.656 29.484 1 86.56 733 LEU B O 1
ATOM 12241 N N . PRO B 1 734 ? -6.711 46.719 28.688 1 82.44 734 PRO B N 1
ATOM 12242 C CA . PRO B 1 734 ? -5.906 47.562 29.578 1 82.44 734 PRO B CA 1
ATOM 12243 C C . PRO B 1 734 ? -6.09 49.062 29.297 1 82.44 734 PRO B C 1
ATOM 12245 O O . PRO B 1 734 ? -6.078 49.875 30.234 1 82.44 734 PRO B O 1
ATOM 12248 N N . SER B 1 735 ? -6.297 49.344 28.078 1 87.56 735 SER B N 1
ATOM 12249 C CA . SER B 1 735 ? -6.492 50.75 27.719 1 87.56 735 SER B CA 1
ATOM 12250 C C . SER B 1 735 ? -7.789 51.312 28.312 1 87.56 735 SER B C 1
ATOM 12252 O O . SER B 1 735 ? -7.852 52.469 28.734 1 87.56 735 SER B O 1
ATOM 12254 N N . PHE B 1 736 ? -8.797 50.5 28.406 1 89.69 736 PHE B N 1
ATOM 12255 C CA . PHE B 1 736 ? -10.094 50.938 28.938 1 89.69 736 PHE B CA 1
ATOM 12256 C C . PHE B 1 736 ? -10.086 50.938 30.453 1 89.69 736 PHE B C 1
ATOM 12258 O O . PHE B 1 736 ? -10.82 51.719 31.078 1 89.69 736 PHE B O 1
ATOM 12265 N N . ILE B 1 737 ? -9.258 50.156 31 1 89.25 737 ILE B N 1
ATOM 12266 C CA . ILE B 1 737 ? -9.125 50.156 32.469 1 89.25 737 ILE B CA 1
ATOM 12267 C C . ILE B 1 737 ? -8.414 51.438 32.906 1 89.25 737 ILE B C 1
ATOM 12269 O O . ILE B 1 737 ? -8.766 52 33.938 1 89.25 737 ILE B O 1
ATOM 12273 N N . GLN B 1 738 ? -7.43 51.844 32.125 1 88.62 738 GLN B N 1
ATOM 12274 C CA . GLN B 1 738 ? -6.68 53.062 32.438 1 88.62 738 GLN B CA 1
ATOM 12275 C C . GLN B 1 738 ? -7.559 54.312 32.281 1 88.62 738 GLN B C 1
ATOM 12277 O O . GLN B 1 738 ? -7.461 55.219 33.062 1 88.62 738 GLN B O 1
ATOM 12282 N N . ASP B 1 739 ? -8.383 54.344 31.156 1 91.19 739 ASP B N 1
ATOM 12283 C CA . ASP B 1 739 ? -9.289 55.469 30.922 1 91.19 739 ASP B CA 1
ATOM 12284 C C . ASP B 1 739 ? -10.703 54.969 30.594 1 91.19 739 ASP B C 1
ATOM 12286 O O . ASP B 1 739 ? -11.078 54.875 29.422 1 91.19 739 ASP B O 1
ATOM 12290 N N . PRO B 1 740 ? -11.477 54.75 31.594 1 92 740 PRO B N 1
ATOM 12291 C CA . PRO B 1 740 ? -12.82 54.188 31.422 1 92 740 PRO B CA 1
ATOM 12292 C C . PRO B 1 740 ? -13.734 55.125 30.625 1 92 740 PRO B C 1
ATOM 12294 O O . PRO B 1 740 ? -14.742 54.656 30.062 1 92 740 PRO B O 1
ATOM 12297 N N . SER B 1 741 ? -13.438 56.406 30.562 1 90.25 741 SER B N 1
ATOM 12298 C CA . SER B 1 741 ? -14.305 57.344 29.891 1 90.25 741 SER B CA 1
ATOM 12299 C C . SER B 1 741 ? -14.32 57.094 28.375 1 90.25 741 SER B C 1
ATOM 12301 O O . SER B 1 741 ? -15.227 57.562 27.688 1 90.25 741 SER B O 1
ATOM 12303 N N . LYS B 1 742 ? -13.352 56.281 27.922 1 91.44 742 LYS B N 1
ATOM 12304 C CA . LYS B 1 742 ? -13.227 56.031 26.484 1 91.44 742 LYS B CA 1
ATOM 12305 C C . LYS B 1 742 ? -14.383 55.156 26 1 91.44 742 LYS B C 1
ATOM 12307 O O . LYS B 1 742 ? -14.703 55.156 24.797 1 91.44 742 LYS B O 1
ATOM 12312 N N . LEU B 1 743 ? -14.938 54.469 26.891 1 92.38 743 LEU B N 1
ATOM 12313 C CA . LEU B 1 743 ? -16.016 53.562 26.516 1 92.38 743 LEU B CA 1
ATOM 12314 C C . LEU B 1 743 ? -17.344 54.312 26.375 1 92.38 743 LEU B C 1
ATOM 12316 O O . LEU B 1 743 ? -18.266 53.812 25.734 1 92.38 743 LEU B O 1
ATOM 12320 N N . VAL B 1 744 ? -17.375 55.5 26.969 1 91.88 744 VAL B N 1
ATOM 12321 C CA . VAL B 1 744 ? -18.609 56.281 26.969 1 91.88 744 VAL B CA 1
ATOM 12322 C C . VAL B 1 744 ? -18.922 56.781 25.562 1 91.88 744 VAL B C 1
ATOM 12324 O O . VAL B 1 744 ? -18.047 57.312 24.875 1 91.88 744 VAL B O 1
ATOM 12327 N N . GLY B 1 745 ? -20.125 56.594 25.094 1 90 745 GLY B N 1
ATOM 12328 C CA . GLY B 1 745 ? -20.547 57.031 23.766 1 90 745 GLY B CA 1
ATOM 12329 C C . GLY B 1 745 ? -20.406 55.938 22.719 1 90 745 GLY B C 1
ATOM 12330 O O . GLY B 1 745 ? -20.875 56.094 21.594 1 90 745 GLY B O 1
ATOM 12331 N N . LYS B 1 746 ? -19.734 54.906 23.078 1 92.19 746 LYS B N 1
ATOM 12332 C CA . LYS B 1 746 ? -19.484 53.844 22.094 1 92.19 746 LYS B CA 1
ATOM 12333 C C . LYS B 1 746 ? -20.672 52.875 22 1 92.19 746 LYS B C 1
ATOM 12335 O O . LYS B 1 746 ? -21.406 52.688 22.969 1 92.19 746 LYS B O 1
ATOM 12340 N N . GLN B 1 747 ? -20.844 52.375 20.812 1 92.62 747 GLN B N 1
ATOM 12341 C CA . GLN B 1 747 ? -21.797 51.312 20.609 1 92.62 747 GLN B CA 1
ATOM 12342 C C . GLN B 1 747 ? -21.203 49.938 20.938 1 92.62 747 GLN B C 1
ATOM 12344 O O . GLN B 1 747 ? -20.031 49.688 20.641 1 92.62 747 GLN B O 1
ATOM 12349 N N . ILE B 1 748 ? -21.969 49.219 21.641 1 92.56 748 ILE B N 1
ATOM 12350 C CA . ILE B 1 748 ? -21.422 47.938 22.078 1 92.56 748 ILE B CA 1
ATOM 12351 C C . ILE B 1 748 ? -22.422 46.812 21.781 1 92.56 748 ILE B C 1
ATOM 12353 O O . ILE B 1 748 ? -23.594 47.062 21.5 1 92.56 748 ILE B O 1
ATOM 12357 N N . LYS B 1 749 ? -21.953 45.656 21.641 1 92.38 749 LYS B N 1
ATOM 12358 C CA . LYS B 1 749 ? -22.734 44.406 21.703 1 92.38 749 LYS B CA 1
ATOM 12359 C C . LYS B 1 749 ? -22.5 43.688 23.016 1 92.38 749 LYS B C 1
ATOM 12361 O O . LYS B 1 749 ? -21.359 43.312 23.344 1 92.38 749 LYS B O 1
ATOM 12366 N N . HIS B 1 750 ? -23.531 43.531 23.812 1 91.38 750 HIS B N 1
ATOM 12367 C CA . HIS B 1 750 ? -23.422 43 25.172 1 91.38 750 HIS B CA 1
ATOM 12368 C C . HIS B 1 750 ? -24.172 41.688 25.297 1 91.38 750 HIS B C 1
ATOM 12370 O O . HIS B 1 750 ? -25.344 41.594 24.906 1 91.38 750 HIS B O 1
ATOM 12376 N N . ARG B 1 751 ? -23.422 40.656 25.703 1 89 751 ARG B N 1
ATOM 12377 C CA . ARG B 1 751 ? -24.016 39.344 25.906 1 89 751 ARG B CA 1
ATOM 12378 C C . ARG B 1 751 ? -24.719 39.25 27.266 1 89 751 ARG B C 1
ATOM 12380 O O . ARG B 1 751 ? -24.062 39.375 28.312 1 89 751 ARG B O 1
ATOM 12387 N N . CYS B 1 752 ? -26 39.219 27.203 1 81.25 752 CYS B N 1
ATOM 12388 C CA . CYS B 1 752 ? -26.797 39.25 28.422 1 81.25 752 CYS B CA 1
ATOM 12389 C C . CYS B 1 752 ? -27.781 38.094 28.484 1 81.25 752 CYS B C 1
ATOM 12391 O O . CYS B 1 752 ? -28.125 37.531 27.438 1 81.25 752 CYS B O 1
ATOM 12393 N N . ARG B 1 753 ? -28.031 37.625 29.672 1 76.31 753 ARG B N 1
ATOM 12394 C CA . ARG B 1 753 ? -29.094 36.656 29.906 1 76.31 753 ARG B CA 1
ATOM 12395 C C . ARG B 1 753 ? -30.406 37.344 30.25 1 76.31 753 ARG B C 1
ATOM 12397 O O . ARG B 1 753 ? -30.438 38.25 31.062 1 76.31 753 ARG B O 1
ATOM 12404 N N . GLU B 1 754 ? -31.422 37.094 29.406 1 63.31 754 GLU B N 1
ATOM 12405 C CA . GLU B 1 754 ? -32.719 37.625 29.75 1 63.31 754 GLU B CA 1
ATOM 12406 C C . GLU B 1 754 ? -33.281 37.031 31.031 1 63.31 754 GLU B C 1
ATOM 12408 O O . GLU B 1 754 ? -32.969 35.875 31.359 1 63.31 754 GLU B O 1
ATOM 12413 N N . GLU B 1 755 ? -33.812 37.906 31.938 1 56.78 755 GLU B N 1
ATOM 12414 C CA . GLU B 1 755 ? -34.312 37.469 33.25 1 56.78 755 GLU B CA 1
ATOM 12415 C C . GLU B 1 755 ? -35.156 36.219 33.125 1 56.78 755 GLU B C 1
ATOM 12417 O O . GLU B 1 755 ? -35.031 35.312 33.969 1 56.78 755 GLU B O 1
ATOM 12422 N N . ASN B 1 756 ? -36.031 36.094 32.094 1 53.81 756 ASN B N 1
ATOM 12423 C CA . ASN B 1 756 ? -36.969 34.969 32.062 1 53.81 756 ASN B CA 1
ATOM 12424 C C . ASN B 1 756 ? -36.594 33.969 30.969 1 53.81 756 ASN B C 1
ATOM 12426 O O . ASN B 1 756 ? -37.406 33.156 30.547 1 53.81 756 ASN B O 1
ATOM 12430 N N . SER B 1 757 ? -35.375 34.281 30.375 1 56.88 757 SER B N 1
ATOM 12431 C CA . SER B 1 757 ? -35 33.344 29.328 1 56.88 757 SER B CA 1
ATOM 12432 C C . SER B 1 757 ? -33.562 32.844 29.516 1 56.88 757 SER B C 1
ATOM 12434 O O . SER B 1 757 ? -32.688 33.625 29.875 1 56.88 757 SER B O 1
ATOM 12436 N N . PRO B 1 758 ? -33.406 31.562 29.578 1 55.78 758 PRO B N 1
ATOM 12437 C CA . PRO B 1 758 ? -32.062 31.016 29.734 1 55.78 758 PRO B CA 1
ATOM 12438 C C . PRO B 1 758 ? -31.172 31.312 28.547 1 55.78 758 PRO B C 1
ATOM 12440 O O . PRO B 1 758 ? -29.969 31.016 28.594 1 55.78 758 PRO B O 1
ATOM 12443 N N . GLU B 1 759 ? -31.719 32 27.609 1 63.38 759 GLU B N 1
ATOM 12444 C CA . GLU B 1 759 ? -30.953 32.188 26.375 1 63.38 759 GLU B CA 1
ATOM 12445 C C . GLU B 1 759 ? -30.047 33.438 26.469 1 63.38 759 GLU B C 1
ATOM 12447 O O . GLU B 1 759 ? -30.469 34.469 26.984 1 63.38 759 GLU B O 1
ATOM 12452 N N . VAL B 1 760 ? -28.797 33.25 26.453 1 72.31 760 VAL B N 1
ATOM 12453 C CA . VAL B 1 760 ? -27.844 34.344 26.375 1 72.31 760 VAL B CA 1
ATOM 12454 C C . VAL B 1 760 ? -27.734 34.812 24.922 1 72.31 760 VAL B C 1
ATOM 12456 O O . VAL B 1 760 ? -27.578 34.031 24 1 72.31 760 VAL B O 1
ATOM 12459 N N . SER B 1 761 ? -28.156 36 24.766 1 81.69 761 SER B N 1
ATOM 12460 C CA . SER B 1 761 ? -28.094 36.594 23.422 1 81.69 761 SER B CA 1
ATOM 12461 C C . SER B 1 761 ? -27.281 37.875 23.422 1 81.69 761 SER B C 1
ATOM 12463 O O . SER B 1 761 ? -27.031 38.469 24.469 1 81.69 761 SER B O 1
ATOM 12465 N N . TRP B 1 762 ? -26.797 38.219 22.297 1 88.06 762 TRP B N 1
ATOM 12466 C CA . TRP B 1 762 ? -26.078 39.469 22.109 1 88.06 762 TRP B CA 1
ATOM 12467 C C . TRP B 1 762 ? -27.031 40.625 21.828 1 88.06 762 TRP B C 1
ATOM 12469 O O . TRP B 1 762 ? -27.922 40.5 20.984 1 88.06 762 TRP B O 1
ATOM 12479 N N . TYR B 1 763 ? -26.922 41.656 22.609 1 87 763 TYR B N 1
ATOM 12480 C CA . TYR B 1 763 ? -27.781 42.844 22.422 1 87 763 TYR B CA 1
ATOM 12481 C C . TYR B 1 763 ? -26.953 44.062 22.078 1 87 763 TYR B C 1
ATOM 12483 O O . TYR B 1 763 ? -25.875 44.281 22.625 1 87 763 TYR B O 1
ATOM 12491 N N . HIS B 1 764 ? -27.5 44.812 21.125 1 91.25 764 HIS B N 1
ATOM 12492 C CA . HIS B 1 764 ? -26.859 46.062 20.781 1 91.25 764 HIS B CA 1
ATOM 12493 C C . HIS B 1 764 ? -27.219 47.156 21.797 1 91.25 764 HIS B C 1
ATOM 12495 O O . HIS B 1 764 ? -28.359 47.25 22.25 1 91.25 764 HIS B O 1
ATOM 12501 N N . ALA B 1 765 ? -26.188 47.844 22.25 1 91 765 ALA B N 1
ATOM 12502 C CA . ALA B 1 765 ? -26.422 48.875 23.25 1 91 765 ALA B CA 1
ATOM 12503 C C . ALA B 1 765 ? -25.453 50.062 23.062 1 91 765 ALA B C 1
ATOM 12505 O O . ALA B 1 765 ? -24.516 49.969 22.266 1 91 765 ALA B O 1
ATOM 12506 N N . ILE B 1 766 ? -25.766 51.156 23.625 1 93.62 766 ILE B N 1
ATOM 12507 C CA . ILE B 1 766 ? -24.906 52.312 23.625 1 93.62 766 ILE B CA 1
ATOM 12508 C C . ILE B 1 766 ? -24.531 52.688 25.062 1 93.62 766 ILE B C 1
ATOM 12510 O O . ILE B 1 766 ? -25.391 52.625 25.953 1 93.62 766 ILE B O 1
ATOM 12514 N N . VAL B 1 767 ? -23.328 52.969 25.297 1 94.5 767 VAL B N 1
ATOM 12515 C CA . VAL B 1 767 ? -22.859 53.375 26.609 1 94.5 767 VAL B CA 1
ATOM 12516 C C . VAL B 1 767 ? -23.125 54.875 26.812 1 94.5 767 VAL B C 1
ATOM 12518 O O . VAL B 1 767 ? -22.5 55.719 26.156 1 94.5 767 VAL B O 1
ATOM 12521 N N . GLN B 1 768 ? -23.938 55.188 27.656 1 91.5 768 GLN B N 1
ATOM 12522 C CA . GLN B 1 768 ? -24.391 56.562 27.812 1 91.5 7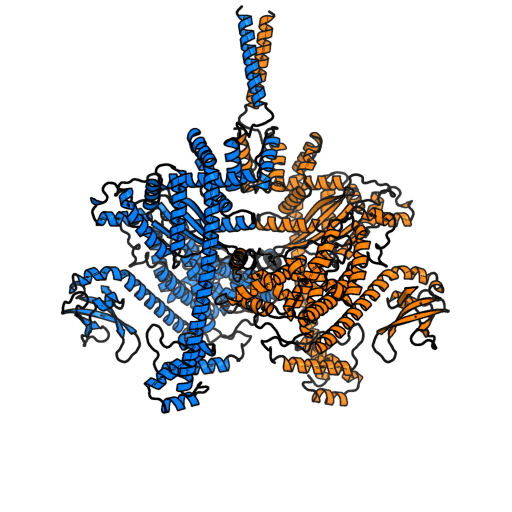68 GLN B CA 1
ATOM 12523 C C . GLN B 1 768 ? -23.453 57.344 28.734 1 91.5 768 GLN B C 1
ATOM 12525 O O . GLN B 1 768 ? -23.266 58.562 28.562 1 91.5 768 GLN B O 1
ATOM 12530 N N . GLY B 1 769 ? -22.984 56.656 29.781 1 91.5 769 GLY B N 1
ATOM 12531 C CA . GLY B 1 769 ? -22.141 57.375 30.719 1 91.5 769 GLY B CA 1
ATOM 12532 C C . GLY B 1 769 ? -21.469 56.5 31.75 1 91.5 769 GLY B C 1
ATOM 12533 O O . GLY B 1 769 ? -21.766 55.312 31.828 1 91.5 769 GLY B O 1
ATOM 12534 N N . LEU B 1 770 ? -20.562 57.125 32.312 1 93.69 770 LEU B N 1
ATOM 12535 C CA . LEU B 1 770 ? -19.844 56.5 33.406 1 93.69 770 LEU B CA 1
ATOM 12536 C C . LEU B 1 770 ? -20.453 56.875 34.75 1 93.69 770 LEU B C 1
ATOM 12538 O O . LEU B 1 770 ? -20.516 58.062 35.094 1 93.69 770 LEU B O 1
ATOM 12542 N N . VAL B 1 771 ? -20.984 55.938 35.469 1 91.19 771 VAL B N 1
ATOM 12543 C CA . VAL B 1 771 ? -21.672 56.188 36.75 1 91.19 771 VAL B CA 1
ATOM 12544 C C . VAL B 1 771 ? -20.672 56.219 37.875 1 91.19 771 VAL B C 1
ATOM 12546 O O . VAL B 1 771 ? -20.734 57.094 38.75 1 91.19 771 VAL B O 1
ATOM 12549 N N . LYS B 1 772 ? -19.859 55.188 37.906 1 90.81 772 LYS B N 1
ATOM 12550 C CA . LYS B 1 772 ? -18.844 55.062 38.969 1 90.81 772 LYS B CA 1
ATOM 12551 C C . LYS B 1 772 ? -17.516 54.562 38.375 1 90.81 772 LYS B C 1
ATOM 12553 O O . LYS B 1 772 ? -17.5 53.531 37.688 1 90.81 772 LYS B O 1
ATOM 12558 N N . GLU B 1 773 ? -16.484 55.312 38.594 1 88.94 773 GLU B N 1
ATOM 12559 C CA . GLU B 1 773 ? -15.172 54.906 38.094 1 88.94 773 GLU B CA 1
ATOM 12560 C C . GLU B 1 773 ? -14.438 54.062 39.125 1 88.94 773 GLU B C 1
ATOM 12562 O O . GLU B 1 773 ? -14.117 54.531 40.219 1 88.94 773 GLU B O 1
ATOM 12567 N N . LYS B 1 774 ? -14.367 52.844 38.906 1 89 774 LYS B N 1
ATOM 12568 C CA . LYS B 1 774 ? -13.688 51.906 39.812 1 89 774 LYS B CA 1
ATOM 12569 C C . LYS B 1 774 ? -12.828 50.906 39 1 89 774 LYS B C 1
ATOM 12571 O O . LYS B 1 774 ? -13 49.719 39.125 1 89 774 LYS B O 1
ATOM 12576 N N . GLY B 1 775 ? -11.875 51.469 38.219 1 86.06 775 GLY B N 1
ATOM 12577 C CA . GLY B 1 775 ? -10.984 50.625 37.469 1 86.06 775 GLY B CA 1
ATOM 12578 C C . GLY B 1 775 ? -11.719 49.625 36.594 1 86.06 775 GLY B C 1
ATOM 12579 O O . GLY B 1 775 ? -12.602 50 35.812 1 86.06 775 GLY B O 1
ATOM 12580 N N . LYS B 1 776 ? -11.484 48.312 36.719 1 87 776 LYS B N 1
ATOM 12581 C CA . LYS B 1 776 ? -12.117 47.25 35.938 1 87 776 LYS B CA 1
ATOM 12582 C C . LYS B 1 776 ? -13.586 47.094 36.312 1 87 776 LYS B C 1
ATOM 12584 O O . LYS B 1 776 ? -14.383 46.594 35.531 1 87 776 LYS B O 1
ATOM 12589 N N . ARG B 1 777 ? -14.086 47.469 37.438 1 87 777 ARG B N 1
ATOM 12590 C CA . ARG B 1 777 ? -15.453 47.344 37.938 1 87 777 ARG B CA 1
ATOM 12591 C C . ARG B 1 777 ? -16.25 48.625 37.75 1 87 777 ARG B C 1
ATOM 12593 O O . ARG B 1 777 ? -17.266 48.812 38.438 1 87 777 ARG B O 1
ATOM 12600 N N . SER B 1 778 ? -15.664 49.5 36.969 1 90.38 778 SER B N 1
ATOM 12601 C CA . SER B 1 778 ? -16.391 50.719 36.656 1 90.38 778 SER B CA 1
ATOM 12602 C C . SER B 1 778 ? -17.797 50.406 36.156 1 90.38 778 SER B C 1
ATOM 12604 O O . SER B 1 778 ? -18 49.469 35.406 1 90.38 778 SER B O 1
ATOM 12606 N N . ILE B 1 779 ? -18.75 51.125 36.688 1 93.94 779 ILE B N 1
ATOM 12607 C CA . ILE B 1 779 ? -20.141 50.875 36.344 1 93.94 779 ILE B CA 1
ATOM 12608 C C . ILE B 1 779 ? -20.578 51.906 35.281 1 93.94 779 ILE B C 1
ATOM 12610 O O . ILE B 1 779 ? -20.375 53.094 35.438 1 93.94 779 ILE B O 1
ATOM 12614 N N . TYR B 1 780 ? -21.203 51.375 34.219 1 94.62 780 TYR B N 1
ATOM 12615 C CA . TYR B 1 780 ? -21.641 52.219 33.125 1 94.62 780 TYR B CA 1
ATOM 12616 C C . TYR B 1 780 ? -23.156 52.188 32.969 1 94.62 780 TYR B C 1
ATOM 12618 O O . TYR B 1 780 ? -23.797 51.188 33.344 1 94.62 780 TYR B O 1
ATOM 12626 N N . ARG B 1 781 ? -23.719 53.312 32.625 1 92.88 781 ARG B N 1
ATOM 12627 C CA . ARG B 1 781 ? -25.125 53.344 32.219 1 92.88 781 ARG B CA 1
ATOM 12628 C C . ARG B 1 781 ? -25.281 53 30.766 1 92.88 781 ARG B C 1
ATOM 12630 O O . ARG B 1 781 ? -24.656 53.594 29.891 1 92.88 781 ARG B O 1
ATOM 12637 N N . VAL B 1 782 ? -26.047 51.875 30.469 1 93.12 782 VAL B N 1
ATOM 12638 C CA . VAL B 1 782 ? -26.172 51.344 29.109 1 93.12 782 VAL B CA 1
ATOM 12639 C C . VAL B 1 782 ? -27.625 51.312 28.688 1 93.12 782 VAL B C 1
ATOM 12641 O O . VAL B 1 782 ? -28.516 51.031 29.5 1 93.12 782 VAL B O 1
ATOM 12644 N N . VAL B 1 783 ? -27.891 51.781 27.469 1 92.31 783 VAL B N 1
ATOM 12645 C CA . VAL B 1 783 ? -29.219 51.719 26.891 1 92.31 783 VAL B CA 1
ATOM 12646 C C . VAL B 1 783 ? -29.234 50.75 25.703 1 92.31 783 VAL B C 1
ATOM 12648 O O . VAL B 1 783 ? -28.438 50.875 24.781 1 92.31 783 VAL B O 1
ATOM 12651 N N . TYR B 1 784 ? -30.062 49.812 25.766 1 90.75 784 TYR B N 1
ATOM 12652 C CA . TYR B 1 784 ? -30.141 48.812 24.734 1 90.75 784 TYR B CA 1
ATOM 12653 C C . TYR B 1 784 ? -31.125 49.219 23.641 1 90.75 784 TYR B C 1
ATOM 12655 O O . TYR B 1 784 ? -32.094 49.938 23.906 1 90.75 784 TYR B O 1
ATOM 12663 N N . GLU B 1 785 ? -30.875 48.844 22.422 1 86.31 785 GLU B N 1
ATOM 12664 C CA . GLU B 1 785 ? -31.688 49.188 21.266 1 86.31 785 GLU B CA 1
ATOM 12665 C C . GLU B 1 785 ? -33.094 48.656 21.391 1 86.31 785 GLU B C 1
ATOM 12667 O O . GLU B 1 785 ? -34.062 49.25 20.922 1 86.31 785 GLU B O 1
ATOM 12672 N N . GLU B 1 786 ? -33.25 47.469 21.922 1 79 786 GLU B N 1
ATOM 12673 C CA . GLU B 1 786 ? -34.562 46.844 22.062 1 79 786 GLU B CA 1
ATOM 12674 C C . GLU B 1 786 ? -35.375 47.531 23.125 1 79 786 GLU B C 1
ATOM 12676 O O . GLU B 1 786 ? -36.625 47.438 23.109 1 79 786 GLU B O 1
ATOM 12681 N N . ASN B 1 787 ? -34.75 48.156 24.109 1 77.5 787 ASN B N 1
ATOM 12682 C CA . ASN B 1 787 ? -35.438 48.875 25.172 1 77.5 787 ASN B CA 1
ATOM 12683 C C . ASN B 1 787 ? -34.906 50.281 25.375 1 77.5 787 ASN B C 1
ATOM 12685 O O . ASN B 1 787 ? -34.094 50.5 26.266 1 77.5 787 ASN B O 1
ATOM 12689 N N . GLU B 1 788 ? -35.281 51.219 24.594 1 74.5 788 GLU B N 1
ATOM 12690 C CA . GLU B 1 788 ? -34.719 52.531 24.562 1 74.5 788 GLU B CA 1
ATOM 12691 C C . GLU B 1 788 ? -35.062 53.312 25.828 1 74.5 788 GLU B C 1
ATOM 12693 O O . GLU B 1 788 ? -34.312 54.25 26.219 1 74.5 788 GLU B O 1
ATOM 12698 N N . ASP B 1 789 ? -36.156 53 26.484 1 76 789 ASP B N 1
ATOM 12699 C CA . ASP B 1 789 ? -36.656 53.812 27.578 1 76 789 ASP B CA 1
ATOM 12700 C C . ASP B 1 789 ? -35.969 53.438 28.906 1 76 789 ASP B C 1
ATOM 12702 O O . ASP B 1 789 ? -36.031 54.219 29.875 1 76 789 ASP B O 1
ATOM 12706 N N . ASP B 1 790 ? -35.25 52.25 28.922 1 81.06 790 ASP B N 1
ATOM 12707 C CA . ASP B 1 790 ? -34.688 51.781 30.188 1 81.06 790 ASP B CA 1
ATOM 12708 C C . ASP B 1 790 ? -33.156 51.781 30.156 1 81.06 790 ASP B C 1
ATOM 12710 O O . ASP B 1 790 ? -32.562 51.25 29.219 1 81.06 790 ASP B O 1
ATOM 12714 N N . ALA B 1 791 ? -32.656 52.562 31.016 1 88.56 791 ALA B N 1
ATOM 12715 C CA . ALA B 1 791 ? -31.188 52.531 31.172 1 88.56 791 ALA B CA 1
ATOM 12716 C C . ALA B 1 791 ? -30.766 51.531 32.25 1 88.56 791 ALA B C 1
ATOM 12718 O O . ALA B 1 791 ? -31.422 51.406 33.281 1 88.56 791 ALA B O 1
ATOM 12719 N N . TRP B 1 792 ? -29.75 50.688 31.906 1 89.81 792 TRP B N 1
ATOM 12720 C CA . TRP B 1 792 ? -29.234 49.688 32.812 1 89.81 792 TRP B CA 1
ATOM 12721 C C . TRP B 1 792 ? -27.812 50 33.219 1 89.81 792 TRP B C 1
ATOM 12723 O O . TRP B 1 792 ? -27.109 50.75 32.531 1 89.81 792 TRP B O 1
ATOM 12733 N N . GLU B 1 793 ? -27.5 49.562 34.438 1 90.88 793 GLU B N 1
ATOM 12734 C CA . GLU B 1 793 ? -26.141 49.75 34.906 1 90.88 793 GLU B CA 1
ATOM 12735 C C . GLU B 1 793 ? -25.391 48.438 35 1 90.88 793 GLU B C 1
ATOM 12737 O O . GLU B 1 793 ? -25.859 47.469 35.594 1 90.88 793 GLU B O 1
ATOM 12742 N N . PHE B 1 794 ? -24.234 48.312 34.25 1 91.81 794 PHE B N 1
ATOM 12743 C CA . PHE B 1 794 ? -23.422 47.094 34.25 1 91.81 794 PHE B CA 1
ATOM 12744 C C . PHE B 1 794 ? -21.953 47.406 34.406 1 91.81 794 PHE B C 1
ATOM 12746 O O . PHE B 1 794 ? -21.5 48.469 34 1 91.81 794 PHE B O 1
ATOM 12753 N N . PRO B 1 795 ? -21.188 46.562 35.062 1 91.75 795 PRO B N 1
ATOM 12754 C CA . PRO B 1 795 ? -19.734 46.656 34.969 1 91.75 795 PRO B CA 1
ATOM 12755 C C . PRO B 1 795 ? -19.188 46.156 33.656 1 91.75 795 PRO B C 1
ATOM 12757 O O . PRO B 1 795 ? -18.672 45.031 33.562 1 91.75 795 PRO B O 1
ATOM 12760 N N . LEU B 1 796 ? -19.125 46.938 32.688 1 91.88 796 LEU B N 1
ATOM 12761 C CA . LEU B 1 796 ? -18.875 46.562 31.312 1 91.88 796 LEU B CA 1
ATOM 12762 C C . LEU B 1 796 ? -17.438 46.062 31.141 1 91.88 796 LEU B C 1
ATOM 12764 O O . LEU B 1 796 ? -17.172 45.219 30.281 1 91.88 796 LEU B O 1
ATOM 12768 N N . LEU B 1 797 ? -16.547 46.594 31.859 1 92.06 797 LEU B N 1
ATOM 12769 C CA . LEU B 1 797 ? -15.148 46.188 31.703 1 92.06 797 LEU B CA 1
ATOM 12770 C C . LEU B 1 797 ? -14.938 44.781 32.25 1 92.06 797 LEU B C 1
ATOM 12772 O O . LEU B 1 797 ? -14.07 44.031 31.766 1 92.06 797 LEU B O 1
ATOM 12776 N N . VAL B 1 798 ? -15.719 44.406 33.281 1 89.62 798 VAL B N 1
ATOM 12777 C CA . VAL B 1 798 ? -15.703 43.031 33.75 1 89.62 798 VAL B CA 1
ATOM 12778 C C . VAL B 1 798 ? -16.219 42.125 32.656 1 89.62 798 VAL B C 1
ATOM 12780 O O . VAL B 1 798 ? -15.633 41.062 32.375 1 89.62 798 VAL B O 1
ATOM 12783 N N . ASP B 1 799 ? -17.234 42.594 32.094 1 90.25 799 ASP B N 1
ATOM 12784 C CA . ASP B 1 799 ? -17.812 41.812 31.016 1 90.25 799 ASP B CA 1
ATOM 12785 C C . ASP B 1 799 ? -16.859 41.75 29.812 1 90.25 799 ASP B C 1
ATOM 12787 O O . ASP B 1 799 ? -16.812 40.75 29.109 1 90.25 799 ASP B O 1
ATOM 12791 N N . PHE B 1 800 ? -16.234 42.812 29.547 1 90.06 800 PHE B N 1
ATOM 12792 C CA . PHE B 1 800 ? -15.227 42.875 28.5 1 90.06 800 PHE B CA 1
ATOM 12793 C C . PHE B 1 800 ? -14.117 41.844 28.766 1 90.06 800 PHE B C 1
ATOM 12795 O O . PHE B 1 800 ? -13.688 41.156 27.844 1 90.06 800 PHE B O 1
ATOM 12802 N N . GLY B 1 801 ? -13.75 41.719 29.953 1 86.44 801 GLY B N 1
ATOM 12803 C CA . GLY B 1 801 ? -12.719 40.781 30.328 1 86.44 801 GLY B CA 1
ATOM 12804 C C . GLY B 1 801 ? -13.156 39.344 30.203 1 86.44 801 GLY B C 1
ATOM 12805 O O . GLY B 1 801 ? -12.336 38.438 29.922 1 86.44 801 GLY B O 1
ATOM 12806 N N . LYS B 1 802 ? -14.477 39.156 30.422 1 86.12 802 LYS B N 1
ATOM 12807 C CA . LYS B 1 802 ? -15.023 37.812 30.344 1 86.12 802 LYS B CA 1
ATOM 12808 C C . LYS B 1 802 ? -15.375 37.438 28.906 1 86.12 802 LYS B C 1
ATOM 12810 O O . LYS B 1 802 ? -15.742 36.281 28.641 1 86.12 802 LYS B O 1
ATOM 12815 N N . GLY B 1 803 ? -15.297 38.375 28 1 87.12 803 GLY B N 1
ATOM 12816 C CA . GLY B 1 803 ? -15.641 38.125 26.609 1 87.12 803 GLY B CA 1
ATOM 12817 C C . GLY B 1 803 ? -17.109 38.312 26.312 1 87.12 803 GLY B C 1
ATOM 12818 O O . GLY B 1 803 ? -17.609 37.844 25.297 1 87.12 803 GLY B O 1
ATOM 12819 N N . ASP B 1 804 ? -17.781 39.031 27.188 1 89.12 804 ASP B N 1
ATOM 12820 C CA . ASP B 1 804 ? -19.219 39.219 27.031 1 89.12 804 ASP B CA 1
ATOM 12821 C C . ASP B 1 804 ? -19.547 40.625 26.484 1 89.12 804 ASP B C 1
ATOM 12823 O O . ASP B 1 804 ? -20.688 41.062 26.578 1 89.12 804 ASP B O 1
ATOM 12827 N N . LEU B 1 805 ? -18.547 41.25 26.016 1 90.94 805 LEU B N 1
ATOM 12828 C CA . LEU B 1 805 ? -18.734 42.594 25.484 1 90.94 805 LEU B CA 1
ATOM 12829 C C . LEU B 1 805 ? -17.906 42.812 24.219 1 90.94 805 LEU B C 1
ATOM 12831 O O . LEU B 1 805 ? -16.75 42.375 24.156 1 90.94 805 LEU B O 1
ATOM 12835 N N . ILE B 1 806 ? -18.516 43.344 23.141 1 92.06 806 ILE B N 1
ATOM 12836 C CA . ILE B 1 806 ? -17.828 43.719 21.906 1 92.06 806 ILE B CA 1
ATOM 12837 C C . ILE B 1 806 ? -18.031 45.219 21.656 1 92.06 806 ILE B C 1
ATOM 12839 O O . ILE B 1 806 ? -19.156 45.719 21.703 1 92.06 806 ILE B O 1
ATOM 12843 N N . ILE B 1 807 ? -17 45.906 21.453 1 91.25 807 ILE B N 1
ATOM 12844 C CA . ILE B 1 807 ? -17.078 47.344 21.188 1 91.25 807 ILE B CA 1
ATOM 12845 C C . ILE B 1 807 ? -17.188 47.562 19.672 1 91.25 807 ILE B C 1
ATOM 12847 O O . ILE B 1 807 ? -16.328 47.125 18.906 1 91.25 807 ILE B O 1
ATOM 12851 N N . LEU B 1 808 ? -18.188 48.094 19.078 1 87.06 808 LEU B N 1
ATOM 12852 C CA . LEU B 1 808 ? -18.422 48.281 17.656 1 87.06 808 LEU B CA 1
ATOM 12853 C C . LEU B 1 808 ? -17.875 49.594 17.172 1 87.06 808 LEU B C 1
ATOM 12855 O O . LEU B 1 808 ? -17.172 49.656 16.156 1 87.06 808 LEU B O 1
ATOM 12859 N N . ASP B 1 809 ? -18.281 50.812 17.266 1 72.25 809 ASP B N 1
ATOM 12860 C CA . ASP B 1 809 ? -17.844 52.188 16.922 1 72.25 809 ASP B CA 1
ATOM 12861 C C . ASP B 1 809 ? -17.953 53.094 18.141 1 72.25 809 ASP B C 1
ATOM 12863 O O . ASP B 1 809 ? -18.812 52.938 18.984 1 72.25 809 ASP B O 1
#

Radius of gyration: 41.01 Å; Cα contacts (8 Å, |Δi|>4): 2390; chains: 2; bounding box: 132×124×88 Å

pLDDT: mean 87.56, std 10.03, range [36.44, 98.12]